Protein 8RC3 (pdb70)

Foldseek 3Di:
DKKKWKWFFQFWAAFFDDDWWWAAPVGDTRDPPPGDTFTEGEAQWDFFWAQDVNDGTDTDTFGWFFQVLVVLLLLCLLCVPQNVVLQVVVPADADPLLVCCSNPLDAVLPQPADDADPVRLVVQLQQQRCVQPDHASPRDDHQKDKGIWGFQENRCCVPVNCPPVVQYDYDAQKDKDKDWWDDVLVVDDDLVSQVVPPVGVVVSVVVVVVVVVVVVVVVVPPDDDGTGMHMYMTGGGGTMIIIMMGGDDHDLQNVLSSQSSQLRSQVDAGRDDVVVPHRHIDTDFIADPHHTQADPNGRDDPVSPSSNVNNVVSSNPDHNVSSCVSNVD/DKKKFKWAFQFWAAAFDDDWWWAAPVGRINDPPVGDIFTEGEADWDWDWAQDPVRDTDTDTFRWAFQVLVVLLLLCLLCVPPQVVLQVVVVFDADQLLVCCSNPVASDDAAQPDADDPVLLVVQLQALRCVQPAHASRGHDHFKDWGIKGFQENRCCVPPHCPCVVQYDYDAQKDKFKDWWDAVLVPDDDQVVQVVPVVGPVVSVVVVVVVVVCVVVVVVVCPDDGGTGIHMYMTGGGGIMIMIMMGGHDHDLLNVLSSQVSQLRSQVDARHDDVVVPHRHMDIDFMADPNHTQADPNGRDDPVSPSSNVNNVVSSNVDHNPSSNVRNDHPD/DKKKFKKFFQFWAFAFDDDWWWAAPVGRTNDPPVGDTFTETEADWDWDWADPPPPDTDTDTFGWAFQVLVVLLLLCLLVVPPQVVLCVVVVFDADPLLVCCSNPQASDPAADPDADDPVLLVVQCQALRCQQPDHASHGHDHQKDWGMWGFQENGCCVPPHDPDNVLYDYDAQKDKDKDWWDDVLVVDDDQVSQPPPVVGVVVSVVVVVVVVVVVVVCVVVCVPDGTGIHMYMTGGGGIMIMIMMGGDDHDLLNVLSSQVSQLCSQVDARDDDPVPPHRHMDIPFMADPNRTQQDPNGRDDPVSPSSNVNNVVSSNVDHCPSSVVRNDHPD/DKKKFKKAFQFWAAAFDDDWWWAAPVGRTNDDPDGDTFTEGEADWDWDWADLPPPDTDTDTFRWAFQVLVVLLLLCLLCVPPQVVLCVVVPFDADPQLVCCSNPVARDPAALPDADDPVLLVLQLQALRCQQPAHANRGHDHQKDWGIKGFQENGCCVPPHCPVVVQYDYDAQKDKAKDWWDAPLVPDDDQVVQPVPDVGPVVSVVVVVVVVVVVPDDPVDPCPDGTGIHIYMTGHHGTMIMIMMGGHDHDLLNVLSSQVSQLRSQVDFRDDDPVPPHRHMDTDFMADPNRTQADPNGRDDPVSVSSNVNNVVSSNVDHNPSSCVRNDRPD/DKKKWKKAFQFWAAQWDDDWWWAAPVGDTRDDPVGDIFTETEAQWDFAFFDPPPPDGDTGTFGWFAQVQVVLLLLVLLCVPPQVVLAVVVPFDADPLLVCCSNPNESDPAALPDADDPVLLVVQLQALRCVAPHHYSHGHDHFKDWGIWGFQESRCCVPVDPPPVVLHDYDAQKDWDWDVGHIYITGHHGTMTMIIMGGDPHDLQNVLSSQVSQQRSQVDAGSDCPDVPHGRMDTDWMADPNRTQQDVNGRHDPPNPSSNVNNVCSSNPDHNVSSVVRSDHPD/DFKKKKKFAFPFWAFDDPAFAWLLQLLLVLQLVVVCVVPNDPDDSVVTSVVGFFDWDAFPVRDIFTLKATWAWDFPDDKDKAKDKDFDPVVVVVVCCVVVVDDDDDDDDDCCDDPGHMDMDITITTRTIIMMMGHGDQVRSQVSCVPDQADHPPPVVPHGGTPDMDMGGDDPVVDGSQQAWAAPRDDPVRHDAAWDWDWFARHPPGPDNVRTDGTTHHPVGD/DFWLLVLCCQAVVDDFDPPFDFDDDPWFAAQQTGHTRHGRFTKHFADPDPPAPCNVLGPDPPRIHGRSVVVCPDPLNQQLQQQWKQFSHFIFGCPALLQLLCCLQPNDAGKIWGHHELDNTARTSSRTGIDHGSQWHWHDYHPDTWTGGSVLLVVLQVQQCVLCVPPPDRDRQADADLSLPDPRQLPGDPSNVVRPDPVSVVSSNPHTSNSRNSCNRQPDPDGHHHDHGDGCSVVSSVVD/DKKKKKDKQLVAWDALQVQVVVLLVLCVPPDVVLSCLQLVHDVPGRDHDPADQQWAKATDPRYIMIIGAAPVRNVSCVVCVVSSLVSSCVVDVPDHMDMDMDMFDWAKFFDQDKWKDKWFKAFQDDDVVVCVLVVDCVSVQVSVVVQVVVQVVRSCVVNVYDYPPPKDKGWDDFDAWDWDDDDPPDPDTTTMTGGTMIIMRMQGAAWGATHDDRHRHHRTDHSHVRDID

B-factor: mean 71.64, std 41.5, range [7.99, 269.21]

Radius of gyration: 53.57 Å; Cα contacts (8 Å, |Δi|>4): 5159; chains: 8; bounding box: 80×112×168 Å

Solvent-accessible surface area: 93668 Å² total; per-residue (Å²): 48,48,0,32,0,12,0,46,0,16,0,0,2,28,11,52,14,35,43,93,52,73,0,7,71,113,31,68,53,89,8,101,137,81,58,68,94,42,66,5,52,76,4,18,47,6,39,0,23,7,118,39,78,101,76,138,49,114,50,10,88,0,10,3,0,3,3,35,47,0,34,50,2,0,24,77,0,0,4,48,39,15,1,12,58,15,0,81,122,88,85,9,91,2,30,43,2,1,0,0,3,0,25,34,17,40,12,12,30,27,6,11,4,16,84,29,60,90,117,71,34,67,93,13,16,45,10,14,0,2,1,0,1,10,13,0,4,37,90,20,107,12,18,1,30,0,5,4,0,3,0,0,5,76,46,0,40,109,12,12,24,90,108,31,108,134,43,25,4,159,38,62,3,49,21,44,21,23,28,137,66,40,2,11,0,36,108,4,6,11,77,109,14,1,40,2,1,113,34,22,41,110,18,0,15,76,47,1,85,68,33,54,54,56,49,156,59,100,160,72,200,193,34,123,30,2,113,18,59,53,4,16,16,0,4,0,0,0,0,14,0,3,0,21,0,10,2,60,60,45,38,83,21,0,2,0,0,0,0,30,0,1,46,78,0,39,96,14,28,0,33,33,17,37,34,48,0,8,0,25,3,47,13,58,43,0,33,3,92,72,88,75,5,61,42,145,107,8,5,46,44,140,42,0,102,91,22,40,86,27,1,43,121,26,23,97,60,5,60,21,58,65,3,42,112,1,0,20,96,55,82,1,36,0,18,0,48,0,18,0,2,2,29,12,51,16,31,20,97,67,83,0,7,66,104,32,69,56,84,7,105,159,66,59,80,90,42,69,5,53,69,5,33,64,8,41,0,0,1,84,30,74,122,60,95,23,83,40,10,84,0,14,6,0,11,5,47,44,0,17,56,0,0,23,72,0,0,1,69,44,10,0,10,53,16,0,125,128,88,91,12,83,2,20,35,16,2,2,0,3,0,16,23,9,14,29,40,13,74,72,32,73,41,38,16,28,0,87,18,10,45,58,0,12,60,12,14,1,4,0,0,11,3,18,0,7,40,145,26,66,4,30,0,26,0,1,6,0,2,0,0,7,49,53,0,35,16,4,10,26,78,108,28,109,142,36,25,6,135,46,65,3,51,27,42,22,18,27,147,65,50,3,10,0,38,102,5,2,14,91,103,21,2,46,3,1,101,59,10,45,121,19,0,27,78,54,1,87,70,25,53,62,53,67,157,60,90,165,63,170,118,175,43,100,26,0,115,14,64,49,4,16,18,0,3,0,0,0,1,22,0,1,0,7,0,8,7,25,90,26,51,82,22,1,10,0,0,0,0,41,0,1,50,90,0,38,113,40,43,2,24,45,18,40,32,46,0,10,0,48,6,54,6,56,45,0,35,7,85,74,82,70,8,60,43,144,116,4,6,50,34,151,46,0,84,79,17,37,91,24,1,50,124,23,26,99,59,7,60,24,69,47,3,60,85,6,13,52,62,61,197,46,95,2,40,0,20,0,46,0,12,0,1,2,31,12,44,14,28,16,86,62,68,0,6,61,105,31,61,63,88,12,108,161,83,58,61,100,51,58,5,55,69,6,38,52,6,40,0,1,0,66,49,70,124,65,82,27,98,34,14,87,0,12,10,0,12,4,48,40,0,19,55,0,0,22,74,0,0,2,64,41,8,0,12,54,10,0,92,122,86,101,21,90,4,34,41,18,1,4,0,4,1,17,22,8,15,36,42,15,78,73,13,85,57,42,14,40,0,85,28,15,35,55,1,16,61,14,12,0,3,0,0,2,12,12,0,12,19,131,20,100,4,13,0,23,0,1,10,0,0,0,1,6,43,51,0,37,18,3,6,22,86,116,35,89,134,41,29,9,155,44,66,3,49,31,33,21,29,30,130,69,35,1,10,0,38,99,4,5,4,81,87,36,3,48,0,0,87,60,24,48,110,18,0,30,76,58,0,68,65,33,43,63,79,55,117,61,139,127,65,173,124,126,122,34,1,79,14,61,54,2,15,12,1,4,2,0,0,2,22,1,0,0,8,0,10,4,40,123,31,44,79,15,1,12,0,0,0,0,33,0,0,52,72,0,40,115,28,36,3,16,45,15,42,33,42,0,10,0,39,3,51,15,59,40,0,34,16,82,68,120,64,10,63,40,147,101,8,3,49,41,157,65,1,88,94,21,40,89,26,1,51,137,25,20,112,60,5,63,18,73,44,3,59,78,8,14,55,68,64,201,41,77,1,36,0,12,1,45,0,13,0,1,1,31,12,46,15,27,17,87,60,82,0,12,60,109,24,62,71,85,8,107,154,80,62,60,73,42,66,3,54,61,1,32,43,8,43,0,1,2,65,66,76,87,63,80,19,77,40,19,82,0,13,7,1,11,6,47,42,0,18,45,0,0,24,60,0,0,1,89,42,12,0,4,50,15,0,95,129,97,92,18,63,0,28,39,18,1,9,0,3,1,23,25,10,13,24,45,16,74,62,10,68,51,30,12,46,0,75,40,16,28,60,4,16,68,13,13,1,4,0,0,11,4,22,2,8,21,148,24,93,4,18,0,26,0,1,10,0,1,0,1,7,40,45,0,52,28,4,18,26,69,124,28,82,120,34,8,6,127,42,64,4,50,26,34,14,21,16,142,53,57,5,7,0,45,128,10,30,33,69,98,65,0,68,3,6,91,56,10,20,127,20,0,6,96,57,0,27,65,49,3,40,71,30,113,84,119,198,128,140,125,37,130,13,1,115,23,60,56,3,16,14,0,3,1,0,0,0,30,0,0,0,7,0,8,3,38,136,32,52,90,18,1,12,0,0,0,0,36,0,1,52,74,0,43,110,29,37,3,17,45,18,42,43,38,0,17,0,43,2,50,15,78,42,0,34,10,84,74,84,72,7,61,41,149,104,6,5,44,37,166,48,0,93,85,23,34,98,26,1,49,137,30,22,108,59,7,66,23,54,46,2,53,108,8,15,53,67,72,166,47,78,0,27,0,13,0,74,0,79,17,27,1,38,14,44,16,24,16,87,66,87,1,6,143,122,28,62,89,79,4,100,159,80,41,81,89,54,58,9,51,58,4,34,37,8,48,1,0,0,76,60,78,94,55,85,8,100,40,10,75,2,14,13,1,11,10,49,49,0,16,65,3,0,26,72,0,0,4,94,40,10,2,13,51,26,2,100,128,94,71,15,100,6,24,40,20,1,8,1,4,3,24,25,10,26,31,43,11,64,70,31,75,46,44,13,33,1,86,45,15,33,63,7,18,58,10,13,1,3,0,0,8,8,15,0,7,26,150,19,91,4,15,0,22,0,1,7,0,3,0,1,8,66,64,0,46,9,1,18,28,109,82,51,97,146,86,28,77,180,44,72,8,59,60,58,44,91,80,102,145,62,3,12,13,2,5,64,46,28,1,10,1,3,0,7,0,11,8,55,112,26,47,88,19,0,6,0,0,0,0,47,0,1,47,89,0,45,104,38,69,1,20,41,32,148,62,105,61,20,0,107,5,71,10,81,37,0,25,13,79,61,124,72,9,58,47,140,108,5,6,54,40,163,53,0,64,96,20,49,91,20,2,55,115,12,29,114,57,14,56,20,48,44,3,56,94,7,6,52,62,58,193,146,55,26,0,46,0,25,2,65,4,5,3,4,0,17,13,40,38,56,26,36,4,0,1,22,15,0,0,57,16,51,14,57,26,8,54,62,133,132,25,9,28,16,53,50,105,107,46,13,91,93,18,23,12,62,78,26,134,12,172,85,36,45,44,0,6,35,0,0,0,5,47,37,68,36,62,10,32,7,28,14,7,24,7,40,45,141,11,53,38,9,18,0,0,55,2,63,70,88,22,3,3,93,37,223,53,59,98,12,66,46,87,10,9,26,11,61,72,33,108,59,28,13,18,4,1,14,8,56,0,18,0,17,0,15,0,62,70,73,73,0,29,72,0,3,75,84,13,64,9,0,17,34,103,93,21,12,5,7,0,44,28,72,25,66,44,16,91,85,19,91,93,136,85,24,22,18,0,10,0,0,0,0,69,40,11,81,134,101,50,23,55,58,79,20,0,54,1,12,10,1,2,25,13,16,36,195,14,48,53,56,34,60,38,0,25,4,1,7,94,38,15,32,81,38,9,0,9,0,0,47,71,10,4,151,38,103,49,48,182,77,33,91,73,35,115,100,106,70,51,12,0,0,0,2,3,35,53,2,82,145,53,54,56,31,21,68,12,97,21,38,49,136,9,45,11,11,152,34,26,14,24,69,29,73,4,1,6,27,43,0,33,1,1,48,69,135,76,0,12,66,18,4,9,71,1,0,0,7,77,135,1,0,47,52,0,53,112,43,35,2,1,2,33,0,0,32,78,22,20,114,32,35,0,0,0,0,11,6,37,56,134,72,30,30,2,2,0,2,0,17,1,2,33,24,45,96,1,0,9,0,15,9,0,74,45,75,13,5,0,30,3,108,6,0,95,71,0,11,100,2,1,69,141,16,14,141,38,93,197,152,53,75,39,0,1,84,34,34,84,115,10,28,45,31,24,5,2,32,16,33,132,17,0,123,101,105,22,64,83,73,21,45,119,46,0,38,61,2,10,21,0,0,5,0,0,1,4,17,0,10,55,82,173,76,20,119,67,67,127,7,98,69,8,20,71,124,7,63,150,154,66,76,105,0,5,30,0,29,0,38,13,27,83,156,3,139,20,48,107,0,28,64,22,0,31,126,34,8,101,74,34,102,107,50,59,18,14,56,7,15,23,54,60,105,88,72,86,82,84,124,149,110,18,31,31,4,6,6,0,45,22,107,48,0,2,7,1,10,0,3,6,84,47,1,4,59,42,0,19,72,12,1,14,63,2,0,37,15,2,15,168,118,24,86,118,75,1,5,8,5,74,85,101,68,39,84,3,50,10,105,58,95,128,157,96,8,50,4,73,1,80,95,2,5,10,19,53,103,130,193,39,21,85,145,33,113,134,138,72,99,11,111,61,36,21,50,13,12,2,55,138,2,11,84,103,1,4,81,47,12,48,16,117,20,22,157,126,24,125,22,98,34,125,28,63,132,20,113,36,66,8,95,61,66,108,148,42,199,83,60,39,80,0,27,138,28,0,40,4,24,4,33,1,127,10,10,4,7,2,3,2,2,65,57,21,20,21,6,51,0,29,14,52,3,82,164,57,84,59,96

Structure (mmCIF, N/CA/C/O backbone):
data_8RC3
#
_entry.id   8RC3
#
_cell.length_a   1.00
_cell.length_b   1.00
_cell.length_c   1.00
_cell.angle_alpha   90.00
_cell.angle_beta   90.00
_cell.angle_gamma   90.00
#
_symmetry.space_group_name_H-M   'P 1'
#
loop_
_entity.id
_entity.type
_entity.pdbx_description
1 polymer 'CRISPR type AFERR-associated protein Csf2'
2 polymer 'CRISPR type AFERR-associated protein Csf3'
3 polymer 'CRISPR type AFERR-associated protein Csf1'
4 polymer crRNA
5 polymer 'Target strand (TS) DNA'
6 polymer 'Non-target strand (NTS) DNA'
7 polymer 'CRISPR type AFERR-associated protein Csf5'
8 non-polymer 'ZINC ION'
#
loop_
_atom_site.group_PDB
_atom_site.id
_atom_site.type_symbol
_atom_site.label_atom_id
_atom_site.label_alt_id
_atom_site.label_comp_id
_atom_site.label_asym_id
_atom_site.label_entity_id
_atom_site.label_seq_id
_atom_site.pdbx_PDB_ins_code
_atom_site.Cartn_x
_atom_site.Cartn_y
_atom_site.Cartn_z
_atom_site.occupancy
_atom_site.B_iso_or_equiv
_atom_site.auth_seq_id
_atom_site.auth_comp_id
_atom_site.auth_asym_id
_atom_site.auth_atom_id
_atom_site.pdbx_PDB_model_num
ATOM 1 N N . MET A 1 1 ? 185.945 171.624 224.053 1.00 60.36 1 MET A N 1
ATOM 2 C CA . MET A 1 1 ? 185.170 171.359 222.848 1.00 59.31 1 MET A CA 1
ATOM 3 C C . MET A 1 1 ? 185.651 172.250 221.715 1.00 57.94 1 MET A C 1
ATOM 4 O O . MET A 1 1 ? 185.338 173.433 221.677 1.00 63.03 1 MET A O 1
ATOM 9 N N . GLN A 1 2 ? 186.415 171.668 220.794 1.00 52.22 2 GLN A N 1
ATOM 10 C CA . GLN A 1 2 ? 187.041 172.441 219.731 1.00 49.31 2 GLN A CA 1
ATOM 11 C C . GLN A 1 2 ? 186.003 173.006 218.771 1.00 56.58 2 GLN A C 1
ATOM 12 O O . GLN A 1 2 ? 185.042 172.329 218.400 1.00 63.66 2 GLN A O 1
ATOM 18 N N . ILE A 1 3 ? 186.208 174.256 218.364 1.00 45.85 3 ILE A N 1
ATOM 19 C CA . ILE A 1 3 ? 185.453 174.878 217.283 1.00 40.09 3 ILE A CA 1
ATOM 20 C C . ILE A 1 3 ? 186.457 175.334 216.236 1.00 46.48 3 ILE A C 1
ATOM 21 O O . ILE A 1 3 ? 187.388 176.086 216.550 1.00 57.55 3 ILE A O 1
ATOM 26 N N . GLU A 1 4 ? 186.273 174.885 215.000 1.00 45.91 4 GLU A N 1
ATOM 27 C CA . GLU A 1 4 ? 187.111 175.289 213.877 1.00 41.99 4 GLU A CA 1
ATOM 28 C C . GLU A 1 4 ? 186.258 176.130 212.939 1.00 48.42 4 GLU A C 1
ATOM 29 O O . GLU A 1 4 ? 185.344 175.610 212.293 1.00 59.95 4 GLU A O 1
ATOM 35 N N . VAL A 1 5 ? 186.557 177.421 212.857 1.00 37.63 5 VAL A N 1
ATOM 36 C CA . VAL A 1 5 ? 185.808 178.351 212.023 1.00 28.41 5 VAL A CA 1
ATOM 37 C C . VAL A 1 5 ? 186.691 178.756 210.855 1.00 40.25 5 VAL A C 1
ATOM 38 O O . VAL A 1 5 ? 187.714 179.424 211.043 1.00 52.79 5 VAL A O 1
ATOM 42 N N . LEU A 1 6 ? 186.292 178.365 209.650 1.00 41.66 6 LEU A N 1
ATOM 43 C CA . LEU A 1 6 ? 187.000 178.748 208.437 1.00 36.27 6 LEU A CA 1
ATOM 44 C C . LEU A 1 6 ? 186.385 180.032 207.899 1.00 41.45 6 LEU A C 1
ATOM 45 O O . LEU A 1 6 ? 185.178 180.087 207.642 1.00 50.30 6 LEU A O 1
ATOM 50 N N . ILE A 1 7 ? 187.210 181.059 207.731 1.00 38.21 7 ILE A N 1
ATOM 51 C CA . ILE A 1 7 ? 186.745 182.398 207.401 1.00 32.50 7 ILE A CA 1
ATOM 52 C C . ILE A 1 7 ? 187.452 182.869 206.140 1.00 38.49 7 ILE A C 1
ATOM 53 O O . ILE A 1 7 ? 188.680 182.777 206.041 1.00 47.49 7 ILE A O 1
ATOM 58 N N . ARG A 1 8 ? 186.680 183.366 205.180 1.00 35.09 8 ARG A N 1
ATOM 59 C CA . ARG A 1 8 ? 187.209 184.027 203.996 1.00 29.21 8 ARG A CA 1
ATOM 60 C C . ARG A 1 8 ? 186.820 185.496 204.045 1.00 29.98 8 ARG A C 1
ATOM 61 O O . ARG A 1 8 ? 185.638 185.818 204.194 1.00 40.63 8 ARG A O 1
ATOM 69 N N . ASN A 1 9 ? 187.805 186.381 203.921 1.00 23.00 9 ASN A N 1
ATOM 70 C CA . ASN A 1 9 ? 187.550 187.811 204.042 1.00 27.59 9 ASN A CA 1
ATOM 71 C C . ASN A 1 9 ? 187.131 188.385 202.693 1.00 34.55 9 ASN A C 1
ATOM 72 O O . ASN A 1 9 ? 187.837 188.228 201.692 1.00 48.20 9 ASN A O 1
ATOM 77 N N . ILE A 1 10 ? 185.960 189.022 202.661 1.00 32.01 10 ILE A N 1
ATOM 78 C CA . ILE A 1 10 ? 185.506 189.686 201.446 1.00 23.03 10 ILE A CA 1
ATOM 79 C C . ILE A 1 10 ? 186.323 190.941 201.178 1.00 32.06 10 ILE A C 1
ATOM 80 O O . ILE A 1 10 ? 186.714 191.213 200.038 1.00 44.22 10 ILE A O 1
ATOM 85 N N . THR A 1 11 ? 186.577 191.728 202.210 1.00 24.17 11 THR A N 1
ATOM 86 C CA . THR A 1 11 ? 187.334 192.960 202.122 1.00 18.66 11 THR A CA 1
ATOM 87 C C . THR A 1 11 ? 188.648 192.822 202.875 1.00 26.52 11 THR A C 1
ATOM 88 O O . THR A 1 11 ? 188.783 191.961 203.750 1.00 37.12 11 THR A O 1
ATOM 92 N N . PRO A 1 12 ? 189.647 193.641 202.553 1.00 18.55 12 PRO A N 1
ATOM 93 C CA . PRO A 1 12 ? 190.937 193.524 203.237 1.00 23.10 12 PRO A CA 1
ATOM 94 C C . PRO A 1 12 ? 190.802 193.700 204.740 1.00 28.03 12 PRO A C 1
ATOM 95 O O . PRO A 1 12 ? 189.975 194.471 205.228 1.00 44.92 12 PRO A O 1
ATOM 99 N N . ILE A 1 13 ? 191.620 192.956 205.474 1.00 22.04 13 ILE A N 1
ATOM 100 C CA . ILE A 1 13 ? 191.625 192.980 206.930 1.00 25.21 13 ILE A CA 1
ATOM 101 C C . ILE A 1 13 ? 192.805 193.823 207.386 1.00 31.28 13 ILE A C 1
ATOM 102 O O . ILE A 1 13 ? 193.948 193.573 206.985 1.00 37.02 13 ILE A O 1
ATOM 107 N N . PHE A 1 14 ? 192.532 194.824 208.216 1.00 24.89 14 PHE A N 1
ATOM 108 C CA . PHE A 1 14 ? 193.540 195.791 208.645 1.00 21.09 14 PHE A CA 1
ATOM 109 C C . PHE A 1 14 ? 193.621 195.777 210.166 1.00 31.79 14 PHE A C 1
ATOM 110 O O . PHE A 1 14 ? 192.786 196.380 210.845 1.00 39.00 14 PHE A O 1
ATOM 118 N N . SER A 1 15 ? 194.626 195.090 210.696 1.00 32.51 15 SER A N 1
ATOM 119 C CA . SER A 1 15 ? 194.923 195.083 212.124 1.00 24.10 15 SER A CA 1
ATOM 120 C C . SER A 1 15 ? 196.207 195.881 212.302 1.00 26.96 15 SER A C 1
ATOM 121 O O . SER A 1 15 ? 197.305 195.358 212.096 1.00 36.78 15 SER A O 1
ATOM 124 N N . ALA A 1 16 ? 196.063 197.147 212.679 1.00 25.54 16 ALA A N 1
ATOM 125 C CA . ALA A 1 16 ? 197.192 198.067 212.701 1.00 19.96 16 ALA A CA 1
ATOM 126 C C . ALA A 1 16 ? 198.255 197.604 213.682 1.00 23.95 16 ALA A C 1
ATOM 127 O O . ALA A 1 16 ? 197.963 197.332 214.849 1.00 32.39 16 ALA A O 1
ATOM 129 N N . ALA A 1 17 ? 199.481 197.515 213.208 1.00 31.78 17 ALA A N 1
ATOM 130 C CA . ALA A 1 17 ? 200.596 197.170 214.071 1.00 32.31 17 ALA A CA 1
ATOM 131 C C . ALA A 1 17 ? 201.145 198.428 214.734 1.00 35.16 17 ALA A C 1
ATOM 132 O O . ALA A 1 17 ? 201.306 199.457 214.074 1.00 41.60 17 ALA A O 1
ATOM 134 N N . PRO A 1 18 ? 201.424 198.380 216.032 1.00 35.32 18 PRO A N 1
ATOM 135 C CA . PRO A 1 18 ? 201.978 199.555 216.706 1.00 34.20 18 PRO A CA 1
ATOM 136 C C . PRO A 1 18 ? 203.360 199.900 216.179 1.00 38.71 18 PRO A C 1
ATOM 137 O O . PRO A 1 18 ? 204.133 199.031 215.771 1.00 43.18 18 PRO A O 1
ATOM 141 N N . GLY A 1 19 ? 203.665 201.193 216.190 1.00 44.61 19 GLY A N 1
ATOM 142 C CA . GLY A 1 19 ? 204.972 201.650 215.768 1.00 50.47 19 GLY A CA 1
ATOM 143 C C . GLY A 1 19 ? 204.934 202.615 214.604 1.00 51.92 19 GLY A C 1
ATOM 144 O O . GLY A 1 19 ? 203.943 202.682 213.872 1.00 44.67 19 GLY A O 1
ATOM 145 N N . SER A 1 20 ? 206.014 203.370 214.426 1.00 59.42 20 SER A N 1
ATOM 146 C CA . SER A 1 20 ? 206.139 204.325 213.332 1.00 58.75 20 SER A CA 1
ATOM 147 C C . SER A 1 20 ? 206.980 203.690 212.232 1.00 54.59 20 SER A C 1
ATOM 148 O O . SER A 1 20 ? 208.189 203.500 212.396 1.00 55.32 20 SER A O 1
ATOM 151 N N . TYR A 1 21 ? 206.340 203.365 211.115 1.00 45.09 21 TYR A N 1
ATOM 152 C CA . TYR A 1 21 ? 207.008 202.787 209.962 1.00 49.35 21 TYR A CA 1
ATOM 153 C C . TYR A 1 21 ? 206.841 203.720 208.773 1.00 57.75 21 TYR A C 1
ATOM 154 O O . TYR A 1 21 ? 205.853 204.452 208.675 1.00 61.07 21 TYR A O 1
ATOM 163 N N . TYR A 1 22 ? 207.818 203.695 207.872 1.00 47.13 22 TYR A N 1
ATOM 164 C CA . TYR A 1 22 ? 207.851 204.620 206.752 1.00 38.85 22 TYR A CA 1
ATOM 165 C C . TYR A 1 22 ? 207.971 203.856 205.445 1.00 47.74 22 TYR A C 1
ATOM 166 O O . TYR A 1 22 ? 208.562 202.776 205.388 1.00 58.64 22 TYR A O 1
ATOM 175 N N . VAL A 1 23 ? 207.396 204.431 204.393 1.00 41.36 23 VAL A N 1
ATOM 176 C CA . VAL A 1 23 ? 207.422 203.843 203.063 1.00 34.38 23 VAL A CA 1
ATOM 177 C C . VAL A 1 23 ? 207.632 204.963 202.056 1.00 43.50 23 VAL A C 1
ATOM 178 O O . VAL A 1 23 ? 207.291 206.122 202.308 1.00 54.90 23 VAL A O 1
ATOM 182 N N . SER A 1 24 ? 208.219 204.616 200.918 1.00 48.95 24 SER A N 1
ATOM 183 C CA . SER A 1 24 ? 208.404 205.552 199.821 1.00 44.52 24 SER A CA 1
ATOM 184 C C . SER A 1 24 ? 207.318 205.345 198.774 1.00 44.04 24 SER A C 1
ATOM 185 O O . SER A 1 24 ? 206.527 204.404 198.839 1.00 50.21 24 SER A O 1
ATOM 188 N N . LEU A 1 25 ? 207.292 206.247 197.791 1.00 45.35 25 LEU A N 1
ATOM 189 C CA . LEU A 1 25 ? 206.267 206.183 196.757 1.00 46.51 25 LEU A CA 1
ATOM 190 C C . LEU A 1 25 ? 206.361 204.914 195.923 1.00 49.05 25 LEU A C 1
ATOM 191 O O . LEU A 1 25 ? 205.361 204.503 195.328 1.00 53.76 25 LEU A O 1
ATOM 196 N N . ASP A 1 26 ? 207.533 204.283 195.867 1.00 53.83 26 ASP A N 1
ATOM 197 C CA . ASP A 1 26 ? 207.688 203.040 195.126 1.00 56.76 26 ASP A CA 1
ATOM 198 C C . ASP A 1 26 ? 207.249 201.814 195.917 1.00 65.06 26 ASP A C 1
ATOM 199 O O . ASP A 1 26 ? 207.154 200.728 195.337 1.00 66.78 26 ASP A O 1
ATOM 204 N N . GLY A 1 27 ? 206.978 201.958 197.211 1.00 59.41 27 GLY A N 1
ATOM 205 C CA . GLY A 1 27 ? 206.558 200.848 198.037 1.00 52.41 27 GLY A CA 1
ATOM 206 C C . GLY A 1 27 ? 207.625 200.237 198.917 1.00 53.10 27 GLY A C 1
ATOM 207 O O . GLY A 1 27 ? 207.367 199.201 199.538 1.00 57.22 27 GLY A O 1
ATOM 208 N N . THR A 1 28 ? 208.809 200.837 198.993 1.00 47.79 28 THR A N 1
ATOM 209 C CA . THR A 1 28 ? 209.895 200.291 199.797 1.00 49.11 28 THR A CA 1
ATOM 210 C C . THR A 1 28 ? 209.678 200.641 201.263 1.00 53.73 28 THR A C 1
ATOM 211 O O . THR A 1 28 ? 209.588 201.821 201.617 1.00 58.18 28 THR A O 1
ATOM 215 N N . ILE A 1 29 ? 209.608 199.622 202.114 1.00 54.97 29 ILE A N 1
ATOM 216 C CA . ILE A 1 29 ? 209.374 199.826 203.539 1.00 50.41 29 I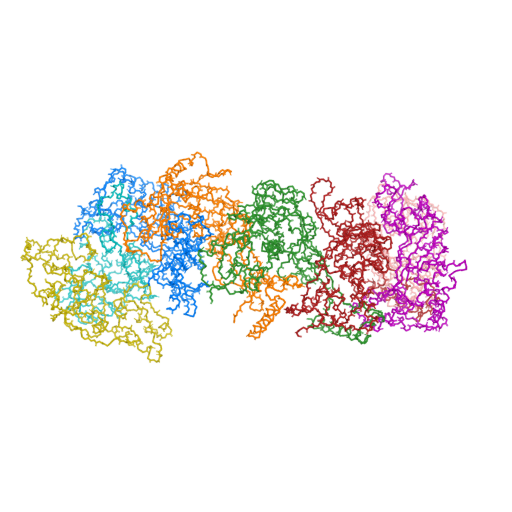LE A CA 1
ATOM 217 C C . ILE A 1 29 ? 210.656 200.320 204.191 1.00 47.02 29 ILE A C 1
ATOM 218 O O . ILE A 1 29 ? 211.737 199.767 203.958 1.00 51.59 29 ILE A O 1
ATOM 223 N N . ASN A 1 30 ? 210.534 201.356 205.020 1.00 54.78 30 ASN A N 1
ATOM 224 C CA . ASN A 1 30 ? 211.655 201.983 205.710 1.00 57.50 30 ASN A CA 1
ATOM 225 C C . ASN A 1 30 ? 212.758 202.324 204.718 1.00 57.95 30 ASN A C 1
ATOM 226 O O . ASN A 1 30 ? 213.819 201.689 204.725 1.00 62.13 30 ASN A O 1
ATOM 231 N N . PRO A 1 31 ? 212.544 203.307 203.851 1.00 58.31 31 PRO A N 1
ATOM 232 C CA . PRO A 1 31 ? 213.534 203.625 202.827 1.00 63.10 31 PRO A CA 1
ATOM 233 C C . PRO A 1 31 ? 214.757 204.279 203.441 1.00 64.89 31 PRO A C 1
ATOM 234 O O . PRO A 1 31 ? 214.707 204.761 204.582 1.00 65.69 31 PRO A O 1
ATOM 238 N N . PRO A 1 32 ? 215.877 204.307 202.722 1.00 77.89 32 PRO A N 1
ATOM 239 C CA . PRO A 1 32 ? 217.031 205.076 203.193 1.00 79.93 32 PRO A CA 1
ATOM 240 C C . PRO A 1 32 ? 216.702 206.559 203.266 1.00 84.11 32 PRO A C 1
ATOM 241 O O . PRO A 1 32 ? 215.747 207.046 202.657 1.00 84.87 32 PRO A O 1
ATOM 245 N N . GLN A 1 33 ? 217.519 207.285 204.031 1.00 91.66 33 GLN A N 1
ATOM 246 C CA . GLN A 1 33 ? 217.239 208.686 204.317 1.00 93.50 33 GLN A CA 1
ATOM 247 C C . GLN A 1 33 ? 217.374 209.587 203.097 1.00 95.12 33 GLN A C 1
ATOM 248 O O . GLN A 1 33 ? 217.017 210.767 203.181 1.00 95.76 33 GLN A O 1
ATOM 254 N N . GLY A 1 34 ? 217.885 209.073 201.978 1.00 96.03 34 GLY A N 1
ATOM 255 C CA . GLY A 1 34 ? 218.018 209.901 200.791 1.00 95.08 34 GLY A CA 1
ATOM 256 C C . GLY A 1 34 ? 216.684 210.330 200.206 1.00 97.29 34 GLY A C 1
ATOM 257 O O . GLY A 1 34 ? 216.513 211.488 199.817 1.00 95.93 34 GLY A O 1
ATOM 258 N N . ALA A 1 35 ? 215.724 209.414 200.141 1.00 88.45 35 ALA A N 1
ATOM 259 C CA . ALA A 1 35 ? 214.455 209.659 199.472 1.00 84.63 35 ALA A CA 1
ATOM 260 C C . ALA A 1 35 ? 213.383 210.100 200.464 1.00 83.64 35 ALA A C 1
ATOM 261 O O . ALA A 1 35 ? 213.533 209.984 201.682 1.00 83.05 35 ALA A O 1
ATOM 263 N N . SER A 1 36 ? 212.284 210.613 199.915 1.00 70.79 36 SER A N 1
ATOM 264 C CA . SER A 1 36 ? 211.169 211.067 200.734 1.00 70.71 36 SER A CA 1
ATOM 265 C C . SER A 1 36 ? 210.473 209.886 201.398 1.00 71.82 36 SER A C 1
ATOM 266 O O . SER A 1 36 ? 210.265 208.838 200.782 1.00 70.97 36 SER A O 1
ATOM 269 N N . ARG A 1 37 ? 210.100 210.069 202.660 1.00 62.40 37 ARG A N 1
ATOM 270 C CA . ARG A 1 37 ? 209.509 209.021 203.477 1.00 57.54 37 ARG A CA 1
ATOM 271 C C . ARG A 1 37 ? 208.069 209.382 203.804 1.00 60.24 37 ARG A C 1
ATOM 272 O O . ARG A 1 37 ? 207.780 210.528 204.160 1.00 67.22 37 ARG A O 1
ATOM 280 N N . PHE A 1 38 ? 207.171 208.409 203.681 1.00 45.79 38 PHE A N 1
ATOM 281 C CA . PHE A 1 38 ? 205.791 208.617 204.074 1.00 40.12 38 PHE A CA 1
ATOM 282 C C . PHE A 1 38 ? 205.404 207.632 205.166 1.00 47.62 38 PHE A C 1
ATOM 283 O O . PHE A 1 38 ? 205.787 206.459 205.102 1.00 57.57 38 PHE A O 1
ATOM 291 N N . PRO A 1 39 ? 204.658 208.072 206.177 1.00 39.80 39 PRO A N 1
ATOM 292 C CA . PRO A 1 39 ? 204.312 207.172 207.280 1.00 38.56 39 PRO A CA 1
ATOM 293 C C . PRO A 1 39 ? 203.499 205.980 206.800 1.00 34.79 39 PRO A C 1
ATOM 294 O O . PRO A 1 39 ? 202.700 206.076 205.868 1.00 42.81 39 PRO A O 1
ATOM 298 N N . LEU A 1 40 ? 203.721 204.844 207.450 1.00 32.07 40 LEU A N 1
ATOM 299 C CA . LEU A 1 40 ? 203.065 203.595 207.103 1.00 26.34 40 LEU A CA 1
ATOM 300 C C . LEU A 1 40 ? 202.569 202.919 208.371 1.00 34.68 40 LEU A C 1
ATOM 301 O O . LEU A 1 40 ? 203.276 202.881 209.380 1.00 39.57 40 LEU A O 1
ATOM 306 N N . THR A 1 41 ? 201.352 202.395 208.317 1.00 37.11 41 THR A N 1
ATOM 307 C CA . THR A 1 41 ? 200.751 201.660 209.426 1.00 32.81 41 THR A CA 1
ATOM 308 C C . THR A 1 41 ? 200.612 200.208 208.985 1.00 34.27 41 THR A C 1
ATOM 309 O O . THR A 1 41 ? 199.629 199.838 208.337 1.00 41.92 41 THR A O 1
ATOM 313 N N . ARG A 1 42 ? 201.597 199.390 209.336 1.00 26.28 42 ARG A N 1
ATOM 314 C CA . ARG A 1 42 ? 201.645 198.024 208.847 1.00 31.01 42 ARG A CA 1
ATOM 315 C C . ARG A 1 42 ? 200.589 197.158 209.522 1.00 34.63 42 ARG A C 1
ATOM 316 O O . ARG A 1 42 ? 200.091 197.462 210.607 1.00 42.90 42 ARG A O 1
ATOM 324 N N . ALA A 1 43 ? 200.247 196.065 208.851 1.00 27.28 43 ALA A N 1
ATOM 325 C CA . ALA A 1 43 ? 199.362 195.072 209.429 1.00 23.72 43 ALA A CA 1
ATOM 326 C C . ALA A 1 43 ? 200.093 194.282 210.509 1.00 34.58 43 ALA A C 1
ATOM 327 O O . ALA A 1 43 ? 201.322 194.174 210.516 1.00 38.28 43 ALA A O 1
ATOM 329 N N . ARG A 1 44 ? 199.316 193.731 211.437 1.00 40.71 44 ARG A N 1
ATOM 330 C CA . ARG A 1 44 ? 199.888 192.944 212.519 1.00 29.03 44 ARG A CA 1
ATOM 331 C C . ARG A 1 44 ? 200.502 191.668 211.967 1.00 34.52 44 ARG A C 1
ATOM 332 O O . ARG A 1 44 ? 199.875 190.956 211.178 1.00 39.93 44 ARG A O 1
ATOM 340 N N . THR A 1 45 ? 201.733 191.381 212.378 1.00 33.43 45 THR A N 1
ATOM 341 C CA . THR A 1 45 ? 202.436 190.184 211.948 1.00 34.59 45 THR A CA 1
ATOM 342 C C . THR A 1 45 ? 202.999 189.458 213.157 1.00 37.36 45 THR A C 1
ATOM 343 O O . THR A 1 45 ? 203.490 190.086 214.098 1.00 41.18 45 THR A O 1
ATOM 347 N N . MET A 1 46 ? 202.929 188.132 213.120 1.00 46.35 46 MET A N 1
ATOM 348 C CA . MET A 1 46 ? 203.542 187.273 214.122 1.00 45.89 46 MET A CA 1
ATOM 349 C C . MET A 1 46 ? 204.708 186.531 213.489 1.00 52.39 46 MET A C 1
ATOM 350 O O . MET A 1 46 ? 204.542 185.864 212.462 1.00 58.35 46 MET A O 1
ATOM 355 N N . THR A 1 47 ? 205.882 186.649 214.102 1.00 50.92 47 THR A N 1
ATOM 356 C CA . THR A 1 47 ? 207.069 185.949 213.629 1.00 45.76 47 THR A CA 1
ATOM 357 C C . THR A 1 47 ? 206.885 184.454 213.838 1.00 48.07 47 THR A C 1
ATOM 358 O O . THR A 1 47 ? 206.806 183.982 214.976 1.00 53.76 47 THR A O 1
ATOM 362 N N . VAL A 1 48 ? 206.806 183.705 212.743 1.00 45.32 48 VAL A N 1
ATOM 363 C CA . VAL A 1 48 ? 206.702 182.256 212.799 1.00 41.34 48 VAL A CA 1
ATOM 364 C C . VAL A 1 48 ? 207.835 181.669 211.974 1.00 48.47 48 VAL A C 1
ATOM 365 O O . VAL A 1 48 ? 208.375 182.307 211.067 1.00 56.40 48 VAL A O 1
ATOM 369 N N . VAL A 1 49 ? 208.200 180.437 212.308 1.00 68.46 49 VAL A N 1
ATOM 370 C CA . VAL A 1 49 ? 209.269 179.723 211.624 1.00 73.09 49 VAL A CA 1
ATOM 371 C C . VAL A 1 49 ? 208.646 178.838 210.555 1.00 72.96 49 VAL A C 1
ATOM 372 O O . VAL A 1 49 ? 207.722 178.065 210.834 1.00 75.46 49 VAL A O 1
ATOM 376 N N . ALA A 1 50 ? 209.124 178.972 209.323 1.00 97.12 50 ALA A N 1
ATOM 377 C CA . ALA A 1 50 ? 208.525 178.272 208.199 1.00 100.89 50 ALA A CA 1
ATOM 378 C C . ALA A 1 50 ? 209.614 177.742 207.282 1.00 105.54 50 ALA A C 1
ATOM 379 O O . ALA A 1 50 ? 210.704 178.312 207.188 1.00 105.93 50 ALA A O 1
ATOM 381 N N . GLU A 1 51 ? 209.301 176.643 206.600 1.00 125.44 51 GLU A N 1
ATOM 382 C CA . GLU A 1 51 ? 210.229 176.017 205.661 1.00 126.69 51 GLU A CA 1
ATOM 383 C C . GLU A 1 51 ? 210.186 176.801 204.357 1.00 127.90 51 GLU A C 1
ATOM 384 O O . GLU A 1 51 ? 209.362 176.549 203.477 1.00 126.72 51 GLU A O 1
ATOM 390 N N . THR A 1 52 ? 211.088 177.772 204.234 1.00 138.78 52 THR A N 1
ATOM 391 C CA . THR A 1 52 ? 211.199 178.590 203.029 1.00 139.15 52 THR A CA 1
ATOM 392 C C . THR A 1 52 ? 212.117 177.863 202.055 1.00 139.51 52 THR A C 1
ATOM 393 O O . THR A 1 52 ? 213.343 177.908 202.186 1.00 139.66 52 THR A O 1
ATOM 397 N N . GLY A 1 53 ? 211.524 177.192 201.073 1.00 143.97 53 GLY A N 1
ATOM 398 C CA . GLY A 1 53 ? 212.299 176.387 200.145 1.00 142.78 53 GLY A CA 1
ATOM 399 C C . GLY A 1 53 ? 212.986 175.207 200.797 1.00 143.83 53 GLY A C 1
ATOM 400 O O . GLY A 1 53 ? 214.130 174.891 200.446 1.00 143.47 53 GLY A O 1
ATOM 401 N N . ASP A 1 54 ? 212.314 174.551 201.738 1.00 141.84 54 ASP A N 1
ATOM 402 C CA . ASP A 1 54 ? 212.846 173.402 202.492 1.00 141.82 54 ASP A CA 1
ATOM 403 C C . ASP A 1 54 ? 214.128 173.863 203.194 1.00 141.96 54 ASP A C 1
ATOM 404 O O . ASP A 1 54 ? 214.160 174.976 203.742 1.00 141.05 54 ASP A O 1
ATOM 409 N N . GLY A 1 55 ? 215.186 173.056 203.184 1.00 138.57 55 GLY A N 1
ATOM 410 C CA . GLY A 1 55 ? 216.413 173.440 203.862 1.00 137.50 55 GLY A CA 1
ATOM 411 C C . GLY A 1 55 ? 216.189 173.618 205.350 1.00 138.23 55 GLY A C 1
ATOM 412 O O . GLY A 1 55 ? 215.592 172.768 206.021 1.00 137.53 55 GLY A O 1
ATOM 413 N N . VAL A 1 56 ? 216.671 174.738 205.880 1.00 134.47 56 VAL A N 1
ATOM 414 C CA . VAL A 1 56 ? 216.531 175.071 207.293 1.00 134.15 56 VAL A CA 1
ATOM 415 C C . VAL A 1 56 ? 215.443 176.124 207.433 1.00 133.76 56 VAL A C 1
ATOM 416 O O . VAL A 1 56 ? 215.478 177.159 206.756 1.00 132.68 56 VAL A O 1
ATOM 420 N N . ALA A 1 57 ? 214.473 175.857 208.304 1.00 117.34 57 ALA A N 1
ATOM 421 C CA . ALA A 1 57 ? 213.360 176.777 208.495 1.00 116.54 57 ALA A CA 1
ATOM 422 C C . ALA A 1 57 ? 213.846 178.080 209.116 1.00 116.82 57 ALA A C 1
ATOM 423 O O . ALA A 1 57 ? 214.640 178.073 210.061 1.00 116.96 57 ALA A O 1
ATOM 425 N N . LYS A 1 58 ? 213.364 179.199 208.583 1.00 92.41 58 LYS A N 1
ATOM 426 C CA . LYS A 1 58 ? 213.729 180.521 209.062 1.00 91.55 58 LYS A CA 1
ATOM 427 C C . LYS A 1 58 ? 212.480 181.270 209.509 1.00 89.49 58 LYS A C 1
ATOM 428 O O . LYS A 1 58 ? 211.359 180.948 209.108 1.00 88.51 58 LYS A O 1
ATOM 434 N N . ALA A 1 59 ? 212.690 182.277 210.352 1.00 67.59 59 ALA A N 1
ATOM 435 C CA . ALA A 1 59 ? 211.590 183.065 210.886 1.00 63.37 59 ALA A CA 1
ATOM 436 C C . ALA A 1 59 ? 211.055 184.015 209.823 1.00 62.20 59 ALA A C 1
ATOM 437 O O . ALA A 1 59 ? 211.820 184.752 209.194 1.00 65.61 59 ALA A O 1
ATOM 439 N N . VAL A 1 60 ? 209.740 183.998 209.626 1.00 54.08 60 VAL A N 1
ATOM 440 C CA . VAL A 1 60 ? 209.090 184.888 208.667 1.00 51.45 60 VAL A CA 1
ATOM 441 C C . VAL A 1 60 ? 207.925 185.588 209.354 1.00 55.04 60 VAL A C 1
ATOM 442 O O . VAL A 1 60 ? 207.301 185.011 210.257 1.00 60.16 60 VAL A O 1
ATOM 446 N N . PRO A 1 61 ? 207.601 186.826 208.976 1.00 48.17 61 PRO A N 1
ATOM 447 C CA . PRO A 1 61 ? 206.437 187.510 209.556 1.00 45.99 61 PRO A CA 1
ATOM 448 C C . PRO A 1 61 ? 205.148 187.023 208.909 1.00 43.14 61 PRO A C 1
ATOM 449 O O . PRO A 1 61 ? 204.995 187.077 207.687 1.00 46.50 61 PRO A O 1
ATOM 453 N N . LEU A 1 62 ? 204.221 186.539 209.732 1.00 32.11 62 LEU A N 1
ATOM 454 C CA . LEU A 1 62 ? 202.944 186.038 209.250 1.00 33.86 62 LEU A CA 1
ATOM 455 C C . LEU A 1 62 ? 201.836 187.000 209.644 1.00 39.70 62 LEU A C 1
ATOM 456 O O . LEU A 1 62 ? 201.621 187.225 210.844 1.00 47.34 62 LEU A O 1
ATOM 461 N N . PRO A 1 63 ? 201.113 187.587 208.690 1.00 29.88 63 PRO A N 1
ATOM 462 C CA . PRO A 1 63 ? 200.056 188.547 209.036 1.00 28.41 63 PRO A CA 1
ATOM 463 C C . PRO A 1 63 ? 198.871 187.836 209.671 1.00 36.96 63 PRO A C 1
ATOM 464 O O . PRO A 1 63 ? 198.312 186.903 209.094 1.00 40.44 63 PRO A O 1
ATOM 468 N N . ILE A 1 64 ? 198.494 188.276 210.872 1.00 37.76 64 ILE A N 1
ATOM 469 C CA . ILE A 1 64 ? 197.417 187.664 211.639 1.00 27.54 64 ILE A CA 1
ATOM 470 C C . ILE A 1 64 ? 196.559 188.758 212.262 1.00 32.56 64 ILE A C 1
ATOM 471 O O . ILE A 1 64 ? 196.916 189.936 212.267 1.00 42.47 64 ILE A O 1
ATOM 476 N N . VAL A 1 65 ? 195.419 188.345 212.798 1.00 34.67 65 VAL A N 1
ATOM 477 C CA . VAL A 1 65 ? 194.602 189.175 213.678 1.00 29.71 65 VAL A CA 1
ATOM 478 C C . VAL A 1 65 ? 194.805 188.663 215.100 1.00 33.03 65 VAL A C 1
ATOM 479 O O . VAL A 1 65 ? 194.621 187.462 215.341 1.00 50.40 65 VAL A O 1
ATOM 483 N N . PRO A 1 66 ? 195.190 189.512 216.051 1.00 24.56 66 PRO A N 1
ATOM 484 C CA . PRO A 1 66 ? 195.537 189.018 217.387 1.00 22.90 66 PRO A CA 1
ATOM 485 C C . PRO A 1 66 ? 194.383 188.285 218.052 1.00 27.52 66 PRO A C 1
ATOM 486 O O . PRO A 1 66 ? 193.210 188.557 217.794 1.00 37.96 66 PRO A O 1
ATOM 490 N N . GLY A 1 67 ? 194.739 187.329 218.910 1.00 24.28 67 GLY A N 1
ATOM 491 C CA . GLY A 1 67 ? 193.731 186.551 219.604 1.00 16.55 67 GLY A CA 1
ATOM 492 C C . GLY A 1 67 ? 192.873 187.377 220.536 1.00 20.30 67 GLY A C 1
ATOM 493 O O . GLY A 1 67 ? 191.697 187.070 220.734 1.00 38.58 67 GLY A O 1
ATOM 494 N N . ASN A 1 68 ? 193.447 188.421 221.136 1.00 21.78 68 ASN A N 1
ATOM 495 C CA . ASN A 1 68 ? 192.658 189.300 221.992 1.00 17.62 68 ASN A CA 1
ATOM 496 C C . ASN A 1 68 ? 191.602 190.042 221.188 1.00 23.73 68 ASN A C 1
ATOM 497 O O . ASN A 1 68 ? 190.476 190.243 221.661 1.00 39.68 68 ASN A O 1
ATOM 502 N N . THR A 1 69 ? 191.947 190.451 219.967 1.00 27.16 69 THR A N 1
ATOM 503 C CA . THR A 1 69 ? 190.984 191.135 219.115 1.00 22.48 69 THR A CA 1
ATOM 504 C C . THR A 1 69 ? 189.781 190.251 218.835 1.00 32.01 69 THR A C 1
ATOM 505 O O . THR A 1 69 ? 188.637 190.709 218.900 1.00 47.03 69 THR A O 1
ATOM 509 N N . MET A 1 70 ? 190.011 188.970 218.555 1.00 32.23 70 MET A N 1
ATOM 510 C CA . MET A 1 70 ? 188.894 188.093 218.236 1.00 24.86 70 MET A CA 1
ATOM 511 C C . MET A 1 70 ? 188.154 187.623 219.480 1.00 29.37 70 MET A C 1
ATOM 512 O O . MET A 1 70 ? 186.948 187.365 219.416 1.00 42.30 70 MET A O 1
ATOM 517 N N . ARG A 1 71 ? 188.845 187.526 220.616 1.00 31.73 71 ARG A N 1
ATOM 518 C CA . ARG A 1 71 ? 188.161 187.316 221.886 1.00 23.39 71 ARG A CA 1
ATOM 519 C C . ARG A 1 71 ? 187.160 188.433 222.144 1.00 31.38 71 ARG A C 1
ATOM 520 O O . ARG A 1 71 ? 185.985 188.183 222.448 1.00 48.39 71 ARG A O 1
ATOM 528 N N . ASN A 1 72 ? 187.606 189.681 221.995 1.00 31.51 72 ASN A N 1
ATOM 529 C CA . ASN A 1 72 ? 186.702 190.809 222.171 1.00 25.75 72 ASN A CA 1
ATOM 530 C C . ASN A 1 72 ? 185.634 190.855 221.088 1.00 34.69 72 ASN A C 1
ATOM 531 O O . ASN A 1 72 ? 184.515 191.297 221.353 1.00 49.89 72 ASN A O 1
ATOM 536 N N . LEU A 1 73 ? 185.954 190.422 219.868 1.00 34.62 73 LEU A N 1
ATOM 537 C CA . LEU A 1 73 ? 184.944 190.381 218.816 1.00 33.00 73 LEU A CA 1
ATOM 538 C C . LEU A 1 73 ? 183.834 189.400 219.159 1.00 30.11 73 LEU A C 1
ATOM 539 O O . LEU A 1 73 ? 182.651 189.699 218.969 1.00 44.41 73 LEU A O 1
ATOM 544 N N . LEU A 1 74 ? 184.196 188.224 219.670 1.00 27.51 74 LEU A N 1
ATOM 545 C CA . LEU A 1 74 ? 183.189 187.267 220.112 1.00 26.14 74 LEU A CA 1
ATOM 546 C C . LEU A 1 74 ? 182.368 187.829 221.264 1.00 33.31 74 LEU A C 1
ATOM 547 O O . LEU A 1 74 ? 181.140 187.676 221.296 1.00 47.22 74 LEU A O 1
ATOM 552 N N . ARG A 1 75 ? 183.028 188.486 222.220 1.00 28.15 75 ARG A N 1
ATOM 553 C CA . ARG A 1 75 ? 182.305 189.082 223.340 1.00 27.69 75 ARG A CA 1
ATOM 554 C C . ARG A 1 75 ? 181.319 190.139 222.861 1.00 35.52 75 ARG A C 1
ATOM 555 O O . ARG A 1 75 ? 180.166 190.184 223.310 1.00 48.37 75 ARG A O 1
ATOM 563 N N . ARG A 1 76 ? 181.761 191.005 221.950 1.00 27.57 76 ARG A N 1
ATOM 564 C CA . ARG A 1 76 ? 180.902 192.060 221.431 1.00 25.80 76 ARG A CA 1
ATOM 565 C C . ARG A 1 76 ? 179.744 191.485 220.634 1.00 34.11 76 ARG A C 1
ATOM 566 O O . ARG A 1 76 ? 178.622 191.986 220.721 1.00 45.72 76 ARG A O 1
ATOM 574 N N . THR A 1 77 ? 179.997 190.444 219.840 1.00 30.60 77 THR A N 1
ATOM 575 C CA . THR A 1 77 ? 178.915 189.787 219.118 1.00 21.75 77 THR A CA 1
ATOM 576 C C . THR A 1 77 ? 177.879 189.233 220.083 1.00 34.01 77 THR A C 1
ATOM 577 O O . THR A 1 77 ? 176.676 189.470 219.924 1.00 43.46 77 THR A O 1
ATOM 581 N N . MET A 1 78 ? 178.335 188.508 221.108 1.00 40.52 78 MET A N 1
ATOM 582 C CA . MET A 1 78 ? 177.417 187.959 222.099 1.00 32.83 78 MET A CA 1
ATOM 583 C C . MET A 1 78 ? 176.580 189.059 222.732 1.00 35.63 78 MET A C 1
ATOM 584 O O . MET A 1 78 ? 175.346 188.990 222.743 1.00 48.42 78 MET A O 1
ATOM 589 N N . LEU A 1 79 ? 177.236 190.103 223.235 1.00 29.63 79 LEU A N 1
ATOM 590 C CA . LEU A 1 79 ? 176.512 191.165 223.921 1.00 31.08 79 LEU A CA 1
ATOM 591 C C . LEU A 1 79 ? 175.535 191.861 222.984 1.00 34.29 79 LEU A C 1
ATOM 592 O O . LEU A 1 79 ? 174.341 191.958 223.278 1.00 47.01 79 LEU A O 1
ATOM 597 N N . LYS A 1 80 ? 176.016 192.314 221.827 1.00 36.13 80 LYS A N 1
ATOM 598 C CA . LYS A 1 80 ? 175.196 193.117 220.931 1.00 37.99 80 LYS A CA 1
ATOM 599 C C . LYS A 1 80 ? 174.044 192.325 220.331 1.00 39.98 80 LYS A C 1
ATOM 600 O O . LYS A 1 80 ? 172.997 192.906 220.027 1.00 45.64 80 LYS A O 1
ATOM 606 N N . ASP A 1 81 ? 174.195 191.012 220.154 1.00 38.92 81 ASP A N 1
ATOM 607 C CA . ASP A 1 81 ? 173.220 190.264 219.378 1.00 37.16 81 ASP A CA 1
ATOM 608 C C . ASP A 1 81 ? 172.337 189.329 220.187 1.00 46.59 81 ASP A C 1
ATOM 609 O O . ASP A 1 81 ? 171.200 189.089 219.779 1.00 54.48 81 ASP A O 1
ATOM 614 N N . VAL A 1 82 ? 172.803 188.788 221.313 1.00 41.36 82 VAL A N 1
ATOM 615 C CA . VAL A 1 82 ? 171.991 187.794 222.008 1.00 41.34 82 VAL A CA 1
ATOM 616 C C . VAL A 1 82 ? 171.862 188.075 223.500 1.00 45.07 82 VAL A C 1
ATOM 617 O O . VAL A 1 82 ? 171.000 187.494 224.168 1.00 57.71 82 VAL A O 1
ATOM 621 N N . ILE A 1 83 ? 172.694 188.956 224.044 1.00 37.27 83 ILE A N 1
ATOM 622 C CA . ILE A 1 83 ? 172.700 189.244 225.474 1.00 39.14 83 ILE A CA 1
ATOM 623 C C . ILE A 1 83 ? 172.044 190.584 225.780 1.00 46.29 83 ILE A C 1
ATOM 624 O O . ILE A 1 83 ? 171.108 190.656 226.577 1.00 56.10 83 ILE A O 1
ATOM 629 N N . GLU A 1 84 ? 172.541 191.663 225.177 1.00 50.95 84 GLU A N 1
ATOM 630 C CA . GLU A 1 84 ? 171.941 192.974 225.413 1.00 45.82 84 GLU A CA 1
ATOM 631 C C . GLU A 1 84 ? 170.484 193.034 224.974 1.00 51.19 84 GLU A C 1
ATOM 632 O O . GLU A 1 84 ? 169.663 193.576 225.732 1.00 59.38 84 GLU A O 1
ATOM 638 N N . PRO A 1 85 ? 170.088 192.533 223.795 1.00 46.55 85 PRO A N 1
ATOM 639 C CA . PRO A 1 85 ? 168.647 192.484 223.488 1.00 51.15 85 PRO A CA 1
ATOM 640 C C . PRO A 1 85 ? 167.844 191.661 224.480 1.00 52.73 85 PRO A C 1
ATOM 641 O O . PRO A 1 85 ? 166.712 192.032 224.820 1.00 53.38 85 PRO A O 1
ATOM 645 N N . ALA A 1 86 ? 168.407 190.550 224.959 1.00 45.61 86 ALA A N 1
ATOM 646 C CA . ALA A 1 86 ? 167.711 189.733 225.945 1.00 46.59 86 ALA A CA 1
ATOM 647 C C . ALA A 1 86 ? 167.487 190.504 227.237 1.00 47.25 86 ALA A C 1
ATOM 648 O O . ALA A 1 86 ? 166.425 190.397 227.859 1.00 52.59 86 ALA A O 1
ATOM 650 N N . LEU A 1 87 ? 168.483 191.282 227.662 1.00 48.36 87 LEU A N 1
ATOM 651 C CA . LEU A 1 87 ? 168.325 192.087 228.866 1.00 50.68 87 LEU A CA 1
ATOM 652 C C . LEU A 1 87 ? 167.358 193.244 228.648 1.00 57.93 87 LEU A C 1
ATOM 653 O O . LEU A 1 87 ? 166.629 193.619 229.572 1.00 66.22 87 LEU A O 1
ATOM 658 N N . ARG A 1 88 ? 167.340 193.825 227.445 1.00 54.80 88 ARG A N 1
ATOM 659 C CA . ARG A 1 88 ? 166.368 194.875 227.154 1.00 54.76 88 ARG A CA 1
ATOM 660 C C . ARG A 1 88 ? 164.946 194.336 227.176 1.00 57.69 88 ARG A C 1
ATOM 661 O O . ARG A 1 88 ? 164.018 195.042 227.588 1.00 63.30 88 ARG A O 1
ATOM 669 N N . ASP A 1 89 ? 164.749 193.094 226.729 1.00 59.32 89 ASP A N 1
ATOM 670 C CA . ASP A 1 89 ? 163.405 192.525 226.745 1.00 59.73 89 ASP A CA 1
ATOM 671 C C . ASP A 1 89 ? 162.847 192.442 228.160 1.00 58.47 89 ASP A C 1
ATOM 672 O O . ASP A 1 89 ? 161.627 192.501 228.350 1.00 59.32 89 ASP A O 1
ATOM 677 N N . LYS A 1 90 ? 163.713 192.303 229.160 1.00 62.09 90 LYS A N 1
ATOM 678 C CA . LYS A 1 90 ? 163.304 192.342 230.557 1.00 62.95 90 LYS A CA 1
ATOM 679 C C . LYS A 1 90 ? 163.386 193.740 231.152 1.00 67.05 90 LYS A C 1
ATOM 680 O O . LYS A 1 90 ? 163.123 193.902 232.348 1.00 69.10 90 LYS A O 1
ATOM 686 N N . SER A 1 91 ? 163.744 194.744 230.349 1.00 71.39 91 SER A N 1
ATOM 687 C CA . SER A 1 91 ? 163.984 196.106 230.829 1.00 68.54 91 SER A CA 1
ATOM 688 C C . SER A 1 91 ? 165.062 196.128 231.909 1.00 67.42 91 SER A C 1
ATOM 689 O O . SER A 1 91 ? 164.994 196.900 232.867 1.00 70.38 91 SER A O 1
ATOM 692 N N . ALA A 1 92 ? 166.067 195.272 231.751 1.00 55.68 92 ALA A N 1
ATOM 693 C CA . ALA A 1 92 ? 167.149 195.204 232.718 1.00 57.42 92 ALA A CA 1
ATOM 694 C C . ALA A 1 92 ? 168.038 196.436 232.620 1.00 60.28 92 ALA A C 1
ATOM 695 O O . ALA A 1 92 ? 168.226 197.012 231.547 1.00 65.18 92 ALA A O 1
ATOM 697 N N . GLN A 1 93 ? 168.585 196.837 233.762 1.00 56.71 93 GLN A N 1
ATOM 698 C CA . GLN A 1 93 ? 169.478 197.982 233.849 1.00 56.94 93 GLN A CA 1
ATOM 699 C C . GLN A 1 93 ? 170.774 197.531 234.498 1.00 58.58 93 GLN A C 1
ATOM 700 O O . GLN A 1 93 ? 170.753 196.878 235.545 1.00 59.01 93 GLN A O 1
ATOM 706 N N . LEU A 1 94 ? 171.895 197.879 233.879 1.00 47.70 94 LEU A N 1
ATOM 707 C CA . LEU A 1 94 ? 173.208 197.455 234.337 1.00 42.75 94 LEU A CA 1
ATOM 708 C C . LEU A 1 94 ? 173.934 198.637 234.958 1.00 48.07 94 LEU A C 1
ATOM 709 O O . LEU A 1 94 ? 173.982 199.720 234.369 1.00 51.69 94 LEU A O 1
ATOM 714 N N . SER A 1 95 ? 174.494 198.425 236.144 1.00 43.22 95 SER A N 1
ATOM 715 C CA . SER A 1 95 ? 175.315 199.446 236.766 1.00 36.42 95 SER A CA 1
ATOM 716 C C . SER A 1 95 ? 176.628 199.594 236.004 1.00 37.76 95 SER A C 1
ATOM 717 O O . SER A 1 95 ? 176.929 198.842 235.075 1.00 46.60 95 SER A O 1
ATOM 720 N N . ILE A 1 96 ? 177.419 200.586 236.410 1.00 37.78 96 ILE A N 1
ATOM 721 C CA . ILE A 1 96 ? 178.685 200.832 235.729 1.00 37.39 96 ILE A CA 1
ATOM 722 C C . ILE A 1 96 ? 179.645 199.668 235.948 1.00 39.35 96 ILE A C 1
ATOM 723 O O . ILE A 1 96 ? 180.365 199.261 235.029 1.00 43.36 96 ILE A O 1
ATOM 728 N N . GLY A 1 97 ? 179.668 199.108 237.158 1.00 34.15 97 GLY A N 1
ATOM 729 C CA . GLY A 1 97 ? 180.537 197.971 237.416 1.00 32.82 97 GLY A CA 1
ATOM 730 C C . GLY A 1 97 ? 180.148 196.744 236.614 1.00 39.00 97 GLY A C 1
ATOM 731 O O . GLY A 1 97 ? 181.001 196.084 236.014 1.00 50.11 97 GLY A O 1
ATOM 732 N N . ALA A 1 98 ? 178.852 196.420 236.594 1.00 28.82 98 ALA A N 1
ATOM 733 C CA . ALA A 1 98 ? 178.390 195.261 235.838 1.00 26.07 98 ALA A CA 1
ATOM 734 C C . ALA A 1 98 ? 178.612 195.455 234.346 1.00 32.87 98 ALA A C 1
ATOM 735 O O . ALA A 1 98 ? 179.021 194.522 233.645 1.00 43.61 98 ALA A O 1
ATOM 737 N N . TYR A 1 99 ? 178.351 196.662 233.844 1.00 34.38 99 TYR A N 1
ATOM 738 C CA . TYR A 1 99 ? 178.588 196.953 232.435 1.00 25.11 99 TYR A CA 1
ATOM 739 C C . TYR A 1 99 ? 180.061 196.814 232.084 1.00 30.56 99 TYR A C 1
ATOM 740 O O . TYR A 1 99 ? 180.409 196.225 231.054 1.00 44.38 99 TYR A O 1
ATOM 749 N N . ALA A 1 100 ? 180.943 197.356 232.925 1.00 31.25 100 ALA A N 1
ATOM 750 C CA . ALA A 1 100 ? 182.372 197.255 232.661 1.00 25.58 100 ALA A CA 1
ATOM 751 C C . ALA A 1 100 ? 182.833 195.807 232.686 1.00 27.26 100 ALA A C 1
ATOM 752 O O . ALA A 1 100 ? 183.618 195.385 231.832 1.00 45.00 100 ALA A O 1
ATOM 754 N N . THR A 1 101 ? 182.350 195.028 233.655 1.00 19.28 101 THR A N 1
ATOM 755 C CA . THR A 1 101 ? 182.724 193.621 233.727 1.00 23.34 101 THR A CA 1
ATOM 756 C C . THR A 1 101 ? 182.233 192.856 232.505 1.00 27.79 101 THR A C 1
ATOM 757 O O . THR A 1 101 ? 182.947 192.002 231.970 1.00 40.61 101 THR A O 1
ATOM 761 N N . ALA A 1 102 ? 181.016 193.151 232.048 1.00 29.75 102 ALA A N 1
ATOM 762 C CA . ALA A 1 102 ? 180.463 192.423 230.913 1.00 25.24 102 ALA A CA 1
ATOM 763 C C . ALA A 1 102 ? 181.164 192.789 229.611 1.00 29.89 102 ALA A C 1
ATOM 764 O O . ALA A 1 102 ? 181.409 191.918 228.770 1.00 48.06 102 ALA A O 1
ATOM 766 N N . TYR A 1 103 ? 181.499 194.065 229.422 1.00 28.73 103 TYR A N 1
ATOM 767 C CA . TYR A 1 103 ? 181.989 194.515 228.127 1.00 29.07 103 TYR A CA 1
ATOM 768 C C . TYR A 1 103 ? 183.506 194.535 228.013 1.00 35.64 103 TYR A C 1
ATOM 769 O O . TYR A 1 103 ? 184.024 194.493 226.893 1.00 44.71 103 TYR A O 1
ATOM 778 N N . ALA A 1 104 ? 184.233 194.609 229.126 1.00 28.49 104 ALA A N 1
ATOM 779 C CA . ALA A 1 104 ? 185.687 194.594 229.060 1.00 24.90 104 ALA A CA 1
ATOM 780 C C . ALA A 1 104 ? 186.330 193.798 230.188 1.00 31.30 104 ALA A C 1
ATOM 781 O O . ALA A 1 104 ? 187.559 193.814 230.306 1.00 40.11 104 ALA A O 1
ATOM 783 N N . GLY A 1 105 ? 185.553 193.124 231.030 1.00 39.03 105 GLY A N 1
ATOM 784 C CA . GLY A 1 105 ? 186.139 192.413 232.148 1.00 36.02 105 GLY A CA 1
ATOM 785 C C . GLY A 1 105 ? 186.807 193.298 233.174 1.00 39.00 105 GLY A C 1
ATOM 786 O O . GLY A 1 105 ? 187.636 192.816 233.948 1.00 48.04 105 GLY A O 1
ATOM 787 N N . ASN A 1 106 ? 186.463 194.581 233.204 1.00 39.64 106 ASN A N 1
ATOM 788 C CA . ASN A 1 106 ? 187.094 195.527 234.108 1.00 31.71 106 ASN A CA 1
ATOM 789 C C . ASN A 1 106 ? 186.660 195.268 235.547 1.00 43.62 106 ASN A C 1
ATOM 790 O O . ASN A 1 106 ? 185.599 194.700 235.815 1.00 51.42 106 ASN A O 1
ATOM 795 N N . SER A 1 107 ? 187.505 195.697 236.485 1.00 45.58 107 SER A N 1
ATOM 796 C CA . SER A 1 107 ? 187.269 195.494 237.908 1.00 42.88 107 SER A CA 1
ATOM 797 C C . SER A 1 107 ? 186.976 196.796 238.642 1.00 48.83 107 SER A C 1
ATOM 798 O O . SER A 1 107 ? 187.074 196.845 239.872 1.00 54.57 107 SER A O 1
ATOM 801 N N . SER A 1 108 ? 186.617 197.854 237.915 1.00 47.65 108 SER A N 1
ATOM 802 C CA . SER A 1 108 ? 186.348 199.140 238.543 1.00 39.32 108 SER A CA 1
ATOM 803 C C . SER A 1 108 ? 185.074 199.141 239.375 1.00 39.76 108 SER A C 1
ATOM 804 O O . SER A 1 108 ? 184.865 200.079 240.150 1.00 45.31 108 SER A O 1
ATOM 807 N N . GLY A 1 109 ? 184.216 198.132 239.228 1.00 46.69 109 GLY A N 1
ATOM 808 C CA . GLY A 1 109 ? 183.027 198.064 240.060 1.00 46.95 109 GLY A CA 1
ATOM 809 C C . GLY A 1 109 ? 183.357 197.859 241.525 1.00 51.81 109 GLY A C 1
ATOM 810 O O . GLY A 1 109 ? 182.715 198.441 242.403 1.00 54.56 109 GLY A O 1
ATOM 811 N N . ASN A 1 110 ? 184.357 197.032 241.808 1.00 50.07 110 ASN A N 1
ATOM 812 C CA . ASN A 1 110 ? 184.797 196.767 243.169 1.00 45.14 110 ASN A CA 1
ATOM 813 C C . ASN A 1 110 ? 186.252 196.316 243.147 1.00 48.33 110 ASN A C 1
ATOM 814 O O . ASN A 1 110 ? 186.533 195.118 243.257 1.00 53.92 110 ASN A O 1
ATOM 819 N N . PRO A 1 111 ? 187.205 197.243 243.017 1.00 44.15 111 PRO A N 1
ATOM 820 C CA . PRO A 1 111 ? 188.606 196.848 242.828 1.00 47.93 111 PRO A CA 1
ATOM 821 C C . PRO A 1 111 ? 189.283 196.324 244.080 1.00 52.43 111 PRO A C 1
ATOM 822 O O . PRO A 1 111 ? 190.460 195.956 244.014 1.00 56.37 111 PRO A O 1
ATOM 826 N N . ASP A 1 112 ? 188.588 196.281 245.216 1.00 52.27 112 ASP A N 1
ATOM 827 C CA . ASP A 1 112 ? 189.202 195.813 246.450 1.00 47.84 112 ASP A CA 1
ATOM 828 C C . ASP A 1 112 ? 189.555 194.334 246.400 1.00 54.28 112 ASP A C 1
ATOM 829 O O . ASP A 1 112 ? 190.375 193.879 247.203 1.00 58.26 112 ASP A O 1
ATOM 834 N N . GLY A 1 113 ? 188.951 193.578 245.492 1.00 56.51 113 GLY A N 1
ATOM 835 C CA . GLY A 1 113 ? 189.155 192.147 245.443 1.00 52.13 113 GLY A CA 1
ATOM 836 C C . GLY A 1 113 ? 188.141 191.446 246.318 1.00 52.25 113 GLY A C 1
ATOM 837 O O . GLY A 1 113 ? 188.141 191.631 247.537 1.00 60.23 113 GLY A O 1
ATOM 838 N N . VAL A 1 114 ? 187.275 190.638 245.719 1.00 48.73 114 VAL A N 1
ATOM 839 C CA . VAL A 1 114 ? 186.206 189.996 246.475 1.00 54.38 114 VAL A CA 1
ATOM 840 C C . VAL A 1 114 ? 186.467 188.498 246.565 1.00 54.93 114 VAL A C 1
ATOM 841 O O . VAL A 1 114 ? 186.826 187.865 245.562 1.00 58.23 114 VAL A O 1
ATOM 845 N N . PRO A 1 115 ? 186.321 187.895 247.745 1.00 61.91 115 PRO A N 1
ATOM 846 C CA . PRO A 1 115 ? 186.517 186.447 247.864 1.00 63.24 115 PRO A CA 1
ATOM 847 C C . PRO A 1 115 ? 185.308 185.706 247.315 1.00 67.10 115 PRO A C 1
ATOM 848 O O . PRO A 1 115 ? 184.163 186.032 247.637 1.00 69.78 115 PRO A O 1
ATOM 852 N N . SER A 1 116 ? 185.567 184.708 246.479 1.00 62.13 116 SER A N 1
ATOM 853 C CA . SER A 1 116 ? 184.519 183.926 245.840 1.00 62.26 116 SER A CA 1
ATOM 854 C C . SER A 1 116 ? 184.435 182.568 246.519 1.00 67.57 116 SER A C 1
ATOM 855 O O . SER A 1 116 ? 185.429 181.837 246.577 1.00 71.49 116 SER A O 1
ATOM 858 N N . SER A 1 117 ? 183.256 182.236 247.032 1.00 65.00 117 SER A N 1
ATOM 859 C CA . SER A 1 117 ? 183.046 180.927 247.621 1.00 63.72 117 SER A CA 1
ATOM 860 C C . SER A 1 117 ? 182.946 179.871 246.527 1.00 64.89 117 SER A C 1
ATOM 861 O O . SER A 1 117 ? 182.702 180.173 245.357 1.00 74.04 117 SER A O 1
ATOM 864 N N . PHE A 1 118 ? 183.146 178.613 246.926 1.00 64.96 118 PHE A N 1
ATOM 865 C CA . PHE A 1 118 ? 183.123 177.520 245.959 1.00 69.15 118 PHE A CA 1
ATOM 866 C C . PHE A 1 118 ? 181.754 177.390 245.306 1.00 70.27 118 PHE A C 1
ATOM 867 O O . PHE A 1 118 ? 181.654 177.157 244.095 1.00 75.52 118 PHE A O 1
ATOM 875 N N . ASP A 1 119 ? 180.686 177.543 246.091 1.00 63.13 119 ASP A N 1
ATOM 876 C CA . ASP A 1 119 ? 179.347 177.561 245.515 1.00 64.07 119 ASP A CA 1
ATOM 877 C C . ASP A 1 119 ? 179.186 178.722 244.544 1.00 64.97 119 ASP A C 1
ATOM 878 O O . ASP A 1 119 ? 178.601 178.565 243.467 1.00 67.83 119 ASP A O 1
ATOM 883 N N . GLU A 1 120 ? 179.701 179.898 244.908 1.00 66.09 120 GLU A N 1
ATOM 884 C CA . GLU A 1 120 ? 179.634 181.044 244.008 1.00 63.51 120 GLU A CA 1
ATOM 885 C C . GLU A 1 120 ? 180.438 180.800 242.738 1.00 66.42 120 GLU A C 1
ATOM 886 O O . GLU A 1 120 ? 180.010 181.185 241.645 1.00 74.12 120 GLU A O 1
ATOM 892 N N . ILE A 1 121 ? 181.609 180.172 242.860 1.00 63.55 121 ILE A N 1
ATOM 893 C CA . ILE A 1 121 ? 182.409 179.871 241.676 1.00 63.64 121 ILE A CA 1
ATOM 894 C C . ILE A 1 121 ? 181.662 178.913 240.757 1.00 63.40 121 ILE A C 1
ATOM 895 O O . ILE A 1 121 ? 181.636 179.099 239.534 1.00 69.30 121 ILE A O 1
ATOM 900 N N . VAL A 1 122 ? 181.038 177.881 241.326 1.00 56.99 122 VAL A N 1
ATOM 901 C CA . VAL A 1 122 ? 180.251 176.955 240.515 1.00 56.93 122 VAL A CA 1
ATOM 902 C C . VAL A 1 122 ? 179.105 177.685 239.831 1.00 63.99 122 VAL A C 1
ATOM 903 O O . VAL A 1 122 ? 178.829 177.468 238.644 1.00 70.65 122 VAL A O 1
ATOM 907 N N . THR A 1 123 ? 178.415 178.555 240.570 1.00 65.13 123 THR A N 1
ATOM 908 C CA . THR A 1 123 ? 177.258 179.257 240.023 1.00 63.49 123 THR A CA 1
ATOM 909 C C . THR A 1 123 ? 177.654 180.199 238.894 1.00 62.03 123 THR A C 1
ATOM 910 O O . THR A 1 123 ? 176.970 180.267 237.866 1.00 58.14 123 THR A O 1
ATOM 914 N N . MET A 1 124 ? 178.760 180.922 239.058 1.00 58.57 124 MET A N 1
ATOM 915 C CA . MET A 1 124 ? 179.102 181.999 238.141 1.00 57.19 124 MET A CA 1
ATOM 916 C C . MET A 1 124 ? 179.960 181.547 236.972 1.00 59.91 124 MET A C 1
ATOM 917 O O . MET A 1 124 ? 179.831 182.100 235.875 1.00 67.21 124 MET A O 1
ATOM 922 N N . ARG A 1 125 ? 180.834 180.561 237.168 1.00 52.77 125 ARG A N 1
ATOM 923 C CA . ARG A 1 125 ? 181.575 180.018 236.041 1.00 51.80 125 ARG A CA 1
ATOM 924 C C . ARG A 1 125 ? 180.694 179.190 235.119 1.00 52.78 125 ARG A C 1
ATOM 925 O O . ARG A 1 125 ? 181.135 178.836 234.022 1.00 59.05 125 ARG A O 1
ATOM 933 N N . ALA A 1 126 ? 179.471 178.874 235.536 1.00 52.56 126 ALA A N 1
ATOM 934 C CA . ALA A 1 126 ? 178.490 178.218 234.687 1.00 55.53 126 ALA A CA 1
ATOM 935 C C . ALA A 1 126 ? 177.542 179.203 234.020 1.00 53.53 126 ALA A C 1
ATOM 936 O O . ALA A 1 126 ? 176.600 178.777 233.346 1.00 53.12 126 ALA A O 1
ATOM 938 N N . HIS A 1 127 ? 177.762 180.500 234.202 1.00 47.73 127 HIS A N 1
ATOM 939 C CA . HIS A 1 127 ? 176.928 181.499 233.554 1.00 43.62 127 HIS A CA 1
ATOM 940 C C . HIS A 1 127 ? 177.114 181.420 232.041 1.00 47.89 127 HIS A C 1
ATOM 941 O O . HIS A 1 127 ? 178.245 181.270 231.564 1.00 48.72 127 HIS A O 1
ATOM 948 N N . PRO A 1 128 ? 176.033 181.500 231.261 1.00 49.24 128 PRO A N 1
ATOM 949 C CA . PRO A 1 128 ? 176.161 181.300 229.808 1.00 45.53 128 PRO A CA 1
ATOM 950 C C . PRO A 1 128 ? 177.124 182.257 229.134 1.00 48.60 128 PRO A C 1
ATOM 951 O O . PRO A 1 128 ? 177.825 181.853 228.199 1.00 58.50 128 PRO A O 1
ATOM 955 N N . PHE A 1 129 ? 177.188 183.508 229.577 1.00 40.12 129 PHE A N 1
ATOM 956 C CA . PHE A 1 129 ? 178.087 184.497 228.999 1.00 36.43 129 PHE A CA 1
ATOM 957 C C . PHE A 1 129 ? 179.283 184.800 229.886 1.00 42.87 129 PHE A C 1
ATOM 958 O O . PHE A 1 129 ? 180.427 184.744 229.428 1.00 48.33 129 PHE A O 1
ATOM 966 N N . LEU A 1 130 ? 179.041 185.130 231.154 1.00 49.69 130 LEU A N 1
ATOM 967 C CA . LEU A 1 130 ? 180.113 185.528 232.055 1.00 40.05 130 LEU A CA 1
ATOM 968 C C . LEU A 1 130 ? 181.031 184.371 232.417 1.00 37.41 130 LEU A C 1
ATOM 969 O O . LEU A 1 130 ? 182.166 184.606 232.841 1.00 44.34 130 LEU A O 1
ATOM 974 N N . GLY A 1 131 ? 180.564 183.131 232.285 1.00 42.41 131 GLY A N 1
ATOM 975 C CA . GLY A 1 131 ? 181.446 181.997 232.504 1.00 41.69 131 GLY A CA 1
ATOM 976 C C . GLY A 1 131 ? 182.508 181.874 231.431 1.00 42.92 131 GLY A C 1
ATOM 977 O O . GLY A 1 131 ? 183.648 181.499 231.712 1.00 52.44 131 GLY A O 1
ATOM 978 N N . LEU A 1 132 ? 182.144 182.179 230.185 1.00 39.13 132 LEU A N 1
ATOM 979 C CA . LEU A 1 132 ? 183.089 182.067 229.080 1.00 41.37 132 LEU A CA 1
ATOM 980 C C . LEU A 1 132 ? 184.201 183.099 229.200 1.00 42.16 132 LEU A C 1
ATOM 981 O O . LEU A 1 132 ? 185.383 182.771 229.060 1.00 47.71 132 LEU A O 1
ATOM 986 N N . PHE A 1 133 ? 183.841 184.351 229.454 1.00 41.21 133 PHE A N 1
ATOM 987 C CA . PHE A 1 133 ? 184.800 185.432 229.645 1.00 36.18 133 PHE A CA 1
ATOM 988 C C . PHE A 1 133 ? 184.826 185.769 231.128 1.00 45.95 133 PHE A C 1
ATOM 989 O O . PHE A 1 133 ? 183.886 186.381 231.645 1.00 57.38 133 PHE A O 1
ATOM 997 N N . GLY A 1 134 ? 185.900 185.389 231.806 1.00 36.66 134 GLY A N 1
ATOM 998 C CA . GLY A 1 134 ? 186.003 185.674 233.221 1.00 42.59 134 GLY A CA 1
ATOM 999 C C . GLY A 1 134 ? 186.288 187.132 233.501 1.00 50.63 134 GLY A C 1
ATOM 1000 O O . GLY A 1 134 ? 185.900 188.008 232.725 1.00 58.82 134 GLY A O 1
ATOM 1001 N N . GLY A 1 135 ? 186.962 187.411 234.605 1.00 55.86 135 GLY A N 1
ATOM 1002 C CA . GLY A 1 135 ? 187.333 188.765 234.937 1.00 51.79 135 GLY A CA 1
ATOM 1003 C C . GLY A 1 135 ? 186.423 189.393 235.970 1.00 48.11 135 GLY A C 1
ATOM 1004 O O . GLY A 1 135 ? 185.708 188.724 236.718 1.00 51.58 135 GLY A O 1
ATOM 1005 N N . GLY A 1 136 ? 186.450 190.718 235.995 1.00 44.87 136 GLY A N 1
ATOM 1006 C CA . GLY A 1 136 ? 185.751 191.466 237.006 1.00 47.53 136 GLY A CA 1
ATOM 1007 C C . GLY A 1 136 ? 186.557 191.505 238.282 1.00 49.46 136 GLY A C 1
ATOM 1008 O O . GLY A 1 136 ? 187.731 191.126 238.309 1.00 54.21 136 GLY A O 1
ATOM 1009 N N . PRO A 1 137 ? 185.948 191.982 239.366 1.00 45.49 137 PRO A N 1
ATOM 1010 C CA . PRO A 1 137 ? 186.661 191.989 240.651 1.00 47.41 137 PRO A CA 1
ATOM 1011 C C . PRO A 1 137 ? 187.082 190.605 241.097 1.00 51.88 137 PRO A C 1
ATOM 1012 O O . PRO A 1 137 ? 188.131 190.455 241.736 1.00 57.21 137 PRO A O 1
ATOM 1016 N N . ARG A 1 138 ? 186.290 189.584 240.774 1.00 48.70 138 ARG A N 1
ATOM 1017 C CA . ARG A 1 138 ? 186.632 188.222 241.159 1.00 45.01 138 ARG A CA 1
ATOM 1018 C C . ARG A 1 138 ? 187.811 187.690 240.361 1.00 50.80 138 ARG A C 1
ATOM 1019 O O . ARG A 1 138 ? 188.582 186.869 240.869 1.00 51.94 138 ARG A O 1
ATOM 1027 N N . MET A 1 139 ? 187.962 188.143 239.120 1.00 58.49 139 MET A N 1
ATOM 1028 C CA . MET A 1 139 ? 188.974 187.639 238.198 1.00 56.35 139 MET A CA 1
ATOM 1029 C C . MET A 1 139 ? 188.900 186.121 238.076 1.00 56.51 139 MET A C 1
ATOM 1030 O O . MET A 1 139 ? 189.901 185.410 238.172 1.00 59.82 139 MET A O 1
ATOM 1035 N N . LEU A 1 140 ? 187.685 185.624 237.883 1.00 54.98 140 LEU A N 1
ATOM 1036 C CA . LEU A 1 140 ? 187.508 184.210 237.608 1.00 55.05 140 LEU A CA 1
ATOM 1037 C C . LEU A 1 140 ? 188.111 183.863 236.254 1.00 53.71 140 LEU A C 1
ATOM 1038 O O . LEU A 1 140 ? 188.087 184.661 235.315 1.00 57.46 140 LEU A O 1
ATOM 1043 N N . GLN A 1 141 ? 188.665 182.661 236.158 1.00 44.26 141 GLN A N 1
ATOM 1044 C CA . GLN A 1 141 ? 189.220 182.212 234.892 1.00 43.03 141 GLN A CA 1
ATOM 1045 C C . GLN A 1 141 ? 188.088 181.866 233.939 1.00 47.14 141 GLN A C 1
ATOM 1046 O O . GLN A 1 141 ? 187.211 181.064 234.271 1.00 53.65 141 GLN A O 1
ATOM 1052 N N . GLY A 1 142 ? 188.100 182.477 232.761 1.00 56.52 142 GLY A N 1
ATOM 1053 C CA . GLY A 1 142 ? 187.082 182.177 231.779 1.00 53.50 142 GLY A CA 1
ATOM 1054 C C . GLY A 1 142 ? 187.280 180.805 231.167 1.00 52.64 142 GLY A C 1
ATOM 1055 O O . GLY A 1 142 ? 188.389 180.277 231.101 1.00 55.72 142 GLY A O 1
ATOM 1056 N N . ARG A 1 143 ? 186.176 180.223 230.711 1.00 45.29 143 ARG A N 1
ATOM 1057 C CA . ARG A 1 143 ? 186.226 178.916 230.077 1.00 42.10 143 ARG A CA 1
ATOM 1058 C C . ARG A 1 143 ? 186.652 178.982 228.621 1.00 49.76 143 ARG A C 1
ATOM 1059 O O . ARG A 1 143 ? 186.878 177.933 228.012 1.00 57.93 143 ARG A O 1
ATOM 1067 N N . LEU A 1 144 ? 186.782 180.176 228.059 1.00 49.37 144 LEU A N 1
ATOM 1068 C CA . LEU A 1 144 ? 187.056 180.359 226.644 1.00 44.30 144 LEU A CA 1
ATOM 1069 C C . LEU A 1 144 ? 188.546 180.555 226.412 1.00 45.42 144 LEU A C 1
ATOM 1070 O O . LEU A 1 144 ? 189.211 181.278 227.158 1.00 47.48 144 LEU A O 1
ATOM 1075 N N . MET A 1 145 ? 189.067 179.905 225.371 1.00 44.01 145 MET A N 1
ATOM 1076 C CA . MET A 1 145 ? 190.458 180.082 224.945 1.00 41.93 145 MET A CA 1
ATOM 1077 C C . MET A 1 145 ? 190.453 180.182 223.421 1.00 45.66 145 MET A C 1
ATOM 1078 O O . MET A 1 145 ? 190.577 179.172 222.725 1.00 49.48 145 MET A O 1
ATOM 1083 N N . VAL A 1 146 ? 190.322 181.401 222.912 1.00 37.57 146 VAL A N 1
ATOM 1084 C CA . VAL A 1 146 ? 190.293 181.640 221.475 1.00 31.99 146 VAL A CA 1
ATOM 1085 C C . VAL A 1 146 ? 191.716 181.835 220.979 1.00 41.61 146 VAL A C 1
ATOM 1086 O O . VAL A 1 146 ? 192.602 182.261 221.722 1.00 51.87 146 VAL A O 1
ATOM 1090 N N . ASP A 1 147 ? 191.943 181.507 219.714 1.00 42.12 147 ASP A N 1
ATOM 1091 C CA . ASP A 1 147 ? 193.240 181.690 219.083 1.00 32.77 147 ASP A CA 1
ATOM 1092 C C . ASP A 1 147 ? 193.211 182.899 218.156 1.00 38.48 147 ASP A C 1
ATOM 1093 O O . ASP A 1 147 ? 192.170 183.514 217.920 1.00 42.79 147 ASP A O 1
ATOM 1098 N N . SER A 1 148 ? 194.382 183.236 217.627 1.00 32.83 148 SER A N 1
ATOM 1099 C CA . SER A 1 148 ? 194.475 184.298 216.643 1.00 29.30 148 SER A CA 1
ATOM 1100 C C . SER A 1 148 ? 193.885 183.832 215.315 1.00 30.81 148 SER A C 1
ATOM 1101 O O . SER A 1 148 ? 193.563 182.658 215.122 1.00 45.04 148 SER A O 1
ATOM 1104 N N . LEU A 1 149 ? 193.738 184.773 214.388 1.00 24.80 149 LEU A N 1
ATOM 1105 C CA . LEU A 1 149 ? 193.279 184.461 213.038 1.00 18.57 149 LEU A CA 1
ATOM 1106 C C . LEU A 1 149 ? 194.504 184.235 212.165 1.00 31.60 149 LEU A C 1
ATOM 1107 O O . LEU A 1 149 ? 195.111 185.186 211.669 1.00 43.69 149 LEU A O 1
ATOM 1112 N N . TYR A 1 150 ? 194.873 182.973 211.977 1.00 32.57 150 TYR A N 1
ATOM 1113 C CA . TYR A 1 150 ? 196.003 182.631 211.128 1.00 33.40 150 TYR A CA 1
ATOM 1114 C C . TYR A 1 150 ? 195.515 182.369 209.713 1.00 33.24 150 TYR A C 1
ATOM 1115 O O . TYR A 1 150 ? 194.623 181.533 209.526 1.00 39.21 150 TYR A O 1
ATOM 1124 N N . PRO A 1 151 ? 196.049 183.048 208.704 1.00 29.55 151 PRO A N 1
ATOM 1125 C CA . PRO A 1 151 ? 195.664 182.736 207.328 1.00 33.79 151 PRO A CA 1
ATOM 1126 C C . PRO A 1 151 ? 196.172 181.369 206.912 1.00 39.99 151 PRO A C 1
ATOM 1127 O O . PRO A 1 151 ? 197.220 180.904 207.365 1.00 46.49 151 PRO A O 1
ATOM 1131 N N . ILE A 1 152 ? 195.415 180.723 206.029 1.00 44.70 152 ILE A N 1
ATOM 1132 C CA . ILE A 1 152 ? 195.851 179.464 205.438 1.00 37.21 152 ILE A CA 1
ATOM 1133 C C . ILE A 1 152 ? 196.924 179.820 204.415 1.00 44.36 152 ILE A C 1
ATOM 1134 O O . ILE A 1 152 ? 196.624 180.221 203.291 1.00 54.15 152 ILE A O 1
ATOM 1139 N N . HIS A 1 153 ? 198.184 179.682 204.813 1.00 50.83 153 HIS A N 1
ATOM 1140 C CA . HIS A 1 153 ? 199.312 180.166 204.037 1.00 48.16 153 HIS A CA 1
ATOM 1141 C C . HIS A 1 153 ? 200.423 179.130 204.096 1.00 53.63 153 HIS A C 1
ATOM 1142 O O . HIS A 1 153 ? 200.388 178.195 204.900 1.00 58.54 153 HIS A O 1
ATOM 1149 N N . GLN A 1 154 ? 201.419 179.300 203.227 1.00 60.54 154 GLN A N 1
ATOM 1150 C CA . GLN A 1 154 ? 202.557 178.389 203.231 1.00 58.59 154 GLN A CA 1
ATOM 1151 C C . GLN A 1 154 ? 203.342 178.479 204.531 1.00 62.76 154 GLN A C 1
ATOM 1152 O O . GLN A 1 154 ? 203.891 177.474 204.995 1.00 67.63 154 GLN A O 1
ATOM 1158 N N . PHE A 1 155 ? 203.410 179.666 205.132 1.00 60.10 155 PHE A N 1
ATOM 1159 C CA . PHE A 1 155 ? 204.191 179.866 206.345 1.00 59.89 155 PHE A CA 1
ATOM 1160 C C . PHE A 1 155 ? 203.451 179.471 207.615 1.00 62.77 155 PHE A C 1
ATOM 1161 O O . PHE A 1 155 ? 204.087 179.360 208.668 1.00 66.74 155 PHE A O 1
ATOM 1169 N N . SER A 1 156 ? 202.140 179.259 207.552 1.00 53.58 156 SER A N 1
ATOM 1170 C CA . SER A 1 156 ? 201.357 178.905 208.726 1.00 51.72 156 SER A CA 1
ATOM 1171 C C . SER A 1 156 ? 201.059 177.415 208.807 1.00 56.29 156 SER A C 1
ATOM 1172 O O . SER A 1 156 ? 200.264 177.001 209.657 1.00 66.69 156 SER A O 1
ATOM 1175 N N . GLN A 1 157 ? 201.673 176.600 207.946 1.00 59.53 157 GLN A N 1
ATOM 1176 C CA . GLN A 1 157 ? 201.403 175.168 207.958 1.00 60.30 157 GLN A CA 1
ATOM 1177 C C . GLN A 1 157 ? 201.855 174.500 209.248 1.00 62.24 157 GLN A C 1
ATOM 1178 O O . GLN A 1 157 ? 201.355 173.421 209.577 1.00 64.14 157 GLN A O 1
ATOM 1184 N N . ARG A 1 158 ? 202.785 175.106 209.983 1.00 54.52 158 ARG A N 1
ATOM 1185 C CA . ARG A 1 158 ? 203.205 174.546 211.259 1.00 53.79 158 ARG A CA 1
ATOM 1186 C C . ARG A 1 158 ? 202.279 174.931 212.403 1.00 54.68 158 ARG A C 1
ATOM 1187 O O . ARG A 1 158 ? 202.402 174.366 213.494 1.00 55.31 158 ARG A O 1
ATOM 1195 N N . ILE A 1 159 ? 201.364 175.874 212.185 1.00 52.64 159 ILE A N 1
ATOM 1196 C CA . ILE A 1 159 ? 200.387 176.257 213.196 1.00 49.11 159 ILE A CA 1
ATOM 1197 C C . ILE A 1 159 ? 199.038 175.673 212.810 1.00 53.23 159 ILE A C 1
ATOM 1198 O O . ILE A 1 159 ? 198.420 174.934 213.584 1.00 57.16 159 ILE A O 1
ATOM 1203 N N . ILE A 1 160 ? 198.574 176.010 211.607 1.00 52.87 160 ILE A N 1
ATOM 1204 C CA . ILE A 1 160 ? 197.294 175.501 211.123 1.00 53.73 160 ILE A CA 1
ATOM 1205 C C . ILE A 1 160 ? 197.348 173.991 210.944 1.00 57.42 160 ILE A C 1
ATOM 1206 O O . ILE A 1 160 ? 196.440 173.264 211.361 1.00 58.16 160 ILE A O 1
ATOM 1211 N N . GLY A 1 161 ? 198.408 173.499 210.333 1.00 61.30 161 GLY A N 1
ATOM 1212 C CA . GLY A 1 161 ? 198.510 172.102 209.975 1.00 63.07 161 GLY A CA 1
ATOM 1213 C C . GLY A 1 161 ? 198.381 171.912 208.476 1.00 69.30 161 GLY A C 1
ATOM 1214 O O . GLY A 1 161 ? 198.313 172.866 207.696 1.00 69.84 161 GLY A O 1
ATOM 1215 N N . SER A 1 162 ? 198.349 170.643 208.075 1.00 87.36 162 SER A N 1
ATOM 1216 C CA . SER A 1 162 ? 198.234 170.271 206.673 1.00 89.56 162 SER A CA 1
ATOM 1217 C C . SER A 1 162 ? 196.814 169.871 206.294 1.00 90.07 162 SER A C 1
ATOM 1218 O O . SER A 1 162 ? 196.603 169.293 205.223 1.00 93.17 162 SER A O 1
ATOM 1221 N N . ASP A 1 163 ? 195.837 170.168 207.149 1.00 84.08 163 ASP A N 1
ATOM 1222 C CA . ASP A 1 163 ? 194.456 169.797 206.879 1.00 83.70 163 ASP A CA 1
ATOM 1223 C C . ASP A 1 163 ? 193.803 170.680 205.824 1.00 86.68 163 ASP A C 1
ATOM 1224 O O . ASP A 1 163 ? 192.780 170.287 205.254 1.00 88.08 163 ASP A O 1
ATOM 1229 N N . TYR A 1 164 ? 194.369 171.849 205.539 1.00 81.44 164 TYR A N 1
ATOM 1230 C CA . TYR A 1 164 ? 193.788 172.804 204.600 1.00 80.42 164 TYR A CA 1
ATOM 1231 C C . TYR A 1 164 ? 194.798 173.181 203.527 1.00 79.42 164 TYR A C 1
ATOM 1232 O O . TYR A 1 164 ? 194.975 174.351 203.184 1.00 80.77 164 TYR A O 1
ATOM 1241 N N . ILE A 1 165 ? 195.484 172.177 202.976 1.00 79.68 165 ILE A N 1
ATOM 1242 C CA . ILE A 1 165 ? 196.465 172.440 201.932 1.00 81.77 165 ILE A CA 1
ATOM 1243 C C . ILE A 1 165 ? 195.800 172.889 200.637 1.00 81.89 165 ILE A C 1
ATOM 1244 O O . ILE A 1 165 ? 196.438 173.557 199.814 1.00 79.81 165 ILE A O 1
ATOM 1249 N N . ASN A 1 166 ? 194.523 172.554 200.438 1.00 78.05 166 ASN A N 1
ATOM 1250 C CA . ASN A 1 166 ? 193.843 172.915 199.199 1.00 74.43 166 ASN A CA 1
ATOM 1251 C C . ASN A 1 166 ? 193.533 174.404 199.135 1.00 77.83 166 ASN A C 1
ATOM 1252 O O . ASN A 1 166 ? 193.437 174.968 198.040 1.00 80.93 166 ASN A O 1
ATOM 1257 N N . ASP A 1 167 ? 193.373 175.053 200.287 1.00 72.54 167 ASP A N 1
ATOM 1258 C CA . ASP A 1 167 ? 192.995 176.456 200.359 1.00 71.06 167 ASP A CA 1
ATOM 1259 C C . ASP A 1 167 ? 194.171 177.360 200.705 1.00 68.10 167 ASP A C 1
ATOM 1260 O O . ASP A 1 167 ? 193.964 178.479 201.185 1.00 65.47 167 ASP A O 1
ATOM 1265 N N . SER A 1 168 ? 195.395 176.900 200.476 1.00 57.34 168 SER A N 1
ATOM 1266 C CA . SER A 1 168 ? 196.582 177.643 200.862 1.00 54.08 168 SER A CA 1
ATOM 1267 C C . SER A 1 168 ? 197.033 178.574 199.745 1.00 55.26 168 SER A C 1
ATOM 1268 O O . SER A 1 168 ? 196.870 178.282 198.559 1.00 58.03 168 SER A O 1
ATOM 1271 N N . ILE A 1 169 ? 197.605 179.706 200.143 1.00 54.51 169 ILE A N 1
ATOM 1272 C CA . ILE A 1 169 ? 198.168 180.688 199.226 1.00 50.47 169 ILE A CA 1
ATOM 1273 C C . ILE A 1 169 ? 199.675 180.715 199.432 1.00 56.13 169 ILE A C 1
ATOM 1274 O O . ILE A 1 169 ? 200.155 180.675 200.570 1.00 61.86 169 ILE A O 1
ATOM 1279 N N . LYS A 1 170 ? 200.420 180.775 198.331 1.00 54.53 170 LYS A N 1
ATOM 1280 C CA . LYS A 1 170 ? 201.871 180.681 198.403 1.00 55.29 170 LYS A CA 1
ATOM 1281 C C . LYS A 1 170 ? 202.560 182.036 198.492 1.00 55.21 170 LYS A C 1
ATOM 1282 O O . LYS A 1 170 ? 203.599 182.148 199.154 1.00 58.02 170 LYS A O 1
ATOM 1288 N N . GLY A 1 171 ? 202.016 183.068 197.850 1.00 44.63 171 GLY A N 1
ATOM 1289 C CA . GLY A 1 171 ? 202.661 184.363 197.811 1.00 48.54 171 GLY A CA 1
ATOM 1290 C C . GLY A 1 171 ? 202.338 185.225 199.018 1.00 50.73 171 GLY A C 1
ATOM 1291 O O . GLY A 1 171 ? 201.599 184.841 199.922 1.00 54.63 171 GLY A O 1
ATOM 1292 N N . GLY A 1 172 ? 202.924 186.420 199.022 1.00 45.11 172 GLY A N 1
ATOM 1293 C CA . GLY A 1 172 ? 202.605 187.390 200.052 1.00 47.66 172 GLY A CA 1
ATOM 1294 C C . GLY A 1 172 ? 201.169 187.866 199.928 1.00 43.81 172 GLY A C 1
ATOM 1295 O O . GLY A 1 172 ? 200.638 188.031 198.829 1.00 39.70 172 GLY A O 1
ATOM 1296 N N . ILE A 1 173 ? 200.535 188.095 201.075 1.00 36.25 173 ILE A N 1
ATOM 1297 C CA . ILE A 1 173 ? 199.108 188.387 201.107 1.00 36.55 173 ILE A CA 1
ATOM 1298 C C . ILE A 1 173 ? 198.852 189.762 201.706 1.00 41.01 173 ILE A C 1
ATOM 1299 O O . ILE A 1 173 ? 197.785 190.010 202.277 1.00 46.53 173 ILE A O 1
ATOM 1304 N N . THR A 1 174 ? 199.816 190.668 201.571 1.00 37.76 174 THR A N 1
ATOM 1305 C CA . THR A 1 174 ? 199.679 192.031 202.059 1.00 34.01 174 THR A CA 1
ATOM 1306 C C . THR A 1 174 ? 199.796 193.013 200.902 1.00 38.55 174 THR A C 1
ATOM 1307 O O . THR A 1 174 ? 200.265 192.673 199.813 1.00 47.73 174 THR A O 1
ATOM 1311 N N . GLU A 1 175 ? 199.358 194.243 201.153 1.00 36.62 175 GLU A N 1
ATOM 1312 C CA . GLU A 1 175 ? 199.437 195.308 200.167 1.00 40.84 175 GLU A CA 1
ATOM 1313 C C . GLU A 1 175 ? 199.453 196.641 200.895 1.00 42.32 175 GLU A C 1
ATOM 1314 O O . GLU A 1 175 ? 199.087 196.729 202.068 1.00 51.62 175 GLU A O 1
ATOM 1320 N N . ILE A 1 176 ? 199.863 197.680 200.178 1.00 35.32 176 ILE A N 1
ATOM 1321 C CA . ILE A 1 176 ? 199.941 199.032 200.717 1.00 33.57 176 ILE A CA 1
ATOM 1322 C C . ILE A 1 176 ? 198.861 199.869 200.050 1.00 41.67 176 ILE A C 1
ATOM 1323 O O . ILE A 1 176 ? 198.818 199.974 198.819 1.00 48.76 176 ILE A O 1
ATOM 1328 N N . VAL A 1 177 ? 197.995 200.468 200.860 1.00 32.56 177 VAL A N 1
ATOM 1329 C CA . VAL A 1 177 ? 196.926 201.335 200.380 1.00 31.62 177 VAL A CA 1
ATOM 1330 C C . VAL A 1 177 ? 197.285 202.762 200.758 1.00 35.99 177 VAL A C 1
ATOM 1331 O O . VAL A 1 177 ? 197.508 203.062 201.936 1.00 46.20 177 VAL A O 1
ATOM 1335 N N . TRP A 1 178 ? 197.343 203.642 199.764 1.00 29.73 178 TRP A N 1
ATOM 1336 C CA . TRP A 1 178 ? 197.732 205.026 199.984 1.00 29.73 178 TRP A CA 1
ATOM 1337 C C . TRP A 1 178 ? 196.500 205.882 200.235 1.00 37.90 178 TRP A C 1
ATOM 1338 O O . TRP A 1 178 ? 195.496 205.763 199.528 1.00 39.90 178 TRP A O 1
ATOM 1349 N N . THR A 1 179 ? 196.588 206.741 201.242 1.00 35.35 179 THR A N 1
ATOM 1350 C CA . THR A 1 179 ? 195.491 207.592 201.669 1.00 27.37 179 THR A CA 1
ATOM 1351 C C . THR A 1 179 ? 195.948 209.042 201.639 1.00 33.79 179 THR A C 1
ATOM 1352 O O . THR A 1 179 ? 197.103 209.345 201.950 1.00 40.51 179 THR A O 1
ATOM 1356 N N . ARG A 1 180 ? 195.041 209.930 201.252 1.00 35.24 180 ARG A N 1
ATOM 1357 C CA . ARG A 1 180 ? 195.331 211.344 201.093 1.00 26.34 180 ARG A CA 1
ATOM 1358 C C . ARG A 1 180 ? 194.227 212.166 201.735 1.00 31.71 180 ARG A C 1
ATOM 1359 O O . ARG A 1 180 ? 193.052 211.808 201.649 1.00 43.28 180 ARG A O 1
ATOM 1367 N N . ARG A 1 181 ? 194.604 213.261 202.387 1.00 28.67 181 ARG A N 1
ATOM 1368 C CA . ARG A 1 181 ? 193.645 214.219 202.917 1.00 23.11 181 ARG A CA 1
ATOM 1369 C C . ARG A 1 181 ? 193.851 215.559 202.233 1.00 35.05 181 ARG A C 1
ATOM 1370 O O . ARG A 1 181 ? 194.988 215.999 202.039 1.00 47.94 181 ARG A O 1
ATOM 1378 N N . ASN A 1 182 ? 192.749 216.202 201.867 1.00 31.30 182 ASN A N 1
ATOM 1379 C CA . ASN A 1 182 ? 192.778 217.459 201.141 1.00 33.24 182 ASN A CA 1
ATOM 1380 C C . ASN A 1 182 ? 192.278 218.595 202.018 1.00 47.44 182 ASN A C 1
ATOM 1381 O O . ASN A 1 182 ? 191.410 218.409 202.874 1.00 53.22 182 ASN A O 1
ATOM 1386 N N . ASP A 1 183 ? 192.835 219.775 201.793 1.00 45.01 183 ASP A N 1
ATOM 1387 C CA . ASP A 1 183 ? 192.312 220.977 202.417 1.00 33.41 183 ASP A CA 1
ATOM 1388 C C . ASP A 1 183 ? 191.081 221.434 201.646 1.00 32.71 183 ASP A C 1
ATOM 1389 O O . ASP A 1 183 ? 191.203 221.806 200.475 1.00 42.36 183 ASP A O 1
ATOM 1394 N N . PRO A 1 184 ? 189.891 221.415 202.248 1.00 22.30 184 PRO A N 1
ATOM 1395 C CA . PRO A 1 184 ? 188.686 221.780 201.489 1.00 30.98 184 PRO A CA 1
ATOM 1396 C C . PRO A 1 184 ? 188.690 223.216 201.006 1.00 44.01 184 PRO A C 1
ATOM 1397 O O . PRO A 1 184 ? 188.048 223.522 199.995 1.00 47.37 184 PRO A O 1
ATOM 1401 N N . ILE A 1 185 ? 189.389 224.110 201.706 1.00 42.91 185 ILE A N 1
ATOM 1402 C CA . ILE A 1 185 ? 189.420 225.509 201.300 1.00 35.22 185 ILE A CA 1
ATOM 1403 C C . ILE A 1 185 ? 190.213 225.677 200.015 1.00 38.60 185 ILE A C 1
ATOM 1404 O O . ILE A 1 185 ? 189.893 226.536 199.187 1.00 44.40 185 ILE A O 1
ATOM 1409 N N . LEU A 1 186 ? 191.248 224.861 199.818 1.00 34.72 186 LEU A N 1
ATOM 1410 C CA . LEU A 1 186 ? 192.021 224.911 198.586 1.00 34.73 186 LEU A CA 1
ATOM 1411 C C . LEU A 1 186 ? 191.234 224.416 197.384 1.00 43.81 186 LEU A C 1
ATOM 1412 O O . LEU A 1 186 ? 191.712 224.554 196.254 1.00 53.55 186 LEU A O 1
ATOM 1417 N N . GLN A 1 187 ? 190.053 223.840 197.598 1.00 41.03 187 GLN A N 1
ATOM 1418 C CA . GLN A 1 187 ? 189.235 223.300 196.523 1.00 38.79 187 GLN A CA 1
ATOM 1419 C C . GLN A 1 187 ? 187.949 224.091 196.317 1.00 42.36 187 GLN A C 1
ATOM 1420 O O . GLN A 1 187 ? 187.002 223.581 195.712 1.00 47.32 187 GLN A O 1
ATOM 1426 N N . LEU A 1 188 ? 187.896 225.322 196.816 1.00 40.16 188 LEU A N 1
ATOM 1427 C CA . LEU A 1 188 ? 186.810 226.230 196.484 1.00 39.86 188 LEU A CA 1
ATOM 1428 C C . LEU A 1 188 ? 187.109 226.926 195.163 1.00 50.04 188 LEU A C 1
ATOM 1429 O O . LEU A 1 188 ? 188.253 227.293 194.885 1.00 55.20 188 LEU A O 1
ATOM 1434 N N . GLY A 1 189 ? 186.074 227.107 194.348 1.00 54.66 189 GLY A N 1
ATOM 1435 C CA . GLY A 1 189 ? 186.284 227.634 193.015 1.00 53.19 189 GLY A CA 1
ATOM 1436 C C . GLY A 1 189 ? 185.436 228.830 192.635 1.00 54.34 189 GLY A C 1
ATOM 1437 O O . GLY A 1 189 ? 185.591 229.370 191.537 1.00 57.29 189 GLY A O 1
ATOM 1438 N N . SER A 1 190 ? 184.542 229.258 193.520 1.00 52.24 190 SER A N 1
ATOM 1439 C CA . SER A 1 190 ? 183.652 230.370 193.222 1.00 51.50 190 SER A CA 1
ATOM 1440 C C . SER A 1 190 ? 183.064 230.880 194.527 1.00 54.85 190 SER A C 1
ATOM 1441 O O . SER A 1 190 ? 183.106 230.179 195.544 1.00 57.87 190 SER A O 1
ATOM 1444 N N . PRO A 1 191 ? 182.521 232.100 194.537 1.00 52.24 191 PRO A N 1
ATOM 1445 C CA . PRO A 1 191 ? 181.795 232.564 195.729 1.00 53.60 191 PRO A CA 1
ATOM 1446 C C . PRO A 1 191 ? 180.561 231.739 196.041 1.00 52.91 191 PRO A C 1
ATOM 1447 O O . PRO A 1 191 ? 180.098 231.758 197.187 1.00 57.30 191 PRO A O 1
ATOM 1451 N N . ASP A 1 192 ? 180.010 231.020 195.062 1.00 55.86 192 ASP A N 1
ATOM 1452 C CA . ASP A 1 192 ? 178.906 230.111 195.348 1.00 56.85 192 ASP A CA 1
ATOM 1453 C C . ASP A 1 192 ? 179.344 229.004 196.297 1.00 58.29 192 ASP A C 1
ATOM 1454 O O . ASP A 1 192 ? 178.586 228.602 197.188 1.00 62.12 192 ASP A O 1
ATOM 1459 N N . ASP A 1 193 ? 180.564 228.495 196.119 1.00 53.02 193 ASP A N 1
ATOM 1460 C CA . ASP A 1 193 ? 181.080 227.473 197.021 1.00 52.46 193 ASP A CA 1
ATOM 1461 C C . ASP A 1 193 ? 181.399 228.042 198.397 1.00 52.86 193 ASP A C 1
ATOM 1462 O O . ASP A 1 193 ? 181.342 227.314 199.393 1.00 57.86 193 ASP A O 1
ATOM 1467 N N . ALA A 1 194 ? 181.738 229.325 198.474 1.00 47.39 194 ALA A N 1
ATOM 1468 C CA . ALA A 1 194 ? 182.067 229.973 199.735 1.00 46.01 194 ALA A CA 1
ATOM 1469 C C . ALA A 1 194 ? 180.873 230.658 200.382 1.00 44.38 194 ALA A C 1
ATOM 1470 O O . ALA A 1 194 ? 181.037 231.303 201.423 1.00 54.03 194 ALA A O 1
ATOM 1472 N N . ALA A 1 195 ? 179.684 230.547 199.790 1.00 41.57 195 ALA A N 1
ATOM 1473 C CA . ALA A 1 195 ? 178.511 231.201 200.357 1.00 44.32 195 ALA A CA 1
ATOM 1474 C C . ALA A 1 195 ? 178.178 230.653 201.737 1.00 47.27 195 ALA A C 1
ATOM 1475 O O . ALA A 1 195 ? 177.828 231.413 202.647 1.00 48.96 195 ALA A O 1
ATOM 1477 N N . VAL A 1 196 ? 178.278 229.334 201.913 1.00 47.06 196 VAL A N 1
ATOM 1478 C CA . VAL A 1 196 ? 177.877 228.716 203.170 1.00 42.14 196 VAL A CA 1
ATOM 1479 C C . VAL A 1 196 ? 178.840 229.055 204.300 1.00 44.05 196 VAL A C 1
ATOM 1480 O O . VAL A 1 196 ? 178.497 228.887 205.474 1.00 50.89 196 VAL A O 1
ATOM 1484 N N . ILE A 1 197 ? 180.032 229.541 203.981 1.00 40.69 197 ILE A N 1
ATOM 1485 C CA . ILE A 1 197 ? 180.998 229.932 205.000 1.00 35.97 197 ILE A CA 1
ATOM 1486 C C . ILE A 1 197 ? 180.645 231.317 205.522 1.00 44.07 197 ILE A C 1
ATOM 1487 O O . ILE A 1 197 ? 180.263 232.208 204.754 1.00 50.02 197 ILE A O 1
ATOM 1492 N N . GLU A 1 198 ? 180.770 231.504 206.839 1.00 53.02 198 GLU A N 1
ATOM 1493 C CA . GLU A 1 198 ? 180.351 232.761 207.453 1.00 53.68 198 GLU A CA 1
ATOM 1494 C C . GLU A 1 198 ? 181.183 233.937 206.953 1.00 59.03 198 GLU A C 1
ATOM 1495 O O . GLU A 1 198 ? 180.646 235.021 206.700 1.00 65.21 198 GLU A O 1
ATOM 1501 N N . GLY A 1 199 ? 182.491 233.748 206.802 1.00 50.52 199 GLY A N 1
ATOM 1502 C CA . GLY A 1 199 ? 183.328 234.833 206.332 1.00 49.23 199 GLY A CA 1
ATOM 1503 C C . GLY A 1 199 ? 183.310 235.050 204.839 1.00 52.99 199 GLY A C 1
ATOM 1504 O O . GLY A 1 199 ? 183.884 236.033 204.363 1.00 57.50 199 GLY A O 1
ATOM 1505 N N . GLY A 1 200 ? 182.657 234.167 204.093 1.00 51.09 200 GLY A N 1
ATOM 1506 C CA . GLY A 1 200 ? 182.638 234.300 202.647 1.00 52.51 200 GLY A CA 1
ATOM 1507 C C . GLY A 1 200 ? 184.026 234.136 202.067 1.00 49.70 200 GLY A C 1
ATOM 1508 O O . GLY A 1 200 ? 184.759 233.200 202.400 1.00 41.93 200 GLY A O 1
ATOM 1509 N N . ALA A 1 201 ? 184.399 235.061 201.182 1.00 48.57 201 ALA A N 1
ATOM 1510 C CA . ALA A 1 201 ? 185.707 234.990 200.544 1.00 46.79 201 ALA A CA 1
ATOM 1511 C C . ALA A 1 201 ? 186.823 235.400 201.492 1.00 46.75 201 ALA A C 1
ATOM 1512 O O . ALA A 1 201 ? 187.959 234.938 201.343 1.00 54.19 201 ALA A O 1
ATOM 1514 N N . GLN A 1 202 ? 186.529 236.268 202.461 1.00 48.71 202 GLN A N 1
ATOM 1515 C CA . GLN A 1 202 ? 187.570 236.742 203.368 1.00 49.44 202 GLN A CA 1
ATOM 1516 C C . GLN A 1 202 ? 188.082 235.625 204.267 1.00 50.96 202 GLN A C 1
ATOM 1517 O O . GLN A 1 202 ? 189.286 235.538 204.531 1.00 56.75 202 GLN A O 1
ATOM 1523 N N . ALA A 1 203 ? 187.184 234.770 204.760 1.00 44.01 203 ALA A N 1
ATOM 1524 C CA . ALA A 1 203 ? 187.616 233.655 205.596 1.00 43.73 203 ALA A CA 1
ATOM 1525 C C . ALA A 1 203 ? 188.505 232.696 204.816 1.00 46.00 203 ALA A C 1
ATOM 1526 O O . ALA A 1 203 ? 189.540 232.247 205.322 1.00 52.45 203 ALA A O 1
ATOM 1528 N N . ALA A 1 204 ? 188.120 232.378 203.579 1.00 42.69 204 ALA A N 1
ATOM 1529 C CA . ALA A 1 204 ? 188.942 231.503 202.753 1.00 35.00 204 ALA A CA 1
ATOM 1530 C C . ALA A 1 204 ? 190.287 232.143 202.447 1.00 42.39 204 ALA A C 1
ATOM 1531 O O . ALA A 1 204 ? 191.320 231.464 202.450 1.00 56.64 204 ALA A O 1
ATOM 1533 N N . ASN A 1 205 ? 190.296 233.451 202.183 1.00 39.59 205 ASN A N 1
ATOM 1534 C CA . ASN A 1 205 ? 191.551 234.144 201.913 1.00 37.58 205 ASN A CA 1
ATOM 1535 C C . ASN A 1 205 ? 192.467 234.119 203.126 1.00 47.59 205 ASN A C 1
ATOM 1536 O O . ASN A 1 205 ? 193.674 233.894 202.995 1.00 58.05 205 ASN A O 1
ATOM 1541 N N . ASP A 1 206 ? 191.912 234.350 204.318 1.00 42.25 206 ASP A N 1
ATOM 1542 C CA . ASP A 1 206 ? 192.717 234.295 205.534 1.00 41.30 206 ASP A CA 1
ATOM 1543 C C . ASP A 1 206 ? 193.252 232.890 205.773 1.00 41.47 206 ASP A C 1
ATOM 1544 O O . ASP A 1 206 ? 194.410 232.717 206.169 1.00 52.05 206 ASP A O 1
ATOM 1549 N N . TRP A 1 207 ? 192.419 231.876 205.540 1.00 38.81 207 TRP A N 1
ATOM 1550 C CA . TRP A 1 207 ? 192.853 230.493 205.701 1.00 35.87 207 TRP A CA 1
ATOM 1551 C C . TRP A 1 207 ? 194.008 230.173 204.761 1.00 39.76 207 TRP A C 1
ATOM 1552 O O . TRP A 1 207 ? 195.015 229.586 205.172 1.00 48.21 207 TRP A O 1
ATOM 1563 N N . ILE A 1 208 ? 193.889 230.575 203.495 1.00 36.53 208 ILE A N 1
ATOM 1564 C CA . ILE A 1 208 ? 194.936 230.279 202.523 1.00 41.29 208 ILE A CA 1
ATOM 1565 C C . ILE A 1 208 ? 196.202 231.064 202.840 1.00 50.61 208 ILE A C 1
ATOM 1566 O O . ILE A 1 208 ? 197.317 230.553 202.688 1.00 58.80 208 ILE A O 1
ATOM 1571 N N . THR A 1 209 ? 196.058 232.314 203.286 1.00 47.85 209 THR A N 1
ATOM 1572 C CA . THR A 1 209 ? 197.226 233.110 203.647 1.00 42.64 209 THR A CA 1
ATOM 1573 C C . THR A 1 209 ? 197.971 232.496 204.824 1.00 50.57 209 THR A C 1
ATOM 1574 O O . THR A 1 209 ? 199.204 232.401 204.808 1.00 58.83 209 THR A O 1
ATOM 1578 N N . SER A 1 210 ? 197.237 232.072 205.855 1.00 51.24 210 SER A N 1
ATOM 1579 C CA . SER A 1 210 ? 197.874 231.435 207.002 1.00 44.29 210 SER A CA 1
ATOM 1580 C C . SER A 1 210 ? 198.519 230.115 206.607 1.00 46.51 210 SER A C 1
ATOM 1581 O O . SER A 1 210 ? 199.607 229.780 207.088 1.00 58.36 210 SER A O 1
ATOM 1584 N N . LEU A 1 211 ? 197.862 229.351 205.732 1.00 44.75 211 LEU A N 1
ATOM 1585 C CA . LEU A 1 211 ? 198.451 228.108 205.247 1.00 50.50 211 LEU A CA 1
ATOM 1586 C C . LEU A 1 211 ? 199.754 228.369 204.504 1.00 50.47 211 LEU A C 1
ATOM 1587 O O . LEU A 1 211 ? 200.748 227.666 204.715 1.00 52.86 211 LEU A O 1
ATOM 1592 N N . LEU A 1 212 ? 199.768 229.380 203.634 1.00 49.64 212 LEU A N 1
ATOM 1593 C CA . LEU A 1 212 ? 200.981 229.717 202.897 1.00 50.50 212 LEU A CA 1
ATOM 1594 C C . LEU A 1 212 ? 202.092 230.162 203.835 1.00 54.62 212 LEU A C 1
ATOM 1595 O O . LEU A 1 212 ? 203.250 229.757 203.676 1.00 59.77 212 LEU A O 1
ATOM 1600 N N . ALA A 1 213 ? 201.760 231.000 204.819 1.00 57.84 213 ALA A N 1
ATOM 1601 C CA . ALA A 1 213 ? 202.770 231.467 205.762 1.00 56.49 213 ALA A CA 1
ATOM 1602 C C . ALA A 1 213 ? 203.345 230.312 206.571 1.00 64.37 213 ALA A C 1
ATOM 1603 O O . ALA A 1 213 ? 204.564 230.221 206.756 1.00 69.76 213 ALA A O 1
ATOM 1605 N N . THR A 1 214 ? 202.482 229.416 207.057 1.00 71.94 214 THR A N 1
ATOM 1606 C CA . THR A 1 214 ? 202.955 228.267 207.821 1.00 73.86 214 THR A CA 1
ATOM 1607 C C . THR A 1 214 ? 203.823 227.353 206.967 1.00 73.30 214 THR A C 1
ATOM 1608 O O . THR A 1 214 ? 204.867 226.870 207.423 1.00 76.60 214 THR A O 1
ATOM 1612 N N . THR A 1 215 ? 203.410 227.104 205.721 1.00 73.56 215 THR A N 1
ATOM 1613 C CA . THR A 1 215 ? 204.197 226.250 204.839 1.00 78.54 215 THR A CA 1
ATOM 1614 C C . THR A 1 215 ? 205.563 226.859 204.557 1.00 80.27 215 THR A C 1
ATOM 1615 O O . THR A 1 215 ? 206.580 226.158 204.589 1.00 82.05 215 THR A O 1
ATOM 1619 N N . LYS A 1 216 ? 205.609 228.166 204.286 1.00 87.12 216 LYS A N 1
ATOM 1620 C CA . LYS A 1 216 ? 206.886 228.821 204.027 1.00 88.97 216 LYS A CA 1
ATOM 1621 C C . LYS A 1 216 ? 207.777 228.801 205.263 1.00 91.26 216 LYS A C 1
ATOM 1622 O O . LYS A 1 216 ? 208.988 228.569 205.161 1.00 90.95 216 LYS A O 1
ATOM 1628 N N . ALA A 1 217 ? 207.195 229.039 206.441 1.00 94.58 217 ALA A N 1
ATOM 1629 C CA . ALA A 1 217 ? 207.977 229.002 207.670 1.00 94.83 217 ALA A CA 1
ATOM 1630 C C . ALA A 1 217 ? 208.551 227.614 207.917 1.00 96.57 217 ALA A C 1
ATOM 1631 O O . ALA A 1 217 ? 209.715 227.477 208.309 1.00 98.94 217 ALA A O 1
ATOM 1633 N N . LYS A 1 218 ? 207.749 226.571 207.694 1.00 99.42 218 LYS A N 1
ATOM 1634 C CA . LYS A 1 218 ? 208.239 225.211 207.891 1.00 100.97 218 LYS A CA 1
ATOM 1635 C C . LYS A 1 218 ? 209.310 224.853 206.868 1.00 101.35 218 LYS A C 1
ATOM 1636 O O . LYS A 1 218 ? 210.281 224.163 207.197 1.00 103.23 218 LYS A O 1
ATOM 1642 N N . LYS A 1 219 ? 209.148 225.304 205.620 1.00 96.46 219 LYS A N 1
ATOM 1643 C CA . LYS A 1 219 ? 210.175 225.064 204.611 1.00 97.21 219 LYS A CA 1
ATOM 1644 C C . LYS A 1 219 ? 211.485 225.741 204.989 1.00 98.14 219 LYS A C 1
ATOM 1645 O O . LYS A 1 219 ? 212.561 225.147 204.855 1.00 97.51 219 LYS A O 1
ATOM 1651 N N . GLY A 1 220 ? 211.413 226.986 205.462 1.00 114.07 220 GLY A N 1
ATOM 1652 C CA . GLY A 1 220 ? 212.617 227.664 205.912 1.00 114.74 220 GLY A CA 1
ATOM 1653 C C . GLY A 1 220 ? 213.215 227.027 207.151 1.00 116.59 220 GLY A C 1
ATOM 1654 O O . GLY A 1 220 ? 214.439 226.961 207.297 1.00 115.53 220 GLY A O 1
ATOM 1655 N N . LYS A 1 221 ? 212.367 226.553 208.057 1.00 123.02 221 LYS A N 1
ATOM 1656 C CA . LYS A 1 221 ? 212.826 225.927 209.291 1.00 121.93 221 LYS A CA 1
ATOM 1657 C C . LYS A 1 221 ? 212.880 224.409 209.149 1.00 120.89 221 LYS A C 1
ATOM 1658 O O . LYS A 1 221 ? 213.440 223.885 208.185 1.00 120.31 221 LYS A O 1
ATOM 1664 N N . ASN A 1 236 ? 204.464 223.007 215.734 1.00 88.85 236 ASN A N 1
ATOM 1665 C CA . ASN A 1 236 ? 203.443 224.016 215.989 1.00 94.57 236 ASN A CA 1
ATOM 1666 C C . ASN A 1 236 ? 202.073 223.523 215.530 1.00 95.78 236 ASN A C 1
ATOM 1667 O O . ASN A 1 236 ? 201.527 222.571 216.087 1.00 94.31 236 ASN A O 1
ATOM 1672 N N . GLY A 1 237 ? 201.524 224.175 214.511 1.00 89.98 237 GLY A N 1
ATOM 1673 C CA . GLY A 1 237 ? 200.243 223.803 213.950 1.00 84.54 237 GLY A CA 1
ATOM 1674 C C . GLY A 1 237 ? 200.413 223.022 212.662 1.00 83.82 237 GLY A C 1
ATOM 1675 O O . GLY A 1 237 ? 201.381 223.207 211.929 1.00 85.32 237 GLY A O 1
ATOM 1676 N N . ARG A 1 238 ? 199.456 222.141 212.394 1.00 58.59 238 ARG A N 1
ATOM 1677 C CA . ARG A 1 238 ? 199.493 221.273 211.228 1.00 53.04 238 ARG A CA 1
ATOM 1678 C C . ARG A 1 238 ? 198.255 221.497 210.373 1.00 57.96 238 ARG A C 1
ATOM 1679 O O . ARG A 1 238 ? 197.141 221.607 210.893 1.00 62.63 238 ARG A O 1
ATOM 1687 N N . GLY A 1 239 ? 198.459 221.564 209.061 1.00 46.78 239 GLY A N 1
ATOM 1688 C CA . GLY A 1 239 ? 197.364 221.713 208.131 1.00 45.26 239 GLY A CA 1
ATOM 1689 C C . GLY A 1 239 ? 196.648 220.404 207.886 1.00 45.76 239 GLY A C 1
ATOM 1690 O O . GLY A 1 239 ? 196.949 219.367 208.474 1.00 51.48 239 GLY A O 1
ATOM 1691 N N . LEU A 1 240 ? 195.669 220.461 206.988 1.00 40.79 240 LEU A N 1
ATOM 1692 C CA . LEU A 1 240 ? 194.857 219.291 206.686 1.00 41.60 240 LEU A CA 1
ATOM 1693 C C . LEU A 1 240 ? 195.481 218.386 205.636 1.00 46.97 240 LEU A C 1
ATOM 1694 O O . LEU A 1 240 ? 195.238 217.175 205.657 1.00 54.86 240 LEU A O 1
ATOM 1699 N N . LYS A 1 241 ? 196.271 218.938 204.718 1.00 38.80 241 LYS A N 1
ATOM 1700 C CA . LYS A 1 241 ? 196.857 218.132 203.655 1.00 33.30 241 LYS A CA 1
ATOM 1701 C C . LYS A 1 241 ? 197.790 217.082 204.237 1.00 41.26 241 LYS A C 1
ATOM 1702 O O . LYS A 1 241 ? 198.642 217.386 205.075 1.00 50.10 241 LYS A O 1
ATOM 1708 N N . ALA A 1 242 ? 197.626 215.841 203.788 1.00 35.17 242 ALA A N 1
ATOM 1709 C CA . ALA A 1 242 ? 198.444 214.745 204.282 1.00 38.48 242 ALA A CA 1
ATOM 1710 C C . ALA A 1 242 ? 198.449 213.625 203.257 1.00 40.27 242 ALA A C 1
ATOM 1711 O O . ALA A 1 242 ? 197.464 213.409 202.549 1.00 51.24 242 ALA A O 1
ATOM 1713 N N . PHE A 1 243 ? 199.574 212.922 203.186 1.00 37.36 243 PHE A N 1
ATOM 1714 C CA . PHE A 1 243 ? 199.717 211.754 202.329 1.00 35.52 243 PHE A CA 1
ATOM 1715 C C . PHE A 1 243 ? 200.409 210.668 203.132 1.00 43.76 243 PHE A C 1
ATOM 1716 O O . PHE A 1 243 ? 201.525 210.871 203.616 1.00 50.77 243 PHE A O 1
ATOM 1724 N N . ASN A 1 244 ? 199.754 209.520 203.268 1.00 37.87 244 ASN A N 1
ATOM 1725 C CA . ASN A 1 244 ? 200.265 208.442 204.096 1.00 31.79 244 ASN A CA 1
ATOM 1726 C C . ASN A 1 244 ? 199.819 207.115 203.500 1.00 33.22 244 ASN A C 1
ATOM 1727 O O . ASN A 1 244 ? 199.111 207.071 202.491 1.00 47.22 244 ASN A O 1
ATOM 1732 N N . ALA A 1 245 ? 200.236 206.027 204.140 1.00 31.72 245 ALA A N 1
ATOM 1733 C CA . ALA A 1 245 ? 199.947 204.691 203.648 1.00 30.67 245 ALA A CA 1
ATOM 1734 C C . ALA A 1 245 ? 199.719 203.765 204.830 1.00 34.98 245 ALA A C 1
ATOM 1735 O O . ALA A 1 245 ? 200.096 204.067 205.963 1.00 44.87 245 ALA A O 1
ATOM 1737 N N . HIS A 1 246 ? 199.084 202.631 204.552 1.00 33.14 246 HIS A N 1
ATOM 1738 C CA . HIS A 1 246 ? 198.864 201.610 205.561 1.00 30.63 246 HIS A CA 1
ATOM 1739 C C . HIS A 1 246 ? 198.751 200.261 204.873 1.00 32.91 246 HIS A C 1
ATOM 1740 O O . HIS A 1 246 ? 198.228 200.157 203.762 1.00 46.39 246 HIS A O 1
ATOM 1747 N N . GLU A 1 247 ? 199.236 199.227 205.550 1.00 28.82 247 GLU A N 1
ATOM 1748 C CA . GLU A 1 247 ? 199.304 197.884 204.992 1.00 22.47 247 GLU A CA 1
ATOM 1749 C C . GLU A 1 247 ? 198.093 197.077 205.433 1.00 29.96 247 GLU A C 1
ATOM 1750 O O . GLU A 1 247 ? 197.752 197.060 206.618 1.00 50.27 247 GLU A O 1
ATOM 1756 N N . VAL A 1 248 ? 197.445 196.410 204.479 1.00 22.43 248 VAL A N 1
ATOM 1757 C CA . VAL A 1 248 ? 196.299 195.560 204.762 1.00 25.21 248 VAL A CA 1
ATOM 1758 C C . VAL A 1 248 ? 196.536 194.194 204.136 1.00 29.12 248 VAL A C 1
ATOM 1759 O O . VAL A 1 248 ? 197.288 194.045 203.172 1.00 34.74 248 VAL A O 1
ATOM 1763 N N . VAL A 1 249 ? 195.882 193.189 204.706 1.00 29.00 249 VAL A N 1
ATOM 1764 C CA . VAL A 1 249 ? 195.932 191.841 204.156 1.00 23.94 249 VAL A CA 1
ATOM 1765 C C . VAL A 1 249 ? 194.901 191.734 203.044 1.00 32.14 249 VAL A C 1
ATOM 1766 O O . VAL A 1 249 ? 193.718 192.023 203.251 1.00 33.41 249 VAL A O 1
ATOM 1770 N N . ILE A 1 250 ? 195.352 191.317 201.858 1.00 37.06 250 ILE A N 1
ATOM 1771 C CA . ILE A 1 250 ? 194.512 191.373 200.671 1.00 29.65 250 ILE A CA 1
ATOM 1772 C C . ILE A 1 250 ? 193.235 190.560 200.865 1.00 31.99 250 ILE A C 1
ATOM 1773 O O . ILE A 1 250 ? 193.164 189.633 201.679 1.00 41.26 250 ILE A O 1
ATOM 1778 N N . ALA A 1 251 ? 192.211 190.931 200.108 1.00 30.28 251 ALA A N 1
ATOM 1779 C CA . ALA A 1 251 ? 190.908 190.300 200.216 1.00 23.42 251 ALA A CA 1
ATOM 1780 C C . ALA A 1 251 ? 190.905 188.930 199.553 1.00 32.33 251 ALA A C 1
ATOM 1781 O O . ALA A 1 251 ? 191.616 188.685 198.576 1.00 47.93 251 ALA A O 1
ATOM 1783 N N . GLY A 1 252 ? 190.089 188.032 200.099 1.00 28.74 252 GLY A N 1
ATOM 1784 C CA . GLY A 1 252 ? 189.920 186.702 199.569 1.00 23.65 252 GLY A CA 1
ATOM 1785 C C . GLY A 1 252 ? 190.703 185.623 200.287 1.00 30.73 252 GLY A C 1
ATOM 1786 O O . GLY A 1 252 ? 190.372 184.444 200.142 1.00 46.87 252 GLY A O 1
ATOM 1787 N N . VAL A 1 253 ? 191.725 185.992 201.059 1.00 28.37 253 VAL A N 1
ATOM 1788 C CA . VAL A 1 253 ? 192.541 185.005 201.753 1.00 30.78 253 VAL A CA 1
ATOM 1789 C C . VAL A 1 253 ? 191.696 184.274 202.788 1.00 34.87 253 VAL A C 1
ATOM 1790 O O . VAL A 1 253 ? 190.844 184.872 203.458 1.00 47.19 253 VAL A O 1
ATOM 1794 N N . LYS A 1 254 ? 191.913 182.968 202.911 1.00 33.40 254 LYS A N 1
ATOM 1795 C CA . LYS A 1 254 ? 191.179 182.159 203.871 1.00 35.25 254 LYS A CA 1
ATOM 1796 C C . LYS A 1 254 ? 191.918 182.106 205.200 1.00 41.62 254 LYS A C 1
ATOM 1797 O O . LYS A 1 254 ? 193.150 182.080 205.240 1.00 53.89 254 LYS A O 1
ATOM 1803 N N . TRP A 1 255 ? 191.153 182.085 206.286 1.00 29.02 255 TRP A N 1
ATOM 1804 C CA . TRP A 1 255 ? 191.694 182.058 207.634 1.00 20.69 255 TRP A CA 1
ATOM 1805 C C . TRP A 1 255 ? 191.070 180.906 208.401 1.00 28.44 255 TRP A C 1
ATOM 1806 O O . TRP A 1 255 ? 189.957 180.472 208.098 1.00 43.50 255 TRP A O 1
ATOM 1817 N N . LEU A 1 256 ? 191.795 180.413 209.398 1.00 36.04 256 LEU A N 1
ATOM 1818 C CA . LEU A 1 256 ? 191.286 179.391 210.299 1.00 38.04 256 LEU A CA 1
ATOM 1819 C C . LEU A 1 256 ? 191.249 179.953 211.710 1.00 37.96 256 LEU A C 1
ATOM 1820 O O . LEU A 1 256 ? 192.269 180.419 212.224 1.00 45.43 256 LEU A O 1
ATOM 1825 N N . TRP A 1 257 ? 190.077 179.899 212.331 1.00 30.90 257 TRP A N 1
ATOM 1826 C CA . TRP A 1 257 ? 189.877 180.383 213.687 1.00 33.06 257 TRP A CA 1
ATOM 1827 C C . TRP A 1 257 ? 189.548 179.205 214.586 1.00 36.68 257 TRP A C 1
ATOM 1828 O O . TRP A 1 257 ? 188.633 178.431 214.289 1.00 42.52 257 TRP A O 1
ATOM 1839 N N . ARG A 1 258 ? 190.290 179.069 215.679 1.00 42.59 258 ARG A N 1
ATOM 1840 C CA . ARG A 1 258 ? 190.109 177.975 216.620 1.00 39.57 258 ARG A CA 1
ATOM 1841 C C . ARG A 1 258 ? 189.629 178.527 217.952 1.00 44.23 258 ARG A C 1
ATOM 1842 O O . ARG A 1 258 ? 190.259 179.423 218.523 1.00 49.25 258 ARG A O 1
ATOM 1850 N N . ILE A 1 259 ? 188.517 177.989 218.441 1.00 39.08 259 ILE A N 1
ATOM 1851 C CA . ILE A 1 259 ? 187.959 178.339 219.739 1.00 36.19 259 ILE A CA 1
ATOM 1852 C C . ILE A 1 259 ? 187.858 177.066 220.562 1.00 43.21 259 ILE A C 1
ATOM 1853 O O . ILE A 1 259 ? 187.462 176.016 220.046 1.00 49.13 259 ILE A O 1
ATOM 1858 N N . ASN A 1 260 ? 188.220 177.155 221.837 1.00 50.81 260 ASN A N 1
ATOM 1859 C CA . ASN A 1 260 ? 188.160 176.005 222.722 1.00 39.63 260 ASN A CA 1
ATOM 1860 C C . ASN A 1 260 ? 187.536 176.405 224.048 1.00 45.86 260 ASN A C 1
ATOM 1861 O O . ASN A 1 260 ? 187.615 177.557 224.479 1.00 58.07 260 ASN A O 1
ATOM 1866 N N . VAL A 1 261 ? 186.917 175.424 224.694 1.00 49.25 261 VAL A N 1
ATOM 1867 C CA . VAL A 1 261 ? 186.299 175.577 226.003 1.00 51.79 261 VAL A CA 1
ATOM 1868 C C . VAL A 1 261 ? 186.722 174.402 226.875 1.00 56.74 261 VAL A C 1
ATOM 1869 O O . VAL A 1 261 ? 186.885 173.277 226.393 1.00 61.89 261 VAL A O 1
ATOM 1873 N N . ASP A 1 262 ? 186.920 174.668 228.170 1.00 50.35 262 ASP A N 1
ATOM 1874 C CA . ASP A 1 262 ? 187.484 173.639 229.040 1.00 56.49 262 ASP A CA 1
ATOM 1875 C C . ASP A 1 262 ? 186.437 172.608 229.453 1.00 64.75 262 ASP A C 1
ATOM 1876 O O . ASP A 1 262 ? 186.648 171.402 229.291 1.00 65.98 262 ASP A O 1
ATOM 1881 N N . ARG A 1 263 ? 185.298 173.063 229.977 1.00 60.93 263 ARG A N 1
ATOM 1882 C CA . ARG A 1 263 ? 184.222 172.170 230.412 1.00 55.80 263 ARG A CA 1
ATOM 1883 C C . ARG A 1 263 ? 182.900 172.899 230.245 1.00 54.60 263 ARG A C 1
ATOM 1884 O O . ARG A 1 263 ? 182.301 173.375 231.214 1.00 60.58 263 ARG A O 1
ATOM 1892 N N . PRO A 1 264 ? 182.413 173.006 229.015 1.00 47.30 264 PRO A N 1
ATOM 1893 C CA . PRO A 1 264 ? 181.264 173.872 228.752 1.00 46.14 264 PRO A CA 1
ATOM 1894 C C . PRO A 1 264 ? 179.955 173.246 229.194 1.00 53.24 264 PRO A C 1
ATOM 1895 O O . PRO A 1 264 ? 179.778 172.026 229.158 1.00 59.16 264 PRO A O 1
ATOM 1899 N N . SER A 1 265 ? 179.032 174.098 229.620 1.00 50.19 265 SER A N 1
ATOM 1900 C CA . SER A 1 265 ? 177.647 173.682 229.700 1.00 53.55 265 SER A CA 1
ATOM 1901 C C . SER A 1 265 ? 177.004 173.802 228.322 1.00 55.56 265 SER A C 1
ATOM 1902 O O . SER A 1 265 ? 177.597 174.321 227.374 1.00 63.94 265 SER A O 1
ATOM 1905 N N . GLU A 1 266 ? 175.775 173.303 228.209 1.00 55.92 266 GLU A N 1
ATOM 1906 C CA . GLU A 1 266 ? 175.060 173.419 226.944 1.00 54.69 266 GLU A CA 1
ATOM 1907 C C . GLU A 1 266 ? 174.769 174.878 226.618 1.00 57.92 266 GLU A C 1
ATOM 1908 O O . GLU A 1 266 ? 174.780 175.277 225.447 1.00 63.12 266 GLU A O 1
ATOM 1914 N N . SER A 1 267 ? 174.510 175.690 227.646 1.00 50.44 267 SER A N 1
ATOM 1915 C CA . SER A 1 267 ? 174.190 177.097 227.430 1.00 52.39 267 SER A CA 1
ATOM 1916 C C . SER A 1 267 ? 175.357 177.845 226.801 1.00 55.21 267 SER A C 1
ATOM 1917 O O . SER A 1 267 ? 175.163 178.667 225.899 1.00 61.68 267 SER A O 1
ATOM 1920 N N . GLN A 1 268 ? 176.576 177.583 227.270 1.00 46.86 268 GLN A N 1
ATOM 1921 C CA . GLN A 1 268 ? 177.733 178.310 226.763 1.00 40.00 268 GLN A CA 1
ATOM 1922 C C . GLN A 1 268 ? 178.039 177.933 225.319 1.00 49.80 268 GLN A C 1
ATOM 1923 O O . GLN A 1 268 ? 178.346 178.804 224.495 1.00 64.12 268 GLN A O 1
ATOM 1929 N N . ILE A 1 269 ? 177.946 176.644 224.987 1.00 45.38 269 ILE A N 1
ATOM 1930 C CA . ILE A 1 269 ? 178.130 176.223 223.601 1.00 46.54 269 ILE A CA 1
ATOM 1931 C C . ILE A 1 269 ? 177.039 176.815 222.718 1.00 47.29 269 ILE A C 1
ATOM 1932 O O . ILE A 1 269 ? 177.297 177.236 221.583 1.00 52.63 269 ILE A O 1
ATOM 1937 N N . GLY A 1 270 ? 175.805 176.858 223.222 1.00 38.57 270 GLY A N 1
ATOM 1938 C CA . GLY A 1 270 ? 174.734 177.473 222.458 1.00 35.91 270 GLY A CA 1
ATOM 1939 C C . GLY A 1 270 ? 174.973 178.949 222.209 1.00 38.25 270 GLY A C 1
ATOM 1940 O O . GLY A 1 270 ? 174.684 179.460 221.126 1.00 47.63 270 GLY A O 1
ATOM 1941 N N . LEU A 1 271 ? 175.501 179.654 223.210 1.00 38.45 271 LEU A N 1
ATOM 1942 C CA . LEU A 1 271 ? 175.836 181.063 223.027 1.00 38.14 271 LEU A CA 1
ATOM 1943 C C . LEU A 1 271 ? 176.947 181.232 222.003 1.00 45.54 271 LEU A C 1
ATOM 1944 O O . LEU A 1 271 ? 176.916 182.161 221.186 1.00 53.28 271 LEU A O 1
ATOM 1949 N N . ILE A 1 272 ? 177.940 180.342 222.033 1.00 41.32 272 ILE A N 1
ATOM 1950 C CA . ILE A 1 272 ? 179.005 180.377 221.033 1.00 33.83 272 ILE A CA 1
ATOM 1951 C C . ILE A 1 272 ? 178.427 180.202 219.636 1.00 40.40 272 ILE A C 1
ATOM 1952 O O . ILE A 1 272 ? 178.792 180.923 218.700 1.00 43.09 272 ILE A O 1
ATOM 1957 N N . LEU A 1 273 ? 177.512 179.245 219.474 1.00 43.37 273 LEU A N 1
ATOM 1958 C CA . LEU A 1 273 ? 176.935 178.993 218.156 1.00 34.47 273 LEU A CA 1
ATOM 1959 C C . LEU A 1 273 ? 176.043 180.145 217.707 1.00 36.79 273 LEU A C 1
ATOM 1960 O O . LEU A 1 273 ? 176.000 180.472 216.516 1.00 49.41 273 LEU A O 1
ATOM 1965 N N . LEU A 1 274 ? 175.325 180.772 218.640 1.00 32.94 274 LEU A N 1
ATOM 1966 C CA . LEU A 1 274 ? 174.530 181.948 218.294 1.00 38.35 274 LEU A CA 1
ATOM 1967 C C . LEU A 1 274 ? 175.420 183.093 217.828 1.00 40.01 274 LEU A C 1
ATOM 1968 O O . LEU A 1 274 ? 175.118 183.765 216.832 1.00 50.39 274 LEU A O 1
ATOM 1973 N N . ALA A 1 275 ? 176.527 183.326 218.535 1.00 31.21 275 ALA A N 1
ATOM 1974 C CA . ALA A 1 275 ? 177.470 184.351 218.109 1.00 29.20 275 ALA A CA 1
ATOM 1975 C C . ALA A 1 275 ? 178.041 184.028 216.738 1.00 36.14 275 ALA A C 1
ATOM 1976 O O . ALA A 1 275 ? 178.210 184.923 215.904 1.00 50.53 275 ALA A O 1
ATOM 1978 N N . LEU A 1 276 ? 178.343 182.753 216.485 1.00 34.68 276 LEU A N 1
ATOM 1979 C CA . LEU A 1 276 ? 178.848 182.355 215.174 1.00 31.83 276 LEU A CA 1
ATOM 1980 C C . LEU A 1 276 ? 177.817 182.615 214.084 1.00 32.61 276 LEU A C 1
ATOM 1981 O O . LEU A 1 276 ? 178.164 183.052 212.982 1.00 39.67 276 LEU A O 1
ATOM 1986 N N . ASN A 1 277 ? 176.544 182.339 214.370 1.00 27.84 277 ASN A N 1
ATOM 1987 C CA . ASN A 1 277 ? 175.487 182.663 213.419 1.00 28.69 277 ASN A CA 1
ATOM 1988 C C . ASN A 1 277 ? 175.437 184.160 213.149 1.00 39.50 277 ASN A C 1
ATOM 1989 O O . ASN A 1 277 ? 175.200 184.586 212.013 1.00 50.41 277 ASN A O 1
ATOM 1994 N N . LYS A 1 278 ? 175.650 184.974 214.181 1.00 40.22 278 LYS A N 1
ATOM 1995 C CA . LYS A 1 278 ? 175.580 186.423 214.060 1.00 31.72 278 LYS A CA 1
ATOM 1996 C C . LYS A 1 278 ? 176.947 187.077 213.902 1.00 33.10 278 LYS A C 1
ATOM 1997 O O . LYS A 1 278 ? 177.048 188.303 214.005 1.00 42.47 278 LYS A O 1
ATOM 2003 N N . LEU A 1 279 ? 178.000 186.296 213.662 1.00 28.18 279 LEU A N 1
ATOM 2004 C CA . LEU A 1 279 ? 179.347 186.857 213.653 1.00 24.17 279 LEU A CA 1
ATOM 2005 C C . LEU A 1 279 ? 179.629 187.648 212.385 1.00 35.71 279 LEU A C 1
ATOM 2006 O O . LEU A 1 279 ? 180.346 188.653 212.427 1.00 43.54 279 LEU A O 1
ATOM 2011 N N . ALA A 1 280 ? 179.084 187.209 211.251 1.00 37.67 280 ALA A N 1
ATOM 2012 C CA . ALA A 1 280 ? 179.395 187.847 209.978 1.00 32.71 280 ALA A CA 1
ATOM 2013 C C . ALA A 1 280 ? 178.900 189.284 209.909 1.00 41.51 280 ALA A C 1
ATOM 2014 O O . ALA A 1 280 ? 179.366 190.046 209.056 1.00 45.99 280 ALA A O 1
ATOM 2016 N N . ASN A 1 281 ? 177.968 189.674 210.780 1.00 38.24 281 ASN A N 1
ATOM 2017 C CA . ASN A 1 281 ? 177.487 191.050 210.789 1.00 36.36 281 ASN A CA 1
ATOM 2018 C C . ASN A 1 281 ? 178.527 192.024 211.321 1.00 40.52 281 ASN A C 1
ATOM 2019 O O . ASN A 1 281 ? 178.359 193.237 211.160 1.00 46.97 281 ASN A O 1
ATOM 2024 N N . GLN A 1 282 ? 179.586 191.529 211.950 1.00 35.85 282 GLN A N 1
ATOM 2025 C CA . GLN A 1 282 ? 180.624 192.368 212.526 1.00 36.31 282 GLN A CA 1
ATOM 2026 C C . GLN A 1 282 ? 181.844 192.414 211.612 1.00 36.88 282 GLN A C 1
ATOM 2027 O O . GLN A 1 282 ? 181.930 191.710 210.605 1.00 39.30 282 GLN A O 1
ATOM 2033 N N . ARG A 1 283 ? 182.795 193.263 211.982 1.00 33.18 283 ARG A N 1
ATOM 2034 C CA . ARG A 1 283 ? 184.058 193.401 211.277 1.00 24.44 283 ARG A CA 1
ATOM 2035 C C . ARG A 1 283 ? 185.180 192.773 212.093 1.00 28.10 283 ARG A C 1
ATOM 2036 O O . ARG A 1 283 ? 185.039 192.496 213.285 1.00 37.87 283 ARG A O 1
ATOM 2044 N N . ILE A 1 284 ? 186.313 192.559 211.431 1.00 27.20 284 ILE A N 1
ATOM 2045 C CA . ILE A 1 284 ? 187.508 192.011 212.057 1.00 20.70 284 ILE A CA 1
ATOM 2046 C C . ILE A 1 284 ? 188.589 193.079 212.032 1.00 34.11 284 ILE A C 1
ATOM 2047 O O . ILE A 1 284 ? 188.857 193.673 210.981 1.00 37.90 284 ILE A O 1
ATOM 2052 N N . ALA A 1 285 ? 189.194 193.327 213.187 1.00 31.80 285 ALA A N 1
ATOM 2053 C CA . ALA A 1 285 ? 190.291 194.291 213.352 1.00 24.84 285 ALA A CA 1
ATOM 2054 C C . ALA A 1 285 ? 189.737 195.686 213.045 1.00 28.38 285 ALA A C 1
ATOM 2055 O O . ALA A 1 285 ? 188.585 195.983 213.397 1.00 38.40 285 ALA A O 1
ATOM 2057 N N . GLY A 1 286 ? 190.509 196.553 212.391 1.00 33.24 286 GLY A N 1
ATOM 2058 C CA . GLY A 1 286 ? 190.127 197.929 212.176 1.00 26.50 286 GLY A CA 1
ATOM 2059 C C . GLY A 1 286 ? 189.936 198.250 210.704 1.00 30.63 286 GLY A C 1
ATOM 2060 O O . GLY A 1 286 ? 190.150 197.416 209.822 1.00 44.52 286 GLY A O 1
ATOM 2061 N N . GLY A 1 287 ? 189.529 199.491 210.460 1.00 28.84 287 GLY A N 1
ATOM 2062 C CA . GLY A 1 287 ? 189.213 199.932 209.117 1.00 31.52 287 GLY A CA 1
ATOM 2063 C C . GLY A 1 287 ? 187.720 200.031 208.907 1.00 28.55 287 GLY A C 1
ATOM 2064 O O . GLY A 1 287 ? 187.206 199.702 207.834 1.00 42.27 287 GLY A O 1
ATOM 2065 N N . HIS A 1 288 ? 187.015 200.476 209.946 1.00 28.02 288 HIS A N 1
ATOM 2066 C CA . HIS A 1 288 ? 185.566 200.606 209.870 1.00 27.36 288 HIS A CA 1
ATOM 2067 C C . HIS A 1 288 ? 185.159 201.621 208.811 1.00 33.86 288 HIS A C 1
ATOM 2068 O O . HIS A 1 288 ? 184.180 201.414 208.086 1.00 39.67 288 HIS A O 1
ATOM 2075 N N . ALA A 1 289 ? 185.902 202.722 208.704 1.00 30.49 289 ALA A N 1
ATOM 2076 C CA . ALA A 1 289 ? 185.581 203.743 207.713 1.00 27.34 289 ALA A CA 1
ATOM 2077 C C . ALA A 1 289 ? 185.703 203.201 206.295 1.00 31.10 289 ALA A C 1
ATOM 2078 O O . ALA A 1 289 ? 184.867 203.499 205.436 1.00 33.20 289 ALA A O 1
ATOM 2080 N N . LYS A 1 290 ? 186.734 202.404 206.032 1.00 27.18 290 LYS A N 1
ATOM 2081 C CA . LYS A 1 290 ? 186.985 201.854 204.709 1.00 16.88 290 LYS A CA 1
ATOM 2082 C C . LYS A 1 290 ? 186.315 200.505 204.493 1.00 25.85 290 LYS A C 1
ATOM 2083 O O . LYS A 1 290 ? 186.539 199.881 203.452 1.00 30.03 290 LYS A O 1
ATOM 2089 N N . ASP A 1 291 ? 185.511 200.044 205.451 1.00 32.44 291 ASP A N 1
ATOM 2090 C CA . ASP A 1 291 ? 184.832 198.750 205.373 1.00 24.70 291 ASP A CA 1
ATOM 2091 C C . ASP A 1 291 ? 185.842 197.608 205.288 1.00 29.60 291 ASP A C 1
ATOM 2092 O O . ASP A 1 291 ? 185.804 196.776 204.383 1.00 36.90 291 ASP A O 1
ATOM 2097 N N . TYR A 1 292 ? 186.753 197.576 206.253 1.00 32.13 292 TYR A N 1
ATOM 2098 C CA . TYR A 1 292 ? 187.779 196.552 206.340 1.00 17.43 292 TYR A CA 1
ATOM 2099 C C . TYR A 1 292 ? 187.359 195.490 207.344 1.00 26.29 292 TYR A C 1
ATOM 2100 O O . TYR A 1 292 ? 186.813 195.806 208.404 1.00 38.40 292 TYR A O 1
ATOM 2109 N N . GLY A 1 293 ? 187.616 194.231 207.008 1.00 23.45 293 GLY A N 1
ATOM 2110 C CA . GLY A 1 293 ? 187.324 193.131 207.901 1.00 23.58 293 GLY A CA 1
ATOM 2111 C C . GLY A 1 293 ? 186.062 192.359 207.592 1.00 26.96 293 GLY A C 1
ATOM 2112 O O . GLY A 1 293 ? 185.699 191.472 208.372 1.00 39.59 293 GLY A O 1
ATOM 2113 N N . ARG A 1 294 ? 185.383 192.663 206.494 1.00 26.71 294 ARG A N 1
ATOM 2114 C CA . ARG A 1 294 ? 184.197 191.908 206.121 1.00 25.80 294 ARG A CA 1
ATOM 2115 C C . ARG A 1 294 ? 184.582 190.494 205.709 1.00 31.29 294 ARG A C 1
ATOM 2116 O O . ARG A 1 294 ? 185.618 190.277 205.077 1.00 45.80 294 ARG A O 1
ATOM 2124 N N . PHE A 1 295 ? 183.744 189.528 206.073 1.00 24.21 295 PHE A N 1
ATOM 2125 C CA . PHE A 1 295 ? 184.064 188.128 205.834 1.00 19.93 295 PHE A CA 1
ATOM 2126 C C . PHE A 1 295 ? 182.780 187.315 205.780 1.00 27.94 295 PHE A C 1
ATOM 2127 O O . PHE A 1 295 ? 181.684 187.822 206.026 1.00 40.11 295 PHE A O 1
ATOM 2135 N N . VAL A 1 296 ? 182.937 186.038 205.438 1.00 29.97 296 VAL A N 1
ATOM 2136 C CA . VAL A 1 296 ? 181.846 185.071 205.411 1.00 30.11 296 VAL A CA 1
ATOM 2137 C C . VAL A 1 296 ? 182.337 183.771 206.029 1.00 37.59 296 VAL A C 1
ATOM 2138 O O . VAL A 1 296 ? 183.433 183.300 205.708 1.00 44.45 296 VAL A O 1
ATOM 2142 N N . ILE A 1 297 ? 181.536 183.193 206.917 1.00 39.73 297 ILE A N 1
ATOM 2143 C CA . ILE A 1 297 ? 181.879 181.910 207.517 1.00 36.74 297 ILE A CA 1
ATOM 2144 C C . ILE A 1 297 ? 181.669 180.821 206.479 1.00 40.52 297 ILE A C 1
ATOM 2145 O O . ILE A 1 297 ? 180.606 180.737 205.853 1.00 48.52 297 ILE A O 1
ATOM 2150 N N . GLU A 1 298 ? 182.685 179.986 206.285 1.00 42.37 298 GLU A N 1
ATOM 2151 C CA . GLU A 1 298 ? 182.612 178.910 205.310 1.00 40.26 298 GLU A CA 1
ATOM 2152 C C . GLU A 1 298 ? 182.459 177.532 205.928 1.00 52.87 298 GLU A C 1
ATOM 2153 O O . GLU A 1 298 ? 181.942 176.632 205.266 1.00 56.39 298 GLU A O 1
ATOM 2159 N N . ASP A 1 299 ? 182.889 177.345 207.174 1.00 51.06 299 ASP A N 1
ATOM 2160 C CA . ASP A 1 299 ? 182.782 176.045 207.822 1.00 42.52 299 ASP A CA 1
ATOM 2161 C C . ASP A 1 299 ? 182.986 176.215 209.317 1.00 47.99 299 ASP A C 1
ATOM 2162 O O . ASP A 1 299 ? 183.959 176.843 209.741 1.00 54.81 299 ASP A O 1
ATOM 2167 N N . VAL A 1 300 ? 182.073 175.656 210.105 1.00 51.92 300 VAL A N 1
ATOM 2168 C CA . VAL A 1 300 ? 182.218 175.557 211.551 1.00 46.39 300 VAL A CA 1
ATOM 2169 C C . VAL A 1 300 ? 182.268 174.079 211.899 1.00 44.37 300 VAL A C 1
ATOM 2170 O O . VAL A 1 300 ? 181.338 173.331 211.575 1.00 56.22 300 VAL A O 1
ATOM 2174 N N . ILE A 1 301 ? 183.344 173.659 212.553 1.00 46.86 301 ILE A N 1
ATOM 2175 C CA . ILE A 1 301 ? 183.573 172.257 212.879 1.00 49.00 301 ILE A CA 1
ATOM 2176 C C . ILE A 1 301 ? 183.531 172.109 214.392 1.00 51.47 301 ILE A C 1
ATOM 2177 O O . ILE A 1 301 ? 184.324 172.735 215.105 1.00 58.89 301 ILE A O 1
ATOM 2182 N N . LEU A 1 302 ? 182.609 171.283 214.879 1.00 58.55 302 LEU A N 1
ATOM 2183 C CA . LEU A 1 302 ? 182.396 171.068 216.308 1.00 58.72 302 LEU A CA 1
ATOM 2184 C C . LEU A 1 302 ? 182.924 169.684 216.667 1.00 62.66 302 LEU A C 1
ATOM 2185 O O . LEU A 1 302 ? 182.216 168.685 216.517 1.00 68.40 302 LEU A O 1
ATOM 2190 N N . ASP A 1 303 ? 184.164 169.633 217.150 1.00 66.31 303 ASP A N 1
ATOM 2191 C CA . ASP A 1 303 ? 184.809 168.379 217.540 1.00 72.28 303 ASP A CA 1
ATOM 2192 C C . ASP A 1 303 ? 184.836 167.380 216.384 1.00 73.67 303 ASP A C 1
ATOM 2193 O O . ASP A 1 303 ? 184.464 166.215 216.527 1.00 75.87 303 ASP A O 1
ATOM 2198 N N . GLY A 1 304 ? 185.281 167.852 215.222 1.00 73.65 304 GLY A N 1
ATOM 2199 C CA . GLY A 1 304 ? 185.501 166.994 214.080 1.00 71.80 304 GLY A CA 1
ATOM 2200 C C . GLY A 1 304 ? 184.329 166.842 213.136 1.00 73.47 304 GLY A C 1
ATOM 2201 O O . GLY A 1 304 ? 184.502 166.264 212.056 1.00 78.98 304 GLY A O 1
ATOM 2202 N N . GLU A 1 305 ? 183.149 167.337 213.494 1.00 63.16 305 GLU A N 1
ATOM 2203 C CA . GLU A 1 305 ? 181.978 167.256 212.633 1.00 62.39 305 GLU A CA 1
ATOM 2204 C C . GLU A 1 305 ? 181.600 168.649 212.148 1.00 64.06 305 GLU A C 1
ATOM 2205 O O . GLU A 1 305 ? 181.702 169.627 212.895 1.00 69.70 305 GLU A O 1
ATOM 2211 N N . SER A 1 306 ? 181.187 168.737 210.888 1.00 54.45 306 SER A N 1
ATOM 2212 C CA . SER A 1 306 ? 180.812 170.014 210.297 1.00 52.58 306 SER A CA 1
ATOM 2213 C C . SER A 1 306 ? 179.372 170.340 210.664 1.00 53.72 306 SER A C 1
ATOM 2214 O O . SER A 1 306 ? 178.455 169.580 210.338 1.00 56.76 306 SER A O 1
ATOM 2217 N N . VAL A 1 307 ? 179.173 171.469 211.335 1.00 53.85 307 VAL A N 1
ATOM 2218 C CA . VAL A 1 307 ? 177.856 171.885 211.791 1.00 54.06 307 VAL A CA 1
ATOM 2219 C C . VAL A 1 307 ? 177.381 173.134 211.052 1.00 54.88 307 VAL A C 1
ATOM 2220 O O . VAL A 1 307 ? 176.448 173.796 211.495 1.00 59.09 307 VAL A O 1
ATOM 2224 N N . TRP A 1 308 ? 178.008 173.463 209.928 1.00 48.49 308 TRP A N 1
ATOM 2225 C CA . TRP A 1 308 ? 177.675 174.665 209.179 1.00 47.34 308 TRP A CA 1
ATOM 2226 C C . TRP A 1 308 ? 176.833 174.308 207.965 1.00 53.99 308 TRP A C 1
ATOM 2227 O O . TRP A 1 308 ? 177.214 173.449 207.165 1.00 59.07 308 TRP A O 1
ATOM 2238 N N . THR A 1 309 ? 175.696 174.968 207.839 1.00 57.61 309 THR A N 1
ATOM 2239 C CA . THR A 1 309 ? 174.811 174.900 206.694 1.00 56.64 309 THR A CA 1
ATOM 2240 C C . THR A 1 309 ? 174.750 176.263 206.019 1.00 61.86 309 THR A C 1
ATOM 2241 O O . THR A 1 309 ? 175.213 177.265 206.575 1.00 67.83 309 THR A O 1
ATOM 2245 N N . PRO A 1 310 ? 174.204 176.342 204.801 1.00 64.22 310 PRO A N 1
ATOM 2246 C CA . PRO A 1 310 ? 174.087 177.658 204.152 1.00 63.94 310 PRO A CA 1
ATOM 2247 C C . PRO A 1 310 ? 173.296 178.667 204.964 1.00 66.55 310 PRO A C 1
ATOM 2248 O O . PRO A 1 310 ? 173.567 179.870 204.873 1.00 63.31 310 PRO A O 1
ATOM 2252 N N . SER A 1 311 ? 172.334 178.216 205.764 1.00 71.32 311 SER A N 1
ATOM 2253 C CA . SER A 1 311 ? 171.517 179.099 206.583 1.00 70.68 311 SER A CA 1
ATOM 2254 C C . SER A 1 311 ? 172.103 179.329 207.970 1.00 68.24 311 SER A C 1
ATOM 2255 O O . SER A 1 311 ? 171.409 179.862 208.841 1.00 70.70 311 SER A O 1
ATOM 2258 N N . GLY A 1 312 ? 173.351 178.945 208.194 1.00 56.11 312 GLY A N 1
ATOM 2259 C CA . GLY A 1 312 ? 173.992 179.093 209.484 1.00 53.03 312 GLY A CA 1
ATOM 2260 C C . GLY A 1 312 ? 174.135 177.756 210.189 1.00 60.89 312 GLY A C 1
ATOM 2261 O O . GLY A 1 312 ? 173.800 176.696 209.660 1.00 67.19 312 GLY A O 1
ATOM 2262 N N . VAL A 1 313 ? 174.653 177.831 211.413 1.00 57.01 313 VAL A N 1
ATOM 2263 C CA . VAL A 1 313 ? 174.835 176.636 212.228 1.00 48.85 313 VAL A CA 1
ATOM 2264 C C . VAL A 1 313 ? 173.466 176.058 212.560 1.00 53.18 313 VAL A C 1
ATOM 2265 O O . VAL A 1 313 ? 172.662 176.691 213.252 1.00 57.87 313 VAL A O 1
ATOM 2269 N N . SER A 1 314 ? 173.197 174.853 212.070 1.00 66.18 314 SER A N 1
ATOM 2270 C CA . SER A 1 314 ? 171.919 174.197 212.305 1.00 71.53 314 SER A CA 1
ATOM 2271 C C . SER A 1 314 ? 172.130 172.689 212.241 1.00 70.83 314 SER A C 1
ATOM 2272 O O . SER A 1 314 ? 173.262 172.206 212.143 1.00 71.31 314 SER A O 1
ATOM 2275 N N . GLY A 1 315 ? 171.036 171.946 212.292 1.00 84.73 315 GLY A N 1
ATOM 2276 C CA . GLY A 1 315 ? 171.071 170.498 212.271 1.00 86.52 315 GLY A CA 1
ATOM 2277 C C . GLY A 1 315 ? 170.667 169.901 213.608 1.00 90.44 315 GLY A C 1
ATOM 2278 O O . GLY A 1 315 ? 170.494 170.589 214.614 1.00 92.16 315 GLY A O 1
ATOM 2279 N N . GLN A 1 316 ? 170.510 168.576 213.595 1.00 96.99 316 GLN A N 1
ATOM 2280 C CA . GLN A 1 316 ? 170.126 167.874 214.814 1.00 97.05 316 GLN A CA 1
ATOM 2281 C C . GLN A 1 316 ? 171.285 167.811 215.801 1.00 97.49 316 GLN A C 1
ATOM 2282 O O . GLN A 1 316 ? 171.062 167.808 217.017 1.00 98.15 316 GLN A O 1
ATOM 2288 N N . ALA A 1 317 ? 172.524 167.789 215.304 1.00 87.71 317 ALA A N 1
ATOM 2289 C CA . ALA A 1 317 ? 173.683 167.652 216.177 1.00 87.36 317 ALA A CA 1
ATOM 2290 C C . ALA A 1 317 ? 173.900 168.867 217.068 1.00 89.55 317 ALA A C 1
ATOM 2291 O O . ALA A 1 317 ? 174.636 168.769 218.055 1.00 90.85 317 ALA A O 1
ATOM 2293 N N . THR A 1 318 ? 173.290 170.008 216.744 1.00 76.76 318 THR A N 1
ATOM 2294 C CA . THR A 1 318 ? 173.439 171.223 217.537 1.00 74.35 318 THR A CA 1
ATOM 2295 C C . THR A 1 318 ? 172.103 171.726 218.067 1.00 74.58 318 THR A C 1
ATOM 2296 O O . THR A 1 318 ? 171.985 172.900 218.428 1.00 77.47 318 THR A O 1
ATOM 2300 N N . GLU A 1 319 ? 171.088 170.864 218.113 1.00 76.18 319 GLU A N 1
ATOM 2301 C CA . GLU A 1 319 ? 169.771 171.299 218.558 1.00 77.77 319 GLU A CA 1
ATOM 2302 C C . GLU A 1 319 ? 169.690 171.450 220.071 1.00 76.79 319 GLU A C 1
ATOM 2303 O O . GLU A 1 319 ? 168.950 172.310 220.560 1.00 79.51 319 GLU A O 1
ATOM 2309 N N . GLN A 1 320 ? 170.417 170.624 220.826 1.00 68.01 320 GLN A N 1
ATOM 2310 C CA . GLN A 1 320 ? 170.358 170.719 222.281 1.00 69.16 320 GLN A CA 1
ATOM 2311 C C . GLN A 1 320 ? 170.965 172.025 222.777 1.00 73.17 320 GLN A C 1
ATOM 2312 O O . GLN A 1 320 ? 170.436 172.651 223.706 1.00 78.02 320 GLN A O 1
ATOM 2318 N N . PHE A 1 321 ? 172.070 172.457 222.165 1.00 61.83 321 PHE A N 1
ATOM 2319 C CA . PHE A 1 321 ? 172.720 173.690 222.590 1.00 58.26 321 PHE A CA 1
ATOM 2320 C C . PHE A 1 321 ? 171.816 174.893 222.371 1.00 62.24 321 PHE A C 1
ATOM 2321 O O . PHE A 1 321 ? 171.742 175.785 223.223 1.00 68.28 321 PHE A O 1
ATOM 2329 N N . PHE A 1 322 ? 171.126 174.937 221.232 1.00 57.81 322 PHE A N 1
ATOM 2330 C CA . PHE A 1 322 ? 170.258 176.072 220.943 1.00 55.61 322 PHE A CA 1
ATOM 2331 C C . PHE A 1 322 ? 169.086 176.135 221.913 1.00 63.68 322 PHE A C 1
ATOM 2332 O O . PHE A 1 322 ? 168.734 177.216 222.397 1.00 68.57 322 PHE A O 1
ATOM 2340 N N . ASP A 1 323 ? 168.475 174.989 222.220 1.00 70.44 323 ASP A N 1
ATOM 2341 C CA . ASP A 1 323 ? 167.391 174.977 223.196 1.00 69.26 323 ASP A CA 1
ATOM 2342 C C . ASP A 1 323 ? 167.885 175.408 224.571 1.00 69.53 323 ASP A C 1
ATOM 2343 O O . ASP A 1 323 ? 167.221 176.195 225.260 1.00 74.64 323 ASP A O 1
ATOM 2348 N N . ALA A 1 324 ? 169.053 174.910 224.984 1.00 60.11 324 ALA A N 1
ATOM 2349 C CA . ALA A 1 324 ? 169.582 175.271 226.295 1.00 59.12 324 ALA A CA 1
ATOM 2350 C C . ALA A 1 324 ? 169.888 176.760 226.385 1.00 61.29 324 ALA A C 1
ATOM 2351 O O . ALA A 1 324 ? 169.571 177.404 227.392 1.00 65.08 324 ALA A O 1
ATOM 2353 N N . ILE A 1 325 ? 170.500 177.329 225.344 1.00 57.39 325 ILE A N 1
ATOM 2354 C CA . ILE A 1 325 ? 170.817 178.752 225.390 1.00 53.55 325 ILE A CA 1
ATOM 2355 C C . ILE A 1 325 ? 169.551 179.593 225.298 1.00 61.79 325 ILE A C 1
ATOM 2356 O O . ILE A 1 325 ? 169.478 180.666 225.902 1.00 69.43 325 ILE A O 1
ATOM 2361 N N . ALA A 1 326 ? 168.536 179.139 224.558 1.00 63.49 326 ALA A N 1
ATOM 2362 C CA . ALA A 1 326 ? 167.271 179.867 224.542 1.00 63.90 326 ALA A CA 1
ATOM 2363 C C . ALA A 1 326 ? 166.638 179.890 225.927 1.00 65.40 326 ALA A C 1
ATOM 2364 O O . ALA A 1 326 ? 166.150 180.933 226.381 1.00 68.54 326 ALA A O 1
ATOM 2366 N N . GLU A 1 327 ? 166.653 178.749 226.621 1.00 66.82 327 GLU A N 1
ATOM 2367 C CA . GLU A 1 327 ? 166.122 178.711 227.979 1.00 69.23 327 GLU A CA 1
ATOM 2368 C C . GLU A 1 327 ? 166.927 179.605 228.915 1.00 66.73 327 GLU A C 1
ATOM 2369 O O . GLU A 1 327 ? 166.355 180.298 229.764 1.00 74.31 327 GLU A O 1
ATOM 2375 N N . ALA A 1 328 ? 168.255 179.598 228.781 1.00 57.37 328 ALA A N 1
ATOM 2376 C CA . ALA A 1 328 ? 169.084 180.444 229.635 1.00 59.69 328 ALA A CA 1
ATOM 2377 C C . ALA A 1 328 ? 168.833 181.923 229.367 1.00 60.62 328 ALA A C 1
ATOM 2378 O O . ALA A 1 328 ? 168.807 182.733 230.300 1.00 63.20 328 ALA A O 1
ATOM 2380 N N . LEU A 1 329 ? 168.659 182.295 228.098 1.00 62.78 329 LEU A N 1
ATOM 2381 C CA . LEU A 1 329 ? 168.371 183.683 227.754 1.00 62.41 329 LEU A CA 1
ATOM 2382 C C . LEU A 1 329 ? 167.018 184.117 228.295 1.00 66.01 329 LEU A C 1
ATOM 2383 O O . LEU A 1 329 ? 166.874 185.240 228.793 1.00 67.11 329 LEU A O 1
ATOM 2388 N N . ASP A 1 330 ? 166.010 183.246 228.200 1.00 73.71 330 ASP A N 1
ATOM 2389 C CA . ASP A 1 330 ? 164.687 183.597 228.703 1.00 71.90 330 ASP A CA 1
ATOM 2390 C C . ASP A 1 330 ? 164.714 183.839 230.206 1.00 73.39 330 ASP A C 1
ATOM 2391 O O . ASP A 1 330 ? 164.034 184.739 230.711 1.00 72.65 330 ASP A O 1
ATOM 2396 N N . GLY A 1 331 ? 165.492 183.047 230.937 1.00 74.88 331 GLY A N 1
ATOM 2397 C CA . GLY A 1 331 ? 165.603 183.211 232.372 1.00 74.30 331 GLY A CA 1
ATOM 2398 C C . GLY A 1 331 ? 166.772 184.076 232.794 1.00 73.66 331 GLY A C 1
ATOM 2399 O O . GLY A 1 331 ? 167.200 184.028 233.951 1.00 72.59 331 GLY A O 1
ATOM 2400 N N . MET A 1 332 ? 167.304 184.867 231.868 1.00 75.95 332 MET A N 1
ATOM 2401 C CA . MET A 1 332 ? 168.440 185.727 232.169 1.00 75.55 332 MET A CA 1
ATOM 2402 C C . MET A 1 332 ? 167.970 186.994 232.870 1.00 77.84 332 MET A C 1
ATOM 2403 O O . MET A 1 332 ? 167.007 187.634 232.437 1.00 77.28 332 MET A O 1
ATOM 2408 N N . THR A 1 333 ? 168.653 187.353 233.952 1.00 74.51 333 THR A N 1
ATOM 2409 C CA . THR A 1 333 ? 168.337 188.544 234.723 1.00 70.02 333 THR A CA 1
ATOM 2410 C C . THR A 1 333 ? 169.611 189.331 234.985 1.00 69.68 333 THR A C 1
ATOM 2411 O O . THR A 1 333 ? 170.708 188.770 235.038 1.00 77.04 333 THR A O 1
ATOM 2415 N N . SER A 1 334 ? 169.455 190.647 235.139 1.00 58.32 334 SER A N 1
ATOM 2416 C CA . SER A 1 334 ? 170.601 191.503 235.415 1.00 61.90 334 SER A CA 1
ATOM 2417 C C . SER A 1 334 ? 171.228 191.213 236.771 1.00 65.26 334 SER A C 1
ATOM 2418 O O . SER A 1 334 ? 172.393 191.564 236.988 1.00 70.48 334 SER A O 1
ATOM 2421 N N . SER A 1 335 ? 170.484 190.584 237.683 1.00 65.34 335 SER A N 1
ATOM 2422 C CA . SER A 1 335 ? 171.027 190.278 239.001 1.00 63.72 335 SER A CA 1
ATOM 2423 C C . SER A 1 335 ? 172.214 189.332 238.913 1.00 63.01 335 SER A C 1
ATOM 2424 O O . SER A 1 335 ? 173.137 189.422 239.728 1.00 67.60 335 SER A O 1
ATOM 2427 N N . GLU A 1 336 ? 172.212 188.421 237.939 1.00 58.02 336 GLU A N 1
ATOM 2428 C CA . GLU A 1 336 ? 173.370 187.555 237.742 1.00 57.58 336 GLU A CA 1
ATOM 2429 C C . GLU A 1 336 ? 174.604 188.370 237.380 1.00 60.77 336 GLU A C 1
ATOM 2430 O O . GLU A 1 336 ? 175.698 188.124 237.903 1.00 65.53 336 GLU A O 1
ATOM 2436 N N . PHE A 1 337 ? 174.443 189.353 236.493 1.00 49.66 337 PHE A N 1
ATOM 2437 C CA . PHE A 1 337 ? 175.555 190.227 236.138 1.00 46.41 337 PHE A CA 1
ATOM 2438 C C . PHE A 1 337 ? 176.024 191.037 237.339 1.00 48.62 337 PHE A C 1
ATOM 2439 O O . PHE A 1 337 ? 177.231 191.209 237.549 1.00 52.43 337 PHE A O 1
ATOM 2447 N N . GLU A 1 338 ? 175.084 191.548 238.138 1.00 49.23 338 GLU A N 1
ATOM 2448 C CA . GLU A 1 338 ? 175.463 192.322 239.316 1.00 45.55 338 GLU A CA 1
ATOM 2449 C C . GLU A 1 338 ? 176.228 191.467 240.317 1.00 51.43 338 GLU A C 1
ATOM 2450 O O . GLU A 1 338 ? 177.219 191.921 240.901 1.00 55.83 338 GLU A O 1
ATOM 2456 N N . GLN A 1 339 ? 175.781 190.229 240.533 1.00 50.61 339 GLN A N 1
ATOM 2457 C CA . GLN A 1 339 ? 176.478 189.337 241.452 1.00 44.89 339 GLN A CA 1
ATOM 2458 C C . GLN A 1 339 ? 177.860 188.972 240.932 1.00 49.37 339 GLN A C 1
ATOM 2459 O O . GLN A 1 339 ? 178.822 188.913 241.706 1.00 55.66 339 GLN A O 1
ATOM 2465 N N . PHE A 1 340 ? 177.982 188.716 239.628 1.00 47.41 340 PHE A N 1
ATOM 2466 C CA . PHE A 1 340 ? 179.293 188.417 239.062 1.00 41.21 340 PHE A CA 1
ATOM 2467 C C . PHE A 1 340 ? 180.236 189.601 239.212 1.00 45.69 340 PHE A C 1
ATOM 2468 O O . PHE A 1 340 ? 181.417 189.428 239.532 1.00 50.67 340 PHE A O 1
ATOM 2476 N N . ALA A 1 341 ? 179.734 190.813 238.982 1.00 44.59 341 ALA A N 1
ATOM 2477 C CA . ALA A 1 341 ? 180.542 192.008 239.173 1.00 39.30 341 ALA A CA 1
ATOM 2478 C C . ALA A 1 341 ? 180.777 192.326 240.641 1.00 40.65 341 ALA A C 1
ATOM 2479 O O . ALA A 1 341 ? 181.552 193.241 240.938 1.00 47.69 341 ALA A O 1
ATOM 2481 N N . ALA A 1 342 ? 180.126 191.603 241.554 1.00 39.99 342 ALA A N 1
ATOM 2482 C CA . ALA A 1 342 ? 180.272 191.816 242.994 1.00 40.61 342 ALA A CA 1
ATOM 2483 C C . ALA A 1 342 ? 179.937 193.253 243.380 1.00 46.64 342 ALA A C 1
ATOM 2484 O O . ALA A 1 342 ? 180.646 193.886 244.163 1.00 49.08 342 ALA A O 1
ATOM 2486 N N . SER A 1 343 ? 178.846 193.770 242.825 1.00 43.92 343 SER A N 1
ATOM 2487 C CA . SER A 1 343 ? 178.422 195.135 243.103 1.00 43.01 343 SER A CA 1
ATOM 2488 C C . SER A 1 343 ? 177.131 195.157 243.914 1.00 41.24 343 SER A C 1
ATOM 2489 O O . SER A 1 343 ? 177.100 195.657 245.038 1.00 37.89 343 SER A O 1
ATOM 2492 N N . MET B 1 1 ? 172.729 198.313 207.840 1.00 58.83 1 MET B N 1
ATOM 2493 C CA . MET B 1 1 ? 172.103 198.116 206.539 1.00 55.01 1 MET B CA 1
ATOM 2494 C C . MET B 1 1 ? 173.134 198.028 205.426 1.00 58.79 1 MET B C 1
ATOM 2495 O O . MET B 1 1 ? 174.120 198.758 205.420 1.00 62.81 1 MET B O 1
ATOM 2500 N N . GLN B 1 2 ? 172.897 197.119 204.486 1.00 54.06 2 GLN B N 1
ATOM 2501 C CA . GLN B 1 2 ? 173.817 196.851 203.390 1.00 48.71 2 GLN B CA 1
ATOM 2502 C C . GLN B 1 2 ? 173.230 197.412 202.104 1.00 54.69 2 GLN B C 1
ATOM 2503 O O . GLN B 1 2 ? 172.134 197.016 201.695 1.00 59.23 2 GLN B O 1
ATOM 2509 N N . ILE B 1 3 ? 173.961 198.321 201.469 1.00 46.62 3 ILE B N 1
ATOM 2510 C CA . ILE B 1 3 ? 173.567 198.912 200.196 1.00 32.67 3 ILE B CA 1
ATOM 2511 C C . ILE B 1 3 ? 174.582 198.478 199.154 1.00 40.83 3 ILE B C 1
ATOM 2512 O O . ILE B 1 3 ? 175.785 198.715 199.315 1.00 54.16 3 ILE B O 1
ATOM 2517 N N . GLU B 1 4 ? 174.106 197.841 198.092 1.00 40.58 4 GLU B N 1
ATOM 2518 C CA . GLU B 1 4 ? 174.943 197.455 196.966 1.00 35.77 4 GLU B CA 1
ATOM 2519 C C . GLU B 1 4 ? 174.494 198.244 195.747 1.00 43.56 4 GLU B C 1
ATOM 2520 O O . GLU B 1 4 ? 173.325 198.175 195.356 1.00 55.90 4 GLU B O 1
ATOM 2526 N N . VAL B 1 5 ? 175.421 198.987 195.151 1.00 28.75 5 VAL B N 1
ATOM 2527 C CA . VAL B 1 5 ? 175.136 199.872 194.031 1.00 20.14 5 VAL B CA 1
ATOM 2528 C C . VAL B 1 5 ? 175.890 199.358 192.816 1.00 30.63 5 VAL B C 1
ATOM 2529 O O . VAL B 1 5 ? 177.096 199.100 192.892 1.00 48.24 5 VAL B O 1
ATOM 2533 N N . LEU B 1 6 ? 175.180 199.204 191.704 1.00 34.03 6 LEU B N 1
ATOM 2534 C CA . LEU B 1 6 ? 175.760 198.729 190.457 1.00 33.21 6 LEU B CA 1
ATOM 2535 C C . LEU B 1 6 ? 176.036 199.918 189.548 1.00 39.57 6 LEU B C 1
ATOM 2536 O O . LEU B 1 6 ? 175.142 200.730 189.291 1.00 50.40 6 LEU B O 1
ATOM 2541 N N . ILE B 1 7 ? 177.270 200.015 189.062 1.00 31.84 7 ILE B N 1
ATOM 2542 C CA . ILE B 1 7 ? 177.758 201.190 188.351 1.00 32.36 7 ILE B CA 1
ATOM 2543 C C . ILE B 1 7 ? 178.356 200.748 187.023 1.00 39.31 7 ILE B C 1
ATOM 2544 O O . ILE B 1 7 ? 179.136 199.791 186.979 1.00 48.84 7 ILE B O 1
ATOM 2549 N N . ARG B 1 8 ? 177.985 201.435 185.947 1.00 28.08 8 ARG B N 1
ATOM 2550 C CA . ARG B 1 8 ? 178.600 201.262 184.638 1.00 19.37 8 ARG B CA 1
ATOM 2551 C C . ARG B 1 8 ? 179.239 202.577 184.220 1.00 28.36 8 ARG B C 1
ATOM 2552 O O . ARG B 1 8 ? 178.571 203.615 184.211 1.00 43.23 8 ARG B O 1
ATOM 2560 N N . ASN B 1 9 ? 180.522 202.537 183.872 1.00 23.73 9 ASN B N 1
ATOM 2561 C CA . ASN B 1 9 ? 181.257 203.754 183.554 1.00 25.34 9 ASN B CA 1
ATOM 2562 C C . ASN B 1 9 ? 181.085 204.085 182.076 1.00 33.22 9 ASN B C 1
ATOM 2563 O O . ASN B 1 9 ? 181.462 203.296 181.204 1.00 37.91 9 ASN B O 1
ATOM 2568 N N . ILE B 1 10 ? 180.495 205.247 181.800 1.00 30.23 10 ILE B N 1
ATOM 2569 C CA . ILE B 1 10 ? 180.343 205.700 180.423 1.00 22.65 10 ILE B CA 1
ATOM 2570 C C . ILE B 1 10 ? 181.699 206.054 179.829 1.00 28.72 10 ILE B C 1
ATOM 2571 O O . ILE B 1 10 ? 182.027 205.658 178.707 1.00 39.65 10 ILE B O 1
ATOM 2576 N N . THR B 1 11 ? 182.501 206.800 180.571 1.00 22.93 11 THR B N 1
ATOM 2577 C CA . THR B 1 11 ? 183.840 207.190 180.174 1.00 15.39 11 THR B CA 1
ATOM 2578 C C . THR B 1 11 ? 184.873 206.405 180.968 1.00 24.69 11 THR B C 1
ATOM 2579 O O . THR B 1 11 ? 184.566 205.863 182.034 1.00 31.34 11 THR B O 1
ATOM 2583 N N . PRO B 1 12 ? 186.104 206.301 180.470 1.00 27.38 12 PRO B N 1
ATOM 2584 C CA . PRO B 1 12 ? 187.133 205.573 181.218 1.00 28.05 12 PRO B CA 1
ATOM 2585 C C . PRO B 1 12 ? 187.367 206.176 182.592 1.00 35.76 12 PRO B C 1
ATOM 2586 O O . PRO B 1 12 ? 187.279 207.389 182.788 1.00 47.72 12 PRO B O 1
ATOM 2590 N N . ILE B 1 13 ? 187.658 205.304 183.551 1.00 30.35 13 ILE B N 1
ATOM 2591 C CA . ILE B 1 13 ? 187.903 205.689 184.934 1.00 21.44 13 ILE B CA 1
ATOM 2592 C C . ILE B 1 13 ? 189.404 205.688 185.171 1.00 28.29 13 ILE B C 1
ATOM 2593 O O . ILE B 1 13 ? 190.082 204.694 184.889 1.00 42.78 13 ILE B O 1
ATOM 2598 N N . PHE B 1 14 ? 189.927 206.798 185.681 1.00 22.94 14 PHE B N 1
ATOM 2599 C CA . PHE B 1 14 ? 191.359 206.962 185.900 1.00 25.57 14 PHE B CA 1
ATOM 2600 C C . PHE B 1 14 ? 191.598 207.331 187.356 1.00 34.62 14 PHE B C 1
ATOM 2601 O O . PHE B 1 14 ? 191.280 208.447 187.779 1.00 38.41 14 PHE B O 1
ATOM 2609 N N . SER B 1 15 ? 192.158 206.396 188.117 1.00 31.99 15 SER B N 1
ATOM 2610 C CA . SER B 1 15 ? 192.583 206.631 189.491 1.00 16.28 15 SER B CA 1
ATOM 2611 C C . SER B 1 15 ? 194.089 206.426 189.543 1.00 30.80 15 SER B C 1
ATOM 2612 O O . SER B 1 15 ? 194.568 205.296 189.411 1.00 47.44 15 SER B O 1
ATOM 2615 N N . ALA B 1 16 ? 194.830 207.512 189.733 1.00 32.58 16 ALA B N 1
ATOM 2616 C CA . ALA B 1 16 ? 196.281 207.454 189.642 1.00 26.50 16 ALA B CA 1
ATOM 2617 C C . ALA B 1 16 ? 196.863 206.642 190.789 1.00 33.40 16 ALA B C 1
ATOM 2618 O O . ALA B 1 16 ? 196.517 206.855 191.954 1.00 41.22 16 ALA B O 1
ATOM 2620 N N . ALA B 1 17 ? 197.747 205.707 190.457 1.00 30.43 17 ALA B N 1
ATOM 2621 C CA . ALA B 1 17 ? 198.454 204.934 191.464 1.00 25.77 17 ALA B CA 1
ATOM 2622 C C . ALA B 1 17 ? 199.761 205.631 191.802 1.00 35.74 17 ALA B C 1
ATOM 2623 O O . ALA B 1 17 ? 200.569 205.873 190.896 1.00 44.78 17 ALA B O 1
ATOM 2625 N N . PRO B 1 18 ? 200.006 205.981 193.062 1.00 37.71 18 PRO B N 1
ATOM 2626 C CA . PRO B 1 18 ? 201.247 206.685 193.401 1.00 33.51 18 PRO B CA 1
ATOM 2627 C C . PRO B 1 18 ? 202.468 205.831 193.106 1.00 32.83 18 PRO B C 1
ATOM 2628 O O . PRO B 1 18 ? 202.452 204.611 193.274 1.00 41.14 18 PRO B O 1
ATOM 2632 N N . GLY B 1 19 ? 203.534 206.488 192.665 1.00 28.87 19 GLY B N 1
ATOM 2633 C CA . GLY B 1 19 ? 204.751 205.789 192.311 1.00 38.39 19 GLY B CA 1
ATOM 2634 C C . GLY B 1 19 ? 205.106 205.947 190.849 1.00 41.70 19 GLY B C 1
ATOM 2635 O O . GLY B 1 19 ? 204.220 206.049 189.997 1.00 44.78 19 GLY B O 1
ATOM 2636 N N . SER B 1 20 ? 206.399 205.968 190.545 1.00 45.70 20 SER B N 1
ATOM 2637 C CA . SER B 1 20 ? 206.851 206.174 189.178 1.00 45.18 20 SER B CA 1
ATOM 2638 C C . SER B 1 20 ? 206.874 204.855 188.419 1.00 43.97 20 SER B C 1
ATOM 2639 O O . SER B 1 20 ? 207.473 203.875 188.872 1.00 47.44 20 SER B O 1
ATOM 2642 N N . TYR B 1 21 ? 206.220 204.836 187.263 1.00 34.38 21 TYR B N 1
ATOM 2643 C CA . TYR B 1 21 ? 206.259 203.706 186.351 1.00 39.40 21 TYR B CA 1
ATOM 2644 C C . TYR B 1 21 ? 206.668 204.206 184.976 1.00 46.40 21 TYR B C 1
ATOM 2645 O O . TYR B 1 21 ? 206.515 205.385 184.652 1.00 48.67 21 TYR B O 1
ATOM 2654 N N . TYR B 1 22 ? 207.197 203.297 184.166 1.00 42.05 22 TYR B N 1
ATOM 2655 C CA . TYR B 1 22 ? 207.636 203.628 182.823 1.00 34.87 22 TYR B CA 1
ATOM 2656 C C . TYR B 1 22 ? 207.084 202.612 181.838 1.00 38.27 22 TYR B C 1
ATOM 2657 O O . TYR B 1 22 ? 206.907 201.438 182.166 1.00 52.20 22 TYR B O 1
ATOM 2666 N N . VAL B 1 23 ? 206.799 203.082 180.628 1.00 31.07 23 VAL B N 1
ATOM 2667 C CA . VAL B 1 23 ? 206.276 202.237 179.565 1.00 33.86 23 VAL B CA 1
ATOM 2668 C C . VAL B 1 23 ? 206.983 202.602 178.270 1.00 38.85 23 VAL B C 1
ATOM 2669 O O . VAL B 1 23 ? 207.429 203.738 178.082 1.00 46.43 23 VAL B O 1
ATOM 2673 N N . SER B 1 24 ? 207.108 201.622 177.385 1.00 37.51 24 SER B N 1
ATOM 2674 C CA . SER B 1 24 ? 207.686 201.853 176.074 1.00 33.48 24 SER B CA 1
ATOM 2675 C C . SER B 1 24 ? 206.586 202.175 175.069 1.00 42.12 24 SER B C 1
ATOM 2676 O O . SER B 1 24 ? 205.393 202.069 175.358 1.00 43.37 24 SER B O 1
ATOM 2679 N N . LEU B 1 25 ? 207.003 202.581 173.869 1.00 42.76 25 LEU B N 1
ATOM 2680 C CA . LEU B 1 25 ? 206.035 202.905 172.828 1.00 40.02 25 LEU B CA 1
ATOM 2681 C C . LEU B 1 25 ? 205.178 201.701 172.471 1.00 42.29 25 LEU B C 1
ATOM 2682 O O . LEU B 1 25 ? 203.999 201.856 172.135 1.00 43.89 25 LEU B O 1
ATOM 2687 N N . ASP B 1 26 ? 205.750 200.499 172.540 1.00 46.15 26 ASP B N 1
ATOM 2688 C CA . ASP B 1 26 ? 204.991 199.294 172.225 1.00 48.90 26 ASP B CA 1
ATOM 2689 C C . ASP B 1 26 ? 203.863 199.075 173.224 1.00 51.28 26 ASP B C 1
ATOM 2690 O O . ASP B 1 26 ? 202.754 198.684 172.843 1.00 53.38 26 ASP B O 1
ATOM 2695 N N . GLY B 1 27 ? 204.126 199.319 174.505 1.00 50.11 27 GLY B N 1
ATOM 2696 C CA . GLY B 1 27 ? 203.121 199.143 175.533 1.00 46.72 27 GLY B CA 1
ATOM 2697 C C . GLY B 1 27 ? 203.537 198.180 176.624 1.00 49.94 27 GLY B C 1
ATOM 2698 O O . GLY B 1 27 ? 202.686 197.601 177.305 1.00 53.04 27 GLY B O 1
ATOM 2699 N N . THR B 1 28 ? 204.842 198.000 176.803 1.00 48.98 28 THR B N 1
ATOM 2700 C CA . THR B 1 28 ? 205.382 197.102 177.815 1.00 46.87 28 THR B CA 1
ATOM 2701 C C . THR B 1 28 ? 205.758 197.914 179.047 1.00 46.93 28 THR B C 1
ATOM 2702 O O . THR B 1 28 ? 206.587 198.827 178.964 1.00 52.61 28 THR B O 1
ATOM 2706 N N . ILE B 1 29 ? 205.162 197.574 180.183 1.00 47.77 29 ILE B N 1
ATOM 2707 C CA . ILE B 1 29 ? 205.371 198.320 181.417 1.00 46.00 29 ILE B CA 1
ATOM 2708 C C . ILE B 1 29 ? 206.748 198.000 181.978 1.00 48.14 29 ILE B C 1
ATOM 2709 O O . ILE B 1 29 ? 207.171 196.837 182.000 1.00 49.14 29 ILE B O 1
ATOM 2714 N N . ASN B 1 30 ? 207.448 199.037 182.442 1.00 54.56 30 ASN B N 1
ATOM 2715 C CA . ASN B 1 30 ? 208.805 198.936 182.967 1.00 51.84 30 ASN B CA 1
ATOM 2716 C C . ASN B 1 30 ? 209.690 198.211 181.963 1.00 50.71 30 ASN B C 1
ATOM 2717 O O . ASN B 1 30 ? 210.128 197.083 182.219 1.00 56.58 30 ASN B O 1
ATOM 2722 N N . PRO B 1 31 ? 209.978 198.824 180.820 1.00 46.70 31 PRO B N 1
ATOM 2723 C CA . PRO B 1 31 ? 210.652 198.110 179.741 1.00 54.45 31 PRO B CA 1
ATOM 2724 C C . PRO B 1 31 ? 212.115 197.881 180.069 1.00 61.92 31 PRO B C 1
ATOM 2725 O O . PRO B 1 31 ? 212.643 198.460 181.030 1.00 61.24 31 PRO B O 1
ATOM 2729 N N . PRO B 1 32 ? 212.799 197.026 179.308 1.00 74.85 32 PRO B N 1
ATOM 2730 C CA . PRO B 1 32 ? 214.252 196.914 179.461 1.00 70.88 32 PRO B CA 1
ATOM 2731 C C . PRO B 1 32 ? 214.926 198.244 179.164 1.00 73.17 32 PRO B C 1
ATOM 2732 O O . PRO B 1 32 ? 214.452 199.037 178.348 1.00 77.21 32 PRO B O 1
ATOM 2736 N N . GLN B 1 33 ? 216.047 198.484 179.846 1.00 87.52 33 GLN B N 1
ATOM 2737 C CA . GLN B 1 33 ? 216.731 199.768 179.733 1.00 90.18 33 GLN B CA 1
ATOM 2738 C C . GLN B 1 33 ? 217.238 200.044 178.323 1.00 91.57 33 GLN B C 1
ATOM 2739 O O . GLN B 1 33 ? 217.545 201.198 178.004 1.00 88.33 33 GLN B O 1
ATOM 2745 N N . GLY B 1 34 ? 217.339 199.017 177.476 1.00 95.28 34 GLY B N 1
ATOM 2746 C CA . GLY B 1 34 ? 217.818 199.235 176.121 1.00 95.39 34 GLY B CA 1
ATOM 2747 C C . GLY B 1 34 ? 216.889 200.108 175.298 1.00 95.06 34 GLY B C 1
ATOM 2748 O O . GLY B 1 34 ? 217.339 200.989 174.562 1.00 94.66 34 GLY B O 1
ATOM 2749 N N . ALA B 1 35 ? 215.585 199.877 175.411 1.00 82.42 35 ALA B N 1
ATOM 2750 C CA . ALA B 1 35 ? 214.612 200.636 174.644 1.00 78.96 35 ALA B CA 1
ATOM 2751 C C . ALA B 1 35 ? 214.304 201.967 175.326 1.00 81.38 35 ALA B C 1
ATOM 2752 O O . ALA B 1 35 ? 214.741 202.244 176.446 1.00 82.17 35 ALA B O 1
ATOM 2754 N N . SER B 1 36 ? 213.540 202.801 174.626 1.00 63.56 36 SER B N 1
ATOM 2755 C CA . SER B 1 36 ? 213.121 204.087 175.164 1.00 55.62 36 SER B CA 1
ATOM 2756 C C . SER B 1 36 ? 211.930 203.894 176.090 1.00 58.60 36 SER B C 1
ATOM 2757 O O . SER B 1 36 ? 210.991 203.163 175.764 1.00 62.62 36 SER B O 1
ATOM 2760 N N . ARG B 1 37 ? 211.967 204.554 177.242 1.00 53.97 37 ARG B N 1
ATOM 2761 C CA . ARG B 1 37 ? 210.926 204.439 178.251 1.00 50.26 37 ARG B CA 1
ATOM 2762 C C . ARG B 1 37 ? 210.283 205.797 178.486 1.00 50.25 37 ARG B C 1
ATOM 2763 O O . ARG B 1 37 ? 210.959 206.829 178.454 1.00 56.22 37 ARG B O 1
ATOM 2771 N N . PHE B 1 38 ? 208.973 205.791 178.717 1.00 40.11 38 PHE B N 1
ATOM 2772 C CA . PHE B 1 38 ? 208.223 207.012 178.942 1.00 33.92 38 PHE B CA 1
ATOM 2773 C C . PHE B 1 38 ? 207.465 206.915 180.257 1.00 39.55 38 PHE B C 1
ATOM 2774 O O . PHE B 1 38 ? 206.966 205.840 180.606 1.00 51.38 38 PHE B O 1
ATOM 2782 N N . PRO B 1 39 ? 207.362 208.012 181.004 1.00 33.99 39 PRO B N 1
ATOM 2783 C CA . PRO B 1 39 ? 206.655 207.961 182.287 1.00 36.70 39 PRO B CA 1
ATOM 2784 C C . PRO B 1 39 ? 205.207 207.535 182.107 1.00 34.95 39 PRO B C 1
ATOM 2785 O O . PRO B 1 39 ? 204.537 207.930 181.153 1.00 39.81 39 PRO B O 1
ATOM 2789 N N . LEU B 1 40 ? 204.731 206.715 183.039 1.00 31.20 40 LEU B N 1
ATOM 2790 C CA . LEU B 1 40 ? 203.386 206.167 182.980 1.00 21.82 40 LEU B CA 1
ATOM 2791 C C . LEU B 1 40 ? 202.753 206.247 184.357 1.00 37.92 40 LEU B C 1
ATOM 2792 O O . LEU B 1 40 ? 203.348 205.802 185.342 1.00 49.19 40 LEU B O 1
ATOM 2797 N N . THR B 1 41 ? 201.553 206.813 184.422 1.00 37.80 41 THR B N 1
ATOM 2798 C CA . THR B 1 41 ? 200.777 206.884 185.656 1.00 29.24 41 THR B CA 1
ATOM 2799 C C . THR B 1 41 ? 199.728 205.782 185.588 1.00 35.44 41 THR B C 1
ATOM 2800 O O . THR B 1 41 ? 198.698 205.930 184.928 1.00 43.75 41 THR B O 1
ATOM 2804 N N . ARG B 1 42 ? 199.995 204.675 186.269 1.00 34.11 42 ARG B N 1
ATOM 2805 C CA . ARG B 1 42 ? 199.138 203.506 186.178 1.00 28.74 42 ARG B CA 1
ATOM 2806 C C . ARG B 1 42 ? 197.862 203.695 186.983 1.00 34.19 42 ARG B C 1
ATOM 2807 O O . ARG B 1 42 ? 197.829 204.422 187.977 1.00 38.93 42 ARG B O 1
ATOM 2815 N N . ALA B 1 43 ? 196.802 203.036 186.531 1.00 34.84 43 ALA B N 1
ATOM 2816 C CA . ALA B 1 43 ? 195.570 202.996 187.300 1.00 32.47 43 ALA B CA 1
ATOM 2817 C C . ALA B 1 43 ? 195.791 202.200 188.576 1.00 39.66 43 ALA B C 1
ATOM 2818 O O . ALA B 1 43 ? 196.519 201.204 188.585 1.00 51.60 43 ALA B O 1
ATOM 2820 N N . ARG B 1 44 ? 195.168 202.647 189.662 1.00 35.94 44 ARG B N 1
ATOM 2821 C CA . ARG B 1 44 ? 195.331 201.957 190.931 1.00 31.47 44 ARG B CA 1
ATOM 2822 C C . ARG B 1 44 ? 194.773 200.546 190.840 1.00 34.83 44 ARG B C 1
ATOM 2823 O O . ARG B 1 44 ? 193.686 200.322 190.301 1.00 35.50 44 ARG B O 1
ATOM 2831 N N . THR B 1 45 ? 195.534 199.588 191.360 1.00 33.70 45 THR B N 1
ATOM 2832 C CA . THR B 1 45 ? 195.134 198.192 191.387 1.00 36.50 45 THR B CA 1
ATOM 2833 C C . THR B 1 45 ? 195.241 197.668 192.808 1.00 39.38 45 THR B C 1
ATOM 2834 O O . THR B 1 45 ? 196.158 198.035 193.547 1.00 42.35 45 THR B O 1
ATOM 2838 N N . MET B 1 46 ? 194.301 196.809 193.183 1.00 41.76 46 MET B N 1
ATOM 2839 C CA . MET B 1 46 ? 194.328 196.116 194.461 1.00 37.64 46 MET B CA 1
ATOM 2840 C C . MET B 1 46 ? 194.595 194.639 194.226 1.00 43.51 46 MET B C 1
ATOM 2841 O O . MET B 1 46 ? 193.903 193.998 193.429 1.00 49.56 46 MET B O 1
ATOM 2846 N N . THR B 1 47 ? 195.601 194.107 194.911 1.00 37.96 47 THR B N 1
ATOM 2847 C CA . THR B 1 47 ? 195.858 192.677 194.864 1.00 32.27 47 THR B CA 1
ATOM 2848 C C . THR B 1 47 ? 194.719 191.934 195.546 1.00 35.33 47 THR B C 1
ATOM 2849 O O . THR B 1 47 ? 194.344 192.256 196.676 1.00 47.93 47 THR B O 1
ATOM 2853 N N . VAL B 1 48 ? 194.150 190.952 194.850 1.00 33.12 48 VAL B N 1
ATOM 2854 C CA . VAL B 1 48 ? 193.066 190.144 195.387 1.00 31.64 48 VAL B CA 1
ATOM 2855 C C . VAL B 1 48 ? 193.352 188.682 195.083 1.00 39.49 48 VAL B C 1
ATOM 2856 O O . VAL B 1 48 ? 194.100 188.346 194.164 1.00 49.03 48 VAL B O 1
ATOM 2860 N N . VAL B 1 49 ? 192.742 187.809 195.875 1.00 39.03 49 VAL B N 1
ATOM 2861 C CA . VAL B 1 49 ? 192.860 186.370 195.680 1.00 38.06 49 VAL B CA 1
ATOM 2862 C C . VAL B 1 49 ? 191.701 185.918 194.806 1.00 45.99 49 VAL B C 1
ATOM 2863 O O . VAL B 1 49 ? 190.534 186.076 195.179 1.00 55.46 49 VAL B O 1
ATOM 2867 N N . ALA B 1 50 ? 192.017 185.358 193.645 1.00 51.73 50 ALA B N 1
ATOM 2868 C CA . ALA B 1 50 ? 191.014 184.949 192.676 1.00 54.34 50 ALA B CA 1
ATOM 2869 C C . ALA B 1 50 ? 191.159 183.469 192.369 1.00 62.94 50 ALA B C 1
ATOM 2870 O O . ALA B 1 50 ? 192.272 182.966 192.195 1.00 69.54 50 ALA B O 1
ATOM 2872 N N . GLU B 1 51 ? 190.026 182.776 192.308 1.00 77.41 51 GLU B N 1
ATOM 2873 C CA . GLU B 1 51 ? 189.986 181.377 191.893 1.00 78.58 51 GLU B CA 1
ATOM 2874 C C . GLU B 1 51 ? 189.764 181.349 190.388 1.00 81.55 51 GLU B C 1
ATOM 2875 O O . GLU B 1 51 ? 188.632 181.462 189.913 1.00 83.12 51 GLU B O 1
ATOM 2881 N N . THR B 1 52 ? 190.848 181.204 189.631 1.00 105.94 52 THR B N 1
ATOM 2882 C CA . THR B 1 52 ? 190.742 181.147 188.182 1.00 108.08 52 THR B CA 1
ATOM 2883 C C . THR B 1 52 ? 190.188 179.790 187.750 1.00 110.51 52 THR B C 1
ATOM 2884 O O . THR B 1 52 ? 189.817 178.944 188.569 1.00 110.57 52 THR B O 1
ATOM 2888 N N . GLY B 1 53 ? 190.133 179.581 186.433 1.00 124.06 53 GLY B N 1
ATOM 2889 C CA . GLY B 1 53 ? 189.629 178.326 185.903 1.00 124.30 53 GLY B CA 1
ATOM 2890 C C . GLY B 1 53 ? 190.466 177.121 186.274 1.00 124.88 53 GLY B C 1
ATOM 2891 O O . GLY B 1 53 ? 189.985 175.988 186.173 1.00 124.64 53 GLY B O 1
ATOM 2892 N N . ASP B 1 54 ? 191.712 177.338 186.704 1.00 121.47 54 ASP B N 1
ATOM 2893 C CA . ASP B 1 54 ? 192.570 176.231 187.106 1.00 121.02 54 ASP B CA 1
ATOM 2894 C C . ASP B 1 54 ? 192.134 175.607 188.424 1.00 121.59 54 ASP B C 1
ATOM 2895 O O . ASP B 1 54 ? 192.577 174.500 188.748 1.00 121.24 54 ASP B O 1
ATOM 2900 N N . GLY B 1 55 ? 191.282 176.288 189.189 1.00 117.33 55 GLY B N 1
ATOM 2901 C CA . GLY B 1 55 ? 190.813 175.790 190.460 1.00 115.51 55 GLY B CA 1
ATOM 2902 C C . GLY B 1 55 ? 191.662 176.182 191.650 1.00 116.70 55 GLY B C 1
ATOM 2903 O O . GLY B 1 55 ? 191.190 176.082 192.788 1.00 115.20 55 GLY B O 1
ATOM 2904 N N . VAL B 1 56 ? 192.893 176.627 191.423 1.00 103.24 56 VAL B N 1
ATOM 2905 C CA . VAL B 1 56 ? 193.752 177.094 192.499 1.00 97.67 56 VAL B CA 1
ATOM 2906 C C . VAL B 1 56 ? 193.504 178.580 192.715 1.00 95.61 56 VAL B C 1
ATOM 2907 O O . VAL B 1 56 ? 193.030 179.296 191.830 1.00 96.18 56 VAL B O 1
ATOM 2911 N N . ALA B 1 57 ? 193.835 179.050 193.911 1.00 78.33 57 ALA B N 1
ATOM 2912 C CA . ALA B 1 57 ? 193.657 180.445 194.280 1.00 78.05 57 ALA B CA 1
ATOM 2913 C C . ALA B 1 57 ? 195.006 181.147 194.268 1.00 75.41 57 ALA B C 1
ATOM 2914 O O . ALA B 1 57 ? 195.958 180.682 194.902 1.00 80.09 57 ALA B O 1
ATOM 2916 N N . LYS B 1 58 ? 195.087 182.259 193.544 1.00 54.44 58 LYS B N 1
ATOM 2917 C CA . LYS B 1 58 ? 196.323 183.013 193.431 1.00 58.77 58 LYS B CA 1
ATOM 2918 C C . LYS B 1 58 ? 196.026 184.496 193.577 1.00 60.83 58 LYS B C 1
ATOM 2919 O O . LYS B 1 58 ? 194.920 184.956 193.287 1.00 64.39 58 LYS B O 1
ATOM 2925 N N . ALA B 1 59 ? 197.029 185.239 194.035 1.00 50.38 59 ALA B N 1
ATOM 2926 C CA . ALA B 1 59 ? 196.900 186.680 194.202 1.00 48.11 59 ALA B CA 1
ATOM 2927 C C . ALA B 1 59 ? 197.068 187.362 192.851 1.00 48.09 59 ALA B C 1
ATOM 2928 O O . ALA B 1 59 ? 198.083 187.169 192.175 1.00 53.26 59 ALA B O 1
ATOM 2930 N N . VAL B 1 60 ? 196.079 188.158 192.458 1.00 40.34 60 VAL B N 1
ATOM 2931 C CA . VAL B 1 60 ? 196.120 188.859 191.178 1.00 42.64 60 VAL B CA 1
ATOM 293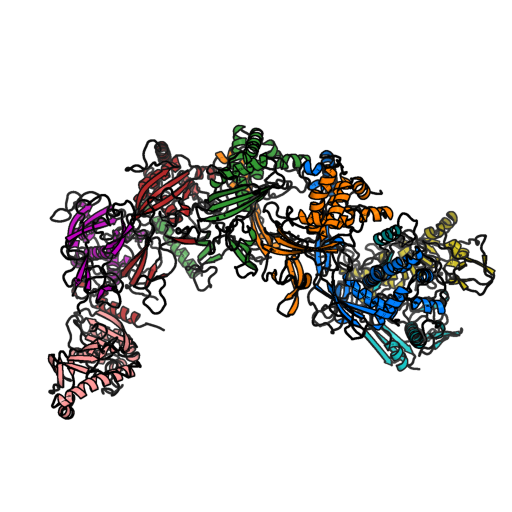2 C C . VAL B 1 60 ? 195.809 190.334 191.398 1.00 45.66 60 VAL B C 1
ATOM 2933 O O . VAL B 1 60 ? 195.058 190.678 192.322 1.00 49.25 60 VAL B O 1
ATOM 2937 N N . PRO B 1 61 ? 196.361 191.236 190.589 1.00 40.98 61 PRO B N 1
ATOM 2938 C CA . PRO B 1 61 ? 196.003 192.652 190.712 1.00 40.86 61 PRO B CA 1
ATOM 2939 C C . PRO B 1 61 ? 194.688 192.954 190.014 1.00 43.21 61 PRO B C 1
ATOM 2940 O O . PRO B 1 61 ? 194.406 192.446 188.926 1.00 44.60 61 PRO B O 1
ATOM 2944 N N . LEU B 1 62 ? 193.881 193.796 190.653 1.00 35.75 62 LEU B N 1
ATOM 2945 C CA . LEU B 1 62 ? 192.556 194.145 190.151 1.00 34.33 62 LEU B CA 1
ATOM 2946 C C . LEU B 1 62 ? 192.427 195.661 190.116 1.00 39.19 62 LEU B C 1
ATOM 2947 O O . LEU B 1 62 ? 192.581 196.317 191.166 1.00 43.12 62 LEU B O 1
ATOM 2952 N N . PRO B 1 63 ? 192.140 196.263 188.962 1.00 36.33 63 PRO B N 1
ATOM 2953 C CA . PRO B 1 63 ? 191.976 197.723 188.902 1.00 28.18 63 PRO B CA 1
ATOM 2954 C C . PRO B 1 63 ? 190.697 198.141 189.608 1.00 32.38 63 PRO B C 1
ATOM 2955 O O . PRO B 1 63 ? 189.603 197.718 189.234 1.00 39.90 63 PRO B O 1
ATOM 2959 N N . ILE B 1 64 ? 190.837 198.980 190.631 1.00 31.76 64 ILE B N 1
ATOM 2960 C CA . ILE B 1 64 ? 189.729 199.390 191.475 1.00 29.60 64 ILE B CA 1
ATOM 2961 C C . ILE B 1 64 ? 189.769 200.903 191.654 1.00 36.13 64 ILE B C 1
ATOM 2962 O O . ILE B 1 64 ? 190.639 201.593 191.127 1.00 41.21 64 ILE B O 1
ATOM 2967 N N . VAL B 1 65 ? 188.802 201.405 192.413 1.00 30.05 65 VAL B N 1
ATOM 2968 C CA . VAL B 1 65 ? 188.775 202.784 192.880 1.00 26.83 65 VAL B CA 1
ATOM 2969 C C . VAL B 1 65 ? 188.788 202.737 194.400 1.00 34.12 65 VAL B C 1
ATOM 2970 O O . VAL B 1 65 ? 188.009 201.988 194.989 1.00 44.38 65 VAL B O 1
ATOM 2974 N N . PRO B 1 66 ? 189.649 203.500 195.073 1.00 22.68 66 PRO B N 1
ATOM 2975 C CA . PRO B 1 66 ? 189.799 203.337 196.522 1.00 18.71 66 PRO B CA 1
ATOM 2976 C C . PRO B 1 66 ? 188.509 203.616 197.274 1.00 30.10 66 PRO B C 1
ATOM 2977 O O . PRO B 1 66 ? 187.659 204.393 196.836 1.00 36.40 66 PRO B O 1
ATOM 2981 N N . GLY B 1 67 ? 188.367 202.949 198.419 1.00 33.61 67 GLY B N 1
ATOM 2982 C CA . GLY B 1 67 ? 187.233 203.211 199.285 1.00 29.27 67 GLY B CA 1
ATOM 2983 C C . GLY B 1 67 ? 187.242 204.610 199.861 1.00 26.83 67 GLY B C 1
ATOM 2984 O O . GLY B 1 67 ? 186.184 205.180 200.126 1.00 32.73 67 GLY B O 1
ATOM 2985 N N . ASN B 1 68 ? 188.430 205.178 200.079 1.00 26.90 68 ASN B N 1
ATOM 2986 C CA . ASN B 1 68 ? 188.510 206.562 200.530 1.00 30.63 68 ASN B CA 1
ATOM 2987 C C . ASN B 1 68 ? 187.999 207.522 199.465 1.00 33.69 68 ASN B C 1
ATOM 2988 O O . ASN B 1 68 ? 187.301 208.494 199.779 1.00 43.31 68 ASN B O 1
ATOM 2993 N N . THR B 1 69 ? 188.336 207.267 198.200 1.00 22.82 69 THR B N 1
ATOM 2994 C CA . THR B 1 69 ? 187.838 208.108 197.119 1.00 18.45 69 THR B CA 1
ATOM 2995 C C . THR B 1 69 ? 186.321 208.040 197.025 1.00 30.67 69 THR B C 1
ATOM 2996 O O . THR B 1 69 ? 185.655 209.068 196.870 1.00 44.24 69 THR B O 1
ATOM 3000 N N . MET B 1 70 ? 185.754 206.838 197.134 1.00 25.60 70 MET B N 1
ATOM 3001 C CA . MET B 1 70 ? 184.303 206.698 197.084 1.00 20.21 70 MET B CA 1
ATOM 3002 C C . MET B 1 70 ? 183.641 207.333 198.300 1.00 31.48 70 MET B C 1
ATOM 3003 O O . MET B 1 70 ? 182.557 207.918 198.189 1.00 39.75 70 MET B O 1
ATOM 3008 N N . ARG B 1 71 ? 184.274 207.227 199.469 1.00 31.85 71 ARG B N 1
ATOM 3009 C CA . ARG B 1 71 ? 183.743 207.871 200.665 1.00 19.47 71 ARG B CA 1
ATOM 3010 C C . ARG B 1 71 ? 183.700 209.379 200.496 1.00 29.82 71 ARG B C 1
ATOM 3011 O O . ARG B 1 71 ? 182.706 210.027 200.839 1.00 37.21 71 ARG B O 1
ATOM 3019 N N . ASN B 1 72 ? 184.780 209.960 199.974 1.00 30.04 72 ASN B N 1
ATOM 3020 C CA . ASN B 1 72 ? 184.788 211.397 199.742 1.00 14.95 72 ASN B CA 1
ATOM 3021 C C . ASN B 1 72 ? 183.811 211.792 198.648 1.00 27.32 72 ASN B C 1
ATOM 3022 O O . ASN B 1 72 ? 183.230 212.876 198.708 1.00 42.64 72 ASN B O 1
ATOM 3027 N N . LEU B 1 73 ? 183.618 210.938 197.644 1.00 23.64 73 LEU B N 1
ATOM 3028 C CA . LEU B 1 73 ? 182.613 211.212 196.623 1.00 25.81 73 LEU B CA 1
ATOM 3029 C C . LEU B 1 73 ? 181.223 211.276 197.238 1.00 25.52 73 LEU B C 1
ATOM 3030 O O . LEU B 1 73 ? 180.446 212.198 196.961 1.00 34.00 73 LEU B O 1
ATOM 3035 N N . LEU B 1 74 ? 180.902 210.306 198.095 1.00 27.09 74 LEU B N 1
ATOM 3036 C CA . LEU B 1 74 ? 179.613 210.305 198.774 1.00 20.95 74 LEU B CA 1
ATOM 3037 C C . LEU B 1 74 ? 179.460 211.535 199.657 1.00 29.02 74 LEU B C 1
ATOM 3038 O O . LEU B 1 74 ? 178.419 212.199 199.640 1.00 38.76 74 LEU B O 1
ATOM 3043 N N . ARG B 1 75 ? 180.499 211.863 200.426 1.00 28.91 75 ARG B N 1
ATOM 3044 C CA . ARG B 1 75 ? 180.433 213.012 201.322 1.00 20.58 75 ARG B CA 1
ATOM 3045 C C . ARG B 1 75 ? 180.259 214.311 200.549 1.00 30.87 75 ARG B C 1
ATOM 3046 O O . ARG B 1 75 ? 179.462 215.172 200.939 1.00 42.13 75 ARG B O 1
ATOM 3054 N N . ARG B 1 76 ? 181.002 214.473 199.454 1.00 29.60 76 ARG B N 1
ATOM 3055 C CA . ARG B 1 76 ? 180.899 215.683 198.653 1.00 25.14 76 ARG B CA 1
ATOM 3056 C C . ARG B 1 76 ? 179.529 215.798 198.002 1.00 27.57 76 ARG B C 1
ATOM 3057 O O . ARG B 1 76 ? 178.964 216.894 197.942 1.00 42.92 76 ARG B O 1
ATOM 3065 N N . THR B 1 77 ? 178.975 214.686 197.512 1.00 21.90 77 THR B N 1
ATOM 3066 C CA . THR B 1 77 ? 177.618 214.717 196.974 1.00 21.19 77 THR B CA 1
ATOM 3067 C C . THR B 1 77 ? 176.622 215.148 198.040 1.00 30.90 77 THR B C 1
ATOM 3068 O O . THR B 1 77 ? 175.836 216.080 197.835 1.00 44.81 77 THR B O 1
ATOM 3072 N N . MET B 1 78 ? 176.661 214.479 199.195 1.00 31.04 78 MET B N 1
ATOM 3073 C CA . MET B 1 78 ? 175.786 214.800 200.317 1.00 27.32 78 MET B CA 1
ATOM 3074 C C . MET B 1 78 ? 175.847 216.280 200.661 1.00 35.86 78 MET B C 1
ATOM 3075 O O . MET B 1 78 ? 174.818 216.962 200.712 1.00 43.95 78 MET B O 1
ATOM 3080 N N . LEU B 1 79 ? 177.055 216.808 200.849 1.00 32.63 79 LEU B N 1
ATOM 3081 C CA . LEU B 1 79 ? 177.200 218.208 201.228 1.00 25.86 79 LEU B CA 1
ATOM 3082 C C . LEU B 1 79 ? 176.723 219.132 200.117 1.00 32.40 79 LEU B C 1
ATOM 3083 O O . LEU B 1 79 ? 175.782 219.910 200.303 1.00 45.94 79 LEU B O 1
ATOM 3088 N N . LYS B 1 80 ? 177.346 219.043 198.942 1.00 30.08 80 LYS B N 1
ATOM 3089 C CA . LYS B 1 80 ? 177.097 220.004 197.878 1.00 34.53 80 LYS B CA 1
ATOM 3090 C C . LYS B 1 80 ? 175.671 219.957 197.349 1.00 40.64 80 LYS B C 1
ATOM 3091 O O . LYS B 1 80 ? 175.217 220.941 196.758 1.00 46.86 80 LYS B O 1
ATOM 3097 N N . ASP B 1 81 ? 174.944 218.853 197.539 1.00 36.41 81 ASP B N 1
ATOM 3098 C CA . ASP B 1 81 ? 173.646 218.714 196.905 1.00 32.49 81 ASP B CA 1
ATOM 3099 C C . ASP B 1 81 ? 172.479 218.531 197.863 1.00 41.86 81 ASP B C 1
ATOM 3100 O O . ASP B 1 81 ? 171.330 218.657 197.425 1.00 51.48 81 ASP B O 1
ATOM 3105 N N . VAL B 1 82 ? 172.717 218.232 199.140 1.00 32.95 82 VAL B N 1
ATOM 3106 C CA . VAL B 1 82 ? 171.610 218.010 200.062 1.00 34.43 82 VAL B CA 1
ATOM 3107 C C . VAL B 1 82 ? 171.740 218.913 201.281 1.00 42.30 82 VAL B C 1
ATOM 3108 O O . VAL B 1 82 ? 170.816 219.664 201.610 1.00 52.66 82 VAL B O 1
ATOM 3112 N N . ILE B 1 83 ? 172.884 218.846 201.961 1.00 36.66 83 ILE B N 1
ATOM 3113 C CA . ILE B 1 83 ? 173.040 219.559 203.226 1.00 36.06 83 ILE B CA 1
ATOM 3114 C C . ILE B 1 83 ? 173.206 221.054 202.987 1.00 43.92 83 ILE B C 1
ATOM 3115 O O . ILE B 1 83 ? 172.494 221.877 203.577 1.00 55.15 83 ILE B O 1
ATOM 3120 N N . GLU B 1 84 ? 174.162 221.428 202.140 1.00 44.08 84 GLU B N 1
ATOM 3121 C CA . GLU B 1 84 ? 174.403 222.844 201.878 1.00 42.47 84 GLU B CA 1
ATOM 3122 C C . GLU B 1 84 ? 173.204 223.561 201.272 1.00 45.35 84 GLU B C 1
ATOM 3123 O O . GLU B 1 84 ? 172.959 224.717 201.660 1.00 54.39 84 GLU B O 1
ATOM 3129 N N . PRO B 1 85 ? 172.459 222.992 200.318 1.00 41.08 85 PRO B N 1
ATOM 3130 C CA . PRO B 1 85 ? 171.225 223.668 199.890 1.00 46.22 85 PRO B CA 1
ATOM 3131 C C . PRO B 1 85 ? 170.259 223.931 201.028 1.00 44.28 85 PRO B C 1
ATOM 3132 O O . PRO B 1 85 ? 169.650 225.003 201.069 1.00 51.99 85 PRO B O 1
ATOM 3136 N N . ALA B 1 86 ? 170.114 222.998 201.970 1.00 35.10 86 ALA B N 1
ATOM 3137 C CA . ALA B 1 86 ? 169.227 223.232 203.105 1.00 38.43 86 ALA B CA 1
ATOM 3138 C C . ALA B 1 86 ? 169.755 224.344 204.002 1.00 44.67 86 ALA B C 1
ATOM 3139 O O . ALA B 1 86 ? 168.992 225.217 204.441 1.00 52.81 86 ALA B O 1
ATOM 3141 N N . LEU B 1 87 ? 171.061 224.333 204.274 1.00 43.89 87 LEU B N 1
ATOM 3142 C CA . LEU B 1 87 ? 171.653 225.365 205.118 1.00 42.51 87 LEU B CA 1
ATOM 3143 C C . LEU B 1 87 ? 171.496 226.744 204.493 1.00 50.46 87 LEU B C 1
ATOM 3144 O O . LEU B 1 87 ? 171.225 227.724 205.195 1.00 56.39 87 LEU B O 1
ATOM 3149 N N . ARG B 1 88 ? 171.669 226.841 203.174 1.00 53.73 88 ARG B N 1
ATOM 3150 C CA . ARG B 1 88 ? 171.504 228.127 202.505 1.00 50.82 88 ARG B CA 1
ATOM 3151 C C . ARG B 1 88 ? 170.038 228.520 202.389 1.00 53.98 88 ARG B C 1
ATOM 3152 O O . ARG B 1 88 ? 169.717 229.713 202.401 1.00 60.10 88 ARG B O 1
ATOM 3160 N N . ASP B 1 89 ? 169.140 227.541 202.270 1.00 55.17 89 ASP B N 1
ATOM 3161 C CA . ASP B 1 89 ? 167.715 227.842 202.238 1.00 56.69 89 ASP B CA 1
ATOM 3162 C C . ASP B 1 89 ? 167.250 228.424 203.562 1.00 59.30 89 ASP B C 1
ATOM 3163 O O . ASP B 1 89 ? 166.415 229.334 203.589 1.00 63.14 89 ASP B O 1
ATOM 3168 N N . LYS B 1 90 ? 167.777 227.914 204.670 1.00 60.81 90 LYS B N 1
ATOM 3169 C CA . LYS B 1 90 ? 167.471 228.471 205.979 1.00 60.74 90 LYS B CA 1
ATOM 3170 C C . LYS B 1 90 ? 168.458 229.551 206.399 1.00 57.24 90 LYS B C 1
ATOM 3171 O O . LYS B 1 90 ? 168.430 229.980 207.556 1.00 60.11 90 LYS B O 1
ATOM 3177 N N . SER B 1 91 ? 169.324 229.992 205.484 1.00 59.51 91 SER B N 1
ATOM 3178 C CA . SER B 1 91 ? 170.299 231.053 205.742 1.00 59.46 91 SER B CA 1
ATOM 3179 C C . SER B 1 91 ? 171.214 230.697 206.913 1.00 60.80 91 SER B C 1
ATOM 3180 O O . SER B 1 91 ? 171.432 231.493 207.828 1.00 63.66 91 SER B O 1
ATOM 3183 N N . ALA B 1 92 ? 171.756 229.485 206.874 1.00 54.56 92 ALA B N 1
ATOM 3184 C CA . ALA B 1 92 ? 172.663 228.998 207.903 1.00 51.41 92 ALA B CA 1
ATOM 3185 C C . ALA B 1 92 ? 174.096 229.089 207.400 1.00 53.98 92 ALA B C 1
ATOM 3186 O O . ALA B 1 92 ? 174.419 228.560 206.332 1.00 59.69 92 ALA B O 1
ATOM 3188 N N . GLN B 1 93 ? 174.947 229.758 208.168 1.00 51.49 93 GLN B N 1
ATOM 3189 C CA . GLN B 1 93 ? 176.338 229.980 207.803 1.00 49.67 93 GLN B CA 1
ATOM 3190 C C . GLN B 1 93 ? 177.236 229.141 208.697 1.00 52.10 93 GLN B C 1
ATOM 3191 O O . GLN B 1 93 ? 177.144 229.220 209.926 1.00 59.26 93 GLN B O 1
ATOM 3197 N N . LEU B 1 94 ? 178.097 228.342 208.081 1.00 46.43 94 LEU B N 1
ATOM 3198 C CA . LEU B 1 94 ? 179.105 227.588 208.806 1.00 40.87 94 LEU B CA 1
ATOM 3199 C C . LEU B 1 94 ? 180.375 228.414 208.938 1.00 41.12 94 LEU B C 1
ATOM 3200 O O . LEU B 1 94 ? 180.706 229.220 208.067 1.00 52.49 94 LEU B O 1
ATOM 3205 N N . SER B 1 95 ? 181.085 228.216 210.042 1.00 30.23 95 SER B N 1
ATOM 3206 C CA . SER B 1 95 ? 182.408 228.801 210.139 1.00 34.36 95 SER B CA 1
ATOM 3207 C C . SER B 1 95 ? 183.365 228.049 209.218 1.00 41.62 95 SER B C 1
ATOM 3208 O O . SER B 1 95 ? 183.055 226.976 208.696 1.00 45.80 95 SER B O 1
ATOM 3211 N N . ILE B 1 96 ? 184.542 228.636 209.006 1.00 41.33 96 ILE B N 1
ATOM 3212 C CA . ILE B 1 96 ? 185.537 227.989 208.158 1.00 28.98 96 ILE B CA 1
ATOM 3213 C C . ILE B 1 96 ? 185.973 226.664 208.773 1.00 38.35 96 ILE B C 1
ATOM 3214 O O . ILE B 1 96 ? 186.206 225.679 208.063 1.00 45.42 96 ILE B O 1
ATOM 3219 N N . GLY B 1 97 ? 186.068 226.613 210.103 1.00 37.76 97 GLY B N 1
ATOM 3220 C CA . GLY B 1 97 ? 186.414 225.367 210.764 1.00 30.96 97 GLY B CA 1
ATOM 3221 C C . GLY B 1 97 ? 185.334 224.314 210.624 1.00 27.66 97 GLY B C 1
ATOM 3222 O O . GLY B 1 97 ? 185.626 223.145 210.364 1.00 40.51 97 GLY B O 1
ATOM 3223 N N . ALA B 1 98 ? 184.072 224.710 210.794 1.00 21.69 98 ALA B N 1
ATOM 3224 C CA . ALA B 1 98 ? 182.972 223.774 210.600 1.00 21.40 98 ALA B CA 1
ATOM 3225 C C . ALA B 1 98 ? 182.910 223.294 209.158 1.00 35.82 98 ALA B C 1
ATOM 3226 O O . ALA B 1 98 ? 182.624 222.121 208.896 1.00 49.42 98 ALA B O 1
ATOM 3228 N N . TYR B 1 99 ? 183.179 224.190 208.208 1.00 33.86 99 TYR B N 1
ATOM 3229 C CA . TYR B 1 99 ? 183.220 223.804 206.802 1.00 21.98 99 TYR B CA 1
ATOM 3230 C C . TYR B 1 99 ? 184.304 222.764 206.549 1.00 32.93 99 TYR B C 1
ATOM 3231 O O . TYR B 1 99 ? 184.058 221.727 205.917 1.00 44.15 99 TYR B O 1
ATOM 3240 N N . ALA B 1 100 ? 185.518 223.027 207.036 1.00 32.39 100 ALA B N 1
ATOM 3241 C CA . ALA B 1 100 ? 186.614 222.089 206.833 1.00 27.44 100 ALA B CA 1
ATOM 3242 C C . ALA B 1 100 ? 186.361 220.771 207.547 1.00 30.07 100 ALA B C 1
ATOM 3243 O O . ALA B 1 100 ? 186.792 219.718 207.071 1.00 44.63 100 ALA B O 1
ATOM 3245 N N . THR B 1 101 ? 185.672 220.803 208.688 1.00 25.69 101 THR B N 1
ATOM 3246 C CA . THR B 1 101 ? 185.352 219.566 209.391 1.00 28.10 101 THR B CA 1
ATOM 3247 C C . THR B 1 101 ? 184.300 218.760 208.642 1.00 34.70 101 THR B C 1
ATOM 3248 O O . THR B 1 101 ? 184.381 217.528 208.579 1.00 44.62 101 THR B O 1
ATOM 3252 N N . ALA B 1 102 ? 183.305 219.434 208.069 1.00 30.39 102 ALA B N 1
ATOM 3253 C CA . ALA B 1 102 ? 182.293 218.724 207.299 1.00 21.01 102 ALA B CA 1
ATOM 3254 C C . ALA B 1 102 ? 182.870 218.143 206.018 1.00 24.25 102 ALA B C 1
ATOM 3255 O O . ALA B 1 102 ? 182.427 217.081 205.571 1.00 37.63 102 ALA B O 1
ATOM 3257 N N . TYR B 1 103 ? 183.851 218.814 205.415 1.00 24.46 103 TYR B N 1
ATOM 3258 C CA . TYR B 1 103 ? 184.385 218.349 204.140 1.00 29.04 103 TYR B CA 1
ATOM 3259 C C . TYR B 1 103 ? 185.626 217.473 204.259 1.00 34.30 103 TYR B C 1
ATOM 3260 O O . TYR B 1 103 ? 185.994 216.822 203.277 1.00 44.29 103 TYR B O 1
ATOM 3269 N N . ALA B 1 104 ? 186.280 217.432 205.417 1.00 29.14 104 ALA B N 1
ATOM 3270 C CA . ALA B 1 104 ? 187.491 216.634 205.545 1.00 23.14 104 ALA B CA 1
ATOM 3271 C C . ALA B 1 104 ? 187.576 215.8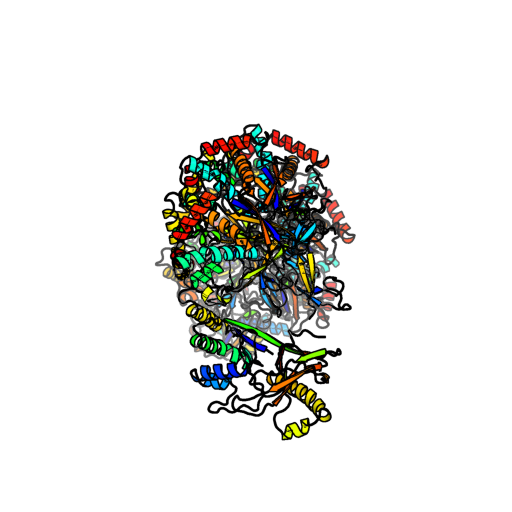86 206.868 1.00 31.80 104 ALA B C 1
ATOM 3272 O O . ALA B 1 104 ? 188.607 215.261 207.139 1.00 40.69 104 ALA B O 1
ATOM 3274 N N . GLY B 1 105 ? 186.543 215.932 207.697 1.00 35.03 105 GLY B N 1
ATOM 3275 C CA . GLY B 1 105 ? 186.522 215.220 208.960 1.00 35.87 105 GLY B CA 1
ATOM 3276 C C . GLY B 1 105 ? 187.073 215.990 210.136 1.00 36.52 105 GLY B C 1
ATOM 3277 O O . GLY B 1 105 ? 186.530 215.907 211.239 1.00 49.40 105 GLY B O 1
ATOM 3278 N N . ASN B 1 106 ? 188.148 216.744 209.925 1.00 35.37 106 ASN B N 1
ATOM 3279 C CA . ASN B 1 106 ? 188.798 217.482 210.997 1.00 33.87 106 ASN B CA 1
ATOM 3280 C C . ASN B 1 106 ? 189.199 218.859 210.490 1.00 38.20 106 ASN B C 1
ATOM 3281 O O . ASN B 1 106 ? 189.473 219.042 209.303 1.00 37.88 106 ASN B O 1
ATOM 3286 N N . SER B 1 107 ? 189.230 219.827 211.404 1.00 36.79 107 SER B N 1
ATOM 3287 C CA . SER B 1 107 ? 189.552 221.206 211.063 1.00 27.39 107 SER B CA 1
ATOM 3288 C C . SER B 1 107 ? 191.045 221.497 211.073 1.00 31.23 107 SER B C 1
ATOM 3289 O O . SER B 1 107 ? 191.443 222.605 210.703 1.00 35.21 107 SER B O 1
ATOM 3292 N N . SER B 1 108 ? 191.870 220.546 211.490 1.00 40.83 108 SER B N 1
ATOM 3293 C CA . SER B 1 108 ? 193.318 220.698 211.485 1.00 34.60 108 SER B CA 1
ATOM 3294 C C . SER B 1 108 ? 193.930 219.304 211.527 1.00 39.15 108 SER B C 1
ATOM 3295 O O . SER B 1 108 ? 193.218 218.296 211.470 1.00 45.33 108 SER B O 1
ATOM 3298 N N . GLY B 1 109 ? 195.251 219.242 211.623 1.00 41.51 109 GLY B N 1
ATOM 3299 C CA . GLY B 1 109 ? 195.949 217.980 211.695 1.00 41.63 109 GLY B CA 1
ATOM 3300 C C . GLY B 1 109 ? 196.227 217.471 213.087 1.00 50.03 109 GLY B C 1
ATOM 3301 O O . GLY B 1 109 ? 196.833 216.406 213.229 1.00 48.91 109 GLY B O 1
ATOM 3302 N N . ASN B 1 110 ? 195.800 218.191 214.121 1.00 51.76 110 ASN B N 1
ATOM 3303 C CA . ASN B 1 110 ? 196.074 217.824 215.510 1.00 46.92 110 ASN B CA 1
ATOM 3304 C C . ASN B 1 110 ? 194.779 217.459 216.219 1.00 52.75 110 ASN B C 1
ATOM 3305 O O . ASN B 1 110 ? 193.984 218.352 216.562 1.00 57.34 110 ASN B O 1
ATOM 3310 N N . PRO B 1 111 ? 194.516 216.177 216.459 1.00 52.89 111 PRO B N 1
ATOM 3311 C CA . PRO B 1 111 ? 193.339 215.808 217.249 1.00 53.68 111 PRO B CA 1
ATOM 3312 C C . PRO B 1 111 ? 193.461 216.309 218.679 1.00 57.10 111 PRO B C 1
ATOM 3313 O O . PRO B 1 111 ? 194.560 216.459 219.217 1.00 61.31 111 PRO B O 1
ATOM 3317 N N . ASP B 1 112 ? 192.306 216.580 219.293 1.00 55.50 112 ASP B N 1
ATOM 3318 C CA . ASP B 1 112 ? 192.298 217.165 220.630 1.00 53.23 112 ASP B CA 1
ATOM 3319 C C . ASP B 1 112 ? 192.923 216.232 221.657 1.00 58.55 112 ASP B C 1
ATOM 3320 O O . ASP B 1 112 ? 193.722 216.666 222.494 1.00 57.83 112 ASP B O 1
ATOM 3325 N N . GLY B 1 113 ? 192.578 214.949 221.609 1.00 56.42 113 GLY B N 1
ATOM 3326 C CA . GLY B 1 113 ? 193.035 214.022 222.621 1.00 54.17 113 GLY B CA 1
ATOM 3327 C C . GLY B 1 113 ? 192.262 214.069 223.917 1.00 55.82 113 GLY B C 1
ATOM 3328 O O . GLY B 1 113 ? 192.676 213.435 224.893 1.00 60.65 113 GLY B O 1
ATOM 3329 N N . VAL B 1 114 ? 191.156 214.804 223.958 1.00 49.21 114 VAL B N 1
ATOM 3330 C CA . VAL B 1 114 ? 190.293 214.888 225.131 1.00 46.16 114 VAL B CA 1
ATOM 3331 C C . VAL B 1 114 ? 189.016 214.123 224.803 1.00 46.15 114 VAL B C 1
ATOM 3332 O O . VAL B 1 114 ? 188.524 214.218 223.674 1.00 48.37 114 VAL B O 1
ATOM 3336 N N . PRO B 1 115 ? 188.468 213.331 225.719 1.00 38.71 115 PRO B N 1
ATOM 3337 C CA . PRO B 1 115 ? 187.237 212.597 225.409 1.00 37.38 115 PRO B CA 1
ATOM 3338 C C . PRO B 1 115 ? 186.038 213.520 225.252 1.00 39.94 115 PRO B C 1
ATOM 3339 O O . PRO B 1 115 ? 185.998 214.628 225.790 1.00 45.47 115 PRO B O 1
ATOM 3343 N N . SER B 1 116 ? 185.057 213.048 224.490 1.00 34.62 116 SER B N 1
ATOM 3344 C CA . SER B 1 116 ? 183.785 213.738 224.341 1.00 30.40 116 SER B CA 1
ATOM 3345 C C . SER B 1 116 ? 182.800 213.273 225.402 1.00 34.70 116 SER B C 1
ATOM 3346 O O . SER B 1 116 ? 182.862 212.139 225.879 1.00 50.39 116 SER B O 1
ATOM 3349 N N . SER B 1 117 ? 181.879 214.160 225.762 1.00 30.84 117 SER B N 1
ATOM 3350 C CA . SER B 1 117 ? 180.823 213.784 226.686 1.00 37.02 117 SER B CA 1
ATOM 3351 C C . SER B 1 117 ? 179.864 212.807 226.017 1.00 29.77 117 SER B C 1
ATOM 3352 O O . SER B 1 117 ? 179.706 212.796 224.795 1.00 43.16 117 SER B O 1
ATOM 3355 N N . PHE B 1 118 ? 179.228 211.970 226.837 1.00 25.44 118 PHE B N 1
ATOM 3356 C CA . PHE B 1 118 ? 178.373 210.916 226.302 1.00 29.82 118 PHE B CA 1
ATOM 3357 C C . PHE B 1 118 ? 177.194 211.493 225.529 1.00 37.34 118 PHE B C 1
ATOM 3358 O O . PHE B 1 118 ? 176.837 210.988 224.457 1.00 49.08 118 PHE B O 1
ATOM 3366 N N . ASP B 1 119 ? 176.575 212.549 226.058 1.00 35.50 119 ASP B N 1
ATOM 3367 C CA . ASP B 1 119 ? 175.446 213.164 225.369 1.00 32.94 119 ASP B CA 1
ATOM 3368 C C . ASP B 1 119 ? 175.876 213.781 224.045 1.00 36.87 119 ASP B C 1
ATOM 3369 O O . ASP B 1 119 ? 175.132 213.725 223.061 1.00 43.15 119 ASP B O 1
ATOM 3374 N N . GLU B 1 120 ? 177.074 214.367 223.995 1.00 35.05 120 GLU B N 1
ATOM 3375 C CA . GLU B 1 120 ? 177.587 214.888 222.733 1.00 27.71 120 GLU B CA 1
ATOM 3376 C C . GLU B 1 120 ? 177.769 213.774 221.712 1.00 27.59 120 GLU B C 1
ATOM 3377 O O . GLU B 1 120 ? 177.444 213.943 220.532 1.00 38.17 120 GLU B O 1
ATOM 3383 N N . ILE B 1 121 ? 178.290 212.627 222.149 1.00 25.30 121 ILE B N 1
ATOM 3384 C CA . ILE B 1 121 ? 178.481 211.499 221.243 1.00 25.67 121 ILE B CA 1
ATOM 3385 C C . ILE B 1 121 ? 177.142 211.005 220.717 1.00 34.20 121 ILE B C 1
ATOM 3386 O O . ILE B 1 121 ? 176.990 210.739 219.519 1.00 41.78 121 ILE B O 1
ATOM 3391 N N . VAL B 1 122 ? 176.150 210.877 221.600 1.00 25.56 122 VAL B N 1
ATOM 3392 C CA . VAL B 1 122 ? 174.831 210.425 221.166 1.00 20.01 122 VAL B CA 1
ATOM 3393 C C . VAL B 1 122 ? 174.220 211.423 220.192 1.00 34.34 122 VAL B C 1
ATOM 3394 O O . VAL B 1 122 ? 173.604 211.038 219.191 1.00 47.06 122 VAL B O 1
ATOM 3398 N N . THR B 1 123 ? 174.375 212.719 220.470 1.00 31.49 123 THR B N 1
ATOM 3399 C CA . THR B 1 123 ? 173.816 213.741 219.593 1.00 28.22 123 THR B CA 1
ATOM 3400 C C . THR B 1 123 ? 174.460 213.706 218.215 1.00 31.84 123 THR B C 1
ATOM 3401 O O . THR B 1 123 ? 173.766 213.784 217.196 1.00 38.63 123 THR B O 1
ATOM 3405 N N . MET B 1 124 ? 175.788 213.585 218.161 1.00 32.88 124 MET B N 1
ATOM 3406 C CA . MET B 1 124 ? 176.465 213.594 216.869 1.00 29.38 124 MET B CA 1
ATOM 3407 C C . MET B 1 124 ? 176.197 212.316 216.089 1.00 30.22 124 MET B C 1
ATOM 3408 O O . MET B 1 124 ? 175.986 212.363 214.874 1.00 42.36 124 MET B O 1
ATOM 3413 N N . ARG B 1 125 ? 176.201 211.164 216.759 1.00 28.70 125 ARG B N 1
ATOM 3414 C CA . ARG B 1 125 ? 176.000 209.909 216.048 1.00 32.40 125 ARG B CA 1
ATOM 3415 C C . ARG B 1 125 ? 174.560 209.710 215.598 1.00 32.35 125 ARG B C 1
ATOM 3416 O O . ARG B 1 125 ? 174.301 208.804 214.803 1.00 39.56 125 ARG B O 1
ATOM 3424 N N . ALA B 1 126 ? 173.625 210.517 216.094 1.00 33.13 126 ALA B N 1
ATOM 3425 C CA . ALA B 1 126 ? 172.266 210.538 215.572 1.00 29.67 126 ALA B CA 1
ATOM 3426 C C . ALA B 1 126 ? 172.062 211.616 214.517 1.00 37.13 126 ALA B C 1
ATOM 3427 O O . ALA B 1 126 ? 170.989 211.671 213.909 1.00 38.80 126 ALA B O 1
ATOM 3429 N N . HIS B 1 127 ? 173.060 212.469 214.300 1.00 42.30 127 HIS B N 1
ATOM 3430 C CA . HIS B 1 127 ? 172.974 213.495 213.273 1.00 35.34 127 HIS B CA 1
ATOM 3431 C C . HIS B 1 127 ? 172.911 212.846 211.893 1.00 34.78 127 HIS B C 1
ATOM 3432 O O . HIS B 1 127 ? 173.563 211.824 211.658 1.00 39.05 127 HIS B O 1
ATOM 3439 N N . PRO B 1 128 ? 172.129 213.404 210.966 1.00 29.22 128 PRO B N 1
ATOM 3440 C CA . PRO B 1 128 ? 172.036 212.792 209.631 1.00 25.85 128 PRO B CA 1
ATOM 3441 C C . PRO B 1 128 ? 173.364 212.703 208.902 1.00 31.78 128 PRO B C 1
ATOM 3442 O O . PRO B 1 128 ? 173.591 211.741 208.160 1.00 36.61 128 PRO B O 1
ATOM 3446 N N . PHE B 1 129 ? 174.250 213.679 209.083 1.00 35.69 129 PHE B N 1
ATOM 3447 C CA . PHE B 1 129 ? 175.510 213.726 208.355 1.00 31.29 129 PHE B CA 1
ATOM 3448 C C . PHE B 1 129 ? 176.716 213.389 209.217 1.00 38.81 129 PHE B C 1
ATOM 3449 O O . PHE B 1 129 ? 177.493 212.496 208.868 1.00 45.46 129 PHE B O 1
ATOM 3457 N N . LEU B 1 130 ? 176.902 214.090 210.338 1.00 36.83 130 LEU B N 1
ATOM 3458 C CA . LEU B 1 130 ? 178.064 213.839 211.182 1.00 28.69 130 LEU B CA 1
ATOM 3459 C C . LEU B 1 130 ? 178.024 212.446 211.792 1.00 34.82 130 LEU B C 1
ATOM 3460 O O . LEU B 1 130 ? 179.074 211.884 212.119 1.00 44.60 130 LEU B O 1
ATOM 3465 N N . GLY B 1 131 ? 176.830 211.880 211.962 1.00 29.99 131 GLY B N 1
ATOM 3466 C CA . GLY B 1 131 ? 176.731 210.523 212.463 1.00 23.49 131 GLY B CA 1
ATOM 3467 C C . GLY B 1 131 ? 177.287 209.497 211.504 1.00 30.79 131 GLY B C 1
ATOM 3468 O O . GLY B 1 131 ? 177.859 208.491 211.930 1.00 51.22 131 GLY B O 1
ATOM 3469 N N . LEU B 1 132 ? 177.127 209.729 210.202 1.00 28.33 132 LEU B N 1
ATOM 3470 C CA . LEU B 1 132 ? 177.609 208.768 209.218 1.00 31.13 132 LEU B CA 1
ATOM 3471 C C . LEU B 1 132 ? 179.127 208.789 209.110 1.00 38.99 132 LEU B C 1
ATOM 3472 O O . LEU B 1 132 ? 179.765 207.732 209.077 1.00 50.63 132 LEU B O 1
ATOM 3477 N N . PHE B 1 133 ? 179.726 209.976 209.063 1.00 27.53 133 PHE B N 1
ATOM 3478 C CA . PHE B 1 133 ? 181.157 210.096 208.816 1.00 22.33 133 PHE B CA 1
ATOM 3479 C C . PHE B 1 133 ? 181.980 210.281 210.082 1.00 29.91 133 PHE B C 1
ATOM 3480 O O . PHE B 1 133 ? 183.092 209.755 210.167 1.00 43.09 133 PHE B O 1
ATOM 3488 N N . GLY B 1 134 ? 181.469 211.011 211.069 1.00 31.44 134 GLY B N 1
ATOM 3489 C CA . GLY B 1 134 ? 182.219 211.173 212.298 1.00 32.35 134 GLY B CA 1
ATOM 3490 C C . GLY B 1 134 ? 183.470 212.009 212.095 1.00 35.91 134 GLY B C 1
ATOM 3491 O O . GLY B 1 134 ? 183.539 212.881 211.225 1.00 46.13 134 GLY B O 1
ATOM 3492 N N . GLY B 1 135 ? 184.476 211.731 212.909 1.00 37.33 135 GLY B N 1
ATOM 3493 C CA . GLY B 1 135 ? 185.716 212.485 212.859 1.00 33.26 135 GLY B CA 1
ATOM 3494 C C . GLY B 1 135 ? 185.728 213.579 213.903 1.00 33.92 135 GLY B C 1
ATOM 3495 O O . GLY B 1 135 ? 185.448 213.329 215.071 1.00 44.83 135 GLY B O 1
ATOM 3496 N N . GLY B 1 136 ? 186.052 214.795 213.479 1.00 34.61 136 GLY B N 1
ATOM 3497 C CA . GLY B 1 136 ? 186.114 215.917 214.382 1.00 31.59 136 GLY B CA 1
ATOM 3498 C C . GLY B 1 136 ? 187.404 215.919 215.170 1.00 35.72 136 GLY B C 1
ATOM 3499 O O . GLY B 1 136 ? 188.205 214.983 215.090 1.00 44.94 136 GLY B O 1
ATOM 3500 N N . PRO B 1 137 ? 187.645 216.987 215.933 1.00 31.19 137 PRO B N 1
ATOM 3501 C CA . PRO B 1 137 ? 188.844 217.005 216.783 1.00 36.01 137 PRO B CA 1
ATOM 3502 C C . PRO B 1 137 ? 188.859 215.874 217.791 1.00 40.68 137 PRO B C 1
ATOM 3503 O O . PRO B 1 137 ? 189.913 215.282 218.047 1.00 47.23 137 PRO B O 1
ATOM 3507 N N . ARG B 1 138 ? 187.705 215.555 218.364 1.00 39.90 138 ARG B N 1
ATOM 3508 C CA . ARG B 1 138 ? 187.534 214.367 219.193 1.00 33.53 138 ARG B CA 1
ATOM 3509 C C . ARG B 1 138 ? 187.086 213.259 218.255 1.00 41.45 138 ARG B C 1
ATOM 3510 O O . ARG B 1 138 ? 185.907 213.168 217.905 1.00 49.87 138 ARG B O 1
ATOM 3518 N N . MET B 1 139 ? 188.023 212.413 217.846 1.00 37.63 139 MET B N 1
ATOM 3519 C CA . MET B 1 139 ? 187.803 211.555 216.687 1.00 39.10 139 MET B CA 1
ATOM 3520 C C . MET B 1 139 ? 186.701 210.554 217.003 1.00 35.74 139 MET B C 1
ATOM 3521 O O . MET B 1 139 ? 186.903 209.588 217.739 1.00 42.54 139 MET B O 1
ATOM 3526 N N . LEU B 1 140 ? 185.523 210.808 216.442 1.00 29.56 140 LEU B N 1
ATOM 3527 C CA . LEU B 1 140 ? 184.313 210.045 216.696 1.00 30.20 140 LEU B CA 1
ATOM 3528 C C . LEU B 1 140 ? 184.151 208.938 215.664 1.00 37.63 140 LEU B C 1
ATOM 3529 O O . LEU B 1 140 ? 184.639 209.036 214.536 1.00 39.13 140 LEU B O 1
ATOM 3534 N N . GLN B 1 141 ? 183.457 207.877 216.062 1.00 32.57 141 GLN B N 1
ATOM 3535 C CA . GLN B 1 141 ? 183.212 206.734 215.195 1.00 31.91 141 GLN B CA 1
ATOM 3536 C C . GLN B 1 141 ? 181.943 206.971 214.390 1.00 34.00 141 GLN B C 1
ATOM 3537 O O . GLN B 1 141 ? 180.861 207.132 214.963 1.00 42.71 141 GLN B O 1
ATOM 3543 N N . GLY B 1 142 ? 182.075 206.991 213.072 1.00 24.09 142 GLY B N 1
ATOM 3544 C CA . GLY B 1 142 ? 180.923 207.142 212.215 1.00 19.50 142 GLY B CA 1
ATOM 3545 C C . GLY B 1 142 ? 180.191 205.837 212.004 1.00 26.50 142 GLY B C 1
ATOM 3546 O O . GLY B 1 142 ? 180.641 204.764 212.398 1.00 37.21 142 GLY B O 1
ATOM 3547 N N . ARG B 1 143 ? 179.029 205.940 211.365 1.00 24.96 143 ARG B N 1
ATOM 3548 C CA . ARG B 1 143 ? 178.214 204.776 211.061 1.00 27.00 143 ARG B CA 1
ATOM 3549 C C . ARG B 1 143 ? 178.461 204.218 209.669 1.00 35.36 143 ARG B C 1
ATOM 3550 O O . ARG B 1 143 ? 178.003 203.111 209.376 1.00 52.22 143 ARG B O 1
ATOM 3558 N N . LEU B 1 144 ? 179.177 204.939 208.814 1.00 28.67 144 LEU B N 1
ATOM 3559 C CA . LEU B 1 144 ? 179.266 204.597 207.403 1.00 22.54 144 LEU B CA 1
ATOM 3560 C C . LEU B 1 144 ? 180.454 203.677 207.156 1.00 28.60 144 LEU B C 1
ATOM 3561 O O . LEU B 1 144 ? 181.607 204.074 207.349 1.00 39.91 144 LEU B O 1
ATOM 3566 N N . MET B 1 145 ? 180.166 202.452 206.731 1.00 36.78 145 MET B N 1
ATOM 3567 C CA . MET B 1 145 ? 181.173 201.517 206.241 1.00 36.71 145 MET B CA 1
ATOM 3568 C C . MET B 1 145 ? 181.074 201.553 204.721 1.00 34.03 145 MET B C 1
ATOM 3569 O O . MET B 1 145 ? 180.150 200.982 204.138 1.00 45.33 145 MET B O 1
ATOM 3574 N N . VAL B 1 146 ? 182.017 202.226 204.074 1.00 24.61 146 VAL B N 1
ATOM 3575 C CA . VAL B 1 146 ? 182.010 202.386 202.625 1.00 31.42 146 VAL B CA 1
ATOM 3576 C C . VAL B 1 146 ? 183.214 201.663 202.040 1.00 35.82 146 VAL B C 1
ATOM 3577 O O . VAL B 1 146 ? 184.337 201.793 202.540 1.00 50.18 146 VAL B O 1
ATOM 3581 N N . ASP B 1 147 ? 182.974 200.889 200.988 1.00 32.40 147 ASP B N 1
ATOM 3582 C CA . ASP B 1 147 ? 183.966 200.003 200.401 1.00 28.41 147 ASP B CA 1
ATOM 3583 C C . ASP B 1 147 ? 184.492 200.576 199.092 1.00 32.98 147 ASP B C 1
ATOM 3584 O O . ASP B 1 147 ? 184.035 201.612 198.605 1.00 43.24 147 ASP B O 1
ATOM 3589 N N . SER B 1 148 ? 185.471 199.877 198.526 1.00 30.36 148 SER B N 1
ATOM 3590 C CA . SER B 1 148 ? 186.052 200.268 197.256 1.00 29.67 148 SER B CA 1
ATOM 3591 C C . SER B 1 148 ? 185.092 199.958 196.113 1.00 32.42 148 SER B C 1
ATOM 3592 O O . SER B 1 148 ? 183.999 199.419 196.305 1.00 42.03 148 SER B O 1
ATOM 3595 N N . LEU B 1 149 ? 185.514 200.309 194.905 1.00 28.63 149 LEU B N 1
ATOM 3596 C CA . LEU B 1 149 ? 184.742 200.050 193.695 1.00 22.39 149 LEU B CA 1
ATOM 3597 C C . LEU B 1 149 ? 185.400 198.891 192.958 1.00 32.04 149 LEU B C 1
ATOM 3598 O O . LEU B 1 149 ? 186.430 199.060 192.304 1.00 41.91 149 LEU B O 1
ATOM 3603 N N . TYR B 1 150 ? 184.799 197.708 193.067 1.00 34.81 150 TYR B N 1
ATOM 3604 C CA . TYR B 1 150 ? 185.358 196.505 192.476 1.00 32.12 150 TYR B CA 1
ATOM 3605 C C . TYR B 1 150 ? 184.668 196.219 191.156 1.00 37.91 150 TYR B C 1
ATOM 3606 O O . TYR B 1 150 ? 183.440 196.049 191.140 1.00 48.51 150 TYR B O 1
ATOM 3615 N N . PRO B 1 151 ? 185.389 196.167 190.039 1.00 31.09 151 PRO B N 1
ATOM 3616 C CA . PRO B 1 151 ? 184.748 195.808 188.773 1.00 34.24 151 PRO B CA 1
ATOM 3617 C C . PRO B 1 151 ? 184.219 194.388 188.820 1.00 33.65 151 PRO B C 1
ATOM 3618 O O . PRO B 1 151 ? 184.837 193.496 189.404 1.00 38.24 151 PRO B O 1
ATOM 3622 N N . ILE B 1 152 ? 183.063 194.178 188.198 1.00 35.54 152 ILE B N 1
ATOM 3623 C CA . ILE B 1 152 ? 182.528 192.830 188.093 1.00 32.84 152 ILE B CA 1
ATOM 3624 C C . ILE B 1 152 ? 183.375 192.091 187.072 1.00 46.65 152 ILE B C 1
ATOM 3625 O O . ILE B 1 152 ? 183.228 192.283 185.860 1.00 53.05 152 ILE B O 1
ATOM 3630 N N . HIS B 1 153 ? 184.269 191.245 187.567 1.00 52.90 153 HIS B N 1
ATOM 3631 C CA . HIS B 1 153 ? 185.330 190.649 186.779 1.00 43.15 153 HIS B CA 1
ATOM 3632 C C . HIS B 1 153 ? 185.458 189.191 187.183 1.00 48.26 153 HIS B C 1
ATOM 3633 O O . HIS B 1 153 ? 184.908 188.756 188.197 1.00 55.83 153 HIS B O 1
ATOM 3640 N N . GLN B 1 154 ? 186.189 188.426 186.374 1.00 51.83 154 GLN B N 1
ATOM 3641 C CA . GLN B 1 154 ? 186.514 187.063 186.772 1.00 50.63 154 GLN B CA 1
ATOM 3642 C C . GLN B 1 154 ? 187.408 187.046 188.001 1.00 56.73 154 GLN B C 1
ATOM 3643 O O . GLN B 1 154 ? 187.364 186.097 188.790 1.00 62.08 154 GLN B O 1
ATOM 3649 N N . PHE B 1 155 ? 188.219 188.088 188.185 1.00 56.14 155 PHE B N 1
ATOM 3650 C CA . PHE B 1 155 ? 189.160 188.153 189.294 1.00 45.96 155 PHE B CA 1
ATOM 3651 C C . PHE B 1 155 ? 188.520 188.600 190.600 1.00 50.30 155 PHE B C 1
ATOM 3652 O O . PHE B 1 155 ? 189.141 188.442 191.656 1.00 58.07 155 PHE B O 1
ATOM 3660 N N . SER B 1 156 ? 187.310 189.154 190.562 1.00 45.01 156 SER B N 1
ATOM 3661 C CA . SER B 1 156 ? 186.632 189.627 191.762 1.00 42.53 156 SER B CA 1
ATOM 3662 C C . SER B 1 156 ? 185.488 188.711 192.178 1.00 52.22 156 SER B C 1
ATOM 3663 O O . SER B 1 156 ? 184.601 189.135 192.925 1.00 61.15 156 SER B O 1
ATOM 3666 N N . GLN B 1 157 ? 185.487 187.463 191.707 1.00 50.58 157 GLN B N 1
ATOM 3667 C CA . GLN B 1 157 ? 184.399 186.549 192.036 1.00 47.34 157 GLN B CA 1
ATOM 3668 C C . GLN B 1 157 ? 184.429 186.145 193.505 1.00 51.81 157 GLN B C 1
ATOM 3669 O O . GLN B 1 157 ? 183.375 186.024 194.140 1.00 54.78 157 GLN B O 1
ATOM 3675 N N . ARG B 1 158 ? 185.620 185.924 194.062 1.00 42.21 158 ARG B N 1
ATOM 3676 C CA . ARG B 1 158 ? 185.719 185.537 195.464 1.00 46.20 158 ARG B CA 1
ATOM 3677 C C . ARG B 1 158 ? 185.326 186.664 196.408 1.00 52.61 158 ARG B C 1
ATOM 3678 O O . ARG B 1 158 ? 184.945 186.391 197.551 1.00 58.88 158 ARG B O 1
ATOM 3686 N N . ILE B 1 159 ? 185.405 187.914 195.963 1.00 40.14 159 ILE B N 1
ATOM 3687 C CA . ILE B 1 159 ? 185.095 189.054 196.816 1.00 36.11 159 ILE B CA 1
ATOM 3688 C C . ILE B 1 159 ? 183.602 189.338 196.761 1.00 38.60 159 ILE B C 1
ATOM 3689 O O . ILE B 1 159 ? 182.896 189.212 197.765 1.00 45.52 159 ILE B O 1
ATOM 3694 N N . ILE B 1 160 ? 183.107 189.703 195.574 1.00 34.02 160 ILE B N 1
ATOM 3695 C CA . ILE B 1 160 ? 181.745 190.204 195.441 1.00 38.25 160 ILE B CA 1
ATOM 3696 C C . ILE B 1 160 ? 180.718 189.095 195.290 1.00 45.35 160 ILE B C 1
ATOM 3697 O O . ILE B 1 160 ? 179.522 189.387 195.160 1.00 50.32 160 ILE B O 1
ATOM 3702 N N . GLY B 1 161 ? 181.136 187.841 195.314 1.00 45.63 161 GLY B N 1
ATOM 3703 C CA . GLY B 1 161 ? 180.205 186.749 195.144 1.00 49.41 161 GLY B CA 1
ATOM 3704 C C . GLY B 1 161 ? 179.965 186.421 193.687 1.00 53.93 161 GLY B C 1
ATOM 3705 O O . GLY B 1 161 ? 180.598 186.955 192.773 1.00 58.50 161 GLY B O 1
ATOM 3706 N N . SER B 1 162 ? 179.012 185.515 193.473 1.00 63.27 162 SER B N 1
ATOM 3707 C CA . SER B 1 162 ? 178.722 184.997 192.141 1.00 68.12 162 SER B CA 1
ATOM 3708 C C . SER B 1 162 ? 177.304 185.319 191.685 1.00 67.47 162 SER B C 1
ATOM 3709 O O . SER B 1 162 ? 176.775 184.641 190.798 1.00 70.99 162 SER B O 1
ATOM 3712 N N . ASP B 1 163 ? 176.673 186.334 192.267 1.00 58.99 163 ASP B N 1
ATOM 3713 C CA . ASP B 1 163 ? 175.335 186.734 191.854 1.00 59.67 163 ASP B CA 1
ATOM 3714 C C . ASP B 1 163 ? 175.345 187.818 190.787 1.00 62.59 163 ASP B C 1
ATOM 3715 O O . ASP B 1 163 ? 174.274 188.281 190.385 1.00 64.05 163 ASP B O 1
ATOM 3720 N N . TYR B 1 164 ? 176.522 188.231 190.322 1.00 59.13 164 TYR B N 1
ATOM 3721 C CA . TYR B 1 164 ? 176.656 189.179 189.223 1.00 57.41 164 TYR B CA 1
ATOM 3722 C C . TYR B 1 164 ? 177.500 188.593 188.097 1.00 60.93 164 TYR B C 1
ATOM 3723 O O . TYR B 1 164 ? 178.169 189.325 187.367 1.00 63.01 164 TYR B O 1
ATOM 3732 N N . ILE B 1 165 ? 177.476 187.267 187.951 1.00 69.61 165 ILE B N 1
ATOM 3733 C CA . ILE B 1 165 ? 178.327 186.606 186.968 1.00 69.22 165 ILE B CA 1
ATOM 3734 C C . ILE B 1 165 ? 177.940 186.997 185.546 1.00 70.45 165 ILE B C 1
ATOM 3735 O O . ILE B 1 165 ? 178.781 186.970 184.639 1.00 72.20 165 ILE B O 1
ATOM 3740 N N . ASN B 1 166 ? 176.679 187.370 185.322 1.00 70.43 166 ASN B N 1
ATOM 3741 C CA . ASN B 1 166 ? 176.245 187.720 183.973 1.00 67.75 166 ASN B CA 1
ATOM 3742 C C . ASN B 1 166 ? 176.908 188.998 183.478 1.00 70.17 166 ASN B C 1
ATOM 3743 O O . ASN B 1 166 ? 177.047 189.192 182.266 1.00 75.87 166 ASN B O 1
ATOM 3748 N N . ASP B 1 167 ? 177.318 189.875 184.387 1.00 64.52 167 ASP B N 1
ATOM 3749 C CA 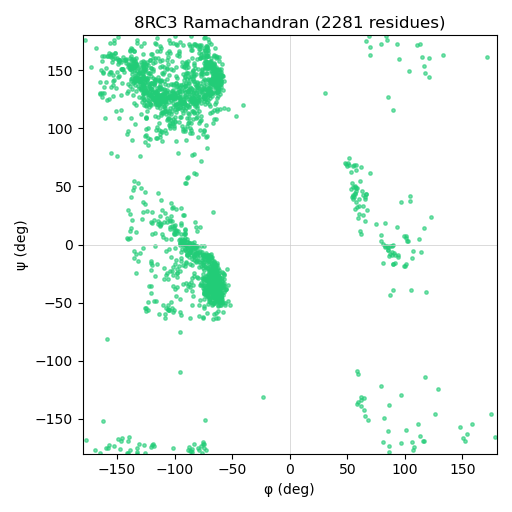. ASP B 1 167 ? 177.990 191.114 184.024 1.00 66.93 167 ASP B CA 1
ATOM 3750 C C . ASP B 1 167 ? 179.506 190.979 184.013 1.00 67.42 167 ASP B C 1
ATOM 3751 O O . ASP B 1 167 ? 180.198 191.963 183.738 1.00 69.01 167 ASP B O 1
ATOM 3756 N N . SER B 1 168 ? 180.031 189.793 184.303 1.00 54.90 168 SER B N 1
ATOM 3757 C CA . SER B 1 168 ? 181.469 189.599 184.390 1.00 53.53 168 SER B CA 1
ATOM 3758 C C . SER B 1 168 ? 182.128 189.765 183.026 1.00 54.64 168 SER B C 1
ATOM 3759 O O . SER B 1 168 ? 181.562 189.416 181.988 1.00 58.76 168 SER B O 1
ATOM 3762 N N . ILE B 1 169 ? 183.340 190.311 183.041 1.00 56.04 169 ILE B N 1
ATOM 3763 C CA . ILE B 1 169 ? 184.155 190.491 181.847 1.00 54.55 169 ILE B CA 1
ATOM 3764 C C . ILE B 1 169 ? 185.466 189.746 182.059 1.00 58.76 169 ILE B C 1
ATOM 3765 O O . ILE B 1 169 ? 186.099 189.880 183.112 1.00 59.82 169 ILE B O 1
ATOM 3770 N N . LYS B 1 170 ? 185.865 188.957 181.063 1.00 54.74 170 LYS B N 1
ATOM 3771 C CA . LYS B 1 170 ? 186.938 187.986 181.252 1.00 54.63 170 LYS B CA 1
ATOM 3772 C C . LYS B 1 170 ? 188.316 188.635 181.198 1.00 54.25 170 LYS B C 1
ATOM 3773 O O . LYS B 1 170 ? 189.076 188.588 182.171 1.00 59.14 170 LYS B O 1
ATOM 3779 N N . GLY B 1 171 ? 188.657 189.242 180.068 1.00 48.81 171 GLY B N 1
ATOM 3780 C CA . GLY B 1 171 ? 190.009 189.690 179.822 1.00 48.26 171 GLY B CA 1
ATOM 3781 C C . GLY B 1 171 ? 190.366 190.947 180.588 1.00 42.78 171 GLY B C 1
ATOM 3782 O O . GLY B 1 171 ? 189.639 191.420 181.463 1.00 45.82 171 GLY B O 1
ATOM 3783 N N . GLY B 1 172 ? 191.534 191.487 180.248 1.00 38.38 172 GLY B N 1
ATOM 3784 C CA . GLY B 1 172 ? 191.969 192.727 180.866 1.00 43.04 172 GLY B CA 1
ATOM 3785 C C . GLY B 1 172 ? 191.027 193.870 180.534 1.00 44.47 172 GLY B C 1
ATOM 3786 O O . GLY B 1 172 ? 190.536 193.994 179.410 1.00 44.00 172 GLY B O 1
ATOM 3787 N N . ILE B 1 173 ? 190.780 194.716 181.528 1.00 38.19 173 ILE B N 1
ATOM 3788 C CA . ILE B 1 173 ? 189.864 195.837 181.400 1.00 31.89 173 ILE B CA 1
ATOM 3789 C C . ILE B 1 173 ? 190.608 197.167 181.475 1.00 36.83 173 ILE B C 1
ATOM 3790 O O . ILE B 1 173 ? 189.997 198.210 181.686 1.00 41.35 173 ILE B O 1
ATOM 3795 N N . THR B 1 174 ? 191.923 197.142 181.291 1.00 41.01 174 THR B N 1
ATOM 3796 C CA . THR B 1 174 ? 192.771 198.305 181.494 1.00 35.17 174 THR B CA 1
ATOM 3797 C C . THR B 1 174 ? 193.439 198.686 180.179 1.00 41.05 174 THR B C 1
ATOM 3798 O O . THR B 1 174 ? 193.892 197.816 179.429 1.00 54.03 174 THR B O 1
ATOM 3802 N N . GLU B 1 175 ? 193.499 199.987 179.903 1.00 35.78 175 GLU B N 1
ATOM 3803 C CA . GLU B 1 175 ? 194.019 200.498 178.643 1.00 35.38 175 GLU B CA 1
ATOM 3804 C C . GLU B 1 175 ? 194.964 201.656 178.922 1.00 35.22 175 GLU B C 1
ATOM 3805 O O . GLU B 1 175 ? 194.833 202.352 179.930 1.00 49.65 175 GLU B O 1
ATOM 3811 N N . ILE B 1 176 ? 195.915 201.860 178.015 1.00 30.26 176 ILE B N 1
ATOM 3812 C CA . ILE B 1 176 ? 196.946 202.884 178.153 1.00 35.72 176 ILE B CA 1
ATOM 3813 C C . ILE B 1 176 ? 196.678 203.999 177.150 1.00 38.67 176 ILE B C 1
ATOM 3814 O O . ILE B 1 176 ? 196.462 203.739 175.960 1.00 43.50 176 ILE B O 1
ATOM 3819 N N . VAL B 1 177 ? 196.678 205.239 177.634 1.00 38.40 177 VAL B N 1
ATOM 3820 C CA . VAL B 1 177 ? 196.396 206.416 176.821 1.00 31.99 177 VAL B CA 1
ATOM 3821 C C . VAL B 1 177 ? 197.639 207.292 176.789 1.00 36.09 177 VAL B C 1
ATOM 3822 O O . VAL B 1 177 ? 198.192 207.634 177.840 1.00 44.54 177 VAL B O 1
ATOM 3826 N N . TRP B 1 178 ? 198.072 207.659 175.587 1.00 40.18 178 TRP B N 1
ATOM 3827 C CA . TRP B 1 178 ? 199.264 208.475 175.416 1.00 34.63 178 TRP B CA 1
ATOM 3828 C C . TRP B 1 178 ? 198.887 209.946 175.319 1.00 39.24 178 TRP B C 1
ATOM 3829 O O . TRP B 1 178 ? 197.921 210.311 174.647 1.00 42.17 178 TRP B O 1
ATOM 3840 N N . THR B 1 179 ? 199.660 210.785 176.000 1.00 38.15 179 THR B N 1
ATOM 3841 C CA . THR B 1 179 ? 199.371 212.205 176.120 1.00 33.66 179 THR B CA 1
ATOM 3842 C C . THR B 1 179 ? 200.594 213.005 175.700 1.00 34.79 179 THR B C 1
ATOM 3843 O O . THR B 1 179 ? 201.728 212.625 176.000 1.00 41.67 179 THR B O 1
ATOM 3847 N N . ARG B 1 180 ? 200.355 214.112 175.005 1.00 37.61 180 ARG B N 1
ATOM 3848 C CA . ARG B 1 180 ? 201.410 214.949 174.463 1.00 29.80 180 ARG B CA 1
ATOM 3849 C C . ARG B 1 180 ? 201.210 216.388 174.913 1.00 39.21 180 ARG B C 1
ATOM 3850 O O . ARG B 1 180 ? 200.086 216.816 175.182 1.00 52.22 180 ARG B O 1
ATOM 3858 N N . ARG B 1 181 ? 202.313 217.124 175.021 1.00 39.05 181 ARG B N 1
ATOM 3859 C CA . ARG B 1 181 ? 202.278 218.566 175.212 1.00 32.62 181 ARG B CA 1
ATOM 3860 C C . ARG B 1 181 ? 203.209 219.217 174.203 1.00 40.36 181 ARG B C 1
ATOM 3861 O O . ARG B 1 181 ? 204.292 218.699 173.919 1.00 51.19 181 ARG B O 1
ATOM 3869 N N . ASN B 1 182 ? 202.782 220.354 173.668 1.00 39.70 182 ASN B N 1
ATOM 3870 C CA . ASN B 1 182 ? 203.487 221.033 172.597 1.00 34.46 182 ASN B CA 1
ATOM 3871 C C . ASN B 1 182 ? 203.918 222.420 173.045 1.00 42.11 182 ASN B C 1
ATOM 3872 O O . ASN B 1 182 ? 203.260 223.055 173.873 1.00 50.53 182 ASN B O 1
ATOM 3877 N N . ASP B 1 183 ? 205.030 222.882 172.490 1.00 46.87 183 ASP B N 1
ATOM 3878 C CA . ASP B 1 183 ? 205.477 224.246 172.719 1.00 45.45 183 ASP B CA 1
ATOM 3879 C C . ASP B 1 183 ? 204.728 225.161 171.760 1.00 52.77 183 ASP B C 1
ATOM 3880 O O . ASP B 1 183 ? 204.916 225.067 170.541 1.00 58.35 183 ASP B O 1
ATOM 3885 N N . PRO B 1 184 ? 203.870 226.048 172.268 1.00 43.64 184 PRO B N 1
ATOM 3886 C CA . PRO B 1 184 ? 203.052 226.873 171.368 1.00 37.60 184 PRO B CA 1
ATOM 3887 C C . PRO B 1 184 ? 203.864 227.764 170.454 1.00 48.91 184 PRO B C 1
ATOM 3888 O O . PRO B 1 184 ? 203.443 228.023 169.320 1.00 55.56 184 PRO B O 1
ATOM 3892 N N . ILE B 1 185 ? 205.019 228.247 170.916 1.00 45.93 185 ILE B N 1
ATOM 3893 C CA . ILE B 1 185 ? 205.822 229.164 170.122 1.00 40.47 185 ILE B CA 1
ATOM 3894 C C . ILE B 1 185 ? 206.403 228.479 168.896 1.00 46.83 185 ILE B C 1
ATOM 3895 O O . ILE B 1 185 ? 206.800 229.154 167.940 1.00 53.33 185 ILE B O 1
ATOM 3900 N N . LEU B 1 186 ? 206.459 227.151 168.893 1.00 43.26 186 LEU B N 1
ATOM 3901 C CA . LEU B 1 186 ? 206.974 226.415 167.750 1.00 42.27 186 LEU B CA 1
ATOM 3902 C C . LEU B 1 186 ? 205.955 226.265 166.632 1.00 52.05 186 LEU B C 1
ATOM 3903 O O . LEU B 1 186 ? 206.336 225.886 165.519 1.00 60.55 186 LEU B O 1
ATOM 3908 N N . GLN B 1 187 ? 204.679 226.545 166.890 1.00 49.96 187 GLN B N 1
ATOM 3909 C CA . GLN B 1 187 ? 203.653 226.487 165.861 1.00 49.57 187 GLN B CA 1
ATOM 3910 C C . GLN B 1 187 ? 203.357 227.843 165.241 1.00 54.39 187 GLN B C 1
ATOM 3911 O O . GLN B 1 187 ? 202.444 227.945 164.416 1.00 59.11 187 GLN B O 1
ATOM 3917 N N . LEU B 1 188 ? 204.090 228.884 165.621 1.00 52.32 188 LEU B N 1
ATOM 3918 C CA . LEU B 1 188 ? 203.966 230.166 164.944 1.00 48.50 188 LEU B CA 1
ATOM 3919 C C . LEU B 1 188 ? 204.573 230.067 163.551 1.00 57.00 188 LEU B C 1
ATOM 3920 O O . LEU B 1 188 ? 205.665 229.518 163.379 1.00 61.02 188 LEU B O 1
ATOM 3925 N N . GLY B 1 189 ? 203.869 230.596 162.556 1.00 61.54 189 GLY B N 1
ATOM 3926 C CA . GLY B 1 189 ? 204.342 230.493 161.190 1.00 62.51 189 GLY B CA 1
ATOM 3927 C C . GLY B 1 189 ? 204.235 231.772 160.388 1.00 63.13 189 GLY B C 1
ATOM 3928 O O . GLY B 1 189 ? 204.694 231.830 159.243 1.00 65.94 189 GLY B O 1
ATOM 3929 N N . SER B 1 190 ? 203.634 232.802 160.969 1.00 62.47 190 SER B N 1
ATOM 3930 C CA . SER B 1 190 ? 203.475 234.080 160.296 1.00 61.58 190 SER B CA 1
ATOM 3931 C C . SER B 1 190 ? 203.664 235.186 161.318 1.00 62.14 190 SER B C 1
ATOM 3932 O O . SER B 1 190 ? 203.482 234.962 162.520 1.00 67.58 190 SER B O 1
ATOM 3935 N N . PRO B 1 191 ? 204.040 236.388 160.878 1.00 60.62 191 PRO B N 1
ATOM 3936 C CA . PRO B 1 191 ? 204.083 237.523 161.811 1.00 62.73 191 PRO B CA 1
ATOM 3937 C C . PRO B 1 191 ? 202.730 237.861 162.408 1.00 66.98 191 PRO B C 1
ATOM 3938 O O . PRO B 1 191 ? 202.680 238.503 163.464 1.00 73.69 191 PRO B O 1
ATOM 3942 N N . ASP B 1 192 ? 201.633 237.462 161.763 1.00 66.17 192 ASP B N 1
ATOM 3943 C CA . ASP B 1 192 ? 200.309 237.711 162.323 1.00 64.61 192 ASP B CA 1
ATOM 3944 C C . ASP B 1 192 ? 200.100 236.940 163.620 1.00 67.55 192 ASP B C 1
ATOM 3945 O O . ASP B 1 192 ? 199.514 237.467 164.572 1.00 73.65 192 ASP B O 1
ATOM 3950 N N . ASP B 1 193 ? 200.562 235.690 163.673 1.00 62.11 193 ASP B N 1
ATOM 3951 C CA . ASP B 1 193 ? 200.392 234.890 164.881 1.00 64.19 193 ASP B CA 1
ATOM 3952 C C . ASP B 1 193 ? 201.197 235.461 166.041 1.00 66.97 193 ASP B C 1
ATOM 3953 O O . ASP B 1 193 ? 200.761 235.400 167.196 1.00 72.06 193 ASP B O 1
ATOM 3958 N N . ALA B 1 194 ? 202.369 236.017 165.757 1.00 60.21 194 ALA B N 1
ATOM 3959 C CA . ALA B 1 194 ? 203.216 236.614 166.778 1.00 58.15 194 ALA B CA 1
ATOM 3960 C C . ALA B 1 194 ? 202.875 238.071 167.053 1.00 56.28 194 ALA B C 1
ATOM 3961 O O . ALA B 1 194 ? 203.548 238.704 167.871 1.00 61.68 194 ALA B O 1
ATOM 3963 N N . ALA B 1 195 ? 201.860 238.620 166.384 1.00 52.03 195 ALA B N 1
ATOM 3964 C CA . ALA B 1 195 ? 201.504 240.018 166.602 1.00 54.59 195 ALA B CA 1
ATOM 3965 C C . ALA B 1 195 ? 200.918 240.233 167.991 1.00 60.22 195 ALA B C 1
ATOM 3966 O O . ALA B 1 195 ? 201.144 241.279 168.609 1.00 60.51 195 ALA B O 1
ATOM 3968 N N . VAL B 1 196 ? 200.156 239.260 168.495 1.00 56.04 196 VAL B N 1
ATOM 3969 C CA . VAL B 1 196 ? 199.586 239.381 169.830 1.00 52.44 196 VAL B CA 1
ATOM 3970 C C . VAL B 1 196 ? 200.655 239.251 170.905 1.00 49.76 196 VAL B C 1
ATOM 3971 O O . VAL B 1 196 ? 200.451 239.698 172.037 1.00 56.17 196 VAL B O 1
ATOM 3975 N N . ILE B 1 197 ? 201.797 238.659 170.579 1.00 47.75 197 ILE B N 1
ATOM 3976 C CA . ILE B 1 197 ? 202.874 238.487 171.547 1.00 44.33 197 ILE B CA 1
ATOM 3977 C C . ILE B 1 197 ? 203.636 239.795 171.684 1.00 50.00 197 ILE B C 1
ATOM 3978 O O . ILE B 1 197 ? 204.075 240.380 170.687 1.00 53.88 197 ILE B O 1
ATOM 3983 N N . GLU B 1 198 ? 203.792 240.261 172.921 1.00 58.95 198 GLU B N 1
ATOM 3984 C CA . GLU B 1 198 ? 204.600 241.444 173.173 1.00 53.59 198 GLU B CA 1
ATOM 3985 C C . GLU B 1 198 ? 206.038 241.178 172.756 1.00 58.75 198 GLU B C 1
ATOM 3986 O O . GLU B 1 198 ? 206.619 240.149 173.111 1.00 63.70 198 GLU B O 1
ATOM 3992 N N . GLY B 1 199 ? 206.611 242.106 172.001 1.00 62.19 199 GLY B N 1
ATOM 3993 C CA . GLY B 1 199 ? 207.911 241.917 171.381 1.00 63.50 199 GLY B CA 1
ATOM 3994 C C . GLY B 1 199 ? 207.816 241.237 170.031 1.00 62.96 199 GLY B C 1
ATOM 3995 O O . GLY B 1 199 ? 208.485 241.644 169.080 1.00 65.59 199 GLY B O 1
ATOM 3996 N N . GLY B 1 200 ? 206.989 240.200 169.934 1.00 58.74 200 GLY B N 1
ATOM 3997 C CA . GLY B 1 200 ? 206.697 239.571 168.662 1.00 59.65 200 GLY B CA 1
ATOM 3998 C C . GLY B 1 200 ? 207.756 238.614 168.160 1.00 57.77 200 GLY B C 1
ATOM 3999 O O . GLY B 1 200 ? 208.084 237.624 168.823 1.00 60.26 200 GLY B O 1
ATOM 4000 N N . ALA B 1 201 ? 208.286 238.901 166.970 1.00 53.90 201 ALA B N 1
ATOM 4001 C CA . ALA B 1 201 ? 209.269 238.014 166.361 1.00 54.03 201 ALA B CA 1
ATOM 4002 C C . ALA B 1 201 ? 210.536 237.932 167.200 1.00 54.85 201 ALA B C 1
ATOM 4003 O O . ALA B 1 201 ? 211.151 236.867 167.300 1.00 62.39 201 ALA B O 1
ATOM 4005 N N . GLN B 1 202 ? 210.948 239.048 167.804 1.00 51.94 202 GLN B N 1
ATOM 4006 C CA . GLN B 1 202 ? 212.131 239.025 168.659 1.00 54.10 202 GLN B CA 1
ATOM 4007 C C . GLN B 1 202 ? 211.920 238.123 169.868 1.00 56.10 202 GLN B C 1
ATOM 4008 O O . GLN B 1 202 ? 212.804 237.334 170.227 1.00 60.53 202 GLN B O 1
ATOM 4014 N N . ALA B 1 203 ? 210.751 238.217 170.505 1.00 53.28 203 ALA B N 1
ATOM 4015 C CA . ALA B 1 203 ? 210.460 237.361 171.649 1.00 53.25 203 ALA B CA 1
ATOM 4016 C C . ALA B 1 203 ? 210.403 235.896 171.242 1.00 54.91 203 ALA B C 1
ATOM 4017 O O . ALA B 1 203 ? 210.915 235.025 171.955 1.00 63.11 203 ALA B O 1
ATOM 4019 N N . ALA B 1 204 ? 209.782 235.604 170.096 1.00 52.48 204 ALA B N 1
ATOM 4020 C CA . ALA B 1 204 ? 209.717 234.225 169.625 1.00 45.22 204 ALA B CA 1
ATOM 4021 C C . ALA B 1 204 ? 211.106 233.679 169.324 1.00 50.91 204 ALA B C 1
ATOM 4022 O O . ALA B 1 204 ? 211.415 232.529 169.658 1.00 63.06 204 ALA B O 1
ATOM 4024 N N . ASN B 1 205 ? 211.957 234.488 168.690 1.00 48.75 205 ASN B N 1
ATOM 4025 C CA . ASN B 1 205 ? 213.320 234.056 168.403 1.00 44.52 205 ASN B CA 1
ATOM 4026 C C . ASN B 1 205 ? 214.101 233.808 169.683 1.00 51.33 205 ASN B C 1
ATOM 4027 O O . ASN B 1 205 ? 214.855 232.834 169.775 1.00 60.72 205 ASN B O 1
ATOM 4032 N N . ASP B 1 206 ? 213.944 234.681 170.680 1.00 49.23 206 ASP B N 1
ATOM 4033 C CA . ASP B 1 206 ? 214.631 234.470 171.950 1.00 50.27 206 ASP B CA 1
ATOM 4034 C C . ASP B 1 206 ? 214.163 233.185 172.618 1.00 51.15 206 ASP B C 1
ATOM 4035 O O . ASP B 1 206 ? 214.978 232.407 173.131 1.00 59.76 206 ASP B O 1
ATOM 4040 N N . TRP B 1 207 ? 212.851 232.941 172.608 1.00 41.49 207 TRP B N 1
ATOM 4041 C CA . TRP B 1 207 ? 212.306 231.721 173.194 1.00 39.32 207 TRP B CA 1
ATOM 4042 C C . TRP B 1 207 ? 212.856 230.485 172.494 1.00 52.52 207 TRP B C 1
ATOM 4043 O O . TRP B 1 207 ? 213.265 229.517 173.145 1.00 58.98 207 TRP B O 1
ATOM 4054 N N . ILE B 1 208 ? 212.889 230.508 171.160 1.00 51.58 208 ILE B N 1
ATOM 4055 C CA . ILE B 1 208 ? 213.349 229.344 170.409 1.00 43.80 208 ILE B CA 1
ATOM 4056 C C . ILE B 1 208 ? 214.846 229.129 170.605 1.00 49.40 208 ILE B C 1
ATOM 4057 O O . ILE B 1 208 ? 215.311 227.989 170.708 1.00 52.15 208 ILE B O 1
ATOM 4062 N N . THR B 1 209 ? 215.625 230.212 170.656 1.00 54.34 209 THR B N 1
ATOM 4063 C CA . THR B 1 209 ? 217.058 230.084 170.899 1.00 51.72 209 THR B CA 1
ATOM 4064 C C . THR B 1 209 ? 217.332 229.500 172.278 1.00 53.41 209 THR B C 1
ATOM 4065 O O . THR B 1 209 ? 218.193 228.624 172.433 1.00 59.30 209 THR B O 1
ATOM 4069 N N . SER B 1 210 ? 216.604 229.969 173.294 1.00 52.95 210 SER B N 1
ATOM 4070 C CA . SER B 1 210 ? 216.760 229.403 174.629 1.00 52.93 210 SER B CA 1
ATOM 4071 C C . SER B 1 210 ? 216.363 227.934 174.648 1.00 59.96 210 SER B C 1
ATOM 4072 O O . SER B 1 210 ? 217.024 227.114 175.296 1.00 65.39 210 SER B O 1
ATOM 4075 N N . LEU B 1 211 ? 215.286 227.583 173.942 1.00 58.82 211 LEU B N 1
ATOM 4076 C CA . LEU B 1 211 ? 214.871 226.186 173.871 1.00 58.09 211 LEU B CA 1
ATOM 4077 C C . LEU B 1 211 ? 215.946 225.321 173.227 1.00 59.96 211 LEU B C 1
ATOM 4078 O O . LEU B 1 211 ? 216.246 224.226 173.715 1.00 62.64 211 LEU B O 1
ATOM 4083 N N . LEU B 1 212 ? 216.531 225.793 172.125 1.00 61.36 212 LEU B N 1
ATOM 4084 C CA . LEU B 1 212 ? 217.575 225.031 171.450 1.00 57.28 212 LEU B CA 1
ATOM 4085 C C . LEU B 1 212 ? 218.798 224.862 172.340 1.00 60.28 212 LEU B C 1
ATOM 4086 O O . LEU B 1 212 ? 219.375 223.770 172.415 1.00 65.75 212 LEU B O 1
ATOM 4091 N N . ALA B 1 213 ? 219.207 225.932 173.026 1.00 71.79 213 ALA B N 1
ATOM 4092 C CA . ALA B 1 213 ? 220.356 225.834 173.920 1.00 73.77 213 ALA B CA 1
ATOM 4093 C C . ALA B 1 213 ? 220.089 224.858 175.058 1.00 74.34 213 ALA B C 1
ATOM 4094 O O . ALA B 1 213 ? 220.954 224.046 175.405 1.00 77.52 213 ALA B O 1
ATOM 4096 N N . THR B 1 214 ? 218.892 224.918 175.649 1.00 76.73 214 THR B N 1
ATOM 4097 C CA . THR B 1 214 ? 218.556 224.010 176.739 1.00 78.66 214 THR B CA 1
ATOM 4098 C C . THR B 1 214 ? 218.522 222.565 176.261 1.00 78.78 214 THR B C 1
ATOM 4099 O O . THR B 1 214 ? 219.002 221.661 176.955 1.00 80.01 214 THR B O 1
ATOM 4103 N N . THR B 1 215 ? 217.954 222.328 175.077 1.00 81.81 215 THR B N 1
ATOM 4104 C CA . THR B 1 215 ? 217.908 220.975 174.535 1.00 81.28 215 THR B CA 1
ATOM 4105 C C . THR B 1 215 ? 219.310 220.440 174.277 1.00 82.11 215 THR B C 1
ATOM 4106 O O . THR B 1 215 ? 219.607 219.282 174.594 1.00 87.26 215 THR B O 1
ATOM 4110 N N . LYS B 1 216 ? 220.189 221.271 173.711 1.00 90.33 216 LYS B N 1
ATOM 4111 C CA . LYS B 1 216 ? 221.563 220.839 173.476 1.00 90.83 216 LYS B CA 1
ATOM 4112 C C . LYS B 1 216 ? 222.281 220.543 174.787 1.00 94.25 216 LYS B C 1
ATOM 4113 O O . LYS B 1 216 ? 223.021 219.557 174.889 1.00 93.98 216 LYS B O 1
ATOM 4119 N N . ALA B 1 217 ? 222.075 221.385 175.803 1.00 100.17 217 ALA B N 1
ATOM 4120 C CA . ALA B 1 217 ? 222.711 221.150 177.096 1.00 98.71 217 ALA B CA 1
ATOM 4121 C C . ALA B 1 217 ? 222.225 219.851 177.726 1.00 101.36 217 ALA B C 1
ATOM 4122 O O . ALA B 1 217 ? 223.025 219.076 178.264 1.00 103.02 217 ALA B O 1
ATOM 4124 N N . LYS B 1 218 ? 220.916 219.594 177.668 1.00 101.74 218 LYS B N 1
ATOM 4125 C CA . LYS B 1 218 ? 220.378 218.360 178.234 1.00 101.56 218 LYS B CA 1
ATOM 4126 C C . LYS B 1 218 ? 220.868 217.137 177.469 1.00 102.33 218 LYS B C 1
ATOM 4127 O O . LYS B 1 218 ? 221.146 216.093 178.070 1.00 100.99 218 LYS B O 1
ATOM 4133 N N . LYS B 1 219 ? 220.967 217.241 176.142 1.00 106.84 219 LYS B N 1
ATOM 4134 C CA . LYS B 1 219 ? 221.488 216.129 175.353 1.00 106.15 219 LYS B CA 1
ATOM 4135 C C . LYS B 1 219 ? 222.948 215.855 175.687 1.00 108.08 219 LYS B C 1
ATOM 4136 O O . LYS B 1 219 ? 223.361 214.694 175.795 1.00 109.22 219 LYS B O 1
ATOM 4142 N N . GLY B 1 220 ? 223.746 216.911 175.853 1.00 118.64 220 GLY B N 1
ATOM 4143 C CA . GLY B 1 220 ? 225.146 216.721 176.193 1.00 118.84 220 GLY B CA 1
ATOM 4144 C C . GLY B 1 220 ? 225.348 216.151 177.585 1.00 120.86 220 GLY B C 1
ATOM 4145 O O . GLY B 1 220 ? 226.205 215.287 177.791 1.00 119.66 220 GLY B O 1
ATOM 4146 N N . LYS B 1 221 ? 224.565 216.625 178.559 1.00 125.32 221 LYS B N 1
ATOM 4147 C CA . LYS B 1 221 ? 224.751 216.186 179.939 1.00 125.15 221 LYS B CA 1
ATOM 4148 C C . LYS B 1 221 ? 224.448 214.703 180.110 1.00 126.24 221 LYS B C 1
ATOM 4149 O O . LYS B 1 221 ? 225.047 214.043 180.967 1.00 124.66 221 LYS B O 1
ATOM 4155 N N . ALA B 1 222 ? 223.528 214.165 179.316 1.00 136.01 222 ALA B N 1
ATOM 4156 C CA . ALA B 1 222 ? 223.171 212.754 179.406 1.00 135.10 222 ALA B CA 1
ATOM 4157 C C . ALA B 1 222 ? 224.338 211.866 178.985 1.00 132.82 222 ALA B C 1
ATOM 4158 O O . ALA B 1 222 ? 224.564 211.644 177.795 1.00 131.58 222 ALA B O 1
ATOM 4160 N N . ASN B 1 236 ? 218.159 225.104 184.995 1.00 98.40 236 ASN B N 1
ATOM 4161 C CA . ASN B 1 236 ? 217.676 223.729 185.005 1.00 101.19 236 ASN B CA 1
ATOM 4162 C C . ASN B 1 236 ? 216.165 223.675 184.798 1.00 102.43 236 ASN B C 1
ATOM 4163 O O . ASN B 1 236 ? 215.492 222.770 185.290 1.00 100.39 236 ASN B O 1
ATOM 4168 N N . GLY B 1 237 ? 215.635 224.652 184.067 1.00 86.08 237 GLY B N 1
ATOM 4169 C CA . GLY B 1 237 ? 214.220 224.661 183.773 1.00 81.91 237 GLY B CA 1
ATOM 4170 C C . GLY B 1 237 ? 213.836 223.593 182.769 1.00 82.50 237 GLY B C 1
ATOM 4171 O O . GLY B 1 237 ? 214.667 223.043 182.046 1.00 83.94 237 GLY B O 1
ATOM 4172 N N . ARG B 1 238 ? 212.543 223.292 182.729 1.00 59.56 238 ARG B N 1
ATOM 4173 C CA . ARG B 1 238 ? 212.003 222.284 181.832 1.00 55.23 238 ARG B CA 1
ATOM 4174 C C . ARG B 1 238 ? 211.097 222.939 180.799 1.00 59.47 238 ARG B C 1
ATOM 4175 O O . ARG B 1 238 ? 210.348 223.868 181.115 1.00 61.00 238 ARG B O 1
ATOM 4183 N N . GLY B 1 239 ? 211.169 222.446 179.565 1.00 54.34 239 GLY B N 1
ATOM 4184 C CA . GLY B 1 239 ? 210.374 222.984 178.486 1.00 50.00 239 GLY B CA 1
ATOM 4185 C C . GLY B 1 239 ? 208.947 222.481 178.512 1.00 49.06 239 GLY B C 1
ATOM 4186 O O . GLY B 1 239 ? 208.511 221.775 179.419 1.00 52.49 239 GLY B O 1
ATOM 4187 N N . LEU B 1 240 ? 208.201 222.869 177.482 1.00 46.89 240 LEU B N 1
ATOM 4188 C CA . LEU B 1 240 ? 206.800 222.502 177.355 1.00 42.13 240 LEU B CA 1
ATOM 4189 C C . LEU B 1 240 ? 206.575 221.268 176.496 1.00 47.00 240 LEU B C 1
ATOM 4190 O O . LEU B 1 240 ? 205.425 220.864 176.314 1.00 52.39 240 LEU B O 1
ATOM 4195 N N . LYS B 1 241 ? 207.628 220.663 175.958 1.00 40.65 241 LYS B N 1
ATOM 4196 C CA . LYS B 1 241 ? 207.474 219.444 175.176 1.00 35.96 241 LYS B CA 1
ATOM 4197 C C . LYS B 1 241 ? 207.442 218.250 176.117 1.00 42.04 241 LYS B C 1
ATOM 4198 O O . LYS B 1 241 ? 208.380 218.035 176.890 1.00 51.57 241 LYS B O 1
ATOM 4204 N N . ALA B 1 242 ? 206.360 217.479 176.060 1.00 37.02 242 ALA B N 1
ATOM 4205 C CA . ALA B 1 242 ? 206.199 216.332 176.937 1.00 35.08 242 ALA B CA 1
ATOM 4206 C C . ALA B 1 242 ? 205.465 215.230 176.194 1.00 42.79 242 ALA B C 1
ATOM 4207 O O . ALA B 1 242 ? 204.508 215.495 175.463 1.00 55.55 242 ALA B O 1
ATOM 4209 N N . PHE B 1 243 ? 205.919 213.995 176.388 1.00 34.34 243 PHE B N 1
ATOM 4210 C CA . PHE B 1 243 ? 205.235 212.818 175.866 1.00 33.38 243 PHE B CA 1
ATOM 4211 C C . PHE B 1 243 ? 205.252 211.752 176.949 1.00 36.94 243 PHE B C 1
ATOM 4212 O O . PHE B 1 243 ? 206.306 211.185 177.248 1.00 49.69 243 PHE B O 1
ATOM 4220 N N . ASN B 1 244 ? 204.091 211.481 177.535 1.00 27.87 244 ASN B N 1
ATOM 4221 C CA . ASN B 1 244 ? 203.960 210.470 178.567 1.00 25.14 244 ASN B CA 1
ATOM 4222 C C . ASN B 1 244 ? 202.640 209.744 178.367 1.00 35.14 244 ASN B C 1
ATOM 4223 O O . ASN B 1 244 ? 201.877 210.041 177.445 1.00 45.32 244 ASN B O 1
ATOM 4228 N N . ALA B 1 245 ? 202.367 208.787 179.247 1.00 33.91 245 ALA B N 1
ATOM 4229 C CA . ALA B 1 245 ? 201.153 207.996 179.166 1.00 28.09 245 ALA B CA 1
ATOM 4230 C C . ALA B 1 245 ? 200.547 207.858 180.550 1.00 35.69 245 ALA B C 1
ATOM 4231 O O . ALA B 1 245 ? 201.225 208.009 181.568 1.00 48.72 245 ALA B O 1
ATOM 4233 N N . HIS B 1 246 ? 199.249 207.583 180.575 1.00 33.16 246 HIS B N 1
ATOM 4234 C CA . HIS B 1 246 ? 198.563 207.209 181.797 1.00 22.48 246 HIS B CA 1
ATOM 4235 C C . HIS B 1 246 ? 197.655 206.033 181.484 1.00 24.29 246 HIS B C 1
ATOM 4236 O O . HIS B 1 246 ? 197.209 205.862 180.348 1.00 43.38 246 HIS B O 1
ATOM 4243 N N . GLU B 1 247 ? 197.396 205.218 182.496 1.00 31.96 247 GLU B N 1
ATOM 4244 C CA . GLU B 1 247 ? 196.686 203.962 182.326 1.00 25.41 247 GLU B CA 1
ATOM 4245 C C . GLU B 1 247 ? 195.295 204.091 182.927 1.00 26.38 247 GLU B C 1
ATOM 4246 O O . GLU B 1 247 ? 195.150 204.529 184.072 1.00 40.43 247 GLU B O 1
ATOM 4252 N N . VAL B 1 248 ? 194.277 203.708 182.158 1.00 22.34 248 VAL B N 1
ATOM 4253 C CA . VAL B 1 248 ? 192.890 203.896 182.554 1.00 18.97 248 VAL B CA 1
ATOM 4254 C C . VAL B 1 248 ? 192.148 202.573 182.441 1.00 26.27 248 VAL B C 1
ATOM 4255 O O . VAL B 1 248 ? 192.554 201.662 181.718 1.00 37.89 248 VAL B O 1
ATOM 4259 N N . VAL B 1 249 ? 191.045 202.481 183.174 1.00 25.99 249 VAL B N 1
ATOM 4260 C CA . VAL B 1 249 ? 190.125 201.359 183.037 1.00 25.60 249 VAL B CA 1
ATOM 4261 C C . VAL B 1 249 ? 189.184 201.645 181.876 1.00 31.67 249 VAL B C 1
ATOM 4262 O O . VAL B 1 249 ? 188.608 202.734 181.784 1.00 35.82 249 VAL B O 1
ATOM 4266 N N . ILE B 1 250 ? 189.033 200.667 180.980 1.00 33.26 250 ILE B N 1
ATOM 4267 C CA . ILE B 1 250 ? 188.275 200.897 179.761 1.00 26.79 250 ILE B CA 1
ATOM 4268 C C . ILE B 1 250 ? 186.829 201.254 180.089 1.00 33.93 250 ILE B C 1
ATOM 4269 O O . ILE B 1 250 ? 186.306 200.951 181.168 1.00 40.80 250 ILE B O 1
ATOM 4274 N N . ALA B 1 251 ? 186.182 201.918 179.139 1.00 32.68 251 ALA B N 1
ATOM 4275 C CA . ALA B 1 251 ? 184.824 202.399 179.326 1.00 28.22 251 ALA B CA 1
ATOM 4276 C C . ALA B 1 251 ? 183.814 201.299 179.042 1.00 30.40 251 ALA B C 1
ATOM 4277 O O . ALA B 1 251 ? 183.975 200.517 178.103 1.00 44.39 251 ALA B O 1
ATOM 4279 N N . GLY B 1 252 ? 182.763 201.249 179.856 1.00 26.11 252 GLY B N 1
ATOM 4280 C CA . GLY B 1 252 ? 181.699 200.284 179.689 1.00 27.16 252 GLY B CA 1
ATOM 4281 C C . GLY B 1 252 ? 181.738 199.097 180.624 1.00 33.36 252 GLY B C 1
ATOM 4282 O O . GLY B 1 252 ? 180.888 198.207 180.498 1.00 44.31 252 GLY B O 1
ATOM 4283 N N . VAL B 1 253 ? 182.683 199.050 181.551 1.00 27.77 253 VAL B N 1
ATOM 4284 C CA . VAL B 1 253 ? 182.807 197.940 182.489 1.00 21.53 253 VAL B CA 1
ATOM 4285 C C . VAL B 1 253 ? 181.919 198.208 183.696 1.00 30.57 253 VAL B C 1
ATOM 4286 O O . VAL B 1 253 ? 181.770 199.354 184.133 1.00 44.79 253 VAL B O 1
ATOM 4290 N N . LYS B 1 254 ? 181.302 197.154 184.225 1.00 34.22 254 LYS B N 1
ATOM 4291 C CA . LYS B 1 254 ? 180.379 197.289 185.343 1.00 31.95 254 LYS B CA 1
ATOM 4292 C C . LYS B 1 254 ? 181.101 197.106 186.670 1.00 37.15 254 LYS B C 1
ATOM 4293 O O . LYS B 1 254 ? 181.949 196.223 186.815 1.00 49.32 254 LYS B O 1
ATOM 4299 N N . TRP B 1 255 ? 180.750 197.946 187.640 1.00 27.61 255 TRP B N 1
ATOM 4300 C CA . TRP B 1 255 ? 181.375 197.949 188.952 1.00 21.60 255 TRP B CA 1
ATOM 4301 C C . TRP B 1 255 ? 180.333 197.679 190.025 1.00 27.75 255 TRP B C 1
ATOM 4302 O O . TRP B 1 255 ? 179.153 198.000 189.860 1.00 37.31 255 TRP B O 1
ATOM 4313 N N . LEU B 1 256 ? 180.777 197.095 191.132 1.00 34.00 256 LEU B N 1
ATOM 4314 C CA . LEU B 1 256 ? 179.935 196.890 192.302 1.00 29.14 256 LEU B CA 1
ATOM 4315 C C . LEU B 1 256 ? 180.441 197.756 193.445 1.00 24.17 256 LEU B C 1
ATOM 4316 O O . LEU B 1 256 ? 181.623 197.698 193.795 1.00 34.81 256 LEU B O 1
ATOM 4321 N N . TRP B 1 257 ? 179.546 198.551 194.021 1.00 21.74 257 TRP B N 1
ATOM 4322 C CA . TRP B 1 257 ? 179.860 199.407 195.155 1.00 28.32 257 TRP B CA 1
ATOM 4323 C C . TRP B 1 257 ? 179.017 198.965 196.338 1.00 39.83 257 TRP B C 1
ATOM 4324 O O . TRP B 1 257 ? 177.786 198.937 196.247 1.00 43.87 257 TRP B O 1
ATOM 4335 N N . ARG B 1 258 ? 179.673 198.630 197.443 1.00 35.23 258 ARG B N 1
ATOM 4336 C CA . ARG B 1 258 ? 179.000 198.124 198.630 1.00 30.68 258 ARG B CA 1
ATOM 4337 C C . ARG B 1 258 ? 179.137 199.137 199.755 1.00 34.54 258 ARG B C 1
ATOM 4338 O O . ARG B 1 258 ? 180.253 199.476 200.158 1.00 42.88 258 ARG B O 1
ATOM 4346 N N . ILE B 1 259 ? 178.002 199.609 200.258 1.00 36.47 259 ILE B N 1
ATOM 4347 C CA . ILE B 1 259 ? 177.945 200.567 201.352 1.00 33.70 259 ILE B CA 1
ATOM 4348 C C . ILE B 1 259 ? 177.210 199.914 202.510 1.00 40.98 259 ILE B C 1
ATOM 4349 O O . ILE B 1 259 ? 176.085 199.430 202.343 1.00 46.53 259 ILE B O 1
ATOM 4354 N N . ASN B 1 260 ? 177.844 199.893 203.674 1.00 42.44 260 ASN B N 1
ATOM 4355 C CA . ASN B 1 260 ? 177.243 199.372 204.890 1.00 35.90 260 ASN B CA 1
ATOM 4356 C C . ASN B 1 260 ? 177.128 200.503 205.897 1.00 41.15 260 ASN B C 1
ATOM 4357 O O . ASN B 1 260 ? 178.009 201.362 205.977 1.00 54.58 260 ASN B O 1
ATOM 4362 N N . VAL B 1 261 ? 176.037 200.520 206.655 1.00 35.51 261 VAL B N 1
ATOM 4363 C CA . VAL B 1 261 ? 175.835 201.532 207.682 1.00 35.34 261 VAL B CA 1
ATOM 4364 C C . VAL B 1 261 ? 175.483 200.827 208.983 1.00 41.76 261 VAL B C 1
ATOM 4365 O O . VAL B 1 261 ? 174.645 199.919 208.993 1.00 49.51 261 VAL B O 1
ATOM 4369 N N . ASP B 1 262 ? 176.117 201.243 210.075 1.00 41.94 262 ASP B N 1
ATOM 4370 C CA . ASP B 1 262 ? 175.978 200.572 211.365 1.00 39.61 262 ASP B CA 1
ATOM 4371 C C . ASP B 1 262 ? 174.740 201.095 212.083 1.00 50.86 262 ASP B C 1
ATOM 4372 O O . ASP B 1 262 ? 174.793 202.116 212.770 1.00 52.91 262 ASP B O 1
ATOM 4377 N N . ARG B 1 263 ? 173.625 200.374 211.940 1.00 47.63 263 ARG B N 1
ATOM 4378 C CA . ARG B 1 263 ? 172.363 200.659 212.616 1.00 36.81 263 ARG B CA 1
ATOM 4379 C C . ARG B 1 263 ? 171.969 202.123 212.476 1.00 40.44 263 ARG B C 1
ATOM 4380 O O . ARG B 1 263 ? 171.996 202.867 213.464 1.00 49.36 263 ARG B O 1
ATOM 4388 N N . PRO B 1 264 ? 171.596 202.574 211.284 1.00 36.09 264 PRO B N 1
ATOM 4389 C CA . PRO B 1 264 ? 171.281 203.987 211.086 1.00 39.01 264 PRO B CA 1
ATOM 4390 C C . PRO B 1 264 ? 169.820 204.311 211.353 1.00 43.92 264 PRO B C 1
ATOM 4391 O O . PRO B 1 264 ? 168.930 203.464 211.256 1.00 49.41 264 PRO B O 1
ATOM 4395 N N . SER B 1 265 ? 169.589 205.574 211.692 1.00 41.39 265 SER B N 1
ATOM 4396 C CA . SER B 1 265 ? 168.236 206.092 211.724 1.00 38.44 265 SER B CA 1
ATOM 4397 C C . SER B 1 265 ? 167.721 206.267 210.301 1.00 43.91 265 SER B C 1
ATOM 4398 O O . SER B 1 265 ? 168.483 206.249 209.331 1.00 50.57 265 SER B O 1
ATOM 4401 N N . GLU B 1 266 ? 166.404 206.434 210.180 1.00 48.05 266 GLU B N 1
ATOM 4402 C CA . GLU B 1 266 ? 165.811 206.585 208.857 1.00 43.32 266 GLU B CA 1
ATOM 4403 C C . GLU B 1 266 ? 166.286 207.857 208.168 1.00 44.90 266 GLU B C 1
ATOM 4404 O O . GLU B 1 266 ? 166.333 207.909 206.935 1.00 51.26 266 GLU B O 1
ATOM 4410 N N . SER B 1 267 ? 166.650 208.882 208.940 1.00 37.27 267 SER B N 1
ATOM 4411 C CA . SER B 1 267 ? 167.191 210.099 208.345 1.00 40.00 267 SER B CA 1
ATOM 4412 C C . SER B 1 267 ? 168.501 209.823 207.618 1.00 42.73 267 SER B C 1
ATOM 4413 O O . SER B 1 267 ? 168.723 210.324 206.510 1.00 52.28 267 SER B O 1
ATOM 4416 N N . GLN B 1 268 ? 169.378 209.017 208.218 1.00 34.29 268 GLN B N 1
ATOM 4417 C CA . GLN B 1 268 ? 170.662 208.724 207.588 1.00 35.28 268 GLN B CA 1
ATOM 4418 C C . GLN B 1 268 ? 170.492 207.867 206.340 1.00 35.81 268 GLN B C 1
ATOM 4419 O O . GLN B 1 268 ? 171.167 208.093 205.326 1.00 43.16 268 GLN B O 1
ATOM 4425 N N . ILE B 1 269 ? 169.590 206.886 206.388 1.00 36.67 269 ILE B N 1
ATOM 4426 C CA . ILE B 1 269 ? 169.310 206.080 205.204 1.00 34.87 269 ILE B CA 1
ATOM 4427 C C . ILE B 1 269 ? 168.743 206.953 204.094 1.00 37.63 269 ILE B C 1
ATOM 4428 O O . ILE B 1 269 ? 169.113 206.812 202.923 1.00 47.71 269 ILE B O 1
ATOM 4433 N N . GLY B 1 270 ? 167.833 207.864 204.442 1.00 27.51 270 GLY B N 1
ATOM 4434 C CA . GLY B 1 270 ? 167.286 208.765 203.442 1.00 29.03 270 GLY B CA 1
ATOM 4435 C C . GLY B 1 270 ? 168.339 209.675 202.844 1.00 35.35 270 GLY B C 1
ATOM 4436 O O . GLY B 1 270 ? 168.315 209.967 201.648 1.00 46.89 270 GLY B O 1
ATOM 4437 N N . LEU B 1 271 ? 169.277 210.137 203.668 1.00 27.42 271 LEU B N 1
ATOM 4438 C CA . LEU B 1 271 ? 170.362 210.970 203.165 1.00 23.60 271 LEU B CA 1
ATOM 4439 C C . LEU B 1 271 ? 171.250 210.197 202.198 1.00 33.32 271 LEU B C 1
ATOM 4440 O O . LEU B 1 271 ? 171.637 210.718 201.143 1.00 46.14 271 LEU B O 1
ATOM 4445 N N . ILE B 1 272 ? 171.570 208.946 202.531 1.00 34.70 272 ILE B N 1
ATOM 4446 C CA . ILE B 1 272 ? 172.366 208.125 201.622 1.00 28.99 272 ILE B CA 1
ATOM 4447 C C . ILE B 1 272 ? 171.610 207.891 200.320 1.00 30.47 272 ILE B C 1
ATOM 4448 O O . ILE B 1 272 ? 172.196 207.920 199.231 1.00 42.45 272 ILE B O 1
ATOM 4453 N N . LEU B 1 273 ? 170.299 207.659 200.410 1.00 28.43 273 LEU B N 1
ATOM 4454 C CA . LEU B 1 273 ? 169.501 207.444 199.208 1.00 30.64 273 LEU B CA 1
ATOM 4455 C C . LEU B 1 273 ? 169.461 208.693 198.336 1.00 38.41 273 LEU B C 1
ATOM 4456 O O . LEU B 1 273 ? 169.532 208.602 197.105 1.00 46.45 273 LEU B O 1
ATOM 4461 N N . LEU B 1 274 ? 169.341 209.870 198.952 1.00 29.81 274 LEU B N 1
ATOM 4462 C CA . LEU B 1 274 ? 169.378 211.113 198.187 1.00 28.28 274 LEU B CA 1
ATOM 4463 C C . LEU B 1 274 ? 170.726 211.297 197.503 1.00 32.21 274 LEU B C 1
ATOM 4464 O O . LEU B 1 274 ? 170.791 211.696 196.332 1.00 40.38 274 LEU B O 1
ATOM 4469 N N . ALA B 1 275 ? 171.814 211.006 198.219 1.00 27.46 275 ALA B N 1
ATOM 4470 C CA . ALA B 1 275 ? 173.137 211.099 197.614 1.00 27.13 275 ALA B CA 1
ATOM 4471 C C . ALA B 1 275 ? 173.267 210.150 196.432 1.00 33.09 275 ALA B C 1
ATOM 4472 O O . ALA B 1 275 ? 173.854 210.504 195.405 1.00 44.52 275 ALA B O 1
ATOM 4474 N N . LEU B 1 276 ? 172.726 208.936 196.560 1.00 34.10 276 LEU B N 1
ATOM 4475 C CA . LEU B 1 276 ? 172.748 207.996 195.443 1.00 29.14 276 LEU B CA 1
ATOM 4476 C C . LEU B 1 276 ? 171.922 208.513 194.275 1.00 33.73 276 LEU B C 1
ATOM 4477 O O . LEU B 1 276 ? 172.286 208.315 193.111 1.00 39.88 276 LEU B O 1
ATOM 4482 N N . ASN B 1 277 ? 170.799 209.168 194.566 1.00 32.03 277 ASN B N 1
ATOM 4483 C CA . ASN B 1 277 ? 169.974 209.732 193.503 1.00 27.69 277 ASN B CA 1
ATOM 4484 C C . ASN B 1 277 ? 170.711 210.834 192.757 1.00 32.35 277 ASN B C 1
ATOM 4485 O O . ASN B 1 277 ? 170.551 210.984 191.541 1.00 43.38 277 ASN B O 1
ATOM 4490 N N . LYS B 1 278 ? 171.519 211.622 193.466 1.00 36.54 278 LYS B N 1
ATOM 4491 C CA . LYS B 1 278 ? 172.272 212.707 192.851 1.00 30.79 278 LYS B CA 1
ATOM 4492 C C . LYS B 1 278 ? 173.739 212.359 192.638 1.00 32.55 278 LYS B C 1
ATOM 4493 O O . LYS B 1 278 ? 174.566 213.263 192.490 1.00 40.81 278 LYS B O 1
ATOM 4499 N N . LEU B 1 279 ? 174.082 211.072 192.623 1.00 32.85 279 LEU B N 1
ATOM 4500 C CA . LEU B 1 279 ? 175.484 210.681 192.548 1.00 27.74 279 LEU B CA 1
ATOM 4501 C C . LEU B 1 279 ? 176.000 210.655 191.118 1.00 39.20 279 LEU B C 1
ATOM 4502 O O . LEU B 1 279 ? 177.170 210.976 190.883 1.00 47.52 279 LEU B O 1
ATOM 4507 N N . ALA B 1 280 ? 175.153 210.279 190.157 1.00 37.26 280 ALA B N 1
ATOM 4508 C CA . ALA B 1 280 ? 175.592 210.168 188.772 1.00 32.14 280 ALA B CA 1
ATOM 4509 C C . ALA B 1 280 ? 176.029 211.505 188.192 1.00 29.93 280 ALA B C 1
ATOM 4510 O O . ALA B 1 280 ? 176.794 211.524 187.223 1.00 31.98 280 ALA B O 1
ATOM 4512 N N . ASN B 1 281 ? 175.561 212.620 188.756 1.00 30.82 281 ASN B N 1
ATOM 4513 C CA . ASN B 1 281 ? 176.033 213.926 188.318 1.00 34.05 281 ASN B CA 1
ATOM 4514 C C . ASN B 1 281 ? 177.489 214.163 188.689 1.00 39.97 281 ASN B C 1
ATOM 4515 O O . ASN B 1 281 ? 178.132 215.037 188.101 1.00 43.55 281 ASN B O 1
ATOM 4520 N N . GLN B 1 282 ? 178.017 213.408 189.647 1.00 35.87 282 GLN B N 1
ATOM 4521 C CA . GLN B 1 282 ? 179.399 213.537 190.070 1.00 33.25 282 GLN B CA 1
ATOM 4522 C C . GLN B 1 282 ? 180.280 212.632 189.212 1.00 36.93 282 GLN B C 1
ATOM 4523 O O . GLN B 1 282 ? 179.814 211.972 188.281 1.00 37.03 282 GLN B O 1
ATOM 4529 N N . ARG B 1 283 ? 181.573 212.597 189.523 1.00 33.81 283 ARG B N 1
ATOM 4530 C CA . ARG B 1 283 ? 182.503 211.760 188.781 1.00 28.62 283 ARG B CA 1
ATOM 4531 C C . ARG B 1 283 ? 183.447 211.058 189.743 1.00 32.62 283 ARG B C 1
ATOM 4532 O O . ARG B 1 283 ? 183.865 211.633 190.750 1.00 39.17 283 ARG B O 1
ATOM 4540 N N . ILE B 1 284 ? 183.777 209.809 189.413 1.00 30.35 284 ILE B N 1
ATOM 4541 C CA . ILE B 1 284 ? 184.315 208.885 190.407 1.00 35.17 284 ILE B CA 1
ATOM 4542 C C . ILE B 1 284 ? 185.724 209.282 190.830 1.00 36.46 284 ILE B C 1
ATOM 4543 O O . ILE B 1 284 ? 186.025 209.363 192.027 1.00 42.92 284 ILE B O 1
ATOM 4548 N N . ALA B 1 285 ? 186.605 209.546 189.872 1.00 22.26 285 ALA B N 1
ATOM 4549 C CA . ALA B 1 285 ? 188.010 209.761 190.190 1.00 25.39 285 ALA B CA 1
ATOM 4550 C C . ALA B 1 285 ? 188.539 210.904 189.332 1.00 37.02 285 ALA B C 1
ATOM 4551 O O . ALA B 1 285 ? 187.775 211.664 188.730 1.00 49.22 285 ALA B O 1
ATOM 4553 N N . GLY B 1 286 ? 189.860 211.029 189.286 1.00 24.11 286 GLY B N 1
ATOM 4554 C CA . GLY B 1 286 ? 190.498 212.105 188.564 1.00 24.61 286 GLY B CA 1
ATOM 4555 C C . GLY B 1 286 ? 190.378 211.953 187.061 1.00 34.32 286 GLY B C 1
ATOM 4556 O O . GLY B 1 286 ? 189.845 210.979 186.530 1.00 37.69 286 GLY B O 1
ATOM 4557 N N . GLY B 1 287 ? 190.902 212.954 186.360 1.00 36.59 287 GLY B N 1
ATOM 4558 C CA . GLY B 1 287 ? 190.768 213.022 184.920 1.00 31.67 287 GLY B CA 1
ATOM 4559 C C . GLY B 1 287 ? 189.740 214.049 184.501 1.00 30.18 287 GLY B C 1
ATOM 4560 O O . GLY B 1 287 ? 188.939 213.806 183.595 1.00 41.51 287 GLY B O 1
ATOM 4561 N N . HIS B 1 288 ? 189.754 215.204 185.168 1.00 26.50 288 HIS B N 1
ATOM 4562 C CA . HIS B 1 288 ? 188.757 216.235 184.904 1.00 27.49 288 HIS B CA 1
ATOM 4563 C C . HIS B 1 288 ? 188.839 216.731 183.468 1.00 29.74 288 HIS B C 1
ATOM 4564 O O . HIS B 1 288 ? 187.814 216.894 182.796 1.00 42.78 288 HIS B O 1
ATOM 4571 N N . ALA B 1 289 ? 190.054 216.978 182.980 1.00 24.94 289 ALA B N 1
ATOM 4572 C CA . ALA B 1 289 ? 190.214 217.541 181.645 1.00 29.94 289 ALA B CA 1
ATOM 4573 C C . ALA B 1 289 ? 189.675 216.601 180.576 1.00 31.47 289 ALA B C 1
ATOM 4574 O O . ALA B 1 289 ? 189.033 217.043 179.618 1.00 44.00 289 ALA B O 1
ATOM 4576 N N . LYS B 1 290 ? 189.918 215.303 180.726 1.00 25.17 290 LYS B N 1
ATOM 4577 C CA . LYS B 1 290 ? 189.541 214.313 179.731 1.00 20.15 290 LYS B CA 1
ATOM 4578 C C . LYS B 1 290 ? 188.153 213.731 179.964 1.00 33.14 290 LYS B C 1
ATOM 4579 O O . LYS B 1 290 ? 187.786 212.763 179.293 1.00 38.62 290 LYS B O 1
ATOM 4585 N N . ASP B 1 291 ? 187.383 214.293 180.896 1.00 31.69 291 ASP B N 1
ATOM 4586 C CA . ASP B 1 291 ? 186.027 213.829 181.193 1.00 26.97 291 ASP B CA 1
ATOM 4587 C C . ASP B 1 291 ? 186.020 212.371 181.644 1.00 31.03 291 ASP B C 1
ATOM 4588 O O . ASP B 1 291 ? 185.130 211.596 181.293 1.00 37.87 291 ASP B O 1
ATOM 4593 N N . TYR B 1 292 ? 187.019 211.993 182.432 1.00 29.56 292 TYR B N 1
ATOM 4594 C CA . TYR B 1 292 ? 187.064 210.652 182.988 1.00 24.30 292 TYR B CA 1
ATOM 4595 C C . TYR B 1 292 ? 186.095 210.529 184.159 1.00 29.43 292 TYR B C 1
ATOM 4596 O O . TYR B 1 292 ? 185.619 211.521 184.714 1.00 39.08 292 TYR B O 1
ATOM 4605 N N . GLY B 1 293 ? 185.809 209.286 184.533 1.00 21.01 293 GLY B N 1
ATOM 4606 C CA . GLY B 1 293 ? 185.032 209.006 185.719 1.00 24.53 293 GLY B CA 1
ATOM 4607 C C . GLY B 1 293 ? 183.534 209.120 185.566 1.00 24.89 293 GLY B C 1
ATOM 4608 O O . GLY B 1 293 ? 182.816 208.913 186.550 1.00 45.14 293 GLY B O 1
ATOM 4609 N N . ARG B 1 294 ? 183.034 209.446 184.380 1.00 20.68 294 ARG B N 1
ATOM 4610 C CA . ARG B 1 294 ? 181.594 209.507 184.178 1.00 22.39 294 ARG B CA 1
ATOM 4611 C C . ARG B 1 294 ? 180.999 208.110 184.246 1.00 24.14 294 ARG B C 1
ATOM 4612 O O . ARG B 1 294 ? 181.588 207.144 183.758 1.00 40.56 294 ARG B O 1
ATOM 4620 N N . PHE B 1 295 ? 179.821 208.006 184.853 1.00 21.78 295 PHE B N 1
ATOM 4621 C CA . PHE B 1 295 ? 179.192 206.713 185.059 1.00 21.43 295 PHE B CA 1
ATOM 4622 C C . PHE B 1 295 ? 177.684 206.886 185.116 1.00 23.70 295 PHE B C 1
ATOM 4623 O O . PHE B 1 295 ? 177.162 208.002 185.114 1.00 40.05 295 PHE B O 1
ATOM 4631 N N . VAL B 1 296 ? 176.987 205.755 185.157 1.00 21.71 296 VAL B N 1
ATOM 4632 C CA . VAL B 1 296 ? 175.541 205.721 185.323 1.00 23.97 296 VAL B CA 1
ATOM 4633 C C . VAL B 1 296 ? 175.198 204.587 186.279 1.00 30.48 296 VAL B C 1
ATOM 4634 O O . VAL B 1 296 ? 175.757 203.490 186.188 1.00 44.98 296 VAL B O 1
ATOM 4638 N N . ILE B 1 297 ? 174.294 204.860 187.213 1.00 31.34 297 ILE B N 1
ATOM 4639 C CA . ILE B 1 297 ? 173.875 203.856 188.183 1.00 31.62 297 ILE B CA 1
ATOM 4640 C C . ILE B 1 297 ? 172.818 202.966 187.548 1.00 35.54 297 ILE B C 1
ATOM 4641 O O . ILE B 1 297 ? 171.824 203.455 187.000 1.00 40.51 297 ILE B O 1
ATOM 4646 N N . GLU B 1 298 ? 173.031 201.655 187.619 1.00 40.10 298 GLU B N 1
ATOM 4647 C CA . GLU B 1 298 ? 172.137 200.687 187.000 1.00 38.43 298 GLU B CA 1
ATOM 4648 C C . GLU B 1 298 ? 171.153 200.068 187.979 1.00 46.33 298 GLU B C 1
ATOM 4649 O O . GLU B 1 298 ? 169.969 199.939 187.658 1.00 51.64 298 GLU B O 1
ATOM 4655 N N . ASP B 1 299 ? 171.613 199.672 189.162 1.00 39.37 299 ASP B N 1
ATOM 4656 C CA . ASP B 1 299 ? 170.740 199.070 190.158 1.00 33.68 299 ASP B CA 1
ATOM 4657 C C . ASP B 1 299 ? 171.288 199.369 191.542 1.00 34.95 299 ASP B C 1
ATOM 4658 O O . ASP B 1 299 ? 172.489 199.228 191.777 1.00 44.28 299 ASP B O 1
ATOM 4663 N N . VAL B 1 300 ? 170.406 199.780 192.447 1.00 35.62 300 VAL B N 1
ATOM 4664 C CA . VAL B 1 300 ? 170.746 200.009 193.844 1.00 33.62 300 VAL B CA 1
ATOM 4665 C C . VAL B 1 300 ? 169.948 199.019 194.673 1.00 40.34 300 VAL B C 1
ATOM 4666 O O . VAL B 1 300 ? 168.713 199.017 194.626 1.00 51.59 300 VAL B O 1
ATOM 4670 N N . ILE B 1 301 ? 170.648 198.181 195.430 1.00 44.94 301 ILE B N 1
ATOM 4671 C CA . ILE B 1 301 ? 170.035 197.127 196.226 1.00 42.64 301 ILE B CA 1
ATOM 4672 C C . ILE B 1 301 ? 170.106 197.532 197.689 1.00 46.76 301 ILE B C 1
ATOM 4673 O O . ILE B 1 301 ? 171.187 197.845 198.201 1.00 56.35 301 ILE B O 1
ATOM 4678 N N . LEU B 1 302 ? 168.958 197.529 198.359 1.00 52.30 302 LEU B N 1
ATOM 4679 C CA . LEU B 1 302 ? 168.843 197.994 199.739 1.00 48.94 302 LEU B CA 1
ATOM 4680 C C . LEU B 1 302 ? 168.447 196.803 200.606 1.00 55.01 302 LEU B C 1
ATOM 4681 O O . LEU B 1 302 ? 167.273 196.423 200.645 1.00 61.33 302 LEU B O 1
ATOM 4686 N N . ASP B 1 303 ? 169.424 196.223 201.304 1.00 62.47 303 ASP B N 1
ATOM 4687 C CA . ASP B 1 303 ? 169.212 195.044 202.146 1.00 61.38 303 ASP B CA 1
ATOM 4688 C C . ASP B 1 303 ? 168.618 193.885 201.347 1.00 57.46 303 ASP B C 1
ATOM 4689 O O . ASP B 1 303 ? 167.620 193.278 201.738 1.00 59.45 303 ASP B O 1
ATOM 4694 N N . GLY B 1 304 ? 169.243 193.580 200.214 1.00 61.27 304 GLY B N 1
ATOM 4695 C CA . GLY B 1 304 ? 168.851 192.443 199.411 1.00 64.01 304 GLY B CA 1
ATOM 4696 C C . GLY B 1 304 ? 167.687 192.675 198.475 1.00 65.93 304 GLY B C 1
ATOM 4697 O O . GLY B 1 304 ? 167.325 191.757 197.729 1.00 69.38 304 GLY B O 1
ATOM 4698 N N . GLU B 1 305 ? 167.093 193.863 198.481 1.00 58.49 305 GLU B N 1
ATOM 4699 C CA . GLU B 1 305 ? 165.974 194.192 197.611 1.00 56.15 305 GLU B CA 1
ATOM 4700 C C . GLU B 1 305 ? 166.353 195.369 196.726 1.00 60.81 305 GLU B C 1
ATOM 4701 O O . GLU B 1 305 ? 167.098 196.260 197.145 1.00 64.88 305 GLU B O 1
ATOM 4707 N N . SER B 1 306 ? 165.855 195.360 195.494 1.00 50.01 306 SER B N 1
ATOM 4708 C CA . SER B 1 306 ? 166.167 196.405 194.531 1.00 42.10 306 SER B CA 1
ATOM 4709 C C . SER B 1 306 ? 165.199 197.565 194.700 1.00 45.46 306 SER B C 1
ATOM 4710 O O . SER B 1 306 ? 163.980 197.377 194.649 1.00 54.48 306 SER B O 1
ATOM 4713 N N . VAL B 1 307 ? 165.745 198.760 194.901 1.00 45.57 307 VAL B N 1
ATOM 4714 C CA . VAL B 1 307 ? 164.949 199.957 195.119 1.00 44.69 307 VAL B CA 1
ATOM 4715 C C . VAL B 1 307 ? 165.219 201.010 194.048 1.00 50.71 307 VAL B C 1
ATOM 4716 O O . VAL B 1 307 ? 164.915 202.179 194.239 1.00 59.16 307 VAL B O 1
ATOM 4720 N N . TRP B 1 308 ? 165.783 200.603 192.916 1.00 49.01 308 TRP B N 1
ATOM 4721 C CA . TRP B 1 308 ? 166.156 201.531 191.859 1.00 46.32 308 TRP B CA 1
ATOM 4722 C C . TRP B 1 308 ? 165.148 201.461 190.722 1.00 50.68 308 TRP B C 1
ATOM 4723 O O . TRP B 1 308 ? 164.855 200.377 190.207 1.00 54.29 308 TRP B O 1
ATOM 4734 N N . THR B 1 309 ? 164.629 202.614 190.339 1.00 55.18 309 THR B N 1
ATOM 4735 C CA . THR B 1 309 ? 163.709 202.799 189.234 1.00 52.17 309 THR B CA 1
ATOM 4736 C C . THR B 1 309 ? 164.391 203.577 188.116 1.00 58.70 309 THR B C 1
ATOM 4737 O O . THR B 1 309 ? 165.496 204.101 188.294 1.00 65.50 309 THR B O 1
ATOM 4741 N N . PRO B 1 310 ? 163.772 203.654 186.932 1.00 65.88 310 PRO B N 1
ATOM 4742 C CA . PRO B 1 310 ? 164.340 204.525 185.888 1.00 64.62 310 PRO B CA 1
ATOM 4743 C C . PRO B 1 310 ? 164.521 205.962 186.341 1.00 64.46 310 PRO B C 1
ATOM 4744 O O . PRO B 1 310 ? 165.517 206.600 185.980 1.00 61.37 310 PRO B O 1
ATOM 4748 N N . SER B 1 311 ? 163.579 206.492 187.124 1.00 67.99 311 SER B N 1
ATOM 4749 C CA . SER B 1 311 ? 163.746 207.829 187.683 1.00 65.54 311 SER B CA 1
ATOM 4750 C C . SER B 1 311 ? 164.911 207.877 188.663 1.00 61.83 311 SER B C 1
ATOM 4751 O O . SER B 1 311 ? 165.706 208.823 188.648 1.00 64.11 311 SER B O 1
ATOM 4754 N N . GLY B 1 312 ? 165.027 206.867 189.514 1.00 54.85 312 GLY B N 1
ATOM 4755 C CA . GLY B 1 312 ? 166.060 206.842 190.531 1.00 54.42 312 GLY B CA 1
ATOM 4756 C C . GLY B 1 312 ? 165.603 205.992 191.701 1.00 56.95 312 GLY B C 1
ATOM 4757 O O . GLY B 1 312 ? 164.670 205.203 191.580 1.00 60.83 312 GLY B O 1
ATOM 4758 N N . VAL B 1 313 ? 166.284 206.173 192.832 1.00 51.27 313 VAL B N 1
ATOM 4759 C CA . VAL B 1 313 ? 165.882 205.474 194.046 1.00 48.07 313 VAL B CA 1
ATOM 4760 C C . VAL B 1 313 ? 164.486 205.938 194.429 1.00 47.63 313 VAL B C 1
ATOM 4761 O O . VAL B 1 313 ? 164.273 207.109 194.760 1.00 50.93 313 VAL B O 1
ATOM 4765 N N . SER B 1 314 ? 163.527 205.023 194.374 1.00 54.80 314 SER B N 1
ATOM 4766 C CA . SER B 1 314 ? 162.132 205.356 194.619 1.00 59.59 314 SER B CA 1
ATOM 4767 C C . SER B 1 314 ? 161.407 204.087 195.047 1.00 64.33 314 SER B C 1
ATOM 4768 O O . SER B 1 314 ? 162.027 203.040 195.262 1.00 67.72 314 SER B O 1
ATOM 4771 N N . GLY B 1 315 ? 160.093 204.179 195.166 1.00 73.93 315 GLY B N 1
ATOM 4772 C CA . GLY B 1 315 ? 159.268 203.065 195.582 1.00 74.68 315 GLY B CA 1
ATOM 4773 C C . GLY B 1 315 ? 158.639 203.302 196.944 1.00 74.45 315 GLY B C 1
ATOM 4774 O O . GLY B 1 315 ? 158.934 204.267 197.648 1.00 75.59 315 GLY B O 1
ATOM 4775 N N . GLN B 1 316 ? 157.742 202.383 197.302 1.00 75.78 316 GLN B N 1
ATOM 4776 C CA . GLN B 1 316 ? 157.063 202.483 198.588 1.00 76.13 316 GLN B CA 1
ATOM 4777 C C . GLN B 1 316 ? 158.003 202.171 199.744 1.00 79.05 316 GLN B C 1
ATOM 4778 O O . GLN B 1 316 ? 157.874 202.761 200.822 1.00 79.63 316 GLN B O 1
ATOM 4784 N N . ALA B 1 317 ? 158.957 201.262 199.539 1.00 74.43 317 ALA B N 1
ATOM 4785 C CA . ALA B 1 317 ? 159.846 200.852 200.619 1.00 71.98 317 ALA B CA 1
ATOM 4786 C C . ALA B 1 317 ? 160.774 201.969 201.073 1.00 73.11 317 ALA B C 1
ATOM 4787 O O . ALA B 1 317 ? 161.303 201.899 202.187 1.00 75.99 317 ALA B O 1
ATOM 4789 N N . THR B 1 318 ? 160.989 202.988 200.246 1.00 63.71 318 THR B N 1
ATOM 4790 C CA . THR B 1 318 ? 161.907 204.070 200.570 1.00 63.54 318 THR B CA 1
ATOM 4791 C C . THR B 1 318 ? 161.199 205.346 201.006 1.00 66.27 318 THR B C 1
ATOM 4792 O O . THR B 1 318 ? 161.863 206.364 201.221 1.00 70.12 318 THR B O 1
ATOM 4796 N N . GLU B 1 319 ? 159.871 205.319 201.141 1.00 70.47 319 GLU B N 1
ATOM 4797 C CA . GLU B 1 319 ? 159.142 206.534 201.491 1.00 68.43 319 GLU B CA 1
ATOM 4798 C C . GLU B 1 319 ? 159.504 207.021 202.888 1.00 66.64 319 GLU B C 1
ATOM 4799 O O . GLU B 1 319 ? 159.666 208.228 203.107 1.00 71.56 319 GLU B O 1
ATOM 4805 N N . GLN B 1 320 ? 159.629 206.100 203.846 1.00 58.08 320 GLN B N 1
ATOM 4806 C CA . GLN B 1 320 ? 159.931 206.502 205.216 1.00 62.50 320 GLN B CA 1
ATOM 4807 C C . GLN B 1 320 ? 161.294 207.177 205.306 1.00 64.45 320 GLN B C 1
ATOM 4808 O O . GLN B 1 320 ? 161.449 208.185 206.005 1.00 65.33 320 GLN B O 1
ATOM 4814 N N . PHE B 1 321 ? 162.289 206.645 204.592 1.00 54.17 321 PHE B N 1
ATOM 4815 C CA . PHE B 1 321 ? 163.619 207.243 204.612 1.00 47.96 321 PHE B CA 1
ATOM 4816 C C . PHE B 1 321 ? 163.594 208.658 204.052 1.00 50.76 321 PHE B C 1
ATOM 4817 O O . PHE B 1 321 ? 164.198 209.573 204.626 1.00 59.37 321 PHE B O 1
ATOM 4825 N N . PHE B 1 322 ? 162.896 208.858 202.933 1.00 49.33 322 PHE B N 1
ATOM 4826 C CA . PHE B 1 322 ? 162.853 210.177 202.316 1.00 49.71 322 PHE B CA 1
ATOM 4827 C C . PHE B 1 322 ? 162.102 211.175 203.188 1.00 54.95 322 PHE B C 1
ATOM 4828 O O . PHE B 1 322 ? 162.528 212.327 203.326 1.00 59.14 322 PHE B O 1
ATOM 4836 N N . ASP B 1 323 ? 160.990 210.755 203.795 1.00 53.50 323 ASP B N 1
ATOM 4837 C CA . ASP B 1 323 ? 160.275 211.652 204.697 1.00 49.32 323 ASP B CA 1
ATOM 4838 C C . ASP B 1 323 ? 161.131 212.019 205.903 1.00 49.86 323 ASP B C 1
ATOM 4839 O O . ASP B 1 323 ? 161.174 213.187 206.314 1.00 58.05 323 ASP B O 1
ATOM 4844 N N . ALA B 1 324 ? 161.828 211.035 206.479 1.00 44.99 324 ALA B N 1
ATOM 4845 C CA . ALA B 1 324 ? 162.661 211.304 207.644 1.00 44.63 324 ALA B CA 1
ATOM 4846 C C . ALA B 1 324 ? 163.798 212.256 207.303 1.00 47.99 324 ALA B C 1
ATOM 4847 O O . ALA B 1 324 ? 164.091 213.181 208.070 1.00 55.68 324 ALA B O 1
ATOM 4849 N N . ILE B 1 325 ? 164.448 212.055 206.155 1.00 41.52 325 ILE B N 1
ATOM 4850 C CA . ILE B 1 325 ? 165.546 212.945 205.797 1.00 35.62 325 ILE B CA 1
ATOM 4851 C C . ILE B 1 325 ? 165.028 214.330 205.441 1.00 42.56 325 ILE B C 1
ATOM 4852 O O . ILE B 1 325 ? 165.703 215.329 205.705 1.00 54.01 325 ILE B O 1
ATOM 4857 N N . ALA B 1 326 ? 163.834 214.432 204.852 1.00 50.22 326 ALA B N 1
ATOM 4858 C CA . ALA B 1 326 ? 163.262 215.750 204.601 1.00 50.84 326 ALA B CA 1
ATOM 4859 C C . ALA B 1 326 ? 163.007 216.492 205.906 1.00 54.74 326 ALA B C 1
ATOM 4860 O O . ALA B 1 326 ? 163.318 217.685 206.025 1.00 56.65 326 ALA B O 1
ATOM 4862 N N . GLU B 1 327 ? 162.456 215.797 206.904 1.00 54.20 327 GLU B N 1
ATOM 4863 C CA . GLU B 1 327 ? 162.245 216.427 208.203 1.00 49.54 327 GLU B CA 1
ATOM 4864 C C . GLU B 1 327 ? 163.567 216.839 208.839 1.00 51.40 327 GLU B C 1
ATOM 4865 O O . GLU B 1 327 ? 163.681 217.936 209.401 1.00 57.64 327 GLU B O 1
ATOM 4871 N N . ALA B 1 328 ? 164.579 215.973 208.756 1.00 54.22 328 ALA B N 1
ATOM 4872 C CA . ALA B 1 328 ? 165.882 216.295 209.329 1.00 53.24 328 ALA B CA 1
ATOM 4873 C C . ALA B 1 328 ? 166.508 217.502 208.644 1.00 53.86 328 ALA B C 1
ATOM 4874 O O . ALA B 1 328 ? 167.119 218.350 209.303 1.00 61.36 328 ALA B O 1
ATOM 4876 N N . LEU B 1 329 ? 166.379 217.589 207.318 1.00 51.98 329 LEU B N 1
ATOM 4877 C CA . LEU B 1 329 ? 166.896 218.743 206.593 1.00 54.48 329 LEU B CA 1
ATOM 4878 C C . LEU B 1 329 ? 166.167 220.015 206.996 1.00 55.97 329 LEU B C 1
ATOM 4879 O O . LEU B 1 329 ? 166.787 221.072 207.155 1.00 54.34 329 LEU B O 1
ATOM 4884 N N . ASP B 1 330 ? 164.844 219.934 207.158 1.00 67.10 330 ASP B N 1
ATOM 4885 C CA . ASP B 1 330 ? 164.091 221.103 207.598 1.00 66.65 330 ASP B CA 1
ATOM 4886 C C . ASP B 1 330 ? 164.542 221.555 208.980 1.00 63.38 330 ASP B C 1
ATOM 4887 O O . ASP B 1 330 ? 164.660 222.757 209.241 1.00 67.19 330 ASP B O 1
ATOM 4892 N N . GLY B 1 331 ? 164.799 220.609 209.876 1.00 60.01 331 GLY B N 1
ATOM 4893 C CA . GLY B 1 331 ? 165.277 220.940 211.200 1.00 62.62 331 GLY B CA 1
ATOM 4894 C C . GLY B 1 331 ? 166.774 221.085 211.348 1.00 66.78 331 GLY B C 1
ATOM 4895 O O . GLY B 1 331 ? 167.250 221.347 212.457 1.00 72.90 331 GLY B O 1
ATOM 4896 N N . MET B 1 332 ? 167.539 220.926 210.271 1.00 65.09 332 MET B N 1
ATOM 4897 C CA . MET B 1 332 ? 168.992 220.995 210.352 1.00 64.06 332 MET B CA 1
ATOM 4898 C C . MET B 1 332 ? 169.469 222.437 210.446 1.00 62.09 332 MET B C 1
ATOM 4899 O O . MET B 1 332 ? 168.988 223.314 209.727 1.00 67.62 332 MET B O 1
ATOM 4904 N N . THR B 1 333 ? 170.433 222.676 211.331 1.00 57.40 333 THR B N 1
ATOM 4905 C CA . THR B 1 333 ? 171.005 224.000 211.518 1.00 55.05 333 THR B CA 1
ATOM 4906 C C . THR B 1 333 ? 172.515 223.878 211.651 1.00 57.71 333 THR B C 1
ATOM 4907 O O . THR B 1 333 ? 173.063 222.785 211.814 1.00 64.92 333 THR B O 1
ATOM 4911 N N . SER B 1 334 ? 173.191 225.024 211.580 1.00 47.71 334 SER B N 1
ATOM 4912 C CA . SER B 1 334 ? 174.643 225.060 211.684 1.00 48.17 334 SER B CA 1
ATOM 4913 C C . SER B 1 334 ? 175.144 224.813 213.099 1.00 55.93 334 SER B C 1
ATOM 4914 O O . SER B 1 334 ? 176.356 224.662 213.286 1.00 59.46 334 SER B O 1
ATOM 4917 N N . SER B 1 335 ? 174.253 224.779 214.093 1.00 52.80 335 SER B N 1
ATOM 4918 C CA . SER B 1 335 ? 174.688 224.627 215.478 1.00 49.56 335 SER B CA 1
ATOM 4919 C C . SER B 1 335 ? 175.387 223.293 215.700 1.00 48.14 335 SER B C 1
ATOM 4920 O O . SER B 1 335 ? 176.403 223.226 216.402 1.00 49.53 335 SER B O 1
ATOM 4923 N N . GLU B 1 336 ? 174.855 222.220 215.115 1.00 43.00 336 GLU B N 1
ATOM 4924 C CA . GLU B 1 336 ? 175.466 220.906 215.286 1.00 42.75 336 GLU B CA 1
ATOM 4925 C C . GLU B 1 336 ? 176.858 220.860 214.672 1.00 46.78 336 GLU B C 1
ATOM 4926 O O . GLU B 1 336 ? 177.796 220.336 215.284 1.00 51.32 336 GLU B O 1
ATOM 4932 N N . PHE B 1 337 ? 177.012 221.406 213.464 1.00 42.01 337 PHE B N 1
ATOM 4933 C CA . PHE B 1 337 ? 178.327 221.447 212.835 1.00 34.52 337 PHE B CA 1
ATOM 4934 C C . PHE B 1 337 ? 179.302 222.281 213.654 1.00 41.68 337 PHE B C 1
ATOM 4935 O O . PHE B 1 337 ? 180.464 221.895 213.835 1.00 47.97 337 PHE B O 1
ATOM 4943 N N . GLU B 1 338 ? 178.848 223.432 214.153 1.00 41.66 338 GLU B N 1
ATOM 4944 C CA . GLU B 1 338 ? 179.721 224.298 214.937 1.00 41.78 338 GLU B CA 1
ATOM 4945 C C . GLU B 1 338 ? 180.169 223.615 216.220 1.00 41.19 338 GLU B C 1
ATOM 4946 O O . GLU B 1 338 ? 181.330 223.736 216.624 1.00 44.09 338 GLU B O 1
ATOM 4952 N N . GLN B 1 339 ? 179.254 222.907 216.884 1.00 41.10 339 GLN B N 1
ATOM 4953 C CA . GLN B 1 339 ? 179.612 222.202 218.109 1.00 44.32 339 GLN B CA 1
ATOM 4954 C C . GLN B 1 339 ? 180.556 221.042 217.823 1.00 47.38 339 GLN B C 1
ATOM 4955 O O . GLN B 1 339 ? 181.493 220.794 218.589 1.00 49.06 339 GLN B O 1
ATOM 4961 N N . PHE B 1 340 ? 180.322 220.321 216.725 1.00 41.01 340 PHE B N 1
ATOM 4962 C CA . PHE B 1 340 ? 181.183 219.200 216.367 1.00 31.62 340 PHE B CA 1
ATOM 4963 C C . PHE B 1 340 ? 182.595 219.664 216.046 1.00 36.13 340 PHE B C 1
ATOM 4964 O O . PHE B 1 340 ? 183.573 219.038 216.469 1.00 40.95 340 PHE B O 1
ATOM 4972 N N . ALA B 1 341 ? 182.723 220.761 215.302 1.00 35.88 341 ALA B N 1
ATOM 4973 C CA . ALA B 1 341 ? 184.029 221.236 214.870 1.00 35.90 341 ALA B CA 1
ATOM 4974 C C . ALA B 1 341 ? 184.786 221.991 215.952 1.00 38.45 341 ALA B C 1
ATOM 4975 O O . ALA B 1 341 ? 185.993 222.200 215.802 1.00 40.45 341 ALA B O 1
ATOM 4977 N N . ALA B 1 342 ? 184.117 222.403 217.023 1.00 43.94 342 ALA B N 1
ATOM 4978 C CA . ALA B 1 342 ? 184.779 223.170 218.067 1.00 42.45 342 ALA B CA 1
ATOM 4979 C C . ALA B 1 342 ? 185.821 222.318 218.777 1.00 43.50 342 ALA B C 1
ATOM 4980 O O . ALA B 1 342 ? 185.621 221.124 219.003 1.00 48.54 342 ALA B O 1
ATOM 4982 N N . SER B 1 343 ? 186.941 222.939 219.124 1.00 59.96 343 SER B N 1
ATOM 4983 C CA . SER B 1 343 ? 188.034 222.259 219.801 1.00 62.23 343 SER B CA 1
ATOM 4984 C C . SER B 1 343 ? 188.008 222.586 221.287 1.00 64.27 343 SER B C 1
ATOM 4985 O O . SER B 1 343 ? 187.774 223.733 221.677 1.00 65.46 343 SER B O 1
ATOM 4988 N N . ALA B 1 344 ? 188.244 221.566 222.114 1.00 77.50 344 ALA B N 1
ATOM 4989 C CA . ALA B 1 344 ? 188.225 221.768 223.559 1.00 81.71 344 ALA B CA 1
ATOM 4990 C C . ALA B 1 344 ? 189.333 222.714 224.001 1.00 83.73 344 ALA B C 1
ATOM 4991 O O . ALA B 1 344 ? 189.118 223.572 224.864 1.00 81.98 344 ALA B O 1
ATOM 4993 N N . LYS B 1 345 ? 190.521 222.574 223.424 1.00 91.70 345 LYS B N 1
ATOM 4994 C CA . LYS B 1 345 ? 191.653 223.416 223.792 1.00 92.06 345 LYS B CA 1
ATOM 4995 C C . LYS B 1 345 ? 191.945 224.454 222.716 1.00 94.33 345 LYS B C 1
ATOM 4996 O O . LYS B 1 345 ? 191.633 224.258 221.542 1.00 93.46 345 LYS B O 1
ATOM 5002 N N . MET C 1 1 ? 176.218 221.012 182.912 1.00 50.67 1 MET C N 1
ATOM 5003 C CA . MET C 1 1 ? 176.121 221.664 181.611 1.00 48.02 1 MET C CA 1
ATOM 5004 C C . MET C 1 1 ? 176.706 220.766 180.532 1.00 50.25 1 MET C C 1
ATOM 5005 O O . MET C 1 1 ? 177.921 220.681 180.374 1.00 55.09 1 MET C O 1
ATOM 5010 N N . GLN C 1 2 ? 175.835 220.099 179.784 1.00 46.81 2 GLN C N 1
ATOM 5011 C CA . GLN C 1 2 ? 176.230 219.033 178.874 1.00 44.10 2 GLN C CA 1
ATOM 5012 C C . GLN C 1 2 ? 176.000 219.457 177.432 1.00 44.48 2 GLN C C 1
ATOM 5013 O O . GLN C 1 2 ? 174.906 219.903 177.078 1.00 50.54 2 GLN C O 1
ATOM 5019 N N . ILE C 1 3 ? 177.033 219.309 176.607 1.00 41.17 3 ILE C N 1
ATOM 5020 C CA . ILE C 1 3 ? 176.969 219.598 175.181 1.00 32.60 3 ILE C CA 1
ATOM 5021 C C . ILE C 1 3 ? 177.283 218.317 174.425 1.00 37.29 3 ILE C C 1
ATOM 5022 O O . ILE C 1 3 ? 178.316 217.685 174.672 1.00 43.84 3 ILE C O 1
ATOM 5027 N N . GLU C 1 4 ? 176.396 217.936 173.513 1.00 40.84 4 GLU C N 1
ATOM 5028 C CA . GLU C 1 4 ? 176.618 216.810 172.619 1.00 34.95 4 GLU C CA 1
ATOM 5029 C C . GLU C 1 4 ? 176.691 217.325 171.191 1.00 43.16 4 GLU C C 1
ATOM 5030 O O . GLU C 1 4 ? 175.800 218.053 170.744 1.00 54.74 4 GLU C O 1
ATOM 5036 N N . VAL C 1 5 ? 177.752 216.950 170.484 1.00 35.40 5 VAL C N 1
ATOM 5037 C CA . VAL C 1 5 ? 178.013 217.419 169.129 1.00 28.31 5 VAL C CA 1
ATOM 5038 C C . VAL C 1 5 ? 178.065 216.211 168.207 1.00 33.98 5 VAL C C 1
ATOM 5039 O O . VAL C 1 5 ? 178.776 215.241 168.488 1.00 42.72 5 VAL C O 1
ATOM 5043 N N . LEU C 1 6 ? 177.306 216.267 167.118 1.00 31.70 6 LEU C N 1
ATOM 5044 C CA . LEU C 1 6 ? 177.253 215.191 166.136 1.00 29.59 6 LEU C CA 1
ATOM 5045 C C . LEU C 1 6 ? 178.103 215.605 164.941 1.00 35.87 6 LEU C C 1
ATOM 5046 O O . LEU C 1 6 ? 177.771 216.563 164.238 1.00 46.96 6 LEU C O 1
ATOM 5051 N N . ILE C 1 7 ? 179.189 214.878 164.706 1.00 35.53 7 ILE C N 1
ATOM 5052 C CA . ILE C 1 7 ? 180.210 215.264 163.741 1.00 30.90 7 ILE C CA 1
ATOM 5053 C C . ILE C 1 7 ? 180.362 214.150 162.719 1.00 34.08 7 ILE C C 1
ATOM 5054 O O . ILE C 1 7 ? 180.523 212.981 163.088 1.00 47.46 7 ILE C O 1
ATOM 5059 N N . ARG C 1 8 ? 180.308 214.508 161.440 1.00 29.11 8 ARG C N 1
ATOM 5060 C CA . ARG C 1 8 ? 180.552 213.580 160.345 1.00 35.23 8 ARG C CA 1
ATOM 5061 C C . ARG C 1 8 ? 181.781 214.045 159.580 1.00 34.26 8 ARG C C 1
ATOM 5062 O O . ARG C 1 8 ? 181.852 215.204 159.162 1.00 36.27 8 ARG C O 1
ATOM 5070 N N . ASN C 1 9 ? 182.745 213.147 159.401 1.00 31.28 9 ASN C N 1
ATOM 5071 C CA . ASN C 1 9 ? 184.011 213.512 158.781 1.00 22.23 9 ASN C CA 1
ATOM 5072 C C . ASN C 1 9 ? 183.879 213.478 157.264 1.00 33.11 9 ASN C C 1
ATOM 5073 O O . ASN C 1 9 ? 183.497 212.457 156.685 1.00 46.73 9 ASN C O 1
ATOM 5078 N N . ILE C 1 10 ? 184.171 214.610 156.623 1.00 32.59 10 ILE C N 1
ATOM 5079 C CA . ILE C 1 10 ? 184.180 214.658 155.167 1.00 21.25 10 ILE C CA 1
ATOM 5080 C C . ILE C 1 10 ? 185.377 213.896 154.617 1.00 29.64 10 ILE C C 1
ATOM 5081 O O . ILE C 1 10 ? 185.250 213.114 153.668 1.00 38.23 10 ILE C O 1
ATOM 5086 N N . THR C 1 11 ? 186.547 214.101 155.203 1.00 31.81 11 THR C N 1
ATOM 5087 C CA . THR C 1 11 ? 187.783 213.448 154.811 1.00 29.37 11 THR C CA 1
ATOM 5088 C C . THR C 1 11 ? 188.230 212.469 155.889 1.00 29.52 11 THR C C 1
ATOM 5089 O O . THR C 1 11 ? 187.815 212.577 157.047 1.00 36.90 11 THR C O 1
ATOM 5093 N N . PRO C 1 12 ? 189.062 211.487 155.542 1.00 21.53 12 PRO C N 1
ATOM 5094 C CA . PRO C 1 12 ? 189.492 210.504 156.540 1.00 23.12 12 PRO C CA 1
ATOM 5095 C C . PRO C 1 12 ? 190.203 211.158 157.713 1.00 35.41 12 PRO C C 1
ATOM 5096 O O . PRO C 1 12 ? 190.909 212.156 157.565 1.00 55.55 12 PRO C O 1
ATOM 5100 N N . ILE C 1 13 ? 190.003 210.581 158.892 1.00 17.28 13 ILE C N 1
ATOM 5101 C CA . ILE C 1 13 ? 190.583 211.083 160.129 1.00 17.88 13 ILE C CA 1
ATOM 5102 C C . ILE C 1 13 ? 191.766 210.197 160.488 1.00 23.42 13 ILE C C 1
ATOM 5103 O O . ILE C 1 13 ? 191.625 208.974 160.602 1.00 35.38 13 ILE C O 1
ATOM 5108 N N . PHE C 1 14 ? 192.932 210.811 160.662 1.00 31.16 14 PHE C N 1
ATOM 5109 C CA . PHE C 1 14 ? 194.178 210.096 160.919 1.00 32.98 14 PHE C CA 1
ATOM 5110 C C . PHE C 1 14 ? 194.750 210.569 162.251 1.00 33.75 14 PHE C C 1
ATOM 5111 O O . PHE C 1 14 ? 195.511 211.538 162.302 1.00 33.83 14 PHE C O 1
ATOM 5119 N N . SER C 1 15 ? 194.383 209.883 163.328 1.00 34.04 15 SER C N 1
ATOM 5120 C CA . SER C 1 15 ? 194.979 210.100 164.643 1.00 28.60 15 SER C CA 1
ATOM 5121 C C . SER C 1 15 ? 195.941 208.946 164.889 1.00 37.68 15 SER C C 1
ATOM 5122 O O . SER C 1 15 ? 195.527 207.846 165.262 1.00 43.49 15 SER C O 1
ATOM 5125 N N . ALA C 1 16 ? 197.227 209.200 164.678 1.00 41.34 16 ALA C N 1
ATOM 5126 C CA . ALA C 1 16 ? 198.217 208.137 164.725 1.00 28.72 16 ALA C CA 1
ATOM 5127 C C . ALA C 1 16 ? 198.379 207.606 166.141 1.00 35.22 16 ALA C C 1
ATOM 5128 O O . ALA C 1 16 ? 198.334 208.358 167.116 1.00 44.22 16 ALA C O 1
ATOM 5130 N N . ALA C 1 17 ? 198.552 206.300 166.246 1.00 37.11 17 ALA C N 1
ATOM 5131 C CA . ALA C 1 17 ? 198.825 205.638 167.510 1.00 37.92 17 ALA C CA 1
ATOM 5132 C C . ALA C 1 17 ? 200.320 205.450 167.675 1.00 41.95 17 ALA C C 1
ATOM 5133 O O . ALA C 1 17 ? 200.963 204.876 166.786 1.00 50.35 17 ALA C O 1
ATOM 5135 N N . PRO C 1 18 ? 200.907 205.927 168.770 1.00 30.35 18 PRO C N 1
ATOM 5136 C CA . PRO C 1 18 ? 202.354 205.778 168.954 1.00 31.38 18 PRO C CA 1
ATOM 5137 C C . PRO C 1 18 ? 202.764 204.315 169.003 1.00 38.45 18 PRO C C 1
ATOM 5138 O O . PRO C 1 18 ? 202.051 203.466 169.538 1.00 42.70 18 PRO C O 1
ATOM 5142 N N . GLY C 1 19 ? 203.931 204.029 168.434 1.00 38.88 19 GLY C N 1
ATOM 5143 C CA . GLY C 1 19 ? 204.433 202.672 168.384 1.00 40.78 19 GLY C CA 1
ATOM 5144 C C . GLY C 1 19 ? 204.674 202.190 166.971 1.00 47.36 19 GLY C C 1
ATOM 5145 O O . GLY C 1 19 ? 203.926 202.539 166.054 1.00 55.00 19 GLY C O 1
ATOM 5146 N N . SER C 1 20 ? 205.715 201.386 166.780 1.00 48.78 20 SER C N 1
ATOM 5147 C CA . SER C 1 20 ? 206.077 200.883 165.460 1.00 45.84 20 SER C CA 1
ATOM 5148 C C . SER C 1 20 ? 205.315 199.592 165.195 1.00 50.51 20 SER C C 1
ATOM 5149 O O . SER C 1 20 ? 205.648 198.541 165.751 1.00 56.83 20 SER C O 1
ATOM 5152 N N . TYR C 1 21 ? 204.292 199.673 164.354 1.00 42.61 21 TYR C N 1
ATOM 5153 C CA . TYR C 1 21 ? 203.567 198.513 163.866 1.00 43.26 21 TYR C CA 1
ATOM 5154 C C . TYR C 1 21 ? 203.963 198.252 162.421 1.00 50.44 21 TYR C C 1
ATOM 5155 O O . TYR C 1 21 ? 204.504 199.123 161.738 1.00 55.29 21 TYR C O 1
ATOM 5164 N N . TYR C 1 22 ? 203.700 197.035 161.961 1.00 50.71 22 TYR C N 1
ATOM 5165 C CA . TYR C 1 22 ? 204.159 196.606 160.652 1.00 42.61 22 TYR C CA 1
ATOM 5166 C C . TYR C 1 22 ? 203.024 195.903 159.926 1.00 42.48 22 TYR C C 1
ATOM 5167 O O . TYR C 1 22 ? 202.199 195.228 160.544 1.00 52.90 22 TYR C O 1
ATOM 5176 N N . VAL C 1 23 ? 202.978 196.078 158.610 1.00 38.28 23 VAL C N 1
ATOM 5177 C CA . VAL C 1 23 ? 201.909 195.521 157.790 1.00 38.50 23 VAL C CA 1
ATOM 5178 C C . VAL C 1 23 ? 202.522 194.886 156.552 1.00 48.32 23 VAL C C 1
ATOM 5179 O O . VAL C 1 23 ? 203.481 195.412 155.978 1.00 58.43 23 VAL C O 1
ATOM 5183 N N . SER C 1 24 ? 201.987 193.736 156.159 1.00 44.86 24 SER C N 1
ATOM 5184 C CA . SER C 1 24 ? 202.385 193.122 154.907 1.00 39.59 24 SER C CA 1
ATOM 5185 C C . SER C 1 24 ? 201.646 193.782 153.749 1.00 47.42 24 SER C C 1
ATOM 5186 O O . SER C 1 24 ? 200.730 194.585 153.935 1.00 52.24 24 SER C O 1
ATOM 5189 N N . LEU C 1 25 ? 202.058 193.433 152.531 1.00 49.24 25 LEU C N 1
ATOM 5190 C CA . LEU C 1 25 ? 201.500 194.076 151.348 1.00 46.02 25 LEU C CA 1
ATOM 5191 C C . LEU C 1 25 ? 200.026 193.755 151.143 1.00 46.17 25 LEU C C 1
ATOM 5192 O O . LEU C 1 25 ? 199.332 194.516 150.463 1.00 52.30 25 LEU C O 1
ATOM 5197 N N . ASP C 1 26 ? 199.530 192.663 151.716 1.00 53.93 26 ASP C N 1
ATOM 5198 C CA . ASP C 1 26 ? 198.141 192.266 151.534 1.00 56.24 26 ASP C CA 1
ATOM 5199 C C . ASP C 1 26 ? 197.222 192.777 152.636 1.00 57.94 26 ASP C C 1
ATOM 5200 O O . ASP C 1 26 ? 196.036 192.435 152.638 1.00 60.88 26 ASP C O 1
ATOM 5205 N N . GLY C 1 27 ? 197.730 193.579 153.565 1.00 46.93 27 GLY C N 1
ATOM 5206 C CA . GLY C 1 27 ? 196.903 194.183 154.585 1.00 46.35 27 GLY C CA 1
ATOM 5207 C C . GLY C 1 27 ? 196.905 193.506 155.936 1.00 49.63 27 GLY C C 1
ATOM 5208 O O . GLY C 1 27 ? 196.119 193.902 156.803 1.00 57.42 27 GLY C O 1
ATOM 5209 N N . THR C 1 28 ? 197.756 192.507 156.150 1.00 55.19 28 THR C N 1
ATOM 5210 C CA . THR C 1 28 ? 197.819 191.837 157.441 1.00 57.75 28 THR C CA 1
ATOM 5211 C C . THR C 1 28 ? 198.729 192.613 158.383 1.00 56.47 28 THR C C 1
ATOM 5212 O O . THR C 1 28 ? 199.889 192.881 158.058 1.00 62.29 28 THR C O 1
ATOM 5216 N N . ILE C 1 29 ? 198.202 192.972 159.548 1.00 54.45 29 ILE C N 1
ATOM 5217 C CA . ILE C 1 29 ? 198.928 193.783 160.517 1.00 55.93 29 ILE C CA 1
ATOM 5218 C C . ILE C 1 29 ? 199.796 192.871 161.370 1.00 59.72 29 ILE C C 1
ATOM 5219 O O . ILE C 1 29 ? 199.333 191.831 161.853 1.00 64.02 29 ILE C O 1
ATOM 5224 N N . ASN C 1 30 ? 201.060 193.263 161.555 1.00 63.42 30 ASN C N 1
ATOM 5225 C CA . ASN C 1 30 ? 202.068 192.474 162.253 1.00 60.85 30 ASN C CA 1
ATOM 5226 C C . ASN C 1 30 ? 202.178 191.096 161.615 1.00 61.62 30 ASN C C 1
ATOM 5227 O O . ASN C 1 30 ? 201.822 190.089 162.240 1.00 64.79 30 ASN C O 1
ATOM 5232 N N . PRO C 1 31 ? 202.663 191.009 160.381 1.00 62.51 31 PRO C N 1
ATOM 5233 C CA . PRO C 1 31 ? 202.682 189.732 159.678 1.00 67.40 31 PRO C CA 1
ATOM 5234 C C . PRO C 1 31 ? 203.818 188.856 160.170 1.00 77.39 31 PRO C C 1
ATOM 5235 O O . PRO C 1 31 ? 204.699 189.324 160.908 1.00 77.20 31 PRO C O 1
ATOM 5239 N N . PRO C 1 32 ? 203.829 187.577 159.795 1.00 96.19 32 PRO C N 1
ATOM 5240 C CA . PRO C 1 32 ? 204.990 186.735 160.098 1.00 94.51 32 PRO C CA 1
ATOM 5241 C C . PRO C 1 32 ? 206.251 187.290 159.455 1.00 97.07 32 PRO C C 1
ATOM 5242 O O . PRO C 1 32 ? 206.212 187.914 158.392 1.00 97.29 32 PRO C O 1
ATOM 5246 N N . GLN C 1 33 ? 207.384 187.057 160.121 1.00 109.67 33 GLN C N 1
ATOM 5247 C CA . GLN C 1 33 ? 208.646 187.650 159.693 1.00 110.39 33 GLN C CA 1
ATOM 5248 C C . GLN C 1 33 ? 209.115 187.135 158.337 1.00 111.62 33 GLN C C 1
ATOM 5249 O O . GLN C 1 33 ? 210.012 187.739 157.739 1.00 111.25 33 GLN C O 1
ATOM 5255 N N . GLY C 1 34 ? 208.539 186.039 157.843 1.00 114.40 34 GLY C N 1
ATOM 5256 C CA . GLY C 1 34 ? 208.927 185.543 156.533 1.00 113.54 34 GLY C CA 1
ATOM 5257 C C . GLY C 1 34 ? 208.538 186.482 155.406 1.00 115.12 34 GLY C C 1
ATOM 5258 O O . GLY C 1 34 ? 209.296 186.663 154.448 1.00 116.56 34 GLY C O 1
ATOM 5259 N N . ALA C 1 35 ? 207.360 187.092 155.502 1.00 97.32 35 ALA C N 1
ATOM 5260 C CA . ALA C 1 35 ? 206.861 187.962 154.449 1.00 96.37 35 ALA C CA 1
ATOM 5261 C C . ALA C 1 35 ? 207.402 189.380 154.617 1.00 96.32 35 ALA C C 1
ATOM 5262 O O . ALA C 1 35 ? 208.216 189.669 155.498 1.00 97.00 35 ALA C O 1
ATOM 5264 N N . SER C 1 36 ? 206.942 190.277 153.749 1.00 72.05 36 SER C N 1
ATOM 5265 C CA . SER C 1 36 ? 207.366 191.668 153.792 1.00 66.14 36 SER C CA 1
ATOM 5266 C C . SER C 1 36 ? 206.680 192.409 154.935 1.00 66.58 36 SER C C 1
ATOM 5267 O O . SER C 1 36 ? 205.557 192.089 155.330 1.00 68.76 36 SER C O 1
ATOM 5270 N N . ARG C 1 37 ? 207.373 193.412 155.464 1.00 59.32 37 ARG C N 1
ATOM 5271 C CA . ARG C 1 37 ? 207.006 194.087 156.706 1.00 59.90 37 ARG C CA 1
ATOM 5272 C C . ARG C 1 37 ? 207.113 195.598 156.558 1.00 63.12 37 ARG C C 1
ATOM 5273 O O . ARG C 1 37 ? 207.850 196.265 157.285 1.00 70.29 37 ARG C O 1
ATOM 5281 N N . PHE C 1 38 ? 206.437 196.155 155.564 1.00 41.58 38 PHE C N 1
ATOM 5282 C CA . PHE C 1 38 ? 206.400 197.602 155.424 1.00 40.79 38 PHE C CA 1
ATOM 5283 C C . PHE C 1 38 ? 205.795 198.241 156.672 1.00 40.70 38 PHE C C 1
ATOM 5284 O O . PHE C 1 38 ? 204.780 197.759 157.186 1.00 48.10 38 PHE C O 1
ATOM 5292 N N . PRO C 1 39 ? 206.393 199.312 157.191 1.00 33.13 39 PRO C N 1
ATOM 5293 C CA . PRO C 1 39 ? 205.898 199.906 158.436 1.00 37.21 39 PRO C CA 1
ATOM 5294 C C . PRO C 1 39 ? 204.508 200.497 158.280 1.00 42.07 39 PRO C C 1
ATOM 5295 O O . PRO C 1 39 ? 204.114 200.951 157.204 1.00 48.24 39 PRO C O 1
ATOM 5299 N N . LEU C 1 40 ? 203.763 200.488 159.383 1.00 38.92 40 LEU C N 1
ATOM 5300 C CA . LEU C 1 40 ? 202.400 200.994 159.421 1.00 23.02 40 LEU C CA 1
ATOM 5301 C C . LEU C 1 40 ? 202.225 201.922 160.612 1.00 32.54 40 LEU C C 1
ATOM 5302 O O . LEU C 1 40 ? 202.692 201.626 161.715 1.00 44.74 40 LEU C O 1
ATOM 5307 N N . THR C 1 41 ? 201.550 203.043 160.384 1.00 37.57 41 THR C N 1
ATOM 5308 C CA . THR C 1 41 ? 201.176 203.980 161.437 1.00 35.59 41 THR C CA 1
ATOM 5309 C C . THR C 1 41 ? 199.684 203.809 161.687 1.00 34.37 41 THR C C 1
ATOM 5310 O O . THR C 1 41 ? 198.861 204.213 160.860 1.00 38.14 41 THR C O 1
ATOM 5314 N N . ARG C 1 42 ? 199.340 203.217 162.823 1.00 33.28 42 ARG C N 1
ATOM 5315 C CA . ARG C 1 42 ? 197.972 202.804 163.091 1.00 32.58 42 ARG C CA 1
ATOM 5316 C C . ARG C 1 42 ? 197.140 203.964 163.611 1.00 38.48 42 ARG C C 1
ATOM 5317 O O . ARG C 1 42 ? 197.636 204.828 164.338 1.00 42.81 42 ARG C O 1
ATOM 5325 N N . ALA C 1 43 ? 195.868 203.978 163.229 1.00 32.72 43 ALA C N 1
ATOM 5326 C CA . ALA C 1 43 ? 194.925 204.911 163.821 1.00 30.65 43 ALA C CA 1
ATOM 5327 C C . ALA C 1 43 ? 194.706 204.555 165.282 1.00 33.92 43 ALA C C 1
ATOM 5328 O O . ALA C 1 43 ? 194.647 203.378 165.647 1.00 41.12 43 ALA C O 1
ATOM 5330 N N . ARG C 1 44 ? 194.595 205.576 166.124 1.00 37.22 44 ARG C N 1
ATOM 5331 C CA . ARG C 1 44 ? 194.473 205.335 167.553 1.00 30.79 44 ARG C CA 1
ATOM 5332 C C . ARG C 1 44 ? 193.119 204.723 167.874 1.00 37.10 44 ARG C C 1
ATOM 5333 O O . ARG C 1 44 ? 192.081 205.198 167.405 1.00 45.02 44 ARG C O 1
ATOM 5341 N N . THR C 1 45 ? 193.135 203.661 168.673 1.00 40.47 45 THR C N 1
ATOM 5342 C CA . THR C 1 45 ? 191.927 203.008 169.144 1.00 40.26 45 THR C CA 1
ATOM 5343 C C . THR C 1 45 ? 191.979 202.916 170.659 1.00 40.40 45 THR C C 1
ATOM 5344 O O . THR C 1 45 ? 193.056 202.821 171.252 1.00 48.47 45 THR C O 1
ATOM 5348 N N . MET C 1 46 ? 190.808 202.956 171.283 1.00 38.22 46 MET C N 1
ATOM 5349 C CA . MET C 1 46 ? 190.687 202.759 172.718 1.00 43.56 46 MET C CA 1
ATOM 5350 C C . MET C 1 46 ? 189.798 201.555 172.968 1.00 45.15 46 MET C C 1
ATOM 5351 O O . MET C 1 46 ? 188.684 201.484 172.440 1.00 50.02 46 MET C O 1
ATOM 5356 N N . THR C 1 47 ? 190.293 200.609 173.759 1.00 35.19 47 THR C N 1
ATOM 5357 C CA . THR C 1 47 ? 189.508 199.429 174.083 1.00 33.61 47 THR C CA 1
ATOM 5358 C C . THR C 1 47 ? 188.259 199.832 174.852 1.00 42.12 47 THR C C 1
ATOM 5359 O O . THR C 1 47 ? 188.326 200.616 175.801 1.00 48.31 47 THR C O 1
ATOM 5363 N N . VAL C 1 48 ? 187.113 199.312 174.424 1.00 44.30 48 VAL C N 1
ATOM 5364 C CA . VAL C 1 48 ? 185.843 199.572 175.085 1.00 35.93 48 VAL C CA 1
ATOM 5365 C C . VAL C 1 48 ? 185.082 198.264 175.207 1.00 38.31 48 VAL C C 1
ATOM 5366 O O . VAL C 1 48 ? 185.268 197.338 174.413 1.00 49.28 48 VAL C O 1
ATOM 5370 N N . VAL C 1 49 ? 184.223 198.192 176.212 1.00 39.71 49 VAL C N 1
ATOM 5371 C CA . VAL C 1 49 ? 183.348 197.046 176.405 1.00 36.52 49 VAL C CA 1
ATOM 5372 C C . VAL C 1 49 ? 182.116 197.238 175.535 1.00 43.06 49 VAL C C 1
ATOM 5373 O O . VAL C 1 49 ? 181.500 198.310 175.545 1.00 53.73 49 VAL C O 1
ATOM 5377 N N . ALA C 1 50 ? 181.764 196.212 174.768 1.00 47.32 50 ALA C N 1
ATOM 5378 C CA . ALA C 1 50 ? 180.640 196.298 173.853 1.00 45.55 50 ALA C CA 1
ATOM 5379 C C . ALA C 1 50 ? 179.918 194.962 173.803 1.00 55.11 50 ALA C C 1
ATOM 5380 O O . ALA C 1 50 ? 180.530 193.902 173.951 1.00 63.02 50 ALA C O 1
ATOM 5382 N N . GLU C 1 51 ? 178.609 195.025 173.590 1.00 72.46 51 GLU C N 1
ATOM 5383 C CA . GLU C 1 51 ? 177.797 193.831 173.408 1.00 78.43 51 GLU C CA 1
ATOM 5384 C C . GLU C 1 51 ? 177.738 193.506 171.922 1.00 81.79 51 GLU C C 1
ATOM 5385 O O . GLU C 1 51 ? 177.280 194.326 171.119 1.00 79.65 51 GLU C O 1
ATOM 5391 N N . THR C 1 52 ? 178.195 192.309 171.559 1.00 103.59 52 THR C N 1
ATOM 5392 C CA . THR C 1 52 ? 178.268 191.887 170.168 1.00 103.85 52 THR C CA 1
ATOM 5393 C C . THR C 1 52 ? 176.940 191.365 169.633 1.00 103.32 52 THR C C 1
ATOM 5394 O O . THR C 1 52 ? 176.927 190.656 168.620 1.00 103.09 52 THR C O 1
ATOM 5398 N N . GLY C 1 53 ? 175.828 191.694 170.287 1.00 118.78 53 GLY C N 1
ATOM 5399 C CA . GLY C 1 53 ? 174.523 191.232 169.882 1.00 120.04 53 GLY C CA 1
ATOM 5400 C C . GLY C 1 53 ? 174.078 189.942 170.535 1.00 123.25 53 GLY C C 1
ATOM 5401 O O . GLY C 1 53 ? 172.883 189.627 170.500 1.00 124.78 53 GLY C O 1
ATOM 5402 N N . ASP C 1 54 ? 174.999 189.192 171.132 1.00 123.68 54 ASP C N 1
ATOM 5403 C CA . ASP C 1 54 ? 174.680 187.939 171.798 1.00 123.27 54 ASP C CA 1
ATOM 5404 C C . ASP C 1 54 ? 174.408 188.111 173.286 1.00 122.13 54 ASP C C 1
ATOM 5405 O O . ASP C 1 54 ? 174.157 187.117 173.974 1.00 121.94 54 ASP C O 1
ATOM 5410 N N . GLY C 1 55 ? 174.449 189.339 173.797 1.00 114.04 55 GLY C N 1
ATOM 5411 C CA . GLY C 1 55 ? 174.222 189.568 175.208 1.00 112.83 55 GLY C CA 1
ATOM 5412 C C . GLY C 1 55 ? 175.425 189.347 176.091 1.00 114.34 55 GLY C C 1
ATOM 5413 O O . GLY C 1 55 ? 175.265 189.178 177.304 1.00 114.72 55 GLY C O 1
ATOM 5414 N N . VAL C 1 56 ? 176.629 189.341 175.525 1.00 97.17 56 VAL C N 1
ATOM 5415 C CA . VAL C 1 56 ? 177.860 189.130 176.275 1.00 94.10 56 VAL C CA 1
ATOM 5416 C C . VAL C 1 56 ? 178.760 190.343 176.097 1.00 92.61 56 VAL C C 1
ATOM 5417 O O . VAL C 1 56 ? 178.929 190.847 174.981 1.00 91.06 56 VAL C O 1
ATOM 5421 N N . ALA C 1 57 ? 179.327 190.815 177.203 1.00 78.77 57 ALA C N 1
ATOM 5422 C CA . ALA C 1 57 ? 180.227 191.957 177.171 1.00 76.30 57 ALA C CA 1
ATOM 5423 C C . ALA C 1 57 ? 181.591 191.535 176.642 1.00 73.22 57 ALA C C 1
ATOM 5424 O O . ALA C 1 57 ? 182.163 190.542 177.100 1.00 73.86 57 ALA C O 1
ATOM 5426 N N . LYS C 1 58 ? 182.108 192.290 175.679 1.00 56.62 58 LYS C N 1
ATOM 5427 C CA . LYS C 1 58 ? 183.401 192.014 175.072 1.00 54.37 58 LYS C CA 1
ATOM 5428 C C . LYS C 1 58 ? 184.208 193.297 174.974 1.00 53.28 58 LYS C C 1
ATOM 5429 O O . LYS C 1 58 ? 183.663 194.360 174.668 1.00 62.67 58 LYS C O 1
ATOM 5435 N N . ALA C 1 59 ? 185.508 193.191 175.229 1.00 43.34 59 ALA C N 1
ATOM 5436 C CA . ALA C 1 59 ? 186.423 194.315 175.078 1.00 44.73 59 ALA C CA 1
ATOM 5437 C C . ALA C 1 59 ? 186.929 194.324 173.642 1.00 51.60 59 ALA C C 1
ATOM 5438 O O . ALA C 1 59 ? 187.656 193.417 173.226 1.00 58.02 59 ALA C O 1
ATOM 5440 N N . VAL C 1 60 ? 186.545 195.347 172.886 1.00 42.16 60 VAL C N 1
ATOM 5441 C CA . VAL C 1 60 ? 186.887 195.437 171.471 1.00 38.42 60 VAL C CA 1
ATOM 5442 C C . VAL C 1 60 ? 187.569 196.773 171.213 1.00 41.38 60 VAL C C 1
ATOM 5443 O O . VAL C 1 60 ? 187.295 197.752 171.920 1.00 41.32 60 VAL C O 1
ATOM 5447 N N . PRO C 1 61 ? 188.461 196.865 170.226 1.00 44.67 61 PRO C N 1
ATOM 5448 C CA . PRO C 1 61 ? 189.101 198.151 169.925 1.00 43.73 61 PRO C CA 1
ATOM 5449 C C . PRO C 1 61 ? 188.177 199.031 169.096 1.00 46.05 61 PRO C C 1
ATOM 5450 O O . PRO C 1 61 ? 187.549 198.570 168.141 1.00 47.55 61 PRO C O 1
ATOM 5454 N N . LEU C 1 62 ? 188.100 200.306 169.469 1.00 41.64 62 LEU C N 1
ATOM 5455 C CA . LEU C 1 62 ? 187.251 201.276 168.789 1.00 38.09 62 LEU C CA 1
ATOM 5456 C C . LEU C 1 62 ? 188.112 202.471 168.406 1.00 44.90 62 LEU C C 1
ATOM 5457 O O . LEU C 1 62 ? 188.703 203.114 169.298 1.00 48.61 62 LEU C O 1
ATOM 5462 N N . PRO C 1 63 ? 188.221 202.810 167.122 1.00 39.46 63 PRO C N 1
ATOM 5463 C CA . PRO C 1 63 ? 189.058 203.950 166.731 1.00 30.20 63 PRO C CA 1
ATOM 5464 C C . PRO C 1 63 ? 188.417 205.261 167.157 1.00 32.27 63 PRO C C 1
ATOM 5465 O O . PRO C 1 63 ? 187.254 205.525 166.852 1.00 39.01 63 PRO C O 1
ATOM 5469 N N . ILE C 1 64 ? 189.186 206.085 167.866 1.00 29.17 64 ILE C N 1
ATOM 5470 C CA . ILE C 1 64 ? 188.700 207.349 168.399 1.00 24.77 64 ILE C CA 1
ATOM 5471 C C . ILE C 1 64 ? 189.738 208.431 168.139 1.00 33.92 64 ILE C C 1
ATOM 5472 O O . ILE C 1 64 ? 190.882 208.158 167.776 1.00 37.92 64 ILE C O 1
ATOM 5477 N N . VAL C 1 65 ? 189.313 209.672 168.321 1.00 36.55 65 VAL C N 1
ATOM 5478 C CA . VAL C 1 65 ? 190.213 210.813 168.455 1.00 24.46 65 VAL C CA 1
ATOM 5479 C C . VAL C 1 65 ? 190.351 211.114 169.943 1.00 28.42 65 VAL C C 1
ATOM 5480 O O . VAL C 1 65 ? 189.329 211.254 170.626 1.00 40.42 65 VAL C O 1
ATOM 5484 N N . PRO C 1 66 ? 191.566 211.200 170.480 1.00 26.60 66 PRO C N 1
ATOM 5485 C CA . PRO C 1 66 ? 191.719 211.352 171.930 1.00 24.62 66 PRO C CA 1
ATOM 5486 C C . PRO C 1 66 ? 191.078 212.633 172.438 1.00 33.79 66 PRO C C 1
ATOM 5487 O O . PRO C 1 66 ? 190.995 213.639 171.731 1.00 38.88 66 PRO C O 1
ATOM 5491 N N . GLY C 1 67 ? 190.617 212.580 173.687 1.00 34.48 67 GLY C N 1
ATOM 5492 C CA . GLY C 1 67 ? 189.993 213.744 174.288 1.00 21.04 67 GLY C CA 1
ATOM 5493 C C . GLY C 1 67 ? 190.931 214.925 174.406 1.00 22.08 67 GLY C C 1
ATOM 5494 O O . GLY C 1 67 ? 190.498 216.075 174.313 1.00 36.56 67 GLY C O 1
ATOM 5495 N N . ASN C 1 68 ? 192.221 214.663 174.619 1.00 27.55 68 ASN C N 1
ATOM 5496 C CA . ASN C 1 68 ? 193.194 215.748 174.664 1.00 21.96 68 ASN C CA 1
ATOM 5497 C C . ASN C 1 68 ? 193.284 216.461 173.322 1.00 31.27 68 ASN C C 1
ATOM 5498 O O . ASN C 1 68 ? 193.398 217.692 173.270 1.00 43.55 68 ASN C O 1
ATOM 5503 N N . THR C 1 69 ? 193.234 215.703 172.225 1.00 32.10 69 THR C N 1
ATOM 5504 C CA . THR C 1 69 ? 193.292 216.302 170.897 1.00 26.75 69 THR C CA 1
ATOM 5505 C C . THR C 1 69 ? 192.116 217.243 170.667 1.00 26.51 69 THR C C 1
ATOM 5506 O O . THR C 1 69 ? 192.294 218.377 170.212 1.00 36.47 69 THR C O 1
ATOM 5510 N N . MET C 1 70 ? 190.903 216.794 170.997 1.00 25.49 70 MET C N 1
ATOM 5511 C CA . MET C 1 70 ? 189.730 217.640 170.805 1.00 23.49 70 MET C CA 1
ATOM 5512 C C . MET C 1 70 ? 189.721 218.822 171.764 1.00 33.18 70 MET C C 1
ATOM 5513 O O . MET C 1 70 ? 189.261 219.909 171.399 1.00 48.75 70 MET C O 1
ATOM 5518 N N . ARG C 1 71 ? 190.215 218.633 172.989 1.00 29.88 71 ARG C N 1
ATOM 5519 C CA . ARG C 1 71 ? 190.299 219.745 173.930 1.00 21.17 71 ARG C CA 1
ATOM 5520 C C . ARG C 1 71 ? 191.243 220.822 173.420 1.00 26.40 71 ARG C C 1
ATOM 5521 O O . ARG C 1 71 ? 190.933 222.017 173.489 1.00 41.65 71 ARG C O 1
ATOM 5529 N N . ASN C 1 72 ? 192.397 220.419 172.888 1.00 33.51 72 ASN C N 1
ATOM 5530 C CA . ASN C 1 72 ? 193.306 221.402 172.315 1.00 25.79 72 ASN C CA 1
ATOM 5531 C C . ASN C 1 72 ? 192.738 222.013 171.045 1.00 28.35 72 ASN C C 1
ATOM 5532 O O . ASN C 1 72 ? 193.007 223.181 170.755 1.00 46.06 72 ASN C O 1
ATOM 5537 N N . LEU C 1 73 ? 191.964 221.249 170.275 1.00 30.11 73 LEU C N 1
ATOM 5538 C CA . LEU C 1 73 ? 191.294 221.814 169.109 1.00 29.15 73 LEU C CA 1
ATOM 5539 C C . LEU C 1 73 ? 190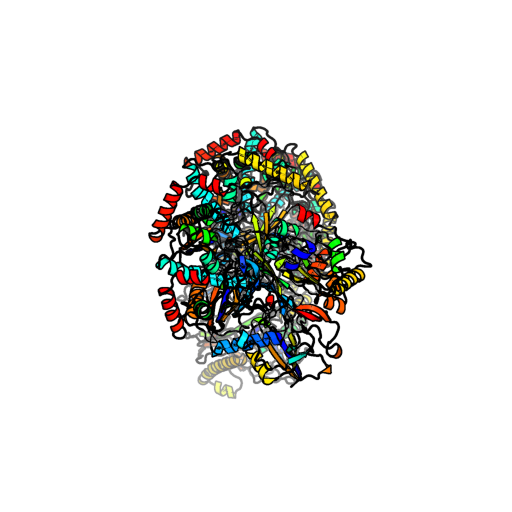.337 222.923 169.521 1.00 30.51 73 LEU C C 1
ATOM 5540 O O . LEU C 1 73 ? 190.313 223.998 168.912 1.00 42.18 73 LEU C O 1
ATOM 5545 N N . LEU C 1 74 ? 189.553 222.682 170.571 1.00 32.95 74 LEU C N 1
ATOM 5546 C CA . LEU C 1 74 ? 188.647 223.706 171.081 1.00 29.82 74 LEU C CA 1
ATOM 5547 C C . LEU C 1 74 ? 189.411 224.916 171.601 1.00 30.67 74 LEU C C 1
ATOM 5548 O O . LEU C 1 74 ? 189.027 226.063 171.340 1.00 37.69 74 LEU C O 1
ATOM 5553 N N . ARG C 1 75 ? 190.494 224.681 172.344 1.00 29.34 75 ARG C N 1
ATOM 5554 C CA . ARG C 1 75 ? 191.281 225.784 172.886 1.00 21.55 75 ARG C CA 1
ATOM 5555 C C . ARG C 1 75 ? 191.875 226.636 171.772 1.00 30.27 75 ARG C C 1
ATOM 5556 O O . ARG C 1 75 ? 191.818 227.871 171.816 1.00 45.76 75 ARG C O 1
ATOM 5564 N N . ARG C 1 76 ? 192.448 225.987 170.757 1.00 30.16 76 ARG C N 1
ATOM 5565 C CA . ARG C 1 76 ? 193.032 226.712 169.638 1.00 28.70 76 ARG C CA 1
ATOM 5566 C C . ARG C 1 76 ? 191.971 227.457 168.845 1.00 34.24 76 ARG C C 1
ATOM 5567 O O . ARG C 1 76 ? 192.209 228.581 168.398 1.00 47.10 76 ARG C O 1
ATOM 5575 N N . THR C 1 77 ? 190.800 226.848 168.649 1.00 27.38 77 THR C N 1
ATOM 5576 C CA . THR C 1 77 ? 189.723 227.537 167.947 1.00 19.64 77 THR C CA 1
ATOM 5577 C C . THR C 1 77 ? 189.303 228.793 168.695 1.00 31.07 77 THR C C 1
ATOM 5578 O O . THR C 1 77 ? 189.173 229.868 168.100 1.00 45.02 77 THR C O 1
ATOM 5582 N N . MET C 1 78 ? 189.110 228.678 170.011 1.00 31.79 78 MET C N 1
ATOM 5583 C CA . MET C 1 78 ? 188.746 229.843 170.812 1.00 30.42 78 MET C CA 1
ATOM 5584 C C . MET C 1 78 ? 189.807 230.928 170.706 1.00 37.47 78 MET C C 1
ATOM 5585 O O . MET C 1 78 ? 189.498 232.087 170.411 1.00 49.02 78 MET C O 1
ATOM 5590 N N . LEU C 1 79 ? 191.072 230.561 170.918 1.00 31.52 79 LEU C N 1
ATOM 5591 C CA . LEU C 1 79 ? 192.141 231.553 170.917 1.00 25.60 79 LEU C CA 1
ATOM 5592 C C . LEU C 1 79 ? 192.286 232.221 169.558 1.00 31.37 79 LEU C C 1
ATOM 5593 O O . LEU C 1 79 ? 192.477 233.437 169.477 1.00 44.13 79 LEU C O 1
ATOM 5598 N N . LYS C 1 80 ? 192.194 231.450 168.476 1.00 31.52 80 LYS C N 1
ATOM 5599 C CA . LYS C 1 80 ? 192.458 232.001 167.154 1.00 36.79 80 LYS C CA 1
ATOM 5600 C C . LYS C 1 80 ? 191.272 232.763 166.581 1.00 41.07 80 LYS C C 1
ATOM 5601 O O . LYS C 1 80 ? 191.472 233.682 165.781 1.00 45.99 80 LYS C O 1
ATOM 5607 N N . ASP C 1 81 ? 190.041 232.413 166.960 1.00 36.70 81 ASP C N 1
ATOM 5608 C CA . ASP C 1 81 ? 188.878 233.008 166.322 1.00 35.25 81 ASP C CA 1
ATOM 5609 C C . ASP C 1 81 ? 188.105 233.977 167.201 1.00 44.54 81 ASP C C 1
ATOM 5610 O O . ASP C 1 81 ? 187.350 234.792 166.664 1.00 56.57 81 ASP C O 1
ATOM 5615 N N . VAL C 1 82 ? 188.259 233.913 168.522 1.00 37.74 82 VAL C N 1
ATOM 5616 C CA . VAL C 1 82 ? 187.427 234.715 169.409 1.00 36.16 82 VAL C CA 1
ATOM 5617 C C . VAL C 1 82 ? 188.288 235.568 170.330 1.00 38.21 82 VAL C C 1
ATOM 5618 O O . VAL C 1 82 ? 188.119 236.789 170.397 1.00 42.44 82 VAL C O 1
ATOM 5622 N N . ILE C 1 83 ? 189.211 234.932 171.053 1.00 38.46 83 ILE C N 1
ATOM 5623 C CA . ILE C 1 83 ? 189.963 235.641 172.084 1.00 37.83 83 ILE C CA 1
ATOM 5624 C C . ILE C 1 83 ? 190.954 236.618 171.461 1.00 45.95 83 ILE C C 1
ATOM 5625 O O . ILE C 1 83 ? 191.002 237.795 171.835 1.00 57.07 83 ILE C O 1
ATOM 5630 N N . GLU C 1 84 ? 191.773 236.144 170.516 1.00 41.14 84 GLU C N 1
ATOM 5631 C CA . GLU C 1 84 ? 192.780 237.025 169.923 1.00 40.04 84 GLU C CA 1
ATOM 5632 C C . GLU C 1 84 ? 192.163 238.166 169.125 1.00 47.61 84 GLU C C 1
ATOM 5633 O O . GLU C 1 84 ? 192.630 239.309 169.270 1.00 56.42 84 GLU C O 1
ATOM 5639 N N . PRO C 1 85 ? 191.156 237.951 168.267 1.00 41.35 85 PRO C N 1
ATOM 5640 C CA . PRO C 1 85 ? 190.519 239.109 167.616 1.00 39.00 85 PRO C CA 1
ATOM 5641 C C . PRO C 1 85 ? 189.957 240.120 168.599 1.00 42.14 85 PRO C C 1
ATOM 5642 O O . PRO C 1 85 ? 189.990 241.325 168.325 1.00 50.22 85 PRO C O 1
ATOM 5646 N N . ALA C 1 86 ? 189.431 239.663 169.736 1.00 45.01 86 ALA C N 1
ATOM 5647 C CA . ALA C 1 86 ? 189.007 240.595 170.775 1.00 41.45 86 ALA C CA 1
ATOM 5648 C C . ALA C 1 86 ? 190.195 241.355 171.349 1.00 46.59 86 ALA C C 1
ATOM 5649 O O . ALA C 1 86 ? 190.105 242.561 171.601 1.00 55.02 86 ALA C O 1
ATOM 5651 N N . LEU C 1 87 ? 191.316 240.664 171.565 1.00 45.51 87 LEU C N 1
ATOM 5652 C CA . LEU C 1 87 ? 192.516 241.329 172.058 1.00 45.07 87 LEU C CA 1
ATOM 5653 C C . LEU C 1 87 ? 193.108 242.270 171.016 1.00 48.43 87 LEU C C 1
ATOM 5654 O O . LEU C 1 87 ? 193.651 243.320 171.371 1.00 54.44 87 LEU C O 1
ATOM 5659 N N . ARG C 1 88 ? 193.015 241.912 169.735 1.00 53.00 88 ARG C N 1
ATOM 5660 C CA . ARG C 1 88 ? 193.600 242.738 168.685 1.00 50.64 88 ARG C CA 1
ATOM 5661 C C . ARG C 1 88 ? 192.863 244.061 168.524 1.00 53.61 88 ARG C C 1
ATOM 5662 O O . ARG C 1 88 ? 193.471 245.059 168.124 1.00 59.99 88 ARG C O 1
ATOM 5670 N N . ASP C 1 89 ? 191.561 244.087 168.815 1.00 56.30 89 ASP C N 1
ATOM 5671 C CA . ASP C 1 89 ? 190.796 245.322 168.676 1.00 55.37 89 ASP C CA 1
ATOM 5672 C C . ASP C 1 89 ? 191.310 246.400 169.620 1.00 60.33 89 ASP C C 1
ATOM 5673 O O . ASP C 1 89 ? 191.345 247.583 169.265 1.00 63.40 89 ASP C O 1
ATOM 5678 N N . LYS C 1 90 ? 191.707 246.012 170.827 1.00 56.92 90 LYS C N 1
ATOM 5679 C CA . LYS C 1 90 ? 192.218 246.944 171.819 1.00 55.84 90 LYS C CA 1
ATOM 5680 C C . LYS C 1 90 ? 193.730 247.090 171.773 1.00 56.43 90 LYS C C 1
ATOM 5681 O O . LYS C 1 90 ? 194.287 247.837 172.584 1.00 63.56 90 LYS C O 1
ATOM 5687 N N . SER C 1 91 ? 194.400 246.399 170.851 1.00 56.14 91 SER C N 1
ATOM 5688 C CA . SER C 1 91 ? 195.860 246.402 170.764 1.00 59.52 91 SER C CA 1
ATOM 5689 C C . SER C 1 91 ? 196.495 245.987 172.089 1.00 63.22 91 SER C C 1
ATOM 5690 O O . SER C 1 91 ? 197.477 246.579 172.541 1.00 62.58 91 SER C O 1
ATOM 5693 N N . ALA C 1 92 ? 195.927 244.962 172.717 1.00 62.39 92 ALA C N 1
ATOM 5694 C CA . ALA C 1 92 ? 196.477 244.404 173.944 1.00 54.84 92 ALA C CA 1
ATOM 5695 C C . ALA C 1 92 ? 197.373 243.224 173.598 1.00 55.43 92 ALA C C 1
ATOM 5696 O O . ALA C 1 92 ? 196.952 242.302 172.894 1.00 53.35 92 ALA C O 1
ATOM 5698 N N . GLN C 1 93 ? 198.605 243.258 174.091 1.00 58.72 93 GLN C N 1
ATOM 5699 C CA . GLN C 1 93 ? 199.629 242.292 173.720 1.00 56.22 93 GLN C CA 1
ATOM 5700 C C . GLN C 1 93 ? 199.946 241.395 174.907 1.00 60.01 93 GLN C C 1
ATOM 5701 O O . GLN C 1 93 ? 200.292 241.886 175.987 1.00 63.03 93 GLN C O 1
ATOM 5707 N N . LEU C 1 94 ? 199.832 240.087 174.703 1.00 48.28 94 LEU C N 1
ATOM 5708 C CA . LEU C 1 94 ? 200.244 239.121 175.705 1.00 38.48 94 LEU C CA 1
ATOM 5709 C C . LEU C 1 94 ? 201.759 238.979 175.709 1.00 45.49 94 LEU C C 1
ATOM 5710 O O . LEU C 1 94 ? 202.416 239.090 174.672 1.00 58.53 94 LEU C O 1
ATOM 5715 N N . SER C 1 95 ? 202.312 238.732 176.891 1.00 39.88 95 SER C N 1
ATOM 5716 C CA . SER C 1 95 ? 203.720 238.396 176.980 1.00 36.65 95 SER C CA 1
ATOM 5717 C C . SER C 1 95 ? 203.950 236.992 176.429 1.00 43.15 95 SER C C 1
ATOM 5718 O O . SER C 1 95 ? 203.011 236.240 176.154 1.00 54.16 95 SER C O 1
ATOM 5721 N N . ILE C 1 96 ? 205.223 236.639 176.254 1.00 40.68 96 ILE C N 1
ATOM 5722 C CA . ILE C 1 96 ? 205.545 235.322 175.713 1.00 36.76 96 ILE C CA 1
ATOM 5723 C C . ILE C 1 96 ? 205.096 234.225 176.674 1.00 36.82 96 ILE C C 1
ATOM 5724 O O . ILE C 1 96 ? 204.528 233.207 176.256 1.00 37.60 96 ILE C O 1
ATOM 5729 N N . GLY C 1 97 ? 205.308 234.426 177.976 1.00 37.10 97 GLY C N 1
ATOM 5730 C CA . GLY C 1 97 ? 204.839 233.455 178.949 1.00 34.10 97 GLY C CA 1
ATOM 5731 C C . GLY C 1 97 ? 203.326 233.387 179.019 1.00 37.13 97 GLY C C 1
ATOM 5732 O O . GLY C 1 97 ? 202.751 232.304 179.147 1.00 44.31 97 GLY C O 1
ATOM 5733 N N . ALA C 1 98 ? 202.660 234.541 178.937 1.00 31.99 98 ALA C N 1
ATOM 5734 C CA . ALA C 1 98 ? 201.201 234.553 178.937 1.00 28.39 98 ALA C CA 1
ATOM 5735 C C . ALA C 1 98 ? 200.644 233.861 177.703 1.00 29.86 98 ALA C C 1
ATOM 5736 O O . ALA C 1 98 ? 199.663 233.116 177.791 1.00 39.16 98 ALA C O 1
ATOM 5738 N N . TYR C 1 99 ? 201.258 234.092 176.542 1.00 34.25 99 TYR C N 1
ATOM 5739 C CA . TYR C 1 99 ? 200.828 233.413 175.326 1.00 26.48 99 TYR C CA 1
ATOM 5740 C C . TYR C 1 99 ? 201.013 231.906 175.442 1.00 33.80 99 TYR C C 1
ATOM 5741 O O . TYR C 1 99 ? 200.122 231.130 175.071 1.00 45.60 99 TYR C O 1
ATOM 5750 N N . ALA C 1 100 ? 202.165 231.474 175.961 1.00 32.20 100 ALA C N 1
ATOM 5751 C CA . ALA C 1 100 ? 202.410 230.046 176.122 1.00 27.41 100 ALA C CA 1
ATOM 5752 C C . ALA C 1 100 ? 201.422 229.423 177.097 1.00 31.99 100 ALA C C 1
ATOM 5753 O O . ALA C 1 100 ? 200.935 228.311 176.870 1.00 40.57 100 ALA C O 1
ATOM 5755 N N . THR C 1 101 ? 201.119 230.120 178.193 1.00 30.49 101 THR C N 1
ATOM 5756 C CA . THR C 1 101 ? 200.147 229.614 179.156 1.00 29.08 101 THR C CA 1
ATOM 5757 C C . THR C 1 101 ? 198.753 229.534 178.549 1.00 32.51 101 THR C C 1
ATOM 5758 O O . THR C 1 101 ? 198.014 228.577 178.801 1.00 35.03 101 THR C O 1
ATOM 5762 N N . ALA C 1 102 ? 198.375 230.531 177.750 1.00 32.67 102 ALA C N 1
ATOM 5763 C CA . ALA C 1 102 ? 197.067 230.507 177.110 1.00 22.25 102 ALA C CA 1
ATOM 5764 C C . ALA C 1 102 ? 196.954 229.350 176.130 1.00 27.83 102 ALA C C 1
ATOM 5765 O O . ALA C 1 102 ? 195.904 228.705 176.040 1.00 42.49 102 ALA C O 1
ATOM 5767 N N . TYR C 1 103 ? 198.023 229.067 175.389 1.00 30.35 103 TYR C N 1
ATOM 5768 C CA . TYR C 1 103 ? 197.938 228.070 174.330 1.00 33.84 103 TYR C CA 1
ATOM 5769 C C . TYR C 1 103 ? 198.278 226.654 174.777 1.00 40.00 103 TYR C C 1
ATOM 5770 O O . TYR C 1 103 ? 197.960 225.706 174.051 1.00 43.48 103 TYR C O 1
ATOM 5779 N N . ALA C 1 104 ? 198.917 226.473 175.934 1.00 31.70 104 ALA C N 1
ATOM 5780 C CA . ALA C 1 104 ? 199.271 225.133 176.380 1.00 24.88 104 ALA C CA 1
ATOM 5781 C C . ALA C 1 104 ? 199.089 224.895 177.871 1.00 35.36 104 ALA C C 1
ATOM 5782 O O . ALA C 1 104 ? 199.458 223.819 178.347 1.00 44.93 104 ALA C O 1
ATOM 5784 N N . GLY C 1 105 ? 198.549 225.848 178.623 1.00 39.19 105 GLY C N 1
ATOM 5785 C CA . GLY C 1 105 ? 198.304 225.658 180.035 1.00 35.82 105 GLY C CA 1
ATOM 5786 C C . GLY C 1 105 ? 199.469 225.985 180.941 1.00 36.67 105 GLY C C 1
ATOM 5787 O O . GLY C 1 105 ? 199.295 225.988 182.165 1.00 46.42 105 GLY C O 1
ATOM 5788 N N . ASN C 1 106 ? 200.646 226.260 180.388 1.00 28.10 106 ASN C N 1
ATOM 5789 C CA . ASN C 1 106 ? 201.815 226.591 181.190 1.00 30.15 106 ASN C CA 1
ATOM 5790 C C . ASN C 1 106 ? 202.839 227.283 180.307 1.00 40.93 106 ASN C C 1
ATOM 5791 O O . ASN C 1 106 ? 202.780 227.206 179.078 1.00 49.12 106 ASN C O 1
ATOM 5796 N N . SER C 1 107 ? 203.779 227.967 180.955 1.00 39.09 107 SER C N 1
ATOM 5797 C CA . SER C 1 107 ? 204.924 228.548 180.272 1.00 35.21 107 SER C CA 1
ATOM 5798 C C . SER C 1 107 ? 206.198 227.743 180.474 1.00 39.69 107 SER C C 1
ATOM 5799 O O . SER C 1 107 ? 207.196 228.010 179.797 1.00 47.97 107 SER C O 1
ATOM 5802 N N . SER C 1 108 ? 206.189 226.777 181.386 1.00 42.16 108 SER C N 1
ATOM 5803 C CA . SER C 1 108 ? 207.338 225.920 181.632 1.00 40.96 108 SER C CA 1
ATOM 5804 C C . SER C 1 108 ? 206.837 224.631 182.263 1.00 41.15 108 SER C C 1
ATOM 5805 O O . SER C 1 108 ? 205.698 224.544 182.725 1.00 43.12 108 SER C O 1
ATOM 5808 N N . GLY C 1 109 ? 207.701 223.625 182.267 1.00 49.81 109 GLY C N 1
ATOM 5809 C CA . GLY C 1 109 ? 207.341 222.341 182.823 1.00 51.80 109 GLY C CA 1
ATOM 5810 C C . GLY C 1 109 ? 207.433 222.236 184.323 1.00 55.60 109 GLY C C 1
ATOM 5811 O O . GLY C 1 109 ? 207.092 221.190 184.882 1.00 56.73 109 GLY C O 1
ATOM 5812 N N . ASN C 1 110 ? 207.883 223.290 185.000 1.00 54.74 110 ASN C N 1
ATOM 5813 C CA . ASN C 1 110 ? 208.036 223.260 186.444 1.00 50.46 110 ASN C CA 1
ATOM 5814 C C . ASN C 1 110 ? 206.894 224.026 187.085 1.00 51.79 110 ASN C C 1
ATOM 5815 O O . ASN C 1 110 ? 206.868 225.262 187.002 1.00 58.21 110 ASN C O 1
ATOM 5820 N N . PRO C 1 111 ? 205.938 223.361 187.720 1.00 44.94 111 PRO C N 1
ATOM 5821 C CA . PRO C 1 111 ? 204.876 224.081 188.420 1.00 49.53 111 PRO C CA 1
ATOM 5822 C C . PRO C 1 111 ? 205.346 224.629 189.758 1.00 51.62 111 PRO C C 1
ATOM 5823 O O . PRO C 1 111 ? 206.344 224.192 190.330 1.00 54.88 111 PRO C O 1
ATOM 5827 N N . ASP C 1 112 ? 204.603 225.615 190.247 1.00 55.73 112 ASP C N 1
ATOM 5828 C CA . ASP C 1 112 ? 204.808 226.112 191.597 1.00 57.08 112 ASP C CA 1
ATOM 5829 C C . ASP C 1 112 ? 204.092 225.209 192.590 1.00 60.12 112 ASP C C 1
ATOM 5830 O O . ASP C 1 112 ? 202.964 224.770 192.352 1.00 61.31 112 ASP C O 1
ATOM 5835 N N . GLY C 1 113 ? 204.754 224.930 193.706 1.00 56.74 113 GLY C N 1
ATOM 5836 C CA . GLY C 1 113 ? 204.144 224.083 194.707 1.00 55.58 113 GLY C CA 1
ATOM 5837 C C . GLY C 1 113 ? 203.156 224.774 195.614 1.00 61.67 113 GLY C C 1
ATOM 5838 O O . GLY C 1 113 ? 202.483 224.100 196.400 1.00 61.46 113 GLY C O 1
ATOM 5839 N N . VAL C 1 114 ? 203.049 226.095 195.526 1.00 57.98 114 VAL C N 1
ATOM 5840 C CA . VAL C 1 114 ? 202.147 226.859 196.381 1.00 54.70 114 VAL C CA 1
ATOM 5841 C C . VAL C 1 114 ? 200.739 226.820 195.801 1.00 58.33 114 VAL C C 1
ATOM 5842 O O . VAL C 1 114 ? 200.574 226.668 194.583 1.00 61.14 114 VAL C O 1
ATOM 5846 N N . PRO C 1 115 ? 199.700 226.930 196.628 1.00 51.52 115 PRO C N 1
ATOM 5847 C CA . PRO C 1 115 ? 198.344 227.095 196.099 1.00 45.55 115 PRO C CA 1
ATOM 5848 C C . PRO C 1 115 ? 197.999 228.561 195.894 1.00 49.53 115 PRO C C 1
ATOM 5849 O O . PRO C 1 115 ? 198.379 229.436 196.675 1.00 54.16 115 PRO C O 1
ATOM 5853 N N . SER C 1 116 ? 197.266 228.829 194.819 1.00 53.68 116 SER C N 1
ATOM 5854 C CA . SER C 1 116 ? 196.865 230.194 194.519 1.00 52.41 116 SER C CA 1
ATOM 5855 C C . SER C 1 116 ? 195.821 230.678 195.517 1.00 50.53 116 SER C C 1
ATOM 5856 O O . SER C 1 116 ? 195.052 229.894 196.077 1.00 53.95 116 SER C O 1
ATOM 5859 N N . SER C 1 117 ? 195.801 231.989 195.736 1.00 48.23 117 SER C N 1
ATOM 5860 C CA . SER C 1 117 ? 194.882 232.574 196.696 1.00 48.47 117 SER C CA 1
ATOM 5861 C C . SER C 1 117 ? 193.444 232.459 196.202 1.00 52.26 117 SER C C 1
ATOM 5862 O O . SER C 1 117 ? 193.179 232.259 195.014 1.00 60.62 117 SER C O 1
ATOM 5865 N N . PHE C 1 118 ? 192.506 232.581 197.141 1.00 46.83 118 PHE C N 1
ATOM 5866 C CA . PHE C 1 118 ? 191.099 232.447 196.787 1.00 43.41 118 PHE C CA 1
ATOM 5867 C C . PHE C 1 118 ? 190.632 233.583 195.890 1.00 50.21 118 PHE C C 1
ATOM 5868 O O . PHE C 1 118 ? 189.774 233.372 195.026 1.00 60.30 118 PHE C O 1
ATOM 5876 N N . ASP C 1 119 ? 191.167 234.790 196.084 1.00 48.86 119 ASP C N 1
ATOM 5877 C CA . ASP C 1 119 ? 190.813 235.897 195.202 1.00 47.94 119 ASP C CA 1
ATOM 5878 C C . ASP C 1 119 ? 191.223 235.603 193.767 1.00 53.60 119 ASP C C 1
ATOM 5879 O O . ASP C 1 119 ? 190.447 235.830 192.832 1.00 58.93 119 ASP C O 1
ATOM 5884 N N . GLU C 1 120 ? 192.437 235.084 193.576 1.00 54.92 120 GLU C N 1
ATOM 5885 C CA . GLU C 1 120 ? 192.887 234.723 192.237 1.00 44.79 120 GLU C CA 1
ATOM 5886 C C . GLU C 1 120 ? 192.029 233.613 191.647 1.00 47.44 120 GLU C C 1
ATOM 5887 O O . GLU C 1 120 ? 191.705 233.639 190.455 1.00 58.28 120 GLU C O 1
ATOM 5893 N N . ILE C 1 121 ? 191.658 232.626 192.462 1.00 41.85 121 ILE C N 1
ATOM 5894 C CA . ILE C 1 121 ? 190.843 231.522 191.965 1.00 40.84 121 ILE C CA 1
ATOM 5895 C C . ILE C 1 121 ? 189.476 232.024 191.524 1.00 42.38 121 ILE C C 1
ATOM 5896 O O . ILE C 1 121 ? 188.964 231.629 190.472 1.00 54.97 121 ILE C O 1
ATOM 5901 N N . VAL C 1 122 ? 188.864 232.901 192.319 1.00 37.30 122 VAL C N 1
ATOM 5902 C CA . VAL C 1 122 ? 187.573 233.470 191.941 1.00 41.87 122 VAL C CA 1
ATOM 5903 C C . VAL C 1 122 ? 187.708 234.301 190.672 1.00 50.41 122 VAL C C 1
ATOM 5904 O O . VAL C 1 122 ? 186.849 234.248 189.783 1.00 51.53 122 VAL C O 1
ATOM 5908 N N . THR C 1 123 ? 188.789 235.078 190.563 1.00 52.74 123 THR C N 1
ATOM 5909 C CA . THR C 1 123 ? 189.000 235.904 189.380 1.00 43.86 123 THR C CA 1
ATOM 5910 C C . THR C 1 123 ? 189.160 235.057 188.125 1.00 39.30 123 THR C C 1
ATOM 5911 O O . THR C 1 123 ? 188.631 235.402 187.064 1.00 47.01 123 THR C O 1
ATOM 5915 N N . MET C 1 124 ? 189.887 233.944 188.226 1.00 37.79 124 MET C N 1
ATOM 5916 C CA . MET C 1 124 ? 190.225 233.173 187.036 1.00 43.18 124 MET C CA 1
ATOM 5917 C C . MET C 1 124 ? 189.115 232.206 186.647 1.00 46.37 124 MET C C 1
ATOM 5918 O O . MET C 1 124 ? 188.834 232.034 185.457 1.00 55.99 124 MET C O 1
ATOM 5923 N N . ARG C 1 125 ? 188.479 231.559 187.624 1.00 37.53 125 ARG C N 1
ATOM 5924 C CA . ARG C 1 125 ? 187.415 230.614 187.314 1.00 35.78 125 ARG C CA 1
ATOM 5925 C C . ARG C 1 125 ? 186.194 231.298 186.715 1.00 43.16 125 ARG C C 1
ATOM 5926 O O . ARG C 1 125 ? 185.375 230.628 186.078 1.00 49.40 125 ARG C O 1
ATOM 5934 N N . ALA C 1 126 ? 186.047 232.605 186.912 1.00 40.42 126 ALA C N 1
ATOM 5935 C CA . ALA C 1 126 ? 184.986 233.366 186.270 1.00 39.84 126 ALA C CA 1
ATOM 5936 C C . ALA C 1 126 ? 185.393 233.920 184.913 1.00 43.47 126 ALA C C 1
ATOM 5937 O O . ALA C 1 126 ? 184.536 234.438 184.192 1.00 46.89 126 ALA C O 1
ATOM 5939 N N . HIS C 1 127 ? 186.668 233.823 184.555 1.00 44.72 127 HIS C N 1
ATOM 5940 C CA . HIS C 1 127 ? 187.127 234.322 183.270 1.00 41.25 127 HIS C CA 1
ATOM 5941 C C . HIS C 1 127 ? 186.526 233.488 182.141 1.00 42.39 127 HIS C C 1
ATOM 5942 O O . HIS C 1 127 ? 186.360 232.274 182.288 1.00 45.97 127 HIS C O 1
ATOM 5949 N N . PRO C 1 128 ? 186.168 234.111 181.016 1.00 35.08 128 PRO C N 1
ATOM 5950 C CA . PRO C 1 128 ? 185.563 233.343 179.917 1.00 35.43 128 PRO C CA 1
ATOM 5951 C C . PRO C 1 128 ? 186.435 232.222 179.385 1.00 38.77 128 PRO C C 1
ATOM 5952 O O . PRO C 1 128 ? 185.907 231.164 179.025 1.00 48.01 128 PRO C O 1
ATOM 5956 N N . PHE C 1 129 ? 187.752 232.408 179.328 1.00 36.89 129 PHE C N 1
ATOM 5957 C CA . PHE C 1 129 ? 188.646 231.410 178.756 1.00 30.22 129 PHE C CA 1
ATOM 5958 C C . PHE C 1 129 ? 189.436 230.661 179.820 1.00 38.28 129 PHE C C 1
ATOM 5959 O O . PHE C 1 129 ? 189.395 229.429 179.867 1.00 49.37 129 PHE C O 1
ATOM 5967 N N . LEU C 1 130 ? 190.164 231.376 180.679 1.00 37.57 130 LEU C N 1
ATOM 5968 C CA . LEU C 1 130 ? 190.997 230.717 181.677 1.00 27.38 130 LEU C CA 1
ATOM 5969 C C . LEU C 1 130 ? 190.178 229.923 182.680 1.00 33.96 130 LEU C C 1
ATOM 5970 O O . LEU C 1 130 ? 190.706 228.990 183.292 1.00 44.41 130 LEU C O 1
ATOM 5975 N N . GLY C 1 131 ? 188.911 230.280 182.877 1.00 33.77 131 GLY C N 1
ATOM 5976 C CA . GLY C 1 131 ? 188.056 229.468 183.723 1.00 30.36 131 GLY C CA 1
ATOM 5977 C C . GLY C 1 131 ? 187.763 228.113 183.113 1.00 33.71 131 GLY C C 1
ATOM 5978 O O . GLY C 1 131 ? 187.701 227.104 183.819 1.00 44.46 131 GLY C O 1
ATOM 5979 N N . LEU C 1 132 ? 187.575 228.072 181.795 1.00 31.58 132 LEU C N 1
ATOM 5980 C CA . LEU C 1 132 ? 187.307 226.807 181.122 1.00 28.77 132 LEU C CA 1
ATOM 5981 C C . LEU C 1 132 ? 188.537 225.910 181.127 1.00 35.59 132 LEU C C 1
ATOM 5982 O O . LEU C 1 132 ? 188.458 224.733 181.491 1.00 43.71 132 LEU C O 1
ATOM 5987 N N . PHE C 1 133 ? 189.686 226.452 180.736 1.00 34.74 133 PHE C N 1
ATOM 5988 C CA . PHE C 1 133 ? 190.934 225.702 180.678 1.00 32.23 133 PHE C CA 1
ATOM 5989 C C . PHE C 1 133 ? 191.799 226.118 181.861 1.00 32.46 133 PHE C C 1
ATOM 5990 O O . PHE C 1 133 ? 192.340 227.227 181.882 1.00 39.62 133 PHE C O 1
ATOM 5998 N N . GLY C 1 134 ? 191.943 225.228 182.832 1.00 26.54 134 GLY C N 1
ATOM 5999 C CA . GLY C 1 134 ? 192.782 225.511 183.970 1.00 30.61 134 GLY C CA 1
ATOM 6000 C C . GLY C 1 134 ? 194.249 225.400 183.604 1.00 38.08 134 GLY C C 1
ATOM 6001 O O . GLY C 1 134 ? 194.637 225.281 182.441 1.00 49.36 134 GLY C O 1
ATOM 6002 N N . GLY C 1 135 ? 195.087 225.440 184.640 1.00 37.77 135 GLY C N 1
ATOM 6003 C CA . GLY C 1 135 ? 196.519 225.331 184.473 1.00 30.72 135 GLY C CA 1
ATOM 6004 C C . GLY C 1 135 ? 197.245 226.492 185.124 1.00 33.73 135 GLY C C 1
ATOM 6005 O O . GLY C 1 135 ? 196.812 227.016 186.157 1.00 44.97 135 GLY C O 1
ATOM 6006 N N . GLY C 1 136 ? 198.348 226.893 184.505 1.00 29.57 136 GLY C N 1
ATOM 6007 C CA . GLY C 1 136 ? 199.186 227.929 185.052 1.00 28.75 136 GLY C CA 1
ATOM 6008 C C . GLY C 1 136 ? 200.161 227.358 186.057 1.00 32.87 136 GLY C C 1
ATOM 6009 O O . GLY C 1 136 ? 200.140 226.161 186.357 1.00 43.53 136 GLY C O 1
ATOM 6010 N N . PRO C 1 137 ? 201.050 228.202 186.586 1.00 29.57 137 PRO C N 1
ATOM 6011 C CA . PRO C 1 137 ? 202.013 227.705 187.583 1.00 36.12 137 PRO C CA 1
ATOM 6012 C C . PRO C 1 137 ? 201.345 227.106 188.806 1.00 46.91 137 PRO C C 1
ATOM 6013 O O . PRO C 1 137 ? 201.850 226.130 189.372 1.00 46.97 137 PRO C O 1
ATOM 6017 N N . ARG C 1 138 ? 200.224 227.673 189.232 1.00 51.53 138 ARG C N 1
ATOM 6018 C CA . ARG C 1 138 ? 199.387 227.071 190.257 1.00 44.73 138 ARG C CA 1
ATOM 6019 C C . ARG C 1 138 ? 198.286 226.283 189.564 1.00 44.32 138 ARG C 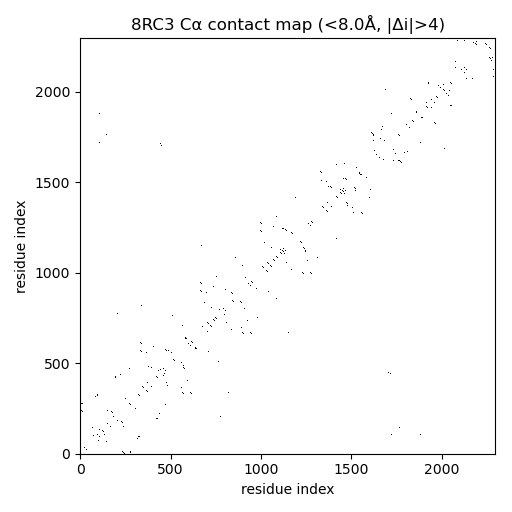C 1
ATOM 6020 O O . ARG C 1 138 ? 197.566 226.827 188.723 1.00 52.75 138 ARG C O 1
ATOM 6028 N N . MET C 1 139 ? 198.151 225.009 189.921 1.00 38.53 139 MET C N 1
ATOM 6029 C CA . MET C 1 139 ? 197.281 224.091 189.187 1.00 37.23 139 MET C CA 1
ATOM 6030 C C . MET C 1 139 ? 195.821 224.438 189.457 1.00 45.64 139 MET C C 1
ATOM 6031 O O . MET C 1 139 ? 195.150 223.858 190.314 1.00 51.37 139 MET C O 1
ATOM 6036 N N . LEU C 1 140 ? 195.332 225.426 188.713 1.00 41.91 140 LEU C N 1
ATOM 6037 C CA . LEU C 1 140 ? 193.914 225.747 188.722 1.00 31.28 140 LEU C CA 1
ATOM 6038 C C . LEU C 1 140 ? 193.135 224.690 187.955 1.00 33.51 140 LEU C C 1
ATOM 6039 O O . LEU C 1 140 ? 193.585 224.198 186.919 1.00 41.99 140 LEU C O 1
ATOM 6044 N N . GLN C 1 141 ? 191.960 224.344 188.466 1.00 30.33 141 GLN C N 1
ATOM 6045 C CA . GLN C 1 141 ? 191.101 223.359 187.827 1.00 31.83 141 GLN C CA 1
ATOM 6046 C C . GLN C 1 141 ? 190.105 224.077 186.928 1.00 35.72 141 GLN C C 1
ATOM 6047 O O . GLN C 1 141 ? 189.344 224.929 187.394 1.00 44.16 141 GLN C O 1
ATOM 6053 N N . GLY C 1 142 ? 190.113 223.739 185.648 1.00 35.46 142 GLY C N 1
ATOM 6054 C CA . GLY C 1 142 ? 189.200 224.360 184.718 1.00 27.73 142 GLY C CA 1
ATOM 6055 C C . GLY C 1 142 ? 187.807 223.783 184.802 1.00 29.00 142 GLY C C 1
ATOM 6056 O O . GLY C 1 142 ? 187.560 222.754 185.426 1.00 41.05 142 GLY C O 1
ATOM 6057 N N . ARG C 1 143 ? 186.876 224.471 184.151 1.00 31.35 143 ARG C N 1
ATOM 6058 C CA . ARG C 1 143 ? 185.483 224.055 184.125 1.00 33.03 143 ARG C CA 1
ATOM 6059 C C . ARG C 1 143 ? 185.155 223.144 182.954 1.00 36.85 143 ARG C C 1
ATOM 6060 O O . ARG C 1 143 ? 184.033 222.640 182.880 1.00 42.37 143 ARG C O 1
ATOM 6068 N N . LEU C 1 144 ? 186.099 222.908 182.051 1.00 32.22 144 LEU C N 1
ATOM 6069 C CA . LEU C 1 144 ? 185.823 222.177 180.825 1.00 20.75 144 LEU C CA 1
ATOM 6070 C C . LEU C 1 144 ? 186.176 220.705 180.987 1.00 28.71 144 LEU C C 1
ATOM 6071 O O . LEU C 1 144 ? 187.235 220.368 181.522 1.00 31.66 144 LEU C O 1
ATOM 6076 N N . MET C 1 145 ? 185.284 219.836 180.520 1.00 31.46 145 MET C N 1
ATOM 6077 C CA . MET C 1 145 ? 185.477 218.388 180.521 1.00 27.38 145 MET C CA 1
ATOM 6078 C C . MET C 1 145 ? 185.272 217.909 179.090 1.00 34.57 145 MET C C 1
ATOM 6079 O O . MET C 1 145 ? 184.140 217.640 178.680 1.00 46.40 145 MET C O 1
ATOM 6084 N N . VAL C 1 146 ? 186.352 217.800 178.325 1.00 28.50 146 VAL C N 1
ATOM 6085 C CA . VAL C 1 146 ? 186.276 217.420 176.921 1.00 24.73 146 VAL C CA 1
ATOM 6086 C C . VAL C 1 146 ? 186.517 215.924 176.806 1.00 30.13 146 VAL C C 1
ATOM 6087 O O . VAL C 1 146 ? 187.533 215.411 177.290 1.00 40.06 146 VAL C O 1
ATOM 6091 N N . ASP C 1 147 ? 185.587 215.225 176.168 1.00 32.55 147 ASP C N 1
ATOM 6092 C CA . ASP C 1 147 ? 185.664 213.783 176.000 1.00 35.09 147 ASP C CA 1
ATOM 6093 C C . ASP C 1 147 ? 186.213 213.432 174.624 1.00 41.60 147 ASP C C 1
ATOM 6094 O O . ASP C 1 147 ? 186.388 214.287 173.753 1.00 46.60 147 ASP C O 1
ATOM 6099 N N . SER C 1 148 ? 186.484 212.145 174.436 1.00 31.17 148 SER C N 1
ATOM 6100 C CA . SER C 1 148 ? 187.000 211.667 173.168 1.00 25.00 148 SER C CA 1
ATOM 6101 C C . SER C 1 148 ? 185.917 211.729 172.096 1.00 33.98 148 SER C C 1
ATOM 6102 O O . SER C 1 148 ? 184.732 211.933 172.373 1.00 44.36 148 SER C O 1
ATOM 6105 N N . LEU C 1 149 ? 186.345 211.557 170.851 1.00 32.65 149 LEU C N 1
ATOM 6106 C CA . LEU C 1 149 ? 185.440 211.539 169.707 1.00 26.66 149 LEU C CA 1
ATOM 6107 C C . LEU C 1 149 ? 185.115 210.085 169.399 1.00 31.24 149 LEU C C 1
ATOM 6108 O O . LEU C 1 149 ? 185.943 209.354 168.851 1.00 40.62 149 LEU C O 1
ATOM 6113 N N . TYR C 1 150 ? 183.907 209.660 169.757 1.00 30.25 150 TYR C N 1
ATOM 6114 C CA . TYR C 1 150 ? 183.497 208.277 169.593 1.00 32.29 150 TYR C CA 1
ATOM 6115 C C . TYR C 1 150 ? 182.689 208.130 168.319 1.00 34.07 150 TYR C C 1
ATOM 6116 O O . TYR C 1 150 ? 181.650 208.793 168.184 1.00 44.90 150 TYR C O 1
ATOM 6125 N N . PRO C 1 151 ? 183.110 207.303 167.367 1.00 25.10 151 PRO C N 1
ATOM 6126 C CA . PRO C 1 151 ? 182.257 207.037 166.209 1.00 29.57 151 PRO C CA 1
ATOM 6127 C C . PRO C 1 151 ? 180.971 206.359 166.645 1.00 35.61 151 PRO C C 1
ATOM 6128 O O . PRO C 1 151 ? 180.967 205.518 167.545 1.00 47.47 151 PRO C O 1
ATOM 6132 N N . ILE C 1 152 ? 179.871 206.730 166.000 1.00 38.29 152 ILE C N 1
ATOM 6133 C CA . ILE C 1 152 ? 178.610 206.062 166.278 1.00 34.29 152 ILE C CA 1
ATOM 6134 C C . ILE C 1 152 ? 178.683 204.695 165.622 1.00 44.46 152 ILE C C 1
ATOM 6135 O O . ILE C 1 152 ? 178.452 204.552 164.416 1.00 53.11 152 ILE C O 1
ATOM 6140 N N . HIS C 1 153 ? 179.014 203.686 166.417 1.00 52.22 153 HIS C N 1
ATOM 6141 C CA . HIS C 1 153 ? 179.323 202.349 165.946 1.00 46.73 153 HIS C CA 1
ATOM 6142 C C . HIS C 1 153 ? 178.500 201.348 166.739 1.00 52.66 153 HIS C C 1
ATOM 6143 O O . HIS C 1 153 ? 177.847 201.690 167.728 1.00 57.31 153 HIS C O 1
ATOM 6150 N N . GLN C 1 154 ? 178.527 200.095 166.291 1.00 56.20 154 GLN C N 1
ATOM 6151 C CA . GLN C 1 154 ? 177.944 199.026 167.090 1.00 53.00 154 GLN C CA 1
ATOM 6152 C C . GLN C 1 154 ? 178.741 198.791 168.365 1.00 56.11 154 GLN C C 1
ATOM 6153 O O . GLN C 1 154 ? 178.184 198.336 169.369 1.00 61.85 154 GLN C O 1
ATOM 6159 N N . PHE C 1 155 ? 180.035 199.100 168.346 1.00 48.49 155 PHE C N 1
ATOM 6160 C CA . PHE C 1 155 ? 180.909 198.876 169.488 1.00 45.77 155 PHE C CA 1
ATOM 6161 C C . PHE C 1 155 ? 180.891 200.014 170.496 1.00 50.24 155 PHE C C 1
ATOM 6162 O O . PHE C 1 155 ? 181.533 199.897 171.544 1.00 60.55 155 PHE C O 1
ATOM 6170 N N . SER C 1 156 ? 180.188 201.108 170.212 1.00 47.54 156 SER C N 1
ATOM 6171 C CA . SER C 1 156 ? 180.154 202.253 171.112 1.00 45.26 156 SER C CA 1
ATOM 6172 C C . SER C 1 156 ? 178.763 202.531 171.662 1.00 48.32 156 SER C C 1
ATOM 6173 O O . SER C 1 156 ? 178.559 203.571 172.295 1.00 57.48 156 SER C O 1
ATOM 6176 N N . GLN C 1 157 ? 177.801 201.632 171.443 1.00 44.45 157 GLN C N 1
ATOM 6177 C CA . GLN C 1 157 ? 176.461 201.847 171.976 1.00 45.16 157 GLN C CA 1
ATOM 6178 C C . GLN C 1 157 ? 176.442 201.765 173.496 1.00 49.82 157 GLN C C 1
ATOM 6179 O O . GLN C 1 157 ? 175.655 202.462 174.144 1.00 49.58 157 GLN C O 1
ATOM 6185 N N . ARG C 1 158 ? 177.297 200.926 174.078 1.00 47.68 158 ARG C N 1
ATOM 6186 C CA . ARG C 1 158 ? 177.430 200.840 175.526 1.00 44.45 158 ARG C CA 1
ATOM 6187 C C . ARG C 1 158 ? 178.021 202.103 176.135 1.00 46.78 158 ARG C C 1
ATOM 6188 O O . ARG C 1 158 ? 177.957 202.271 177.357 1.00 50.08 158 ARG C O 1
ATOM 6196 N N . ILE C 1 159 ? 178.588 202.989 175.321 1.00 44.02 159 ILE C N 1
ATOM 6197 C CA . ILE C 1 159 ? 179.223 204.216 175.797 1.00 34.50 159 ILE C CA 1
ATOM 6198 C C . ILE C 1 159 ? 178.392 205.442 175.435 1.00 40.26 159 ILE C C 1
ATOM 6199 O O . ILE C 1 159 ? 177.950 206.184 176.312 1.00 45.20 159 ILE C O 1
ATOM 6204 N N . ILE C 1 160 ? 178.166 205.672 174.139 1.00 40.34 160 ILE C N 1
ATOM 6205 C CA . ILE C 1 160 ? 177.414 206.848 173.710 1.00 36.63 160 ILE C CA 1
ATOM 6206 C C . ILE C 1 160 ? 175.915 206.691 173.886 1.00 45.80 160 ILE C C 1
ATOM 6207 O O . ILE C 1 160 ? 175.172 207.654 173.661 1.00 52.89 160 ILE C O 1
ATOM 6212 N N . GLY C 1 161 ? 175.446 205.514 174.281 1.00 44.22 161 GLY C N 1
ATOM 6213 C CA . GLY C 1 161 ? 174.030 205.302 174.488 1.00 46.37 161 GLY C CA 1
ATOM 6214 C C . GLY C 1 161 ? 173.301 204.964 173.207 1.00 54.44 161 GLY C C 1
ATOM 6215 O O . GLY C 1 161 ? 173.870 204.891 172.116 1.00 55.93 161 GLY C O 1
ATOM 6216 N N . SER C 1 162 ? 171.994 204.757 173.351 1.00 66.81 162 SER C N 1
ATOM 6217 C CA . SER C 1 162 ? 171.137 204.368 172.241 1.00 68.34 162 SER C CA 1
ATOM 6218 C C . SER C 1 162 ? 170.395 205.545 171.624 1.00 69.09 162 SER C C 1
ATOM 6219 O O . SER C 1 162 ? 169.491 205.334 170.810 1.00 72.47 162 SER C O 1
ATOM 6222 N N . ASP C 1 163 ? 170.748 206.778 171.995 1.00 65.40 163 ASP C N 1
ATOM 6223 C CA . ASP C 1 163 ? 170.070 207.938 171.429 1.00 63.97 163 ASP C CA 1
ATOM 6224 C C . ASP C 1 163 ? 170.331 208.071 169.935 1.00 65.64 163 ASP C C 1
ATOM 6225 O O . ASP C 1 163 ? 169.493 208.617 169.209 1.00 65.71 163 ASP C O 1
ATOM 6230 N N . TYR C 1 164 ? 171.474 207.586 169.460 1.00 68.58 164 TYR C N 1
ATOM 6231 C CA . TYR C 1 164 ? 171.857 207.670 168.052 1.00 67.03 164 TYR C CA 1
ATOM 6232 C C . TYR C 1 164 ? 172.113 206.252 167.557 1.00 69.21 164 TYR C C 1
ATOM 6233 O O . TYR C 1 164 ? 173.250 205.776 167.564 1.00 70.38 164 TYR C O 1
ATOM 6242 N N . ILE C 1 165 ? 171.052 205.576 167.124 1.00 75.52 165 ILE C N 1
ATOM 6243 C CA . ILE C 1 165 ? 171.167 204.219 166.624 1.00 73.53 165 ILE C CA 1
ATOM 6244 C C . ILE C 1 165 ? 171.001 204.142 165.109 1.00 73.63 165 ILE C C 1
ATOM 6245 O O . ILE C 1 165 ? 171.545 203.223 164.485 1.00 76.09 165 ILE C O 1
ATOM 6250 N N . ASN C 1 166 ? 170.283 205.084 164.496 1.00 75.94 166 ASN C N 1
ATOM 6251 C CA . ASN C 1 166 ? 170.151 205.089 163.046 1.00 76.76 166 ASN C CA 1
ATOM 6252 C C . ASN C 1 166 ? 171.429 205.537 162.353 1.00 79.08 166 ASN C C 1
ATOM 6253 O O . ASN C 1 166 ? 171.598 205.273 161.158 1.00 79.66 166 ASN C O 1
ATOM 6258 N N . ASP C 1 167 ? 172.326 206.207 163.070 1.00 71.36 167 ASP C N 1
ATOM 6259 C CA . ASP C 1 167 ? 173.609 206.625 162.526 1.00 68.19 167 ASP C CA 1
ATOM 6260 C C . ASP C 1 167 ? 174.720 205.620 162.793 1.00 68.23 167 ASP C C 1
ATOM 6261 O O . ASP C 1 167 ? 175.866 205.869 162.408 1.00 67.84 167 ASP C O 1
ATOM 6266 N N . SER C 1 168 ? 174.414 204.500 163.440 1.00 61.03 168 SER C N 1
ATOM 6267 C CA . SER C 1 168 ? 175.429 203.499 163.726 1.00 57.21 168 SER C CA 1
ATOM 6268 C C . SER C 1 168 ? 175.831 202.761 162.456 1.00 63.58 168 SER C C 1
ATOM 6269 O O . SER C 1 168 ? 175.046 202.618 161.515 1.00 67.73 168 SER C O 1
ATOM 6272 N N . ILE C 1 169 ? 177.073 202.290 162.438 1.00 67.23 169 ILE C N 1
ATOM 6273 C CA . ILE C 1 169 ? 177.622 201.532 161.322 1.00 64.43 169 ILE C CA 1
ATOM 6274 C C . ILE C 1 169 ? 178.201 200.234 161.868 1.00 67.36 169 ILE C C 1
ATOM 6275 O O . ILE C 1 169 ? 178.860 200.228 162.913 1.00 69.74 169 ILE C O 1
ATOM 6280 N N . LYS C 1 170 ? 177.940 199.130 161.167 1.00 68.06 170 LYS C N 1
ATOM 6281 C CA . LYS C 1 170 ? 178.231 197.812 161.721 1.00 65.71 170 LYS C CA 1
ATOM 6282 C C . LYS C 1 170 ? 179.678 197.394 161.491 1.00 65.68 170 LYS C C 1
ATOM 6283 O O . LYS C 1 170 ? 180.376 197.007 162.434 1.00 66.87 170 LYS C O 1
ATOM 6289 N N . GLY C 1 171 ? 180.146 197.458 160.251 1.00 55.45 171 GLY C N 1
ATOM 6290 C CA . GLY C 1 171 ? 181.432 196.899 159.897 1.00 58.37 171 GLY C CA 1
ATOM 6291 C C . GLY C 1 171 ? 182.595 197.736 160.391 1.00 59.49 171 GLY C C 1
ATOM 6292 O O . GLY C 1 171 ? 182.449 198.684 161.163 1.00 62.94 171 GLY C O 1
ATOM 6293 N N . GLY C 1 172 ? 183.785 197.350 159.938 1.00 47.13 172 GLY C N 1
ATOM 6294 C CA . GLY C 1 172 ? 184.976 198.109 160.268 1.00 43.30 172 GLY C CA 1
ATOM 6295 C C . GLY C 1 172 ? 184.999 199.440 159.539 1.00 42.28 172 GLY C C 1
ATOM 6296 O O . GLY C 1 172 ? 184.606 199.548 158.377 1.00 43.97 172 GLY C O 1
ATOM 6297 N N . ILE C 1 173 ? 185.480 200.464 160.235 1.00 36.13 173 ILE C N 1
ATOM 6298 C CA . ILE C 1 173 ? 185.483 201.829 159.732 1.00 37.45 173 ILE C CA 1
ATOM 6299 C C . ILE C 1 173 ? 186.904 202.340 159.517 1.00 35.49 173 ILE C C 1
ATOM 6300 O O . ILE C 1 173 ? 187.129 203.542 159.451 1.00 46.95 173 ILE C O 1
ATOM 6305 N N . THR C 1 174 ? 187.865 201.432 159.401 1.00 26.51 174 THR C N 1
ATOM 6306 C CA . THR C 1 174 ? 189.271 201.786 159.336 1.00 32.23 174 THR C CA 1
ATOM 6307 C C . THR C 1 174 ? 189.887 201.184 158.079 1.00 39.97 174 THR C C 1
ATOM 6308 O O . THR C 1 174 ? 189.544 200.068 157.678 1.00 46.72 174 THR C O 1
ATOM 6312 N N . GLU C 1 175 ? 190.801 201.927 157.457 1.00 42.54 175 GLU C N 1
ATOM 6313 C CA . GLU C 1 175 ? 191.398 201.519 156.194 1.00 41.05 175 GLU C CA 1
ATOM 6314 C C . GLU C 1 175 ? 192.873 201.894 156.169 1.00 38.47 175 GLU C C 1
ATOM 6315 O O . GLU C 1 175 ? 193.326 202.764 156.916 1.00 45.76 175 GLU C O 1
ATOM 6321 N N . ILE C 1 176 ? 193.617 201.229 155.287 1.00 30.72 176 ILE C N 1
ATOM 6322 C CA . ILE C 1 176 ? 195.061 201.396 155.160 1.00 33.46 176 ILE C CA 1
ATOM 6323 C C . ILE C 1 176 ? 195.360 202.146 153.872 1.00 41.23 176 ILE C C 1
ATOM 6324 O O . ILE C 1 176 ? 194.907 201.747 152.793 1.00 41.64 176 ILE C O 1
ATOM 6329 N N . VAL C 1 177 ? 196.131 203.225 153.982 1.00 38.17 177 VAL C N 1
ATOM 6330 C CA . VAL C 1 177 ? 196.577 204.007 152.836 1.00 29.65 177 VAL C CA 1
ATOM 6331 C C . VAL C 1 177 ? 198.071 203.784 152.663 1.00 35.37 177 VAL C C 1
ATOM 6332 O O . VAL C 1 177 ? 198.839 203.914 153.622 1.00 39.89 177 VAL C O 1
ATOM 6336 N N . TRP C 1 178 ? 198.482 203.447 151.445 1.00 41.02 178 TRP C N 1
ATOM 6337 C CA . TRP C 1 178 ? 199.875 203.157 151.139 1.00 34.60 178 TRP C CA 1
ATOM 6338 C C . TRP C 1 178 ? 200.540 204.411 150.594 1.00 40.04 178 TRP C C 1
ATOM 6339 O O . TRP C 1 178 ? 200.092 204.972 149.590 1.00 43.14 178 TRP C O 1
ATOM 6350 N N . THR C 1 179 ? 201.611 204.837 151.251 1.00 42.18 179 THR C N 1
ATOM 6351 C CA . THR C 1 179 ? 202.326 206.054 150.908 1.00 36.14 179 THR C CA 1
ATOM 6352 C C . THR C 1 179 ? 203.715 205.700 150.395 1.00 37.09 179 THR C C 1
ATOM 6353 O O . THR C 1 179 ? 204.368 204.795 150.917 1.00 50.48 179 THR C O 1
ATOM 6357 N N . ARG C 1 180 ? 204.157 206.421 149.372 1.00 37.51 180 ARG C N 1
ATOM 6358 C CA . ARG C 1 180 ? 205.420 206.161 148.704 1.00 33.84 180 ARG C CA 1
ATOM 6359 C C . ARG C 1 180 ? 206.181 207.467 148.553 1.00 39.05 180 ARG C C 1
ATOM 6360 O O . ARG C 1 180 ? 205.578 208.520 148.335 1.00 54.75 180 ARG C O 1
ATOM 6368 N N . ARG C 1 181 ? 207.501 207.403 148.694 1.00 34.49 181 ARG C N 1
ATOM 6369 C CA . ARG C 1 181 ? 208.372 208.546 148.463 1.00 32.63 181 ARG C CA 1
ATOM 6370 C C . ARG C 1 181 ? 209.376 208.190 147.381 1.00 44.94 181 ARG C C 1
ATOM 6371 O O . ARG C 1 181 ? 210.050 207.160 147.468 1.00 57.97 181 ARG C O 1
ATOM 6379 N N . ASN C 1 182 ? 209.477 209.044 146.374 1.00 48.25 182 ASN C N 1
ATOM 6380 C CA . ASN C 1 182 ? 210.375 208.828 145.253 1.00 45.40 182 ASN C CA 1
ATOM 6381 C C . ASN C 1 182 ? 211.689 209.564 145.468 1.00 49.38 182 ASN C C 1
ATOM 6382 O O . ASN C 1 182 ? 211.799 210.470 146.295 1.00 55.79 182 ASN C O 1
ATOM 6387 N N . ASP C 1 183 ? 212.695 209.149 144.706 1.00 52.61 183 ASP C N 1
ATOM 6388 C CA . ASP C 1 183 ? 213.949 209.870 144.635 1.00 54.21 183 ASP C CA 1
ATOM 6389 C C . ASP C 1 183 ? 213.918 210.751 143.400 1.00 62.54 183 ASP C C 1
ATOM 6390 O O . ASP C 1 183 ? 213.815 210.219 142.284 1.00 67.92 183 ASP C O 1
ATOM 6395 N N . PRO C 1 184 ? 213.979 212.077 143.536 1.00 55.18 184 PRO C N 1
ATOM 6396 C CA . PRO C 1 184 ? 213.862 212.934 142.347 1.00 49.57 184 PRO C CA 1
ATOM 6397 C C . PRO C 1 184 ? 214.922 212.659 141.302 1.00 52.61 184 PRO C C 1
ATOM 6398 O O . PRO C 1 184 ? 214.641 212.767 140.102 1.00 53.26 184 PRO C O 1
ATOM 6402 N N . ILE C 1 185 ? 216.134 212.299 141.722 1.00 54.29 185 ILE C N 1
ATOM 6403 C CA . ILE C 1 185 ? 217.227 212.113 140.776 1.00 55.10 185 ILE C CA 1
ATOM 6404 C C . ILE C 1 185 ? 216.984 210.886 139.908 1.00 57.74 185 ILE C C 1
ATOM 6405 O O . ILE C 1 185 ? 217.313 210.878 138.716 1.00 60.22 185 ILE C O 1
ATOM 6410 N N . LEU C 1 186 ? 216.407 209.831 140.485 1.00 56.25 186 LEU C N 1
ATOM 6411 C CA . LEU C 1 186 ? 216.089 208.646 139.697 1.00 56.27 186 LEU C CA 1
ATOM 6412 C C . LEU C 1 186 ? 215.069 208.965 138.612 1.00 60.35 186 LEU C C 1
ATOM 6413 O O . LEU C 1 186 ? 215.163 208.456 137.489 1.00 64.74 186 LEU C O 1
ATOM 6418 N N . GLN C 1 187 ? 214.079 209.802 138.929 1.00 62.57 187 GLN C N 1
ATOM 6419 C CA . GLN C 1 187 ? 213.126 210.239 137.917 1.00 62.36 187 GLN C CA 1
ATOM 6420 C C . GLN C 1 187 ? 213.730 211.256 136.960 1.00 60.80 187 GLN C C 1
ATOM 6421 O O . GLN C 1 187 ? 213.131 211.543 135.919 1.00 62.16 187 GLN C O 1
ATOM 6427 N N . LEU C 1 188 ? 214.894 211.807 137.290 1.00 67.09 188 LEU C N 1
ATOM 6428 C CA . LEU C 1 188 ? 215.569 212.784 136.443 1.00 67.63 188 LEU C CA 1
ATOM 6429 C C . LEU C 1 188 ? 216.314 212.044 135.339 1.00 71.03 188 LEU C C 1
ATOM 6430 O O . LEU C 1 188 ? 217.318 211.375 135.601 1.00 76.96 188 LEU C O 1
ATOM 6435 N N . GLY C 1 189 ? 215.831 212.163 134.105 1.00 79.92 189 GLY C N 1
ATOM 6436 C CA . GLY C 1 189 ? 216.410 211.403 133.013 1.00 84.24 189 GLY C CA 1
ATOM 6437 C C . GLY C 1 189 ? 216.578 212.160 131.712 1.00 84.51 189 GLY C C 1
ATOM 6438 O O . GLY C 1 189 ? 216.596 211.556 130.637 1.00 86.10 189 GLY C O 1
ATOM 6439 N N . SER C 1 190 ? 216.705 213.477 131.789 1.00 87.76 190 SER C N 1
ATOM 6440 C CA . SER C 1 190 ? 216.914 214.303 130.613 1.00 87.25 190 SER C CA 1
ATOM 6441 C C . SER C 1 190 ? 217.982 215.338 130.931 1.00 90.17 190 SER C C 1
ATOM 6442 O O . SER C 1 190 ? 218.092 215.782 132.080 1.00 93.44 190 SER C O 1
ATOM 6445 N N . PRO C 1 191 ? 218.792 215.727 129.945 1.00 89.35 191 PRO C N 1
ATOM 6446 C CA . PRO C 1 191 ? 219.802 216.765 130.208 1.00 89.36 191 PRO C CA 1
ATOM 6447 C C . PRO C 1 191 ? 219.195 218.095 130.612 1.00 94.24 191 PRO C C 1
ATOM 6448 O O . PRO C 1 191 ? 219.811 218.838 131.387 1.00 95.82 191 PRO C O 1
ATOM 6452 N N . ASP C 1 192 ? 218.004 218.420 130.105 1.00 93.53 192 ASP C N 1
ATOM 6453 C CA . ASP C 1 192 ? 217.329 219.643 130.522 1.00 92.65 192 ASP C CA 1
ATOM 6454 C C . ASP C 1 192 ? 216.909 219.580 131.983 1.00 92.82 192 ASP C C 1
ATOM 6455 O O . ASP C 1 192 ? 216.922 220.603 132.676 1.00 94.54 192 ASP C O 1
ATOM 6460 N N . ASP C 1 193 ? 216.525 218.396 132.464 1.00 84.34 193 ASP C N 1
ATOM 6461 C CA . ASP C 1 193 ? 216.099 218.262 133.852 1.00 84.23 193 ASP C CA 1
ATOM 6462 C C . ASP C 1 193 ? 217.245 218.557 134.811 1.00 83.20 193 ASP C C 1
ATOM 6463 O O . ASP C 1 193 ? 217.043 219.185 135.857 1.00 86.88 193 ASP C O 1
ATOM 6468 N N . ALA C 1 194 ? 218.453 218.114 134.474 1.00 75.08 194 ALA C N 1
ATOM 6469 C CA . ALA C 1 194 ? 219.620 218.368 135.307 1.00 74.60 194 ALA C CA 1
ATOM 6470 C C . ALA C 1 194 ? 220.259 219.720 135.034 1.00 75.56 194 ALA C C 1
ATOM 6471 O O . ALA C 1 194 ? 221.253 220.058 135.686 1.00 79.94 194 ALA C O 1
ATOM 6473 N N . ALA C 1 195 ? 219.725 220.496 134.089 1.00 74.46 195 ALA C N 1
ATOM 6474 C CA . ALA C 1 195 ? 220.284 221.809 133.797 1.00 78.80 195 ALA C CA 1
ATOM 6475 C C . ALA C 1 195 ? 220.130 222.777 134.961 1.00 78.59 195 ALA C C 1
ATOM 6476 O O . ALA C 1 195 ? 220.881 223.755 135.040 1.00 80.91 195 ALA C O 1
ATOM 6478 N N . VAL C 1 196 ? 219.179 222.527 135.864 1.00 69.13 196 VAL C N 1
ATOM 6479 C CA . VAL C 1 196 ? 218.967 223.402 137.012 1.00 67.37 196 VAL C CA 1
ATOM 6480 C C . VAL C 1 196 ? 219.835 223.023 138.204 1.00 71.85 196 VAL C C 1
ATOM 6481 O O . VAL C 1 196 ? 219.920 223.795 139.170 1.00 75.85 196 VAL C O 1
ATOM 6485 N N . ILE C 1 197 ? 220.492 221.875 138.165 1.00 68.31 197 ILE C N 1
ATOM 6486 C CA . ILE C 1 197 ? 221.277 221.384 139.290 1.00 62.70 197 ILE C CA 1
ATOM 6487 C C . ILE C 1 197 ? 222.713 221.867 139.157 1.00 69.63 197 ILE C C 1
ATOM 6488 O O . ILE C 1 197 ? 223.297 221.838 138.068 1.00 75.05 197 ILE C O 1
ATOM 6493 N N . GLU C 1 198 ? 223.281 222.329 140.270 1.00 70.33 198 GLU C N 1
ATOM 6494 C CA . GLU C 1 198 ? 224.694 222.678 140.302 1.00 68.82 198 GLU C CA 1
ATOM 6495 C C . GLU C 1 198 ? 225.538 221.449 139.999 1.00 72.24 198 GLU C C 1
ATOM 6496 O O . GLU C 1 198 ? 225.327 220.379 140.574 1.00 71.37 198 GLU C O 1
ATOM 6502 N N . GLY C 1 199 ? 226.506 221.609 139.101 1.00 84.73 199 GLY C N 1
ATOM 6503 C CA . GLY C 1 199 ? 227.304 220.500 138.635 1.00 84.61 199 GLY C CA 1
ATOM 6504 C C . GLY C 1 199 ? 226.703 219.735 137.477 1.00 85.00 199 GLY C C 1
ATOM 6505 O O . GLY C 1 199 ? 227.397 218.902 136.881 1.00 87.11 199 GLY C O 1
ATOM 6506 N N . GLY C 1 200 ? 225.446 219.999 137.136 1.00 77.42 200 GLY C N 1
ATOM 6507 C CA . GLY C 1 200 ? 224.833 219.343 135.994 1.00 77.28 200 GLY C CA 1
ATOM 6508 C C . GLY C 1 200 ? 224.766 217.840 136.171 1.00 80.69 200 GLY C C 1
ATOM 6509 O O . GLY C 1 200 ? 224.375 217.330 137.226 1.00 79.26 200 GLY C O 1
ATOM 6510 N N . ALA C 1 201 ? 225.161 217.117 135.120 1.00 80.48 201 ALA C N 1
ATOM 6511 C CA . ALA C 1 201 ? 225.045 215.663 135.122 1.00 76.41 201 ALA C CA 1
ATOM 6512 C C . ALA C 1 201 ? 226.005 215.012 136.107 1.00 78.24 201 ALA C C 1
ATOM 6513 O O . ALA C 1 201 ? 225.733 213.907 136.589 1.00 81.77 201 ALA C O 1
ATOM 6515 N N . GLN C 1 202 ? 227.129 215.666 136.406 1.00 79.14 202 GLN C N 1
ATOM 6516 C CA . GLN C 1 202 ? 228.104 215.078 137.320 1.00 78.53 202 GLN C CA 1
ATOM 6517 C C . GLN C 1 202 ? 227.518 214.891 138.713 1.00 79.66 202 GLN C C 1
ATOM 6518 O O . GLN C 1 202 ? 227.722 213.848 139.346 1.00 80.55 202 GLN C O 1
ATOM 6524 N N . ALA C 1 203 ? 226.785 215.891 139.207 1.00 73.66 203 ALA C N 1
ATOM 6525 C CA . ALA C 1 203 ? 226.194 215.785 140.536 1.00 71.36 203 ALA C CA 1
ATOM 6526 C C . ALA C 1 203 ? 225.160 214.670 140.594 1.00 72.76 203 ALA C C 1
ATOM 6527 O O . ALA C 1 203 ? 225.123 213.898 141.559 1.00 77.97 203 ALA C O 1
ATOM 6529 N N . ALA C 1 204 ? 224.310 214.569 139.570 1.00 74.10 204 ALA C N 1
ATOM 6530 C CA . ALA C 1 204 ? 223.304 213.512 139.546 1.00 74.77 204 ALA C CA 1
ATOM 6531 C C . ALA C 1 204 ? 223.951 212.137 139.462 1.00 76.07 204 ALA C C 1
ATOM 6532 O O . ALA C 1 204 ? 223.499 211.189 140.114 1.00 78.88 204 ALA C O 1
ATOM 6534 N N . ASN C 1 205 ? 225.005 212.005 138.654 1.00 76.54 205 ASN C N 1
ATOM 6535 C CA . ASN C 1 205 ? 225.709 210.730 138.564 1.00 72.68 205 ASN C CA 1
ATOM 6536 C C . ASN C 1 205 ? 226.340 210.356 139.896 1.00 73.42 205 ASN C C 1
ATOM 6537 O O . ASN C 1 205 ? 226.280 209.194 140.313 1.00 82.33 205 ASN C O 1
ATOM 6542 N N . ASP C 1 206 ? 226.950 211.327 140.580 1.00 65.50 206 ASP C N 1
ATOM 6543 C CA . ASP C 1 206 ? 227.511 211.058 141.900 1.00 66.05 206 ASP C CA 1
ATOM 6544 C C . ASP C 1 206 ? 226.427 210.626 142.876 1.00 70.52 206 ASP C C 1
ATOM 6545 O O . ASP C 1 206 ? 226.619 209.684 143.651 1.00 74.10 206 ASP C O 1
ATOM 6550 N N . TRP C 1 207 ? 225.276 211.302 142.843 1.00 68.49 207 TRP C N 1
ATOM 6551 C CA . TRP C 1 207 ? 224.161 210.945 143.714 1.00 62.93 207 TRP C CA 1
ATOM 6552 C C . TRP C 1 207 ? 223.697 209.516 143.458 1.00 64.09 207 TRP C C 1
ATOM 6553 O O . TRP C 1 207 ? 223.518 208.730 144.395 1.00 68.98 207 TRP C O 1
ATOM 6564 N N . ILE C 1 208 ? 223.520 209.157 142.186 1.00 66.89 208 ILE C N 1
ATOM 6565 C CA . ILE C 1 208 ? 223.021 207.827 141.852 1.00 65.18 208 ILE C CA 1
ATOM 6566 C C . ILE C 1 208 ? 224.035 206.755 142.232 1.00 71.01 208 ILE C C 1
ATOM 6567 O O . ILE C 1 208 ? 223.671 205.709 142.782 1.00 76.75 208 ILE C O 1
ATOM 6572 N N . THR C 1 209 ? 225.319 206.987 141.948 1.00 74.46 209 THR C N 1
ATOM 6573 C CA . THR C 1 209 ? 226.328 205.982 142.270 1.00 70.79 209 THR C CA 1
ATOM 6574 C C . THR C 1 209 ? 226.509 205.835 143.776 1.00 72.42 209 THR C C 1
ATOM 6575 O O . THR C 1 209 ? 226.720 204.723 144.272 1.00 80.62 209 THR C O 1
ATOM 6579 N N . SER C 1 210 ? 226.436 206.939 144.522 1.00 71.23 210 SER C N 1
ATOM 6580 C CA . SER C 1 210 ? 226.495 206.845 145.976 1.00 72.12 210 SER C CA 1
ATOM 6581 C C . SER C 1 210 ? 225.294 206.086 146.521 1.00 71.39 210 SER C C 1
ATOM 6582 O O . SER C 1 210 ? 225.427 205.285 147.453 1.00 73.19 210 SER C O 1
ATOM 6585 N N . LEU C 1 211 ? 224.110 206.326 145.949 1.00 78.29 211 LEU C N 1
ATOM 6586 C CA . LEU C 1 211 ? 222.930 205.565 146.342 1.00 81.01 211 LEU C CA 1
ATOM 6587 C C . LEU C 1 211 ? 223.117 204.080 146.067 1.00 82.66 211 LEU C C 1
ATOM 6588 O O . LEU C 1 211 ? 222.763 203.236 146.898 1.00 85.22 211 LEU C O 1
ATOM 6593 N N . LEU C 1 212 ? 223.672 203.744 144.901 1.00 84.33 212 LEU C N 1
ATOM 6594 C CA . LEU C 1 212 ? 223.910 202.345 144.562 1.00 82.39 212 LEU C CA 1
ATOM 6595 C C . LEU C 1 212 ? 224.898 201.703 145.526 1.00 83.74 212 LEU C C 1
ATOM 6596 O O . LEU C 1 212 ? 224.694 200.568 145.974 1.00 84.91 212 LEU C O 1
ATOM 6601 N N . ALA C 1 213 ? 225.977 202.416 145.853 1.00 93.35 213 ALA C N 1
ATOM 6602 C CA . ALA C 1 213 ? 226.964 201.881 146.783 1.00 92.46 213 ALA C CA 1
ATOM 6603 C C . ALA C 1 213 ? 226.359 201.663 148.162 1.00 95.40 213 ALA C C 1
ATOM 6604 O O . ALA C 1 213 ? 226.602 200.630 148.796 1.00 97.95 213 ALA C O 1
ATOM 6606 N N . THR C 1 214 ? 225.567 202.624 148.644 1.00 98.13 214 THR C N 1
ATOM 6607 C CA . THR C 1 214 ? 224.942 202.472 149.954 1.00 97.11 214 THR C CA 1
ATOM 6608 C C . THR C 1 214 ? 223.955 201.314 149.962 1.00 96.37 214 THR C C 1
ATOM 6609 O O . THR C 1 214 ? 223.896 200.548 150.930 1.00 97.93 214 THR C O 1
ATOM 6613 N N . THR C 1 215 ? 223.172 201.168 148.890 1.00 99.46 215 THR C N 1
ATOM 6614 C CA . THR C 1 215 ? 222.228 200.059 148.809 1.00 99.74 215 THR C CA 1
ATOM 6615 C C . THR C 1 215 ? 222.952 198.719 148.807 1.00 100.83 215 THR C C 1
ATOM 6616 O O . THR C 1 215 ? 222.545 197.784 149.507 1.00 102.97 215 THR C O 1
ATOM 6620 N N . LYS C 1 216 ? 224.033 198.608 148.031 1.00 106.78 216 LYS C N 1
ATOM 6621 C CA . LYS C 1 216 ? 224.782 197.357 147.991 1.00 106.27 216 LYS C CA 1
ATOM 6622 C C . LYS C 1 216 ? 225.421 197.050 149.339 1.00 106.44 216 LYS C C 1
ATOM 6623 O O . LYS C 1 216 ? 225.408 195.899 149.790 1.00 108.28 216 LYS C O 1
ATOM 6629 N N . ALA C 1 217 ? 225.981 198.067 149.999 1.00 114.78 217 ALA C N 1
ATOM 6630 C CA . ALA C 1 217 ? 226.578 197.856 151.313 1.00 116.90 217 ALA C CA 1
ATOM 6631 C C . ALA C 1 217 ? 225.534 197.418 152.331 1.00 118.83 217 ALA C C 1
ATOM 6632 O O . ALA C 1 217 ? 225.784 196.518 153.140 1.00 119.46 217 ALA C O 1
ATOM 6634 N N . LYS C 1 218 ? 224.357 198.048 152.310 1.00 120.74 218 LYS C N 1
ATOM 6635 C CA . LYS C 1 218 ? 223.304 197.686 153.252 1.00 118.86 218 LYS C CA 1
ATOM 6636 C C . LYS C 1 218 ? 222.786 196.276 152.996 1.00 119.92 218 LYS C C 1
ATOM 6637 O O . LYS C 1 218 ? 222.542 195.519 153.942 1.00 120.23 218 LYS C O 1
ATOM 6643 N N . LYS C 1 219 ? 222.607 195.904 151.725 1.00 120.62 219 LYS C N 1
ATOM 6644 C CA . LYS C 1 219 ? 222.138 194.556 151.421 1.00 120.30 219 LYS C CA 1
ATOM 6645 C C . LYS C 1 219 ? 223.176 193.510 151.806 1.00 123.70 219 LYS C C 1
ATOM 6646 O O . LYS C 1 219 ? 222.828 192.447 152.334 1.00 124.34 219 LYS C O 1
ATOM 6652 N N . GLY C 1 220 ? 224.455 193.789 151.545 1.00 130.21 220 GLY C N 1
ATOM 6653 C CA . GLY C 1 220 ? 225.499 192.863 151.950 1.00 129.94 220 GLY C CA 1
ATOM 6654 C C . GLY C 1 220 ? 225.647 192.769 153.457 1.00 131.71 220 GLY C C 1
ATOM 6655 O O . GLY C 1 220 ? 225.888 191.687 154.000 1.00 131.74 220 GLY C O 1
ATOM 6656 N N . LYS C 1 221 ? 225.511 193.901 154.152 1.00 132.62 221 LYS C N 1
ATOM 6657 C CA . LYS C 1 221 ? 225.646 193.903 155.605 1.00 131.64 221 LYS C CA 1
ATOM 6658 C C . LYS C 1 221 ? 224.547 193.084 156.267 1.00 132.95 221 LYS C C 1
ATOM 6659 O O . LYS C 1 221 ? 224.804 192.364 157.239 1.00 133.00 221 LYS C O 1
ATOM 6665 N N . ALA C 1 222 ? 223.321 193.184 155.756 1.00 135.44 222 ALA C N 1
ATOM 6666 C CA . ALA C 1 222 ? 222.166 192.473 156.303 1.00 134.36 222 ALA C CA 1
ATOM 6667 C C . ALA C 1 222 ? 221.974 192.773 157.787 1.00 134.92 222 ALA C C 1
ATOM 6668 O O . ALA C 1 222 ? 221.936 193.934 158.195 1.00 134.42 222 ALA C O 1
ATOM 6670 N N . GLY C 1 237 ? 222.675 207.263 157.945 1.00 80.37 237 GLY C N 1
ATOM 6671 C CA . GLY C 1 237 ? 222.232 207.781 156.664 1.00 80.17 237 GLY C CA 1
ATOM 6672 C C . GLY C 1 237 ? 221.201 206.896 155.995 1.00 80.29 237 GLY C C 1
ATOM 6673 O O . GLY C 1 237 ? 221.393 205.687 155.876 1.00 80.77 237 GLY C O 1
ATOM 6674 N N . ARG C 1 238 ? 220.100 207.501 155.560 1.00 66.05 238 ARG C N 1
ATOM 6675 C CA . ARG C 1 238 ? 219.022 206.783 154.898 1.00 64.45 238 ARG C CA 1
ATOM 6676 C C . ARG C 1 238 ? 218.648 207.504 153.613 1.00 66.80 238 ARG C C 1
ATOM 6677 O O . ARG C 1 238 ? 218.594 208.736 153.576 1.00 68.65 238 ARG C O 1
ATOM 6685 N N . GLY C 1 239 ? 218.385 206.732 152.565 1.00 59.48 239 GLY C N 1
ATOM 6686 C CA . GLY C 1 239 ? 218.037 207.295 151.281 1.00 58.64 239 GLY C CA 1
ATOM 6687 C C . GLY C 1 239 ? 216.636 207.874 151.267 1.00 57.40 239 GLY C C 1
ATOM 6688 O O . GLY C 1 239 ? 215.917 207.901 152.266 1.00 58.59 239 GLY C O 1
ATOM 6689 N N . LEU C 1 240 ? 216.243 208.351 150.087 1.00 51.75 240 LEU C N 1
ATOM 6690 C CA . LEU C 1 240 ? 214.953 209.007 149.924 1.00 50.22 240 LEU C CA 1
ATOM 6691 C C . LEU C 1 240 ? 213.823 208.040 149.616 1.00 53.52 240 LEU C C 1
ATOM 6692 O O . LEU C 1 240 ? 212.689 208.276 150.045 1.00 57.84 240 LEU C O 1
ATOM 6697 N N . LYS C 1 241 ? 214.099 206.967 148.880 1.00 52.99 241 LYS C N 1
ATOM 6698 C CA . LYS C 1 241 ? 213.052 206.026 148.507 1.00 49.57 241 LYS C CA 1
ATOM 6699 C C . LYS C 1 241 ? 212.418 205.414 149.748 1.00 50.91 241 LYS C C 1
ATOM 6700 O O . LYS C 1 241 ? 213.106 205.068 150.711 1.00 55.60 241 LYS C O 1
ATOM 6706 N N . ALA C 1 242 ? 211.094 205.292 149.726 1.00 42.23 242 ALA C N 1
ATOM 6707 C CA . ALA C 1 242 ? 210.372 204.735 150.856 1.00 41.38 242 ALA C CA 1
ATOM 6708 C C . ALA C 1 242 ? 209.065 204.132 150.374 1.00 40.38 242 ALA C C 1
ATOM 6709 O O . ALA C 1 242 ? 208.549 204.481 149.311 1.00 48.92 242 ALA C O 1
ATOM 6711 N N . PHE C 1 243 ? 208.543 203.207 151.172 1.00 31.47 243 PHE C N 1
ATOM 6712 C CA . PHE C 1 243 ? 207.222 202.630 150.955 1.00 28.15 243 PHE C CA 1
ATOM 6713 C C . PHE C 1 243 ? 206.643 202.297 152.320 1.00 39.63 243 PHE C C 1
ATOM 6714 O O . PHE C 1 243 ? 207.101 201.360 152.978 1.00 47.06 243 PHE C O 1
ATOM 6722 N N . ASN C 1 244 ? 205.642 203.062 152.743 1.00 38.57 244 ASN C N 1
ATOM 6723 C CA . ASN C 1 244 ? 205.052 202.873 154.058 1.00 30.48 244 ASN C CA 1
ATOM 6724 C C . ASN C 1 244 ? 203.550 202.695 153.947 1.00 36.28 244 ASN C C 1
ATOM 6725 O O . ASN C 1 244 ? 203.010 202.588 152.843 1.00 43.22 244 ASN C O 1
ATOM 6730 N N . ALA C 1 245 ? 202.870 202.666 155.087 1.00 41.57 245 ALA C N 1
ATOM 6731 C CA . ALA C 1 245 ? 201.419 202.670 155.122 1.00 33.46 245 ALA C CA 1
ATOM 6732 C C . ALA C 1 245 ? 200.980 203.395 156.381 1.00 39.43 245 ALA C C 1
ATOM 6733 O O . ALA C 1 245 ? 201.648 203.314 157.413 1.00 50.98 245 ALA C O 1
ATOM 6735 N N . HIS C 1 246 ? 199.873 204.117 156.287 1.00 38.22 246 HIS C N 1
ATOM 6736 C CA . HIS C 1 246 ? 199.260 204.728 157.454 1.00 31.59 246 HIS C CA 1
ATOM 6737 C C . HIS C 1 246 ? 197.782 204.389 157.451 1.00 35.30 246 HIS C C 1
ATOM 6738 O O . HIS C 1 246 ? 197.157 204.301 156.392 1.00 45.10 246 HIS C O 1
ATOM 6745 N N . GLU C 1 247 ? 197.233 204.188 158.640 1.00 34.18 247 GLU C N 1
ATOM 6746 C CA . GLU C 1 247 ? 195.888 203.665 158.805 1.00 30.63 247 GLU C CA 1
ATOM 6747 C C . GLU C 1 247 ? 194.960 204.798 159.218 1.00 39.35 247 GLU C C 1
ATOM 6748 O O . GLU C 1 247 ? 195.240 205.513 160.185 1.00 48.08 247 GLU C O 1
ATOM 6754 N N . VAL C 1 248 ? 193.859 204.962 158.486 1.00 33.87 248 VAL C N 1
ATOM 6755 C CA . VAL C 1 248 ? 192.939 206.067 158.708 1.00 22.77 248 VAL C CA 1
ATOM 6756 C C . VAL C 1 248 ? 191.529 205.529 158.897 1.00 31.91 248 VAL C C 1
ATOM 6757 O O . VAL C 1 248 ? 191.185 204.438 158.439 1.00 42.72 248 VAL C O 1
ATOM 6761 N N . VAL C 1 249 ? 190.716 206.314 159.595 1.00 28.30 249 VAL C N 1
ATOM 6762 C CA . VAL C 1 249 ? 189.288 206.044 159.701 1.00 17.49 249 VAL C CA 1
ATOM 6763 C C . VAL C 1 249 ? 188.611 206.533 158.430 1.00 27.65 249 VAL C C 1
ATOM 6764 O O . VAL C 1 249 ? 188.890 207.636 157.949 1.00 38.97 249 VAL C O 1
ATOM 6768 N N . ILE C 1 250 ? 187.723 205.705 157.874 1.00 34.18 250 ILE C N 1
ATOM 6769 C CA . ILE C 1 250 ? 187.123 206.021 156.589 1.00 29.65 250 ILE C CA 1
ATOM 6770 C C . ILE C 1 250 ? 186.273 207.286 156.685 1.00 37.28 250 ILE C C 1
ATOM 6771 O O . ILE C 1 250 ? 185.868 207.724 157.768 1.00 42.27 250 ILE C O 1
ATOM 6776 N N . ALA C 1 251 ? 186.010 207.881 155.526 1.00 32.06 251 ALA C N 1
ATOM 6777 C CA . ALA C 1 251 ? 185.289 209.140 155.443 1.00 27.80 251 ALA C CA 1
ATOM 6778 C C . ALA C 1 251 ? 183.790 208.884 155.384 1.00 33.43 251 ALA C C 1
ATOM 6779 O O . ALA C 1 251 ? 183.330 208.023 154.628 1.00 47.51 251 ALA C O 1
ATOM 6781 N N . GLY C 1 252 ? 183.034 209.635 156.179 1.00 35.17 252 GLY C N 1
ATOM 6782 C CA . GLY C 1 252 ? 181.591 209.520 156.218 1.00 28.50 252 GLY C CA 1
ATOM 6783 C C . GLY C 1 252 ? 181.027 209.001 157.521 1.00 34.88 252 GLY C C 1
ATOM 6784 O O . GLY C 1 252 ? 179.801 208.991 157.678 1.00 45.60 252 GLY C O 1
ATOM 6785 N N . VAL C 1 253 ? 181.864 208.577 158.460 1.00 31.49 253 VAL C N 1
ATOM 6786 C CA . VAL C 1 253 ? 181.376 208.052 159.730 1.00 31.98 253 VAL C CA 1
ATOM 6787 C C . VAL C 1 253 ? 180.945 209.206 160.621 1.00 38.07 253 VAL C C 1
ATOM 6788 O O . VAL C 1 253 ? 181.542 210.287 160.601 1.00 42.99 253 VAL C O 1
ATOM 6792 N N . LYS C 1 254 ? 179.892 208.983 161.402 1.00 42.55 254 LYS C N 1
ATOM 6793 C CA . LYS C 1 254 ? 179.411 209.977 162.347 1.00 35.43 254 LYS C CA 1
ATOM 6794 C C . LYS C 1 254 ? 180.082 209.773 163.695 1.00 32.59 254 LYS C C 1
ATOM 6795 O O . LYS C 1 254 ? 180.361 208.642 164.098 1.00 40.89 254 LYS C O 1
ATOM 6801 N N . TRP C 1 255 ? 180.344 210.876 164.386 1.00 26.77 255 TRP C N 1
ATOM 6802 C CA . TRP C 1 255 ? 180.998 210.846 165.680 1.00 21.10 255 TRP C CA 1
ATOM 6803 C C . TRP C 1 255 ? 180.171 211.630 166.683 1.00 29.23 255 TRP C C 1
ATOM 6804 O O . TRP C 1 255 ? 179.471 212.580 166.326 1.00 45.73 255 TRP C O 1
ATOM 6815 N N . LEU C 1 256 ? 180.261 211.230 167.946 1.00 33.61 256 LEU C N 1
ATOM 6816 C CA . LEU C 1 256 ? 179.619 211.943 169.040 1.00 28.88 256 LEU C CA 1
ATOM 6817 C C . LEU C 1 256 ? 180.696 212.551 169.923 1.00 27.36 256 LEU C C 1
ATOM 6818 O O . LEU C 1 256 ? 181.561 211.834 170.435 1.00 33.53 256 LEU C O 1
ATOM 6823 N N . TRP C 1 257 ? 180.637 213.863 170.102 1.00 25.03 257 TRP C N 1
ATOM 6824 C CA . TRP C 1 257 ? 181.572 214.589 170.949 1.00 25.57 257 TRP C CA 1
ATOM 6825 C C . TRP C 1 257 ? 180.813 215.118 172.154 1.00 39.98 257 TRP C C 1
ATOM 6826 O O . TRP C 1 257 ? 179.853 215.879 172.000 1.00 50.07 257 TRP C O 1
ATOM 6837 N N . ARG C 1 258 ? 181.242 214.721 173.345 1.00 33.12 258 ARG C N 1
ATOM 6838 C CA . ARG C 1 258 ? 180.576 215.096 174.583 1.00 29.82 258 ARG C CA 1
ATOM 6839 C C . ARG C 1 258 ? 181.439 216.100 175.331 1.00 39.54 258 ARG C C 1
ATOM 6840 O O . ARG C 1 258 ? 182.542 215.769 175.775 1.00 43.68 258 ARG C O 1
ATOM 6848 N N . ILE C 1 259 ? 180.933 217.319 175.471 1.00 35.08 259 ILE C N 1
ATOM 6849 C CA . ILE C 1 259 ? 181.604 218.381 176.207 1.00 27.39 259 ILE C CA 1
ATOM 6850 C C . ILE C 1 259 ? 180.752 218.710 177.420 1.00 35.66 259 ILE C C 1
ATOM 6851 O O . ILE C 1 259 ? 179.582 219.087 177.282 1.00 43.76 259 ILE C O 1
ATOM 6856 N N . ASN C 1 260 ? 181.334 218.573 178.605 1.00 38.02 260 ASN C N 1
ATOM 6857 C CA . ASN C 1 260 ? 180.643 218.844 179.854 1.00 35.65 260 ASN C CA 1
ATOM 6858 C C . ASN C 1 260 ? 181.345 219.979 180.578 1.00 35.14 260 ASN C C 1
ATOM 6859 O O . ASN C 1 260 ? 182.576 220.048 180.596 1.00 45.64 260 ASN C O 1
ATOM 6864 N N . VAL C 1 261 ? 180.556 220.879 181.156 1.00 32.76 261 VAL C N 1
ATOM 6865 C CA . VAL C 1 261 ? 181.068 222.009 181.918 1.00 31.35 261 VAL C CA 1
ATOM 6866 C C . VAL C 1 261 ? 180.346 222.022 183.255 1.00 43.97 261 VAL C C 1
ATOM 6867 O O . VAL C 1 261 ? 179.125 221.844 183.302 1.00 53.64 261 VAL C O 1
ATOM 6871 N N . ASP C 1 262 ? 181.089 222.207 184.340 1.00 44.91 262 ASP C N 1
ATOM 6872 C CA . ASP C 1 262 ? 180.482 222.253 185.663 1.00 50.38 262 ASP C CA 1
ATOM 6873 C C . ASP C 1 262 ? 180.247 223.704 186.064 1.00 47.80 262 ASP C C 1
ATOM 6874 O O . ASP C 1 262 ? 181.198 224.480 186.197 1.00 47.20 262 ASP C O 1
ATOM 6879 N N . ARG C 1 263 ? 178.975 224.061 186.251 1.00 50.87 263 ARG C N 1
ATOM 6880 C CA . ARG C 1 263 ? 178.536 225.378 186.698 1.00 48.74 263 ARG C CA 1
ATOM 6881 C C . ARG C 1 263 ? 179.210 226.498 185.916 1.00 50.36 263 ARG C C 1
ATOM 6882 O O . ARG C 1 263 ? 180.048 227.221 186.468 1.00 56.39 263 ARG C O 1
ATOM 6890 N N . PRO C 1 264 ? 178.879 226.675 184.642 1.00 42.25 264 PRO C N 1
ATOM 6891 C CA . PRO C 1 264 ? 179.486 227.745 183.854 1.00 39.00 264 PRO C CA 1
ATOM 6892 C C . PRO C 1 264 ? 178.697 229.044 183.934 1.00 48.01 264 PRO C C 1
ATOM 6893 O O . PRO C 1 264 ? 177.492 229.066 184.191 1.00 53.51 264 PRO C O 1
ATOM 6897 N N . SER C 1 265 ? 179.411 230.139 183.700 1.00 43.77 265 SER C N 1
ATOM 6898 C CA . SER C 1 265 ? 178.754 231.419 183.529 1.00 39.14 265 SER C CA 1
ATOM 6899 C C . SER C 1 265 ? 178.170 231.516 182.123 1.00 42.10 265 SER C C 1
ATOM 6900 O O . SER C 1 265 ? 178.403 230.664 181.262 1.00 52.98 265 SER C O 1
ATOM 6903 N N . GLU C 1 266 ? 177.387 232.570 181.896 1.00 44.86 266 GLU C N 1
ATOM 6904 C CA . GLU C 1 266 ? 176.832 232.795 180.567 1.00 44.58 266 GLU C CA 1
ATOM 6905 C C . GLU C 1 266 ? 177.934 233.067 179.552 1.00 48.57 266 GLU C C 1
ATOM 6906 O O . GLU C 1 266 ? 177.864 232.604 178.408 1.00 52.32 266 GLU C O 1
ATOM 6912 N N . SER C 1 267 ? 178.963 233.813 179.958 1.00 46.52 267 SER C N 1
ATOM 6913 C CA . SER C 1 267 ? 180.048 234.147 179.043 1.00 46.50 267 SER C CA 1
ATOM 6914 C C . SER C 1 267 ? 180.800 232.902 178.588 1.00 49.35 267 SER C C 1
ATOM 6915 O O . SER C 1 267 ? 181.196 232.801 177.423 1.00 53.18 267 SER C O 1
ATOM 6918 N N . GLN C 1 268 ? 181.010 231.943 179.491 1.00 42.81 268 GLN C N 1
ATOM 6919 C CA . GLN C 1 268 ? 181.758 230.743 179.126 1.00 36.40 268 GLN C CA 1
ATOM 6920 C C . GLN C 1 268 ? 180.971 229.861 178.162 1.00 40.40 268 GLN C C 1
ATOM 6921 O O . GLN C 1 268 ? 181.537 229.322 177.201 1.00 52.07 268 GLN C O 1
ATOM 6927 N N . ILE C 1 269 ? 179.665 229.708 178.390 1.00 30.03 269 ILE C N 1
ATOM 6928 C CA . ILE C 1 269 ? 178.833 228.978 177.438 1.00 31.12 269 ILE C CA 1
ATOM 6929 C C . ILE C 1 269 ? 178.810 229.694 176.096 1.00 42.80 269 ILE C C 1
ATOM 6930 O O . ILE C 1 269 ? 178.842 229.058 175.035 1.00 47.55 269 ILE C O 1
ATOM 6935 N N . GLY C 1 270 ? 178.737 231.024 176.119 1.00 43.32 270 GLY C N 1
ATOM 6936 C CA . GLY C 1 270 ? 178.783 231.771 174.876 1.00 40.13 270 GLY C CA 1
ATOM 6937 C C . GLY C 1 270 ? 180.080 231.555 174.125 1.00 39.68 270 GLY C C 1
ATOM 6938 O O . GLY C 1 270 ? 180.084 231.416 172.902 1.00 48.87 270 GLY C O 1
ATOM 6939 N N . LEU C 1 271 ? 181.199 231.520 174.850 1.00 39.00 271 LEU C N 1
ATOM 6940 C CA . LEU C 1 271 ? 182.489 231.268 174.219 1.00 35.92 271 LEU C CA 1
ATOM 6941 C C . LEU C 1 271 ? 182.537 229.877 173.604 1.00 36.45 271 LEU C C 1
ATOM 6942 O O . LEU C 1 271 ? 183.043 229.698 172.489 1.00 45.80 271 LEU C O 1
ATOM 6947 N N . ILE C 1 272 ? 182.012 228.879 174.314 1.00 32.83 272 ILE C N 1
ATOM 6948 C CA . ILE C 1 272 ? 182.004 227.521 173.778 1.00 27.79 272 ILE C CA 1
ATOM 6949 C C . ILE C 1 272 ? 181.156 227.448 172.515 1.00 40.18 272 ILE C C 1
ATOM 6950 O O . ILE C 1 272 ? 181.551 226.828 171.520 1.00 52.82 272 ILE C O 1
ATOM 6955 N N . LEU C 1 273 ? 179.982 228.081 172.529 1.00 39.29 273 LEU C N 1
ATOM 6956 C CA . LEU C 1 273 ? 179.120 228.049 171.351 1.00 36.87 273 LEU C CA 1
ATOM 6957 C C . LEU C 1 273 ? 179.725 228.828 170.190 1.00 38.33 273 LEU C C 1
ATOM 6958 O O . LEU C 1 273 ? 179.534 228.453 169.029 1.00 42.99 273 LEU C O 1
ATOM 6963 N N . LEU C 1 274 ? 180.452 229.910 170.479 1.00 37.23 274 LEU C N 1
ATOM 6964 C CA . LEU C 1 274 ? 181.166 230.628 169.429 1.00 35.62 274 LEU C CA 1
ATOM 6965 C C . LEU C 1 274 ? 182.253 229.759 168.815 1.00 40.10 274 LEU C C 1
ATOM 6966 O O . LEU C 1 274 ? 182.446 229.763 167.594 1.00 47.06 274 LEU C O 1
ATOM 6971 N N . ALA C 1 275 ? 182.983 229.017 169.649 1.00 31.13 275 ALA C N 1
ATOM 6972 C CA . ALA C 1 275 ? 183.993 228.101 169.131 1.00 26.23 275 ALA C CA 1
ATOM 6973 C C . ALA C 1 275 ? 183.361 227.012 168.276 1.00 30.56 275 ALA C C 1
ATOM 6974 O O . ALA C 1 275 ? 183.907 226.638 167.232 1.00 42.62 275 ALA C O 1
ATOM 6976 N N . LEU C 1 276 ? 182.213 226.486 168.705 1.00 29.23 276 LEU C N 1
ATOM 6977 C CA . LEU C 1 276 ? 181.516 225.477 167.917 1.00 33.24 276 LEU C CA 1
ATOM 6978 C C . LEU C 1 276 ? 180.945 226.037 166.622 1.00 39.36 276 LEU C C 1
ATOM 6979 O O . LEU C 1 276 ? 180.783 225.283 165.657 1.00 45.72 276 LEU C O 1
ATOM 6984 N N . ASN C 1 277 ? 180.620 227.329 166.580 1.00 38.41 277 ASN C N 1
ATOM 6985 C CA . ASN C 1 277 ? 180.185 227.932 165.325 1.00 33.28 277 ASN C CA 1
ATOM 6986 C C . ASN C 1 277 ? 181.310 227.931 164.300 1.00 38.51 277 ASN C C 1
ATOM 6987 O O . ASN C 1 277 ? 181.075 227.697 163.109 1.00 47.08 277 ASN C O 1
ATOM 6992 N N . LYS C 1 278 ? 182.539 228.193 164.743 1.00 35.17 278 LYS C N 1
ATOM 6993 C CA . LYS C 1 278 ? 183.698 228.264 163.865 1.00 32.18 278 LYS C CA 1
ATOM 6994 C C . LYS C 1 278 ? 184.612 227.053 164.014 1.00 36.90 278 LYS C C 1
ATOM 6995 O O . LYS C 1 278 ? 185.802 227.136 163.701 1.00 44.89 278 LYS C O 1
ATOM 7001 N N . LEU C 1 279 ? 184.080 225.933 164.499 1.00 36.28 279 LEU C N 1
ATOM 7002 C CA . LEU C 1 279 ? 184.894 224.740 164.695 1.00 29.22 279 LEU C CA 1
ATOM 7003 C C . LEU C 1 279 ? 185.181 224.015 163.389 1.00 25.91 279 LEU C C 1
ATOM 7004 O O . LEU C 1 279 ? 186.266 223.448 163.228 1.00 32.81 279 LEU C O 1
ATOM 7009 N N . ALA C 1 280 ? 184.231 224.018 162.452 1.00 27.14 280 ALA C N 1
ATOM 7010 C CA . ALA C 1 280 ? 184.421 223.307 161.194 1.00 34.47 280 ALA C CA 1
ATOM 7011 C C . ALA C 1 280 ? 185.538 223.903 160.351 1.00 37.35 280 ALA C C 1
ATOM 7012 O O . ALA C 1 280 ? 186.024 223.237 159.432 1.00 41.91 280 ALA C O 1
ATOM 7014 N N . ASN C 1 281 ? 185.957 225.134 160.643 1.00 36.09 281 ASN C N 1
ATOM 7015 C CA . ASN C 1 281 ? 187.047 225.758 159.906 1.00 35.44 281 ASN C CA 1
ATOM 7016 C C . ASN C 1 281 ? 188.399 225.132 160.213 1.00 40.33 281 ASN C C 1
ATOM 7017 O O . ASN C 1 281 ? 189.379 225.461 159.537 1.00 45.92 281 ASN C O 1
ATOM 7022 N N . GLN C 1 282 ? 188.480 224.254 161.208 1.00 40.10 282 GLN C N 1
ATOM 7023 C CA . GLN C 1 282 ? 189.730 223.628 161.606 1.00 38.44 282 GLN C CA 1
ATOM 7024 C C . GLN C 1 282 ? 189.601 222.113 161.530 1.00 40.21 282 GLN C C 1
ATOM 7025 O O . GLN C 1 282 ? 188.502 221.561 161.633 1.00 42.86 282 GLN C O 1
ATOM 7031 N N . ARG C 1 283 ? 190.733 221.445 161.340 1.00 38.00 283 ARG C N 1
ATOM 7032 C CA . ARG C 1 283 ? 190.760 220.000 161.187 1.00 31.19 283 ARG C CA 1
ATOM 7033 C C . ARG C 1 283 ? 190.925 219.323 162.539 1.00 34.48 283 ARG C C 1
ATOM 7034 O O . ARG C 1 283 ? 191.447 219.909 163.489 1.00 35.73 283 ARG C O 1
ATOM 7042 N N . ILE C 1 284 ? 190.480 218.069 162.613 1.00 36.31 284 ILE C N 1
ATOM 7043 C CA . ILE C 1 284 ? 190.439 217.373 163.895 1.00 39.07 284 ILE C CA 1
ATOM 7044 C C . ILE C 1 284 ? 191.838 216.939 164.318 1.00 44.62 284 ILE C C 1
ATOM 7045 O O . ILE C 1 284 ? 192.354 217.382 165.350 1.00 45.34 284 ILE C O 1
ATOM 7050 N N . ALA C 1 285 ? 192.480 216.080 163.527 1.00 33.55 285 ALA C N 1
ATOM 7051 C CA . ALA C 1 285 ? 193.775 215.548 163.931 1.00 29.46 285 ALA C CA 1
ATOM 7052 C C . ALA C 1 285 ? 194.492 214.938 162.738 1.00 44.91 285 ALA C C 1
ATOM 7053 O O . ALA C 1 285 ? 193.905 214.140 162.003 1.00 48.76 285 ALA C O 1
ATOM 7055 N N . GLY C 1 286 ? 195.756 215.315 162.557 1.00 40.98 286 GLY C N 1
ATOM 7056 C CA . GLY C 1 286 ? 196.644 214.630 161.637 1.00 30.11 286 GLY C CA 1
ATOM 7057 C C . GLY C 1 286 ? 196.339 214.810 160.167 1.00 33.75 286 GLY C C 1
ATOM 7058 O O . GLY C 1 286 ? 195.240 215.229 159.794 1.00 45.21 286 GLY C O 1
ATOM 7059 N N . GLY C 1 287 ? 197.313 214.490 159.322 1.00 29.88 287 GLY C N 1
ATOM 7060 C CA . GLY C 1 287 ? 197.122 214.527 157.884 1.00 28.07 287 GLY C CA 1
ATOM 7061 C C . GLY C 1 287 ? 196.901 215.904 157.302 1.00 30.30 287 GLY C C 1
ATOM 7062 O O . GLY C 1 287 ? 196.018 216.077 156.453 1.00 39.22 287 GLY C O 1
ATOM 7063 N N . HIS C 1 288 ? 197.677 216.896 157.741 1.00 29.45 288 HIS C N 1
ATOM 7064 C CA . HIS C 1 288 ? 197.542 218.235 157.182 1.00 28.82 288 HIS C CA 1
ATOM 7065 C C . HIS C 1 288 ? 197.884 218.246 155.702 1.00 28.66 288 HIS C C 1
ATOM 7066 O O . HIS C 1 288 ? 197.194 218.885 154.902 1.00 44.41 288 HIS C O 1
ATOM 7073 N N . ALA C 1 289 ? 198.949 217.545 155.318 1.00 20.43 289 ALA C N 1
ATOM 7074 C CA . ALA C 1 289 ? 199.343 217.515 153.916 1.00 25.50 289 ALA C CA 1
ATOM 7075 C C . ALA C 1 289 ? 198.253 216.907 153.048 1.00 28.96 289 ALA C C 1
ATOM 7076 O O . ALA C 1 289 ? 198.003 217.376 151.932 1.00 38.92 289 ALA C O 1
ATOM 7078 N N . LYS C 1 290 ? 197.585 215.868 153.545 1.00 27.75 290 LYS C N 1
ATOM 7079 C CA . LYS C 1 290 ? 196.596 215.129 152.774 1.00 23.53 290 LYS C CA 1
ATOM 7080 C C . LYS C 1 290 ? 195.165 215.542 153.098 1.00 26.89 290 LYS C C 1
ATOM 7081 O O . LYS C 1 290 ? 194.230 214.803 152.779 1.00 32.28 290 LYS C O 1
ATOM 7087 N N . ASP C 1 291 ? 194.980 216.700 153.734 1.00 32.64 291 ASP C N 1
ATOM 7088 C CA . ASP C 1 291 ? 193.657 217.266 154.001 1.00 29.72 291 ASP C CA 1
ATOM 7089 C C . ASP C 1 291 ? 192.799 216.345 154.861 1.00 31.71 291 ASP C C 1
ATOM 7090 O O . ASP C 1 291 ? 191.579 216.295 154.709 1.00 33.63 291 ASP C O 1
ATOM 7095 N N . TYR C 1 292 ? 193.425 215.612 155.773 1.00 31.46 292 TYR C N 1
ATOM 7096 C CA . TYR C 1 292 ? 192.680 214.765 156.686 1.00 18.87 292 TYR C CA 1
ATOM 7097 C C . TYR C 1 292 ? 192.044 215.601 157.791 1.00 25.12 292 TYR C C 1
ATOM 7098 O O . TYR C 1 292 ? 192.438 216.739 158.052 1.00 35.38 292 TYR C O 1
ATOM 7107 N N . GLY C 1 293 ? 191.045 215.014 158.443 1.00 25.72 293 GLY C N 1
ATOM 7108 C CA . GLY C 1 293 ? 190.421 215.619 159.599 1.00 31.71 293 GLY C CA 1
ATOM 7109 C C . GLY C 1 293 ? 189.279 216.566 159.313 1.00 27.71 293 GLY C C 1
ATOM 7110 O O . GLY C 1 293 ? 188.685 217.094 160.261 1.00 40.78 293 GLY C O 1
ATOM 7111 N N . ARG C 1 294 ? 188.951 216.804 158.050 1.00 22.34 294 ARG C N 1
ATOM 7112 C CA . ARG C 1 294 ? 187.842 217.686 157.721 1.00 20.10 294 ARG C CA 1
ATOM 7113 C C . ARG C 1 294 ? 186.527 217.067 158.169 1.00 30.86 294 ARG C C 1
ATOM 7114 O O . ARG C 1 294 ? 186.324 215.857 158.059 1.00 44.40 294 ARG C O 1
ATOM 7122 N N . PHE C 1 295 ? 185.628 217.905 158.678 1.00 31.54 295 PHE C N 1
ATOM 7123 C CA . PHE C 1 295 ? 184.370 217.416 159.220 1.00 32.41 295 PHE C CA 1
ATOM 7124 C C . PHE C 1 295 ? 183.302 218.488 159.075 1.00 32.37 295 PHE C C 1
ATOM 7125 O O . PHE C 1 295 ? 183.591 219.656 158.807 1.00 43.91 295 PHE C O 1
ATOM 7133 N N . VAL C 1 296 ? 182.052 218.065 159.244 1.00 31.64 296 VAL C N 1
ATOM 7134 C CA . VAL C 1 296 ? 180.903 218.958 159.297 1.00 31.05 296 VAL C CA 1
ATOM 7135 C C . VAL C 1 296 ? 180.065 218.577 160.507 1.00 33.43 296 VAL C C 1
ATOM 7136 O O . VAL C 1 296 ? 179.910 217.391 160.816 1.00 44.91 296 VAL C O 1
ATOM 7140 N N . ILE C 1 297 ? 179.538 219.579 161.199 1.00 33.97 297 ILE C N 1
ATOM 7141 C CA . ILE C 1 297 ? 178.725 219.356 162.388 1.00 32.25 297 ILE C CA 1
ATOM 7142 C C . ILE C 1 297 ? 177.292 219.094 161.951 1.00 30.57 297 ILE C C 1
ATOM 7143 O O . ILE C 1 297 ? 176.689 219.911 161.247 1.00 38.97 297 ILE C O 1
ATOM 7148 N N . GLU C 1 298 ? 176.746 217.954 162.366 1.00 32.50 298 GLU C N 1
ATOM 7149 C CA . GLU C 1 298 ? 175.377 217.588 162.034 1.00 34.26 298 GLU C CA 1
ATOM 7150 C C . GLU C 1 298 ? 174.372 218.157 163.024 1.00 42.27 298 GLU C C 1
ATOM 7151 O O . GLU C 1 298 ? 173.270 218.547 162.630 1.00 50.18 298 GLU C O 1
ATOM 7157 N N . ASP C 1 299 ? 174.731 218.209 164.304 1.00 41.28 299 ASP C N 1
ATOM 7158 C CA . ASP C 1 299 ? 173.821 218.692 165.331 1.00 38.96 299 ASP C CA 1
ATOM 7159 C C . ASP C 1 299 ? 174.620 219.039 166.576 1.00 36.19 299 ASP C C 1
ATOM 7160 O O . ASP C 1 299 ? 175.649 218.424 166.860 1.00 43.35 299 ASP C O 1
ATOM 7165 N N . VAL C 1 300 ? 174.134 220.035 167.310 1.00 36.94 300 VAL C N 1
ATOM 7166 C CA . VAL C 1 300 ? 174.680 220.406 168.610 1.00 38.93 300 VAL C CA 1
ATOM 7167 C C . VAL C 1 300 ? 173.537 220.366 169.610 1.00 44.74 300 VAL C C 1
ATOM 7168 O O . VAL C 1 300 ? 172.546 221.090 169.454 1.00 56.53 300 VAL C O 1
ATOM 7172 N N . ILE C 1 301 ? 173.671 219.527 170.631 1.00 45.75 301 ILE C N 1
ATOM 7173 C CA . ILE C 1 301 ? 172.633 219.327 171.635 1.00 40.56 301 ILE C CA 1
ATOM 7174 C C . ILE C 1 301 ? 173.073 220.038 172.903 1.00 38.28 301 ILE C C 1
ATOM 7175 O O . ILE C 1 301 ? 174.180 219.805 173.402 1.00 47.70 301 ILE C O 1
ATOM 7180 N N . LEU C 1 302 ? 172.210 220.899 173.424 1.00 47.61 302 LEU C N 1
ATOM 7181 C CA . LEU C 1 302 ? 172.540 221.790 174.532 1.00 49.69 302 LEU C CA 1
ATOM 7182 C C . LEU C 1 302 ? 171.656 221.402 175.716 1.00 52.37 302 LEU C C 1
ATOM 7183 O O . LEU C 1 302 ? 170.545 221.912 175.869 1.00 62.97 302 LEU C O 1
ATOM 7188 N N . ASP C 1 303 ? 172.160 220.502 176.558 1.00 51.36 303 ASP C N 1
ATOM 7189 C CA . ASP C 1 303 ? 171.421 219.975 177.706 1.00 55.41 303 ASP C CA 1
ATOM 7190 C C . ASP C 1 303 ? 170.068 219.409 177.277 1.00 58.40 303 ASP C C 1
ATOM 7191 O O . ASP C 1 303 ? 169.014 219.760 177.810 1.00 63.17 303 ASP C O 1
ATOM 7196 N N . GLY C 1 304 ? 170.116 218.517 176.292 1.00 59.11 304 GLY C N 1
ATOM 7197 C CA . GLY C 1 304 ? 168.928 217.864 175.788 1.00 56.72 304 GLY C CA 1
ATOM 7198 C C . GLY C 1 304 ? 168.158 218.638 174.742 1.00 59.46 304 GLY C C 1
ATOM 7199 O O . GLY C 1 304 ? 167.148 218.128 174.242 1.00 64.07 304 GLY C O 1
ATOM 7200 N N . GLU C 1 305 ? 168.596 219.843 174.390 1.00 54.25 305 GLU C N 1
ATOM 7201 C CA . GLU C 1 305 ? 167.919 220.678 173.408 1.00 51.26 305 GLU C CA 1
ATOM 7202 C C . GLU C 1 305 ? 168.840 220.905 172.220 1.00 54.31 305 GLU C C 1
ATOM 7203 O O . GLU C 1 305 ? 170.001 221.286 172.395 1.00 59.67 305 GLU C O 1
ATOM 7209 N N . SER C 1 306 ? 168.322 220.674 171.017 1.00 49.11 306 SER C N 1
ATOM 7210 C CA . SER C 1 306 ? 169.106 220.859 169.802 1.00 46.64 306 SER C CA 1
ATOM 7211 C C . SER C 1 306 ? 169.130 222.335 169.432 1.00 48.69 306 SER C C 1
ATOM 7212 O O . SER C 1 306 ? 168.081 222.933 169.175 1.00 51.84 306 SER C O 1
ATOM 7215 N N . VAL C 1 307 ? 170.323 222.918 169.401 1.00 48.05 307 VAL C N 1
ATOM 7216 C CA . VAL C 1 307 ? 170.494 224.336 169.127 1.00 44.82 307 VAL C CA 1
ATOM 7217 C C . VAL C 1 307 ? 171.232 224.567 167.811 1.00 48.01 307 VAL C C 1
ATOM 7218 O O . VAL C 1 307 ? 171.745 225.657 167.573 1.00 58.01 307 VAL C O 1
ATOM 7222 N N . TRP C 1 308 ? 171.288 223.560 166.946 1.00 42.21 308 TRP C N 1
ATOM 7223 C CA . TRP C 1 308 ? 171.986 223.676 165.674 1.00 46.31 308 TRP C CA 1
ATOM 7224 C C . TRP C 1 308 ? 170.998 224.047 164.577 1.00 48.90 308 TRP C C 1
ATOM 7225 O O . TRP C 1 308 ? 170.032 223.318 164.330 1.00 51.44 308 TRP C O 1
ATOM 7236 N N . THR C 1 309 ? 171.241 225.171 163.930 1.00 59.13 309 THR C N 1
ATOM 7237 C CA . THR C 1 309 ? 170.529 225.596 162.739 1.00 61.98 309 THR C CA 1
ATOM 7238 C C . THR C 1 309 ? 171.412 225.398 161.520 1.00 66.11 309 THR C C 1
ATOM 7239 O O . THR C 1 309 ? 172.616 225.158 161.642 1.00 70.84 309 THR C O 1
ATOM 7243 N N . PRO C 1 310 ? 170.847 225.473 160.311 1.00 71.39 310 PRO C N 1
ATOM 7244 C CA . PRO C 1 310 ? 171.690 225.363 159.111 1.00 72.33 310 PRO C CA 1
ATOM 7245 C C . PRO C 1 310 ? 172.793 226.404 159.040 1.00 72.52 310 PRO C C 1
ATOM 7246 O O . PRO C 1 310 ? 173.807 226.162 158.375 1.00 70.97 310 PRO C O 1
ATOM 7250 N N . SER C 1 311 ? 172.635 227.551 159.702 1.00 73.79 311 SER C N 1
ATOM 7251 C CA . SER C 1 311 ? 173.631 228.612 159.685 1.00 73.68 311 SER C CA 1
ATOM 7252 C C . SER C 1 311 ? 174.437 228.683 160.978 1.00 73.09 311 SER C C 1
ATOM 7253 O O . SER C 1 311 ? 175.032 229.726 161.273 1.00 77.04 311 SER C O 1
ATOM 7256 N N . GLY C 1 312 ? 174.470 227.609 161.752 1.00 59.47 312 GLY C N 1
ATOM 7257 C CA . GLY C 1 312 ? 175.224 227.566 162.987 1.00 58.07 312 GLY C CA 1
ATOM 7258 C C . GLY C 1 312 ? 174.315 227.459 164.198 1.00 61.56 312 GLY C C 1
ATOM 7259 O O . GLY C 1 312 ? 173.129 227.136 164.101 1.00 66.25 312 GLY C O 1
ATOM 7260 N N . VAL C 1 313 ? 174.900 227.733 165.360 1.00 55.00 313 VAL C N 1
ATOM 7261 C CA . VAL C 1 313 ? 174.157 227.731 166.616 1.00 48.31 313 VAL C CA 1
ATOM 7262 C C . VAL C 1 313 ? 173.375 229.037 166.698 1.00 53.53 313 VAL C C 1
ATOM 7263 O O . VAL C 1 313 ? 173.950 230.100 166.939 1.00 60.65 313 VAL C O 1
ATOM 7267 N N . SER C 1 314 ? 172.063 228.960 166.499 1.00 63.88 314 SER C N 1
ATOM 7268 C CA . SER C 1 314 ? 171.218 230.144 166.487 1.00 66.58 314 SER C CA 1
ATOM 7269 C C . SER C 1 314 ? 169.921 229.851 167.223 1.00 69.95 314 SER C C 1
ATOM 7270 O O . SER C 1 314 ? 169.539 228.695 167.421 1.00 70.83 314 SER C O 1
ATOM 7273 N N . GLY C 1 315 ? 169.244 230.922 167.629 1.00 78.85 315 GLY C N 1
ATOM 7274 C CA . GLY C 1 315 ? 167.967 230.801 168.301 1.00 79.73 315 GLY C CA 1
ATOM 7275 C C . GLY C 1 315 ? 167.865 231.662 169.541 1.00 82.47 315 GLY C C 1
ATOM 7276 O O . GLY C 1 315 ? 168.879 232.133 170.063 1.00 84.33 315 GLY C O 1
ATOM 7277 N N . GLN C 1 316 ? 166.638 231.880 170.019 1.00 84.39 316 GLN C N 1
ATOM 7278 C CA . GLN C 1 316 ? 166.447 232.662 171.235 1.00 83.39 316 GLN C CA 1
ATOM 7279 C C . GLN C 1 316 ? 167.053 231.965 172.445 1.00 84.64 316 GLN C C 1
ATOM 7280 O O . GLN C 1 316 ? 167.487 232.630 173.393 1.00 86.97 316 GLN C O 1
ATOM 7286 N N . ALA C 1 317 ? 167.105 230.631 172.427 1.00 78.80 317 ALA C N 1
ATOM 7287 C CA . ALA C 1 317 ? 167.651 229.896 173.561 1.00 80.79 317 ALA C CA 1
ATOM 7288 C C . ALA C 1 317 ? 169.133 230.179 173.759 1.00 84.67 317 ALA C C 1
ATOM 7289 O O . ALA C 1 317 ? 169.648 230.033 174.873 1.00 86.24 317 ALA C O 1
ATOM 7291 N N . THR C 1 318 ? 169.834 230.581 172.700 1.00 77.21 318 THR C N 1
ATOM 7292 C CA . THR C 1 318 ? 171.263 230.847 172.765 1.00 73.89 318 THR C CA 1
ATOM 7293 C C . THR C 1 318 ? 171.601 232.329 172.704 1.00 75.47 318 THR C C 1
ATOM 7294 O O . THR C 1 318 ? 172.785 232.675 172.661 1.00 79.06 318 THR C O 1
ATOM 7298 N N . GLU C 1 319 ? 170.601 233.212 172.699 1.00 72.05 319 GLU C N 1
ATOM 7299 C CA . GLU C 1 319 ? 170.873 234.637 172.544 1.00 70.76 319 GLU C CA 1
ATOM 7300 C C . GLU C 1 319 ? 171.623 235.201 173.744 1.00 72.32 319 GLU C C 1
ATOM 7301 O O . GLU C 1 319 ? 172.564 235.989 173.582 1.00 75.42 319 GLU C O 1
ATOM 7307 N N . GLN C 1 320 ? 171.218 234.816 174.955 1.00 63.95 320 GLN C N 1
ATOM 7308 C CA . GLN C 1 320 ? 171.842 235.373 176.150 1.00 65.39 320 GLN C CA 1
ATOM 7309 C C . GLN C 1 320 ? 173.308 234.972 176.250 1.00 67.24 320 GLN C C 1
ATOM 7310 O O . GLN C 1 320 ? 174.144 235.772 176.683 1.00 71.29 320 GLN C O 1
ATOM 7316 N N . PHE C 1 321 ? 173.641 233.746 175.843 1.00 61.12 321 PHE C N 1
ATOM 7317 C CA . PHE C 1 321 ? 175.033 233.309 175.864 1.00 56.04 321 PHE C CA 1
ATOM 7318 C C . PHE C 1 321 ? 175.887 234.160 174.934 1.00 59.64 321 PHE C C 1
ATOM 7319 O O . PHE C 1 321 ? 176.978 234.610 175.306 1.00 63.11 321 PHE C O 1
ATOM 7327 N N . PHE C 1 322 ? 175.402 234.388 173.712 1.00 58.83 322 PHE C N 1
ATOM 7328 C CA . PHE C 1 322 ? 176.157 235.187 172.754 1.00 58.81 322 PHE C CA 1
ATOM 7329 C C . PHE C 1 322 ? 176.297 236.627 173.226 1.00 60.70 322 PHE C C 1
ATOM 7330 O O . PHE C 1 322 ? 177.368 237.228 173.093 1.00 64.21 322 PHE C O 1
ATOM 7338 N N . ASP C 1 323 ? 175.229 237.197 173.789 1.00 63.42 323 ASP C N 1
ATOM 7339 C CA . ASP C 1 323 ? 175.318 238.558 174.306 1.00 65.10 323 ASP C CA 1
ATOM 7340 C C . ASP C 1 323 ? 176.321 238.651 175.449 1.00 68.01 323 ASP C C 1
ATOM 7341 O O . ASP C 1 323 ? 177.131 239.588 175.504 1.00 75.27 323 ASP C O 1
ATOM 7346 N N . ALA C 1 324 ? 176.290 237.681 176.366 1.00 55.61 324 ALA C N 1
ATOM 7347 C CA . ALA C 1 324 ? 177.210 237.699 177.495 1.00 53.45 324 ALA C CA 1
ATOM 7348 C C . ALA C 1 324 ? 178.653 237.574 177.034 1.00 58.82 324 ALA C C 1
ATOM 7349 O O . ALA C 1 324 ? 179.531 238.295 177.523 1.00 66.92 324 ALA C O 1
ATOM 7351 N N . ILE C 1 325 ? 178.924 236.665 176.095 1.00 58.66 325 ILE C N 1
ATOM 7352 C CA . ILE C 1 325 ? 180.303 236.512 175.645 1.00 54.00 325 ILE C CA 1
ATOM 7353 C C . ILE C 1 325 ? 180.749 237.727 174.845 1.00 58.39 325 ILE C C 1
ATOM 7354 O O . ILE C 1 325 ? 181.919 238.116 174.911 1.00 67.50 325 ILE C O 1
ATOM 7359 N N . ALA C 1 326 ? 179.845 238.356 174.089 1.00 56.37 326 ALA C N 1
ATOM 7360 C CA . ALA C 1 326 ? 180.214 239.576 173.380 1.00 57.00 326 ALA C CA 1
ATOM 7361 C C . ALA C 1 326 ? 180.597 240.679 174.356 1.00 57.74 326 ALA C C 1
ATOM 7362 O O . ALA C 1 326 ? 181.609 241.366 174.166 1.00 62.01 326 ALA C O 1
ATOM 7364 N N . GLU C 1 327 ? 179.810 240.851 175.419 1.00 57.93 327 GLU C N 1
ATOM 7365 C CA . GLU C 1 327 ? 180.148 241.850 176.427 1.00 59.68 327 GLU C CA 1
ATOM 7366 C C . GLU C 1 327 ? 181.472 241.519 177.110 1.00 61.07 327 GLU C C 1
ATOM 7367 O O . GLU C 1 327 ? 182.308 242.406 177.330 1.00 64.81 327 GLU C O 1
ATOM 7373 N N . ALA C 1 328 ? 181.687 240.243 177.438 1.00 60.39 328 ALA C N 1
ATOM 7374 C CA . ALA C 1 328 ? 182.927 239.843 178.095 1.00 62.26 328 ALA C CA 1
ATOM 7375 C C . ALA C 1 328 ? 184.136 240.097 177.204 1.00 65.34 328 ALA C C 1
ATOM 7376 O O . ALA C 1 328 ? 185.182 240.553 177.680 1.00 70.72 328 ALA C O 1
ATOM 7378 N N . LEU C 1 329 ? 184.017 239.800 175.908 1.00 57.24 329 LEU C N 1
ATOM 7379 C CA . LEU C 1 329 ? 185.108 240.075 174.981 1.00 53.83 329 LEU C CA 1
ATOM 7380 C C . LEU C 1 329 ? 185.363 241.570 174.862 1.00 59.37 329 LEU C C 1
ATOM 7381 O O . LEU C 1 329 ? 186.518 242.009 174.817 1.00 62.90 329 LEU C O 1
ATOM 7386 N N . ASP C 1 330 ? 184.295 242.370 174.800 1.00 68.33 330 ASP C N 1
ATOM 7387 C CA . ASP C 1 330 ? 184.472 243.817 174.770 1.00 68.27 330 ASP C CA 1
ATOM 7388 C C . ASP C 1 330 ? 185.139 244.319 176.042 1.00 67.79 330 ASP C C 1
ATOM 7389 O O . ASP C 1 330 ? 185.773 245.379 176.033 1.00 68.59 330 ASP C O 1
ATOM 7394 N N . GLY C 1 331 ? 185.004 243.582 177.140 1.00 62.33 331 GLY C N 1
ATOM 7395 C CA . GLY C 1 331 ? 185.692 243.940 178.364 1.00 59.93 331 GLY C CA 1
ATOM 7396 C C . GLY C 1 331 ? 186.929 243.111 178.647 1.00 63.40 331 GLY C C 1
ATOM 7397 O O . GLY C 1 331 ? 187.429 243.111 179.775 1.00 68.90 331 GLY C O 1
ATOM 7398 N N . MET C 1 332 ? 187.438 242.405 177.640 1.00 62.01 332 MET C N 1
ATOM 7399 C CA . MET C 1 332 ? 188.560 241.490 177.822 1.00 62.19 332 MET C CA 1
ATOM 7400 C C . MET C 1 332 ? 189.878 242.249 177.726 1.00 61.10 332 MET C C 1
ATOM 7401 O O . MET C 1 332 ? 190.141 242.925 176.727 1.00 64.77 332 MET C O 1
ATOM 7406 N N . THR C 1 333 ? 190.709 242.122 178.756 1.00 55.75 333 THR C N 1
ATOM 7407 C CA . THR C 1 333 ? 192.017 242.755 178.793 1.00 54.80 333 THR C CA 1
ATOM 7408 C C . THR C 1 333 ? 193.067 241.716 179.162 1.00 59.16 333 THR C C 1
ATOM 7409 O O . THR C 1 333 ? 192.765 240.684 179.767 1.00 62.94 333 THR C O 1
ATOM 7413 N N . SER C 1 334 ? 194.313 242.000 178.784 1.00 50.41 334 SER C N 1
ATOM 7414 C CA . SER C 1 334 ? 195.399 241.041 178.952 1.00 50.23 334 SER C CA 1
ATOM 7415 C C . SER C 1 334 ? 195.839 240.876 180.399 1.00 52.74 334 SER C C 1
ATOM 7416 O O . SER C 1 334 ? 196.639 239.976 180.680 1.00 59.32 334 SER C O 1
ATOM 7419 N N . SER C 1 335 ? 195.351 241.716 181.314 1.00 54.50 335 SER C N 1
ATOM 7420 C CA . SER C 1 335 ? 195.800 241.644 182.700 1.00 51.35 335 SER C CA 1
ATOM 7421 C C . SER C 1 335 ? 195.481 240.290 183.318 1.00 51.34 335 SER C C 1
ATOM 7422 O O . SER C 1 335 ? 196.272 239.761 184.105 1.00 57.71 335 SER C O 1
ATOM 7425 N N . GLU C 1 336 ? 194.327 239.713 182.975 1.00 54.41 336 GLU C N 1
ATOM 7426 C CA . GLU C 1 336 ? 193.987 238.391 183.490 1.00 52.89 336 GLU C CA 1
ATOM 7427 C C . GLU C 1 336 ? 194.988 237.342 183.024 1.00 53.62 336 GLU C C 1
ATOM 7428 O O . GLU C 1 336 ? 195.443 236.515 183.821 1.00 55.91 336 GLU C O 1
ATOM 7434 N N . PHE C 1 337 ? 195.349 237.364 181.739 1.00 47.84 337 PHE C N 1
ATOM 7435 C CA . PHE C 1 337 ? 196.320 236.400 181.232 1.00 43.49 337 PHE C CA 1
ATOM 7436 C C . PHE C 1 337 ? 197.677 236.584 181.897 1.00 47.37 337 PHE C C 1
ATOM 7437 O O . PHE C 1 337 ? 198.328 235.604 182.279 1.00 55.56 337 PHE C O 1
ATOM 7445 N N . GLU C 1 338 ? 198.120 237.835 182.042 1.00 45.14 338 GLU C N 1
ATOM 7446 C CA . GLU C 1 338 ? 199.421 238.083 182.657 1.00 45.26 338 GLU C CA 1
ATOM 7447 C C . GLU C 1 338 ? 199.440 237.638 184.113 1.00 47.87 338 GLU C C 1
ATOM 7448 O O . GLU C 1 338 ? 200.430 237.065 184.581 1.00 53.57 338 GLU C O 1
ATOM 7454 N N . GLN C 1 339 ? 198.359 237.903 184.849 1.00 44.66 339 GLN C N 1
ATOM 7455 C CA . GLN C 1 339 ? 198.276 237.459 186.235 1.00 46.26 339 GLN C CA 1
ATOM 7456 C C . GLN C 1 339 ? 198.242 235.939 186.324 1.00 47.96 339 GLN C C 1
ATOM 7457 O O . GLN C 1 339 ? 198.857 235.349 187.219 1.00 53.12 339 GLN C O 1
ATOM 7463 N N . PHE C 1 340 ? 197.527 235.292 185.404 1.00 38.56 340 PHE C N 1
ATOM 7464 C CA . PHE C 1 340 ? 197.450 233.836 185.396 1.00 39.38 340 PHE C CA 1
ATOM 7465 C C . PHE C 1 340 ? 198.812 233.209 185.141 1.00 41.20 340 PHE C C 1
ATOM 7466 O O . PHE C 1 340 ? 199.195 232.244 185.811 1.00 47.67 340 PHE C O 1
ATOM 7474 N N . ALA C 1 341 ? 199.561 233.745 184.179 1.00 34.50 341 ALA C N 1
ATOM 7475 C CA . ALA C 1 341 ? 200.819 233.132 183.774 1.00 36.45 341 ALA C CA 1
ATOM 7476 C C . ALA C 1 341 ? 201.985 233.473 184.689 1.00 43.14 341 ALA C C 1
ATOM 7477 O O . ALA C 1 341 ? 203.020 232.805 184.613 1.00 47.47 341 ALA C O 1
ATOM 7479 N N . ALA C 1 342 ? 201.853 234.484 185.542 1.00 48.68 342 ALA C N 1
ATOM 7480 C CA . ALA C 1 342 ? 202.965 234.890 186.388 1.00 46.13 342 ALA C CA 1
ATOM 7481 C C . ALA C 1 342 ? 203.194 233.866 187.490 1.00 45.85 342 ALA C C 1
ATOM 7482 O O . ALA C 1 342 ? 202.263 233.492 188.208 1.00 51.33 342 ALA C O 1
ATOM 7484 N N . SER C 1 343 ? 204.436 233.415 187.623 1.00 56.05 343 SER C N 1
ATOM 7485 C CA . SER C 1 343 ? 204.779 232.466 188.669 1.00 57.89 343 SER C CA 1
ATOM 7486 C C . SER C 1 343 ? 204.787 233.150 190.031 1.00 61.98 343 SER C C 1
ATOM 7487 O O . SER C 1 343 ? 205.124 234.330 190.159 1.00 62.14 343 SER C O 1
ATOM 7490 N N . ALA C 1 344 ? 204.413 232.391 191.057 1.00 71.17 344 ALA C N 1
ATOM 7491 C CA . ALA C 1 344 ? 204.341 232.906 192.417 1.00 73.12 344 ALA C CA 1
ATOM 7492 C C . ALA C 1 344 ? 205.670 232.829 193.154 1.00 73.78 344 ALA C C 1
ATOM 7493 O O . ALA C 1 344 ? 205.747 233.268 194.305 1.00 75.43 344 ALA C O 1
ATOM 7495 N N . LYS C 1 345 ? 206.709 232.289 192.528 1.00 76.98 345 LYS C N 1
ATOM 7496 C CA . LYS C 1 345 ? 208.014 232.194 193.166 1.00 80.05 345 LYS C CA 1
ATOM 7497 C C . LYS C 1 345 ? 209.080 232.907 192.341 1.00 82.59 345 LYS C C 1
ATOM 7498 O O . LYS C 1 345 ? 210.088 233.369 192.875 1.00 79.66 345 LYS C O 1
ATOM 7504 N N . MET D 1 1 ? 191.814 228.504 152.307 1.00 57.28 1 MET D N 1
ATOM 7505 C CA . MET D 1 1 ? 191.267 228.993 151.049 1.00 47.29 1 MET D CA 1
ATOM 7506 C C . MET D 1 1 ? 190.798 227.830 150.187 1.00 51.75 1 MET D C 1
ATOM 7507 O O . MET D 1 1 ? 191.606 227.137 149.573 1.00 56.54 1 MET D O 1
ATOM 7512 N N . GLN D 1 2 ? 189.485 227.625 150.147 1.00 46.24 2 GLN D N 1
ATOM 7513 C CA . GLN D 1 2 ? 188.923 226.470 149.463 1.00 37.55 2 GLN D CA 1
ATOM 7514 C C . GLN D 1 2 ? 189.098 226.587 147.956 1.00 40.37 2 GLN D C 1
ATOM 7515 O O . GLN D 1 2 ? 188.755 227.610 147.357 1.00 53.38 2 GLN D O 1
ATOM 7521 N N . ILE D 1 3 ? 189.626 225.532 147.345 1.00 37.45 3 ILE D N 1
ATOM 7522 C CA . ILE D 1 3 ? 189.680 225.394 145.896 1.00 29.61 3 ILE D CA 1
ATOM 7523 C C . ILE D 1 3 ? 189.084 224.044 145.539 1.00 35.23 3 ILE D C 1
ATOM 7524 O O . ILE D 1 3 ? 189.514 223.013 146.067 1.00 47.71 3 ILE D O 1
ATOM 7529 N N . GLU D 1 4 ? 188.096 224.045 144.653 1.00 30.57 4 GLU D N 1
ATOM 7530 C CA . GLU D 1 4 ? 187.483 222.818 144.166 1.00 31.07 4 GLU D CA 1
ATOM 7531 C C . GLU D 1 4 ? 187.644 222.770 142.657 1.00 41.81 4 GLU D C 1
ATOM 7532 O O . GLU D 1 4 ? 187.170 223.665 141.950 1.00 56.70 4 GLU D O 1
ATOM 7538 N N . VAL D 1 5 ? 188.310 221.729 142.168 1.00 32.01 5 VAL D N 1
ATOM 7539 C CA . VAL D 1 5 ? 188.626 221.579 140.754 1.00 27.07 5 VAL D CA 1
ATOM 7540 C C . VAL D 1 5 ? 187.828 220.405 140.216 1.00 34.42 5 VAL D C 1
ATOM 7541 O O . VAL D 1 5 ? 187.929 219.287 140.735 1.00 49.26 5 VAL D O 1
ATOM 7545 N N . LEU D 1 6 ? 187.037 220.655 139.179 1.00 32.53 6 LEU D N 1
ATOM 7546 C CA . LEU D 1 6 ? 186.272 219.606 138.521 1.00 32.16 6 LEU D CA 1
ATOM 7547 C C . LEU D 1 6 ? 187.108 219.043 137.382 1.00 39.95 6 LEU D C 1
ATOM 7548 O O . LEU D 1 6 ? 187.496 219.777 136.468 1.00 49.31 6 LEU D O 1
ATOM 7553 N N . ILE D 1 7 ? 187.384 217.746 137.439 1.00 35.90 7 ILE D N 1
ATOM 7554 C CA . ILE D 1 7 ? 188.288 217.088 136.508 1.00 26.61 7 ILE D CA 1
ATOM 7555 C C . ILE D 1 7 ? 187.543 215.951 135.830 1.00 35.69 7 ILE D C 1
ATOM 7556 O O . ILE D 1 7 ? 186.954 215.099 136.504 1.00 47.11 7 ILE D O 1
ATOM 7561 N N . ARG D 1 8 ? 187.561 215.945 134.502 1.00 42.08 8 ARG D N 1
ATOM 7562 C CA . ARG D 1 8 ? 187.037 214.843 133.709 1.00 39.75 8 ARG D CA 1
ATOM 7563 C C . ARG D 1 8 ? 188.192 214.241 132.928 1.00 43.06 8 ARG D C 1
ATOM 7564 O O . ARG D 1 8 ? 188.873 214.951 132.181 1.00 53.02 8 ARG D O 1
ATOM 7572 N N . ASN D 1 9 ? 188.412 212.942 133.095 1.00 37.33 9 ASN D N 1
ATOM 7573 C CA . ASN D 1 9 ? 189.518 212.270 132.431 1.00 34.99 9 ASN D CA 1
ATOM 7574 C C . ASN D 1 9 ? 189.064 211.733 131.084 1.00 44.35 9 ASN D C 1
ATOM 7575 O O . ASN D 1 9 ? 188.061 211.018 130.997 1.00 51.34 9 ASN D O 1
ATOM 7580 N N . ILE D 1 10 ? 189.802 212.092 130.029 1.00 50.95 10 ILE D N 1
ATOM 7581 C CA . ILE D 1 10 ? 189.507 211.597 128.692 1.00 47.27 10 ILE D CA 1
ATOM 7582 C C . ILE D 1 10 ? 190.225 210.291 128.390 1.00 47.67 10 ILE D C 1
ATOM 7583 O O . ILE D 1 10 ? 190.060 209.742 127.293 1.00 57.86 10 ILE D O 1
ATOM 7588 N N . THR D 1 11 ? 191.021 209.784 129.317 1.00 41.02 11 THR D N 1
ATOM 7589 C CA . THR D 1 11 ? 191.609 208.457 129.261 1.00 38.52 11 THR D CA 1
ATOM 7590 C C . THR D 1 11 ? 191.424 207.800 130.618 1.00 48.15 11 THR D C 1
ATOM 7591 O O . THR D 1 11 ? 191.272 208.488 131.632 1.00 52.73 11 THR D O 1
ATOM 7595 N N . PRO D 1 12 ? 191.417 206.470 130.671 1.00 39.67 12 PRO D N 1
ATOM 7596 C CA . PRO D 1 12 ? 191.289 205.791 131.963 1.00 34.63 12 PRO D CA 1
ATOM 7597 C C . PRO D 1 12 ? 192.420 206.151 132.912 1.00 38.45 12 PRO D C 1
ATOM 7598 O O . PRO D 1 12 ? 193.560 206.375 132.502 1.00 48.20 12 PRO D O 1
ATOM 7602 N N . ILE D 1 13 ? 192.082 206.218 134.196 1.00 31.13 13 ILE D N 1
ATOM 7603 C CA . ILE D 1 13 ? 193.039 206.485 135.261 1.00 31.03 13 ILE D CA 1
ATOM 7604 C C . ILE D 1 13 ? 193.455 205.156 135.867 1.00 34.02 13 ILE D C 1
ATOM 7605 O O . ILE D 1 13 ? 192.602 204.339 136.234 1.00 40.86 13 ILE D O 1
ATOM 7610 N N . PHE D 1 14 ? 194.760 204.932 135.969 1.00 33.38 14 PHE D N 1
ATOM 7611 C CA . PHE D 1 14 ? 195.301 203.685 136.496 1.00 35.84 14 PHE D CA 1
ATOM 7612 C C . PHE D 1 14 ? 196.213 204.013 137.672 1.00 37.80 14 PHE D C 1
ATOM 7613 O O . PHE D 1 14 ? 197.408 204.256 137.498 1.00 43.90 14 PHE D O 1
ATOM 7621 N N . SER D 1 15 ? 195.643 204.023 138.872 1.00 35.67 15 SER D N 1
ATOM 7622 C CA . SER D 1 15 ? 196.411 204.139 140.107 1.00 36.43 15 SER D CA 1
ATOM 7623 C C . SER D 1 15 ? 196.447 202.751 140.731 1.00 38.07 15 SER D C 1
ATOM 7624 O O . SER D 1 15 ? 195.467 202.302 141.330 1.00 43.70 15 SER D O 1
ATOM 7627 N N . ALA D 1 16 ? 197.577 202.070 140.578 1.00 36.41 16 ALA D N 1
ATOM 7628 C CA . ALA D 1 16 ? 197.676 200.678 140.984 1.00 29.93 16 ALA D CA 1
ATOM 7629 C C . ALA D 1 16 ? 197.652 200.549 142.499 1.00 38.17 16 ALA D C 1
ATOM 7630 O O . ALA D 1 16 ? 198.316 201.300 143.216 1.00 39.89 16 ALA D O 1
ATOM 7632 N N . ALA D 1 17 ? 196.879 199.593 142.982 1.00 41.44 17 ALA D N 1
ATOM 7633 C CA . ALA D 1 17 ? 196.810 199.316 144.410 1.00 36.52 17 ALA D CA 1
ATOM 7634 C C . ALA D 1 17 ? 197.894 198.320 144.795 1.00 38.02 17 ALA D C 1
ATOM 7635 O O . ALA D 1 17 ? 198.050 197.296 144.121 1.00 42.92 17 ALA D O 1
ATOM 7637 N N . PRO D 1 18 ? 198.665 198.588 145.848 1.00 38.01 18 PRO D N 1
ATOM 7638 C CA . PRO D 1 18 ? 199.725 197.656 146.239 1.00 39.66 18 PRO D CA 1
ATOM 7639 C C . PRO D 1 18 ? 199.166 196.294 146.615 1.00 42.93 18 PRO D C 1
ATOM 7640 O O . PRO D 1 18 ? 198.075 196.176 147.175 1.00 45.02 18 PRO D O 1
ATOM 7644 N N . GLY D 1 19 ? 199.936 195.258 146.300 1.00 45.91 19 GLY D N 1
ATOM 7645 C CA . GLY D 1 19 ? 199.527 193.901 146.592 1.00 47.11 19 GLY D CA 1
ATOM 7646 C C . GLY D 1 19 ? 199.296 193.082 145.343 1.00 50.95 19 GLY D C 1
ATOM 7647 O O . GLY D 1 19 ? 199.113 193.636 144.255 1.00 53.30 19 GLY D O 1
ATOM 7648 N N . SER D 1 20 ? 199.301 191.762 145.484 1.00 57.33 20 SER D N 1
ATOM 7649 C CA . SER D 1 20 ? 199.117 190.852 144.361 1.00 58.74 20 SER D CA 1
ATOM 7650 C C . SER D 1 20 ? 197.699 190.300 144.415 1.00 57.30 20 SER D C 1
ATOM 7651 O O . SER D 1 20 ? 197.325 189.621 145.375 1.00 62.99 20 SER D O 1
ATOM 7654 N N . TYR D 1 21 ? 196.914 190.598 143.387 1.00 48.75 21 TYR D N 1
ATOM 7655 C CA . TYR D 1 21 ? 195.566 190.077 143.244 1.00 52.75 21 TYR D CA 1
ATOM 7656 C C . TYR D 1 21 ? 195.475 189.300 141.942 1.00 58.36 21 TYR D C 1
ATOM 7657 O O . TYR D 1 21 ? 196.198 189.580 140.984 1.00 64.08 21 TYR D O 1
ATOM 7666 N N . TYR D 1 22 ? 194.586 188.315 141.914 1.00 58.05 22 TYR D N 1
ATOM 7667 C CA . TYR D 1 22 ? 194.448 187.426 140.772 1.00 53.75 22 TYR D CA 1
ATOM 7668 C C . TYR D 1 22 ? 193.021 187.466 140.250 1.00 52.97 22 TYR D C 1
ATOM 7669 O O . TYR D 1 22 ? 192.068 187.574 141.024 1.00 60.18 22 TYR D O 1
ATOM 7678 N N . VAL D 1 23 ? 192.887 187.388 138.931 1.00 47.20 23 VAL D N 1
ATOM 7679 C CA . VAL D 1 23 ? 191.599 187.441 138.256 1.00 46.64 23 VAL D CA 1
ATOM 7680 C C . VAL D 1 23 ? 191.515 186.269 137.292 1.00 51.85 23 VAL D C 1
ATOM 7681 O O . VAL D 1 23 ? 192.517 185.877 136.684 1.00 56.40 23 VAL D O 1
ATOM 7685 N N . SER D 1 24 ? 190.325 185.690 137.175 1.00 59.44 24 SER D N 1
ATOM 7686 C CA . SER D 1 24 ? 190.107 184.627 136.212 1.00 61.89 24 SER D CA 1
ATOM 7687 C C . SER D 1 24 ? 189.992 185.219 134.812 1.00 63.41 24 SER D C 1
ATOM 7688 O O . SER D 1 24 ? 190.096 186.431 134.608 1.00 62.51 24 SER D O 1
ATOM 7691 N N . LEU D 1 25 ? 189.772 184.352 133.829 1.00 72.08 25 LEU D N 1
ATOM 7692 C CA . LEU D 1 25 ? 189.632 184.800 132.451 1.00 72.78 25 LEU D CA 1
ATOM 7693 C C . LEU D 1 25 ? 188.275 185.433 132.174 1.00 72.13 25 LEU D C 1
ATOM 7694 O O . LEU D 1 25 ? 188.108 186.072 131.130 1.00 72.26 25 LEU D O 1
ATOM 7699 N N . ASP D 1 26 ? 187.309 185.278 133.076 1.00 68.01 26 ASP D N 1
ATOM 7700 C CA . ASP D 1 26 ? 185.985 185.860 132.912 1.00 69.34 26 ASP D CA 1
ATOM 7701 C C . ASP D 1 26 ? 185.774 187.093 133.781 1.00 70.79 26 ASP D C 1
ATOM 7702 O O . ASP D 1 26 ? 184.634 187.541 133.936 1.00 74.07 26 ASP D O 1
ATOM 7707 N N . GLY D 1 27 ? 186.839 187.648 134.352 1.00 68.62 27 GLY D N 1
ATOM 7708 C CA . GLY D 1 27 ? 186.731 188.838 135.165 1.00 67.92 27 GLY D CA 1
ATOM 7709 C C . GLY D 1 27 ? 186.487 188.602 136.638 1.00 70.04 27 GLY D C 1
ATOM 7710 O O . GLY D 1 27 ? 186.389 189.577 137.393 1.00 69.80 27 GLY D O 1
ATOM 7711 N N . THR D 1 28 ? 186.382 187.350 137.075 1.00 72.39 28 THR D N 1
ATOM 7712 C CA . THR D 1 28 ? 186.160 187.055 138.487 1.00 70.98 28 THR D CA 1
ATOM 7713 C C . THR D 1 28 ? 187.412 187.400 139.281 1.00 72.78 28 THR D C 1
ATOM 7714 O O . THR D 1 28 ? 188.455 186.758 139.121 1.00 78.90 28 THR D O 1
ATOM 7718 N N . ILE D 1 29 ? 187.316 188.411 140.136 1.00 66.17 29 ILE D N 1
ATOM 7719 C CA . ILE D 1 29 ? 188.445 188.829 140.957 1.00 68.20 29 ILE D CA 1
ATOM 7720 C C . ILE D 1 29 ? 188.612 187.845 142.107 1.00 71.78 29 ILE D C 1
ATOM 7721 O O . ILE D 1 29 ? 187.638 187.488 142.780 1.00 72.99 29 ILE D O 1
ATOM 7726 N N . ASN D 1 30 ? 189.848 187.408 142.332 1.00 78.26 30 ASN D N 1
ATOM 7727 C CA . ASN D 1 30 ? 190.168 186.375 143.310 1.00 76.19 30 ASN D CA 1
ATOM 7728 C C . ASN D 1 30 ? 189.321 185.113 143.094 1.00 73.93 30 ASN D C 1
ATOM 7729 O O . ASN D 1 30 ? 188.539 184.730 143.957 1.00 72.89 30 ASN D O 1
ATOM 7734 N N . PRO D 1 31 ? 189.468 184.457 141.944 1.00 79.44 31 PRO D N 1
ATOM 7735 C CA . PRO D 1 31 ? 188.647 183.284 141.655 1.00 82.38 31 PRO D CA 1
ATOM 7736 C C . PRO D 1 31 ? 189.083 182.098 142.494 1.00 85.88 31 PRO D C 1
ATOM 7737 O O . PRO D 1 31 ? 190.230 182.049 142.962 1.00 87.12 31 PRO D O 1
ATOM 7741 N N . PRO D 1 32 ? 188.197 181.127 142.711 1.00 97.32 32 PRO D N 1
ATOM 7742 C CA . PRO D 1 32 ? 188.579 179.948 143.493 1.00 96.61 32 PRO D CA 1
ATOM 7743 C C . PRO D 1 32 ? 189.684 179.164 142.802 1.00 98.64 32 PRO D C 1
ATOM 7744 O O . PRO D 1 32 ? 189.809 179.171 141.576 1.00 99.24 32 PRO D O 1
ATOM 7748 N N . GLN D 1 33 ? 190.496 178.491 143.612 1.00 101.66 33 GLN D N 1
ATOM 7749 C CA . GLN D 1 33 ? 191.633 177.750 143.089 1.00 101.17 33 GLN D CA 1
ATOM 7750 C C . GLN D 1 33 ? 191.171 176.595 142.209 1.00 103.36 33 GLN D C 1
ATOM 7751 O O . GLN D 1 33 ? 190.104 176.011 142.416 1.00 102.73 33 GLN D O 1
ATOM 7757 N N . GLY D 1 34 ? 191.992 176.270 141.213 1.00 106.85 34 GLY D N 1
ATOM 7758 C CA . GLY D 1 34 ? 191.680 175.201 140.287 1.00 107.20 34 GLY D CA 1
ATOM 7759 C C . GLY D 1 34 ? 191.553 175.677 138.855 1.00 107.13 34 GLY D C 1
ATOM 7760 O O . GLY D 1 34 ? 192.024 175.011 137.928 1.00 105.14 34 GLY D O 1
ATOM 7761 N N . ALA D 1 35 ? 190.919 176.828 138.661 1.00 100.35 35 ALA D N 1
ATOM 7762 C CA . ALA D 1 35 ? 190.798 177.423 137.341 1.00 99.25 35 ALA D CA 1
ATOM 7763 C C . ALA D 1 35 ? 192.004 178.310 137.047 1.00 101.54 35 ALA D C 1
ATOM 7764 O O . ALA D 1 35 ? 192.855 178.555 137.905 1.00 101.64 35 ALA D O 1
ATOM 7766 N N . SER D 1 36 ? 192.075 178.787 135.806 1.00 85.95 36 SER D N 1
ATOM 7767 C CA . SER D 1 36 ? 193.139 179.703 135.421 1.00 81.47 36 SER D CA 1
ATOM 7768 C C . SER D 1 36 ? 193.038 180.989 136.228 1.00 79.84 36 SER D C 1
ATOM 7769 O O . SER D 1 36 ? 191.955 181.561 136.375 1.00 82.23 36 SER D O 1
ATOM 7772 N N . ARG D 1 37 ? 194.171 181.442 136.758 1.00 67.88 37 ARG D N 1
ATOM 7773 C CA . ARG D 1 37 ? 194.218 182.600 137.648 1.00 67.76 37 ARG D CA 1
ATOM 7774 C C . ARG D 1 37 ? 195.375 183.496 137.218 1.00 72.98 37 ARG D C 1
ATOM 7775 O O . ARG D 1 37 ? 196.537 183.192 137.500 1.00 81.98 37 ARG D O 1
ATOM 7783 N N . PHE D 1 38 ? 195.059 184.593 136.554 1.00 56.61 38 PHE D N 1
ATOM 7784 C CA . PHE D 1 38 ? 196.082 185.519 136.104 1.00 51.27 38 PHE D CA 1
ATOM 7785 C C . PHE D 1 38 ? 196.197 186.698 137.061 1.00 55.12 38 PHE D C 1
ATOM 7786 O O . PHE D 1 38 ? 195.195 187.144 137.626 1.00 64.71 38 PHE D O 1
ATOM 7794 N N . PRO D 1 39 ? 197.404 187.223 137.266 1.00 40.39 39 PRO D N 1
ATOM 7795 C CA . PRO D 1 39 ? 197.567 188.331 138.212 1.00 46.31 39 PRO D CA 1
ATOM 7796 C C . PRO D 1 39 ? 196.817 189.569 137.750 1.00 51.97 39 PRO D C 1
ATOM 7797 O O . PRO D 1 39 ? 196.768 189.881 136.559 1.00 59.69 39 PRO D O 1
ATOM 7801 N N . LEU D 1 40 ? 196.233 190.278 138.711 1.00 51.56 40 LEU D N 1
ATOM 7802 C CA . LEU D 1 40 ? 195.443 191.473 138.446 1.00 39.01 40 LEU D CA 1
ATOM 7803 C C . LEU D 1 40 ? 195.973 192.610 139.299 1.00 45.17 40 LEU D C 1
ATOM 7804 O O . LEU D 1 40 ? 196.060 192.480 140.523 1.00 56.90 40 LEU D O 1
ATOM 7809 N N . THR D 1 41 ? 196.319 193.721 138.658 1.00 38.79 41 THR D N 1
ATOM 7810 C CA . THR D 1 41 ? 196.756 194.918 139.370 1.00 42.50 41 THR D CA 1
ATOM 7811 C C . THR D 1 41 ? 195.531 195.800 139.566 1.00 45.55 41 THR D C 1
ATOM 7812 O O . THR D 1 41 ? 195.082 196.476 138.638 1.00 50.83 41 THR D O 1
ATOM 7816 N N . ARG D 1 42 ? 194.984 195.790 140.777 1.00 39.53 42 ARG D N 1
ATOM 7817 C CA . ARG D 1 42 ? 193.748 196.502 141.048 1.00 34.76 42 ARG D CA 1
ATOM 7818 C C . ARG D 1 42 ? 193.974 198.008 141.043 1.00 38.81 42 ARG D C 1
ATOM 7819 O O . ARG D 1 42 ? 195.084 198.503 141.254 1.00 44.97 42 ARG D O 1
ATOM 7827 N N . ALA D 1 43 ? 192.894 198.739 140.795 1.00 32.16 43 ALA D N 1
ATOM 7828 C CA . ALA D 1 43 ? 192.924 200.186 140.897 1.00 30.42 43 ALA D CA 1
ATOM 7829 C C . ALA D 1 43 ? 192.757 200.607 142.349 1.00 39.94 43 ALA D C 1
ATOM 7830 O O . ALA D 1 43 ? 192.073 199.945 143.133 1.00 42.48 43 ALA D O 1
ATOM 7832 N N . ARG D 1 44 ? 193.407 201.712 142.705 1.00 44.19 44 ARG D N 1
ATOM 7833 C CA . ARG D 1 44 ? 193.325 202.222 144.066 1.00 32.25 44 ARG D CA 1
ATOM 7834 C C . ARG D 1 44 ? 191.877 202.489 144.442 1.00 32.23 44 ARG D C 1
ATOM 7835 O O . ARG D 1 44 ? 191.124 203.091 143.674 1.00 38.33 44 ARG D O 1
ATOM 7843 N N . THR D 1 45 ? 191.488 202.026 145.623 1.00 31.14 45 THR D N 1
ATOM 7844 C CA . THR D 1 45 ? 190.148 202.234 146.142 1.00 36.19 45 THR D CA 1
ATOM 7845 C C . THR D 1 45 ? 190.236 202.653 147.598 1.00 38.77 45 THR D C 1
ATOM 7846 O O . THR D 1 45 ? 191.166 202.274 148.314 1.00 46.30 45 THR D O 1
ATOM 7850 N N . MET D 1 46 ? 189.261 203.446 148.029 1.00 37.51 46 MET D N 1
ATOM 7851 C CA . MET D 1 46 ? 189.139 203.846 149.423 1.00 39.88 46 MET D CA 1
ATOM 7852 C C . MET D 1 46 ? 187.736 203.506 149.892 1.00 41.95 46 MET D C 1
ATOM 7853 O O . MET D 1 46 ? 186.756 203.937 149.277 1.00 51.13 46 MET D O 1
ATOM 7858 N N . THR D 1 47 ? 187.637 202.730 150.966 1.00 39.52 47 THR D N 1
ATOM 7859 C CA . THR D 1 47 ? 186.333 202.429 151.535 1.00 38.05 47 THR D CA 1
ATOM 7860 C C . THR D 1 47 ? 185.755 203.686 152.166 1.00 43.24 47 THR D C 1
ATOM 7861 O O . THR D 1 47 ? 186.421 204.359 152.956 1.00 49.42 47 THR D O 1
ATOM 7865 N N . VAL D 1 48 ? 184.519 204.015 151.800 1.00 44.22 48 VAL D N 1
ATOM 7866 C CA . VAL D 1 48 ? 183.846 205.204 152.296 1.00 31.02 48 VAL D CA 1
ATOM 7867 C C . VAL D 1 48 ? 182.427 204.829 152.689 1.00 46.50 48 VAL D C 1
ATOM 7868 O O . VAL D 1 48 ? 181.858 203.852 152.199 1.00 59.01 48 VAL D O 1
ATOM 7872 N N . VAL D 1 49 ? 181.854 205.626 153.579 1.00 48.34 49 VAL D N 1
ATOM 7873 C CA . VAL D 1 49 ? 180.490 205.415 154.041 1.00 42.87 49 VAL D CA 1
ATOM 7874 C C . VAL D 1 49 ? 179.542 206.125 153.087 1.00 49.89 49 VAL D C 1
ATOM 7875 O O . VAL D 1 49 ? 179.732 207.305 152.774 1.00 57.95 49 VAL D O 1
ATOM 7879 N N . ALA D 1 50 ? 178.526 205.407 152.618 1.00 61.12 50 ALA D N 1
ATOM 7880 C CA . ALA D 1 50 ? 177.602 205.959 151.642 1.00 62.10 50 ALA D CA 1
ATOM 7881 C C . ALA D 1 50 ? 176.225 205.349 151.839 1.00 70.08 50 ALA D C 1
ATOM 7882 O O . ALA D 1 50 ? 176.077 204.271 152.419 1.00 75.05 50 ALA D O 1
ATOM 7884 N N . GLU D 1 51 ? 175.214 206.056 151.343 1.00 82.74 51 GLU D N 1
ATOM 7885 C CA . GLU D 1 51 ? 173.846 205.560 151.311 1.00 84.41 51 GLU D CA 1
ATOM 7886 C C . GLU D 1 51 ? 173.521 205.091 149.900 1.00 86.05 51 GLU D C 1
ATOM 7887 O O . GLU D 1 51 ? 173.714 205.836 148.934 1.00 87.41 51 GLU D O 1
ATOM 7893 N N . THR D 1 52 ? 173.030 203.860 149.785 1.00 104.71 52 THR D N 1
ATOM 7894 C CA . THR D 1 52 ? 172.658 203.292 148.497 1.00 107.39 52 THR D CA 1
ATOM 7895 C C . THR D 1 52 ? 171.196 203.538 148.145 1.00 110.23 52 THR D C 1
ATOM 7896 O O . THR D 1 52 ? 170.684 202.921 147.206 1.00 109.99 52 THR D O 1
ATOM 7900 N N . GLY D 1 53 ? 170.520 204.430 148.866 1.00 128.79 53 GLY D N 1
ATOM 7901 C CA . GLY D 1 53 ? 169.123 204.732 148.631 1.00 128.11 53 GLY D CA 1
ATOM 7902 C C . GLY D 1 53 ? 168.174 204.159 149.658 1.00 128.76 53 GLY D C 1
ATOM 7903 O O . GLY D 1 53 ? 166.998 204.547 149.672 1.00 127.67 53 GLY D O 1
ATOM 7904 N N . ASP D 1 54 ? 168.637 203.257 150.518 1.00 122.71 54 ASP D N 1
ATOM 7905 C CA . ASP D 1 54 ? 167.799 202.662 151.550 1.00 121.44 54 ASP D CA 1
ATOM 7906 C C . ASP D 1 54 ? 167.858 203.415 152.873 1.00 120.38 54 ASP D C 1
ATOM 7907 O O . ASP D 1 54 ? 167.203 203.000 153.834 1.00 119.65 54 ASP D O 1
ATOM 7912 N N . GLY D 1 55 ? 168.622 204.502 152.947 1.00 113.45 55 GLY D N 1
ATOM 7913 C CA . GLY D 1 55 ? 168.673 205.325 154.136 1.00 113.05 55 GLY D CA 1
ATOM 7914 C C . GLY D 1 55 ? 169.641 204.872 155.206 1.00 114.14 55 GLY D C 1
ATOM 7915 O O . GLY D 1 55 ? 169.766 205.558 156.229 1.00 111.97 55 GLY D O 1
ATOM 7916 N N . VAL D 1 56 ? 170.329 203.752 155.014 1.00 103.29 56 VAL D N 1
ATOM 7917 C CA . VAL D 1 56 ? 171.301 203.266 155.981 1.00 98.91 56 VAL D CA 1
ATOM 7918 C C . VAL D 1 56 ? 172.699 203.512 155.432 1.00 98.25 56 VAL D C 1
ATOM 7919 O O . VAL D 1 56 ? 172.916 203.622 154.222 1.00 97.94 56 VAL D O 1
ATOM 7923 N N . ALA D 1 57 ? 173.658 203.602 156.345 1.00 86.05 57 ALA D N 1
ATOM 7924 C CA . ALA D 1 57 ? 175.035 203.932 156.008 1.00 83.68 57 ALA D CA 1
ATOM 7925 C C . ALA D 1 57 ? 175.891 202.675 156.045 1.00 82.35 57 ALA D C 1
ATOM 7926 O O . ALA D 1 57 ? 175.889 201.946 157.042 1.00 84.17 57 ALA D O 1
ATOM 7928 N N . LYS D 1 58 ? 176.619 202.427 154.960 1.00 66.34 58 LYS D N 1
ATOM 7929 C CA . LYS D 1 58 ? 177.504 201.278 154.864 1.00 65.69 58 LYS D CA 1
ATOM 7930 C C . LYS D 1 58 ? 178.798 201.698 154.188 1.00 64.97 58 LYS D C 1
ATOM 7931 O O . LYS D 1 58 ? 178.827 202.648 153.403 1.00 68.61 58 LYS D O 1
ATOM 7937 N N . ALA D 1 59 ? 179.871 200.981 154.506 1.00 50.30 59 ALA D N 1
ATOM 7938 C CA . ALA D 1 59 ? 181.180 201.267 153.937 1.00 51.91 59 ALA D CA 1
ATOM 7939 C C . ALA D 1 59 ? 181.308 200.576 152.587 1.00 50.58 59 ALA D C 1
ATOM 7940 O O . ALA D 1 59 ? 181.156 199.354 152.492 1.00 58.03 59 ALA D O 1
ATOM 7942 N N . VAL D 1 60 ? 181.590 201.352 151.547 1.00 39.99 60 VAL D N 1
ATOM 7943 C CA . VAL D 1 60 ? 181.709 200.819 150.194 1.00 44.19 60 VAL D CA 1
ATOM 7944 C C . VAL D 1 60 ? 183.038 201.264 149.598 1.00 45.75 60 VAL D C 1
ATOM 7945 O O . VAL D 1 60 ? 183.501 202.377 149.882 1.00 50.78 60 VAL D O 1
ATOM 7949 N N . PRO D 1 61 ? 183.684 200.438 148.774 1.00 42.78 61 PRO D N 1
ATOM 7950 C CA . PRO D 1 61 ? 184.964 200.840 148.176 1.00 43.65 61 PRO D CA 1
ATOM 7951 C C . PRO D 1 61 ? 184.746 201.784 147.002 1.00 43.08 61 PRO D C 1
ATOM 7952 O O . PRO D 1 61 ? 183.961 201.500 146.096 1.00 48.86 61 PRO D O 1
ATOM 7956 N N . LEU D 1 62 ? 185.450 202.912 147.025 1.00 38.94 62 LEU D N 1
ATOM 7957 C CA . LEU D 1 62 ? 185.332 203.937 145.998 1.00 38.63 62 LEU D CA 1
ATOM 7958 C C . LEU D 1 62 ? 186.666 204.091 145.282 1.00 44.69 62 LEU D C 1
ATOM 7959 O O . LEU D 1 62 ? 187.678 204.401 145.935 1.00 53.17 62 LEU D O 1
ATOM 7964 N N . PRO D 1 63 ? 186.731 203.889 143.966 1.00 32.60 63 PRO D N 1
ATOM 7965 C CA . PRO D 1 63 ? 188.004 204.051 143.248 1.00 22.22 63 PRO D CA 1
ATOM 7966 C C . PRO D 1 63 ? 188.415 205.514 143.214 1.00 25.58 63 PRO D C 1
ATOM 7967 O O . PRO D 1 63 ? 187.702 206.360 142.674 1.00 37.70 63 PRO D O 1
ATOM 7971 N N . ILE D 1 64 ? 189.575 205.807 143.796 1.00 27.05 64 ILE D N 1
ATOM 7972 C CA . ILE D 1 64 ? 190.066 207.168 143.938 1.00 24.51 64 ILE D CA 1
ATOM 7973 C C . ILE D 1 64 ? 191.473 207.251 143.366 1.00 31.82 64 ILE D C 1
ATOM 7974 O O . ILE D 1 64 ? 192.075 206.250 142.980 1.00 40.47 64 ILE D O 1
ATOM 7979 N N . VAL D 1 65 ? 191.983 208.472 143.307 1.00 35.05 65 VAL D N 1
ATOM 7980 C CA . VAL D 1 65 ? 193.396 208.757 143.082 1.00 28.69 65 VAL D CA 1
ATOM 7981 C C . VAL D 1 65 ? 193.964 209.274 144.398 1.00 29.68 65 VAL D C 1
ATOM 7982 O O . VAL D 1 65 ? 193.452 210.265 144.934 1.00 41.41 65 VAL D O 1
ATOM 7986 N N . PRO D 1 66 ? 194.994 208.643 144.957 1.00 25.93 66 PRO D N 1
ATOM 7987 C CA . PRO D 1 66 ? 195.448 209.018 146.299 1.00 27.31 66 PRO D CA 1
ATOM 7988 C C . PRO D 1 66 ? 195.860 210.478 146.368 1.00 35.93 66 PRO D C 1
ATOM 7989 O O . PRO D 1 66 ? 196.402 211.038 145.414 1.00 44.19 66 PRO D O 1
ATOM 7993 N N . GLY D 1 67 ? 195.587 211.093 147.518 1.00 37.91 67 GLY D N 1
ATOM 7994 C CA . GLY D 1 67 ? 195.841 212.513 147.671 1.00 38.43 67 GLY D CA 1
ATOM 7995 C C . GLY D 1 67 ? 197.305 212.877 147.578 1.00 37.40 67 GLY D C 1
ATOM 7996 O O . GLY D 1 67 ? 197.647 213.974 147.137 1.00 38.01 67 GLY D O 1
ATOM 7997 N N . ASN D 1 68 ? 198.189 211.976 148.002 1.00 35.23 68 ASN D N 1
ATOM 7998 C CA . ASN D 1 68 ? 199.615 212.261 147.915 1.00 33.14 68 ASN D CA 1
ATOM 7999 C C . ASN D 1 68 ? 200.065 212.289 146.460 1.00 38.88 68 ASN D C 1
ATOM 8000 O O . ASN D 1 68 ? 200.921 213.098 146.080 1.00 53.23 68 ASN D O 1
ATOM 8005 N N . THR D 1 69 ? 199.474 211.433 145.624 1.00 24.44 69 THR D N 1
ATOM 8006 C CA . THR D 1 69 ? 199.761 211.468 144.194 1.00 18.67 69 THR D CA 1
ATOM 8007 C C . THR D 1 69 ? 199.362 212.805 143.584 1.00 33.63 69 THR D C 1
ATOM 8008 O O . THR D 1 69 ? 200.117 213.386 142.798 1.00 46.15 69 THR D O 1
ATOM 8012 N N . MET D 1 70 ? 198.185 213.321 143.948 1.00 37.42 70 MET D N 1
ATOM 8013 C CA . MET D 1 70 ? 197.741 214.601 143.403 1.00 32.29 70 MET D CA 1
ATOM 8014 C C . MET D 1 70 ? 198.562 215.759 143.957 1.00 31.07 70 MET D C 1
ATOM 8015 O O . MET D 1 70 ? 198.829 216.735 143.246 1.00 42.01 70 MET D O 1
ATOM 8020 N N . ARG D 1 71 ? 198.972 215.674 145.223 1.00 26.93 71 ARG D N 1
ATOM 8021 C CA . ARG D 1 71 ? 199.841 216.700 145.787 1.00 29.56 71 ARG D CA 1
ATOM 8022 C C . ARG D 1 71 ? 201.175 216.743 145.061 1.00 36.40 71 ARG D C 1
ATOM 8023 O O . ARG D 1 71 ? 201.690 217.823 144.748 1.00 46.66 71 ARG D O 1
ATOM 8031 N N . ASN D 1 72 ? 201.746 215.573 144.771 1.00 38.45 72 ASN D N 1
ATOM 8032 C CA . ASN D 1 72 ? 202.987 215.540 144.011 1.00 30.05 72 ASN D CA 1
ATOM 8033 C C . ASN D 1 72 ? 202.778 215.990 142.574 1.00 29.30 72 ASN D C 1
ATOM 8034 O O . ASN D 1 72 ? 203.682 216.583 141.981 1.00 46.93 72 ASN D O 1
ATOM 8039 N N . LEU D 1 73 ? 201.609 215.713 141.994 1.00 24.28 73 LEU D N 1
ATOM 8040 C CA . LEU D 1 73 ? 201.313 216.227 140.662 1.00 31.03 73 LEU D CA 1
ATOM 8041 C C . LEU D 1 73 ? 201.313 217.748 140.657 1.00 35.28 73 LEU D C 1
ATOM 8042 O O . LEU D 1 73 ? 201.897 218.375 139.765 1.00 44.33 73 LEU D O 1
ATOM 8047 N N . LEU D 1 74 ? 200.679 218.358 141.659 1.00 38.47 74 LEU D N 1
ATOM 8048 C CA . LEU D 1 74 ? 200.687 219.813 141.765 1.00 35.06 74 LEU D CA 1
ATOM 8049 C C . LEU D 1 74 ? 202.099 220.346 141.963 1.00 38.86 74 LEU D C 1
ATOM 8050 O O . LEU D 1 74 ? 202.493 221.337 141.335 1.00 46.21 74 LEU D O 1
ATOM 8055 N N . ARG D 1 75 ? 202.877 219.701 142.835 1.00 35.73 75 ARG D N 1
ATOM 8056 C CA . ARG D 1 75 ? 204.244 220.147 143.086 1.00 23.93 75 ARG D CA 1
ATOM 8057 C C . ARG D 1 75 ? 205.090 220.073 141.823 1.00 29.52 75 ARG D C 1
ATOM 8058 O O . ARG D 1 75 ? 205.834 221.009 141.501 1.00 49.21 75 ARG D O 1
ATOM 8066 N N . ARG D 1 76 ? 204.993 218.961 141.097 1.00 32.14 76 ARG D N 1
ATOM 8067 C CA . ARG D 1 76 ? 205.770 218.798 139.878 1.00 37.37 76 ARG D CA 1
ATOM 8068 C C . ARG D 1 76 ? 205.342 219.796 138.816 1.00 36.70 76 ARG D C 1
ATOM 8069 O O . ARG D 1 76 ? 206.187 220.335 138.096 1.00 43.65 76 ARG D O 1
ATOM 8077 N N . THR D 1 77 ? 204.039 220.054 138.694 1.00 37.79 77 THR D N 1
ATOM 8078 C CA . THR D 1 77 ? 203.585 221.068 137.750 1.00 37.85 77 THR D CA 1
ATOM 8079 C C . THR D 1 77 ? 204.184 222.426 138.086 1.00 42.44 77 THR D C 1
ATOM 8080 O O . THR D 1 77 ? 204.799 223.073 137.230 1.00 47.64 77 THR D O 1
ATOM 8084 N N . MET D 1 78 ? 204.045 222.855 139.345 1.00 42.71 78 MET D N 1
ATOM 8085 C CA . MET D 1 78 ? 204.574 224.153 139.756 1.00 35.43 78 MET D CA 1
ATOM 8086 C C . MET D 1 78 ? 206.062 224.256 139.459 1.00 39.80 78 MET D C 1
ATOM 8087 O O . MET D 1 78 ? 206.510 225.205 138.807 1.00 50.71 78 MET D O 1
ATOM 8092 N N . LEU D 1 79 ? 206.838 223.260 139.886 1.00 38.98 79 LEU D N 1
ATOM 8093 C CA . LEU D 1 79 ? 208.278 223.295 139.659 1.00 38.35 79 LEU D CA 1
ATOM 8094 C C . LEU D 1 79 ? 208.604 223.300 138.171 1.00 44.14 79 LEU D C 1
ATOM 8095 O O . LEU D 1 79 ? 209.168 224.266 137.649 1.00 53.61 79 LEU D O 1
ATOM 8100 N N . LYS D 1 80 ? 208.231 222.232 137.464 1.00 45.72 80 LYS D N 1
ATOM 8101 C CA . LYS D 1 80 ? 208.666 222.038 136.088 1.00 44.09 80 LYS D CA 1
ATOM 8102 C C . LYS D 1 80 ? 208.136 223.096 135.132 1.00 45.56 80 LYS D C 1
ATOM 8103 O O . LYS D 1 80 ? 208.739 223.301 134.074 1.00 48.04 80 LYS D O 1
ATOM 8109 N N . ASP D 1 81 ? 207.032 223.773 135.456 1.00 47.26 81 ASP D N 1
ATOM 8110 C CA . ASP D 1 81 ? 206.426 224.680 134.498 1.00 47.25 81 ASP D CA 1
ATOM 8111 C C . ASP D 1 81 ? 206.446 226.144 134.904 1.00 50.93 81 ASP D C 1
ATOM 8112 O O . ASP D 1 81 ? 206.253 226.999 134.034 1.00 59.33 81 ASP D O 1
ATOM 8117 N N . VAL D 1 82 ? 206.669 226.469 136.178 1.00 42.72 82 VAL D N 1
ATOM 8118 C CA . VAL D 1 82 ? 206.597 227.842 136.659 1.00 42.81 82 VAL D CA 1
ATOM 8119 C C . VAL D 1 82 ? 207.901 228.278 137.317 1.00 47.84 82 VAL D C 1
ATOM 8120 O O . VAL D 1 82 ? 208.441 229.342 137.004 1.00 54.71 82 VAL D O 1
ATOM 8124 N N . ILE D 1 83 ? 208.422 227.467 138.230 1.00 47.64 83 ILE D N 1
ATOM 8125 C CA . ILE D 1 83 ? 209.565 227.883 139.036 1.00 46.68 83 ILE D CA 1
ATOM 8126 C C . ILE D 1 83 ? 210.889 227.512 138.380 1.00 54.11 83 ILE D C 1
ATOM 8127 O O . ILE D 1 83 ? 211.851 228.279 138.445 1.00 60.70 83 ILE D O 1
ATOM 8132 N N . GLU D 1 84 ? 210.973 226.341 137.752 1.00 59.26 84 GLU D N 1
ATOM 8133 C CA . GLU D 1 84 ? 212.191 225.990 137.025 1.00 59.07 84 GLU D CA 1
ATOM 8134 C C . GLU D 1 84 ? 212.489 226.957 135.887 1.00 62.33 84 GLU D C 1
ATOM 8135 O O . GLU D 1 84 ? 213.648 227.392 135.769 1.00 66.01 84 GLU D O 1
ATOM 8141 N N . PRO D 1 85 ? 211.537 227.321 135.016 1.00 52.32 85 PRO D N 1
ATOM 8142 C CA . PRO D 1 85 ? 211.844 228.364 134.024 1.00 53.26 85 PRO D CA 1
ATOM 8143 C C . PRO D 1 85 ? 212.212 229.696 134.648 1.00 57.07 85 PRO D C 1
ATOM 8144 O O . PRO D 1 85 ? 213.061 230.416 134.108 1.00 61.23 85 PRO D O 1
ATOM 8148 N N . ALA D 1 86 ? 211.592 230.047 135.776 1.00 51.69 86 ALA D N 1
ATOM 8149 C CA . ALA D 1 86 ? 211.916 231.307 136.435 1.00 48.79 86 ALA D CA 1
ATOM 8150 C C . ALA D 1 86 ? 213.351 231.311 136.940 1.00 54.36 86 ALA D C 1
ATOM 8151 O O . ALA D 1 86 ? 214.051 232.324 136.838 1.00 56.50 86 ALA D O 1
ATOM 8153 N N . LEU D 1 87 ? 213.805 230.189 137.499 1.00 60.75 87 LEU D N 1
ATOM 8154 C CA . LEU D 1 87 ? 215.189 230.092 137.944 1.00 59.96 87 LEU D CA 1
ATOM 8155 C C . LEU D 1 87 ? 216.151 230.040 136.767 1.00 63.28 87 LEU D C 1
ATOM 8156 O O . LEU D 1 87 ? 217.265 230.568 136.855 1.00 66.84 87 LEU D O 1
ATOM 8161 N N . ARG D 1 88 ? 215.747 229.408 135.663 1.00 62.49 88 ARG D N 1
ATOM 8162 C CA . ARG D 1 88 ? 216.616 229.352 134.492 1.00 64.38 88 ARG D CA 1
ATOM 8163 C C . ARG D 1 88 ? 216.767 230.718 133.837 1.00 68.11 88 ARG D C 1
ATOM 8164 O O . ARG D 1 88 ? 217.827 231.018 133.277 1.00 69.54 88 ARG D O 1
ATOM 8172 N N . ASP D 1 89 ? 215.725 231.551 133.891 1.00 70.96 89 ASP D N 1
ATOM 8173 C CA . ASP D 1 89 ? 215.817 232.886 133.307 1.00 66.49 89 ASP D CA 1
ATOM 8174 C C . ASP D 1 89 ? 216.877 233.722 134.009 1.00 66.92 89 ASP D C 1
ATOM 8175 O O . ASP D 1 89 ? 217.609 234.481 133.364 1.00 71.97 89 ASP D O 1
ATOM 8180 N N . LYS D 1 90 ? 216.976 233.597 135.328 1.00 69.29 90 LYS D N 1
ATOM 8181 C CA . LYS D 1 90 ? 218.038 234.250 136.079 1.00 71.67 90 LYS D CA 1
ATOM 8182 C C . LYS D 1 90 ? 219.332 233.451 136.077 1.00 73.61 90 LYS D C 1
ATOM 8183 O O . LYS D 1 90 ? 220.316 233.898 136.678 1.00 72.80 90 LYS D O 1
ATOM 8189 N N . SER D 1 91 ? 219.347 232.288 135.422 1.00 72.09 91 SER D N 1
ATOM 8190 C CA . SER D 1 91 ? 220.505 231.396 135.405 1.00 71.43 91 SER D CA 1
ATOM 8191 C C . SER D 1 91 ? 220.919 231.007 136.822 1.00 72.49 91 SER D C 1
ATOM 8192 O O . SER D 1 91 ? 222.103 230.999 137.165 1.00 71.27 91 SER D O 1
ATOM 8195 N N . ALA D 1 92 ? 219.932 230.690 137.652 1.00 71.74 92 ALA D N 1
ATOM 8196 C CA . ALA D 1 92 ? 220.161 230.252 139.019 1.00 71.10 92 ALA D CA 1
ATOM 8197 C C . ALA D 1 92 ? 220.103 228.734 139.084 1.00 70.15 92 ALA D C 1
ATOM 8198 O O . ALA D 1 92 ? 219.228 228.109 138.479 1.00 70.36 92 ALA D O 1
ATOM 8200 N N . GLN D 1 93 ? 221.042 228.144 139.816 1.00 68.48 93 GLN D N 1
ATOM 8201 C CA . GLN D 1 93 ? 221.168 226.699 139.916 1.00 67.14 93 GLN D CA 1
ATOM 8202 C C . GLN D 1 93 ? 220.925 226.269 141.354 1.00 68.31 93 GLN D C 1
ATOM 8203 O O . GLN D 1 93 ? 221.489 226.853 142.283 1.00 70.19 93 GLN D O 1
ATOM 8209 N N . LEU D 1 94 ? 220.085 225.255 141.533 1.00 59.05 94 LEU D N 1
ATOM 8210 C CA . LEU D 1 94 ? 219.871 224.656 142.841 1.00 53.94 94 LEU D CA 1
ATOM 8211 C C . LEU D 1 94 ? 220.859 223.519 143.043 1.00 57.93 94 LEU D C 1
ATOM 8212 O O . LEU D 1 94 ? 221.121 222.743 142.123 1.00 63.49 94 LEU D O 1
ATOM 8217 N N . SER D 1 95 ? 221.404 223.420 144.251 1.00 56.37 95 SER D N 1
ATOM 8218 C CA . SER D 1 95 ? 222.283 222.305 144.554 1.00 52.15 95 SER D CA 1
ATOM 8219 C C . SER D 1 95 ? 221.497 220.998 144.512 1.00 56.78 95 SER D C 1
ATOM 8220 O O . SER D 1 95 ? 220.266 220.982 144.452 1.00 64.83 95 SER D O 1
ATOM 8223 N N . ILE D 1 96 ? 222.230 219.885 144.543 1.00 51.14 96 ILE D N 1
ATOM 8224 C CA . ILE D 1 96 ? 221.591 218.579 144.426 1.00 48.91 96 ILE D CA 1
ATOM 8225 C C . ILE D 1 96 ? 220.639 218.346 145.597 1.00 51.05 96 ILE D C 1
ATOM 8226 O O . ILE D 1 96 ? 219.510 217.870 145.416 1.00 56.63 96 ILE D O 1
ATOM 8231 N N . GLY D 1 97 ? 221.060 218.720 146.807 1.00 46.76 97 GLY D N 1
ATOM 8232 C CA . GLY D 1 97 ? 220.187 218.585 147.959 1.00 45.50 97 GLY D CA 1
ATOM 8233 C C . GLY D 1 97 ? 218.995 219.517 147.899 1.00 41.57 97 GLY D C 1
ATOM 8234 O O . GLY D 1 97 ? 217.884 219.141 148.277 1.00 48.93 97 GLY D O 1
ATOM 8235 N N . ALA D 1 98 ? 219.209 220.749 147.436 1.00 38.99 98 ALA D N 1
ATOM 8236 C CA . ALA D 1 98 ? 218.101 221.685 147.295 1.00 41.50 98 ALA D CA 1
ATOM 8237 C C . ALA D 1 98 ? 217.103 221.203 146.251 1.00 45.65 98 ALA D C 1
ATOM 8238 O O . ALA D 1 98 ? 215.890 221.331 146.442 1.00 53.31 98 ALA D O 1
ATOM 8240 N N . TYR D 1 99 ? 217.594 220.645 145.143 1.00 45.37 99 TYR D N 1
ATOM 8241 C CA . TYR D 1 99 ? 216.704 220.052 144.150 1.00 42.30 99 TYR D CA 1
ATOM 8242 C C . TYR D 1 99 ? 215.903 218.902 144.747 1.00 48.60 99 TYR D C 1
ATOM 8243 O O . TYR D 1 99 ? 214.688 218.798 144.529 1.00 52.45 99 TYR D O 1
ATOM 8252 N N . ALA D 1 100 ? 216.566 218.031 145.511 1.00 44.87 100 ALA D N 1
ATOM 8253 C CA . ALA D 1 100 ? 215.864 216.915 146.134 1.00 36.86 100 ALA D CA 1
ATOM 8254 C C . ALA D 1 100 ? 214.806 217.404 147.113 1.00 38.43 100 ALA D C 1
ATOM 8255 O O . ALA D 1 100 ? 213.705 216.849 147.175 1.00 47.97 100 ALA D O 1
ATOM 8257 N N . THR D 1 101 ? 215.123 218.439 147.893 1.00 40.55 101 THR D N 1
ATOM 8258 C CA . THR D 1 101 ? 214.159 218.973 148.850 1.00 43.70 101 THR D CA 1
ATOM 8259 C C . THR D 1 101 ? 212.985 219.639 148.145 1.00 48.48 101 THR D C 1
ATOM 8260 O O . THR D 1 101 ? 211.842 219.536 148.601 1.00 55.81 101 THR D O 1
ATOM 8264 N N . ALA D 1 102 ? 213.245 220.332 147.038 1.00 41.01 102 ALA D N 1
ATOM 8265 C CA . ALA D 1 102 ? 212.159 220.959 146.299 1.00 35.21 102 ALA D CA 1
ATOM 8266 C C . ALA D 1 102 ? 211.250 219.925 145.651 1.00 42.24 102 ALA D C 1
ATOM 8267 O O . ALA D 1 102 ? 210.037 220.143 145.560 1.00 50.45 102 ALA D O 1
ATOM 8269 N N . TYR D 1 103 ? 211.804 218.801 145.199 1.00 37.20 103 TYR D N 1
ATOM 8270 C CA . TYR D 1 103 ? 210.998 217.833 144.467 1.00 35.64 103 TYR D CA 1
ATOM 8271 C C . TYR D 1 103 ? 210.396 216.739 145.338 1.00 41.73 103 TYR D C 1
ATOM 8272 O O . TYR D 1 103 ? 209.454 216.073 144.896 1.00 47.87 103 TYR D O 1
ATOM 8281 N N . ALA D 1 104 ? 210.902 216.530 146.553 1.00 36.99 104 ALA D N 1
ATOM 8282 C CA . ALA D 1 104 ? 210.363 215.473 147.400 1.00 38.72 104 ALA D CA 1
ATOM 8283 C C . ALA D 1 104 ? 210.221 215.886 148.859 1.00 42.70 104 ALA D C 1
ATOM 8284 O O . ALA D 1 104 ? 210.000 215.018 149.709 1.00 46.97 104 ALA D O 1
ATOM 8286 N N . GLY D 1 105 ? 210.359 217.168 149.183 1.00 46.91 105 GLY D N 1
ATOM 8287 C CA . GLY D 1 105 ? 210.178 217.638 150.535 1.00 47.04 105 GLY D CA 1
ATOM 8288 C C . GLY D 1 105 ? 211.366 217.451 151.448 1.00 47.69 105 GLY D C 1
ATOM 8289 O O . GLY D 1 105 ? 211.414 218.080 152.510 1.00 59.98 105 GLY D O 1
ATOM 8290 N N . ASN D 1 106 ? 212.329 216.615 151.071 1.00 41.55 106 ASN D N 1
ATOM 8291 C CA . ASN D 1 106 ? 213.520 216.404 151.880 1.00 49.09 106 ASN D CA 1
ATOM 8292 C C . ASN D 1 106 ? 214.588 215.757 151.013 1.00 52.65 106 ASN D C 1
ATOM 8293 O O . ASN D 1 106 ? 214.290 215.142 149.987 1.00 56.49 106 ASN D O 1
ATOM 8298 N N . SER D 1 107 ? 215.843 215.914 151.435 1.00 52.80 107 SER D N 1
ATOM 8299 C CA . SER D 1 107 ? 216.976 215.373 150.697 1.00 50.51 107 SER D CA 1
ATOM 8300 C C . SER D 1 107 ? 217.469 214.040 151.237 1.00 56.29 107 SER D C 1
ATOM 8301 O O . SER D 1 107 ? 218.077 213.272 150.484 1.00 59.65 107 SER D O 1
ATOM 8304 N N . SER D 1 108 ? 217.231 213.751 152.513 1.00 61.83 108 SER D N 1
ATOM 8305 C CA . SER D 1 108 ? 217.634 212.494 153.120 1.00 59.03 108 SER D CA 1
ATOM 8306 C C . SER D 1 108 ? 216.478 211.963 153.951 1.00 59.07 108 SER D C 1
ATOM 8307 O O . SER D 1 108 ? 215.510 212.673 154.236 1.00 61.77 108 SER D O 1
ATOM 8310 N N . GLY D 1 109 ? 216.581 210.699 154.337 1.00 62.77 109 GLY D N 1
ATOM 8311 C CA . GLY D 1 109 ? 215.546 210.086 155.139 1.00 64.40 109 GLY D CA 1
ATOM 8312 C C . GLY D 1 109 ? 215.624 210.352 156.621 1.00 64.99 109 GLY D C 1
ATOM 8313 O O . GLY D 1 109 ? 214.741 209.918 157.364 1.00 69.60 109 GLY D O 1
ATOM 8314 N N . ASN D 1 110 ? 216.654 211.059 157.080 1.00 61.24 110 ASN D N 1
ATOM 8315 C CA . ASN D 1 110 ? 216.828 211.314 158.500 1.00 60.43 110 ASN D CA 1
ATOM 8316 C C . ASN D 1 110 ? 216.452 212.752 158.815 1.00 65.63 110 ASN D C 1
ATOM 8317 O O . ASN D 1 110 ? 217.148 213.675 158.366 1.00 72.74 110 ASN D O 1
ATOM 8322 N N . PRO D 1 111 ? 215.382 212.996 159.564 1.00 57.83 111 PRO D N 1
ATOM 8323 C CA . PRO D 1 111 ? 215.026 214.372 159.918 1.00 58.39 111 PRO D CA 1
ATOM 8324 C C . PRO D 1 111 ? 216.049 214.983 160.859 1.00 64.80 111 PRO D C 1
ATOM 8325 O O . PRO D 1 111 ? 216.748 214.285 161.596 1.00 66.13 111 PRO D O 1
ATOM 8329 N N . ASP D 1 112 ? 216.132 216.313 160.821 1.00 71.35 112 ASP D N 1
ATOM 8330 C CA . ASP D 1 112 ? 217.074 217.017 161.682 1.00 67.57 112 ASP D CA 1
ATOM 8331 C C . ASP D 1 112 ? 216.736 216.819 163.154 1.00 73.27 112 ASP D C 1
ATOM 8332 O O . ASP D 1 112 ? 217.628 216.584 163.977 1.00 75.35 112 ASP D O 1
ATOM 8337 N N . GLY D 1 113 ? 215.456 216.909 163.507 1.00 64.04 113 GLY D N 1
ATOM 8338 C CA . GLY D 1 113 ? 215.021 216.721 164.872 1.00 63.19 113 GLY D CA 1
ATOM 8339 C C . GLY D 1 113 ? 215.012 217.967 165.731 1.00 65.60 113 GLY D C 1
ATOM 8340 O O . GLY D 1 113 ? 214.535 217.907 166.871 1.00 67.82 113 GLY D O 1
ATOM 8341 N N . VAL D 1 114 ? 215.513 219.091 165.230 1.00 62.94 114 VAL D N 1
ATOM 8342 C CA . VAL D 1 114 ? 215.546 220.330 166.002 1.00 60.45 114 VAL D CA 1
ATOM 8343 C C . VAL D 1 114 ? 214.604 221.340 165.358 1.00 61.61 114 VAL D C 1
ATOM 8344 O O . VAL D 1 114 ? 214.355 221.266 164.147 1.00 65.27 114 VAL D O 1
ATOM 8348 N N . PRO D 1 115 ? 214.052 222.284 166.116 1.00 56.03 115 PRO D N 1
ATOM 8349 C CA . PRO D 1 115 ? 213.187 223.300 165.512 1.00 53.67 115 PRO D CA 1
ATOM 8350 C C . PRO D 1 115 ? 213.990 224.339 164.746 1.00 56.61 115 PRO D C 1
ATOM 8351 O O . PRO D 1 115 ? 215.208 224.461 164.890 1.00 64.79 115 PRO D O 1
ATOM 8355 N N . SER D 1 116 ? 213.280 225.095 163.917 1.00 50.03 116 SER D N 1
ATOM 8356 C CA . SER D 1 116 ? 213.862 226.199 163.171 1.00 51.31 116 SER D CA 1
ATOM 8357 C C . SER D 1 116 ? 213.580 227.515 163.880 1.00 53.53 116 SER D C 1
ATOM 8358 O O . SER D 1 116 ? 212.588 227.653 164.600 1.00 56.84 116 SER D O 1
ATOM 8361 N N . SER D 1 117 ? 214.463 228.486 163.665 1.00 52.10 117 SER D N 1
ATOM 8362 C CA . SER D 1 117 ? 214.250 229.813 164.220 1.00 53.50 117 SER D CA 1
ATOM 8363 C C . SER D 1 117 ? 213.010 230.445 163.601 1.00 54.05 117 SER D C 1
ATOM 8364 O O . SER D 1 117 ? 212.639 230.151 162.462 1.00 57.93 117 SER D O 1
ATOM 8367 N N . PHE D 1 118 ? 212.362 231.320 164.371 1.00 48.47 118 PHE D N 1
ATOM 8368 C CA . PHE D 1 118 ? 211.111 231.919 163.919 1.00 49.28 118 PHE D CA 1
ATOM 8369 C C . PHE D 1 118 ? 211.311 232.730 162.646 1.00 55.10 118 PHE D C 1
ATOM 8370 O O . PHE D 1 118 ? 210.438 232.752 161.770 1.00 62.51 118 PHE D O 1
ATOM 8378 N N . ASP D 1 119 ? 212.453 233.409 162.528 1.00 52.79 119 ASP D N 1
ATOM 8379 C CA . ASP D 1 119 ? 212.744 234.156 161.310 1.00 53.39 119 ASP D CA 1
ATOM 8380 C C . ASP D 1 119 ? 212.806 233.231 160.103 1.00 52.39 119 ASP D C 1
ATOM 8381 O O . ASP D 1 119 ? 212.240 233.536 159.046 1.00 57.74 119 ASP D O 1
ATOM 8386 N N . GLU D 1 120 ? 213.476 232.087 160.244 1.00 51.67 120 GLU D N 1
ATOM 8387 C CA . GLU D 1 120 ? 213.510 231.120 159.155 1.00 51.61 120 GLU D CA 1
ATOM 8388 C C . GLU D 1 120 ? 212.116 230.594 158.846 1.00 52.27 120 GLU D C 1
ATOM 8389 O O . GLU D 1 120 ? 211.753 230.424 157.677 1.00 56.24 120 GLU D O 1
ATOM 8395 N N . ILE D 1 121 ? 211.320 230.330 159.883 1.00 45.79 121 ILE D N 1
ATOM 8396 C CA . ILE D 1 121 ? 209.981 229.790 159.672 1.00 43.71 121 ILE D CA 1
ATOM 8397 C C . ILE D 1 121 ? 209.134 230.766 158.868 1.00 49.42 121 ILE D C 1
ATOM 8398 O O . ILE D 1 121 ? 208.462 230.381 157.906 1.00 55.82 121 ILE D O 1
ATOM 8403 N N . VAL D 1 122 ? 209.158 232.047 159.243 1.00 45.28 122 VAL D N 1
ATOM 8404 C CA . VAL D 1 122 ? 208.350 233.025 158.520 1.00 41.99 122 VAL D CA 1
ATOM 8405 C C . VAL D 1 122 ? 208.894 233.237 157.112 1.00 50.50 122 VAL D C 1
ATOM 8406 O O . VAL D 1 122 ? 208.124 233.414 156.160 1.00 56.52 122 VAL D O 1
ATOM 8410 N N . THR D 1 123 ? 210.220 233.206 156.945 1.00 54.83 123 THR D N 1
ATOM 8411 C CA . THR D 1 123 ? 210.793 233.377 155.614 1.00 44.15 123 THR D CA 1
ATOM 8412 C C . THR D 1 123 ? 210.362 232.257 154.678 1.00 44.91 123 THR D C 1
ATOM 8413 O O . THR D 1 123 ? 210.016 232.508 153.518 1.00 49.06 123 THR D O 1
ATOM 8417 N N . MET D 1 124 ? 210.373 231.013 155.161 1.00 50.77 124 MET D N 1
ATOM 8418 C CA . MET D 1 124 ? 209.978 229.900 154.304 1.00 50.20 124 MET D CA 1
ATOM 8419 C C . MET D 1 124 ? 208.470 229.855 154.098 1.00 51.99 124 MET D C 1
ATOM 8420 O O . MET D 1 124 ? 208.003 229.540 152.999 1.00 64.64 124 MET D O 1
ATOM 8425 N N . ARG D 1 125 ? 207.687 230.158 155.134 1.00 42.29 125 ARG D N 1
ATOM 8426 C CA . ARG D 1 125 ? 206.238 230.114 154.989 1.00 41.12 125 ARG D CA 1
ATOM 8427 C C . ARG D 1 125 ? 205.708 231.270 154.155 1.00 42.57 125 ARG D C 1
ATOM 8428 O O . ARG D 1 125 ? 204.582 231.190 153.654 1.00 42.90 125 ARG D O 1
ATOM 8436 N N . ALA D 1 126 ? 206.484 232.340 154.001 1.00 45.80 126 ALA D N 1
ATOM 8437 C CA . ALA D 1 126 ? 206.144 233.401 153.065 1.00 46.65 126 ALA D CA 1
ATOM 8438 C C . ALA D 1 126 ? 206.615 233.109 151.649 1.00 47.20 126 ALA D C 1
ATOM 8439 O O . ALA D 1 126 ? 206.195 233.805 150.719 1.00 50.17 126 ALA D O 1
ATOM 8441 N N . HIS D 1 127 ? 207.467 232.107 151.468 1.00 46.76 127 HIS D N 1
ATOM 8442 C CA . HIS D 1 127 ? 207.948 231.759 150.141 1.00 43.38 127 HIS D CA 1
ATOM 8443 C C . HIS D 1 127 ? 206.800 231.212 149.296 1.00 45.45 127 HIS D C 1
ATOM 8444 O O . HIS D 1 127 ? 205.947 230.483 149.806 1.00 48.65 127 HIS D O 1
ATOM 8451 N N . PRO D 1 128 ? 206.740 231.562 148.009 1.00 42.59 128 PRO D N 1
ATOM 8452 C CA . PRO D 1 128 ? 205.633 231.077 147.171 1.00 40.53 128 PRO D CA 1
ATOM 8453 C C . PRO D 1 128 ? 205.561 229.565 147.058 1.00 47.41 128 PRO D C 1
ATOM 8454 O O . PRO D 1 128 ? 204.457 229.017 146.965 1.00 49.56 128 PRO D O 1
ATOM 8458 N N . PHE D 1 129 ? 206.698 228.869 147.053 1.00 45.09 129 PHE D N 1
ATOM 8459 C CA . PHE D 1 129 ? 206.711 227.419 146.893 1.00 34.46 129 PHE D CA 1
ATOM 8460 C C . PHE D 1 129 ? 206.899 226.688 148.218 1.00 43.28 129 PHE D C 1
ATOM 8461 O O . PHE D 1 129 ? 206.054 225.877 148.608 1.00 53.37 129 PHE D O 1
ATOM 8469 N N . LEU D 1 130 ? 208.000 226.963 148.920 1.00 38.96 130 LEU D N 1
ATOM 8470 C CA . LEU D 1 130 ? 208.307 226.225 150.141 1.00 37.18 130 LEU D CA 1
ATOM 8471 C C . LEU D 1 130 ? 207.257 226.453 151.217 1.00 43.12 130 LEU D C 1
ATOM 8472 O O . LEU D 1 130 ? 207.061 225.593 152.083 1.00 48.24 130 LEU D O 1
ATOM 8477 N N . GLY D 1 131 ? 206.582 227.601 151.191 1.00 35.85 131 GLY D N 1
ATOM 8478 C CA . GLY D 1 131 ? 205.498 227.822 152.130 1.00 36.51 131 GLY D CA 1
ATOM 8479 C C . GLY D 1 131 ? 204.319 226.903 151.882 1.00 40.59 131 GLY D C 1
ATOM 8480 O O . GLY D 1 131 ? 203.670 226.444 152.824 1.00 52.21 131 GLY D O 1
ATOM 8481 N N . LEU D 1 132 ? 204.023 226.627 150.612 1.00 31.04 132 LEU D N 1
ATOM 8482 C CA . LEU D 1 132 ? 202.882 225.780 150.288 1.00 30.09 132 LEU D CA 1
ATOM 8483 C C . LEU D 1 132 ? 203.083 224.356 150.787 1.00 37.95 132 LEU D C 1
ATOM 8484 O O . LEU D 1 132 ? 202.162 223.755 151.348 1.00 45.95 132 LEU D O 1
ATOM 8489 N N . PHE D 1 133 ? 204.282 223.805 150.610 1.00 32.17 133 PHE D N 1
ATOM 8490 C CA . PHE D 1 133 ? 204.533 222.392 150.863 1.00 31.96 133 PHE D CA 1
ATOM 8491 C C . PHE D 1 133 ? 205.255 222.136 152.178 1.00 33.41 133 PHE D C 1
ATOM 8492 O O . PHE D 1 133 ? 204.825 221.287 152.962 1.00 43.58 133 PHE D O 1
ATOM 8500 N N . GLY D 1 134 ? 206.345 222.842 152.438 1.00 29.93 134 GLY D N 1
ATOM 8501 C CA . GLY D 1 134 ? 207.040 222.658 153.693 1.00 32.74 134 GLY D CA 1
ATOM 8502 C C . GLY D 1 134 ? 207.966 221.464 153.683 1.00 36.92 134 GLY D C 1
ATOM 8503 O O . GLY D 1 134 ? 208.508 221.101 152.636 1.00 45.91 134 GLY D O 1
ATOM 8504 N N . GLY D 1 135 ? 208.153 220.841 154.841 1.00 42.88 135 GLY D N 1
ATOM 8505 C CA . GLY D 1 135 ? 209.092 219.745 154.953 1.00 33.72 135 GLY D CA 1
ATOM 8506 C C . GLY D 1 135 ? 210.499 220.223 155.235 1.00 37.04 135 GLY D C 1
ATOM 8507 O O . GLY D 1 135 ? 210.699 221.138 156.037 1.00 50.10 135 GLY D O 1
ATOM 8508 N N . GLY D 1 136 ? 211.483 219.619 154.581 1.00 38.50 136 GLY D N 1
ATOM 8509 C CA . GLY D 1 136 ? 212.861 219.983 154.793 1.00 41.46 136 GLY D CA 1
ATOM 8510 C C . GLY D 1 136 ? 213.462 219.238 155.964 1.00 42.94 136 GLY D C 1
ATOM 8511 O O . GLY D 1 136 ? 212.813 218.395 156.589 1.00 48.93 136 GLY D O 1
ATOM 8512 N N . PRO D 1 137 ? 214.725 219.527 156.275 1.00 46.84 137 PRO D N 1
ATOM 8513 C CA . PRO D 1 137 ? 215.380 218.866 157.410 1.00 47.79 137 PRO D CA 1
ATOM 8514 C C . PRO D 1 137 ? 214.640 219.099 158.715 1.00 55.70 137 PRO D C 1
ATOM 8515 O O . PRO D 1 137 ? 214.216 218.151 159.381 1.00 67.31 137 PRO D O 1
ATOM 8519 N N . ARG D 1 138 ? 214.477 220.365 159.082 1.00 51.36 138 ARG D N 1
ATOM 8520 C CA . ARG D 1 138 ? 213.664 220.751 160.231 1.00 47.57 138 ARG D CA 1
ATOM 8521 C C . ARG D 1 138 ? 212.239 220.903 159.721 1.00 48.69 138 ARG D C 1
ATOM 8522 O O . ARG D 1 138 ? 211.913 221.876 159.039 1.00 51.37 138 ARG D O 1
ATOM 8530 N N . MET D 1 139 ? 211.393 219.930 160.053 1.00 52.02 139 MET D N 1
ATOM 8531 C CA . MET D 1 139 ? 210.116 219.764 159.372 1.00 47.23 139 MET D CA 1
ATOM 8532 C C . MET D 1 139 ? 209.241 220.997 159.525 1.00 47.80 139 MET D C 1
ATOM 8533 O O . MET D 1 139 ? 209.023 221.491 160.635 1.00 50.87 139 MET D O 1
ATOM 8538 N N . LEU D 1 140 ? 208.728 221.482 158.401 1.00 40.11 140 LEU D N 1
ATOM 8539 C CA . LEU D 1 140 ? 207.957 222.711 158.342 1.00 39.11 140 LEU D CA 1
ATOM 8540 C C . LEU D 1 140 ? 206.543 222.399 157.882 1.00 44.28 140 LEU D C 1
ATOM 8541 O O . LEU D 1 140 ? 206.338 221.549 157.013 1.00 49.09 140 LEU D O 1
ATOM 8546 N N . GLN D 1 141 ? 205.572 223.093 158.464 1.00 37.64 141 GLN D N 1
ATOM 8547 C CA . GLN D 1 141 ? 204.178 222.889 158.101 1.00 38.86 141 GLN D CA 1
ATOM 8548 C C . GLN D 1 141 ? 203.856 223.687 156.846 1.00 41.79 141 GLN D C 1
ATOM 8549 O O . GLN D 1 141 ? 203.974 224.916 156.836 1.00 44.75 141 GLN D O 1
ATOM 8555 N N . GLY D 1 142 ? 203.458 222.992 155.793 1.00 38.49 142 GLY D N 1
ATOM 8556 C CA . GLY D 1 142 ? 203.036 223.667 154.591 1.00 34.27 142 GLY D CA 1
ATOM 8557 C C . GLY D 1 142 ? 201.636 224.227 154.706 1.00 38.74 142 GLY D C 1
ATOM 8558 O O . GLY D 1 142 ? 200.838 223.825 155.550 1.00 48.66 142 GLY D O 1
ATOM 8559 N N . ARG D 1 143 ? 201.335 225.176 153.828 1.00 35.97 143 ARG D N 1
ATOM 8560 C CA . ARG D 1 143 ? 200.025 225.803 153.788 1.00 30.53 143 ARG D CA 1
ATOM 8561 C C . ARG D 1 143 ? 199.026 225.039 152.933 1.00 32.33 143 ARG D C 1
ATOM 8562 O O . ARG D 1 143 ? 197.856 225.423 152.888 1.00 46.31 143 ARG D O 1
ATOM 8570 N N . LEU D 1 144 ? 199.444 223.964 152.278 1.00 22.83 144 LEU D N 1
ATOM 8571 C CA . LEU D 1 144 ? 198.624 223.275 151.292 1.00 22.92 144 LEU D CA 1
ATOM 8572 C C . LEU D 1 144 ? 197.974 222.041 151.905 1.00 27.11 144 LEU D C 1
ATOM 8573 O O . LEU D 1 144 ? 198.665 221.183 152.461 1.00 39.67 144 LEU D O 1
ATOM 8578 N N . MET D 1 145 ? 196.652 221.958 151.800 1.00 25.51 145 MET D N 1
ATOM 8579 C CA . MET D 1 145 ? 195.884 220.769 152.167 1.00 22.62 145 MET D CA 1
ATOM 8580 C C . MET D 1 145 ? 195.332 220.181 150.872 1.00 31.08 145 MET D C 1
ATOM 8581 O O . MET D 1 145 ? 194.224 220.512 150.451 1.00 45.30 145 MET D O 1
ATOM 8586 N N . VAL D 1 146 ? 196.105 219.305 150.241 1.00 30.15 146 VAL D N 1
ATOM 8587 C CA . VAL D 1 146 ? 195.692 218.680 148.992 1.00 19.81 146 VAL D CA 1
ATOM 8588 C C . VAL D 1 146 ? 194.977 217.379 149.316 1.00 28.69 146 VAL D C 1
ATOM 8589 O O . VAL D 1 146 ? 195.545 216.488 149.955 1.00 41.93 146 VAL D O 1
ATOM 8593 N N . ASP D 1 147 ? 193.732 217.269 148.874 1.00 32.54 147 ASP D N 1
ATOM 8594 C CA . ASP D 1 147 ? 192.920 216.094 149.127 1.00 31.38 147 ASP D CA 1
ATOM 8595 C C . ASP D 1 147 ? 192.997 215.130 147.949 1.00 37.12 147 ASP D C 1
ATOM 8596 O O . ASP D 1 147 ? 193.583 215.421 146.905 1.00 46.04 147 ASP D O 1
ATOM 8601 N N . SER D 1 148 ? 192.391 213.961 148.130 1.00 37.26 148 SER D N 1
ATOM 8602 C CA . SER D 1 148 ? 192.359 212.957 147.083 1.00 34.32 148 SER D CA 1
ATOM 8603 C C . SER D 1 148 ? 191.414 213.386 145.964 1.00 39.53 148 SER D C 1
ATOM 8604 O O . SER D 1 148 ? 190.651 214.347 146.087 1.00 50.16 148 SER D O 1
ATOM 8607 N N . LEU D 1 149 ? 191.478 212.657 144.856 1.00 30.29 149 LEU D N 1
ATOM 8608 C CA . LEU D 1 149 ? 190.601 212.889 143.716 1.00 25.70 149 LEU D CA 1
ATOM 8609 C C . LEU D 1 149 ? 189.402 211.958 143.845 1.00 33.88 149 LEU D C 1
ATOM 8610 O O . LEU D 1 149 ? 189.531 210.741 143.679 1.00 42.05 149 LEU D O 1
ATOM 8615 N N . TYR D 1 150 ? 188.238 212.528 144.143 1.00 35.45 150 TYR D N 1
ATOM 8616 C CA . TYR D 1 150 ? 187.036 211.747 144.384 1.00 34.18 150 TYR D CA 1
ATOM 8617 C C . TYR D 1 150 ? 186.155 211.767 143.151 1.00 41.20 150 TYR D C 1
ATOM 8618 O O . TYR D 1 150 ? 185.765 212.856 142.704 1.00 51.24 150 TYR D O 1
ATOM 8627 N N . PRO D 1 151 ? 185.822 210.620 142.566 1.00 33.57 151 PRO D N 1
ATOM 8628 C CA . PRO D 1 151 ? 184.882 210.623 141.446 1.00 36.38 151 PRO D CA 1
ATOM 8629 C C . PRO D 1 151 ? 183.517 211.102 141.901 1.00 39.45 151 PRO D C 1
ATOM 8630 O O . PRO D 1 151 ? 183.101 210.870 143.037 1.00 43.32 151 PRO D O 1
ATOM 8634 N N . ILE D 1 152 ? 182.818 211.787 141.001 1.00 50.72 152 ILE D N 1
ATOM 8635 C CA . ILE D 1 152 ? 181.452 212.212 141.280 1.00 46.05 152 ILE D CA 1
ATOM 8636 C C . ILE D 1 152 ? 180.567 210.986 141.084 1.00 50.33 152 ILE D C 1
ATOM 8637 O O . ILE D 1 152 ? 180.199 210.631 139.964 1.00 56.60 152 ILE D O 1
ATOM 8642 N N . HIS D 1 153 ? 180.238 210.328 142.190 1.00 51.72 153 HIS D N 1
ATOM 8643 C CA . HIS D 1 153 ? 179.550 209.050 142.194 1.00 47.71 153 HIS D CA 1
ATOM 8644 C C . HIS D 1 153 ? 178.502 209.084 143.293 1.00 58.42 153 HIS D C 1
ATOM 8645 O O . HIS D 1 153 ? 178.554 209.922 144.195 1.00 67.90 153 HIS D O 1
ATOM 8652 N N . GLN D 1 154 ? 177.542 208.164 143.215 1.00 60.15 154 GLN D N 1
ATOM 8653 C CA . GLN D 1 154 ? 176.552 208.076 144.281 1.00 57.98 154 GLN D CA 1
ATOM 8654 C C . GLN D 1 154 ? 177.178 207.668 145.607 1.00 58.15 154 GLN D C 1
ATOM 8655 O O . GLN D 1 154 ? 176.576 207.900 146.659 1.00 56.09 154 GLN D O 1
ATOM 8661 N N . PHE D 1 155 ? 178.372 207.073 145.577 1.00 51.99 155 PHE D N 1
ATOM 8662 C CA . PHE D 1 155 ? 179.051 206.655 146.795 1.00 51.31 155 PHE D CA 1
ATOM 8663 C C . PHE D 1 155 ? 179.816 207.787 147.464 1.00 57.13 155 PHE D C 1
ATOM 8664 O O . PHE D 1 155 ? 180.055 207.725 148.674 1.00 63.01 155 PHE D O 1
ATOM 8672 N N . SER D 1 156 ? 180.216 208.809 146.715 1.00 46.52 156 SER D N 1
ATOM 8673 C CA . SER D 1 156 ? 180.961 209.925 147.276 1.00 43.44 156 SER D CA 1
ATOM 8674 C C . SER D 1 156 ? 180.075 211.100 147.661 1.00 50.17 156 SER D C 1
ATOM 8675 O O . SER D 1 156 ? 180.592 212.112 148.142 1.00 60.38 156 SER D O 1
ATOM 8678 N N . GLN D 1 157 ? 178.757 210.990 147.475 1.00 50.72 157 GLN D N 1
ATOM 8679 C CA . GLN D 1 157 ? 177.866 212.097 147.807 1.00 50.16 157 GLN D CA 1
ATOM 8680 C C . GLN D 1 157 ? 177.886 212.413 149.295 1.00 55.94 157 GLN D C 1
ATOM 8681 O O . GLN D 1 157 ? 177.683 213.567 149.685 1.00 57.93 157 GLN D O 1
ATOM 8687 N N . ARG D 1 158 ? 178.118 211.409 150.140 1.00 53.13 158 ARG D N 1
ATOM 8688 C CA . ARG D 1 158 ? 178.255 211.653 151.569 1.00 51.14 158 ARG D CA 1
ATOM 8689 C C . ARG D 1 158 ? 179.545 212.385 151.912 1.00 54.33 158 ARG D C 1
ATOM 8690 O O . ARG D 1 158 ? 179.696 212.842 153.049 1.00 55.14 158 ARG D O 1
ATOM 8698 N N . ILE D 1 159 ? 180.467 212.512 150.963 1.00 51.17 159 ILE D N 1
ATOM 8699 C CA . ILE D 1 159 ? 181.737 213.198 151.173 1.00 43.68 159 ILE D CA 1
ATOM 8700 C C . ILE D 1 159 ? 181.770 214.528 150.433 1.00 47.27 159 ILE D C 1
ATOM 8701 O O . ILE D 1 159 ? 181.865 215.590 151.050 1.00 51.49 159 ILE D O 1
ATOM 8706 N N . ILE D 1 160 ? 181.687 214.491 149.102 1.00 47.97 160 ILE D N 1
ATOM 8707 C CA . ILE D 1 160 ? 181.834 215.710 148.319 1.00 53.63 160 ILE D CA 1
ATOM 8708 C C . ILE D 1 160 ? 180.624 216.618 148.489 1.00 57.42 160 ILE D C 1
ATOM 8709 O O . ILE D 1 160 ? 180.753 217.848 148.452 1.00 59.99 160 ILE D O 1
ATOM 8714 N N . GLY D 1 161 ? 179.447 216.047 148.679 1.00 62.40 161 GLY D N 1
ATOM 8715 C CA . GLY D 1 161 ? 178.219 216.800 148.811 1.00 62.52 161 GLY D CA 1
ATOM 8716 C C . GLY D 1 161 ? 177.265 216.492 147.678 1.00 67.44 161 GLY D C 1
ATOM 8717 O O . GLY D 1 161 ? 177.462 215.559 146.893 1.00 70.96 161 GLY D O 1
ATOM 8718 N N . SER D 1 162 ? 176.208 217.296 147.596 1.00 82.72 162 SER D N 1
ATOM 8719 C CA . SER D 1 162 ? 175.201 217.154 146.553 1.00 85.62 162 SER D CA 1
ATOM 8720 C C . SER D 1 162 ? 175.225 218.308 145.561 1.00 84.46 162 SER D C 1
ATOM 8721 O O . SER D 1 162 ? 174.319 218.415 144.728 1.00 85.15 162 SER D O 1
ATOM 8724 N N . ASP D 1 163 ? 176.236 219.175 145.631 1.00 78.20 163 ASP D N 1
ATOM 8725 C CA . ASP D 1 163 ? 176.329 220.282 144.686 1.00 78.13 163 ASP D CA 1
ATOM 8726 C C . ASP D 1 163 ? 176.535 219.775 143.266 1.00 76.18 163 ASP D C 1
ATOM 8727 O O . ASP D 1 163 ? 176.000 220.346 142.310 1.00 75.87 163 ASP D O 1
ATOM 8732 N N . TYR D 1 164 ? 177.310 218.702 143.110 1.00 68.54 164 TYR D N 1
ATOM 8733 C CA . TYR D 1 164 ? 177.624 218.132 141.807 1.00 68.01 164 TYR D CA 1
ATOM 8734 C C . TYR D 1 164 ? 176.801 216.886 141.508 1.00 71.94 164 TYR D C 1
ATOM 8735 O O . TYR D 1 164 ? 177.269 215.986 140.805 1.00 72.22 164 TYR D O 1
ATOM 8744 N N . ILE D 1 165 ? 175.571 216.822 142.024 1.00 79.05 165 ILE D N 1
ATOM 8745 C CA . ILE D 1 165 ? 174.735 215.645 141.835 1.00 75.69 165 ILE D CA 1
ATOM 8746 C C . ILE D 1 165 ? 174.352 215.445 140.376 1.00 76.86 165 ILE D C 1
ATOM 8747 O O . ILE D 1 165 ? 173.918 214.351 139.998 1.00 82.48 165 ILE D O 1
ATOM 8752 N N . ASN D 1 166 ? 174.499 216.473 139.539 1.00 76.89 166 ASN D N 1
ATOM 8753 C CA . ASN D 1 166 ? 174.159 216.346 138.129 1.00 79.60 166 ASN D CA 1
ATOM 8754 C C . ASN D 1 166 ? 175.191 215.548 137.344 1.00 81.07 166 ASN D C 1
ATOM 8755 O O . ASN D 1 166 ? 174.870 215.037 136.266 1.00 78.35 166 ASN D O 1
ATOM 8760 N N . ASP D 1 167 ? 176.415 215.428 137.856 1.00 76.16 167 ASP D N 1
ATOM 8761 C CA . ASP D 1 167 ? 177.482 214.692 137.193 1.00 72.93 167 ASP D CA 1
ATOM 8762 C C . ASP D 1 167 ? 177.678 213.295 137.768 1.00 69.21 167 ASP D C 1
ATOM 8763 O O . ASP D 1 167 ? 178.649 212.622 137.414 1.00 70.26 167 ASP D O 1
ATOM 8768 N N . SER D 1 168 ? 176.783 212.848 138.642 1.00 61.41 168 SER D N 1
ATOM 8769 C CA . SER D 1 168 ? 176.965 211.576 139.322 1.00 61.56 168 SER D CA 1
ATOM 8770 C C . SER D 1 168 ? 176.726 210.405 138.377 1.00 63.59 168 SER D C 1
ATOM 8771 O O . SER D 1 168 ? 175.986 210.506 137.395 1.00 66.08 168 SER D O 1
ATOM 8774 N N . ILE D 1 169 ? 177.373 209.284 138.685 1.00 64.12 169 ILE D N 1
ATOM 8775 C CA . ILE D 1 169 ? 177.203 208.029 137.964 1.00 63.51 169 ILE D CA 1
ATOM 8776 C C . ILE D 1 169 ? 176.839 206.958 138.981 1.00 66.31 169 ILE D C 1
ATOM 8777 O O . ILE D 1 169 ? 177.450 206.882 140.052 1.00 65.10 169 ILE D O 1
ATOM 8782 N N . LYS D 1 170 ? 175.843 206.138 138.652 1.00 63.57 170 LYS D N 1
ATOM 8783 C CA . LYS D 1 170 ? 175.310 205.185 139.616 1.00 62.02 170 LYS D CA 1
ATOM 8784 C C . LYS D 1 170 ? 176.042 203.849 139.600 1.00 65.63 170 LYS D C 1
ATOM 8785 O O . LYS D 1 170 ? 176.217 203.230 140.654 1.00 69.40 170 LYS D O 1
ATOM 8791 N N . GLY D 1 171 ? 176.473 203.387 138.431 1.00 64.28 171 GLY D N 1
ATOM 8792 C CA . GLY D 1 171 ? 177.079 202.080 138.304 1.00 65.59 171 GLY D CA 1
ATOM 8793 C C . GLY D 1 171 ? 178.556 202.082 138.649 1.00 64.63 171 GLY D C 1
ATOM 8794 O O . GLY D 1 171 ? 179.115 203.054 139.158 1.00 68.23 171 GLY D O 1
ATOM 8795 N N . GLY D 1 172 ? 179.192 200.947 138.372 1.00 55.92 172 GLY D N 1
ATOM 8796 C CA . GLY D 1 172 ? 180.625 200.846 138.560 1.00 55.08 172 GLY D CA 1
ATOM 8797 C C . GLY D 1 172 ? 181.387 201.603 137.490 1.00 53.70 172 GLY D C 1
ATOM 8798 O O . GLY D 1 172 ? 180.906 201.813 136.377 1.00 53.56 172 GLY D O 1
ATOM 8799 N N . ILE D 1 173 ? 182.603 202.018 137.836 1.00 40.75 173 ILE D N 1
ATOM 8800 C CA . ILE D 1 173 ? 183.394 202.855 136.944 1.00 40.65 173 ILE D CA 1
ATOM 8801 C C . ILE D 1 173 ? 184.783 202.266 136.743 1.00 47.53 173 ILE D C 1
ATOM 8802 O O . ILE D 1 173 ? 185.721 202.980 136.375 1.00 54.24 173 ILE D O 1
ATOM 8807 N N . THR D 1 174 ? 184.927 200.965 136.972 1.00 41.36 174 THR D N 1
ATOM 8808 C CA . THR D 1 174 ? 186.195 200.279 136.782 1.00 36.73 174 THR D CA 1
ATOM 8809 C C . THR D 1 174 ? 186.050 199.198 135.721 1.00 43.01 174 THR D C 1
ATOM 8810 O O . THR D 1 174 ? 184.955 198.691 135.464 1.00 44.88 174 THR D O 1
ATOM 8814 N N . GLU D 1 175 ? 187.175 198.851 135.101 1.00 49.19 175 GLU D N 1
ATOM 8815 C CA . GLU D 1 175 ? 187.179 197.849 134.048 1.00 49.23 175 GLU D CA 1
ATOM 8816 C C . GLU D 1 175 ? 188.508 197.111 134.043 1.00 56.26 175 GLU D C 1
ATOM 8817 O O . GLU D 1 175 ? 189.558 197.702 134.312 1.00 49.99 175 GLU D O 1
ATOM 8823 N N . ILE D 1 176 ? 188.448 195.818 133.740 1.00 54.51 176 ILE D N 1
ATOM 8824 C CA . ILE D 1 176 ? 189.644 194.998 133.587 1.00 46.49 176 ILE D CA 1
ATOM 8825 C C . ILE D 1 176 ? 190.184 195.169 132.175 1.00 48.42 176 ILE D C 1
ATOM 8826 O O . ILE D 1 176 ? 189.462 194.962 131.193 1.00 47.58 176 ILE D O 1
ATOM 8831 N N . VAL D 1 177 ? 191.454 195.542 132.068 1.00 41.43 177 VAL D N 1
ATOM 8832 C CA . VAL D 1 177 ? 192.140 195.660 130.787 1.00 37.17 177 VAL D CA 1
ATOM 8833 C C . VAL D 1 177 ? 193.206 194.578 130.728 1.00 47.24 177 VAL D C 1
ATOM 8834 O O . VAL D 1 177 ? 194.098 194.527 131.583 1.00 48.79 177 VAL D O 1
ATOM 8838 N N . TRP D 1 178 ? 193.117 193.719 129.716 1.00 54.48 178 TRP D N 1
ATOM 8839 C CA . TRP D 1 178 ? 194.004 192.573 129.582 1.00 47.27 178 TRP D CA 1
ATOM 8840 C C . TRP D 1 178 ? 195.225 192.944 128.753 1.00 46.30 178 TRP D C 1
ATOM 8841 O O . TRP D 1 178 ? 195.094 193.484 127.651 1.00 48.76 178 TRP D O 1
ATOM 8852 N N . THR D 1 179 ? 196.407 192.644 129.282 1.00 42.54 179 THR D N 1
ATOM 8853 C CA . THR D 1 179 ? 197.666 192.875 128.595 1.00 46.92 179 THR D CA 1
ATOM 8854 C C . THR D 1 179 ? 198.357 191.541 128.350 1.00 49.88 179 THR D C 1
ATOM 8855 O O . THR D 1 179 ? 198.094 190.550 129.034 1.00 55.85 179 THR D O 1
ATOM 8859 N N . ARG D 1 180 ? 199.246 191.519 127.357 1.00 65.67 180 ARG D N 1
ATOM 8860 C CA . ARG D 1 180 ? 199.968 190.298 127.024 1.00 56.56 180 ARG D CA 1
ATOM 8861 C C . ARG D 1 180 ? 201.462 190.554 126.865 1.00 59.13 180 ARG D C 1
ATOM 8862 O O . ARG D 1 180 ? 201.944 191.655 127.146 1.00 62.71 180 ARG D O 1
ATOM 8870 N N . ARG D 1 181 ? 202.202 189.525 126.455 1.00 61.83 181 ARG D N 1
ATOM 8871 C CA . ARG D 1 181 ? 203.603 189.673 126.069 1.00 63.45 181 ARG D CA 1
ATOM 8872 C C . ARG D 1 181 ? 203.968 188.458 125.228 1.00 68.94 181 ARG D C 1
ATOM 8873 O O . ARG D 1 181 ? 204.059 187.349 125.762 1.00 78.94 181 ARG D O 1
ATOM 8881 N N . ASN D 1 182 ? 204.153 188.648 123.928 1.00 66.96 182 ASN D N 1
ATOM 8882 C CA . ASN D 1 182 ? 204.628 187.567 123.078 1.00 69.68 182 ASN D CA 1
ATOM 8883 C C . ASN D 1 182 ? 206.141 187.598 122.956 1.00 74.00 182 ASN D C 1
ATOM 8884 O O . ASN D 1 182 ? 206.759 188.665 122.974 1.00 75.80 182 ASN D O 1
ATOM 8889 N N . ASP D 1 183 ? 206.728 186.420 122.834 1.00 90.77 183 ASP D N 1
ATOM 8890 C CA . ASP D 1 183 ? 208.171 186.328 122.723 1.00 88.42 183 ASP D CA 1
ATOM 8891 C C . ASP D 1 183 ? 208.608 186.798 121.342 1.00 89.02 183 ASP D C 1
ATOM 8892 O O . ASP D 1 183 ? 207.999 186.409 120.339 1.00 90.21 183 ASP D O 1
ATOM 8897 N N . PRO D 1 184 ? 209.634 187.645 121.248 1.00 82.79 184 PRO D N 1
ATOM 8898 C CA . PRO D 1 184 ? 210.099 188.075 119.919 1.00 83.33 184 PRO D CA 1
ATOM 8899 C C . PRO D 1 184 ? 210.629 186.931 119.073 1.00 89.51 184 PRO D C 1
ATOM 8900 O O . PRO D 1 184 ? 210.260 186.805 117.898 1.00 90.55 184 PRO D O 1
ATOM 8904 N N . ILE D 1 185 ? 211.486 186.084 119.647 1.00 93.65 185 ILE D N 1
ATOM 8905 C CA . ILE D 1 185 ? 212.061 184.972 118.898 1.00 88.75 185 ILE D CA 1
ATOM 8906 C C . ILE D 1 185 ? 210.985 183.980 118.481 1.00 88.00 185 ILE D C 1
ATOM 8907 O O . ILE D 1 185 ? 211.056 183.400 117.391 1.00 88.92 185 ILE D O 1
ATOM 8912 N N . LEU D 1 186 ? 209.962 183.782 119.316 1.00 92.25 186 LEU D N 1
ATOM 8913 C CA . LEU D 1 186 ? 208.897 182.843 118.981 1.00 93.75 186 LEU D CA 1
ATOM 8914 C C . LEU D 1 186 ? 208.120 183.259 117.737 1.00 95.24 186 LEU D C 1
ATOM 8915 O O . LEU D 1 186 ? 207.399 182.433 117.168 1.00 95.39 186 LEU D O 1
ATOM 8920 N N . GLN D 1 187 ? 208.245 184.512 117.305 1.00 95.90 187 GLN D N 1
ATOM 8921 C CA . GLN D 1 187 ? 207.603 184.979 116.083 1.00 94.95 187 GLN D CA 1
ATOM 8922 C C . GLN D 1 187 ? 208.471 184.798 114.845 1.00 94.99 187 GLN D C 1
ATOM 8923 O O . GLN D 1 187 ? 207.997 185.052 113.733 1.00 94.46 187 GLN D O 1
ATOM 8929 N N . LEU D 1 188 ? 209.719 184.364 115.004 1.00 100.72 188 LEU D N 1
ATOM 8930 C CA . LEU D 1 188 ? 210.610 184.162 113.868 1.00 101.42 188 LEU D CA 1
ATOM 8931 C C . LEU D 1 188 ? 210.297 182.825 113.208 1.00 104.31 188 LEU D C 1
ATOM 8932 O O . LEU D 1 188 ? 210.327 181.780 113.867 1.00 105.63 188 LEU D O 1
ATOM 8937 N N . GLY D 1 189 ? 210.000 182.856 111.911 1.00 126.21 189 GLY D N 1
ATOM 8938 C CA . GLY D 1 189 ? 209.633 181.648 111.201 1.00 127.19 189 GLY D CA 1
ATOM 8939 C C . GLY D 1 189 ? 210.384 181.428 109.904 1.00 128.05 189 GLY D C 1
ATOM 8940 O O . GLY D 1 189 ? 210.257 180.370 109.281 1.00 127.52 189 GLY D O 1
ATOM 8941 N N . SER D 1 190 ? 211.168 182.415 109.484 1.00 133.14 190 SER D N 1
ATOM 8942 C CA . SER D 1 190 ? 211.919 182.324 108.244 1.00 132.35 190 SER D CA 1
ATOM 8943 C C . SER D 1 190 ? 213.368 182.719 108.483 1.00 132.48 190 SER D C 1
ATOM 8944 O O . SER D 1 190 ? 213.652 183.571 109.331 1.00 132.03 190 SER D O 1
ATOM 8947 N N . PRO D 1 191 ? 214.306 182.110 107.751 1.00 132.64 191 PRO D N 1
ATOM 8948 C CA . PRO D 1 191 ? 215.728 182.415 107.993 1.00 131.66 191 PRO D CA 1
ATOM 8949 C C . PRO D 1 191 ? 216.100 183.862 107.723 1.00 130.58 191 PRO D C 1
ATOM 8950 O O . PRO D 1 191 ? 216.984 184.399 108.402 1.00 128.93 191 PRO D O 1
ATOM 8954 N N . ASP D 1 192 ? 215.458 184.512 106.750 1.00 126.87 192 ASP D N 1
ATOM 8955 C CA . ASP D 1 192 ? 215.812 185.888 106.422 1.00 126.88 192 ASP D CA 1
ATOM 8956 C C . ASP D 1 192 ? 215.365 186.878 107.490 1.00 127.45 192 ASP D C 1
ATOM 8957 O O . ASP D 1 192 ? 215.898 187.992 107.544 1.00 126.36 192 ASP D O 1
ATOM 8962 N N . ASP D 1 193 ? 214.399 186.503 108.332 1.00 125.36 193 ASP D N 1
ATOM 8963 C CA . ASP D 1 193 ? 213.943 187.405 109.385 1.00 124.52 193 ASP D CA 1
ATOM 8964 C C . ASP D 1 193 ? 215.046 187.682 110.397 1.00 124.62 193 ASP D C 1
ATOM 8965 O O . ASP D 1 193 ? 215.214 188.821 110.849 1.00 123.54 193 ASP D O 1
ATOM 8970 N N . ALA D 1 194 ? 215.810 186.653 110.767 1.00 120.21 194 ALA D N 1
ATOM 8971 C CA . ALA D 1 194 ? 216.839 186.769 111.792 1.00 118.60 194 ALA D CA 1
ATOM 8972 C C . ALA D 1 194 ? 218.210 187.099 111.218 1.00 117.36 194 ALA D C 1
ATOM 8973 O O . ALA D 1 194 ? 219.230 186.775 111.839 1.00 118.48 194 ALA D O 1
ATOM 8975 N N . ALA D 1 195 ? 218.264 187.737 110.047 1.00 116.10 195 ALA D N 1
ATOM 8976 C CA . ALA D 1 195 ? 219.549 188.092 109.457 1.00 118.27 195 ALA D CA 1
ATOM 8977 C C . ALA D 1 195 ? 220.312 189.105 110.299 1.00 118.74 195 ALA D C 1
ATOM 8978 O O . ALA D 1 195 ? 221.534 189.216 110.155 1.00 117.28 195 ALA D O 1
ATOM 8980 N N . VAL D 1 196 ? 219.623 189.842 111.170 1.00 108.53 196 VAL D N 1
ATOM 8981 C CA . VAL D 1 196 ? 220.298 190.826 112.008 1.00 108.81 196 VAL D CA 1
ATOM 8982 C C . VAL D 1 196 ? 220.904 190.170 113.244 1.00 109.59 196 VAL D C 1
ATOM 8983 O O . VAL D 1 196 ? 221.904 190.658 113.785 1.00 107.07 196 VAL D O 1
ATOM 8987 N N . ILE D 1 197 ? 220.329 189.057 113.701 1.00 106.39 197 ILE D N 1
ATOM 8988 C CA . ILE D 1 197 ? 220.804 188.402 114.912 1.00 105.33 197 ILE D CA 1
ATOM 8989 C C . ILE D 1 197 ? 222.176 187.790 114.664 1.00 106.48 197 ILE D C 1
ATOM 8990 O O . ILE D 1 197 ? 222.448 187.239 113.588 1.00 107.45 197 ILE D O 1
ATOM 8995 N N . GLU D 1 198 ? 223.054 187.888 115.663 1.00 103.15 198 GLU D N 1
ATOM 8996 C CA . GLU D 1 198 ? 224.377 187.282 115.580 1.00 101.67 198 GLU D CA 1
ATOM 8997 C C . GLU D 1 198 ? 224.262 185.768 115.485 1.00 101.77 198 GLU D C 1
ATOM 8998 O O . GLU D 1 198 ? 223.917 185.102 116.465 1.00 101.13 198 GLU D O 1
ATOM 9004 N N . GLY D 1 199 ? 224.553 185.215 114.310 1.00 110.07 199 GLY D N 1
ATOM 9005 C CA . GLY D 1 199 ? 224.392 183.804 114.060 1.00 109.95 199 GLY D CA 1
ATOM 9006 C C . GLY D 1 199 ? 223.029 183.409 113.536 1.00 111.22 199 GLY D C 1
ATOM 9007 O O . GLY D 1 199 ? 222.883 182.305 112.998 1.00 110.75 199 GLY D O 1
ATOM 9008 N N . GLY D 1 200 ? 222.032 184.279 113.674 1.00 111.78 200 GLY D N 1
ATOM 9009 C CA . GLY D 1 200 ? 220.716 184.042 113.116 1.00 110.68 200 GLY D CA 1
ATOM 9010 C C . GLY D 1 200 ? 220.037 182.781 113.605 1.00 111.04 200 GLY D C 1
ATOM 9011 O O . GLY D 1 200 ? 219.599 182.699 114.758 1.00 111.39 200 GLY D O 1
ATOM 9012 N N . ALA D 1 201 ? 219.943 181.790 112.715 1.00 110.27 201 ALA D N 1
ATOM 9013 C CA . ALA D 1 201 ? 219.226 180.561 113.037 1.00 110.91 201 ALA D CA 1
ATOM 9014 C C . ALA D 1 201 ? 219.858 179.841 114.219 1.00 111.57 201 ALA D C 1
ATOM 9015 O O . ALA D 1 201 ? 219.147 179.340 115.098 1.00 112.12 201 ALA D O 1
ATOM 9017 N N . GLN D 1 202 ? 221.190 179.770 114.257 1.00 109.65 202 GLN D N 1
ATOM 9018 C CA . GLN D 1 202 ? 221.858 179.072 115.350 1.00 109.26 202 GLN D CA 1
ATOM 9019 C C . GLN D 1 202 ? 221.543 179.723 116.690 1.00 111.21 202 GLN D C 1
ATOM 9020 O O . GLN D 1 202 ? 221.194 179.039 117.659 1.00 110.57 202 GLN D O 1
ATOM 9026 N N . ALA D 1 203 ? 221.647 181.052 116.758 1.00 111.01 203 ALA D N 1
ATOM 9027 C CA . ALA D 1 203 ? 221.374 181.752 118.009 1.00 109.53 203 ALA D CA 1
ATOM 9028 C C . ALA D 1 203 ? 219.914 181.615 118.418 1.00 109.42 203 ALA D C 1
ATOM 9029 O O . ALA D 1 203 ? 219.613 181.391 119.596 1.00 109.01 203 ALA D O 1
ATOM 9031 N N . ALA D 1 204 ? 218.991 181.751 117.462 1.00 107.81 204 ALA D N 1
ATOM 9032 C CA . ALA D 1 204 ? 217.575 181.630 117.793 1.00 106.85 204 ALA D CA 1
ATOM 9033 C C . ALA D 1 204 ? 217.245 180.234 118.302 1.00 108.67 204 ALA D C 1
ATOM 9034 O O . ALA D 1 204 ? 216.516 180.079 119.291 1.00 110.94 204 ALA D O 1
ATOM 9036 N N . ASN D 1 205 ? 217.782 179.204 117.645 1.00 106.86 205 ASN D N 1
ATOM 9037 C CA . ASN D 1 205 ? 217.514 177.838 118.074 1.00 107.30 205 ASN D CA 1
ATOM 9038 C C . ASN D 1 205 ? 218.148 177.550 119.427 1.00 107.71 205 ASN D C 1
ATOM 9039 O O . ASN D 1 205 ? 217.555 176.854 120.255 1.00 107.47 205 ASN D O 1
ATOM 9044 N N . ASP D 1 206 ? 219.344 178.087 119.680 1.00 106.23 206 ASP D N 1
ATOM 9045 C CA . ASP D 1 206 ? 219.950 177.935 120.998 1.00 107.43 206 ASP D CA 1
ATOM 9046 C C . ASP D 1 206 ? 219.094 178.592 122.072 1.00 107.66 206 ASP D C 1
ATOM 9047 O O . ASP D 1 206 ? 218.894 178.026 123.155 1.00 109.59 206 ASP D O 1
ATOM 9052 N N . TRP D 1 207 ? 218.577 179.787 121.788 1.00 101.44 207 TRP D N 1
ATOM 9053 C CA . TRP D 1 207 ? 217.791 180.497 122.788 1.00 101.03 207 TRP D CA 1
ATOM 9054 C C . TRP D 1 207 ? 216.487 179.762 123.080 1.00 100.22 207 TRP D C 1
ATOM 9055 O O . TRP D 1 207 ? 216.089 179.625 124.244 1.00 100.30 207 TRP D O 1
ATOM 9066 N N . ILE D 1 208 ? 215.810 179.268 122.039 1.00 104.28 208 ILE D N 1
ATOM 9067 C CA . ILE D 1 208 ? 214.566 178.540 122.279 1.00 107.02 208 ILE D CA 1
ATOM 9068 C C . ILE D 1 208 ? 214.844 177.184 122.924 1.00 110.27 208 ILE D C 1
ATOM 9069 O O . ILE D 1 208 ? 214.020 176.677 123.694 1.00 112.10 208 ILE D O 1
ATOM 9074 N N . THR D 1 209 ? 216.001 176.576 122.644 1.00 110.29 209 THR D N 1
ATOM 9075 C CA . THR D 1 209 ? 216.381 175.359 123.353 1.00 109.29 209 THR D CA 1
ATOM 9076 C C . THR D 1 209 ? 216.569 175.635 124.838 1.00 109.97 209 THR D C 1
ATOM 9077 O O . THR D 1 209 ? 216.150 174.838 125.684 1.00 109.99 209 THR D O 1
ATOM 9081 N N . SER D 1 210 ? 217.197 176.764 125.174 1.00 108.39 210 SER D N 1
ATOM 9082 C CA . SER D 1 210 ? 217.323 177.150 126.576 1.00 107.15 210 SER D CA 1
ATOM 9083 C C . SER D 1 210 ? 215.955 177.396 127.200 1.00 108.39 210 SER D C 1
ATOM 9084 O O . SER D 1 210 ? 215.721 177.053 128.367 1.00 109.32 210 SER D O 1
ATOM 9087 N N . LEU D 1 211 ? 215.043 178.005 126.440 1.00 113.20 211 LEU D N 1
ATOM 9088 C CA . LEU D 1 211 ? 213.683 178.211 126.931 1.00 113.76 211 LEU D CA 1
ATOM 9089 C C . LEU D 1 211 ? 212.997 176.882 127.228 1.00 115.82 211 LEU D C 1
ATOM 9090 O O . LEU D 1 211 ? 212.332 176.731 128.260 1.00 118.67 211 LEU D O 1
ATOM 9095 N N . LEU D 1 212 ? 213.149 175.904 126.334 1.00 115.54 212 LEU D N 1
ATOM 9096 C CA . LEU D 1 212 ? 212.573 174.584 126.573 1.00 114.50 212 LEU D CA 1
ATOM 9097 C C . LEU D 1 212 ? 213.220 173.913 127.777 1.00 115.45 212 LEU D C 1
ATOM 9098 O O . LEU D 1 212 ? 212.546 173.224 128.552 1.00 114.97 212 LEU D O 1
ATOM 9103 N N . ALA D 1 213 ? 214.532 174.093 127.942 1.00 122.11 213 ALA D N 1
ATOM 9104 C CA . ALA D 1 213 ? 215.230 173.497 129.076 1.00 123.13 213 ALA D CA 1
ATOM 9105 C C . ALA D 1 213 ? 214.738 174.075 130.396 1.00 124.07 213 ALA D C 1
ATOM 9106 O O . ALA D 1 213 ? 214.556 173.342 131.374 1.00 124.20 213 ALA D O 1
ATOM 9108 N N . THR D 1 214 ? 214.522 175.389 130.447 1.00 128.30 214 THR D N 1
ATOM 9109 C CA . THR D 1 214 ? 214.014 176.000 131.669 1.00 127.99 214 THR D CA 1
ATOM 9110 C C . THR D 1 214 ? 212.509 175.834 131.830 1.00 127.82 214 THR D C 1
ATOM 9111 O O . THR D 1 214 ? 211.985 176.113 132.913 1.00 127.85 214 THR D O 1
ATOM 9115 N N . THR D 1 215 ? 211.808 175.390 130.788 1.00 129.80 215 THR D N 1
ATOM 9116 C CA . THR D 1 215 ? 210.373 175.150 130.859 1.00 130.77 215 THR D CA 1
ATOM 9117 C C . THR D 1 215 ? 210.034 173.725 131.289 1.00 130.25 215 THR D C 1
ATOM 9118 O O . THR D 1 215 ? 208.895 173.467 131.693 1.00 130.79 215 THR D O 1
ATOM 9122 N N . LYS D 1 216 ? 211.004 172.806 131.251 1.00 128.14 216 LYS D N 1
ATOM 9123 C CA . LYS D 1 216 ? 210.718 171.405 131.551 1.00 128.69 216 LYS D CA 1
ATOM 9124 C C . LYS D 1 216 ? 210.236 171.212 132.983 1.00 129.35 216 LYS D C 1
ATOM 9125 O O . LYS D 1 216 ? 209.535 170.235 133.273 1.00 128.18 216 LYS D O 1
ATOM 9131 N N . ALA D 1 217 ? 210.593 172.120 133.887 1.00 134.95 217 ALA D N 1
ATOM 9132 C CA . ALA D 1 217 ? 210.196 172.001 135.284 1.00 134.66 217 ALA D CA 1
ATOM 9133 C C . ALA D 1 217 ? 208.794 172.567 135.469 1.00 136.54 217 ALA D C 1
ATOM 9134 O O . ALA D 1 217 ? 208.575 173.771 135.293 1.00 137.01 217 ALA D O 1
ATOM 9136 N N . LYS D 1 218 ? 207.846 171.701 135.824 1.00 137.96 218 LYS D N 1
ATOM 9137 C CA . LYS D 1 218 ? 206.469 172.107 136.077 1.00 138.65 218 LYS D CA 1
ATOM 9138 C C . LYS D 1 218 ? 206.152 172.189 137.565 1.00 139.10 218 LYS D C 1
ATOM 9139 O O . LYS D 1 218 ? 205.686 173.227 138.044 1.00 136.56 218 LYS D O 1
ATOM 9145 N N . LYS D 1 219 ? 206.397 171.112 138.307 1.00 144.45 219 LYS D N 1
ATOM 9146 C CA . LYS D 1 219 ? 206.133 171.073 139.737 1.00 144.59 219 LYS D CA 1
ATOM 9147 C C . LYS D 1 219 ? 207.239 170.293 140.432 1.00 143.02 219 LYS D C 1
ATOM 9148 O O . LYS D 1 219 ? 207.943 169.489 139.817 1.00 141.55 219 LYS D O 1
ATOM 9154 N N . GLY D 1 220 ? 207.382 170.542 141.730 1.00 135.17 220 GLY D N 1
ATOM 9155 C CA . GLY D 1 220 ? 208.384 169.865 142.531 1.00 134.58 220 GLY D CA 1
ATOM 9156 C C . GLY D 1 220 ? 207.848 168.645 143.255 1.00 133.37 220 GLY D C 1
ATOM 9157 O O . GLY D 1 220 ? 207.402 167.685 142.627 1.00 132.78 220 GLY D O 1
ATOM 9158 N N . ASP D 1 235 ? 211.015 182.058 139.069 1.00 141.01 235 ASP D N 1
ATOM 9159 C CA . ASP D 1 235 ? 212.406 181.968 139.496 1.00 140.29 235 ASP D CA 1
ATOM 9160 C C . ASP D 1 235 ? 213.309 182.805 138.597 1.00 141.04 235 ASP D C 1
ATOM 9161 O O . ASP D 1 235 ? 212.852 183.746 137.946 1.00 139.78 235 ASP D O 1
ATOM 9166 N N . ASN D 1 236 ? 214.592 182.459 138.567 1.00 133.45 236 ASN D N 1
ATOM 9167 C CA . ASN D 1 236 ? 215.533 183.152 137.698 1.00 130.61 236 ASN D CA 1
ATOM 9168 C C . ASN D 1 236 ? 215.244 182.844 136.233 1.00 130.80 236 ASN D C 1
ATOM 9169 O O . ASN D 1 236 ? 214.932 181.708 135.867 1.00 131.15 236 ASN D O 1
ATOM 9174 N N . GLY D 1 237 ? 215.340 183.873 135.393 1.00 119.22 237 GLY D N 1
ATOM 9175 C CA . GLY D 1 237 ? 215.056 183.725 133.979 1.00 118.71 237 GLY D CA 1
ATOM 9176 C C . GLY D 1 237 ? 213.626 183.307 133.701 1.00 119.16 237 GLY D C 1
ATOM 9177 O O . GLY D 1 237 ? 213.379 182.190 133.238 1.00 118.53 237 GLY D O 1
ATOM 9178 N N . ARG D 1 238 ? 212.673 184.195 133.996 1.00 95.46 238 ARG D N 1
ATOM 9179 C CA . ARG D 1 238 ? 211.266 183.866 133.792 1.00 93.44 238 ARG D CA 1
ATOM 9180 C C . ARG D 1 238 ? 210.943 183.668 132.316 1.00 93.88 238 ARG D C 1
ATOM 9181 O O . ARG D 1 238 ? 210.222 182.732 131.953 1.00 89.45 238 ARG D O 1
ATOM 9189 N N . GLY D 1 239 ? 211.459 184.530 131.457 1.00 92.34 239 GLY D N 1
ATOM 9190 C CA . GLY D 1 239 ? 211.171 184.442 130.041 1.00 89.48 239 GLY D CA 1
ATOM 9191 C C . GLY D 1 239 ? 210.164 185.486 129.596 1.00 89.09 239 GLY D C 1
ATOM 9192 O O . GLY D 1 239 ? 209.277 185.900 130.350 1.00 89.53 239 GLY D O 1
ATOM 9193 N N . LEU D 1 240 ? 210.295 185.915 128.341 1.00 83.06 240 LEU D N 1
ATOM 9194 C CA . LEU D 1 240 ? 209.466 186.987 127.792 1.00 80.99 240 LEU D CA 1
ATOM 9195 C C . LEU D 1 240 ? 208.137 186.398 127.331 1.00 80.85 240 LEU D C 1
ATOM 9196 O O . LEU D 1 240 ? 207.891 186.171 126.145 1.00 85.55 240 LEU D O 1
ATOM 9201 N N . LYS D 1 241 ? 207.262 186.152 128.302 1.00 71.34 241 LYS D N 1
ATOM 9202 C CA . LYS D 1 241 ? 205.929 185.637 128.023 1.00 72.03 241 LYS D CA 1
ATOM 9203 C C . LYS D 1 241 ? 205.053 185.910 129.232 1.00 76.12 241 LYS D C 1
ATOM 9204 O O . LYS D 1 241 ? 205.445 185.597 130.360 1.00 79.31 241 LYS D O 1
ATOM 9210 N N . ALA D 1 242 ? 203.880 186.492 129.000 1.00 70.84 242 ALA D N 1
ATOM 9211 C CA . ALA D 1 242 ? 202.983 186.823 130.096 1.00 68.82 242 ALA D CA 1
ATOM 9212 C C . ALA D 1 242 ? 201.594 187.104 129.549 1.00 68.11 242 ALA D C 1
ATOM 9213 O O . ALA D 1 242 ? 201.449 187.556 128.411 1.00 72.46 242 ALA D O 1
ATOM 9215 N N . PHE D 1 243 ? 200.580 186.814 130.360 1.00 53.82 243 PHE D N 1
ATOM 9216 C CA . PHE D 1 243 ? 199.207 187.245 130.107 1.00 46.82 243 PHE D CA 1
ATOM 9217 C C . PHE D 1 243 ? 198.597 187.623 131.449 1.00 49.01 243 PHE D C 1
ATOM 9218 O O . PHE D 1 243 ? 198.077 186.763 132.165 1.00 59.16 243 PHE D O 1
ATOM 9226 N N . ASN D 1 244 ? 198.652 188.903 131.780 1.00 50.54 244 ASN D N 1
ATOM 9227 C CA . ASN D 1 244 ? 198.109 189.423 133.022 1.00 53.75 244 ASN D CA 1
ATOM 9228 C C . ASN D 1 244 ? 197.033 190.456 132.699 1.00 50.54 244 ASN D C 1
ATOM 9229 O O . ASN D 1 244 ? 196.640 190.634 131.545 1.00 56.17 244 ASN D O 1
ATOM 9234 N N . ALA D 1 245 ? 196.549 191.133 133.735 1.00 43.23 245 ALA D N 1
ATOM 9235 C CA . ALA D 1 245 ? 195.508 192.131 133.563 1.00 40.60 245 ALA D CA 1
ATOM 9236 C C . ALA D 1 245 ? 195.684 193.217 134.609 1.00 40.77 245 ALA D C 1
ATOM 9237 O O . ALA D 1 245 ? 196.321 193.014 135.645 1.00 39.48 245 ALA D O 1
ATOM 9239 N N . HIS D 1 246 ? 195.112 194.383 134.321 1.00 46.17 246 HIS D N 1
ATOM 9240 C CA . HIS D 1 246 ? 195.067 195.466 135.288 1.00 49.88 246 HIS D CA 1
ATOM 9241 C C . HIS D 1 246 ? 193.699 196.125 135.229 1.00 44.33 246 HIS D C 1
ATOM 9242 O O . HIS D 1 246 ? 192.996 196.064 134.217 1.00 39.79 246 HIS D O 1
ATOM 9249 N N . GLU D 1 247 ? 193.331 196.753 136.337 1.00 40.48 247 GLU D N 1
ATOM 9250 C CA . GLU D 1 247 ? 192.031 197.383 136.498 1.00 35.02 247 GLU D CA 1
ATOM 9251 C C . GLU D 1 247 ? 192.190 198.890 136.383 1.00 48.06 247 GLU D C 1
ATOM 9252 O O . GLU D 1 247 ? 193.071 199.475 137.021 1.00 56.00 247 GLU D O 1
ATOM 9258 N N . VAL D 1 248 ? 191.345 199.516 135.569 1.00 41.82 248 VAL D N 1
ATOM 9259 C CA . VAL D 1 248 ? 191.414 200.953 135.346 1.00 38.20 248 VAL D CA 1
ATOM 9260 C C . VAL D 1 248 ? 190.048 201.567 135.595 1.00 41.28 248 VAL D C 1
ATOM 9261 O O . VAL D 1 248 ? 189.010 200.969 135.294 1.00 45.07 248 VAL D O 1
ATOM 9265 N N . VAL D 1 249 ? 190.055 202.771 136.165 1.00 37.43 249 VAL D N 1
ATOM 9266 C CA . VAL D 1 249 ? 188.837 203.562 136.245 1.00 32.88 249 VAL D CA 1
ATOM 9267 C C . VAL D 1 249 ? 188.459 204.009 134.843 1.00 32.81 249 VAL D C 1
ATOM 9268 O O . VAL D 1 249 ? 189.272 204.607 134.128 1.00 44.38 249 VAL D O 1
ATOM 9272 N N . ILE D 1 250 ? 187.220 203.717 134.439 1.00 36.05 250 ILE D N 1
ATOM 9273 C CA . ILE D 1 250 ? 186.841 203.904 133.047 1.00 32.64 250 ILE D CA 1
ATOM 9274 C C . ILE D 1 250 ? 186.912 205.379 132.664 1.00 38.57 250 ILE D C 1
ATOM 9275 O O . ILE D 1 250 ? 186.932 206.277 133.513 1.00 47.61 250 ILE D O 1
ATOM 9280 N N . ALA D 1 251 ? 186.958 205.621 131.361 1.00 45.06 251 ALA D N 1
ATOM 9281 C CA . ALA D 1 251 ? 187.132 206.966 130.840 1.00 47.05 251 ALA D CA 1
ATOM 9282 C C . ALA D 1 251 ? 185.822 207.742 130.863 1.00 49.07 251 ALA D C 1
ATOM 9283 O O . ALA D 1 251 ? 184.732 207.173 130.767 1.00 56.78 251 ALA D O 1
ATOM 9285 N N . GLY D 1 252 ? 185.941 209.063 130.993 1.00 42.55 252 GLY D N 1
ATOM 9286 C CA . GLY D 1 252 ? 184.800 209.950 130.972 1.00 41.66 252 GLY D CA 1
ATOM 9287 C C . GLY D 1 252 ? 184.218 210.304 132.323 1.00 44.35 252 GLY D C 1
ATOM 9288 O O . GLY D 1 252 ? 183.379 211.208 132.395 1.00 51.53 252 GLY D O 1
ATOM 9289 N N . VAL D 1 253 ? 184.635 209.635 133.397 1.00 38.69 253 VAL D N 1
ATOM 9290 C CA . VAL D 1 253 ? 184.061 209.905 134.709 1.00 38.19 253 VAL D CA 1
ATOM 9291 C C . VAL D 1 253 ? 184.559 211.248 135.226 1.00 43.63 253 VAL D C 1
ATOM 9292 O O . VAL D 1 253 ? 185.735 211.602 135.071 1.00 51.92 253 VAL D O 1
ATOM 9296 N N . LYS D 1 254 ? 183.650 212.022 135.816 1.00 50.32 254 LYS D N 1
ATOM 9297 C CA . LYS D 1 254 ? 183.971 213.343 136.340 1.00 47.53 254 LYS D CA 1
ATOM 9298 C C . LYS D 1 254 ? 184.377 213.240 137.803 1.00 46.67 254 LYS D C 1
ATOM 9299 O O . LYS D 1 254 ? 183.703 212.573 138.594 1.00 53.77 254 LYS D O 1
ATOM 9305 N N . TRP D 1 255 ? 185.471 213.902 138.155 1.00 37.76 255 TRP D N 1
ATOM 9306 C CA . TRP D 1 255 ? 186.036 213.853 139.493 1.00 29.75 255 TRP D CA 1
ATOM 9307 C C . TRP D 1 255 ? 185.907 215.207 140.171 1.00 32.02 255 TRP D C 1
ATOM 9308 O O . TRP D 1 255 ? 185.542 216.211 139.556 1.00 52.20 255 TRP D O 1
ATOM 9319 N N . LEU D 1 256 ? 186.219 215.221 141.461 1.00 26.27 256 LEU D N 1
ATOM 9320 C CA . LEU D 1 256 ? 186.317 216.450 142.231 1.00 31.24 256 LEU D CA 1
ATOM 9321 C C . LEU D 1 256 ? 187.624 216.440 143.001 1.00 33.96 256 LEU D C 1
ATOM 9322 O O . LEU D 1 256 ? 187.913 215.481 143.723 1.00 50.01 256 LEU D O 1
ATOM 9327 N N . TRP D 1 257 ? 188.408 217.499 142.844 1.00 25.78 257 TRP D N 1
ATOM 9328 C CA . TRP D 1 257 ? 189.647 217.683 143.583 1.00 23.48 257 TRP D CA 1
ATOM 9329 C C . TRP D 1 257 ? 189.493 218.904 144.472 1.00 36.09 257 TRP D C 1
ATOM 9330 O O . TRP D 1 257 ? 189.123 219.979 143.992 1.00 49.10 257 TRP D O 1
ATOM 9341 N N . ARG D 1 258 ? 189.766 218.738 145.760 1.00 38.68 258 ARG D N 1
ATOM 9342 C CA . ARG D 1 258 ? 189.598 219.799 146.742 1.00 35.98 258 ARG D CA 1
ATOM 9343 C C . ARG D 1 258 ? 190.961 220.184 147.295 1.00 33.31 258 ARG D C 1
ATOM 9344 O O . ARG D 1 258 ? 191.685 219.334 147.821 1.00 42.00 258 ARG D O 1
ATOM 9352 N N . ILE D 1 259 ? 191.306 221.460 147.173 1.00 33.00 259 ILE D N 1
ATOM 9353 C CA . ILE D 1 259 ? 192.558 222.000 147.683 1.00 36.03 259 ILE D CA 1
ATOM 9354 C C . ILE D 1 259 ? 192.218 223.105 148.667 1.00 39.76 259 ILE D C 1
ATOM 9355 O O . ILE D 1 259 ? 191.550 224.081 148.306 1.00 54.49 259 ILE D O 1
ATOM 9360 N N . ASN D 1 260 ? 192.679 222.957 149.902 1.00 31.64 260 ASN D N 1
ATOM 9361 C CA . ASN D 1 260 ? 192.490 223.956 150.941 1.00 31.48 260 ASN D CA 1
ATOM 9362 C C . ASN D 1 260 ? 193.849 224.506 151.328 1.00 42.21 260 ASN D C 1
ATOM 9363 O O . ASN D 1 260 ? 194.802 223.742 151.505 1.00 54.66 260 ASN D O 1
ATOM 9368 N N . VAL D 1 261 ? 193.947 225.824 151.440 1.00 41.29 261 VAL D N 1
ATOM 9369 C CA . VAL D 1 261 ? 195.217 226.480 151.708 1.00 33.67 261 VAL D CA 1
ATOM 9370 C C . VAL D 1 261 ? 195.064 227.318 152.967 1.00 43.51 261 VAL D C 1
ATOM 9371 O O . VAL D 1 261 ? 194.092 228.070 153.103 1.00 55.93 261 VAL D O 1
ATOM 9375 N N . ASP D 1 262 ? 196.025 227.195 153.877 1.00 47.79 262 ASP D N 1
ATOM 9376 C CA . ASP D 1 262 ? 195.960 227.833 155.190 1.00 49.50 262 ASP D CA 1
ATOM 9377 C C . ASP D 1 262 ? 196.520 229.247 155.097 1.00 53.80 262 ASP D C 1
ATOM 9378 O O . ASP D 1 262 ? 197.732 229.453 155.190 1.00 56.78 262 ASP D O 1
ATOM 9383 N N . ARG D 1 263 ? 195.628 230.224 154.921 1.00 57.14 263 ARG D N 1
ATOM 9384 C CA . ARG D 1 263 ? 195.945 231.650 154.930 1.00 51.74 263 ARG D CA 1
ATOM 9385 C C . ARG D 1 263 ? 197.097 231.980 153.991 1.00 56.08 263 ARG D C 1
ATOM 9386 O O . ARG D 1 263 ? 198.216 232.241 154.448 1.00 62.19 263 ARG D O 1
ATOM 9394 N N . PRO D 1 264 ? 196.871 231.976 152.684 1.00 49.28 264 PRO D N 1
ATOM 9395 C CA . PRO D 1 264 ? 197.956 232.216 151.736 1.00 46.94 264 PRO D CA 1
ATOM 9396 C C . PRO D 1 264 ? 198.130 233.688 151.394 1.00 51.29 264 PRO D C 1
ATOM 9397 O O . PRO D 1 264 ? 197.217 234.505 151.523 1.00 55.42 264 PRO D O 1
ATOM 9401 N N . SER D 1 265 ? 199.341 234.010 150.956 1.00 50.28 265 SER D N 1
ATOM 9402 C CA . SER D 1 265 ? 199.582 235.281 150.302 1.00 46.69 265 SER D CA 1
ATOM 9403 C C . SER D 1 265 ? 199.107 235.202 148.856 1.00 47.11 265 SER D C 1
ATOM 9404 O O . SER D 1 265 ? 198.856 234.121 148.319 1.00 58.04 265 SER D O 1
ATOM 9407 N N . GLU D 1 266 ? 198.976 236.368 148.224 1.00 53.84 266 GLU D N 1
ATOM 9408 C CA . GLU D 1 266 ? 198.493 236.390 146.849 1.00 57.22 266 GLU D CA 1
ATOM 9409 C C . GLU D 1 266 ? 199.477 235.728 145.893 1.00 57.51 266 GLU D C 1
ATOM 9410 O O . GLU D 1 266 ? 199.066 235.195 144.858 1.00 61.26 266 GLU D O 1
ATOM 9416 N N . SER D 1 267 ? 200.772 235.745 146.218 1.00 48.58 267 SER D N 1
ATOM 9417 C CA . SER D 1 267 ? 201.750 235.070 145.371 1.00 46.57 267 SER D CA 1
ATOM 9418 C C . SER D 1 267 ? 201.528 233.563 145.358 1.00 48.50 267 SER D C 1
ATOM 9419 O O . SER D 1 267 ? 201.610 232.928 144.302 1.00 57.78 267 SER D O 1
ATOM 9422 N N . GLN D 1 268 ? 201.244 232.970 146.518 1.00 42.57 268 GLN D N 1
ATOM 9423 C CA . GLN D 1 268 ? 201.008 231.531 146.570 1.00 41.96 268 GLN D CA 1
ATOM 9424 C C . GLN D 1 268 ? 199.729 231.149 145.835 1.00 47.71 268 GLN D C 1
ATOM 9425 O O . GLN D 1 268 ? 199.686 230.125 145.141 1.00 58.93 268 GLN D O 1
ATOM 9431 N N . ILE D 1 269 ? 198.679 231.962 145.965 1.00 42.53 269 ILE D N 1
ATOM 9432 C CA . ILE D 1 269 ? 197.452 231.692 145.223 1.00 38.84 269 ILE D CA 1
ATOM 9433 C C . ILE D 1 269 ? 197.699 231.808 143.727 1.00 48.27 269 ILE D C 1
ATOM 9434 O O . ILE D 1 269 ? 197.189 231.004 142.938 1.00 57.19 269 ILE D O 1
ATOM 9439 N N . GLY D 1 270 ? 198.472 232.811 143.308 1.00 45.03 270 GLY D N 1
ATOM 9440 C CA . GLY D 1 270 ? 198.811 232.924 141.900 1.00 43.31 270 GLY D CA 1
ATOM 9441 C C . GLY D 1 270 ? 199.612 231.738 141.403 1.00 47.94 270 GLY D C 1
ATOM 9442 O O . GLY D 1 270 ? 199.424 231.275 140.277 1.00 53.57 270 GLY D O 1
ATOM 9443 N N . LEU D 1 271 ? 200.515 231.229 142.241 1.00 44.53 271 LEU D N 1
ATOM 9444 C CA . LEU D 1 271 ? 201.280 230.038 141.888 1.00 38.27 271 LEU D CA 1
ATOM 9445 C C . LEU D 1 271 ? 200.366 228.836 141.694 1.00 37.55 271 LEU D C 1
ATOM 9446 O O . LEU D 1 271 ? 200.508 228.082 140.721 1.00 47.79 271 LEU D O 1
ATOM 9451 N N . ILE D 1 272 ? 199.407 228.653 142.602 1.00 37.81 272 ILE D N 1
ATOM 9452 C CA . ILE D 1 272 ? 198.463 227.545 142.477 1.00 33.36 272 ILE D CA 1
ATOM 9453 C C . ILE D 1 272 ? 197.615 227.699 141.221 1.00 41.54 272 ILE D C 1
ATOM 9454 O O . ILE D 1 272 ? 197.337 226.721 140.517 1.00 51.10 272 ILE D O 1
ATOM 9459 N N . LEU D 1 273 ? 197.177 228.924 140.926 1.00 41.92 273 LEU D N 1
ATOM 9460 C CA . LEU D 1 273 ? 196.361 229.147 139.737 1.00 40.63 273 LEU D CA 1
ATOM 9461 C C . LEU D 1 273 ? 197.157 228.888 138.464 1.00 43.26 273 LEU D C 1
ATOM 9462 O O . LEU D 1 273 ? 196.623 228.345 137.492 1.00 48.29 273 LEU D O 1
ATOM 9467 N N . LEU D 1 274 ? 198.436 229.266 138.451 1.00 43.03 274 LEU D N 1
ATOM 9468 C CA . LEU D 1 274 ? 199.289 228.946 137.311 1.00 42.78 274 LEU D CA 1
ATOM 9469 C C . LEU D 1 274 ? 199.434 227.440 137.144 1.00 39.95 274 LEU D C 1
ATOM 9470 O O . LEU D 1 274 ? 199.369 226.918 136.023 1.00 44.69 274 LEU D O 1
ATOM 9475 N N . ALA D 1 275 ? 199.626 226.725 138.254 1.00 37.58 275 ALA D N 1
ATOM 9476 C CA . ALA D 1 275 ? 199.714 225.271 138.184 1.00 40.47 275 ALA D CA 1
ATOM 9477 C C . ALA D 1 275 ? 198.436 224.670 137.622 1.00 40.29 275 ALA D C 1
ATOM 9478 O O . ALA D 1 275 ? 198.483 223.756 136.792 1.00 53.14 275 ALA D O 1
ATOM 9480 N N . LEU D 1 276 ? 197.282 225.172 138.064 1.00 34.82 276 LEU D N 1
ATOM 9481 C CA . LEU D 1 276 ? 196.013 224.681 137.537 1.00 36.15 276 LEU D CA 1
ATOM 9482 C C . LEU D 1 276 ? 195.884 224.983 136.052 1.00 37.65 276 LEU D C 1
ATOM 9483 O O . LEU D 1 276 ? 195.338 224.177 135.291 1.00 46.92 276 LEU D O 1
ATOM 9488 N N . ASN D 1 277 ? 196.382 226.143 135.622 1.00 37.06 277 ASN D N 1
ATOM 9489 C CA . ASN D 1 277 ? 196.385 226.464 134.199 1.00 39.59 277 ASN D CA 1
ATOM 9490 C C . ASN D 1 277 ? 197.218 225.463 133.412 1.00 49.51 277 ASN D C 1
ATOM 9491 O O . ASN D 1 277 ? 196.833 225.051 132.312 1.00 52.17 277 ASN D O 1
ATOM 9496 N N . LYS D 1 278 ? 198.365 225.058 133.958 1.00 57.44 278 LYS D N 1
ATOM 9497 C CA . LYS D 1 278 ? 199.263 224.128 133.286 1.00 47.20 278 LYS D CA 1
ATOM 9498 C C . LYS D 1 278 ? 199.134 222.701 133.810 1.00 43.18 278 LYS D C 1
ATOM 9499 O O . LYS D 1 278 ? 200.020 221.877 133.563 1.00 45.51 278 LYS D O 1
ATOM 9505 N N . LEU D 1 279 ? 198.052 222.391 134.527 1.00 41.12 279 LEU D N 1
ATOM 9506 C CA . LEU D 1 279 ? 197.908 221.064 135.119 1.00 36.84 279 LEU D CA 1
ATOM 9507 C C . LEU D 1 279 ? 197.563 220.008 134.079 1.00 41.87 279 LEU D C 1
ATOM 9508 O O . LEU D 1 279 ? 198.000 218.859 134.200 1.00 45.33 279 LEU D O 1
ATOM 9513 N N . ALA D 1 280 ? 196.784 220.368 133.059 1.00 42.43 280 ALA D N 1
ATOM 9514 C CA . ALA D 1 280 ? 196.356 219.401 132.056 1.00 46.72 280 ALA D CA 1
ATOM 9515 C C . ALA D 1 280 ? 197.500 218.903 131.184 1.00 49.16 280 ALA D C 1
ATOM 9516 O O . ALA D 1 280 ? 197.311 217.935 130.442 1.00 45.69 280 ALA D O 1
ATOM 9518 N N . ASN D 1 281 ? 198.669 219.533 131.255 1.00 53.19 281 ASN D N 1
ATOM 9519 C CA . ASN D 1 281 ? 199.828 219.106 130.485 1.00 50.49 281 ASN D CA 1
ATOM 9520 C C . ASN D 1 281 ? 200.568 217.940 131.124 1.00 56.25 281 ASN D C 1
ATOM 9521 O O . ASN D 1 281 ? 201.564 217.478 130.559 1.00 58.39 281 ASN D O 1
ATOM 9526 N N . GLN D 1 282 ? 200.123 217.465 132.284 1.00 44.53 282 GLN D N 1
ATOM 9527 C CA . GLN D 1 282 ? 200.742 216.331 132.949 1.00 42.48 282 GLN D CA 1
ATOM 9528 C C . GLN D 1 282 ? 199.677 215.311 133.319 1.00 49.03 282 GLN D C 1
ATOM 9529 O O . GLN D 1 282 ? 198.594 215.672 133.786 1.00 54.81 282 GLN D O 1
ATOM 9535 N N . ARG D 1 283 ? 199.994 214.037 133.107 1.00 44.35 283 ARG D N 1
ATOM 9536 C CA . ARG D 1 283 ? 199.061 212.963 133.400 1.00 37.19 283 ARG D CA 1
ATOM 9537 C C . ARG D 1 283 ? 198.909 212.779 134.906 1.00 44.04 283 ARG D C 1
ATOM 9538 O O . ARG D 1 283 ? 199.782 213.148 135.695 1.00 50.48 283 ARG D O 1
ATOM 9546 N N . ILE D 1 284 ? 197.783 212.189 135.304 1.00 43.49 284 ILE D N 1
ATOM 9547 C CA . ILE D 1 284 ? 197.461 212.084 136.725 1.00 41.46 284 ILE D CA 1
ATOM 9548 C C . ILE D 1 284 ? 198.307 211.012 137.399 1.00 48.86 284 ILE D C 1
ATOM 9549 O O . ILE D 1 284 ? 199.111 211.307 138.291 1.00 54.58 284 ILE D O 1
ATOM 9554 N N . ALA D 1 285 ? 198.149 209.757 136.983 1.00 41.15 285 ALA D N 1
ATOM 9555 C CA . ALA D 1 285 ? 198.831 208.669 137.671 1.00 38.16 285 ALA D CA 1
ATOM 9556 C C . ALA D 1 285 ? 198.854 207.428 136.796 1.00 44.21 285 ALA D C 1
ATOM 9557 O O . ALA D 1 285 ? 197.807 206.989 136.313 1.00 49.88 285 ALA D O 1
ATOM 9559 N N . GLY D 1 286 ? 200.047 206.872 136.599 1.00 38.63 286 GLY D N 1
ATOM 9560 C CA . GLY D 1 286 ? 200.201 205.564 135.997 1.00 35.32 286 GLY D CA 1
ATOM 9561 C C . GLY D 1 286 ? 199.865 205.473 134.527 1.00 39.98 286 GLY D C 1
ATOM 9562 O O . GLY D 1 286 ? 199.308 206.407 133.945 1.00 51.29 286 GLY D O 1
ATOM 9563 N N . GLY D 1 287 ? 200.200 204.340 133.918 1.00 36.90 287 GLY D N 1
ATOM 9564 C CA . GLY D 1 287 ? 199.850 204.101 132.534 1.00 40.53 287 GLY D CA 1
ATOM 9565 C C . GLY D 1 287 ? 200.557 204.992 131.543 1.00 44.27 287 GLY D C 1
ATOM 9566 O O . GLY D 1 287 ? 199.997 205.292 130.483 1.00 45.73 287 GLY D O 1
ATOM 9567 N N . HIS D 1 288 ? 201.775 205.432 131.864 1.00 45.85 288 HIS D N 1
ATOM 9568 C CA . HIS D 1 288 ? 202.548 206.241 130.929 1.00 46.23 288 HIS D CA 1
ATOM 9569 C C . HIS D 1 288 ? 202.665 205.548 129.582 1.00 41.53 288 HIS D C 1
ATOM 9570 O O . HIS D 1 288 ? 202.411 206.148 128.534 1.00 46.56 288 HIS D O 1
ATOM 9577 N N . ALA D 1 289 ? 203.035 204.268 129.597 1.00 44.95 289 ALA D N 1
ATOM 9578 C CA . ALA D 1 289 ? 203.198 203.528 128.354 1.00 45.20 289 ALA D CA 1
ATOM 9579 C C . ALA D 1 289 ? 201.898 203.445 127.570 1.00 47.82 289 ALA D C 1
ATOM 9580 O O . ALA D 1 289 ? 201.924 203.356 126.338 1.00 60.13 289 ALA D O 1
ATOM 9582 N N . LYS D 1 290 ? 200.754 203.478 128.253 1.00 28.16 290 LYS D N 1
ATOM 9583 C CA . LYS D 1 290 ? 199.463 203.309 127.600 1.00 35.72 290 LYS D CA 1
ATOM 9584 C C . LYS D 1 290 ? 198.652 204.598 127.559 1.00 45.19 290 LYS D C 1
ATOM 9585 O O . LYS D 1 290 ? 197.434 204.549 127.370 1.00 47.44 290 LYS D O 1
ATOM 9591 N N . ASP D 1 291 ? 199.303 205.749 127.734 1.00 48.19 291 ASP D N 1
ATOM 9592 C CA . ASP D 1 291 ? 198.652 207.058 127.645 1.00 42.90 291 ASP D CA 1
ATOM 9593 C C . ASP D 1 291 ? 197.508 207.201 128.644 1.00 43.80 291 ASP D C 1
ATOM 9594 O O . ASP D 1 291 ? 196.522 207.891 128.379 1.00 51.70 291 ASP D O 1
ATOM 9599 N N . TYR D 1 292 ? 197.623 206.557 129.798 1.00 40.59 292 TYR D N 1
ATOM 9600 C CA . TYR D 1 292 ? 196.597 206.677 130.820 1.00 36.10 292 TYR D CA 1
ATOM 9601 C C . TYR D 1 292 ? 196.812 207.938 131.645 1.00 38.89 292 TYR D C 1
ATOM 9602 O O . TYR D 1 292 ? 197.930 208.444 131.767 1.00 45.33 292 TYR D O 1
ATOM 9611 N N . GLY D 1 293 ? 195.724 208.442 132.215 1.00 33.07 293 GLY D N 1
ATOM 9612 C CA . GLY D 1 293 ? 195.791 209.577 133.106 1.00 34.97 293 GLY D CA 1
ATOM 9613 C C . GLY D 1 293 ? 195.581 210.931 132.471 1.00 38.37 293 GLY D C 1
ATOM 9614 O O . GLY D 1 293 ? 195.891 211.944 133.107 1.00 50.86 293 GLY D O 1
ATOM 9615 N N . ARG D 1 294 ? 195.067 210.990 131.247 1.00 41.56 294 ARG D N 1
ATOM 9616 C CA . ARG D 1 294 ? 194.851 212.269 130.587 1.00 39.03 294 ARG D CA 1
ATOM 9617 C C . ARG D 1 294 ? 193.508 212.845 131.007 1.00 40.06 294 ARG D C 1
ATOM 9618 O O . ARG D 1 294 ? 192.475 212.179 130.900 1.00 44.87 294 ARG D O 1
ATOM 9626 N N . PHE D 1 295 ? 193.527 214.088 131.479 1.00 42.37 295 PHE D N 1
ATOM 9627 C CA . PHE D 1 295 ? 192.344 214.727 132.028 1.00 38.77 295 PHE D CA 1
ATOM 9628 C C . PHE D 1 295 ? 192.259 216.160 131.531 1.00 39.59 295 PHE D C 1
ATOM 9629 O O . PHE D 1 295 ? 193.250 216.750 131.097 1.00 46.33 295 PHE D O 1
ATOM 9637 N N . VAL D 1 296 ? 191.051 216.712 131.595 1.00 35.91 296 VAL D N 1
ATOM 9638 C CA . VAL D 1 296 ? 190.807 218.115 131.294 1.00 36.03 296 VAL D CA 1
ATOM 9639 C C . VAL D 1 296 ? 190.079 218.740 132.475 1.00 37.99 296 VAL D C 1
ATOM 9640 O O . VAL D 1 296 ? 189.174 218.130 133.055 1.00 43.70 296 VAL D O 1
ATOM 9644 N N . ILE D 1 297 ? 190.503 219.938 132.859 1.00 36.59 297 ILE D N 1
ATOM 9645 C CA . ILE D 1 297 ? 189.845 220.660 133.940 1.00 35.51 297 ILE D CA 1
ATOM 9646 C C . ILE D 1 297 ? 188.571 221.290 133.401 1.00 35.25 297 ILE D C 1
ATOM 9647 O O . ILE D 1 297 ? 188.596 222.011 132.398 1.00 39.71 297 ILE D O 1
ATOM 9652 N N . GLU D 1 298 ? 187.453 221.021 134.068 1.00 41.76 298 GLU D N 1
ATOM 9653 C CA . GLU D 1 298 ? 186.156 221.474 133.593 1.00 44.80 298 GLU D CA 1
ATOM 9654 C C . GLU D 1 298 ? 185.613 222.661 134.377 1.00 48.77 298 GLU D C 1
ATOM 9655 O O . GLU D 1 298 ? 184.785 223.407 133.845 1.00 48.53 298 GLU D O 1
ATOM 9661 N N . ASP D 1 299 ? 186.065 222.859 135.613 1.00 49.07 299 ASP D N 1
ATOM 9662 C CA . ASP D 1 299 ? 185.675 224.017 136.402 1.00 41.84 299 ASP D CA 1
ATOM 9663 C C . ASP D 1 299 ? 186.622 224.149 137.583 1.00 38.60 299 ASP D C 1
ATOM 9664 O O . ASP D 1 299 ? 187.001 223.149 138.194 1.00 50.24 299 ASP D O 1
ATOM 9669 N N . VAL D 1 300 ? 187.000 225.385 137.894 1.00 29.86 300 VAL D N 1
ATOM 9670 C CA . VAL D 1 300 ? 187.807 225.699 139.066 1.00 34.38 300 VAL D CA 1
ATOM 9671 C C . VAL D 1 300 ? 187.024 226.693 139.906 1.00 42.19 300 VAL D C 1
ATOM 9672 O O . VAL D 1 300 ? 186.658 227.770 139.421 1.00 55.43 300 VAL D O 1
ATOM 9676 N N . ILE D 1 301 ? 186.776 226.340 141.161 1.00 44.24 301 ILE D N 1
ATOM 9677 C CA . ILE D 1 301 ? 185.978 227.151 142.071 1.00 37.98 301 ILE D CA 1
ATOM 9678 C C . ILE D 1 301 ? 186.889 227.641 143.186 1.00 39.26 301 ILE D C 1
ATOM 9679 O O . ILE D 1 301 ? 187.497 226.835 143.901 1.00 55.63 301 ILE D O 1
ATOM 9684 N N . LEU D 1 302 ? 186.982 228.956 143.335 1.00 36.90 302 LEU D N 1
ATOM 9685 C CA . LEU D 1 302 ? 187.866 229.594 144.304 1.00 36.82 302 LEU D CA 1
ATOM 9686 C C . LEU D 1 302 ? 187.000 230.253 145.372 1.00 42.78 302 LEU D C 1
ATOM 9687 O O . LEU D 1 302 ? 186.514 231.371 145.182 1.00 52.77 302 LEU D O 1
ATOM 9692 N N . ASP D 1 303 ? 186.816 229.559 146.496 1.00 48.11 303 ASP D N 1
ATOM 9693 C CA . ASP D 1 303 ? 185.983 230.037 147.603 1.00 52.09 303 ASP D CA 1
ATOM 9694 C C . ASP D 1 303 ? 184.547 230.295 147.152 1.00 57.90 303 ASP D C 1
ATOM 9695 O O . ASP D 1 303 ? 183.962 231.344 147.427 1.00 60.77 303 ASP D O 1
ATOM 9700 N N . GLY D 1 304 ? 183.975 229.321 146.449 1.00 55.21 304 GLY D N 1
ATOM 9701 C CA . GLY D 1 304 ? 182.591 229.384 146.041 1.00 49.81 304 GLY D CA 1
ATOM 9702 C C . GLY D 1 304 ? 182.325 230.121 144.748 1.00 51.57 304 GLY D C 1
ATOM 9703 O O . GLY D 1 304 ? 181.177 230.132 144.289 1.00 57.65 304 GLY D O 1
ATOM 9704 N N . GLU D 1 305 ? 183.338 230.731 144.143 1.00 51.18 305 GLU D N 1
ATOM 9705 C CA . GLU D 1 305 ? 183.184 231.446 142.886 1.00 48.90 305 GLU D CA 1
ATOM 9706 C C . GLU D 1 305 ? 183.939 230.714 141.786 1.00 49.64 305 GLU D C 1
ATOM 9707 O O . GLU D 1 305 ? 185.030 230.183 142.014 1.00 58.72 305 GLU D O 1
ATOM 9713 N N . SER D 1 306 ? 183.346 230.670 140.598 1.00 43.02 306 SER D N 1
ATOM 9714 C CA . SER D 1 306 ? 183.926 229.953 139.468 1.00 46.32 306 SER D CA 1
ATOM 9715 C C . SER D 1 306 ? 184.846 230.898 138.708 1.00 48.28 306 SER D C 1
ATOM 9716 O O . SER D 1 306 ? 184.380 231.823 138.036 1.00 54.62 306 SER D O 1
ATOM 9719 N N . VAL D 1 307 ? 186.153 230.661 138.807 1.00 42.03 307 VAL D N 1
ATOM 9720 C CA . VAL D 1 307 ? 187.146 231.493 138.143 1.00 42.89 307 VAL D CA 1
ATOM 9721 C C . VAL D 1 307 ? 187.662 230.851 136.861 1.00 51.02 307 VAL D C 1
ATOM 9722 O O . VAL D 1 307 ? 188.631 231.341 136.275 1.00 60.07 307 VAL D O 1
ATOM 9726 N N . TRP D 1 308 ? 187.036 229.772 136.405 1.00 42.73 308 TRP D N 1
ATOM 9727 C CA . TRP D 1 308 ? 187.502 229.056 135.226 1.00 43.34 308 TRP D CA 1
ATOM 9728 C C . TRP D 1 308 ? 186.877 229.641 133.969 1.00 49.05 308 TRP D C 1
ATOM 9729 O O . TRP D 1 308 ? 185.662 229.850 133.906 1.00 56.68 308 TRP D O 1
ATOM 9740 N N . THR D 1 309 ? 187.713 229.900 132.976 1.00 59.08 309 THR D N 1
ATOM 9741 C CA . THR D 1 309 ? 187.294 230.364 131.662 1.00 59.12 309 THR D CA 1
ATOM 9742 C C . THR D 1 309 ? 187.767 229.346 130.632 1.00 56.81 309 THR D C 1
ATOM 9743 O O . THR D 1 309 ? 188.622 228.509 130.949 1.00 60.59 309 THR D O 1
ATOM 9747 N N . PRO D 1 310 ? 187.240 229.363 129.405 1.00 54.46 310 PRO D N 1
ATOM 9748 C CA . PRO D 1 310 ? 187.752 228.433 128.386 1.00 56.83 310 PRO D CA 1
ATOM 9749 C C . PRO D 1 310 ? 189.237 228.590 128.117 1.00 58.64 310 PRO D C 1
ATOM 9750 O O . PRO D 1 310 ? 189.870 227.636 127.650 1.00 59.37 310 PRO D O 1
ATOM 9754 N N . SER D 1 311 ? 189.813 229.755 128.399 1.00 60.45 311 SER D N 1
ATOM 9755 C CA . SER D 1 311 ? 191.246 229.976 128.275 1.00 60.70 311 SER D CA 1
ATOM 9756 C C . SER D 1 311 ? 192.007 229.634 129.549 1.00 58.78 311 SER D C 1
ATOM 9757 O O . SER D 1 311 ? 193.219 229.858 129.612 1.00 61.68 311 SER D O 1
ATOM 9760 N N . GLY D 1 312 ? 191.326 229.104 130.561 1.00 56.12 312 GLY D N 1
ATOM 9761 C CA . GLY D 1 312 ? 191.970 228.774 131.816 1.00 54.79 312 GLY D CA 1
ATOM 9762 C C . GLY D 1 312 ? 191.517 229.668 132.949 1.00 52.65 312 GLY D C 1
ATOM 9763 O O . GLY D 1 312 ? 190.410 230.211 132.910 1.00 59.10 312 GLY D O 1
ATOM 9764 N N . VAL D 1 313 ? 192.358 229.828 133.965 1.00 50.14 313 VAL D N 1
ATOM 9765 C CA . VAL D 1 313 ? 192.047 230.713 135.081 1.00 52.68 313 VAL D CA 1
ATOM 9766 C C . VAL D 1 313 ? 192.384 232.135 134.651 1.00 57.16 313 VAL D C 1
ATOM 9767 O O . VAL D 1 313 ? 193.556 232.492 134.516 1.00 59.88 313 VAL D O 1
ATOM 9771 N N . SER D 1 314 ? 191.357 232.947 134.429 1.00 61.15 314 SER D N 1
ATOM 9772 C CA . SER D 1 314 ? 191.541 234.327 134.008 1.00 62.27 314 SER D CA 1
ATOM 9773 C C . SER D 1 314 ? 190.435 235.169 134.632 1.00 65.39 314 SER D C 1
ATOM 9774 O O . SER D 1 314 ? 189.728 234.724 135.541 1.00 60.46 314 SER D O 1
ATOM 9777 N N . GLY D 1 315 ? 190.287 236.391 134.140 1.00 76.95 315 GLY D N 1
ATOM 9778 C CA . GLY D 1 315 ? 189.304 237.310 134.667 1.00 79.48 315 GLY D CA 1
ATOM 9779 C C . GLY D 1 315 ? 189.897 238.244 135.708 1.00 83.36 315 GLY D C 1
ATOM 9780 O O . GLY D 1 315 ? 190.943 237.982 136.308 1.00 82.42 315 GLY D O 1
ATOM 9781 N N . GLN D 1 316 ? 189.204 239.363 135.924 1.00 89.42 316 GLN D N 1
ATOM 9782 C CA . GLN D 1 316 ? 189.676 240.363 136.874 1.00 87.16 316 GLN D CA 1
ATOM 9783 C C . GLN D 1 316 ? 189.674 239.851 138.307 1.00 85.75 316 GLN D C 1
ATOM 9784 O O . GLN D 1 316 ? 190.363 240.425 139.156 1.00 85.75 316 GLN D O 1
ATOM 9790 N N . ALA D 1 317 ? 188.923 238.787 138.594 1.00 78.99 317 ALA D N 1
ATOM 9791 C CA . ALA D 1 317 ? 188.869 238.259 139.951 1.00 80.85 317 ALA D CA 1
ATOM 9792 C C . ALA D 1 317 ? 190.187 237.634 140.387 1.00 82.95 317 ALA D C 1
ATOM 9793 O O . ALA D 1 317 ? 190.430 237.514 141.592 1.00 81.78 317 ALA D O 1
ATOM 9795 N N . THR D 1 318 ? 191.039 237.233 139.443 1.00 78.48 318 THR D N 1
ATOM 9796 C CA . THR D 1 318 ? 192.301 236.576 139.763 1.00 73.99 318 THR D CA 1
ATOM 9797 C C . THR D 1 318 ? 193.515 237.339 139.251 1.00 72.84 318 THR D C 1
ATOM 9798 O O . THR D 1 318 ? 194.629 236.805 139.299 1.00 73.68 318 THR D O 1
ATOM 9802 N N . GLU D 1 319 ? 193.338 238.566 138.759 1.00 72.52 319 GLU D N 1
ATOM 9803 C CA . GLU D 1 319 ? 194.469 239.302 138.202 1.00 71.16 319 GLU D CA 1
ATOM 9804 C C . GLU D 1 319 ? 195.481 239.684 139.273 1.00 69.75 319 GLU D C 1
ATOM 9805 O O . GLU D 1 319 ? 196.686 239.718 138.997 1.00 72.14 319 GLU D O 1
ATOM 9811 N N . GLN D 1 320 ? 195.020 239.979 140.490 1.00 63.61 320 GLN D N 1
ATOM 9812 C CA . GLN D 1 320 ? 195.951 240.343 141.552 1.00 64.46 320 GLN D CA 1
ATOM 9813 C C . GLN D 1 320 ? 196.836 239.163 141.936 1.00 70.68 320 GLN D C 1
ATOM 9814 O O . GLN D 1 320 ? 198.027 239.340 142.215 1.00 74.70 320 GLN D O 1
ATOM 9820 N N . PHE D 1 321 ? 196.279 237.949 141.939 1.00 62.14 321 PHE D N 1
ATOM 9821 C CA . PHE D 1 321 ? 197.080 236.769 142.246 1.00 59.18 321 PHE D CA 1
ATOM 9822 C C . PHE D 1 321 ? 198.168 236.557 141.204 1.00 61.59 321 PHE D C 1
ATOM 9823 O O . PHE D 1 321 ? 199.325 236.278 141.546 1.00 65.46 321 PHE D O 1
ATOM 9831 N N . PHE D 1 322 ? 197.815 236.689 139.924 1.00 60.47 322 PHE D N 1
ATOM 9832 C CA . PHE D 1 322 ? 198.802 236.527 138.865 1.00 58.58 322 PHE D CA 1
ATOM 9833 C C . PHE D 1 322 ? 199.865 237.614 138.928 1.00 60.39 322 PHE D C 1
ATOM 9834 O O . PHE D 1 322 ? 201.051 237.340 138.722 1.00 64.44 322 PHE D O 1
ATOM 9842 N N . ASP D 1 323 ? 199.463 238.854 139.215 1.00 61.62 323 ASP D N 1
ATOM 9843 C CA . ASP D 1 323 ? 200.444 239.924 139.353 1.00 59.16 323 ASP D CA 1
ATOM 9844 C C . ASP D 1 323 ? 201.397 239.650 140.507 1.00 62.75 323 ASP D C 1
ATOM 9845 O O . ASP D 1 323 ? 202.614 239.834 140.376 1.00 72.04 323 ASP D O 1
ATOM 9850 N N . ALA D 1 324 ? 200.864 239.195 141.643 1.00 52.30 324 ALA D N 1
ATOM 9851 C CA . ALA D 1 324 ? 201.710 238.919 142.798 1.00 53.52 324 ALA D CA 1
ATOM 9852 C C . ALA D 1 324 ? 202.682 237.783 142.517 1.00 55.66 324 ALA D C 1
ATOM 9853 O O . ALA D 1 324 ? 203.863 237.867 142.872 1.00 60.49 324 ALA D O 1
ATOM 9855 N N . ILE D 1 325 ? 202.210 236.710 141.879 1.00 54.63 325 ILE D N 1
ATOM 9856 C CA . ILE D 1 325 ? 203.103 235.588 141.610 1.00 52.85 325 ILE D CA 1
ATOM 9857 C C . ILE D 1 325 ? 204.147 235.970 140.567 1.00 53.23 325 ILE D C 1
ATOM 9858 O O . ILE D 1 325 ? 205.303 235.542 140.651 1.00 60.03 325 ILE D O 1
ATOM 9863 N N . ALA D 1 326 ? 203.771 236.778 139.572 1.00 55.16 326 ALA D N 1
ATOM 9864 C CA . ALA D 1 326 ? 204.755 237.241 138.600 1.00 55.69 326 ALA D CA 1
ATOM 9865 C C . ALA D 1 326 ? 205.821 238.099 139.267 1.00 56.44 326 ALA D C 1
ATOM 9866 O O . ALA D 1 326 ? 207.016 237.959 138.977 1.00 60.87 326 ALA D O 1
ATOM 9868 N N . GLU D 1 327 ? 205.406 238.990 140.170 1.00 58.63 327 GLU D N 1
ATOM 9869 C CA . GLU D 1 327 ? 206.368 239.818 140.888 1.00 57.99 327 GLU D CA 1
ATOM 9870 C C . GLU D 1 327 ? 207.289 238.969 141.754 1.00 56.17 327 GLU D C 1
ATOM 9871 O O . GLU D 1 327 ? 208.494 239.232 141.835 1.00 59.05 327 GLU D O 1
ATOM 9877 N N . ALA D 1 328 ? 206.737 237.950 142.417 1.00 59.28 328 ALA D N 1
ATOM 9878 C CA . ALA D 1 328 ? 207.560 237.078 143.250 1.00 58.34 328 ALA D CA 1
ATOM 9879 C C . ALA D 1 328 ? 208.543 236.271 142.411 1.00 60.11 328 ALA D C 1
ATOM 9880 O O . ALA D 1 328 ? 209.700 236.091 142.806 1.00 65.93 328 ALA D O 1
ATOM 9882 N N . LEU D 1 329 ? 208.099 235.770 141.257 1.00 59.02 329 LEU D N 1
ATOM 9883 C CA . LEU D 1 329 ? 208.982 235.002 140.387 1.00 57.44 329 LEU D CA 1
ATOM 9884 C C . LEU D 1 329 ? 210.096 235.871 139.820 1.00 58.45 329 LEU D C 1
ATOM 9885 O O . LEU D 1 329 ? 211.240 235.422 139.699 1.00 57.33 329 LEU D O 1
ATOM 9890 N N . ASP D 1 330 ? 209.782 237.119 139.467 1.00 66.99 330 ASP D N 1
ATOM 9891 C CA . ASP D 1 330 ? 210.791 238.015 138.917 1.00 65.67 330 ASP D CA 1
ATOM 9892 C C . ASP D 1 330 ? 211.856 238.405 139.933 1.00 66.55 330 ASP D C 1
ATOM 9893 O O . ASP D 1 330 ? 212.861 239.007 139.545 1.00 69.36 330 ASP D O 1
ATOM 9898 N N . GLY D 1 331 ? 211.656 238.100 141.211 1.00 64.36 331 GLY D N 1
ATOM 9899 C CA . GLY D 1 331 ? 212.668 238.344 142.218 1.00 65.37 331 GLY D CA 1
ATOM 9900 C C . GLY D 1 331 ? 212.999 237.099 143.013 1.00 67.32 331 GLY D C 1
ATOM 9901 O O . GLY D 1 331 ? 213.288 237.174 144.210 1.00 67.63 331 GLY D O 1
ATOM 9902 N N . MET D 1 332 ? 212.964 235.945 142.352 1.00 70.59 332 MET D N 1
ATOM 9903 C CA . MET D 1 332 ? 213.150 234.654 143.000 1.00 72.13 332 MET D CA 1
ATOM 9904 C C . MET D 1 332 ? 214.569 234.155 142.767 1.00 69.83 332 MET D C 1
ATOM 9905 O O . MET D 1 332 ? 215.048 234.144 141.630 1.00 72.18 332 MET D O 1
ATOM 9910 N N . THR D 1 333 ? 215.231 233.739 143.843 1.00 67.48 333 THR D N 1
ATOM 9911 C CA . THR D 1 333 ? 216.602 233.256 143.784 1.00 66.84 333 THR D CA 1
ATOM 9912 C C . THR D 1 333 ? 216.696 231.893 144.454 1.00 70.22 333 THR D C 1
ATOM 9913 O O . THR D 1 333 ? 215.809 231.479 145.203 1.00 73.82 333 THR D O 1
ATOM 9917 N N . SER D 1 334 ? 217.798 231.198 144.171 1.00 66.34 334 SER D N 1
ATOM 9918 C CA . SER D 1 334 ? 218.054 229.888 144.756 1.00 63.44 334 SER D CA 1
ATOM 9919 C C . SER D 1 334 ? 218.404 229.954 146.236 1.00 65.02 334 SER D C 1
ATOM 9920 O O . SER D 1 334 ? 218.462 228.903 146.884 1.00 69.58 334 SER D O 1
ATOM 9923 N N . SER D 1 335 ? 218.643 231.150 146.780 1.00 62.72 335 SER D N 1
ATOM 9924 C CA . SER D 1 335 ? 219.099 231.262 148.161 1.00 62.48 335 SER D CA 1
ATOM 9925 C C . SER D 1 335 ? 218.064 230.720 149.135 1.00 60.76 335 SER D C 1
ATOM 9926 O O . SER D 1 335 ? 218.416 230.073 150.128 1.00 66.18 335 SER D O 1
ATOM 9929 N N . GLU D 1 336 ? 216.782 230.981 148.876 1.00 55.91 336 GLU D N 1
ATOM 9930 C CA . GLU D 1 336 ? 215.737 230.480 149.762 1.00 55.36 336 GLU D CA 1
ATOM 9931 C C . GLU D 1 336 ? 215.711 228.958 149.782 1.00 61.34 336 GLU D C 1
ATOM 9932 O O . GLU D 1 336 ? 215.596 228.347 150.850 1.00 65.06 336 GLU D O 1
ATOM 9938 N N . PHE D 1 337 ? 215.829 228.328 148.612 1.00 53.31 337 PHE D N 1
ATOM 9939 C CA . PHE D 1 337 ? 215.864 226.870 148.559 1.00 48.12 337 PHE D CA 1
ATOM 9940 C C . PHE D 1 337 ? 217.099 226.321 149.260 1.00 51.17 337 PHE D C 1
ATOM 9941 O O . PHE D 1 337 ? 217.021 225.310 149.967 1.00 56.03 337 PHE D O 1
ATOM 9949 N N . GLU D 1 338 ? 218.251 226.966 149.065 1.00 57.35 338 GLU D N 1
ATOM 9950 C CA . GLU D 1 338 ? 219.470 226.498 149.717 1.00 51.86 338 GLU D CA 1
ATOM 9951 C C . GLU D 1 338 ? 219.356 226.589 151.232 1.00 54.11 338 GLU D C 1
ATOM 9952 O O . GLU D 1 338 ? 219.796 225.684 151.949 1.00 59.82 338 GLU D O 1
ATOM 9958 N N . GLN D 1 339 ? 218.778 227.679 151.739 1.00 55.64 339 GLN D N 1
ATOM 9959 C CA . GLN D 1 339 ? 218.573 227.799 153.178 1.00 51.95 339 GLN D CA 1
ATOM 9960 C C . GLN D 1 339 ? 217.568 226.772 153.680 1.00 54.43 339 GLN D C 1
ATOM 9961 O O . GLN D 1 339 ? 217.736 226.213 154.770 1.00 57.89 339 GLN D O 1
ATOM 9967 N N . PHE D 1 340 ? 216.514 226.516 152.903 1.00 45.49 340 PHE D N 1
ATOM 9968 C CA . PHE D 1 340 ? 215.504 225.547 153.313 1.00 45.78 340 PHE D CA 1
ATOM 9969 C C . PHE D 1 340 ? 216.084 224.143 153.404 1.00 50.16 340 PHE D C 1
ATOM 9970 O O . PHE D 1 340 ? 215.800 223.407 154.355 1.00 52.48 340 PHE D O 1
ATOM 9978 N N . ALA D 1 341 ? 216.903 223.756 152.428 1.00 48.10 341 ALA D N 1
ATOM 9979 C CA . ALA D 1 341 ? 217.449 222.407 152.382 1.00 42.41 341 ALA D CA 1
ATOM 9980 C C . ALA D 1 341 ? 218.673 222.223 153.266 1.00 52.71 341 ALA D C 1
ATOM 9981 O O . ALA D 1 341 ? 219.147 221.091 153.403 1.00 59.99 341 ALA D O 1
ATOM 9983 N N . ALA D 1 342 ? 219.192 223.293 153.861 1.00 61.19 342 ALA D N 1
ATOM 9984 C CA . ALA D 1 342 ? 220.392 223.189 154.679 1.00 58.27 342 ALA D CA 1
ATOM 9985 C C . ALA D 1 342 ? 220.094 222.450 155.976 1.00 58.98 342 ALA D C 1
ATOM 9986 O O . ALA D 1 342 ? 219.125 222.763 156.674 1.00 60.26 342 ALA D O 1
ATOM 9988 N N . SER D 1 343 ? 220.935 221.475 156.303 1.00 70.92 343 SER D N 1
ATOM 9989 C CA . SER D 1 343 ? 220.778 220.688 157.518 1.00 74.86 343 SER D CA 1
ATOM 9990 C C . SER D 1 343 ? 221.554 221.342 158.652 1.00 79.18 343 SER D C 1
ATOM 9991 O O . SER D 1 343 ? 222.726 221.695 158.488 1.00 79.32 343 SER D O 1
ATOM 9994 N N . ALA D 1 344 ? 220.899 221.501 159.799 1.00 86.35 344 ALA D N 1
ATOM 9995 C CA . ALA D 1 344 ? 221.482 222.199 160.936 1.00 86.52 344 ALA D CA 1
ATOM 9996 C C . ALA D 1 344 ? 222.262 221.284 161.869 1.00 86.35 344 ALA D C 1
ATOM 9997 O O . ALA D 1 344 ? 222.766 221.755 162.893 1.00 86.11 344 ALA D O 1
ATOM 9999 N N . LYS D 1 345 ? 222.375 219.999 161.550 1.00 86.02 345 LYS D N 1
ATOM 10000 C CA . LYS D 1 345 ? 223.132 219.079 162.389 1.00 87.21 345 LYS D CA 1
ATOM 10001 C C . LYS D 1 345 ? 224.491 218.771 161.772 1.00 92.56 345 LYS D C 1
ATOM 10002 O O . LYS D 1 345 ? 224.687 218.907 160.564 1.00 90.85 345 LYS D O 1
ATOM 10008 N N . MET E 1 1 ? 204.949 215.683 121.560 1.00 83.21 1 MET E N 1
ATOM 10009 C CA . MET E 1 1 ? 203.721 216.459 121.460 1.00 81.30 1 MET E CA 1
ATOM 10010 C C . MET E 1 1 ? 202.546 215.599 121.023 1.00 78.95 1 MET E C 1
ATOM 10011 O O . MET E 1 1 ? 202.688 214.394 120.822 1.00 84.52 1 MET E O 1
ATOM 10016 N N . GLN E 1 2 ? 201.383 216.225 120.873 1.00 75.25 2 GLN E N 1
ATOM 10017 C CA . GLN E 1 2 ? 200.177 215.503 120.499 1.00 74.14 2 GLN E CA 1
ATOM 10018 C C . GLN E 1 2 ? 200.200 215.173 119.015 1.00 74.32 2 GLN E C 1
ATOM 10019 O O . GLN E 1 2 ? 200.365 216.063 118.176 1.00 80.63 2 GLN E O 1
ATOM 10025 N N . ILE E 1 3 ? 200.035 213.894 118.694 1.00 71.19 3 ILE E N 1
ATOM 10026 C CA . ILE E 1 3 ? 199.895 213.430 117.320 1.00 69.89 3 ILE E CA 1
ATOM 10027 C C . ILE E 1 3 ? 198.597 212.643 117.229 1.00 70.26 3 ILE E C 1
ATOM 10028 O O . ILE E 1 3 ? 198.410 211.661 117.957 1.00 77.92 3 ILE E O 1
ATOM 10033 N N . GLU E 1 4 ? 197.704 213.071 116.344 1.00 78.44 4 GLU E N 1
ATOM 10034 C CA . GLU E 1 4 ? 196.423 212.410 116.133 1.00 78.10 4 GLU E CA 1
ATOM 10035 C C . GLU E 1 4 ? 196.428 211.771 114.753 1.00 79.37 4 GLU E C 1
ATOM 10036 O O . GLU E 1 4 ? 196.624 212.460 113.747 1.00 87.25 4 GLU E O 1
ATOM 10042 N N . VAL E 1 5 ? 196.207 210.462 114.707 1.00 72.43 5 VAL E N 1
ATOM 10043 C CA . VAL E 1 5 ? 196.209 209.698 113.466 1.00 71.25 5 VAL E CA 1
ATOM 10044 C C . VAL E 1 5 ? 194.795 209.202 113.210 1.00 74.67 5 VAL E C 1
ATOM 10045 O O . VAL E 1 5 ? 194.181 208.575 114.081 1.00 75.70 5 VAL E O 1
ATOM 10049 N N . LEU E 1 6 ? 194.286 209.477 112.016 1.00 82.96 6 LEU E N 1
ATOM 10050 C CA . LEU E 1 6 ? 192.927 209.123 111.635 1.00 80.42 6 LEU E CA 1
ATOM 10051 C C . LEU E 1 6 ? 192.961 207.888 110.748 1.00 84.90 6 LEU E C 1
ATOM 10052 O O . LEU E 1 6 ? 193.671 207.862 109.738 1.00 91.49 6 LEU E O 1
ATOM 10057 N N . ILE E 1 7 ? 192.191 206.871 111.122 1.00 77.01 7 ILE E N 1
ATOM 10058 C CA . ILE E 1 7 ? 192.291 205.551 110.514 1.00 73.99 7 ILE E CA 1
ATOM 10059 C C . ILE E 1 7 ? 190.897 205.035 110.192 1.00 75.38 7 ILE E C 1
ATOM 10060 O O . ILE E 1 7 ? 190.002 205.077 111.041 1.00 75.71 7 ILE E O 1
ATOM 10065 N N . ARG E 1 8 ? 190.718 204.537 108.970 1.00 87.90 8 ARG E N 1
ATOM 10066 C CA . ARG E 1 8 ? 189.488 203.873 108.573 1.00 89.57 8 ARG E CA 1
ATOM 10067 C C . ARG E 1 8 ? 189.840 202.499 108.020 1.00 88.93 8 ARG E C 1
ATOM 10068 O O . ARG E 1 8 ? 190.824 202.342 107.291 1.00 91.98 8 ARG E O 1
ATOM 10076 N N . ASN E 1 9 ? 189.031 201.502 108.367 1.00 84.45 9 ASN E N 1
ATOM 10077 C CA . ASN E 1 9 ? 189.349 200.110 108.075 1.00 85.43 9 ASN E CA 1
ATOM 10078 C C . ASN E 1 9 ? 188.604 199.657 106.827 1.00 88.04 9 ASN E C 1
ATOM 10079 O O . ASN E 1 9 ? 187.370 199.690 106.786 1.00 88.69 9 ASN E O 1
ATOM 10084 N N . ILE E 1 10 ? 189.361 199.237 105.812 1.00 91.62 10 ILE E N 1
ATOM 10085 C CA . ILE E 1 10 ? 188.754 198.645 104.625 1.00 93.08 10 ILE E CA 1
ATOM 10086 C C . ILE E 1 10 ? 188.125 197.303 104.967 1.00 94.27 10 ILE E C 1
ATOM 10087 O O . ILE E 1 10 ? 187.025 196.978 104.504 1.00 95.55 10 ILE E O 1
ATOM 10092 N N . THR E 1 11 ? 188.809 196.506 105.778 1.00 95.96 11 THR E N 1
ATOM 10093 C CA . THR E 1 11 ? 188.361 195.200 106.216 1.00 97.71 11 THR E CA 1
ATOM 10094 C C . THR E 1 11 ? 188.035 195.226 107.706 1.00 100.21 11 THR E C 1
ATOM 10095 O O . THR E 1 11 ? 188.581 196.046 108.451 1.00 99.61 11 THR E O 1
ATOM 10099 N N . PRO E 1 12 ? 187.144 194.351 108.169 1.00 99.84 12 PRO E N 1
ATOM 10100 C CA . PRO E 1 12 ? 186.765 194.369 109.586 1.00 98.79 12 PRO E CA 1
ATOM 10101 C C . PRO E 1 12 ? 187.949 194.101 110.502 1.00 97.56 12 PRO E C 1
ATOM 10102 O O . PRO E 1 12 ? 188.885 193.377 110.157 1.00 97.15 12 PRO E O 1
ATOM 10106 N N . ILE E 1 13 ? 187.898 194.711 111.683 1.00 89.13 13 ILE E N 1
ATOM 10107 C CA . ILE E 1 13 ? 188.907 194.541 112.721 1.00 87.25 13 ILE E CA 1
ATOM 10108 C C . ILE E 1 13 ? 188.389 193.529 113.732 1.00 91.76 13 ILE E C 1
ATOM 10109 O O . ILE E 1 13 ? 187.204 193.541 114.087 1.00 95.22 13 ILE E O 1
ATOM 10114 N N . PHE E 1 14 ? 189.272 192.647 114.194 1.00 89.96 14 PHE E N 1
ATOM 10115 C CA . PHE E 1 14 ? 188.898 191.501 115.018 1.00 86.07 14 PHE E CA 1
ATOM 10116 C C . PHE E 1 14 ? 189.799 191.395 116.242 1.00 86.09 14 PHE E C 1
ATOM 10117 O O . PHE E 1 14 ? 190.422 190.364 116.502 1.00 91.49 14 PHE E O 1
ATOM 10125 N N . SER E 1 15 ? 189.908 192.477 117.006 1.00 77.68 15 SER E N 1
ATOM 10126 C CA . SER E 1 15 ? 190.635 192.384 118.265 1.00 80.58 15 SER E CA 1
ATOM 10127 C C . SER E 1 15 ? 189.807 191.607 119.277 1.00 79.60 15 SER E C 1
ATOM 10128 O O . SER E 1 15 ? 188.986 192.190 119.991 1.00 85.08 15 SER E O 1
ATOM 10131 N N . ALA E 1 16 ? 190.018 190.296 119.350 1.00 75.36 16 ALA E N 1
ATOM 10132 C CA . ALA E 1 16 ? 189.223 189.457 120.233 1.00 76.38 16 ALA E CA 1
ATOM 10133 C C . ALA E 1 16 ? 189.548 189.747 121.692 1.00 79.14 16 ALA E C 1
ATOM 10134 O O . ALA E 1 16 ? 190.644 190.199 122.031 1.00 83.30 16 ALA E O 1
ATOM 10136 N N . ALA E 1 17 ? 188.575 189.491 122.559 1.00 72.74 17 ALA E N 1
ATOM 10137 C CA . ALA E 1 17 ? 188.751 189.746 123.976 1.00 72.42 17 ALA E CA 1
ATOM 10138 C C . ALA E 1 17 ? 188.850 188.437 124.747 1.00 71.76 17 ALA E C 1
ATOM 10139 O O . ALA E 1 17 ? 188.243 187.434 124.359 1.00 75.39 17 ALA E O 1
ATOM 10141 N N . PRO E 1 18 ? 189.610 188.412 125.841 1.00 68.96 18 PRO E N 1
ATOM 10142 C CA . PRO E 1 18 ? 189.747 187.173 126.612 1.00 68.90 18 PRO E CA 1
ATOM 10143 C C . PRO E 1 18 ? 188.421 186.748 127.219 1.00 70.99 18 PRO E C 1
ATOM 10144 O O . PRO E 1 18 ? 187.575 187.574 127.567 1.00 74.22 18 PRO E O 1
ATOM 10148 N N . GLY E 1 19 ? 188.248 185.437 127.346 1.00 82.14 19 GLY E N 1
ATOM 10149 C CA . GLY E 1 19 ? 187.026 184.894 127.901 1.00 86.10 19 GLY E CA 1
ATOM 10150 C C . GLY E 1 19 ? 186.253 184.048 126.914 1.00 86.42 19 GLY E C 1
ATOM 10151 O O . GLY E 1 19 ? 186.367 184.237 125.700 1.00 86.96 19 GLY E O 1
ATOM 10152 N N . SER E 1 20 ? 185.463 183.109 127.424 1.00 101.00 20 SER E N 1
ATOM 10153 C CA . SER E 1 20 ? 184.663 182.212 126.599 1.00 103.56 20 SER E CA 1
ATOM 10154 C C . SER E 1 20 ? 183.211 182.667 126.666 1.00 103.83 20 SER E C 1
ATOM 10155 O O . SER E 1 20 ? 182.589 182.622 127.733 1.00 104.05 20 SER E O 1
ATOM 10158 N N . TYR E 1 21 ? 182.677 183.102 125.530 1.00 107.52 21 TYR E N 1
ATOM 10159 C CA . TYR E 1 21 ? 181.293 183.529 125.422 1.00 106.91 21 TYR E CA 1
ATOM 10160 C C . TYR E 1 21 ? 180.566 182.645 124.418 1.00 109.54 21 TYR E C 1
ATOM 10161 O O . TYR E 1 21 ? 181.181 181.978 123.583 1.00 110.82 21 TYR E O 1
ATOM 10170 N N . TYR E 1 22 ? 179.240 182.642 124.514 1.00 118.72 22 TYR E N 1
ATOM 10171 C CA . TYR E 1 22 ? 178.399 181.809 123.670 1.00 117.29 22 TYR E CA 1
ATOM 10172 C C . TYR E 1 22 ? 177.308 182.656 123.035 1.00 117.94 22 TYR E C 1
ATOM 10173 O O . TYR E 1 22 ? 176.768 183.568 123.668 1.00 119.62 22 TYR E O 1
ATOM 10182 N N . VAL E 1 23 ? 176.987 182.346 121.780 1.00 124.43 23 VAL E N 1
ATOM 10183 C CA . VAL E 1 23 ? 175.946 183.043 121.041 1.00 125.05 23 VAL E CA 1
ATOM 10184 C C . VAL E 1 23 ? 175.051 182.001 120.382 1.00 124.54 23 VAL E C 1
ATOM 10185 O O . VAL E 1 23 ? 175.457 180.864 120.135 1.00 122.63 23 VAL E O 1
ATOM 10189 N N . SER E 1 24 ? 173.813 182.400 120.114 1.00 127.40 24 SER E N 1
ATOM 10190 C CA . SER E 1 24 ? 172.831 181.519 119.511 1.00 128.96 24 SER E CA 1
ATOM 10191 C C . SER E 1 24 ? 172.722 181.800 118.016 1.00 129.31 24 SER E C 1
ATOM 10192 O O . SER E 1 24 ? 173.392 182.677 117.468 1.00 128.81 24 SER E O 1
ATOM 10195 N N . LEU E 1 25 ? 171.852 181.037 117.350 1.00 127.29 25 LEU E N 1
ATOM 10196 C CA . LEU E 1 25 ? 171.656 181.212 115.915 1.00 127.19 25 LEU E CA 1
ATOM 10197 C C . LEU E 1 25 ? 171.060 182.579 115.599 1.00 128.16 25 LEU E C 1
ATOM 10198 O O . LEU E 1 25 ? 171.466 183.227 114.628 1.00 127.51 25 LEU E O 1
ATOM 10203 N N . ASP E 1 26 ? 170.097 183.033 116.402 1.00 123.17 26 ASP E N 1
ATOM 10204 C CA . ASP E 1 26 ? 169.481 184.332 116.165 1.00 121.84 26 ASP E CA 1
ATOM 10205 C C . ASP E 1 26 ? 170.349 185.492 116.633 1.00 120.09 26 ASP E C 1
ATOM 10206 O O . ASP E 1 26 ? 170.016 186.647 116.348 1.00 119.34 26 ASP E O 1
ATOM 10211 N N . GLY E 1 27 ? 171.441 185.218 117.342 1.00 120.11 27 GLY E N 1
ATOM 10212 C CA . GLY E 1 27 ? 172.418 186.232 117.674 1.00 121.89 27 GLY E CA 1
ATOM 10213 C C . GLY E 1 27 ? 172.380 186.762 119.090 1.00 124.52 27 GLY E C 1
ATOM 10214 O O . GLY E 1 27 ? 173.151 187.676 119.404 1.00 124.73 27 GLY E O 1
ATOM 10215 N N . THR E 1 28 ? 171.518 186.232 119.954 1.00 127.62 28 THR E N 1
ATOM 10216 C CA . THR E 1 28 ? 171.495 186.698 121.333 1.00 128.24 28 THR E CA 1
ATOM 10217 C C . THR E 1 28 ? 172.765 186.270 122.058 1.00 128.51 28 THR E C 1
ATOM 10218 O O . THR E 1 28 ? 173.253 185.148 121.889 1.00 128.38 28 THR E O 1
ATOM 10222 N N . ILE E 1 29 ? 173.309 187.178 122.859 1.00 126.81 29 ILE E N 1
ATOM 10223 C CA . ILE E 1 29 ? 174.553 186.921 123.574 1.00 127.21 29 ILE E CA 1
ATOM 10224 C C . ILE E 1 29 ? 174.243 186.151 124.849 1.00 126.16 29 ILE E C 1
ATOM 10225 O O . ILE E 1 29 ? 173.383 186.557 125.640 1.00 125.00 29 ILE E O 1
ATOM 10230 N N . ASN E 1 30 ? 174.948 185.034 125.050 1.00 128.49 30 ASN E N 1
ATOM 10231 C CA . ASN E 1 30 ? 174.771 184.146 126.195 1.00 127.70 30 ASN E CA 1
ATOM 10232 C C . ASN E 1 30 ? 173.324 183.679 126.294 1.00 126.85 30 ASN E C 1
ATOM 10233 O O . ASN E 1 30 ? 172.610 184.062 127.230 1.00 127.29 30 ASN E O 1
ATOM 10238 N N . PRO E 1 31 ? 172.855 182.859 125.360 1.00 133.19 31 PRO E N 1
ATOM 10239 C CA . PRO E 1 31 ? 171.466 182.403 125.398 1.00 133.66 31 PRO E CA 1
ATOM 10240 C C . PRO E 1 31 ? 171.254 181.413 126.528 1.00 132.74 31 PRO E C 1
ATOM 10241 O O . PRO E 1 31 ? 172.223 180.848 127.057 1.00 132.58 31 PRO E O 1
ATOM 10245 N N . PRO E 1 32 ? 170.008 181.180 126.931 1.00 133.60 32 PRO E N 1
ATOM 10246 C CA . PRO E 1 32 ? 169.744 180.160 127.949 1.00 133.73 32 PRO E CA 1
ATOM 10247 C C . PRO E 1 32 ? 170.086 178.770 127.436 1.00 135.59 32 PRO E C 1
ATOM 10248 O O . PRO E 1 32 ? 170.235 178.535 126.235 1.00 135.65 32 PRO E O 1
ATOM 10252 N N . GLN E 1 33 ? 170.217 177.838 128.385 1.00 142.67 33 GLN E N 1
ATOM 10253 C CA . GLN E 1 33 ? 170.613 176.476 128.041 1.00 143.52 33 GLN E CA 1
ATOM 10254 C C . GLN E 1 33 ? 169.600 175.809 127.118 1.00 144.15 33 GLN E C 1
ATOM 10255 O O . GLN E 1 33 ? 169.953 174.888 126.372 1.00 143.04 33 GLN E O 1
ATOM 10261 N N . GLY E 1 34 ? 168.343 176.258 127.148 1.00 144.31 34 GLY E N 1
ATOM 10262 C CA . GLY E 1 34 ? 167.345 175.696 126.254 1.00 142.98 34 GLY E CA 1
ATOM 10263 C C . GLY E 1 34 ? 167.623 175.986 124.793 1.00 144.21 34 GLY E C 1
ATOM 10264 O O . GLY E 1 34 ? 167.181 175.242 123.913 1.00 143.56 34 GLY E O 1
ATOM 10265 N N . ALA E 1 35 ? 168.352 177.062 124.513 1.00 143.27 35 ALA E N 1
ATOM 10266 C CA . ALA E 1 35 ? 168.726 177.393 123.149 1.00 142.58 35 ALA E CA 1
ATOM 10267 C C . ALA E 1 35 ? 169.994 176.643 122.746 1.00 142.56 35 ALA E C 1
ATOM 10268 O O . ALA E 1 35 ? 170.700 176.063 123.575 1.00 140.76 35 ALA E O 1
ATOM 10270 N N . SER E 1 36 ? 170.279 176.660 121.446 1.00 142.13 36 SER E N 1
ATOM 10271 C CA . SER E 1 36 ? 171.476 176.023 120.899 1.00 141.39 36 SER E CA 1
ATOM 10272 C C . SER E 1 36 ? 172.581 177.070 120.839 1.00 139.85 36 SER E C 1
ATOM 10273 O O . SER E 1 36 ? 172.630 177.887 119.917 1.00 139.20 36 SER E O 1
ATOM 10276 N N . ARG E 1 37 ? 173.470 177.051 121.826 1.00 130.77 37 ARG E N 1
ATOM 10277 C CA . ARG E 1 37 ? 174.542 178.030 121.889 1.00 131.66 37 ARG E CA 1
ATOM 10278 C C . ARG E 1 37 ? 175.731 177.586 121.045 1.00 131.06 37 ARG E C 1
ATOM 10279 O O . ARG E 1 37 ? 176.001 176.392 120.887 1.00 130.45 37 ARG E O 1
ATOM 10287 N N . PHE E 1 38 ? 176.437 178.569 120.493 1.00 124.48 38 PHE E N 1
ATOM 10288 C CA . PHE E 1 38 ? 177.624 178.350 119.684 1.00 122.94 38 PHE E CA 1
ATOM 10289 C C . PHE E 1 38 ? 178.792 179.138 120.268 1.00 122.67 38 PHE E C 1
ATOM 10290 O O . PHE E 1 38 ? 178.583 180.184 120.891 1.00 123.78 38 PHE E O 1
ATOM 10298 N N . PRO E 1 39 ? 180.027 178.666 120.093 1.00 118.96 39 PRO E N 1
ATOM 10299 C CA . PRO E 1 39 ? 181.169 179.388 120.662 1.00 120.47 39 PRO E CA 1
ATOM 10300 C C . PRO E 1 39 ? 181.297 180.778 120.060 1.00 120.58 39 PRO E C 1
ATOM 10301 O O . PRO E 1 39 ? 181.057 180.985 118.868 1.00 121.78 39 PRO E O 1
ATOM 10305 N N . LEU E 1 40 ? 181.676 181.738 120.901 1.00 113.37 40 LEU E N 1
ATOM 10306 C CA . LEU E 1 40 ? 181.768 183.130 120.471 1.00 113.20 40 LEU E CA 1
ATOM 10307 C C . LEU E 1 40 ? 182.904 183.801 121.225 1.00 113.63 40 LEU E C 1
ATOM 10308 O O . LEU E 1 40 ? 182.842 183.936 122.449 1.00 116.11 40 LEU E O 1
ATOM 10313 N N . THR E 1 41 ? 183.935 184.218 120.499 1.00 105.26 41 THR E N 1
ATOM 10314 C CA . THR E 1 41 ? 184.965 185.091 121.042 1.00 106.15 41 THR E CA 1
ATOM 10315 C C . THR E 1 41 ? 184.616 186.525 120.662 1.00 104.36 41 THR E C 1
ATOM 10316 O O . THR E 1 41 ? 184.230 186.794 119.520 1.00 105.13 41 THR E O 1
ATOM 10320 N N . ARG E 1 42 ? 184.711 187.431 121.628 1.00 93.64 42 ARG E N 1
ATOM 10321 C CA . ARG E 1 42 ? 184.158 188.767 121.485 1.00 93.44 42 ARG E CA 1
ATOM 10322 C C . ARG E 1 42 ? 185.258 189.799 121.287 1.00 92.69 42 ARG E C 1
ATOM 10323 O O . ARG E 1 42 ? 186.392 189.621 121.738 1.00 92.27 42 ARG E O 1
ATOM 10331 N N . ALA E 1 43 ? 184.906 190.882 120.600 1.00 83.02 43 ALA E N 1
ATOM 10332 C CA . ALA E 1 43 ? 185.845 191.964 120.358 1.00 81.76 43 ALA E CA 1
ATOM 10333 C C . ALA E 1 43 ? 186.130 192.725 121.649 1.00 79.11 43 ALA E C 1
ATOM 10334 O O . ALA E 1 43 ? 185.318 192.759 122.576 1.00 84.14 43 ALA E O 1
ATOM 10336 N N . ARG E 1 44 ? 187.305 193.349 121.698 1.00 63.32 44 ARG E N 1
ATOM 10337 C CA . ARG E 1 44 ? 187.735 194.052 122.898 1.00 62.23 44 ARG E CA 1
ATOM 10338 C C . ARG E 1 44 ? 186.921 195.325 123.081 1.00 63.26 44 ARG E C 1
ATOM 10339 O O . ARG E 1 44 ? 187.256 196.373 122.522 1.00 66.41 44 ARG E O 1
ATOM 10347 N N . THR E 1 45 ? 185.845 195.239 123.856 1.00 71.81 45 THR E N 1
ATOM 10348 C CA . THR E 1 45 ? 184.988 196.385 124.115 1.00 75.49 45 THR E CA 1
ATOM 10349 C C . THR E 1 45 ? 185.401 197.043 125.423 1.00 68.68 45 THR E C 1
ATOM 10350 O O . THR E 1 45 ? 185.595 196.361 126.434 1.00 70.67 45 THR E O 1
ATOM 10354 N N . MET E 1 46 ? 185.541 198.362 125.397 1.00 58.65 46 MET E N 1
ATOM 10355 C CA . MET E 1 46 ? 185.847 199.148 126.583 1.00 58.58 46 MET E CA 1
ATOM 10356 C C . MET E 1 46 ? 184.611 199.936 126.986 1.00 63.11 46 MET E C 1
ATOM 10357 O O . MET E 1 46 ? 184.138 200.787 126.226 1.00 65.20 46 MET E O 1
ATOM 10362 N N . THR E 1 47 ? 184.094 199.656 128.178 1.00 64.39 47 THR E N 1
ATOM 10363 C CA . THR E 1 47 ? 182.979 200.429 128.703 1.00 62.90 47 THR E CA 1
ATOM 10364 C C . THR E 1 47 ? 183.475 201.813 129.094 1.00 65.64 47 THR E C 1
ATOM 10365 O O . THR E 1 47 ? 184.393 201.943 129.910 1.00 63.95 47 THR E O 1
ATOM 10369 N N . VAL E 1 48 ? 182.871 202.845 128.512 1.00 71.92 48 VAL E N 1
ATOM 10370 C CA . VAL E 1 48 ? 183.307 204.222 128.699 1.00 69.39 48 VAL E CA 1
ATOM 10371 C C . VAL E 1 48 ? 182.088 205.096 128.957 1.00 66.35 48 VAL E C 1
ATOM 10372 O O . VAL E 1 48 ? 181.023 204.884 128.364 1.00 65.89 48 VAL E O 1
ATOM 10376 N N . VAL E 1 49 ? 182.237 206.062 129.863 1.00 62.07 49 VAL E N 1
ATOM 10377 C CA . VAL E 1 49 ? 181.152 206.987 130.165 1.00 62.47 49 VAL E CA 1
ATOM 10378 C C . VAL E 1 49 ? 180.920 207.900 128.971 1.00 70.34 49 VAL E C 1
ATOM 10379 O O . VAL E 1 49 ? 181.868 208.462 128.406 1.00 73.55 49 VAL E O 1
ATOM 10383 N N . ALA E 1 50 ? 179.658 208.051 128.577 1.00 85.72 50 ALA E N 1
ATOM 10384 C CA . ALA E 1 50 ? 179.316 208.894 127.442 1.00 85.94 50 ALA E CA 1
ATOM 10385 C C . ALA E 1 50 ? 177.899 209.418 127.601 1.00 88.86 50 ALA E C 1
ATOM 10386 O O . ALA E 1 50 ? 176.995 208.673 127.987 1.00 90.64 50 ALA E O 1
ATOM 10388 N N . GLU E 1 51 ? 177.714 210.699 127.296 1.00 101.51 51 GLU E N 1
ATOM 10389 C CA . GLU E 1 51 ? 176.385 211.292 127.333 1.00 101.09 51 GLU E CA 1
ATOM 10390 C C . GLU E 1 51 ? 175.545 210.756 126.182 1.00 102.12 51 GLU E C 1
ATOM 10391 O O . GLU E 1 51 ? 175.993 210.729 125.032 1.00 102.21 51 GLU E O 1
ATOM 10397 N N . THR E 1 52 ? 174.324 210.332 126.493 1.00 115.04 52 THR E N 1
ATOM 10398 C CA . THR E 1 52 ? 173.416 209.769 125.503 1.00 116.49 52 THR E CA 1
ATOM 10399 C C . THR E 1 52 ? 172.376 210.774 125.026 1.00 116.10 52 THR E C 1
ATOM 10400 O O . THR E 1 52 ? 171.408 210.383 124.365 1.00 113.86 52 THR E O 1
ATOM 10404 N N . GLY E 1 53 ? 172.556 212.056 125.340 1.00 125.73 53 GLY E N 1
ATOM 10405 C CA . GLY E 1 53 ? 171.619 213.094 124.981 1.00 126.27 53 GLY E CA 1
ATOM 10406 C C . GLY E 1 53 ? 170.681 213.506 126.096 1.00 126.96 53 GLY E C 1
ATOM 10407 O O . GLY E 1 53 ? 170.087 214.588 126.020 1.00 125.98 53 GLY E O 1
ATOM 10408 N N . ASP E 1 54 ? 170.532 212.675 127.123 1.00 124.70 54 ASP E N 1
ATOM 10409 C CA . ASP E 1 54 ? 169.696 212.993 128.272 1.00 123.77 54 ASP E CA 1
ATOM 10410 C C . ASP E 1 54 ? 170.455 213.729 129.367 1.00 125.10 54 ASP E C 1
ATOM 10411 O O . ASP E 1 54 ? 169.848 214.102 130.377 1.00 123.97 54 ASP E O 1
ATOM 10416 N N . GLY E 1 55 ? 171.757 213.944 129.195 1.00 124.06 55 GLY E N 1
ATOM 10417 C CA . GLY E 1 55 ? 172.571 214.568 130.214 1.00 121.75 55 GLY E CA 1
ATOM 10418 C C . GLY E 1 55 ? 173.002 213.651 131.335 1.00 120.39 55 GLY E C 1
ATOM 10419 O O . GLY E 1 55 ? 173.651 214.118 132.279 1.00 119.59 55 GLY E O 1
ATOM 10420 N N . VAL E 1 56 ? 172.667 212.366 131.265 1.00 113.48 56 VAL E N 1
ATOM 10421 C CA . VAL E 1 56 ? 173.010 211.398 132.299 1.00 113.95 56 VAL E CA 1
ATOM 10422 C C . VAL E 1 56 ? 174.240 210.625 131.848 1.00 113.65 56 VAL E C 1
ATOM 10423 O O . VAL E 1 56 ? 174.256 210.051 130.751 1.00 114.21 56 VAL E O 1
ATOM 10427 N N . ALA E 1 57 ? 175.269 210.611 132.689 1.00 96.74 57 ALA E N 1
ATOM 10428 C CA . ALA E 1 57 ? 176.521 209.926 132.382 1.00 93.62 57 ALA E CA 1
ATOM 10429 C C . ALA E 1 57 ? 176.305 208.428 132.546 1.00 93.66 57 ALA E C 1
ATOM 10430 O O . ALA E 1 57 ? 176.410 207.877 133.642 1.00 94.54 57 ALA E O 1
ATOM 10432 N N . LYS E 1 58 ? 176.000 207.760 131.440 1.00 86.87 58 LYS E N 1
ATOM 10433 C CA . LYS E 1 58 ? 175.779 206.321 131.422 1.00 86.01 58 LYS E CA 1
ATOM 10434 C C . LYS E 1 58 ? 176.981 205.635 130.790 1.00 85.31 58 LYS E C 1
ATOM 10435 O O . LYS E 1 58 ? 177.385 205.985 129.676 1.00 88.37 58 LYS E O 1
ATOM 10441 N N . ALA E 1 59 ? 177.546 204.662 131.499 1.00 74.91 59 ALA E N 1
ATOM 10442 C CA . ALA E 1 59 ? 178.689 203.920 130.989 1.00 75.57 59 ALA E CA 1
ATOM 10443 C C . ALA E 1 59 ? 178.233 202.934 129.922 1.00 76.93 59 ALA E C 1
ATOM 10444 O O . ALA E 1 59 ? 177.331 202.124 130.156 1.00 76.67 59 ALA E O 1
ATOM 10446 N N . VAL E 1 60 ? 178.861 202.999 128.752 1.00 77.16 60 VAL E N 1
ATOM 10447 C CA . VAL E 1 60 ? 178.470 202.167 127.617 1.00 78.86 60 VAL E CA 1
ATOM 10448 C C . VAL E 1 60 ? 179.699 201.479 127.034 1.00 79.02 60 VAL E C 1
ATOM 10449 O O . VAL E 1 60 ? 180.802 202.044 127.068 1.00 73.14 60 VAL E O 1
ATOM 10453 N N . PRO E 1 61 ? 179.560 200.266 126.498 1.00 75.73 61 PRO E N 1
ATOM 10454 C CA . PRO E 1 61 ? 180.723 199.574 125.927 1.00 75.30 61 PRO E CA 1
ATOM 10455 C C . PRO E 1 61 ? 181.119 200.170 124.584 1.00 81.47 61 PRO E C 1
ATOM 10456 O O . PRO E 1 61 ? 180.272 200.420 123.724 1.00 79.89 61 PRO E O 1
ATOM 10460 N N . LEU E 1 62 ? 182.417 200.387 124.409 1.00 83.75 62 LEU E N 1
ATOM 10461 C CA . LEU E 1 62 ? 182.968 200.930 123.168 1.00 76.20 62 LEU E CA 1
ATOM 10462 C C . LEU E 1 62 ? 184.037 199.995 122.625 1.00 74.70 62 LEU E C 1
ATOM 10463 O O . LEU E 1 62 ? 185.121 199.886 123.229 1.00 78.72 62 LEU E O 1
ATOM 10468 N N . PRO E 1 63 ? 183.794 199.301 121.514 1.00 65.86 63 PRO E N 1
ATOM 10469 C CA . PRO E 1 63 ? 184.823 198.409 120.958 1.00 65.95 63 PRO E CA 1
ATOM 10470 C C . PRO E 1 63 ? 186.047 199.195 120.516 1.00 63.39 63 PRO E C 1
ATOM 10471 O O . PRO E 1 63 ? 185.958 200.110 119.696 1.00 66.75 63 PRO E O 1
ATOM 10475 N N . ILE E 1 64 ? 187.202 198.829 121.074 1.00 60.10 64 ILE E N 1
ATOM 10476 C CA . ILE E 1 64 ? 188.460 199.505 120.797 1.00 56.49 64 ILE E CA 1
ATOM 10477 C C . ILE E 1 64 ? 189.535 198.467 120.515 1.00 57.83 64 ILE E C 1
ATOM 10478 O O . ILE E 1 64 ? 189.412 197.293 120.869 1.00 58.97 64 ILE E O 1
ATOM 10483 N N . VAL E 1 65 ? 190.602 198.922 119.869 1.00 59.19 65 VAL E N 1
ATOM 10484 C CA . VAL E 1 65 ? 191.829 198.144 119.732 1.00 58.68 65 VAL E CA 1
ATOM 10485 C C . VAL E 1 65 ? 192.765 198.564 120.862 1.00 59.97 65 VAL E C 1
ATOM 10486 O O . VAL E 1 65 ? 193.080 199.758 120.971 1.00 62.31 65 VAL E O 1
ATOM 10490 N N . PRO E 1 66 ? 193.216 197.641 121.709 1.00 54.99 66 PRO E N 1
ATOM 10491 C CA . PRO E 1 66 ? 193.936 198.041 122.923 1.00 51.22 66 PRO E CA 1
ATOM 10492 C C . PRO E 1 66 ? 195.189 198.841 122.608 1.00 52.36 66 PRO E C 1
ATOM 10493 O O . PRO E 1 66 ? 195.859 198.620 121.597 1.00 62.43 66 PRO E O 1
ATOM 10497 N N . GLY E 1 67 ? 195.493 199.788 123.496 1.00 52.95 67 GLY E N 1
ATOM 10498 C CA . GLY E 1 67 ? 196.645 200.647 123.291 1.00 55.59 67 GLY E CA 1
ATOM 10499 C C . GLY E 1 67 ? 197.954 199.889 123.243 1.00 57.45 67 GLY E C 1
ATOM 10500 O O . GLY E 1 67 ? 198.893 200.313 122.568 1.00 60.60 67 GLY E O 1
ATOM 10501 N N . ASN E 1 68 ? 198.042 198.770 123.963 1.00 55.61 68 ASN E N 1
ATOM 10502 C CA . ASN E 1 68 ? 199.236 197.936 123.876 1.00 52.54 68 ASN E CA 1
ATOM 10503 C C . ASN E 1 68 ? 199.408 197.377 122.471 1.00 54.77 68 ASN E C 1
ATOM 10504 O O . ASN E 1 68 ? 200.527 197.331 121.945 1.00 59.99 68 ASN E O 1
ATOM 10509 N N . THR E 1 69 ? 198.308 196.953 121.846 1.00 58.26 69 THR E N 1
ATOM 10510 C CA . THR E 1 69 ? 198.380 196.451 120.480 1.00 50.30 69 THR E CA 1
ATOM 10511 C C . THR E 1 69 ? 198.894 197.521 119.529 1.00 55.50 69 THR E C 1
ATOM 10512 O O . THR E 1 69 ? 199.752 197.247 118.686 1.00 63.49 69 THR E O 1
ATOM 10516 N N . MET E 1 70 ? 198.398 198.753 119.662 1.00 52.39 70 MET E N 1
ATOM 10517 C CA . MET E 1 70 ? 198.855 199.826 118.783 1.00 50.99 70 MET E CA 1
ATOM 10518 C C . MET E 1 70 ? 200.304 200.201 119.064 1.00 53.48 70 MET E C 1
ATOM 10519 O O . MET E 1 70 ? 201.065 200.491 118.135 1.00 64.87 70 MET E O 1
ATOM 10524 N N . ARG E 1 71 ? 200.706 200.201 120.336 1.00 46.42 71 ARG E N 1
ATOM 10525 C CA . ARG E 1 71 ? 202.095 200.488 120.675 1.00 48.07 71 ARG E CA 1
ATOM 10526 C C . ARG E 1 71 ? 203.028 199.466 120.047 1.00 52.40 71 ARG E C 1
ATOM 10527 O O . ARG E 1 71 ? 204.059 199.819 119.462 1.00 58.50 71 ARG E O 1
ATOM 10535 N N . ASN E 1 72 ? 202.671 198.187 120.142 1.00 60.64 72 ASN E N 1
ATOM 10536 C CA . ASN E 1 72 ? 203.532 197.152 119.589 1.00 60.81 72 ASN E CA 1
ATOM 10537 C C . ASN E 1 72 ? 203.472 197.146 118.067 1.00 60.69 72 ASN E C 1
ATOM 10538 O O . ASN E 1 72 ? 204.463 196.818 117.413 1.00 67.88 72 ASN E O 1
ATOM 10543 N N . LEU E 1 73 ? 202.331 197.522 117.484 1.00 57.09 73 LEU E N 1
ATOM 10544 C CA . LEU E 1 73 ? 202.258 197.695 116.037 1.00 58.09 73 LEU E CA 1
ATOM 10545 C C . LEU E 1 73 ? 203.202 198.792 115.569 1.00 56.52 73 LEU E C 1
ATOM 10546 O O . LEU E 1 73 ? 203.912 198.628 114.572 1.00 66.41 73 LEU E O 1
ATOM 10551 N N . LEU E 1 74 ? 203.224 199.918 116.282 1.00 52.22 74 LEU E N 1
ATOM 10552 C CA . LEU E 1 74 ? 204.157 200.988 115.948 1.00 59.70 74 LEU E CA 1
ATOM 10553 C C . LEU E 1 74 ? 205.600 200.529 116.108 1.00 62.80 74 LEU E C 1
ATOM 10554 O O . LEU E 1 74 ? 206.451 200.829 115.264 1.00 60.91 74 LEU E O 1
ATOM 10559 N N . ARG E 1 75 ? 205.894 199.800 117.187 1.00 62.18 75 ARG E N 1
ATOM 10560 C CA . ARG E 1 75 ? 207.251 199.310 117.410 1.00 55.61 75 ARG E CA 1
ATOM 10561 C C . ARG E 1 75 ? 207.685 198.363 116.299 1.00 63.30 75 ARG E C 1
ATOM 10562 O O . ARG E 1 75 ? 208.797 198.471 115.767 1.00 70.39 75 ARG E O 1
ATOM 10570 N N . ARG E 1 76 ? 206.809 197.426 115.931 1.00 66.28 76 ARG E N 1
ATOM 10571 C CA . ARG E 1 76 ? 207.125 196.468 114.882 1.00 61.85 76 ARG E CA 1
ATOM 10572 C C . ARG E 1 76 ? 207.300 197.161 113.541 1.00 65.81 76 ARG E C 1
ATOM 10573 O O . ARG E 1 76 ? 208.209 196.822 112.778 1.00 71.95 76 ARG E O 1
ATOM 10581 N N . THR E 1 77 ? 206.437 198.132 113.234 1.00 70.23 77 THR E N 1
ATOM 10582 C CA . THR E 1 77 ? 206.595 198.888 111.999 1.00 71.84 77 THR E CA 1
ATOM 10583 C C . THR E 1 77 ? 207.931 199.614 111.978 1.00 72.83 77 THR E C 1
ATOM 10584 O O . THR E 1 77 ? 208.685 199.520 111.003 1.00 79.09 77 THR E O 1
ATOM 10588 N N . MET E 1 78 ? 208.260 200.315 113.067 1.00 73.61 78 MET E N 1
ATOM 10589 C CA . MET E 1 78 ? 209.509 201.066 113.123 1.00 74.66 78 MET E CA 1
ATOM 10590 C C . MET E 1 78 ? 210.704 200.149 112.917 1.00 80.23 78 MET E C 1
ATOM 10591 O O . MET E 1 78 ? 211.589 200.439 112.105 1.00 86.18 78 MET E O 1
ATOM 10596 N N . LEU E 1 79 ? 210.725 199.013 113.613 1.00 76.76 79 LEU E N 1
ATOM 10597 C CA . LEU E 1 79 ? 211.839 198.084 113.472 1.00 73.15 79 LEU E CA 1
ATOM 10598 C C . LEU E 1 79 ? 211.911 197.513 112.059 1.00 76.09 79 LEU E C 1
ATOM 10599 O O . LEU E 1 79 ? 212.905 197.706 111.351 1.00 81.62 79 LEU E O 1
ATOM 10604 N N . LYS E 1 80 ? 210.846 196.842 111.615 1.00 75.36 80 LYS E N 1
ATOM 10605 C CA . LYS E 1 80 ? 210.903 196.099 110.359 1.00 81.40 80 LYS E CA 1
ATOM 10606 C C . LYS E 1 80 ? 211.105 197.011 109.155 1.00 80.62 80 LYS E C 1
ATOM 10607 O O . LYS E 1 80 ? 211.767 196.622 108.187 1.00 81.05 80 LYS E O 1
ATOM 10613 N N . ASP E 1 81 ? 210.536 198.218 109.177 1.00 81.18 81 ASP E N 1
ATOM 10614 C CA . ASP E 1 81 ? 210.599 199.085 108.011 1.00 84.47 81 ASP E CA 1
ATOM 10615 C C . ASP E 1 81 ? 211.676 200.157 108.094 1.00 85.57 81 ASP E C 1
ATOM 10616 O O . ASP E 1 81 ? 212.018 200.741 107.061 1.00 89.63 81 ASP E O 1
ATOM 10621 N N . VAL E 1 82 ? 212.216 200.440 109.279 1.00 83.19 82 VAL E N 1
ATOM 10622 C CA . VAL E 1 82 ? 213.173 201.529 109.420 1.00 85.38 82 VAL E CA 1
ATOM 10623 C C . VAL E 1 82 ? 214.463 201.027 110.053 1.00 87.97 82 VAL E C 1
ATOM 10624 O O . VAL E 1 82 ? 215.545 201.165 109.473 1.00 92.72 82 VAL E O 1
ATOM 10628 N N . ILE E 1 83 ? 214.359 200.445 111.248 1.00 85.26 83 ILE E N 1
ATOM 10629 C CA . ILE E 1 83 ? 215.555 200.065 111.996 1.00 84.94 83 ILE E CA 1
ATOM 10630 C C . ILE E 1 83 ? 216.206 198.829 111.385 1.00 84.92 83 ILE E C 1
ATOM 10631 O O . ILE E 1 83 ? 217.426 198.784 111.193 1.00 86.09 83 ILE E O 1
ATOM 10636 N N . GLU E 1 84 ? 215.408 197.802 111.085 1.00 87.03 84 GLU E N 1
ATOM 10637 C CA . GLU E 1 84 ? 215.967 196.583 110.501 1.00 89.57 84 GLU E CA 1
ATOM 10638 C C . GLU E 1 84 ? 216.613 196.814 109.141 1.00 90.97 84 GLU E C 1
ATOM 10639 O O . GLU E 1 84 ? 217.738 196.327 108.931 1.00 91.92 84 GLU E O 1
ATOM 10645 N N . PRO E 1 85 ? 215.977 197.491 108.174 1.00 91.86 85 PRO E N 1
ATOM 10646 C CA . PRO E 1 85 ? 216.677 197.729 106.900 1.00 93.70 85 PRO E CA 1
ATOM 10647 C C . PRO E 1 85 ? 217.942 198.550 107.059 1.00 93.95 85 PRO E C 1
ATOM 10648 O O . PRO E 1 85 ? 218.945 198.276 106.388 1.00 92.79 85 PRO E O 1
ATOM 10652 N N . ALA E 1 86 ? 217.927 199.544 107.948 1.00 99.62 86 ALA E N 1
ATOM 10653 C CA . ALA E 1 86 ? 219.114 200.365 108.158 1.00 99.02 86 ALA E CA 1
ATOM 10654 C C . ALA E 1 86 ? 220.242 199.554 108.780 1.00 98.82 86 ALA E C 1
ATOM 10655 O O . ALA E 1 86 ? 221.413 199.738 108.429 1.00 100.63 86 ALA E O 1
ATOM 10657 N N . LEU E 1 87 ? 219.911 198.654 109.706 1.00 97.88 87 LEU E N 1
ATOM 10658 C CA . LEU E 1 87 ? 220.941 197.837 110.335 1.00 98.91 87 LEU E CA 1
ATOM 10659 C C . LEU E 1 87 ? 221.490 196.794 109.370 1.00 99.83 87 LEU E C 1
ATOM 10660 O O . LEU E 1 87 ? 222.695 196.520 109.365 1.00 99.78 87 LEU E O 1
ATOM 10665 N N . ARG E 1 88 ? 220.626 196.199 108.543 1.00 101.99 88 ARG E N 1
ATOM 10666 C CA . ARG E 1 88 ? 221.098 195.159 107.634 1.00 102.33 88 ARG E CA 1
ATOM 10667 C C . ARG E 1 88 ? 221.889 195.752 106.475 1.00 104.47 88 ARG E C 1
ATOM 10668 O O . ARG E 1 88 ? 222.861 195.145 106.010 1.00 104.64 88 ARG E O 1
ATOM 10676 N N . ASP E 1 89 ? 221.491 196.931 105.989 1.00 108.11 89 ASP E N 1
ATOM 10677 C CA . ASP E 1 89 ? 222.253 197.575 104.924 1.00 107.88 89 ASP E CA 1
ATOM 10678 C C . ASP E 1 89 ? 223.660 197.914 105.395 1.00 109.69 89 ASP E C 1
ATOM 10679 O O . ASP E 1 89 ? 224.636 197.699 104.668 1.00 109.94 89 ASP E O 1
ATOM 10684 N N . LYS E 1 90 ? 223.781 198.442 106.613 1.00 109.87 90 LYS E N 1
ATOM 10685 C CA . LYS E 1 90 ? 225.081 198.631 107.241 1.00 109.24 90 LYS E CA 1
ATOM 10686 C C . LYS E 1 90 ? 225.707 197.306 107.662 1.00 109.31 90 LYS E C 1
ATOM 10687 O O . LYS E 1 90 ? 226.917 197.260 107.914 1.00 107.28 90 LYS E O 1
ATOM 10693 N N . SER E 1 91 ? 224.918 196.229 107.695 1.00 112.38 91 SER E N 1
ATOM 10694 C CA . SER E 1 91 ? 225.378 194.898 108.096 1.00 112.27 91 SER E CA 1
ATOM 10695 C C . SER E 1 91 ? 225.828 194.870 109.553 1.00 113.89 91 SER E C 1
ATOM 10696 O O . SER E 1 91 ? 226.752 194.138 109.915 1.00 113.53 91 SER E O 1
ATOM 10699 N N . ALA E 1 92 ? 225.182 195.669 110.396 1.00 112.86 92 ALA E N 1
ATOM 10700 C CA . ALA E 1 92 ? 225.423 195.609 111.829 1.00 110.27 92 ALA E CA 1
ATOM 10701 C C . ALA E 1 92 ? 224.767 194.367 112.414 1.00 111.19 92 ALA E C 1
ATOM 10702 O O . ALA E 1 92 ? 223.673 193.971 112.001 1.00 112.09 92 ALA E O 1
ATOM 10704 N N . GLN E 1 93 ? 225.439 193.751 113.380 1.00 108.11 93 GLN E N 1
ATOM 10705 C CA . GLN E 1 93 ? 224.951 192.534 114.012 1.00 107.16 93 GLN E CA 1
ATOM 10706 C C . GLN E 1 93 ? 224.348 192.874 115.368 1.00 105.72 93 GLN E C 1
ATOM 10707 O O . GLN E 1 93 ? 224.956 193.603 116.159 1.00 107.92 93 GLN E O 1
ATOM 10713 N N . LEU E 1 94 ? 223.153 192.356 115.626 1.00 96.18 94 LEU E N 1
ATOM 10714 C CA . LEU E 1 94 ? 222.464 192.546 116.894 1.00 97.11 94 LEU E CA 1
ATOM 10715 C C . LEU E 1 94 ? 222.452 191.233 117.661 1.00 98.57 94 LEU E C 1
ATOM 10716 O O . LEU E 1 94 ? 222.148 190.181 117.091 1.00 99.74 94 LEU E O 1
ATOM 10721 N N . SER E 1 95 ? 222.786 191.294 118.946 1.00 95.71 95 SER E N 1
ATOM 10722 C CA . SER E 1 95 ? 222.772 190.098 119.772 1.00 95.97 95 SER E CA 1
ATOM 10723 C C . SER E 1 95 ? 221.335 189.647 120.022 1.00 93.03 95 SER E C 1
ATOM 10724 O O . SER E 1 95 ? 220.372 190.385 119.798 1.00 96.23 95 SER E O 1
ATOM 10727 N N . ILE E 1 96 ? 221.197 188.406 120.491 1.00 82.77 96 ILE E N 1
ATOM 10728 C CA . ILE E 1 96 ? 219.867 187.879 120.777 1.00 85.32 96 ILE E CA 1
ATOM 10729 C C . ILE E 1 96 ? 219.222 188.653 121.922 1.00 87.64 96 ILE E C 1
ATOM 10730 O O . ILE E 1 96 ? 218.010 188.900 121.913 1.00 89.09 96 ILE E O 1
ATOM 10735 N N . GLY E 1 97 ? 220.018 189.068 122.909 1.00 82.26 97 GLY E N 1
ATOM 10736 C CA . GLY E 1 97 ? 219.472 189.872 123.990 1.00 84.54 97 GLY E CA 1
ATOM 10737 C C . GLY E 1 97 ? 219.007 191.236 123.518 1.00 85.51 97 GLY E C 1
ATOM 10738 O O . GLY E 1 97 ? 217.927 191.699 123.896 1.00 86.61 97 GLY E O 1
ATOM 10739 N N . ALA E 1 98 ? 219.811 191.895 122.682 1.00 82.06 98 ALA E N 1
ATOM 10740 C CA . ALA E 1 98 ? 219.422 193.199 122.160 1.00 78.64 98 ALA E CA 1
ATOM 10741 C C . ALA E 1 98 ? 218.175 193.095 121.297 1.00 77.10 98 ALA E C 1
ATOM 10742 O O . ALA E 1 98 ? 217.277 193.937 121.393 1.00 79.97 98 ALA E O 1
ATOM 10744 N N . TYR E 1 99 ? 218.101 192.071 120.446 1.00 73.18 99 TYR E N 1
ATOM 10745 C CA . TYR E 1 99 ? 216.918 191.882 119.614 1.00 73.28 99 TYR E CA 1
ATOM 10746 C C . TYR E 1 99 ? 215.683 191.623 120.465 1.00 76.81 99 TYR E C 1
ATOM 10747 O O . TYR E 1 99 ? 214.611 192.190 120.211 1.00 84.43 99 TYR E O 1
ATOM 10756 N N . ALA E 1 100 ? 215.817 190.775 121.487 1.00 75.24 100 ALA E N 1
ATOM 10757 C CA . ALA E 1 100 ? 214.682 190.487 122.356 1.00 76.72 100 ALA E CA 1
ATOM 10758 C C . ALA E 1 100 ? 214.213 191.739 123.082 1.00 78.72 100 ALA E C 1
ATOM 10759 O O . ALA E 1 100 ? 213.007 191.990 123.184 1.00 79.81 100 ALA E O 1
ATOM 10761 N N . THR E 1 101 ? 215.151 192.540 123.592 1.00 78.22 101 THR E N 1
ATOM 10762 C CA . THR E 1 101 ? 214.774 193.779 124.264 1.00 74.16 101 THR E CA 1
ATOM 10763 C C . THR E 1 101 ? 214.117 194.754 123.297 1.00 73.49 101 THR E C 1
ATOM 10764 O O . THR E 1 101 ? 213.110 195.388 123.631 1.00 76.08 101 THR E O 1
ATOM 10768 N N . ALA E 1 102 ? 214.663 194.876 122.088 1.00 67.67 102 ALA E N 1
ATOM 10769 C CA . ALA E 1 102 ? 214.116 195.817 121.122 1.00 66.39 102 ALA E CA 1
ATOM 10770 C C . ALA E 1 102 ? 212.699 195.436 120.724 1.00 66.31 102 ALA E C 1
ATOM 10771 O O . ALA E 1 102 ? 211.850 196.309 120.518 1.00 73.89 102 ALA E O 1
ATOM 10773 N N . TYR E 1 103 ? 212.420 194.139 120.612 1.00 62.57 103 TYR E N 1
ATOM 10774 C CA . TYR E 1 103 ? 211.102 193.727 120.151 1.00 64.86 103 TYR E CA 1
ATOM 10775 C C . TYR E 1 103 ? 210.091 193.521 121.274 1.00 69.64 103 TYR E C 1
ATOM 10776 O O . TYR E 1 103 ? 208.886 193.517 121.000 1.00 67.24 103 TYR E O 1
ATOM 10785 N N . ALA E 1 104 ? 210.533 193.353 122.523 1.00 67.42 104 ALA E N 1
ATOM 10786 C CA . ALA E 1 104 ? 209.611 193.084 123.620 1.00 58.96 104 ALA E CA 1
ATOM 10787 C C . ALA E 1 104 ? 209.847 193.918 124.869 1.00 60.09 104 ALA E C 1
ATOM 10788 O O . ALA E 1 104 ? 209.024 193.852 125.788 1.00 63.54 104 ALA E O 1
ATOM 10790 N N . GLY E 1 105 ? 210.928 194.687 124.943 1.00 66.26 105 GLY E N 1
ATOM 10791 C CA . GLY E 1 105 ? 211.138 195.601 126.042 1.00 70.16 105 GLY E CA 1
ATOM 10792 C C . GLY E 1 105 ? 211.964 195.075 127.196 1.00 71.40 105 GLY E C 1
ATOM 10793 O O . GLY E 1 105 ? 212.322 195.860 128.078 1.00 74.04 105 GLY E O 1
ATOM 10794 N N . ASN E 1 106 ? 212.281 193.783 127.226 1.00 76.06 106 ASN E N 1
ATOM 10795 C CA . ASN E 1 106 ? 213.123 193.225 128.275 1.00 77.00 106 ASN E CA 1
ATOM 10796 C C . ASN E 1 106 ? 213.990 192.115 127.708 1.00 79.23 106 ASN E C 1
ATOM 10797 O O . ASN E 1 106 ? 213.615 191.438 126.748 1.00 77.94 106 ASN E O 1
ATOM 10802 N N . SER E 1 107 ? 215.165 191.941 128.317 1.00 87.30 107 SER E N 1
ATOM 10803 C CA . SER E 1 107 ? 216.040 190.840 127.933 1.00 88.38 107 SER E CA 1
ATOM 10804 C C . SER E 1 107 ? 215.508 189.511 128.453 1.00 86.70 107 SER E C 1
ATOM 10805 O O . SER E 1 107 ? 215.523 188.506 127.734 1.00 87.43 107 SER E O 1
ATOM 10808 N N . SER E 1 108 ? 215.029 189.489 129.695 1.00 93.73 108 SER E N 1
ATOM 10809 C CA . SER E 1 108 ? 214.472 188.291 130.304 1.00 96.39 108 SER E CA 1
ATOM 10810 C C . SER E 1 108 ? 213.250 188.683 131.122 1.00 97.30 108 SER E C 1
ATOM 10811 O O . SER E 1 108 ? 212.871 189.855 131.188 1.00 100.85 108 SER E 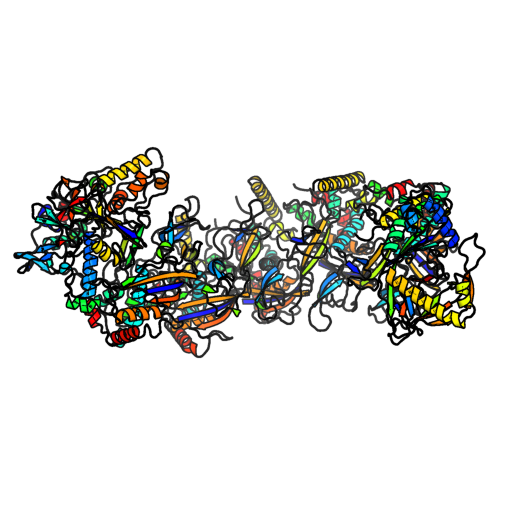O 1
ATOM 10814 N N . GLY E 1 109 ? 212.629 187.686 131.754 1.00 91.79 109 GLY E N 1
ATOM 10815 C CA . GLY E 1 109 ? 211.432 187.941 132.533 1.00 90.92 109 GLY E CA 1
ATOM 10816 C C . GLY E 1 109 ? 211.686 188.611 133.866 1.00 92.28 109 GLY E C 1
ATOM 10817 O O . GLY E 1 109 ? 210.745 189.133 134.472 1.00 92.66 109 GLY E O 1
ATOM 10818 N N . ASN E 1 110 ? 212.932 188.615 134.336 1.00 98.61 110 ASN E N 1
ATOM 10819 C CA . ASN E 1 110 ? 213.259 189.142 135.653 1.00 100.85 110 ASN E CA 1
ATOM 10820 C C . ASN E 1 110 ? 213.980 190.473 135.523 1.00 100.31 110 ASN E C 1
ATOM 10821 O O . ASN E 1 110 ? 215.098 190.513 134.987 1.00 100.36 110 ASN E O 1
ATOM 10826 N N . PRO E 1 111 ? 213.394 191.575 135.985 1.00 89.96 111 PRO E N 1
ATOM 10827 C CA . PRO E 1 111 ? 214.113 192.852 135.975 1.00 86.85 111 PRO E CA 1
ATOM 10828 C C . PRO E 1 111 ? 215.276 192.842 136.951 1.00 87.94 111 PRO E C 1
ATOM 10829 O O . PRO E 1 111 ? 215.290 192.094 137.931 1.00 91.88 111 PRO E O 1
ATOM 10833 N N . ASP E 1 112 ? 216.267 193.689 136.668 1.00 97.07 112 ASP E N 1
ATOM 10834 C CA . ASP E 1 112 ? 217.410 193.809 137.566 1.00 98.92 112 ASP E CA 1
ATOM 10835 C C . ASP E 1 112 ? 217.012 194.395 138.913 1.00 99.14 112 ASP E C 1
ATOM 10836 O O . ASP E 1 112 ? 217.620 194.062 139.936 1.00 98.57 112 ASP E O 1
ATOM 10841 N N . GLY E 1 113 ? 216.003 195.260 138.937 1.00 90.85 113 GLY E N 1
ATOM 10842 C CA . GLY E 1 113 ? 215.627 195.921 140.176 1.00 89.10 113 GLY E CA 1
ATOM 10843 C C . GLY E 1 113 ? 216.700 196.848 140.701 1.00 88.46 113 GLY E C 1
ATOM 10844 O O . GLY E 1 113 ? 216.945 196.891 141.913 1.00 89.22 113 GLY E O 1
ATOM 10845 N N . VAL E 1 114 ? 217.348 197.592 139.812 1.00 86.87 114 VAL E N 1
ATOM 10846 C CA . VAL E 1 114 ? 218.439 198.484 140.192 1.00 87.78 114 VAL E CA 1
ATOM 10847 C C . VAL E 1 114 ? 218.313 199.767 139.377 1.00 90.46 114 VAL E C 1
ATOM 10848 O O . VAL E 1 114 ? 217.965 199.712 138.190 1.00 90.62 114 VAL E O 1
ATOM 10852 N N . PRO E 1 115 ? 218.524 200.938 139.971 1.00 87.27 115 PRO E N 1
ATOM 10853 C CA . PRO E 1 115 ? 218.473 202.174 139.184 1.00 83.17 115 PRO E CA 1
ATOM 10854 C C . PRO E 1 115 ? 219.672 202.301 138.261 1.00 87.37 115 PRO E C 1
ATOM 10855 O O . PRO E 1 115 ? 220.756 201.778 138.532 1.00 92.93 115 PRO E O 1
ATOM 10859 N N . SER E 1 116 ? 219.465 203.008 137.155 1.00 84.70 116 SER E N 1
ATOM 10860 C CA . SER E 1 116 ? 220.520 203.246 136.184 1.00 83.94 116 SER E CA 1
ATOM 10861 C C . SER E 1 116 ? 221.250 204.546 136.491 1.00 84.62 116 SER E C 1
ATOM 10862 O O . SER E 1 116 ? 220.695 205.467 137.096 1.00 89.84 116 SER E O 1
ATOM 10865 N N . SER E 1 117 ? 222.509 204.610 136.069 1.00 79.69 117 SER E N 1
ATOM 10866 C CA . SER E 1 117 ? 223.265 205.847 136.167 1.00 81.84 117 SER E CA 1
ATOM 10867 C C . SER E 1 117 ? 222.652 206.907 135.260 1.00 84.61 117 SER E C 1
ATOM 10868 O O . SER E 1 117 ? 222.043 206.599 134.233 1.00 87.36 117 SER E O 1
ATOM 10871 N N . PHE E 1 118 ? 222.813 208.172 135.653 1.00 80.78 118 PHE E N 1
ATOM 10872 C CA . PHE E 1 118 ? 222.197 209.255 134.893 1.00 80.41 118 PHE E CA 1
ATOM 10873 C C . PHE E 1 118 ? 222.762 209.330 133.481 1.00 80.96 118 PHE E C 1
ATOM 10874 O O . PHE E 1 118 ? 222.030 209.623 132.528 1.00 84.70 118 PHE E O 1
ATOM 10882 N N . ASP E 1 119 ? 224.063 209.083 133.330 1.00 81.21 119 ASP E N 1
ATOM 10883 C CA . ASP E 1 119 ? 224.669 209.113 132.004 1.00 83.31 119 ASP E CA 1
ATOM 10884 C C . ASP E 1 119 ? 224.041 208.063 131.098 1.00 81.90 119 ASP E C 1
ATOM 10885 O O . ASP E 1 119 ? 223.752 208.329 129.927 1.00 83.94 119 ASP E O 1
ATOM 10890 N N . GLU E 1 120 ? 223.803 206.868 131.632 1.00 80.86 120 GLU E N 1
ATOM 10891 C CA . GLU E 1 120 ? 223.200 205.808 130.835 1.00 81.56 120 GLU E CA 1
ATOM 10892 C C . GLU E 1 120 ? 221.761 206.155 130.456 1.00 83.62 120 GLU E C 1
ATOM 10893 O O . GLU E 1 120 ? 221.323 205.897 129.325 1.00 86.80 120 GLU E O 1
ATOM 10899 N N . ILE E 1 121 ? 221.013 206.757 131.385 1.00 84.09 121 ILE E N 1
ATOM 10900 C CA . ILE E 1 121 ? 219.631 207.135 131.102 1.00 83.89 121 ILE E CA 1
ATOM 10901 C C . ILE E 1 121 ? 219.572 208.219 130.035 1.00 85.25 121 ILE E C 1
ATOM 10902 O O . ILE E 1 121 ? 218.753 208.151 129.112 1.00 86.37 121 ILE E O 1
ATOM 10907 N N . VAL E 1 122 ? 220.419 209.246 130.148 1.00 82.27 122 VAL E N 1
ATOM 10908 C CA . VAL E 1 122 ? 220.419 210.295 129.133 1.00 77.98 122 VAL E CA 1
ATOM 10909 C C . VAL E 1 122 ? 220.926 209.748 127.805 1.00 83.49 122 VAL E C 1
ATOM 10910 O O . VAL E 1 122 ? 220.550 210.245 126.737 1.00 82.83 122 VAL E O 1
ATOM 10914 N N . THR E 1 123 ? 221.772 208.717 127.840 1.00 88.39 123 THR E N 1
ATOM 10915 C CA . THR E 1 123 ? 222.211 208.086 126.602 1.00 83.54 123 THR E CA 1
ATOM 10916 C C . THR E 1 123 ? 221.054 207.394 125.893 1.00 82.88 123 THR E C 1
ATOM 10917 O O . THR E 1 123 ? 220.836 207.609 124.695 1.00 84.93 123 THR E O 1
ATOM 10921 N N . MET E 1 124 ? 220.297 206.556 126.610 1.00 80.52 124 MET E N 1
ATOM 10922 C CA . MET E 1 124 ? 219.209 205.845 125.936 1.00 80.03 124 MET E CA 1
ATOM 10923 C C . MET E 1 124 ? 218.050 206.768 125.580 1.00 82.72 124 MET E C 1
ATOM 10924 O O . MET E 1 124 ? 217.499 206.672 124.479 1.00 86.02 124 MET E O 1
ATOM 10929 N N . ARG E 1 125 ? 217.654 207.662 126.488 1.00 77.37 125 ARG E N 1
ATOM 10930 C CA . ARG E 1 125 ? 216.445 208.445 126.249 1.00 74.02 125 ARG E CA 1
ATOM 10931 C C . ARG E 1 125 ? 216.576 209.376 125.050 1.00 76.06 125 ARG E C 1
ATOM 10932 O O . ARG E 1 125 ? 215.557 209.858 124.545 1.00 80.48 125 ARG E O 1
ATOM 10940 N N . ALA E 1 126 ? 217.794 209.635 124.581 1.00 74.85 126 ALA E N 1
ATOM 10941 C CA . ALA E 1 126 ? 217.993 210.385 123.350 1.00 73.36 126 ALA E CA 1
ATOM 10942 C C . ALA E 1 126 ? 218.032 209.497 122.114 1.00 73.58 126 ALA E C 1
ATOM 10943 O O . ALA E 1 126 ? 218.036 210.021 120.996 1.00 77.54 126 ALA E O 1
ATOM 10945 N N . HIS E 1 127 ? 218.060 208.180 122.286 1.00 73.55 127 HIS E N 1
ATOM 10946 C CA . HIS E 1 127 ? 218.098 207.276 121.146 1.00 73.83 127 HIS E CA 1
ATOM 10947 C C . HIS E 1 127 ? 216.785 207.355 120.369 1.00 74.81 127 HIS E C 1
ATOM 10948 O O . HIS E 1 127 ? 215.712 207.453 120.972 1.00 78.99 127 HIS E O 1
ATOM 10955 N N . PRO E 1 128 ? 216.838 207.330 119.034 1.00 70.67 128 PRO E N 1
ATOM 10956 C CA . PRO E 1 128 ? 215.595 207.447 118.251 1.00 72.93 128 PRO E CA 1
ATOM 10957 C C . PRO E 1 128 ? 214.569 206.370 118.549 1.00 73.37 128 PRO E C 1
ATOM 10958 O O . PRO E 1 128 ? 213.366 206.656 118.543 1.00 78.06 128 PRO E O 1
ATOM 10962 N N . PHE E 1 129 ? 215.000 205.135 118.807 1.00 68.47 129 PHE E N 1
ATOM 10963 C CA . PHE E 1 129 ? 214.073 204.044 119.086 1.00 65.96 129 PHE E CA 1
ATOM 10964 C C . PHE E 1 129 ? 213.959 203.745 120.577 1.00 66.24 129 PHE E C 1
ATOM 10965 O O . PHE E 1 129 ? 212.858 203.772 121.135 1.00 71.87 129 PHE E O 1
ATOM 10973 N N . LEU E 1 130 ? 215.082 203.448 121.232 1.00 72.05 130 LEU E N 1
ATOM 10974 C CA . LEU E 1 130 ? 215.037 203.024 122.627 1.00 72.47 130 LEU E CA 1
ATOM 10975 C C . LEU E 1 130 ? 214.506 204.122 123.536 1.00 74.09 130 LEU E C 1
ATOM 10976 O O . LEU E 1 130 ? 213.852 203.828 124.542 1.00 77.58 130 LEU E O 1
ATOM 10981 N N . GLY E 1 131 ? 214.778 205.385 123.207 1.00 68.20 131 GLY E N 1
ATOM 10982 C CA . GLY E 1 131 ? 214.264 206.473 124.018 1.00 64.46 131 GLY E CA 1
ATOM 10983 C C . GLY E 1 131 ? 212.765 206.643 123.897 1.00 64.77 131 GLY E C 1
ATOM 10984 O O . GLY E 1 131 ? 212.121 207.158 124.814 1.00 76.09 131 GLY E O 1
ATOM 10985 N N . LEU E 1 132 ? 212.188 206.210 122.777 1.00 56.40 132 LEU E N 1
ATOM 10986 C CA . LEU E 1 132 ? 210.744 206.305 122.603 1.00 60.73 132 LEU E CA 1
ATOM 10987 C C . LEU E 1 132 ? 210.020 205.295 123.479 1.00 65.48 132 LEU E C 1
ATOM 10988 O O . LEU E 1 132 ? 209.196 205.660 124.325 1.00 69.46 132 LEU E O 1
ATOM 10993 N N . PHE E 1 133 ? 210.312 204.010 123.284 1.00 55.66 133 PHE E N 1
ATOM 10994 C CA . PHE E 1 133 ? 209.563 202.966 123.969 1.00 53.41 133 PHE E CA 1
ATOM 10995 C C . PHE E 1 133 ? 210.109 202.703 125.365 1.00 55.32 133 PHE E C 1
ATOM 10996 O O . PHE E 1 133 ? 209.337 202.573 126.320 1.00 64.62 133 PHE E O 1
ATOM 11004 N N . GLY E 1 134 ? 211.424 202.618 125.505 1.00 58.63 134 GLY E N 1
ATOM 11005 C CA . GLY E 1 134 ? 212.033 202.486 126.811 1.00 62.10 134 GLY E CA 1
ATOM 11006 C C . GLY E 1 134 ? 211.741 201.143 127.452 1.00 63.78 134 GLY E C 1
ATOM 11007 O O . GLY E 1 134 ? 211.045 200.286 126.910 1.00 64.75 134 GLY E O 1
ATOM 11008 N N . GLY E 1 135 ? 212.295 200.970 128.646 1.00 70.53 135 GLY E N 1
ATOM 11009 C CA . GLY E 1 135 ? 212.091 199.746 129.389 1.00 69.18 135 GLY E CA 1
ATOM 11010 C C . GLY E 1 135 ? 213.078 198.671 128.997 1.00 71.08 135 GLY E C 1
ATOM 11011 O O . GLY E 1 135 ? 213.224 198.356 127.813 1.00 74.05 135 GLY E O 1
ATOM 11012 N N . GLY E 1 136 ? 213.766 198.106 129.980 1.00 74.88 136 GLY E N 1
ATOM 11013 C CA . GLY E 1 136 ? 214.722 197.056 129.740 1.00 70.24 136 GLY E CA 1
ATOM 11014 C C . GLY E 1 136 ? 215.024 196.301 131.013 1.00 72.14 136 GLY E C 1
ATOM 11015 O O . GLY E 1 136 ? 214.187 196.205 131.916 1.00 76.90 136 GLY E O 1
ATOM 11016 N N . PRO E 1 137 ? 216.230 195.739 131.110 1.00 78.05 137 PRO E N 1
ATOM 11017 C CA . PRO E 1 137 ? 216.632 195.121 132.381 1.00 82.96 137 PRO E CA 1
ATOM 11018 C C . PRO E 1 137 ? 216.535 196.090 133.542 1.00 84.94 137 PRO E C 1
ATOM 11019 O O . PRO E 1 137 ? 216.124 195.708 134.644 1.00 86.71 137 PRO E O 1
ATOM 11023 N N . ARG E 1 138 ? 216.896 197.347 133.312 1.00 84.38 138 ARG E N 1
ATOM 11024 C CA . ARG E 1 138 ? 216.584 198.442 134.216 1.00 82.69 138 ARG E CA 1
ATOM 11025 C C . ARG E 1 138 ? 215.371 199.173 133.664 1.00 85.96 138 ARG E C 1
ATOM 11026 O O . ARG E 1 138 ? 215.348 199.540 132.485 1.00 90.88 138 ARG E O 1
ATOM 11034 N N . MET E 1 139 ? 214.367 199.377 134.510 1.00 73.73 139 MET E N 1
ATOM 11035 C CA . MET E 1 139 ? 213.103 199.947 134.060 1.00 69.14 139 MET E CA 1
ATOM 11036 C C . MET E 1 139 ? 213.328 201.383 133.610 1.00 68.97 139 MET E C 1
ATOM 11037 O O . MET E 1 139 ? 213.547 202.275 134.434 1.00 71.78 139 MET E O 1
ATOM 11042 N N . LEU E 1 140 ? 213.275 201.609 132.301 1.00 66.28 140 LEU E N 1
ATOM 11043 C CA . LEU E 1 140 ? 213.485 202.924 131.713 1.00 66.77 140 LEU E CA 1
ATOM 11044 C C . LEU E 1 140 ? 212.166 203.446 131.165 1.00 66.00 140 LEU E C 1
ATOM 11045 O O . LEU E 1 140 ? 211.470 202.737 130.432 1.00 69.06 140 LEU E O 1
ATOM 11050 N N . GLN E 1 141 ? 211.827 204.682 131.518 1.00 54.70 141 GLN E N 1
ATOM 11051 C CA . GLN E 1 141 ? 210.556 205.275 131.122 1.00 52.09 141 GLN E CA 1
ATOM 11052 C C . GLN E 1 141 ? 210.679 205.835 129.713 1.00 57.02 141 GLN E C 1
ATOM 11053 O O . GLN E 1 141 ? 211.410 206.803 129.483 1.00 63.97 141 GLN E O 1
ATOM 11059 N N . GLY E 1 142 ? 209.963 205.234 128.770 1.00 54.58 142 GLY E N 1
ATOM 11060 C CA . GLY E 1 142 ? 209.957 205.747 127.420 1.00 52.05 142 GLY E CA 1
ATOM 11061 C C . GLY E 1 142 ? 209.156 207.027 127.300 1.00 56.32 142 GLY E C 1
ATOM 11062 O O . GLY E 1 142 ? 208.331 207.367 128.148 1.00 69.96 142 GLY E O 1
ATOM 11063 N N . ARG E 1 143 ? 209.414 207.758 126.220 1.00 60.58 143 ARG E N 1
ATOM 11064 C CA . ARG E 1 143 ? 208.728 209.017 125.973 1.00 60.20 143 ARG E CA 1
ATOM 11065 C C . ARG E 1 143 ? 207.433 208.851 125.194 1.00 53.53 143 ARG E C 1
ATOM 11066 O O . ARG E 1 143 ? 206.670 209.814 125.084 1.00 61.90 143 ARG E O 1
ATOM 11074 N N . LEU E 1 144 ? 207.155 207.664 124.672 1.00 43.76 144 LEU E N 1
ATOM 11075 C CA . LEU E 1 144 ? 206.002 207.450 123.810 1.00 50.33 144 LEU E CA 1
ATOM 11076 C C . LEU E 1 144 ? 204.781 207.101 124.653 1.00 53.51 144 LEU E C 1
ATOM 11077 O O . LEU E 1 144 ? 204.821 206.163 125.454 1.00 64.10 144 LEU E O 1
ATOM 11082 N N . MET E 1 145 ? 203.705 207.860 124.474 1.00 52.90 145 MET E N 1
ATOM 11083 C CA . MET E 1 145 ? 202.422 207.606 125.124 1.00 50.62 145 MET E CA 1
ATOM 11084 C C . MET E 1 145 ? 201.432 207.218 124.033 1.00 50.44 145 MET E C 1
ATOM 11085 O O . MET E 1 145 ? 200.877 208.087 123.357 1.00 61.00 145 MET E O 1
ATOM 11090 N N . VAL E 1 146 ? 201.207 205.921 123.858 1.00 35.89 146 VAL E N 1
ATOM 11091 C CA . VAL E 1 146 ? 200.317 205.423 122.815 1.00 42.83 146 VAL E CA 1
ATOM 11092 C C . VAL E 1 146 ? 198.971 205.093 123.442 1.00 48.74 146 VAL E C 1
ATOM 11093 O O . VAL E 1 146 ? 198.883 204.246 124.338 1.00 58.58 146 VAL E O 1
ATOM 11097 N N . ASP E 1 147 ? 197.923 205.762 122.971 1.00 49.13 147 ASP E N 1
ATOM 11098 C CA . ASP E 1 147 ? 196.569 205.505 123.427 1.00 50.67 147 ASP E CA 1
ATOM 11099 C C . ASP E 1 147 ? 195.955 204.377 122.602 1.00 47.98 147 ASP E C 1
ATOM 11100 O O . ASP E 1 147 ? 196.599 203.784 121.736 1.00 51.33 147 ASP E O 1
ATOM 11105 N N . SER E 1 148 ? 194.693 204.068 122.877 1.00 53.59 148 SER E N 1
ATOM 11106 C CA . SER E 1 148 ? 193.995 203.055 122.108 1.00 58.67 148 SER E CA 1
ATOM 11107 C C . SER E 1 148 ? 193.401 203.663 120.842 1.00 60.15 148 SER E C 1
ATOM 11108 O O . SER E 1 148 ? 193.388 204.880 120.648 1.00 67.58 148 SER E O 1
ATOM 11111 N N . LEU E 1 149 ? 192.901 202.791 119.970 1.00 61.02 149 LEU E N 1
ATOM 11112 C CA . LEU E 1 149 ? 192.296 203.206 118.707 1.00 61.33 149 LEU E CA 1
ATOM 11113 C C . LEU E 1 149 ? 190.810 203.424 118.952 1.00 64.95 149 LEU E C 1
ATOM 11114 O O . LEU E 1 149 ? 189.994 202.516 118.806 1.00 72.79 149 LEU E O 1
ATOM 11119 N N . TYR E 1 150 ? 190.455 204.644 119.328 1.00 65.51 150 TYR E N 1
ATOM 11120 C CA . TYR E 1 150 ? 189.075 204.949 119.680 1.00 65.20 150 TYR E CA 1
ATOM 11121 C C . TYR E 1 150 ? 188.252 205.185 118.422 1.00 65.40 150 TYR E C 1
ATOM 11122 O O . TYR E 1 150 ? 188.580 206.086 117.642 1.00 67.73 150 TYR E O 1
ATOM 11131 N N . PRO E 1 151 ? 187.196 204.415 118.182 1.00 66.57 151 PRO E N 1
ATOM 11132 C CA . PRO E 1 151 ? 186.299 204.733 117.069 1.00 67.07 151 PRO E CA 1
ATOM 11133 C C . PRO E 1 151 ? 185.550 206.024 117.341 1.00 72.95 151 PRO E C 1
ATOM 11134 O O . PRO E 1 151 ? 185.263 206.373 118.488 1.00 79.69 151 PRO E O 1
ATOM 11138 N N . ILE E 1 152 ? 185.234 206.739 116.268 1.00 90.46 152 ILE E N 1
ATOM 11139 C CA . ILE E 1 152 ? 184.476 207.978 116.385 1.00 89.38 152 ILE E CA 1
ATOM 11140 C C . ILE E 1 152 ? 182.993 207.627 116.418 1.00 90.45 152 ILE E C 1
ATOM 11141 O O . ILE E 1 152 ? 182.444 207.101 115.445 1.00 89.41 152 ILE E O 1
ATOM 11146 N N . HIS E 1 153 ? 182.349 207.909 117.547 1.00 92.91 153 HIS E N 1
ATOM 11147 C CA . HIS E 1 153 ? 181.002 207.431 117.822 1.00 93.14 153 HIS E CA 1
ATOM 11148 C C . HIS E 1 153 ? 180.379 208.328 118.879 1.00 96.48 153 HIS E C 1
ATOM 11149 O O . HIS E 1 153 ? 181.080 209.050 119.593 1.00 97.52 153 HIS E O 1
ATOM 11156 N N . GLN E 1 154 ? 179.048 208.269 118.979 1.00 103.67 154 GLN E N 1
ATOM 11157 C CA . GLN E 1 154 ? 178.363 209.032 120.018 1.00 101.98 154 GLN E CA 1
ATOM 11158 C C . GLN E 1 154 ? 178.781 208.573 121.405 1.00 102.54 154 GLN E C 1
ATOM 11159 O O . GLN E 1 154 ? 178.723 209.353 122.362 1.00 103.84 154 GLN E O 1
ATOM 11165 N N . PHE E 1 155 ? 179.201 207.315 121.536 1.00 90.16 155 PHE E N 1
ATOM 11166 C CA . PHE E 1 155 ? 179.730 206.823 122.798 1.00 86.62 155 PHE E CA 1
ATOM 11167 C C . PHE E 1 155 ? 181.150 207.301 123.058 1.00 89.28 155 PHE E C 1
ATOM 11168 O O . PHE E 1 155 ? 181.681 207.045 124.143 1.00 90.40 155 PHE E O 1
ATOM 11176 N N . SER E 1 156 ? 181.776 207.972 122.094 1.00 88.05 156 SER E N 1
ATOM 11177 C CA . SER E 1 156 ? 183.139 208.455 122.242 1.00 84.73 156 SER E CA 1
ATOM 11178 C C . SER E 1 156 ? 183.260 209.971 122.187 1.00 87.46 156 SER E C 1
ATOM 11179 O O . SER E 1 156 ? 184.376 210.487 122.314 1.00 91.08 156 SER E O 1
ATOM 11182 N N . GLN E 1 157 ? 182.156 210.699 121.997 1.00 91.68 157 GLN E N 1
ATOM 11183 C CA . GLN E 1 157 ? 182.229 212.157 121.960 1.00 92.06 157 GLN E CA 1
ATOM 11184 C C . GLN E 1 157 ? 182.747 212.729 123.271 1.00 92.46 157 GLN E C 1
ATOM 11185 O O . GLN E 1 157 ? 183.407 213.773 123.276 1.00 91.84 157 GLN E O 1
ATOM 11191 N N . ARG E 1 158 ? 182.465 212.060 124.388 1.00 79.74 158 ARG E N 1
ATOM 11192 C CA . ARG E 1 158 ? 182.994 212.477 125.679 1.00 76.47 158 ARG E CA 1
ATOM 11193 C C . ARG E 1 158 ? 184.497 212.265 125.793 1.00 75.54 158 ARG E C 1
ATOM 11194 O O . ARG E 1 158 ? 185.101 212.751 126.754 1.00 71.71 158 ARG E O 1
ATOM 11202 N N . ILE E 1 159 ? 185.107 211.555 124.847 1.00 81.58 159 ILE E N 1
ATOM 11203 C CA . ILE E 1 159 ? 186.509 211.155 124.932 1.00 77.54 159 ILE E CA 1
ATOM 11204 C C . ILE E 1 159 ? 187.349 211.841 123.860 1.00 82.32 159 ILE E C 1
ATOM 11205 O O . ILE E 1 159 ? 188.301 212.559 124.171 1.00 79.26 159 ILE E O 1
ATOM 11210 N N . ILE E 1 160 ? 187.013 211.627 122.586 1.00 85.70 160 ILE E N 1
ATOM 11211 C CA . ILE E 1 160 ? 187.796 212.196 121.497 1.00 83.02 160 ILE E CA 1
ATOM 11212 C C . ILE E 1 160 ? 187.731 213.715 121.488 1.00 85.41 160 ILE E C 1
ATOM 11213 O O . ILE E 1 160 ? 188.619 214.367 120.929 1.00 84.89 160 ILE E O 1
ATOM 11218 N N . GLY E 1 161 ? 186.707 214.296 122.090 1.00 100.19 161 GLY E N 1
ATOM 11219 C CA . GLY E 1 161 ? 186.605 215.733 122.233 1.00 104.26 161 GLY E CA 1
ATOM 11220 C C . GLY E 1 161 ? 185.571 216.329 121.296 1.00 108.14 161 GLY E C 1
ATOM 11221 O O . GLY E 1 161 ? 184.789 215.630 120.646 1.00 105.64 161 GLY E O 1
ATOM 11222 N N . SER E 1 162 ? 185.579 217.660 121.238 1.00 128.47 162 SER E N 1
ATOM 11223 C CA . SER E 1 162 ? 184.650 218.412 120.395 1.00 126.97 162 SER E CA 1
ATOM 11224 C C . SER E 1 162 ? 185.238 218.610 118.998 1.00 127.35 162 SER E C 1
ATOM 11225 O O . SER E 1 162 ? 185.405 219.724 118.503 1.00 128.78 162 SER E O 1
ATOM 11228 N N . ASP E 1 163 ? 185.560 217.485 118.364 1.00 122.94 163 ASP E N 1
ATOM 11229 C CA . ASP E 1 163 ? 186.072 217.489 117.005 1.00 122.24 163 ASP E CA 1
ATOM 11230 C C . ASP E 1 163 ? 185.720 216.159 116.357 1.00 123.85 163 ASP E C 1
ATOM 11231 O O . ASP E 1 163 ? 185.441 215.171 117.041 1.00 124.14 163 ASP E O 1
ATOM 11236 N N . TYR E 1 164 ? 185.724 216.153 115.023 1.00 122.38 164 TYR E N 1
ATOM 11237 C CA . TYR E 1 164 ? 185.353 214.980 114.229 1.00 122.21 164 TYR E CA 1
ATOM 11238 C C . TYR E 1 164 ? 183.918 214.542 114.510 1.00 123.58 164 TYR E C 1
ATOM 11239 O O . TYR E 1 164 ? 183.570 213.370 114.353 1.00 121.68 164 TYR E O 1
ATOM 11248 N N . ILE E 1 165 ? 183.077 215.487 114.937 1.00 133.71 165 ILE E N 1
ATOM 11249 C CA . ILE E 1 165 ? 181.679 215.173 115.210 1.00 133.19 165 ILE E CA 1
ATOM 11250 C C . ILE E 1 165 ? 180.927 214.884 113.918 1.00 133.34 165 ILE E C 1
ATOM 11251 O O . ILE E 1 165 ? 180.022 214.041 113.894 1.00 134.15 165 ILE E O 1
ATOM 11256 N N . ASN E 1 166 ? 181.279 215.574 112.830 1.00 144.18 166 ASN E N 1
ATOM 11257 C CA . ASN E 1 166 ? 180.565 215.395 111.569 1.00 145.88 166 ASN E CA 1
ATOM 11258 C C . ASN E 1 166 ? 180.679 213.961 111.066 1.00 146.24 166 ASN E C 1
ATOM 11259 O O . ASN E 1 166 ? 179.682 213.351 110.661 1.00 146.35 166 ASN E O 1
ATOM 11264 N N . ASP E 1 167 ? 181.885 213.404 111.087 1.00 142.18 167 ASP E N 1
ATOM 11265 C CA . ASP E 1 167 ? 182.109 212.040 110.610 1.00 141.92 167 ASP E CA 1
ATOM 11266 C C . ASP E 1 167 ? 181.943 211.021 111.733 1.00 141.84 167 ASP E C 1
ATOM 11267 O O . ASP E 1 167 ? 182.813 210.188 111.983 1.00 141.35 167 ASP E O 1
ATOM 11272 N N . SER E 1 168 ? 180.805 211.084 112.417 1.00 137.27 168 SER E N 1
ATOM 11273 C CA . SER E 1 168 ? 180.467 210.156 113.489 1.00 136.92 168 SER E CA 1
ATOM 11274 C C . SER E 1 168 ? 179.314 209.284 113.010 1.00 137.06 168 SER E C 1
ATOM 11275 O O . SER E 1 168 ? 178.205 209.780 112.784 1.00 137.28 168 SER E O 1
ATOM 11278 N N . ILE E 1 169 ? 179.580 207.987 112.853 1.00 124.68 169 ILE E N 1
ATOM 11279 C CA . ILE E 1 169 ? 178.562 207.064 112.371 1.00 123.64 169 ILE E CA 1
ATOM 11280 C C . ILE E 1 169 ? 177.441 206.949 113.399 1.00 123.95 169 ILE E C 1
ATOM 11281 O O . ILE E 1 169 ? 177.628 207.209 114.596 1.00 122.38 169 ILE E O 1
ATOM 11286 N N . LYS E 1 170 ? 176.255 206.567 112.925 1.00 122.06 170 LYS E N 1
ATOM 11287 C CA . LYS E 1 170 ? 175.074 206.516 113.781 1.00 121.91 170 LYS E CA 1
ATOM 11288 C C . LYS E 1 170 ? 174.838 205.121 114.354 1.00 121.05 170 LYS E C 1
ATOM 11289 O O . LYS E 1 170 ? 174.807 204.942 115.576 1.00 117.13 170 LYS E O 1
ATOM 11295 N N . GLY E 1 171 ? 174.682 204.127 113.488 1.00 126.37 171 GLY E N 1
ATOM 11296 C CA . GLY E 1 171 ? 174.301 202.801 113.920 1.00 126.84 171 GLY E CA 1
ATOM 11297 C C . GLY E 1 171 ? 175.436 202.050 114.593 1.00 126.24 171 GLY E C 1
ATOM 11298 O O . GLY E 1 171 ? 176.565 202.524 114.719 1.00 124.94 171 GLY E O 1
ATOM 11299 N N . GLY E 1 172 ? 175.103 200.846 115.051 1.00 115.40 172 GLY E N 1
ATOM 11300 C CA . GLY E 1 172 ? 176.105 200.002 115.678 1.00 113.36 172 GLY E CA 1
ATOM 11301 C C . GLY E 1 172 ? 177.228 199.665 114.713 1.00 113.69 172 GLY E C 1
ATOM 11302 O O . GLY E 1 172 ? 176.997 199.325 113.551 1.00 113.72 172 GLY E O 1
ATOM 11303 N N . ILE E 1 173 ? 178.460 199.760 115.209 1.00 100.73 173 ILE E N 1
ATOM 11304 C CA . ILE E 1 173 ? 179.643 199.553 114.383 1.00 98.35 173 ILE E CA 1
ATOM 11305 C C . ILE E 1 173 ? 180.071 198.095 114.451 1.00 100.07 173 ILE E C 1
ATOM 11306 O O . ILE E 1 173 ? 181.093 197.710 113.875 1.00 103.44 173 ILE E O 1
ATOM 11311 N N . THR E 1 174 ? 179.291 197.275 115.145 1.00 101.30 174 THR E N 1
ATOM 11312 C CA . THR E 1 174 ? 179.664 195.899 115.439 1.00 102.02 174 THR E CA 1
ATOM 11313 C C . THR E 1 174 ? 178.677 194.943 114.786 1.00 101.38 174 THR E C 1
ATOM 11314 O O . THR E 1 174 ? 177.461 195.119 114.911 1.00 102.53 174 THR E O 1
ATOM 11318 N N . GLU E 1 175 ? 179.203 193.937 114.092 1.00 100.55 175 GLU E N 1
ATOM 11319 C CA . GLU E 1 175 ? 178.394 192.881 113.505 1.00 102.74 175 GLU E CA 1
ATOM 11320 C C . GLU E 1 175 ? 179.062 191.541 113.768 1.00 104.26 175 GLU E C 1
ATOM 11321 O O . GLU E 1 175 ? 180.275 191.464 113.980 1.00 104.90 175 GLU E O 1
ATOM 11327 N N . ILE E 1 176 ? 178.257 190.484 113.752 1.00 110.45 176 ILE E N 1
ATOM 11328 C CA . ILE E 1 176 ? 178.726 189.130 114.019 1.00 109.94 176 ILE E CA 1
ATOM 11329 C C . ILE E 1 176 ? 178.866 188.387 112.698 1.00 111.10 176 ILE E C 1
ATOM 11330 O O . ILE E 1 176 ? 177.952 188.401 111.864 1.00 113.78 176 ILE E O 1
ATOM 11335 N N . VAL E 1 177 ? 180.017 187.749 112.499 1.00 114.56 177 VAL E N 1
ATOM 11336 C CA . VAL E 1 177 ? 180.301 186.979 111.295 1.00 115.37 177 VAL E CA 1
ATOM 11337 C C . VAL E 1 177 ? 180.585 185.540 111.701 1.00 116.05 177 VAL E C 1
ATOM 11338 O O . VAL E 1 177 ? 181.250 185.287 112.712 1.00 115.24 177 VAL E O 1
ATOM 11342 N N . TRP E 1 178 ? 180.059 184.600 110.924 1.00 118.96 178 TRP E N 1
ATOM 11343 C CA . TRP E 1 178 ? 180.153 183.180 111.217 1.00 118.64 178 TRP E CA 1
ATOM 11344 C C . TRP E 1 178 ? 181.187 182.516 110.318 1.00 118.18 178 TRP E C 1
ATOM 11345 O O . TRP E 1 178 ? 181.618 183.076 109.306 1.00 117.84 178 TRP E O 1
ATOM 11356 N N . THR E 1 179 ? 181.583 181.309 110.706 1.00 127.86 179 THR E N 1
ATOM 11357 C CA . THR E 1 179 ? 182.517 180.513 109.918 1.00 129.66 179 THR E CA 1
ATOM 11358 C C . THR E 1 179 ? 182.404 179.036 110.278 1.00 129.66 179 THR E C 1
ATOM 11359 O O . THR E 1 179 ? 181.817 178.250 109.534 1.00 128.23 179 THR E O 1
ATOM 11363 N N . ALA E 1 242 ? 183.492 174.089 113.646 1.00 151.01 242 ALA E N 1
ATOM 11364 C CA . ALA E 1 242 ? 182.284 174.052 112.830 1.00 151.18 242 ALA E CA 1
ATOM 11365 C C . ALA E 1 242 ? 181.808 175.463 112.505 1.00 151.08 242 ALA E C 1
ATOM 11366 O O . ALA E 1 242 ? 182.592 176.311 112.078 1.00 150.36 242 ALA E O 1
ATOM 11368 N N . PHE E 1 243 ? 180.514 175.712 112.712 1.00 138.87 243 PHE E N 1
ATOM 11369 C CA . PHE E 1 243 ? 179.929 177.029 112.473 1.00 138.09 243 PHE E CA 1
ATOM 11370 C C . PHE E 1 243 ? 180.161 177.943 113.679 1.00 136.33 243 PHE E C 1
ATOM 11371 O O . PHE E 1 243 ? 179.234 178.417 114.335 1.00 136.50 243 PHE E O 1
ATOM 11379 N N . ASN E 1 244 ? 181.437 178.185 113.965 1.00 126.98 244 ASN E N 1
ATOM 11380 C CA . ASN E 1 244 ? 181.787 179.094 115.042 1.00 126.54 244 ASN E CA 1
ATOM 11381 C C . ASN E 1 244 ? 181.418 180.529 114.673 1.00 127.50 244 ASN E C 1
ATOM 11382 O O . ASN E 1 244 ? 181.279 180.885 113.499 1.00 127.53 244 ASN E O 1
ATOM 11387 N N . ALA E 1 245 ? 181.235 181.351 115.700 1.00 119.23 245 ALA E N 1
ATOM 11388 C CA . ALA E 1 245 ? 180.843 182.738 115.522 1.00 118.54 245 ALA E CA 1
ATOM 11389 C C . ALA E 1 245 ? 181.798 183.647 116.278 1.00 118.10 245 ALA E C 1
ATOM 11390 O O . ALA E 1 245 ? 182.297 183.299 117.351 1.00 117.99 245 ALA E O 1
ATOM 11392 N N . HIS E 1 246 ? 182.048 184.818 115.700 1.00 106.11 246 HIS E N 1
ATOM 11393 C CA . HIS E 1 246 ? 182.873 185.834 116.338 1.00 106.64 246 HIS E CA 1
ATOM 11394 C C . HIS E 1 246 ? 182.536 187.173 115.708 1.00 106.36 246 HIS E C 1
ATOM 11395 O O . HIS E 1 246 ? 182.600 187.314 114.484 1.00 106.65 246 HIS E O 1
ATOM 11402 N N . GLU E 1 247 ? 182.161 188.142 116.534 1.00 102.58 247 GLU E N 1
ATOM 11403 C CA . GLU E 1 247 ? 181.740 189.437 116.027 1.00 101.05 247 GLU E CA 1
ATOM 11404 C C . GLU E 1 247 ? 182.951 190.323 115.773 1.00 101.64 247 GLU E C 1
ATOM 11405 O O . GLU E 1 247 ? 183.989 190.201 116.429 1.00 102.08 247 GLU E O 1
ATOM 11411 N N . VAL E 1 248 ? 182.810 191.212 114.795 1.00 97.70 248 VAL E N 1
ATOM 11412 C CA . VAL E 1 248 ? 183.867 192.114 114.384 1.00 95.47 248 VAL E CA 1
ATOM 11413 C C . VAL E 1 248 ? 183.286 193.518 114.264 1.00 97.25 248 VAL E C 1
ATOM 11414 O O . VAL E 1 248 ? 182.085 193.732 114.423 1.00 97.49 248 VAL E O 1
ATOM 11418 N N . VAL E 1 249 ? 184.150 194.468 113.976 1.00 94.39 249 VAL E N 1
ATOM 11419 C CA . VAL E 1 249 ? 183.743 195.849 113.764 1.00 93.29 249 VAL E CA 1
ATOM 11420 C C . VAL E 1 249 ? 183.394 196.024 112.295 1.00 94.36 249 VAL E C 1
ATOM 11421 O O . VAL E 1 249 ? 183.963 195.367 111.418 1.00 95.55 249 VAL E O 1
ATOM 11425 N N . ILE E 1 250 ? 182.429 196.905 112.022 1.00 101.11 250 ILE E N 1
ATOM 11426 C CA . ILE E 1 250 ? 181.995 197.121 110.649 1.00 102.01 250 ILE E CA 1
ATOM 11427 C C . ILE E 1 250 ? 183.153 197.665 109.822 1.00 103.73 250 ILE E C 1
ATOM 11428 O O . ILE E 1 250 ? 183.951 198.487 110.290 1.00 102.94 250 ILE E O 1
ATOM 11433 N N . ALA E 1 251 ? 183.274 197.171 108.594 1.00 102.41 251 ALA E N 1
ATOM 11434 C CA . ALA E 1 251 ? 184.306 197.671 107.696 1.00 100.64 251 ALA E CA 1
ATOM 11435 C C . ALA E 1 251 ? 183.928 199.060 107.194 1.00 101.43 251 ALA E C 1
ATOM 11436 O O . ALA E 1 251 ? 182.824 199.267 106.682 1.00 99.85 251 ALA E O 1
ATOM 11438 N N . GLY E 1 252 ? 184.854 200.008 107.331 1.00 92.97 252 GLY E N 1
ATOM 11439 C CA . GLY E 1 252 ? 184.616 201.392 106.986 1.00 91.46 252 GLY E CA 1
ATOM 11440 C C . GLY E 1 252 ? 184.457 202.333 108.160 1.00 93.53 252 GLY E C 1
ATOM 11441 O O . GLY E 1 252 ? 184.363 203.546 107.947 1.00 93.70 252 GLY E O 1
ATOM 11442 N N . VAL E 1 253 ? 184.430 201.821 109.391 1.00 89.93 253 VAL E N 1
ATOM 11443 C CA . VAL E 1 253 ? 184.261 202.686 110.550 1.00 85.07 253 VAL E CA 1
ATOM 11444 C C . VAL E 1 253 ? 185.493 203.568 110.715 1.00 83.51 253 VAL E C 1
ATOM 11445 O O . VAL E 1 253 ? 186.620 203.176 110.384 1.00 89.86 253 VAL E O 1
ATOM 11449 N N . LYS E 1 254 ? 185.273 204.781 111.214 1.00 79.96 254 LYS E N 1
ATOM 11450 C CA . LYS E 1 254 ? 186.324 205.777 111.366 1.00 81.14 254 LYS E CA 1
ATOM 11451 C C . LYS E 1 254 ? 186.917 205.718 112.769 1.00 82.76 254 LYS E C 1
ATOM 11452 O O . LYS E 1 254 ? 186.179 205.703 113.757 1.00 89.89 254 LYS E O 1
ATOM 11458 N N . TRP E 1 255 ? 188.244 205.697 112.854 1.00 71.34 255 TRP E N 1
ATOM 11459 C CA . TRP E 1 255 ? 188.939 205.590 114.127 1.00 70.75 255 TRP E CA 1
ATOM 11460 C C . TRP E 1 255 ? 189.781 206.831 114.392 1.00 70.03 255 TRP E C 1
ATOM 11461 O O . TRP E 1 255 ? 190.117 207.590 113.481 1.00 76.07 255 TRP E O 1
ATOM 11472 N N . LEU E 1 256 ? 190.118 207.028 115.664 1.00 62.46 256 LEU E N 1
ATOM 11473 C CA . LEU E 1 256 ? 191.049 208.062 116.091 1.00 63.31 256 LEU E CA 1
ATOM 11474 C C . LEU E 1 256 ? 192.142 207.422 116.932 1.00 63.37 256 LEU E C 1
ATOM 11475 O O . LEU E 1 256 ? 191.851 206.647 117.848 1.00 66.14 256 LEU E O 1
ATOM 11480 N N . TRP E 1 257 ? 193.394 207.743 116.619 1.00 59.47 257 TRP E N 1
ATOM 11481 C CA . TRP E 1 257 ? 194.544 207.235 117.351 1.00 59.79 257 TRP E CA 1
ATOM 11482 C C . TRP E 1 257 ? 195.323 208.407 117.926 1.00 62.18 257 TRP E C 1
ATOM 11483 O O . TRP E 1 257 ? 195.677 209.338 117.196 1.00 68.83 257 TRP E O 1
ATOM 11494 N N . ARG E 1 258 ? 195.593 208.358 119.225 1.00 55.67 258 ARG E N 1
ATOM 11495 C CA . ARG E 1 258 ? 196.247 209.450 119.930 1.00 59.34 258 ARG E CA 1
ATOM 11496 C C . ARG E 1 258 ? 197.625 209.008 120.398 1.00 58.02 258 ARG E C 1
ATOM 11497 O O . ARG E 1 258 ? 197.756 207.995 121.091 1.00 57.96 258 ARG E O 1
ATOM 11505 N N . ILE E 1 259 ? 198.646 209.771 120.016 1.00 58.54 259 ILE E N 1
ATOM 11506 C CA . ILE E 1 259 ? 200.025 209.521 120.413 1.00 53.60 259 ILE E CA 1
ATOM 11507 C C . ILE E 1 259 ? 200.586 210.804 121.005 1.00 56.89 259 ILE E C 1
ATOM 11508 O O . ILE E 1 259 ? 200.478 211.871 120.392 1.00 70.01 259 ILE E O 1
ATOM 11513 N N . ASN E 1 260 ? 201.178 210.703 122.190 1.00 57.03 260 ASN E N 1
ATOM 11514 C CA . ASN E 1 260 ? 201.829 211.829 122.843 1.00 59.34 260 ASN E CA 1
ATOM 11515 C C . ASN E 1 260 ? 203.261 211.450 123.180 1.00 63.05 260 ASN E C 1
ATOM 11516 O O . ASN E 1 260 ? 203.529 210.324 123.606 1.00 71.48 260 ASN E O 1
ATOM 11521 N N . VAL E 1 261 ? 204.183 212.386 122.976 1.00 68.79 261 VAL E N 1
ATOM 11522 C CA . VAL E 1 261 ? 205.597 212.150 123.232 1.00 64.89 261 VAL E CA 1
ATOM 11523 C C . VAL E 1 261 ? 206.105 213.254 124.147 1.00 64.11 261 VAL E C 1
ATOM 11524 O O . VAL E 1 261 ? 205.835 214.436 123.909 1.00 66.39 261 VAL E O 1
ATOM 11528 N N . ASP E 1 262 ? 206.840 212.871 125.188 1.00 72.95 262 ASP E N 1
ATOM 11529 C CA . ASP E 1 262 ? 207.289 213.806 126.218 1.00 77.69 262 ASP E CA 1
ATOM 11530 C C . ASP E 1 262 ? 208.586 214.465 125.766 1.00 77.84 262 ASP E C 1
ATOM 11531 O O . ASP E 1 262 ? 209.670 213.899 125.924 1.00 77.12 262 ASP E O 1
ATOM 11536 N N . ARG E 1 263 ? 208.472 215.678 125.218 1.00 80.02 263 ARG E N 1
ATOM 11537 C CA . ARG E 1 263 ? 209.596 216.507 124.793 1.00 77.14 263 ARG E CA 1
ATOM 11538 C C . ARG E 1 263 ? 210.569 215.724 123.921 1.00 79.28 263 ARG E C 1
ATOM 11539 O O . ARG E 1 263 ? 211.706 215.469 124.336 1.00 82.85 263 ARG E O 1
ATOM 11547 N N . PRO E 1 264 ? 210.172 215.336 122.715 1.00 73.95 264 PRO E N 1
ATOM 11548 C CA . PRO E 1 264 ? 211.040 214.503 121.883 1.00 72.34 264 PRO E CA 1
ATOM 11549 C C . PRO E 1 264 ? 212.069 215.319 121.121 1.00 76.77 264 PRO E C 1
ATOM 11550 O O . PRO E 1 264 ? 211.898 216.510 120.855 1.00 80.60 264 PRO E O 1
ATOM 11554 N N . SER E 1 265 ? 213.152 214.641 120.760 1.00 82.17 265 SER E N 1
ATOM 11555 C CA . SER E 1 265 ? 214.108 215.204 119.826 1.00 80.51 265 SER E CA 1
ATOM 11556 C C . SER E 1 265 ? 213.564 215.088 118.406 1.00 79.57 265 SER E C 1
ATOM 11557 O O . SER E 1 265 ? 212.546 214.441 118.152 1.00 84.66 265 SER E O 1
ATOM 11560 N N . GLU E 1 266 ? 214.255 215.736 117.468 1.00 82.57 266 GLU E N 1
ATOM 11561 C CA . GLU E 1 266 ? 213.816 215.693 116.078 1.00 86.36 266 GLU E CA 1
ATOM 11562 C C . GLU E 1 266 ? 213.911 214.288 115.500 1.00 87.83 266 GLU E C 1
ATOM 11563 O O . GLU E 1 266 ? 213.089 213.908 114.657 1.00 88.67 266 GLU E O 1
ATOM 11569 N N . SER E 1 267 ? 214.901 213.506 115.937 1.00 87.24 267 SER E N 1
ATOM 11570 C CA . SER E 1 267 ? 215.053 212.147 115.428 1.00 84.59 267 SER E CA 1
ATOM 11571 C C . SER E 1 267 ? 213.856 211.279 115.791 1.00 86.10 267 SER E C 1
ATOM 11572 O O . SER E 1 267 ? 213.350 210.528 114.952 1.00 90.22 267 SER E O 1
ATOM 11575 N N . GLN E 1 268 ? 213.391 211.365 117.038 1.00 78.10 268 GLN E N 1
ATOM 11576 C CA . GLN E 1 268 ? 212.259 210.548 117.462 1.00 73.74 268 GLN E CA 1
ATOM 11577 C C . GLN E 1 268 ? 210.988 210.928 116.713 1.00 75.97 268 GLN E C 1
ATOM 11578 O O . GLN E 1 268 ? 210.208 210.053 116.311 1.00 79.55 268 GLN E O 1
ATOM 11584 N N . ILE E 1 269 ? 210.768 212.226 116.507 1.00 82.34 269 ILE E N 1
ATOM 11585 C CA . ILE E 1 269 ? 209.606 212.674 115.747 1.00 80.93 269 ILE E CA 1
ATOM 11586 C C . ILE E 1 269 ? 209.684 212.169 114.315 1.00 79.67 269 ILE E C 1
ATOM 11587 O O . ILE E 1 269 ? 208.688 211.701 113.749 1.00 82.84 269 ILE E O 1
ATOM 11592 N N . GLY E 1 270 ? 210.867 212.257 113.705 1.00 81.06 270 GLY E N 1
ATOM 11593 C CA . GLY E 1 270 ? 211.028 211.745 112.355 1.00 83.87 270 GLY E CA 1
ATOM 11594 C C . GLY E 1 270 ? 210.793 210.250 112.268 1.00 85.18 270 GLY E C 1
ATOM 11595 O O . GLY E 1 270 ? 210.217 209.758 111.296 1.00 85.80 270 GLY E O 1
ATOM 11596 N N . LEU E 1 271 ? 211.242 209.506 113.280 1.00 83.80 271 LEU E N 1
ATOM 11597 C CA . LEU E 1 271 ? 211.021 208.064 113.297 1.00 82.60 271 LEU E CA 1
ATOM 11598 C C . LEU E 1 271 ? 209.538 207.738 113.400 1.00 81.72 271 LEU E C 1
ATOM 11599 O O . LEU E 1 271 ? 209.039 206.843 112.704 1.00 84.35 271 LEU E O 1
ATOM 11604 N N . ILE E 1 272 ? 208.818 208.455 114.263 1.00 80.96 272 ILE E N 1
ATOM 11605 C CA . ILE E 1 272 ? 207.378 208.242 114.376 1.00 78.57 272 ILE E CA 1
ATOM 11606 C C . ILE E 1 272 ? 206.690 208.569 113.059 1.00 80.51 272 ILE E C 1
ATOM 11607 O O . ILE E 1 272 ? 205.776 207.858 112.626 1.00 80.01 272 ILE E O 1
ATOM 11612 N N . LEU E 1 273 ? 207.116 209.648 112.400 1.00 89.27 273 LEU E N 1
ATOM 11613 C CA . LEU E 1 273 ? 206.509 210.016 111.125 1.00 87.18 273 LEU E CA 1
ATOM 11614 C C . LEU E 1 273 ? 206.796 208.977 110.046 1.00 90.03 273 LEU E C 1
ATOM 11615 O O . LEU E 1 273 ? 205.920 208.667 109.232 1.00 93.28 273 LEU E O 1
ATOM 11620 N N . LEU E 1 274 ? 208.012 208.427 110.019 1.00 86.20 274 LEU E N 1
ATOM 11621 C CA . LEU E 1 274 ? 208.317 207.368 109.061 1.00 87.21 274 LEU E CA 1
ATOM 11622 C C . LEU E 1 274 ? 207.471 206.129 109.322 1.00 88.93 274 LEU E C 1
ATOM 11623 O O . LEU E 1 274 ? 206.958 205.504 108.383 1.00 88.45 274 LEU E O 1
ATOM 11628 N N . ALA E 1 275 ? 207.317 205.756 110.594 1.00 85.70 275 ALA E N 1
ATOM 11629 C CA . ALA E 1 275 ? 206.455 204.631 110.936 1.00 83.65 275 ALA E CA 1
ATOM 11630 C C . ALA E 1 275 ? 205.028 204.883 110.476 1.00 81.67 275 ALA E C 1
ATOM 11631 O O . ALA E 1 275 ? 204.387 204.004 109.893 1.00 80.27 275 ALA E O 1
ATOM 11633 N N . LEU E 1 276 ? 204.521 206.091 110.724 1.00 81.45 276 LEU E N 1
ATOM 11634 C CA . LEU E 1 276 ? 203.180 206.449 110.276 1.00 82.46 276 LEU E CA 1
ATOM 11635 C C . LEU E 1 276 ? 203.074 206.362 108.761 1.00 85.03 276 LEU E C 1
ATOM 11636 O O . LEU E 1 276 ? 202.036 205.958 108.224 1.00 87.18 276 LEU E O 1
ATOM 11641 N N . ASN E 1 277 ? 204.140 206.745 108.057 1.00 87.07 277 ASN E N 1
ATOM 11642 C CA . ASN E 1 277 ? 204.162 206.611 106.605 1.00 87.51 277 ASN E CA 1
ATOM 11643 C C . ASN E 1 277 ? 204.038 205.153 106.188 1.00 88.70 277 ASN E C 1
ATOM 11644 O O . ASN E 1 277 ? 203.298 204.827 105.253 1.00 87.29 277 ASN E O 1
ATOM 11649 N N . LYS E 1 278 ? 204.753 204.260 106.872 1.00 92.97 278 LYS E N 1
ATOM 11650 C CA . LYS E 1 278 ? 204.750 202.845 106.528 1.00 92.67 278 LYS E CA 1
ATOM 11651 C C . LYS E 1 278 ? 203.901 202.008 107.479 1.00 94.18 278 LYS E C 1
ATOM 11652 O O . LYS E 1 278 ? 204.022 200.779 107.488 1.00 95.66 278 LYS E O 1
ATOM 11658 N N . LEU E 1 279 ? 203.043 202.647 108.278 1.00 88.21 279 LEU E N 1
ATOM 11659 C CA . LEU E 1 279 ? 202.186 201.896 109.189 1.00 85.42 279 LEU E CA 1
ATOM 11660 C C . LEU E 1 279 ? 201.121 201.108 108.442 1.00 86.72 279 LEU E C 1
ATOM 11661 O O . LEU E 1 279 ? 200.738 200.017 108.879 1.00 87.35 279 LEU E O 1
ATOM 11666 N N . ALA E 1 280 ? 200.642 201.632 107.313 1.00 91.99 280 ALA E N 1
ATOM 11667 C CA . ALA E 1 280 ? 199.537 201.000 106.603 1.00 96.16 280 ALA E CA 1
ATOM 11668 C C . ALA E 1 280 ? 199.902 199.630 106.048 1.00 97.04 280 ALA E C 1
ATOM 11669 O O . ALA E 1 280 ? 199.003 198.867 105.678 1.00 98.20 280 ALA E O 1
ATOM 11671 N N . ASN E 1 281 ? 201.194 199.302 105.972 1.00 96.47 281 ASN E N 1
ATOM 11672 C CA . ASN E 1 281 ? 201.592 197.992 105.464 1.00 97.09 281 ASN E CA 1
ATOM 11673 C C . ASN E 1 281 ? 201.111 196.873 106.379 1.00 98.62 281 ASN E C 1
ATOM 11674 O O . ASN E 1 281 ? 200.644 195.831 105.905 1.00 98.86 281 ASN E O 1
ATOM 11679 N N . GLN E 1 282 ? 201.215 197.068 107.691 1.00 92.55 282 GLN E N 1
ATOM 11680 C CA . GLN E 1 282 ? 200.761 196.069 108.643 1.00 92.25 282 GLN E CA 1
ATOM 11681 C C . GLN E 1 282 ? 199.239 196.105 108.761 1.00 92.63 282 GLN E C 1
ATOM 11682 O O . GLN E 1 282 ? 198.545 196.814 108.026 1.00 96.06 282 GLN E O 1
ATOM 11688 N N . ARG E 1 283 ? 198.708 195.327 109.700 1.00 93.27 283 ARG E N 1
ATOM 11689 C CA . ARG E 1 283 ? 197.272 195.228 109.906 1.00 93.53 283 ARG E CA 1
ATOM 11690 C C . ARG E 1 283 ? 196.950 195.338 111.389 1.00 95.45 283 ARG E C 1
ATOM 11691 O O . ARG E 1 283 ? 197.781 195.033 112.248 1.00 97.52 283 ARG E O 1
ATOM 11699 N N . ILE E 1 284 ? 195.733 195.784 111.676 1.00 93.50 284 ILE E N 1
ATOM 11700 C CA . ILE E 1 284 ? 195.275 196.018 113.041 1.00 91.66 284 ILE E CA 1
ATOM 11701 C C . ILE E 1 284 ? 194.700 194.730 113.609 1.00 93.76 284 ILE E C 1
ATOM 11702 O O . ILE E 1 284 ? 193.996 193.986 112.914 1.00 95.14 284 ILE E O 1
ATOM 11707 N N . ALA E 1 285 ? 195.014 194.460 114.876 1.00 93.87 285 ALA E N 1
ATOM 11708 C CA . ALA E 1 285 ? 194.430 193.363 115.644 1.00 93.57 285 ALA E CA 1
ATOM 11709 C C . ALA E 1 285 ? 194.763 191.993 115.067 1.00 94.88 285 ALA E C 1
ATOM 11710 O O . ALA E 1 285 ? 194.022 191.031 115.290 1.00 93.81 285 ALA E O 1
ATOM 11712 N N . GLY E 1 286 ? 195.872 191.884 114.340 1.00 110.65 286 GLY E N 1
ATOM 11713 C CA . GLY E 1 286 ? 196.241 190.606 113.757 1.00 113.51 286 GLY E CA 1
ATOM 11714 C C . GLY E 1 286 ? 195.164 190.088 112.827 1.00 114.54 286 GLY E C 1
ATOM 11715 O O . GLY E 1 286 ? 194.593 190.830 112.021 1.00 114.64 286 GLY E O 1
ATOM 11716 N N . GLY E 1 287 ? 194.868 188.797 112.949 1.00 120.00 287 GLY E N 1
ATOM 11717 C CA . GLY E 1 287 ? 193.841 188.180 112.135 1.00 117.82 287 GLY E CA 1
ATOM 11718 C C . GLY E 1 287 ? 194.159 188.217 110.656 1.00 119.18 287 GLY E C 1
ATOM 11719 O O . GLY E 1 287 ? 193.300 188.565 109.841 1.00 120.04 287 GLY E O 1
ATOM 11720 N N . HIS E 1 288 ? 195.400 187.874 110.298 1.00 115.15 288 HIS E N 1
ATOM 11721 C CA . HIS E 1 288 ? 195.792 187.881 108.892 1.00 114.65 288 HIS E CA 1
ATOM 11722 C C . HIS E 1 288 ? 194.956 186.906 108.074 1.00 115.93 288 HIS E C 1
ATOM 11723 O O . HIS E 1 288 ? 194.724 187.137 106.882 1.00 115.23 288 HIS E O 1
ATOM 11730 N N . ALA E 1 289 ? 194.502 185.817 108.688 1.00 118.92 289 ALA E N 1
ATOM 11731 C CA . ALA E 1 289 ? 193.553 184.935 108.026 1.00 116.59 289 ALA E CA 1
ATOM 11732 C C . ALA E 1 289 ? 192.240 185.670 107.795 1.00 116.85 289 ALA E C 1
ATOM 11733 O O . ALA E 1 289 ? 191.830 186.510 108.601 1.00 115.87 289 ALA E O 1
ATOM 11735 N N . LYS E 1 290 ? 191.584 185.356 106.678 1.00 110.21 290 LYS E N 1
ATOM 11736 C CA . LYS E 1 290 ? 190.352 185.996 106.219 1.00 110.65 290 LYS E CA 1
ATOM 11737 C C . LYS E 1 290 ? 190.529 187.481 105.934 1.00 111.61 290 LYS E C 1
ATOM 11738 O O . LYS E 1 290 ? 189.534 188.178 105.694 1.00 108.54 290 LYS E O 1
ATOM 11744 N N . ASP E 1 291 ? 191.765 187.984 105.948 1.00 111.83 291 ASP E N 1
ATOM 11745 C CA . ASP E 1 291 ? 192.080 189.370 105.600 1.00 110.28 291 ASP E CA 1
ATOM 11746 C C . ASP E 1 291 ? 191.308 190.354 106.483 1.00 111.61 291 ASP E C 1
ATOM 11747 O O . ASP E 1 291 ? 190.465 191.122 106.018 1.00 112.27 291 ASP E O 1
ATOM 11752 N N . TYR E 1 292 ? 191.609 190.312 107.777 1.00 103.57 292 TYR E N 1
ATOM 11753 C CA . TYR E 1 292 ? 190.985 191.185 108.761 1.00 101.77 292 TYR E CA 1
ATOM 11754 C C . TYR E 1 292 ? 192.014 192.173 109.286 1.00 99.85 292 TYR E C 1
ATOM 11755 O O . TYR E 1 292 ? 193.104 191.774 109.708 1.00 100.01 292 TYR E O 1
ATOM 11764 N N . GLY E 1 293 ? 191.668 193.459 109.260 1.00 95.22 293 GLY E N 1
ATOM 11765 C CA . GLY E 1 293 ? 192.500 194.489 109.848 1.00 95.73 293 GLY E CA 1
ATOM 11766 C C . GLY E 1 293 ? 193.140 195.451 108.873 1.00 95.40 293 GLY E C 1
ATOM 11767 O O . GLY E 1 293 ? 193.940 196.289 109.303 1.00 96.20 293 GLY E O 1
ATOM 11768 N N . ARG E 1 294 ? 192.829 195.365 107.583 1.00 92.08 294 ARG E N 1
ATOM 11769 C CA . ARG E 1 294 ? 193.414 196.284 106.617 1.00 92.77 294 ARG E CA 1
ATOM 11770 C C . ARG E 1 294 ? 192.858 197.688 106.821 1.00 90.11 294 ARG E C 1
ATOM 11771 O O . ARG E 1 294 ? 191.646 197.873 106.971 1.00 90.26 294 ARG E O 1
ATOM 11779 N N . PHE E 1 295 ? 193.748 198.678 106.818 1.00 89.21 295 PHE E N 1
ATOM 11780 C CA . PHE E 1 295 ? 193.372 200.052 107.111 1.00 89.36 295 PHE E CA 1
ATOM 11781 C C . PHE E 1 295 ? 194.262 201.003 106.326 1.00 90.71 295 PHE E C 1
ATOM 11782 O O . PHE E 1 295 ? 195.361 200.647 105.895 1.00 92.92 295 PHE E O 1
ATOM 11790 N N . VAL E 1 296 ? 193.771 202.228 106.154 1.00 90.95 296 VAL E N 1
ATOM 11791 C CA . VAL E 1 296 ? 194.536 203.317 105.560 1.00 91.79 296 VAL E CA 1
ATOM 11792 C C . VAL E 1 296 ? 194.443 204.530 106.471 1.00 94.09 296 VAL E C 1
ATOM 11793 O O . VAL E 1 296 ? 193.398 204.786 107.079 1.00 95.50 296 VAL E O 1
ATOM 11797 N N . ILE E 1 297 ? 195.545 205.261 106.586 1.00 89.43 297 ILE E N 1
ATOM 11798 C CA . ILE E 1 297 ? 195.559 206.494 107.362 1.00 88.86 297 ILE E CA 1
ATOM 11799 C C . ILE E 1 297 ? 194.945 207.605 106.523 1.00 90.18 297 ILE E C 1
ATOM 11800 O O . ILE E 1 297 ? 195.363 207.846 105.385 1.00 90.63 297 ILE E O 1
ATOM 11805 N N . GLU E 1 298 ? 193.944 208.282 107.081 1.00 93.94 298 GLU E N 1
ATOM 11806 C CA . GLU E 1 298 ? 193.245 209.343 106.368 1.00 92.75 298 GLU E CA 1
ATOM 11807 C C . GLU E 1 298 ? 193.739 210.736 106.721 1.00 92.89 298 GLU E C 1
ATOM 11808 O O . GLU E 1 298 ? 193.648 211.640 105.884 1.00 95.05 298 GLU E O 1
ATOM 11814 N N . ASP E 1 299 ? 194.260 210.937 107.928 1.00 89.46 299 ASP E N 1
ATOM 11815 C CA . ASP E 1 299 ? 194.776 212.241 108.314 1.00 89.30 299 ASP E CA 1
ATOM 11816 C C . ASP E 1 299 ? 195.735 212.074 109.481 1.00 88.34 299 ASP E C 1
ATOM 11817 O O . ASP E 1 299 ? 195.487 211.276 110.387 1.00 91.48 299 ASP E O 1
ATOM 11822 N N . VAL E 1 300 ? 196.829 212.827 109.447 1.00 84.96 300 VAL E N 1
ATOM 11823 C CA . VAL E 1 300 ? 197.788 212.889 110.543 1.00 83.61 300 VAL E CA 1
ATOM 11824 C C . VAL E 1 300 ? 197.936 214.350 110.934 1.00 84.72 300 VAL E C 1
ATOM 11825 O O . VAL E 1 300 ? 198.355 215.176 110.114 1.00 92.07 300 VAL E O 1
ATOM 11829 N N . ILE E 1 301 ? 197.595 214.670 112.175 1.00 87.12 301 ILE E N 1
ATOM 11830 C CA . ILE E 1 301 ? 197.695 216.027 112.694 1.00 89.35 301 ILE E CA 1
ATOM 11831 C C . ILE E 1 301 ? 198.822 216.041 113.713 1.00 87.05 301 ILE E C 1
ATOM 11832 O O . ILE E 1 301 ? 198.722 215.417 114.775 1.00 91.42 301 ILE E O 1
ATOM 11837 N N . LEU E 1 302 ? 199.897 216.751 113.389 1.00 91.49 302 LEU E N 1
ATOM 11838 C CA . LEU E 1 302 ? 201.066 216.858 114.255 1.00 94.08 302 LEU E CA 1
ATOM 11839 C C . LEU E 1 302 ? 200.973 218.187 114.996 1.00 99.08 302 LEU E C 1
ATOM 11840 O O . LEU E 1 302 ? 201.203 219.252 114.417 1.00 103.88 302 LEU E O 1
ATOM 11845 N N . ASP E 1 303 ? 200.622 218.116 116.281 1.00 96.10 303 ASP E N 1
ATOM 11846 C CA . ASP E 1 303 ? 200.580 219.280 117.166 1.00 95.45 303 ASP E CA 1
ATOM 11847 C C . ASP E 1 303 ? 199.640 220.362 116.635 1.00 96.46 303 ASP E C 1
ATOM 11848 O O . ASP E 1 303 ? 199.971 221.548 116.604 1.00 97.29 303 ASP E O 1
ATOM 11853 N N . GLY E 1 304 ? 198.450 219.940 116.213 1.00 107.67 304 GLY E N 1
ATOM 11854 C CA . GLY E 1 304 ? 197.420 220.860 115.785 1.00 108.42 304 GLY E CA 1
ATOM 11855 C C . GLY E 1 304 ? 197.427 221.212 114.313 1.00 110.37 304 GLY E C 1
ATOM 11856 O O . GLY E 1 304 ? 196.494 221.882 113.852 1.00 110.54 304 GLY E O 1
ATOM 11857 N N . GLU E 1 305 ? 198.436 220.786 113.560 1.00 107.51 305 GLU E N 1
ATOM 11858 C CA . GLU E 1 305 ? 198.529 221.077 112.137 1.00 104.88 305 GLU E CA 1
ATOM 11859 C C . GLU E 1 305 ? 198.580 219.780 111.343 1.00 103.75 305 GLU E C 1
ATOM 11860 O O . GLU E 1 305 ? 199.313 218.852 111.698 1.00 106.98 305 GLU E O 1
ATOM 11866 N N . SER E 1 306 ? 197.800 219.723 110.268 1.00 95.55 306 SER E N 1
ATOM 11867 C CA . SER E 1 306 ? 197.766 218.534 109.430 1.00 96.57 306 SER E CA 1
ATOM 11868 C C . SER E 1 306 ? 199.053 218.420 108.623 1.00 96.04 306 SER E C 1
ATOM 11869 O O . SER E 1 306 ? 199.499 219.391 108.005 1.00 99.13 306 SER E O 1
ATOM 11872 N N . VAL E 1 307 ? 199.651 217.232 108.632 1.00 92.75 307 VAL E N 1
ATOM 11873 C CA . VAL E 1 307 ? 200.890 216.994 107.902 1.00 94.63 307 VAL E CA 1
ATOM 11874 C C . VAL E 1 307 ? 200.736 215.769 107.012 1.00 96.37 307 VAL E C 1
ATOM 11875 O O . VAL E 1 307 ? 201.720 215.088 106.704 1.00 97.19 307 VAL E O 1
ATOM 11879 N N . TRP E 1 308 ? 199.510 215.482 106.588 1.00 95.70 308 TRP E N 1
ATOM 11880 C CA . TRP E 1 308 ? 199.218 214.297 105.783 1.00 97.52 308 TRP E CA 1
ATOM 11881 C C . TRP E 1 308 ? 198.850 214.718 104.366 1.00 97.40 308 TRP E C 1
ATOM 11882 O O . TRP E 1 308 ? 197.699 215.066 104.089 1.00 95.81 308 TRP E O 1
ATOM 11893 N N . THR E 1 309 ? 199.831 214.681 103.474 1.00 103.38 309 THR E N 1
ATOM 11894 C CA . THR E 1 309 ? 199.578 214.785 102.049 1.00 103.30 309 THR E CA 1
ATOM 11895 C C . THR E 1 309 ? 199.123 213.431 101.513 1.00 103.59 309 THR E C 1
ATOM 11896 O O . THR E 1 309 ? 199.355 212.397 102.145 1.00 104.05 309 THR E O 1
ATOM 11900 N N . PRO E 1 310 ? 198.456 213.405 100.355 1.00 99.63 310 PRO E N 1
ATOM 11901 C CA . PRO E 1 310 ? 198.032 212.111 99.793 1.00 100.35 310 PRO E CA 1
ATOM 11902 C C . PRO E 1 310 ? 199.177 211.135 99.578 1.00 99.25 310 PRO E C 1
ATOM 11903 O O . PRO E 1 310 ? 198.980 209.921 99.704 1.00 97.17 310 PRO E O 1
ATOM 11907 N N . SER E 1 311 ? 200.370 211.633 99.250 1.00 105.74 311 SER E N 1
ATOM 11908 C CA . SER E 1 311 ? 201.529 210.752 99.143 1.00 106.33 311 SER E CA 1
ATOM 11909 C C . SER E 1 311 ? 201.901 210.163 100.498 1.00 105.84 311 SER E C 1
ATOM 11910 O O . SER E 1 311 ? 202.304 208.998 100.588 1.00 106.48 311 SER E O 1
ATOM 11913 N N . GLY E 1 312 ? 201.772 210.944 101.553 1.00 102.94 312 GLY E N 1
ATOM 11914 C CA . GLY E 1 312 ? 202.137 210.520 102.889 1.00 101.91 312 GLY E CA 1
ATOM 11915 C C . GLY E 1 312 ? 202.383 211.734 103.769 1.00 99.70 312 GLY E C 1
ATOM 11916 O O . GLY E 1 312 ? 201.844 212.810 103.518 1.00 101.08 312 GLY E O 1
ATOM 11917 N N . VAL E 1 313 ? 203.200 211.538 104.799 1.00 96.08 313 VAL E N 1
ATOM 11918 C CA . VAL E 1 313 ? 203.562 212.628 105.699 1.00 97.77 313 VAL E CA 1
ATOM 11919 C C . VAL E 1 313 ? 204.603 213.490 104.992 1.00 102.21 313 VAL E C 1
ATOM 11920 O O . VAL E 1 313 ? 205.740 213.061 104.784 1.00 101.18 313 VAL E O 1
ATOM 11924 N N . SER E 1 314 ? 204.213 214.704 104.616 1.00 112.43 314 SER E N 1
ATOM 11925 C CA . SER E 1 314 ? 205.115 215.627 103.942 1.00 109.42 314 SER E CA 1
ATOM 11926 C C . SER E 1 314 ? 204.592 217.042 104.127 1.00 109.60 314 SER E C 1
ATOM 11927 O O . SER E 1 314 ? 203.427 217.251 104.475 1.00 109.48 314 SER E O 1
ATOM 11930 N N . GLY E 1 315 ? 205.465 218.006 103.893 1.00 122.21 315 GLY E N 1
ATOM 11931 C CA . GLY E 1 315 ? 205.098 219.400 104.004 1.00 123.53 315 GLY E CA 1
ATOM 11932 C C . GLY E 1 315 ? 206.294 220.241 104.401 1.00 123.39 315 GLY E C 1
ATOM 11933 O O . GLY E 1 315 ? 207.437 219.797 104.346 1.00 121.81 315 GLY E O 1
ATOM 11934 N N . GLN E 1 316 ? 205.997 221.472 104.807 1.00 129.31 316 GLN E N 1
ATOM 11935 C CA . GLN E 1 316 ? 207.012 222.439 105.200 1.00 130.17 316 GLN E CA 1
ATOM 11936 C C . GLN E 1 316 ? 207.301 222.407 106.697 1.00 129.64 316 GLN E C 1
ATOM 11937 O O . GLN E 1 316 ? 208.005 223.287 107.203 1.00 130.15 316 GLN E O 1
ATOM 11943 N N . ALA E 1 317 ? 206.771 221.418 107.417 1.00 129.20 317 ALA E N 1
ATOM 11944 C CA . ALA E 1 317 ? 207.057 221.257 108.834 1.00 129.13 317 ALA E CA 1
ATOM 11945 C C . ALA E 1 317 ? 207.723 219.937 109.184 1.00 129.49 317 ALA E C 1
ATOM 11946 O O . ALA E 1 317 ? 208.302 219.832 110.270 1.00 130.40 317 ALA E O 1
ATOM 11948 N N . THR E 1 318 ? 207.664 218.935 108.307 1.00 117.29 318 THR E N 1
ATOM 11949 C CA . THR E 1 318 ? 208.194 217.612 108.605 1.00 115.59 318 THR E CA 1
ATOM 11950 C C . THR E 1 318 ? 209.516 217.308 107.911 1.00 115.70 318 THR E C 1
ATOM 11951 O O . THR E 1 318 ? 210.083 216.237 108.151 1.00 116.31 318 THR E O 1
ATOM 11955 N N . GLU E 1 319 ? 210.018 218.205 107.058 1.00 118.50 319 GLU E N 1
ATOM 11956 C CA . GLU E 1 319 ? 211.261 217.915 106.349 1.00 117.93 319 GLU E CA 1
ATOM 11957 C C . GLU E 1 319 ? 212.445 217.864 107.306 1.00 117.79 319 GLU E C 1
ATOM 11958 O O . GLU E 1 319 ? 213.337 217.020 107.155 1.00 120.64 319 GLU E O 1
ATOM 11964 N N . GLN E 1 320 ? 212.471 218.757 108.298 1.00 104.53 320 GLN E N 1
ATOM 11965 C CA . GLN E 1 320 ? 213.554 218.747 109.276 1.00 104.66 320 GLN E CA 1
ATOM 11966 C C . GLN E 1 320 ? 213.561 217.452 110.079 1.00 107.00 320 GLN E C 1
ATOM 11967 O O . GLN E 1 320 ? 214.628 216.897 110.364 1.00 107.03 320 GLN E O 1
ATOM 11973 N N . PHE E 1 321 ? 212.379 216.953 110.448 1.00 102.57 321 PHE E N 1
ATOM 11974 C CA . PHE E 1 321 ? 212.301 215.681 111.157 1.00 101.42 321 PHE E CA 1
ATOM 11975 C C . PHE E 1 321 ? 212.827 214.539 110.299 1.00 102.43 321 PHE E C 1
ATOM 11976 O O . PHE E 1 321 ? 213.539 213.655 110.793 1.00 103.34 321 PHE E O 1
ATOM 11984 N N . PHE E 1 322 ? 212.480 214.535 109.011 1.00 100.75 322 PHE E N 1
ATOM 11985 C CA . PHE E 1 322 ? 212.951 213.482 108.120 1.00 98.43 322 PHE E CA 1
ATOM 11986 C C . PHE E 1 322 ? 214.466 213.528 107.961 1.00 100.41 322 PHE E C 1
ATOM 11987 O O . PHE E 1 322 ? 215.130 212.486 107.972 1.00 103.26 322 PHE E O 1
ATOM 11995 N N . ASP E 1 323 ? 215.033 214.727 107.816 1.00 107.20 323 ASP E N 1
ATOM 11996 C CA . ASP E 1 323 ? 216.486 214.841 107.733 1.00 107.94 323 ASP E CA 1
ATOM 11997 C C . ASP E 1 323 ? 217.152 214.381 109.024 1.00 110.13 323 ASP E C 1
ATOM 11998 O O . ASP E 1 323 ? 218.182 213.692 108.993 1.00 112.63 323 ASP E O 1
ATOM 12003 N N . ALA E 1 324 ? 216.580 214.756 110.171 1.00 105.51 324 ALA E N 1
ATOM 12004 C CA . ALA E 1 324 ? 217.150 214.347 111.448 1.00 105.61 324 ALA E CA 1
ATOM 12005 C C . ALA E 1 324 ? 217.131 212.835 111.599 1.00 106.12 324 ALA E C 1
ATOM 12006 O O . ALA E 1 324 ? 218.116 212.237 112.044 1.00 105.94 324 ALA E O 1
ATOM 12008 N N . ILE E 1 325 ? 216.021 212.194 111.232 1.00 102.48 325 ILE E N 1
ATOM 12009 C CA . ILE E 1 325 ? 215.973 210.743 111.356 1.00 101.84 325 ILE E CA 1
ATOM 12010 C C . ILE E 1 325 ? 216.866 210.067 110.325 1.00 105.02 325 ILE E C 1
ATOM 12011 O O . ILE E 1 325 ? 217.403 208.991 110.589 1.00 106.26 325 ILE E O 1
ATOM 12016 N N . ALA E 1 326 ? 217.055 210.664 109.146 1.00 108.06 326 ALA E N 1
ATOM 12017 C CA . ALA E 1 326 ? 218.006 210.090 108.199 1.00 104.59 326 ALA E CA 1
ATOM 12018 C C . ALA E 1 326 ? 219.422 210.115 108.764 1.00 106.64 326 ALA E C 1
ATOM 12019 O O . ALA E 1 326 ? 220.159 209.119 108.678 1.00 110.30 326 ALA E O 1
ATOM 12021 N N . GLU E 1 327 ? 219.812 211.246 109.361 1.00 106.36 327 GLU E N 1
ATOM 12022 C CA . GLU E 1 327 ? 221.122 211.341 109.998 1.00 106.98 327 GLU E CA 1
ATOM 12023 C C . GLU E 1 327 ? 221.250 210.356 111.154 1.00 108.74 327 GLU E C 1
ATOM 12024 O O . GLU E 1 327 ? 222.288 209.704 111.317 1.00 109.89 327 GLU E O 1
ATOM 12030 N N . ALA E 1 328 ? 220.202 210.236 111.971 1.00 110.81 328 ALA E N 1
ATOM 12031 C CA . ALA E 1 328 ? 220.237 209.291 113.081 1.00 110.13 328 ALA E CA 1
ATOM 12032 C C . ALA E 1 328 ? 220.337 207.856 112.583 1.00 110.16 328 ALA E C 1
ATOM 12033 O O . ALA E 1 328 ? 221.050 207.036 113.170 1.00 111.10 328 ALA E O 1
ATOM 12035 N N . LEU E 1 329 ? 219.627 207.535 111.501 1.00 109.02 329 LEU E N 1
ATOM 12036 C CA . LEU E 1 329 ? 219.632 206.177 110.976 1.00 109.34 329 LEU E CA 1
ATOM 12037 C C . LEU E 1 329 ? 221.006 205.801 110.446 1.00 109.26 329 LEU E C 1
ATOM 12038 O O . LEU E 1 329 ? 221.555 204.754 110.806 1.00 109.12 329 LEU E O 1
ATOM 12043 N N . ASP E 1 330 ? 221.588 206.646 109.597 1.00 114.51 330 ASP E N 1
ATOM 12044 C CA . ASP E 1 330 ? 222.899 206.280 109.073 1.00 114.38 330 ASP E CA 1
ATOM 12045 C C . ASP E 1 330 ? 224.024 206.580 110.054 1.00 116.57 330 ASP E C 1
ATOM 12046 O O . ASP E 1 330 ? 225.186 206.304 109.740 1.00 117.08 330 ASP E O 1
ATOM 12051 N N . GLY E 1 331 ? 223.712 207.138 111.224 1.00 122.30 331 GLY E N 1
ATOM 12052 C CA . GLY E 1 331 ? 224.709 207.309 112.261 1.00 121.20 331 GLY E CA 1
ATOM 12053 C C . GLY E 1 331 ? 224.570 206.369 113.445 1.00 121.13 331 GLY E C 1
ATOM 12054 O O . GLY E 1 331 ? 225.433 206.363 114.328 1.00 119.82 331 GLY E O 1
ATOM 12055 N N . MET E 1 332 ? 223.505 205.570 113.487 1.00 119.57 332 MET E N 1
ATOM 12056 C CA . MET E 1 332 ? 223.265 204.691 114.623 1.00 119.53 332 MET E CA 1
ATOM 12057 C C . MET E 1 332 ? 223.874 203.314 114.392 1.00 119.11 332 MET E C 1
ATOM 12058 O O . MET E 1 332 ? 224.021 202.858 113.256 1.00 118.84 332 MET E O 1
ATOM 12063 N N . THR E 1 333 ? 224.227 202.652 115.495 1.00 122.09 333 THR E N 1
ATOM 12064 C CA . THR E 1 333 ? 224.817 201.320 115.447 1.00 122.29 333 THR E CA 1
ATOM 12065 C C . THR E 1 333 ? 224.101 200.382 116.411 1.00 122.41 333 THR E C 1
ATOM 12066 O O . THR E 1 333 ? 223.062 200.737 116.977 1.00 122.27 333 THR E O 1
ATOM 12070 N N . SER E 1 334 ? 224.650 199.183 116.602 1.00 114.82 334 SER E N 1
ATOM 12071 C CA . SER E 1 334 ? 224.073 198.206 117.516 1.00 113.45 334 SER E CA 1
ATOM 12072 C C . SER E 1 334 ? 224.557 198.372 118.951 1.00 113.87 334 SER E C 1
ATOM 12073 O O . SER E 1 334 ? 224.052 197.677 119.842 1.00 114.48 334 SER E O 1
ATOM 12076 N N . SER E 1 335 ? 225.515 199.269 119.196 1.00 108.44 335 SER E N 1
ATOM 12077 C CA . SER E 1 335 ? 226.064 199.421 120.539 1.00 108.52 335 SER E CA 1
ATOM 12078 C C . SER E 1 335 ? 225.010 199.926 121.517 1.00 107.99 335 SER E C 1
ATOM 12079 O O . SER E 1 335 ? 224.989 199.515 122.683 1.00 109.10 335 SER E O 1
ATOM 12082 N N . GLU E 1 336 ? 224.139 200.831 121.069 1.00 100.74 336 GLU E N 1
ATOM 12083 C CA . GLU E 1 336 ? 223.091 201.331 121.953 1.00 99.24 336 GLU E CA 1
ATOM 12084 C C . GLU E 1 336 ? 222.178 200.202 122.409 1.00 99.26 336 GLU E C 1
ATOM 12085 O O . GLU E 1 336 ? 221.867 200.087 123.601 1.00 100.95 336 GLU E O 1
ATOM 12091 N N . PHE E 1 337 ? 221.765 199.339 121.479 1.00 88.49 337 PHE E N 1
ATOM 12092 C CA . PHE E 1 337 ? 220.955 198.183 121.845 1.00 86.03 337 PHE E CA 1
ATOM 12093 C C . PHE E 1 337 ? 221.722 197.250 122.771 1.00 90.38 337 PHE E C 1
ATOM 12094 O O . PHE E 1 337 ? 221.147 196.679 123.706 1.00 92.88 337 PHE E O 1
ATOM 12102 N N . GLU E 1 338 ? 223.022 197.075 122.519 1.00 100.51 338 GLU E N 1
ATOM 12103 C CA . GLU E 1 338 ? 223.823 196.177 123.345 1.00 99.47 338 GLU E CA 1
ATOM 12104 C C . GLU E 1 338 ? 223.874 196.653 124.791 1.00 97.45 338 GLU E C 1
ATOM 12105 O O . GLU E 1 338 ? 223.625 195.877 125.719 1.00 98.82 338 GLU E O 1
ATOM 12111 N N . GLN E 1 339 ? 224.193 197.933 125.006 1.00 95.93 339 GLN E N 1
ATOM 12112 C CA . GLN E 1 339 ? 224.201 198.448 126.372 1.00 97.24 339 GLN E CA 1
ATOM 12113 C C . GLN E 1 339 ? 222.806 198.536 126.976 1.00 96.34 339 GLN E C 1
ATOM 12114 O O . GLN E 1 339 ? 222.677 198.467 128.202 1.00 94.67 339 GLN E O 1
ATOM 12120 N N . PHE E 1 340 ? 221.763 198.686 126.159 1.00 89.76 340 PHE E N 1
ATOM 12121 C CA . PHE E 1 340 ? 220.415 198.730 126.713 1.00 87.31 340 PHE E CA 1
ATOM 12122 C C . PHE E 1 340 ? 219.987 197.366 127.237 1.00 92.69 340 PHE E C 1
ATOM 12123 O O . PHE E 1 340 ? 219.466 197.254 128.353 1.00 94.54 340 PHE E O 1
ATOM 12131 N N . ALA E 1 341 ? 220.202 196.314 126.448 1.00 95.42 341 ALA E N 1
ATOM 12132 C CA . ALA E 1 341 ? 219.727 194.985 126.810 1.00 89.57 341 ALA E CA 1
ATOM 12133 C C . ALA E 1 341 ? 220.628 194.270 127.806 1.00 92.57 341 ALA E C 1
ATOM 12134 O O . ALA E 1 341 ? 220.244 193.208 128.306 1.00 91.60 341 ALA E O 1
ATOM 12136 N N . ALA E 1 342 ? 221.805 194.811 128.102 1.00 99.37 342 ALA E N 1
ATOM 12137 C CA . ALA E 1 342 ? 222.727 194.142 129.008 1.00 98.52 342 ALA E CA 1
ATOM 12138 C C . ALA E 1 342 ? 222.200 194.193 130.435 1.00 99.44 342 ALA E C 1
ATOM 12139 O O . ALA E 1 342 ? 221.803 195.253 130.925 1.00 102.22 342 ALA E O 1
ATOM 12141 N N . SER E 1 343 ? 222.197 193.043 131.103 1.00 110.34 343 SER E N 1
ATOM 12142 C CA . SER E 1 343 ? 221.760 192.986 132.489 1.00 111.97 343 SER E CA 1
ATOM 12143 C C . SER E 1 343 ? 222.808 193.600 133.410 1.00 112.71 343 SER E C 1
ATOM 12144 O O . SER E 1 343 ? 224.003 193.623 133.103 1.00 112.56 343 SER E O 1
ATOM 12147 N N . ALA E 1 344 ? 222.342 194.110 134.552 1.00 122.76 344 ALA E N 1
ATOM 12148 C CA . ALA E 1 344 ? 223.248 194.739 135.507 1.00 123.51 344 ALA E CA 1
ATOM 12149 C C . ALA E 1 344 ? 224.229 193.732 136.093 1.00 124.88 344 ALA E C 1
ATOM 12150 O O . ALA E 1 344 ? 225.421 194.030 136.239 1.00 123.54 344 ALA E O 1
ATOM 12152 N N . LYS E 1 345 ? 223.752 192.541 136.434 1.00 135.62 345 LYS E N 1
ATOM 12153 C CA . LYS E 1 345 ? 224.604 191.514 137.019 1.00 136.96 345 LYS E CA 1
ATOM 12154 C C . LYS E 1 345 ? 224.221 190.128 136.509 1.00 137.07 345 LYS E C 1
ATOM 12155 O O . LYS E 1 345 ? 223.155 189.940 135.923 1.00 136.81 345 LYS E O 1
ATOM 12161 N N . MET F 2 1 ? 211.843 158.412 242.004 1.00 81.91 1 MET F N 1
ATOM 12162 C CA . MET F 2 1 ? 212.130 156.996 241.813 1.00 84.79 1 MET F CA 1
ATOM 12163 C C . MET F 2 1 ? 212.584 156.703 240.387 1.00 83.44 1 MET F C 1
ATOM 12164 O O . MET F 2 1 ? 212.872 155.557 240.045 1.00 84.57 1 MET F O 1
ATOM 12169 N N . ASP F 2 2 ? 212.647 157.747 239.561 1.00 71.34 2 ASP F N 1
ATOM 12170 C CA . ASP F 2 2 ? 213.149 157.622 238.198 1.00 68.28 2 ASP F CA 1
ATOM 12171 C C . ASP F 2 2 ? 213.457 158.993 237.613 1.00 68.25 2 ASP F C 1
ATOM 12172 O O . ASP F 2 2 ? 212.615 159.895 237.658 1.00 74.51 2 ASP F O 1
ATOM 12177 N N . PHE F 2 3 ? 214.653 159.160 237.058 1.00 56.35 3 PHE F N 1
ATOM 12178 C CA . PHE F 2 3 ? 215.076 160.442 236.515 1.00 57.40 3 PHE F CA 1
ATOM 12179 C C . PHE F 2 3 ? 214.538 160.601 235.100 1.00 58.30 3 PHE F C 1
ATOM 12180 O O . PHE F 2 3 ? 214.644 159.683 234.282 1.00 65.05 3 PHE F O 1
ATOM 12188 N N . LEU F 2 4 ? 213.965 161.768 234.815 1.00 48.02 4 LEU F N 1
ATOM 12189 C CA . LEU F 2 4 ? 213.257 161.987 233.565 1.00 44.45 4 LEU F CA 1
ATOM 12190 C C . LEU F 2 4 ? 213.639 163.334 232.973 1.00 47.54 4 LEU F C 1
ATOM 12191 O O . LEU F 2 4 ? 214.136 164.225 233.663 1.00 57.84 4 LEU F O 1
ATOM 12196 N N . LYS F 2 5 ? 213.401 163.462 231.671 1.00 41.06 5 LYS F N 1
ATOM 12197 C CA . LYS F 2 5 ? 213.596 164.705 230.937 1.00 38.72 5 LYS F CA 1
ATOM 12198 C C . LYS F 2 5 ? 212.323 164.996 230.163 1.00 41.22 5 LYS F C 1
ATOM 12199 O O . LYS F 2 5 ? 211.992 164.274 229.218 1.00 46.96 5 LYS F O 1
ATOM 12205 N N . VAL F 2 6 ? 211.616 166.048 230.556 1.00 38.27 6 VAL F N 1
ATOM 12206 C CA . VAL F 2 6 ? 210.343 166.410 229.947 1.00 29.18 6 VAL F CA 1
ATOM 12207 C C . VAL F 2 6 ? 210.610 167.460 228.882 1.00 38.84 6 VAL F C 1
ATOM 12208 O O . VAL F 2 6 ? 211.178 168.519 229.172 1.00 52.53 6 VAL F O 1
ATOM 12212 N N . THR F 2 7 ? 210.200 167.174 227.651 1.00 34.65 7 THR F N 1
ATOM 12213 C CA . THR F 2 7 ? 210.397 168.072 226.524 1.00 33.26 7 THR F CA 1
ATOM 12214 C C . THR F 2 7 ? 209.045 168.433 225.928 1.00 40.83 7 THR F C 1
ATOM 12215 O O . THR F 2 7 ? 208.242 167.546 225.626 1.00 45.31 7 THR F O 1
ATOM 12219 N N . ILE F 2 8 ? 208.799 169.729 225.762 1.00 36.36 8 ILE F N 1
ATOM 12220 C CA . ILE F 2 8 ? 207.550 170.242 225.212 1.00 23.48 8 ILE F CA 1
ATOM 12221 C C . ILE F 2 8 ? 207.866 170.983 223.923 1.00 25.84 8 ILE F C 1
ATOM 12222 O O . ILE F 2 8 ? 208.779 171.815 223.889 1.00 40.89 8 ILE F O 1
ATOM 12227 N N . ASN F 2 9 ? 207.117 170.681 222.868 1.00 32.24 9 ASN F N 1
ATOM 12228 C CA . ASN F 2 9 ? 207.234 171.368 221.591 1.00 29.57 9 ASN F CA 1
ATOM 12229 C C . ASN F 2 9 ? 206.005 172.237 221.373 1.00 36.91 9 ASN F C 1
ATOM 12230 O O . ASN F 2 9 ? 204.886 171.836 221.704 1.00 42.94 9 ASN F O 1
ATOM 12235 N N . LEU F 2 10 ? 206.216 173.423 220.815 1.00 36.07 10 LEU F N 1
ATOM 12236 C CA . LEU F 2 10 ? 205.165 174.420 220.678 1.00 35.63 10 LEU F CA 1
ATOM 12237 C C . LEU F 2 10 ? 204.648 174.478 219.247 1.00 39.96 10 LEU F C 1
ATOM 12238 O O . LEU F 2 10 ? 205.425 174.426 218.290 1.00 44.81 10 LEU F O 1
ATOM 12243 N N . GLY F 2 11 ? 203.329 174.581 219.110 1.00 36.52 11 GLY F N 1
ATOM 12244 C CA . GLY F 2 11 ? 202.712 174.823 217.822 1.00 33.44 11 GLY F CA 1
ATOM 12245 C C . GLY F 2 11 ? 202.425 176.294 217.608 1.00 38.62 11 GLY F C 1
ATOM 12246 O O . GLY F 2 11 ? 202.223 176.739 216.476 1.00 47.91 11 GLY F O 1
ATOM 12247 N N . SER F 2 12 ? 202.407 177.057 218.696 1.00 35.42 12 SER F N 1
ATOM 12248 C CA . SER F 2 12 ? 202.252 178.502 218.676 1.00 35.21 12 SER F CA 1
ATOM 12249 C C . SER F 2 12 ? 203.213 179.100 219.689 1.00 41.98 12 SER F C 1
ATOM 12250 O O . SER F 2 12 ? 203.560 178.443 220.677 1.00 48.67 12 SER F O 1
ATOM 12253 N N . PRO F 2 13 ? 203.669 180.332 219.469 1.00 37.65 13 PRO F N 1
ATOM 12254 C CA . PRO F 2 13 ? 204.603 180.942 220.419 1.00 28.93 13 PRO F CA 1
ATOM 12255 C C . PRO F 2 13 ? 203.959 181.134 221.780 1.00 32.47 13 PRO F C 1
ATOM 12256 O O . PRO F 2 13 ? 202.789 181.501 221.887 1.00 41.45 13 PRO F O 1
ATOM 12260 N N . MET F 2 14 ? 204.737 180.886 222.824 1.00 35.15 14 MET F N 1
ATOM 12261 C CA . MET F 2 14 ? 204.281 181.059 224.192 1.00 36.46 14 MET F CA 1
ATOM 12262 C C . MET F 2 14 ? 204.702 182.422 224.713 1.00 39.67 14 MET F C 1
ATOM 12263 O O . MET F 2 14 ? 205.560 183.096 224.142 1.00 47.43 14 MET F O 1
ATOM 12268 N N . VAL F 2 15 ? 204.087 182.822 225.818 1.00 38.58 15 VAL F N 1
ATOM 12269 C CA . VAL F 2 15 ? 204.506 184.029 226.517 1.00 31.64 15 VAL F CA 1
ATOM 12270 C C . VAL F 2 15 ? 205.769 183.700 227.295 1.00 36.95 15 VAL F C 1
ATOM 12271 O O . VAL F 2 15 ? 205.776 182.787 228.127 1.00 45.37 15 VAL F O 1
ATOM 12275 N N . GLU F 2 16 ? 206.840 184.426 227.015 1.00 43.26 16 GLU F N 1
ATOM 12276 C CA . GLU F 2 16 ? 208.099 184.181 227.694 1.00 40.46 16 GLU F CA 1
ATOM 12277 C C . GLU F 2 16 ? 207.933 184.495 229.173 1.00 47.28 16 GLU F C 1
ATOM 12278 O O . GLU F 2 16 ? 207.588 185.634 229.521 1.00 53.77 16 GLU F O 1
ATOM 12284 N N . PRO F 2 17 ? 208.150 183.534 230.065 1.00 39.65 17 PRO F N 1
ATOM 12285 C CA . PRO F 2 17 ? 207.900 183.785 231.486 1.00 42.49 17 PRO F CA 1
ATOM 12286 C C . PRO F 2 17 ? 208.864 184.816 232.045 1.00 46.51 17 PRO F C 1
ATOM 12287 O O . PRO F 2 17 ? 210.062 184.797 231.755 1.00 45.73 17 PRO F O 1
ATOM 12291 N N . GLY F 2 18 ? 208.322 185.732 232.848 1.00 46.14 18 GLY F N 1
ATOM 12292 C CA . GLY F 2 18 ? 209.170 186.703 233.514 1.00 44.96 18 GLY F CA 1
ATOM 12293 C C . GLY F 2 18 ? 210.095 186.057 234.525 1.00 46.82 18 GLY F C 1
ATOM 12294 O O . GLY F 2 18 ? 211.281 186.388 234.596 1.00 49.87 18 GLY F O 1
ATOM 12295 N N . ASP F 2 19 ? 209.571 185.125 235.309 1.00 47.64 19 ASP F N 1
ATOM 12296 C CA . ASP F 2 19 ? 210.341 184.397 236.305 1.00 48.46 19 ASP F CA 1
ATOM 12297 C C . ASP F 2 19 ? 210.301 182.909 235.952 1.00 51.16 19 ASP F C 1
ATOM 12298 O O . ASP F 2 19 ? 209.821 182.517 234.886 1.00 53.88 19 ASP F O 1
ATOM 12303 N N . LEU F 2 20 ? 210.812 182.080 236.858 1.00 44.36 20 LEU F N 1
ATOM 12304 C CA . LEU F 2 20 ? 210.970 180.659 236.583 1.00 41.87 20 LEU F CA 1
ATOM 12305 C C . LEU F 2 20 ? 209.625 179.988 236.330 1.00 44.08 20 LEU F C 1
ATOM 12306 O O . LEU F 2 20 ? 208.640 180.248 237.023 1.00 49.16 20 LEU F O 1
ATOM 12311 N N . PHE F 2 21 ? 209.593 179.119 235.321 1.00 36.90 21 PHE F N 1
ATOM 12312 C CA . PHE F 2 21 ? 208.432 178.291 235.012 1.00 31.56 21 PHE F CA 1
ATOM 12313 C C . PHE F 2 21 ? 208.749 176.870 235.460 1.00 35.83 21 PHE F C 1
ATOM 12314 O O . PHE F 2 21 ? 209.562 176.183 234.834 1.00 51.30 21 PHE F O 1
ATOM 12322 N N . HIS F 2 22 ? 208.101 176.429 236.531 1.00 30.65 22 HIS F N 1
ATOM 12323 C CA . HIS F 2 22 ? 208.442 175.168 237.169 1.00 31.80 22 HIS F CA 1
ATOM 12324 C C . HIS F 2 22 ? 207.605 174.029 236.611 1.00 36.01 22 HIS F C 1
ATOM 12325 O O . HIS F 2 22 ? 206.415 174.193 236.330 1.00 46.45 22 HIS F O 1
ATOM 12332 N N . LEU F 2 23 ? 208.241 172.867 236.455 1.00 30.91 23 LEU F N 1
ATOM 12333 C CA . LEU F 2 23 ? 207.531 171.692 235.965 1.00 31.95 23 LEU F CA 1
ATOM 12334 C C . LEU F 2 23 ? 206.464 171.240 236.952 1.00 41.88 23 LEU F C 1
ATOM 12335 O O . LEU F 2 23 ? 205.369 170.832 236.547 1.00 52.99 23 LEU F O 1
ATOM 12340 N N . ASP F 2 24 ? 206.767 171.294 238.251 1.00 36.42 24 ASP F N 1
ATOM 12341 C CA . ASP F 2 24 ? 205.787 170.881 239.247 1.00 26.56 24 ASP F CA 1
ATOM 12342 C C . ASP F 2 24 ? 204.574 171.794 239.246 1.00 39.01 24 ASP F C 1
ATOM 12343 O O . ASP F 2 24 ? 203.464 171.340 239.527 1.00 50.61 24 ASP F O 1
ATOM 12348 N N . ALA F 2 25 ? 204.759 173.075 238.923 1.00 34.98 25 ALA F N 1
ATOM 12349 C CA . ALA F 2 25 ? 203.620 173.981 238.829 1.00 31.20 25 ALA F CA 1
ATOM 12350 C C . ALA F 2 25 ? 202.687 173.578 237.696 1.00 27.90 25 ALA F C 1
ATOM 12351 O O . ALA F 2 25 ? 201.464 173.540 237.871 1.00 43.87 25 ALA F O 1
ATOM 12353 N N . LEU F 2 26 ? 203.248 173.264 236.528 1.00 21.15 26 LEU F N 1
ATOM 12354 C CA . LEU F 2 26 ? 202.427 172.824 235.406 1.00 24.90 26 LEU F CA 1
ATOM 12355 C C . LEU F 2 26 ? 201.741 171.502 235.713 1.00 34.33 26 LEU F C 1
ATOM 12356 O O . LEU F 2 26 ? 200.561 171.315 235.391 1.00 49.53 26 LEU F O 1
ATOM 12361 N N . LEU F 2 27 ? 202.462 170.571 236.341 1.00 33.29 27 LEU F N 1
ATOM 12362 C CA . LEU F 2 27 ? 201.857 169.295 236.702 1.00 26.93 27 LEU F CA 1
ATOM 12363 C C . LEU F 2 27 ? 200.732 169.486 237.709 1.00 33.23 27 LEU F C 1
ATOM 12364 O O . LEU F 2 27 ? 199.696 168.820 237.622 1.00 47.61 27 LEU F O 1
ATOM 12369 N N . GLY F 2 28 ? 200.917 170.386 238.675 1.00 29.58 28 GLY F N 1
ATOM 12370 C CA . GLY F 2 28 ? 199.856 170.664 239.626 1.00 33.13 28 GLY F CA 1
ATOM 12371 C C . GLY F 2 28 ? 198.644 171.294 238.972 1.00 36.47 28 GLY F C 1
ATOM 12372 O O . GLY F 2 28 ? 197.506 170.975 239.320 1.00 46.79 28 GLY F O 1
ATOM 12373 N N . ALA F 2 29 ? 198.870 172.192 238.012 1.00 33.11 29 ALA F N 1
ATOM 12374 C CA . ALA F 2 29 ? 197.752 172.770 237.276 1.00 33.25 29 ALA F CA 1
ATOM 12375 C C . ALA F 2 29 ? 196.989 171.703 236.502 1.00 39.74 29 ALA F C 1
ATOM 12376 O O . ALA F 2 29 ? 195.754 171.696 236.494 1.00 50.11 29 ALA F O 1
ATOM 12378 N N . LEU F 2 30 ? 197.709 170.782 235.857 1.00 35.29 30 LEU F N 1
ATOM 12379 C CA . LEU F 2 30 ? 197.043 169.715 235.113 1.00 34.17 30 LEU F CA 1
ATOM 12380 C C . LEU F 2 30 ? 196.299 168.761 236.044 1.00 39.89 30 LEU F C 1
ATOM 12381 O O . LEU F 2 30 ? 195.202 168.291 235.716 1.00 48.68 30 LEU F O 1
ATOM 12386 N N . ARG F 2 31 ? 196.877 168.460 237.208 1.00 37.93 31 ARG F N 1
ATOM 12387 C CA . ARG F 2 31 ? 196.192 167.615 238.180 1.00 36.23 31 ARG F CA 1
ATOM 12388 C C . ARG F 2 31 ? 194.928 168.285 238.701 1.00 44.41 31 ARG F C 1
ATOM 12389 O O . ARG F 2 31 ? 193.892 167.631 238.873 1.00 56.01 31 ARG F O 1
ATOM 12397 N N . VAL F 2 32 ? 194.996 169.591 238.962 1.00 43.66 32 VAL F N 1
ATOM 12398 C CA . VAL F 2 32 ? 193.811 170.327 239.387 1.00 35.97 32 VAL F CA 1
ATOM 12399 C C . VAL F 2 32 ? 192.769 170.332 238.280 1.00 40.11 32 VAL F C 1
ATOM 12400 O O . VAL F 2 32 ? 191.565 170.261 238.542 1.00 51.62 32 VAL F O 1
ATOM 12404 N N . SER F 2 33 ? 193.214 170.404 237.024 1.00 34.80 33 SER F N 1
ATOM 12405 C CA . SER F 2 33 ? 192.284 170.297 235.906 1.00 34.38 33 SER F CA 1
ATOM 12406 C C . SER F 2 33 ? 191.588 168.943 235.901 1.00 42.43 33 SER F C 1
ATOM 12407 O O . SER F 2 33 ? 190.378 168.859 235.661 1.00 53.12 33 SER F O 1
ATOM 12410 N N . GLU F 2 34 ? 192.338 167.871 236.164 1.00 45.35 34 GLU F N 1
ATOM 12411 C CA . GLU F 2 34 ? 191.724 166.549 236.259 1.00 44.59 34 GLU F CA 1
ATOM 12412 C C . GLU F 2 34 ? 190.691 166.493 237.375 1.00 48.65 34 GLU F C 1
ATOM 12413 O O . GLU F 2 34 ? 189.591 165.959 237.190 1.00 53.99 34 GLU F O 1
ATOM 12419 N N . VAL F 2 35 ? 191.032 167.032 238.545 1.00 45.14 35 VAL F N 1
ATOM 12420 C CA . VAL F 2 35 ? 190.106 166.978 239.672 1.00 41.13 35 VAL F CA 1
ATOM 12421 C C . VAL F 2 35 ? 188.864 167.810 239.383 1.00 50.66 35 VAL F C 1
ATOM 12422 O O . VAL F 2 35 ? 187.749 167.440 239.769 1.00 60.52 35 VAL F O 1
ATOM 12426 N N . ARG F 2 36 ? 189.030 168.944 238.699 1.00 53.08 36 ARG F N 1
ATOM 12427 C CA . ARG F 2 36 ? 187.876 169.724 238.268 1.00 47.40 36 ARG F CA 1
ATOM 12428 C C . ARG F 2 36 ? 187.009 168.925 237.308 1.00 51.32 36 ARG F C 1
ATOM 12429 O O . ARG F 2 36 ? 185.777 168.962 237.393 1.00 61.74 36 ARG F O 1
ATOM 12437 N N . ALA F 2 37 ? 187.638 168.202 236.382 1.00 52.22 37 ALA F N 1
ATOM 12438 C CA . ALA F 2 37 ? 186.879 167.425 235.411 1.00 57.57 37 ALA F CA 1
ATOM 12439 C C . ALA F 2 37 ? 186.083 166.312 236.078 1.00 57.23 37 ALA F C 1
ATOM 12440 O O . ALA F 2 37 ? 184.947 166.040 235.676 1.00 58.74 37 ALA F O 1
ATOM 12442 N N . GLU F 2 38 ? 186.653 165.664 237.094 1.00 64.19 38 GLU F N 1
ATOM 12443 C CA . GLU F 2 38 ? 185.927 164.574 237.744 1.00 65.97 38 GLU F CA 1
ATOM 12444 C C . GLU F 2 38 ? 184.865 165.098 238.704 1.00 66.79 38 GLU F C 1
ATOM 12445 O O . GLU F 2 38 ? 183.715 164.647 238.672 1.00 69.60 38 GLU F O 1
ATOM 12451 N N . LEU F 2 39 ? 185.223 166.058 239.557 1.00 64.81 39 LEU F N 1
ATOM 12452 C CA . LEU F 2 39 ? 184.334 166.529 240.614 1.00 60.91 39 LEU F CA 1
ATOM 12453 C C . LEU F 2 39 ? 183.531 167.754 240.192 1.00 63.30 39 LEU F C 1
ATOM 12454 O O . LEU F 2 39 ? 182.298 167.715 240.170 1.00 67.29 39 LEU F O 1
ATOM 12459 N N . GLY F 2 40 ? 184.206 168.839 239.855 1.00 65.43 40 GLY F N 1
ATOM 12460 C CA . GLY F 2 40 ? 183.538 170.066 239.480 1.00 65.16 40 GLY F CA 1
ATOM 12461 C C . GLY F 2 40 ? 184.411 171.258 239.810 1.00 67.90 40 GLY F C 1
ATOM 12462 O O . GLY F 2 40 ? 185.582 171.120 240.148 1.00 72.69 40 GLY F O 1
ATOM 12463 N N . ASP F 2 41 ? 183.809 172.441 239.711 1.00 63.14 41 ASP F N 1
ATOM 12464 C CA . ASP F 2 41 ? 184.520 173.683 239.978 1.00 66.25 41 ASP F CA 1
ATOM 12465 C C . ASP F 2 41 ? 184.486 174.090 241.444 1.00 67.07 41 ASP F C 1
ATOM 12466 O O . ASP F 2 41 ? 185.168 175.050 241.818 1.00 67.28 41 ASP F O 1
ATOM 12471 N N . GLY F 2 42 ? 183.723 173.392 242.279 1.00 64.93 42 GLY F N 1
ATOM 12472 C CA . GLY F 2 42 ? 183.655 173.708 243.688 1.00 61.01 42 GLY F CA 1
ATOM 12473 C C . GLY F 2 42 ? 184.761 173.129 244.530 1.00 64.17 42 GLY F C 1
ATOM 12474 O O . GLY F 2 42 ? 184.763 173.311 245.751 1.00 66.13 42 GLY F O 1
ATOM 12475 N N . ILE F 2 43 ? 185.706 172.424 243.910 1.00 58.86 43 ILE F N 1
ATOM 12476 C CA . ILE F 2 43 ? 186.823 171.861 244.649 1.00 57.09 43 ILE F CA 1
ATOM 12477 C C . ILE F 2 43 ? 187.731 172.978 245.141 1.00 57.09 43 ILE F C 1
ATOM 12478 O O . ILE F 2 43 ? 187.803 174.063 244.549 1.00 59.22 43 ILE F O 1
ATOM 12483 N N . ASN F 2 44 ? 188.426 172.718 246.236 1.00 57.57 44 ASN F N 1
ATOM 12484 C CA . ASN F 2 44 ? 189.512 173.590 246.644 1.00 53.44 44 ASN F CA 1
ATOM 12485 C C . ASN F 2 44 ? 190.742 173.233 245.824 1.00 57.20 44 ASN F C 1
ATOM 12486 O O . ASN F 2 44 ? 191.222 172.099 245.913 1.00 64.02 44 ASN F O 1
ATOM 12491 N N . PRO F 2 45 ? 191.265 174.146 245.006 1.00 53.85 45 PRO F N 1
ATOM 12492 C CA . PRO F 2 45 ? 192.438 173.800 244.192 1.00 43.21 45 PRO F CA 1
ATOM 12493 C C . PRO F 2 45 ? 193.645 173.433 245.024 1.00 45.31 45 PRO F C 1
ATOM 12494 O O . PRO F 2 45 ? 194.496 172.664 244.562 1.00 53.47 45 PRO F O 1
ATOM 12498 N N . ARG F 2 46 ? 193.739 173.949 246.247 1.00 47.24 46 ARG F N 1
ATOM 12499 C CA . ARG F 2 46 ? 194.888 173.692 247.101 1.00 47.83 46 ARG F CA 1
ATOM 12500 C C . ARG F 2 46 ? 194.869 172.308 247.732 1.00 51.78 46 ARG F C 1
ATOM 12501 O O . ARG F 2 46 ? 195.866 171.915 248.346 1.00 56.18 46 ARG F O 1
ATOM 12509 N N . ASP F 2 47 ? 193.777 171.564 247.600 1.00 53.14 47 ASP F N 1
ATOM 12510 C CA . ASP F 2 47 ? 193.675 170.233 248.178 1.00 49.55 47 ASP F CA 1
ATOM 12511 C C . ASP F 2 47 ? 194.137 169.134 247.234 1.00 52.46 47 ASP F C 1
ATOM 12512 O O . ASP F 2 47 ? 194.168 167.968 247.637 1.00 58.16 47 ASP F O 1
ATOM 12517 N N . HIS F 2 48 ? 194.493 169.466 245.994 1.00 52.36 48 HIS F N 1
ATOM 12518 C CA . HIS F 2 48 ? 194.799 168.438 245.009 1.00 49.62 48 HIS F CA 1
ATOM 12519 C C . HIS F 2 48 ? 196.049 168.690 244.184 1.00 50.88 48 HIS F C 1
ATOM 12520 O O . HIS F 2 48 ? 196.484 167.767 243.491 1.00 56.78 48 HIS F O 1
ATOM 12527 N N . HIS F 2 49 ? 196.648 169.876 244.226 1.00 45.29 49 HIS F N 1
ATOM 12528 C CA . HIS F 2 49 ? 197.775 170.164 243.350 1.00 46.67 49 HIS F CA 1
ATOM 12529 C C . HIS F 2 49 ? 199.094 169.633 243.888 1.00 49.64 49 HIS F C 1
ATOM 12530 O O . HIS F 2 49 ? 200.118 169.772 243.215 1.00 56.31 49 HIS F O 1
ATOM 12537 N N . TYR F 2 50 ? 199.096 169.036 245.075 1.00 47.27 50 TYR F N 1
ATOM 12538 C CA . TYR F 2 50 ? 200.269 168.368 245.615 1.00 43.72 50 TYR F CA 1
ATOM 12539 C C . TYR F 2 50 ? 200.291 166.879 245.309 1.00 50.49 50 TYR F C 1
ATOM 12540 O O . TYR F 2 50 ? 201.269 166.207 245.644 1.00 57.25 50 TYR F O 1
ATOM 12549 N N . ASP F 2 51 ? 199.245 166.352 244.678 1.00 48.87 51 ASP F N 1
ATOM 12550 C CA . ASP F 2 51 ? 199.140 164.919 244.408 1.00 45.99 51 ASP F CA 1
ATOM 12551 C C . ASP F 2 51 ? 199.803 164.572 243.075 1.00 51.84 51 ASP F C 1
ATOM 12552 O O . ASP F 2 51 ? 199.194 164.012 242.166 1.00 53.59 51 ASP F O 1
ATOM 12557 N N . LEU F 2 52 ? 201.085 164.906 242.979 1.00 49.49 52 LEU F N 1
ATOM 12558 C CA . LEU F 2 52 ? 201.813 164.760 241.732 1.00 44.50 52 LEU F CA 1
ATOM 12559 C C . LEU F 2 52 ? 202.785 163.588 241.794 1.00 44.76 52 LEU F C 1
ATOM 12560 O O . LEU F 2 52 ? 203.278 163.237 242.870 1.00 50.84 52 LEU F O 1
ATOM 12565 N N . PRO F 2 53 ? 203.079 162.959 240.656 1.00 43.33 53 PRO F N 1
ATOM 12566 C CA . PRO F 2 53 ? 204.058 161.858 240.621 1.00 44.75 53 PRO F CA 1
ATOM 12567 C C . PRO F 2 53 ? 205.499 162.357 240.580 1.00 46.97 53 PRO F C 1
ATOM 12568 O O . PRO F 2 53 ? 206.248 162.105 239.636 1.00 49.86 53 PRO F O 1
ATOM 12572 N N . LEU F 2 54 ? 205.892 163.089 241.618 1.00 45.58 54 LEU F N 1
ATOM 12573 C CA . LEU F 2 54 ? 207.259 163.561 241.777 1.00 40.06 54 LEU F CA 1
ATOM 12574 C C . LEU F 2 54 ? 207.660 163.395 243.232 1.00 39.95 54 LEU F C 1
ATOM 12575 O O . LEU F 2 54 ? 206.849 163.627 244.131 1.00 48.60 54 LEU F O 1
ATOM 12580 N N . GLU F 2 55 ? 208.903 162.993 243.464 1.00 39.77 55 GLU F N 1
ATOM 12581 C CA . GLU F 2 55 ? 209.356 162.888 244.839 1.00 49.97 55 GLU F CA 1
ATOM 12582 C C . GLU F 2 55 ? 209.843 164.246 245.335 1.00 53.60 55 GLU F C 1
ATOM 12583 O O . GLU F 2 55 ? 210.142 165.150 244.553 1.00 58.19 55 GLU F O 1
ATOM 12589 N N . GLN F 2 56 ? 209.908 164.385 246.654 1.00 48.50 56 GLN F N 1
ATOM 12590 C CA . GLN F 2 56 ? 210.182 165.664 247.286 1.00 46.34 56 GLN F CA 1
ATOM 12591 C C . GLN F 2 56 ? 211.562 165.671 247.926 1.00 47.82 56 GLN F C 1
ATOM 12592 O O . GLN F 2 56 ? 212.042 164.650 248.425 1.00 56.20 56 GLN F O 1
ATOM 12598 N N . TYR F 2 57 ? 212.193 166.839 247.907 1.00 45.38 57 TYR F N 1
ATOM 12599 C CA . TYR F 2 57 ? 213.449 167.078 248.600 1.00 48.03 57 TYR F CA 1
ATOM 12600 C C . TYR F 2 57 ? 213.178 167.944 249.819 1.00 55.14 57 TYR F C 1
ATOM 12601 O O . TYR F 2 57 ? 212.601 169.027 249.692 1.00 64.63 57 TYR F O 1
ATOM 12610 N N . ARG F 2 58 ? 213.606 167.479 250.988 1.00 61.54 58 ARG F N 1
ATOM 12611 C CA . ARG F 2 58 ? 213.381 168.177 252.246 1.00 56.24 58 ARG F CA 1
ATOM 12612 C C . ARG F 2 58 ? 214.713 168.617 252.829 1.00 62.26 58 ARG F C 1
ATOM 12613 O O . ARG F 2 58 ? 215.635 167.806 252.961 1.00 71.11 58 ARG F O 1
ATOM 12621 N N . SER F 2 59 ? 214.810 169.895 253.181 1.00 66.74 59 SER F N 1
ATOM 12622 C CA . SER F 2 59 ? 216.037 170.453 253.725 1.00 68.32 59 SER F CA 1
ATOM 12623 C C . SER F 2 59 ? 216.058 170.271 255.242 1.00 73.38 59 SER F C 1
ATOM 12624 O O . SER F 2 59 ? 215.185 169.623 255.825 1.00 78.80 59 SER F O 1
ATOM 12627 N N . ARG F 2 60 ? 217.070 170.843 255.899 1.00 78.89 60 ARG F N 1
ATOM 12628 C CA . ARG F 2 60 ? 217.216 170.668 257.341 1.00 80.66 60 ARG F CA 1
ATOM 12629 C C . ARG F 2 60 ? 216.061 171.303 258.104 1.00 82.65 60 ARG F C 1
ATOM 12630 O O . ARG F 2 60 ? 215.548 170.720 259.065 1.00 86.72 60 ARG F O 1
ATOM 12638 N N . SER F 2 61 ? 215.636 172.495 257.693 1.00 77.01 61 SER F N 1
ATOM 12639 C CA . SER F 2 61 ? 214.591 173.227 258.398 1.00 77.68 61 SER F CA 1
ATOM 12640 C C . SER F 2 61 ? 213.191 172.740 258.060 1.00 76.22 61 SER F C 1
ATOM 12641 O O . SER F 2 61 ? 212.217 173.415 258.409 1.00 78.39 61 SER F O 1
ATOM 12644 N N . GLY F 2 62 ? 213.062 171.600 257.392 1.00 68.82 62 GLY F N 1
ATOM 12645 C CA . GLY F 2 62 ? 211.764 171.088 257.021 1.00 68.93 62 GLY F CA 1
ATOM 12646 C C . GLY F 2 62 ? 211.180 171.683 255.762 1.00 71.61 62 GLY F C 1
ATOM 12647 O O . GLY F 2 62 ? 210.078 171.283 255.365 1.00 75.52 62 GLY F O 1
ATOM 12648 N N . GLN F 2 63 ? 211.867 172.626 255.127 1.00 62.05 63 GLN F N 1
ATOM 12649 C CA . GLN F 2 63 ? 211.396 173.162 253.860 1.00 56.04 63 GLN F CA 1
ATOM 12650 C C . GLN F 2 63 ? 211.571 172.118 252.770 1.00 57.19 63 GLN F C 1
ATOM 12651 O O . GLN F 2 63 ? 212.660 171.564 252.595 1.00 64.87 63 GLN F O 1
ATOM 12657 N N . TRP F 2 64 ? 210.502 171.855 252.030 1.00 44.59 64 TRP F N 1
ATOM 12658 C CA . TRP F 2 64 ? 210.497 170.814 251.019 1.00 45.64 64 TRP F CA 1
ATOM 12659 C C . TRP F 2 64 ? 210.162 171.415 249.664 1.00 45.90 64 TRP F C 1
ATOM 12660 O O . TRP F 2 64 ? 209.426 172.396 249.574 1.00 51.90 64 TRP F O 1
ATOM 12671 N N . VAL F 2 65 ? 210.731 170.832 248.613 1.00 44.96 65 VAL F N 1
ATOM 12672 C CA . VAL F 2 65 ? 210.477 171.256 247.241 1.00 37.97 65 VAL F CA 1
ATOM 12673 C C . VAL F 2 65 ? 210.329 170.021 246.369 1.00 41.84 65 VAL F C 1
ATOM 12674 O O . VAL F 2 65 ? 211.025 169.020 246.568 1.00 52.16 65 VAL F O 1
ATOM 12678 N N . PHE F 2 66 ? 209.413 170.087 245.408 1.00 36.85 66 PHE F N 1
ATOM 12679 C CA . PHE F 2 66 ? 209.264 169.007 244.446 1.00 35.30 66 PHE F CA 1
ATOM 12680 C C . PHE F 2 66 ? 210.519 168.885 243.596 1.00 40.59 66 PHE F C 1
ATOM 12681 O O . PHE F 2 66 ? 211.156 169.884 243.255 1.00 52.33 66 PHE F O 1
ATOM 12689 N N . LYS F 2 67 ? 210.875 167.650 243.252 1.00 39.89 67 LYS F N 1
ATOM 12690 C CA . LYS F 2 67 ? 212.053 167.395 242.427 1.00 38.00 67 LYS F CA 1
ATOM 12691 C C . LYS F 2 67 ? 211.652 167.533 240.963 1.00 42.48 67 LYS F C 1
ATOM 12692 O O . LYS F 2 67 ? 211.452 166.557 240.237 1.00 49.54 67 LYS F O 1
ATOM 12698 N N . ALA F 2 68 ? 211.526 168.784 240.530 1.00 38.52 68 ALA F N 1
ATOM 12699 C CA . ALA F 2 68 ? 211.200 169.097 239.143 1.00 37.04 68 ALA F CA 1
ATOM 12700 C C . ALA F 2 68 ? 211.815 170.450 238.821 1.00 37.53 68 ALA F C 1
ATOM 12701 O O . ALA F 2 68 ? 211.419 171.463 239.402 1.00 43.93 68 ALA F O 1
ATOM 12703 N N . SER F 2 69 ? 212.776 170.468 237.905 1.00 31.77 69 SER F N 1
ATOM 12704 C CA . SER F 2 69 ? 213.474 171.702 237.597 1.00 30.54 69 SER F CA 1
ATOM 12705 C C . SER F 2 69 ? 212.571 172.658 236.828 1.00 36.59 69 SER F C 1
ATOM 12706 O O . SER F 2 69 ? 211.598 172.259 236.186 1.00 47.48 69 SER F O 1
ATOM 12709 N N . ALA F 2 70 ? 212.907 173.940 236.906 1.00 39.04 70 ALA F N 1
ATOM 12710 C CA . ALA F 2 70 ? 212.222 174.935 236.101 1.00 34.45 70 ALA F CA 1
ATOM 12711 C C . ALA F 2 70 ? 212.507 174.694 234.627 1.00 36.56 70 ALA F C 1
ATOM 12712 O O . ALA F 2 70 ? 213.613 174.302 234.250 1.00 41.79 70 ALA F O 1
ATOM 12714 N N . PHE F 2 71 ? 211.495 174.918 233.796 1.00 35.81 71 PHE F N 1
ATOM 12715 C CA . PHE F 2 71 ? 211.628 174.669 232.369 1.00 28.45 71 PHE F CA 1
ATOM 12716 C C . PHE F 2 71 ? 212.747 175.510 231.773 1.00 35.33 71 PHE F C 1
ATOM 12717 O O . PHE F 2 71 ? 212.904 176.688 232.100 1.00 45.18 71 PHE F O 1
ATOM 12725 N N . HIS F 2 72 ? 213.535 174.892 230.900 1.00 39.29 72 HIS F N 1
ATOM 12726 C CA . HIS F 2 72 ? 214.564 175.595 230.151 1.00 39.09 72 HIS F CA 1
ATOM 12727 C C . HIS F 2 72 ? 213.946 176.205 228.903 1.00 45.86 72 HIS F C 1
ATOM 12728 O O . HIS F 2 72 ? 213.226 175.526 228.165 1.00 49.36 72 HIS F O 1
ATOM 12735 N N . ILE F 2 73 ? 214.227 177.478 228.668 1.00 53.65 73 ILE F N 1
ATOM 12736 C CA . ILE F 2 73 ? 213.743 178.179 227.487 1.00 53.24 73 ILE F CA 1
ATOM 12737 C C . ILE F 2 73 ? 214.904 178.291 226.512 1.00 58.25 73 ILE F C 1
ATOM 12738 O O . ILE F 2 73 ? 215.887 178.992 226.776 1.00 62.08 73 ILE F O 1
ATOM 12743 N N . ASN F 2 74 ? 214.800 177.596 225.384 1.00 54.50 74 ASN F N 1
ATOM 12744 C CA . ASN F 2 74 ? 215.709 177.777 224.261 1.00 56.35 74 ASN F CA 1
ATOM 12745 C C . ASN F 2 74 ? 214.895 178.322 223.099 1.00 56.97 74 ASN F C 1
ATOM 12746 O O . ASN F 2 74 ? 213.900 177.716 222.693 1.00 60.12 74 ASN F O 1
ATOM 12751 N N . LYS F 2 75 ? 215.300 179.475 222.583 1.00 54.35 75 LYS F N 1
ATOM 12752 C CA . LYS F 2 75 ? 214.480 180.239 221.655 1.00 56.41 75 LYS F CA 1
ATOM 12753 C C . LYS F 2 75 ? 214.856 179.891 220.222 1.00 62.73 75 LYS F C 1
ATOM 12754 O O . LYS F 2 75 ? 216.009 180.072 219.817 1.00 65.52 75 LYS F O 1
ATOM 12760 N N . GLY F 2 76 ? 213.883 179.394 219.460 1.00 68.05 76 GLY F N 1
ATOM 12761 C CA . GLY F 2 76 ? 214.079 179.196 218.038 1.00 66.64 76 GLY F CA 1
ATOM 12762 C C . GLY F 2 76 ? 214.041 180.464 217.221 1.00 68.97 76 GLY F C 1
ATOM 12763 O O . GLY F 2 76 ? 214.408 180.446 216.043 1.00 73.60 76 GLY F O 1
ATOM 12764 N N . ALA F 2 77 ? 213.604 181.564 217.827 1.00 64.29 77 ALA F N 1
ATOM 12765 C CA . ALA F 2 77 ? 213.593 182.869 217.185 1.00 64.43 77 ALA F CA 1
ATOM 12766 C C . ALA F 2 77 ? 213.650 183.925 218.274 1.00 66.24 77 ALA F C 1
ATOM 12767 O O . ALA F 2 77 ? 213.409 183.641 219.450 1.00 69.60 77 ALA F O 1
ATOM 12769 N N . ALA F 2 78 ? 213.977 185.148 217.871 1.00 63.00 78 ALA F N 1
ATOM 12770 C CA . ALA F 2 78 ? 214.040 186.247 218.823 1.00 63.69 78 ALA F CA 1
ATOM 12771 C C . ALA F 2 78 ? 212.662 186.514 219.417 1.00 62.34 78 ALA F C 1
ATOM 12772 O O . ALA F 2 78 ? 211.631 186.326 218.766 1.00 64.26 78 ALA F O 1
ATOM 12774 N N . SER F 2 79 ? 212.653 186.941 220.677 1.00 56.18 79 SER F N 1
ATOM 12775 C CA . SER F 2 79 ? 211.399 187.256 221.346 1.00 54.85 79 SER F CA 1
ATOM 12776 C C . SER F 2 79 ? 210.711 188.427 220.658 1.00 52.79 79 SER F C 1
ATOM 12777 O O . SER F 2 79 ? 211.357 189.383 220.224 1.00 56.59 79 SER F O 1
ATOM 12780 N N . GLN F 2 80 ? 209.390 188.345 220.562 1.00 38.26 80 GLN F N 1
ATOM 12781 C CA . GLN F 2 80 ? 208.577 189.383 219.950 1.00 38.06 80 GLN F CA 1
ATOM 12782 C C . GLN F 2 80 ? 207.727 190.052 221.018 1.00 45.12 80 GLN F C 1
ATOM 12783 O O . GLN F 2 80 ? 207.000 189.375 221.752 1.00 52.69 80 GLN F O 1
ATOM 12789 N N . ASN F 2 81 ? 207.815 191.377 221.100 1.00 40.78 81 ASN F N 1
ATOM 12790 C CA . ASN F 2 81 ? 207.033 192.147 222.060 1.00 34.60 81 ASN F CA 1
ATOM 12791 C C . ASN F 2 81 ? 205.603 192.252 221.551 1.00 45.65 81 ASN F C 1
ATOM 12792 O O . ASN F 2 81 ? 205.330 192.980 220.592 1.00 56.20 81 ASN F O 1
ATOM 12797 N N . TRP F 2 82 ? 204.686 191.531 222.187 1.00 33.69 82 TRP F N 1
ATOM 12798 C CA . TRP F 2 82 ? 203.297 191.508 221.754 1.00 28.88 82 TRP F CA 1
ATOM 12799 C C . TRP F 2 82 ? 202.506 192.567 222.504 1.00 31.76 82 TRP F C 1
ATOM 12800 O O . TRP F 2 82 ? 202.496 192.586 223.737 1.00 47.29 82 TRP F O 1
ATOM 12811 N N . MET F 2 83 ? 201.837 193.436 221.757 1.00 38.48 83 MET F N 1
ATOM 12812 C CA . MET F 2 83 ? 201.056 194.521 222.325 1.00 36.70 83 MET F CA 1
ATOM 12813 C C . MET F 2 83 ? 199.584 194.146 222.362 1.00 38.10 83 MET F C 1
ATOM 12814 O O . MET F 2 83 ? 199.045 193.601 221.396 1.00 48.85 83 MET F O 1
ATOM 12819 N N . GLN F 2 84 ? 198.944 194.429 223.490 1.00 25.49 84 GLN F N 1
ATOM 12820 C CA . GLN F 2 84 ? 197.508 194.272 223.630 1.00 32.40 84 GLN F CA 1
ATOM 12821 C C . GLN F 2 84 ? 196.963 195.484 224.363 1.00 35.97 84 GLN F C 1
ATOM 12822 O O . GLN F 2 84 ? 197.674 196.131 225.135 1.00 45.92 84 GLN F O 1
ATOM 12828 N N . THR F 2 85 ? 195.699 195.797 224.106 1.00 34.51 85 THR F N 1
ATOM 12829 C CA . THR F 2 85 ? 195.049 196.945 224.710 1.00 38.48 85 THR F CA 1
ATOM 12830 C C . THR F 2 85 ? 193.776 196.487 225.406 1.00 36.72 85 THR F C 1
ATOM 12831 O O . THR F 2 85 ? 193.442 195.300 225.423 1.00 45.97 85 THR F O 1
ATOM 12835 N N . SER F 2 86 ? 193.071 197.442 226.001 1.00 30.87 86 SER F N 1
ATOM 12836 C CA . SER F 2 86 ? 191.771 197.184 226.600 1.00 31.16 86 SER F CA 1
ATOM 12837 C C . SER F 2 86 ? 190.987 198.481 226.582 1.00 37.08 86 SER F C 1
ATOM 12838 O O . SER F 2 86 ? 191.482 199.511 227.046 1.00 44.00 86 SER F O 1
ATOM 12841 N N . ARG F 2 87 ? 189.776 198.434 226.042 1.00 37.68 87 ARG F N 1
ATOM 12842 C CA . ARG F 2 87 ? 188.973 199.639 225.937 1.00 34.02 87 ARG F CA 1
ATOM 12843 C C . ARG F 2 87 ? 187.506 199.262 225.855 1.00 48.08 87 ARG F C 1
ATOM 12844 O O . ARG F 2 87 ? 187.149 198.204 225.330 1.00 56.91 87 ARG F O 1
ATOM 12852 N N . ILE F 2 88 ? 186.662 200.139 226.384 1.00 45.73 88 ILE F N 1
ATOM 12853 C CA . ILE F 2 88 ? 185.219 200.037 226.231 1.00 41.92 88 ILE F CA 1
ATOM 12854 C C . ILE F 2 88 ? 184.795 201.034 225.167 1.00 43.81 88 ILE F C 1
ATOM 12855 O O . ILE F 2 88 ? 185.145 202.218 225.245 1.00 51.11 88 ILE F O 1
ATOM 12860 N N . ASN F 2 89 ? 184.064 200.558 224.163 1.00 37.15 89 ASN F N 1
ATOM 12861 C CA . ASN F 2 89 ? 183.622 201.432 223.086 1.00 32.47 89 ASN F CA 1
ATOM 12862 C C . ASN F 2 89 ? 182.741 202.539 223.642 1.00 41.54 89 ASN F C 1
ATOM 12863 O O . ASN F 2 89 ? 181.668 202.276 224.191 1.00 49.79 89 ASN F O 1
ATOM 12868 N N . THR F 2 90 ? 183.207 203.780 223.506 1.00 36.79 90 THR F N 1
ATOM 12869 C CA . THR F 2 90 ? 182.484 204.906 224.081 1.00 29.52 90 THR F CA 1
ATOM 12870 C C . THR F 2 90 ? 181.200 205.199 223.319 1.00 32.00 90 THR F C 1
ATOM 12871 O O . THR F 2 90 ? 180.249 205.732 223.897 1.00 41.33 90 THR F O 1
ATOM 12875 N N . ALA F 2 91 ? 181.144 204.856 222.032 1.00 29.65 91 ALA F N 1
ATOM 12876 C CA . ALA F 2 91 ? 179.911 205.044 221.276 1.00 32.51 91 ALA F CA 1
ATOM 12877 C C . ALA F 2 91 ? 178.799 204.155 221.818 1.00 42.75 91 ALA F C 1
ATOM 12878 O O . ALA F 2 91 ? 177.681 204.620 222.081 1.00 46.34 91 ALA F O 1
ATOM 12880 N N . GLU F 2 92 ? 179.095 202.868 222.005 1.00 37.33 92 GLU F N 1
ATOM 12881 C CA . GLU F 2 92 ? 178.105 201.951 222.555 1.00 30.95 92 GLU F CA 1
ATOM 12882 C C . GLU F 2 92 ? 177.754 202.315 223.990 1.00 38.33 92 GLU F C 1
ATOM 12883 O O . GLU F 2 92 ? 176.591 202.213 224.394 1.00 50.03 92 GLU F O 1
ATOM 12889 N N . ALA F 2 93 ? 178.748 202.725 224.779 1.00 35.59 93 ALA F N 1
ATOM 12890 C CA . ALA F 2 93 ? 178.481 203.125 226.154 1.00 31.34 93 ALA F CA 1
ATOM 12891 C C . ALA F 2 93 ? 177.559 204.332 226.206 1.00 36.10 93 ALA F C 1
ATOM 12892 O O . ALA F 2 93 ? 176.630 204.377 227.018 1.00 46.52 93 ALA F O 1
ATOM 12894 N N . ALA F 2 94 ? 177.801 205.320 225.346 1.00 32.95 94 ALA F N 1
ATOM 12895 C CA . ALA F 2 94 ? 176.940 206.494 225.300 1.00 26.14 94 ALA F CA 1
ATOM 12896 C C . ALA F 2 94 ? 175.531 206.125 224.859 1.00 33.95 94 ALA F C 1
ATOM 12897 O O . ALA F 2 94 ? 174.548 206.640 225.405 1.00 47.81 94 ALA F O 1
ATOM 12899 N N . ARG F 2 95 ? 175.410 205.235 223.871 1.00 32.23 95 ARG F N 1
ATOM 12900 C CA . ARG F 2 95 ? 174.086 204.809 223.431 1.00 30.92 95 ARG F CA 1
ATOM 12901 C C . ARG F 2 95 ? 173.335 204.089 224.544 1.00 37.75 95 ARG F C 1
ATOM 12902 O O . ARG F 2 95 ? 172.141 204.329 224.753 1.00 44.99 95 ARG F O 1
ATOM 12910 N N . HIS F 2 96 ? 174.019 203.200 225.266 1.00 39.54 96 HIS F N 1
ATOM 12911 C CA . HIS F 2 96 ? 173.383 202.482 226.366 1.00 31.45 96 HIS F CA 1
ATOM 12912 C C . HIS F 2 96 ? 172.998 203.428 227.493 1.00 33.64 96 HIS F C 1
ATOM 12913 O O . HIS F 2 96 ? 171.942 203.267 228.114 1.00 45.80 96 HIS F O 1
ATOM 12920 N N . ARG F 2 97 ? 173.851 204.410 227.778 1.00 38.16 97 ARG F N 1
ATOM 12921 C CA . ARG F 2 97 ? 173.533 205.419 228.779 1.00 33.63 97 ARG F CA 1
ATOM 12922 C C . ARG F 2 97 ? 172.296 206.209 228.381 1.00 35.72 97 ARG F C 1
ATOM 12923 O O . ARG F 2 97 ? 171.451 206.523 229.226 1.00 37.70 97 ARG F O 1
ATOM 12931 N N . SER F 2 98 ? 172.178 206.544 227.095 1.00 41.11 98 SER F N 1
ATOM 12932 C CA . SER F 2 98 ? 171.000 207.257 226.613 1.00 38.40 98 SER F CA 1
ATOM 12933 C C . SER F 2 98 ? 169.742 206.409 226.741 1.00 44.03 98 SER F C 1
ATOM 12934 O O . SER F 2 98 ? 168.690 206.907 227.158 1.00 50.73 98 SER F O 1
ATOM 12937 N N . GLU F 2 99 ? 169.827 205.130 226.390 1.00 47.07 99 GLU F N 1
ATOM 12938 C CA . GLU F 2 99 ? 168.664 204.254 226.357 1.00 40.29 99 GLU F CA 1
ATOM 12939 C C . GLU F 2 99 ? 168.334 203.643 227.710 1.00 45.78 99 GLU F C 1
ATOM 12940 O O . GLU F 2 99 ? 167.335 202.927 227.820 1.00 52.14 99 GLU F O 1
ATOM 12946 N N . GLY F 2 100 ? 169.141 203.902 228.734 1.00 49.55 100 GLY F N 1
ATOM 12947 C CA . GLY F 2 100 ? 168.859 203.419 230.067 1.00 51.03 100 GLY F CA 1
ATOM 12948 C C . GLY F 2 100 ? 169.398 202.047 230.395 1.00 50.23 100 GLY F C 1
ATOM 12949 O O . GLY F 2 100 ? 169.207 201.584 231.525 1.00 54.30 100 GLY F O 1
ATOM 12950 N N . PHE F 2 101 ? 170.058 201.376 229.451 1.00 43.71 101 PHE F N 1
ATOM 12951 C CA . PHE F 2 101 ? 170.664 200.084 229.754 1.00 43.20 101 PHE F CA 1
ATOM 12952 C C . PHE F 2 101 ? 171.750 200.221 230.811 1.00 43.58 101 PHE F C 1
ATOM 12953 O O . PHE F 2 101 ? 171.856 199.388 231.718 1.00 51.85 101 PHE F O 1
ATOM 12961 N N . LEU F 2 102 ? 172.561 201.266 230.713 1.00 36.40 102 LEU F N 1
ATOM 12962 C CA . LEU F 2 102 ? 173.641 201.524 231.652 1.00 36.99 102 LEU F CA 1
ATOM 12963 C C . LEU F 2 102 ? 173.249 202.687 232.550 1.00 47.50 102 LEU F C 1
ATOM 12964 O O . LEU F 2 102 ? 172.766 203.715 232.066 1.00 55.88 102 LEU F O 1
ATOM 12969 N N . LEU F 2 103 ? 173.446 202.518 233.854 1.00 48.58 103 LEU F N 1
ATOM 12970 C CA . LEU F 2 103 ? 173.141 203.555 234.837 1.00 44.82 103 LEU F CA 1
ATOM 12971 C C . LEU F 2 103 ? 174.442 204.271 235.180 1.00 48.70 103 LEU F C 1
ATOM 12972 O O . LEU F 2 103 ? 175.155 203.895 236.110 1.00 53.81 103 LEU F O 1
ATOM 12977 N N . LEU F 2 104 ? 174.751 205.313 234.415 1.00 52.49 104 LEU F N 1
ATOM 12978 C CA . LEU F 2 104 ? 175.925 206.136 234.659 1.00 54.58 104 LEU F CA 1
ATOM 12979 C C . LEU F 2 104 ? 175.509 207.597 234.650 1.00 59.77 104 LEU F C 1
ATOM 12980 O O . LEU F 2 104 ? 174.751 208.025 233.775 1.00 63.08 104 LEU F O 1
ATOM 12985 N N . ARG F 2 105 ? 176.000 208.358 235.627 1.00 81.11 105 ARG F N 1
ATOM 12986 C CA . ARG F 2 105 ? 175.713 209.781 235.704 1.00 80.17 105 ARG F CA 1
ATOM 12987 C C . ARG F 2 105 ? 176.864 210.644 235.207 1.00 79.95 105 ARG F C 1
ATOM 12988 O O . ARG F 2 105 ? 176.639 211.805 234.850 1.00 84.96 105 ARG F O 1
ATOM 12996 N N . ALA F 2 106 ? 178.078 210.100 235.153 1.00 60.50 106 ALA F N 1
ATOM 12997 C CA . ALA F 2 106 ? 179.227 210.867 234.697 1.00 62.15 106 ALA F CA 1
ATOM 12998 C C . ALA F 2 106 ? 179.019 211.350 233.268 1.00 63.62 106 ALA F C 1
ATOM 12999 O O . ALA F 2 106 ? 178.506 210.622 232.415 1.00 66.67 106 ALA F O 1
ATOM 13001 N N . ALA F 2 107 ? 179.416 212.597 233.013 1.00 57.20 107 ALA F N 1
ATOM 13002 C CA . ALA F 2 107 ? 179.181 213.195 231.704 1.00 55.67 107 ALA F CA 1
ATOM 13003 C C . ALA F 2 107 ? 180.131 212.639 230.653 1.00 55.76 107 ALA F C 1
ATOM 13004 O O . ALA F 2 107 ? 179.718 212.366 229.521 1.00 61.66 107 ALA F O 1
ATOM 13006 N N . LYS F 2 108 ? 181.401 212.466 231.000 1.00 45.01 108 LYS F N 1
ATOM 13007 C CA . LYS F 2 108 ? 182.413 212.082 230.032 1.00 42.77 108 LYS F CA 1
ATOM 13008 C C . LYS F 2 108 ? 183.184 210.867 230.519 1.00 47.90 108 LYS F C 1
ATOM 13009 O O . LYS F 2 108 ? 183.316 210.652 231.727 1.00 51.88 108 LYS F O 1
ATOM 13015 N N . PRO F 2 109 ? 183.701 210.055 229.603 1.00 37.26 109 PRO F N 1
ATOM 13016 C CA . PRO F 2 109 ? 184.632 208.999 229.998 1.00 38.00 109 PRO F CA 1
ATOM 13017 C C . PRO F 2 109 ? 185.998 209.575 230.325 1.00 46.67 109 PRO F C 1
ATOM 13018 O O . PRO F 2 109 ? 186.337 210.698 229.953 1.00 53.92 109 PRO F O 1
ATOM 13022 N N . ASN F 2 110 ? 186.785 208.783 231.044 1.00 43.42 110 ASN F N 1
ATOM 13023 C CA . ASN F 2 110 ? 188.148 209.164 231.408 1.00 40.45 110 ASN F CA 1
ATOM 13024 C C . ASN F 2 110 ? 189.108 208.080 230.946 1.00 42.86 110 ASN F C 1
ATOM 13025 O O . ASN F 2 110 ? 189.324 207.089 231.667 1.00 46.84 110 ASN F O 1
ATOM 13030 N N . PRO F 2 111 ? 189.698 208.209 229.756 1.00 34.82 111 PRO F N 1
ATOM 13031 C CA . PRO F 2 111 ? 190.620 207.170 229.275 1.00 36.26 111 PRO F CA 1
ATOM 13032 C C . PRO F 2 111 ? 191.880 207.028 230.109 1.00 43.37 111 PRO F C 1
ATOM 13033 O O . PRO F 2 111 ? 192.562 206.004 229.990 1.00 49.45 111 PRO F O 1
ATOM 13037 N N . ALA F 2 112 ? 192.223 208.017 230.934 1.00 39.96 112 ALA F N 1
ATOM 13038 C CA . ALA F 2 112 ? 193.408 207.900 231.773 1.00 34.17 112 ALA F CA 1
ATOM 13039 C C . ALA F 2 112 ? 193.178 206.984 232.966 1.00 42.79 112 ALA F C 1
ATOM 13040 O O . ALA F 2 112 ? 194.128 206.364 233.456 1.00 54.30 112 ALA F O 1
ATOM 13042 N N . GLY F 2 113 ? 191.943 206.885 233.444 1.00 35.79 113 GLY F N 1
ATOM 13043 C CA . GLY F 2 113 ? 191.626 206.018 234.561 1.00 33.90 113 GLY F CA 1
ATOM 13044 C C . GLY F 2 113 ? 190.138 205.938 234.818 1.00 39.82 113 GLY F C 1
ATOM 13045 O O . GLY F 2 113 ? 189.402 206.878 234.512 1.00 48.14 113 GLY F O 1
ATOM 13046 N N . GLY F 2 114 ? 189.680 204.830 235.387 1.00 36.20 114 GLY F N 1
ATOM 13047 C CA . GLY F 2 114 ? 188.276 204.645 235.652 1.00 30.30 114 GLY F CA 1
ATOM 13048 C C . GLY F 2 114 ? 187.690 203.500 234.858 1.00 36.28 114 GLY F C 1
ATOM 13049 O O . GLY F 2 114 ? 188.410 202.701 234.253 1.00 44.75 114 GLY F O 1
ATOM 13050 N N . PRO F 2 115 ? 186.360 203.390 234.858 1.00 38.23 115 PRO F N 1
ATOM 13051 C CA . PRO F 2 115 ? 185.717 202.299 234.112 1.00 32.38 115 PRO F CA 1
ATOM 13052 C C . PRO F 2 115 ? 186.005 202.323 232.624 1.00 40.07 115 PRO F C 1
ATOM 13053 O O . PRO F 2 115 ? 186.091 201.257 232.003 1.00 45.44 115 PRO F O 1
ATOM 13057 N N . PHE F 2 116 ? 186.152 203.504 232.029 1.00 40.27 116 PHE F N 1
ATOM 13058 C CA . PHE F 2 116 ? 186.388 203.646 230.594 1.00 38.11 116 PHE F CA 1
ATOM 13059 C C . PHE F 2 116 ? 187.843 203.956 230.287 1.00 41.15 116 PHE F C 1
ATOM 13060 O O . PHE F 2 116 ? 188.144 204.717 229.366 1.00 45.40 116 PHE F O 1
ATOM 13068 N N . LYS F 2 117 ? 188.764 203.382 231.050 1.00 41.81 117 LYS F N 1
ATOM 13069 C CA . LYS F 2 117 ? 190.181 203.631 230.846 1.00 35.74 117 LYS F CA 1
ATOM 13070 C C . LYS F 2 117 ? 190.715 202.769 229.712 1.00 38.66 117 LYS F C 1
ATOM 13071 O O . LYS F 2 117 ? 190.487 201.557 229.682 1.00 48.62 117 LYS F O 1
ATOM 13077 N N . ASN F 2 118 ? 191.419 203.399 228.779 1.00 37.50 118 ASN F N 1
ATOM 13078 C CA . ASN F 2 118 ? 192.221 202.661 227.819 1.00 38.94 118 ASN F CA 1
ATOM 13079 C C . ASN F 2 118 ? 193.539 202.272 228.467 1.00 48.34 118 ASN F C 1
ATOM 13080 O O . ASN F 2 118 ? 194.151 203.069 229.180 1.00 56.70 118 ASN F O 1
ATOM 13085 N N . SER F 2 119 ? 193.968 201.039 228.232 1.00 40.02 119 SER F N 1
ATOM 13086 C CA . SER F 2 119 ? 195.211 200.545 228.799 1.00 39.24 119 SER F CA 1
ATOM 13087 C C . SER F 2 119 ? 196.058 199.921 227.704 1.00 40.86 119 SER F C 1
ATOM 13088 O O . SER F 2 119 ? 195.538 199.250 226.810 1.00 44.30 119 SER F O 1
ATOM 13091 N N . LEU F 2 120 ? 197.363 200.155 227.778 1.00 46.50 120 LEU F N 1
ATOM 13092 C CA . LEU F 2 120 ? 198.328 199.612 226.833 1.00 39.07 120 LEU F CA 1
ATOM 13093 C C . LEU F 2 120 ? 199.338 198.785 227.610 1.00 50.02 120 LEU F C 1
ATOM 13094 O O . LEU F 2 120 ? 200.008 199.305 228.507 1.00 57.23 120 LEU F O 1
ATOM 13099 N N . TYR F 2 121 ? 199.449 197.504 227.270 1.00 40.25 121 TYR F N 1
ATOM 13100 C CA . TYR F 2 121 ? 200.392 196.621 227.934 1.00 32.57 121 TYR F CA 1
ATOM 13101 C C . TYR F 2 121 ? 201.024 195.696 226.906 1.00 39.98 121 TYR F C 1
ATOM 13102 O O . TYR F 2 121 ? 200.450 195.423 225.851 1.00 50.20 121 TYR F O 1
ATOM 13111 N N . HIS F 2 122 ? 202.219 195.211 227.232 1.00 37.92 122 HIS F N 1
ATOM 13112 C CA . HIS F 2 122 ? 202.982 194.350 226.345 1.00 35.52 122 HIS F CA 1
ATOM 13113 C C . HIS F 2 122 ? 203.500 193.140 227.106 1.00 40.53 122 HIS F C 1
ATOM 13114 O O . HIS F 2 122 ? 203.769 193.211 228.307 1.00 49.64 122 HIS F O 1
ATOM 13121 N N . TYR F 2 123 ? 203.630 192.027 226.394 1.00 35.40 123 TYR F N 1
ATOM 13122 C CA . TYR F 2 123 ? 204.285 190.827 226.890 1.00 26.44 123 TYR F CA 1
ATOM 13123 C C . TYR F 2 123 ? 205.022 190.165 225.737 1.00 31.36 123 TYR F C 1
ATOM 13124 O O . TYR F 2 123 ? 204.609 190.299 224.580 1.00 46.27 123 TYR F O 1
ATOM 13133 N N . PRO F 2 124 ? 206.111 189.450 226.015 1.00 30.52 124 PRO F N 1
ATOM 13134 C CA . PRO F 2 124 ? 206.902 188.857 224.933 1.00 28.23 124 PRO F CA 1
ATOM 13135 C C . PRO F 2 124 ? 206.422 187.476 224.518 1.00 34.34 124 PRO F C 1
ATOM 13136 O O . PRO F 2 124 ? 205.988 186.663 225.336 1.00 52.83 124 PRO F O 1
ATOM 13140 N N . LEU F 2 125 ? 206.514 187.212 223.219 1.00 30.92 125 LEU F N 1
ATOM 13141 C CA . LEU F 2 125 ? 206.172 185.921 222.642 1.00 36.42 125 LEU F CA 1
ATOM 13142 C C . LEU F 2 125 ? 207.433 185.259 222.107 1.00 41.64 125 LEU F C 1
ATOM 13143 O O . LEU F 2 125 ? 208.256 185.910 221.457 1.00 53.98 125 LEU F O 1
ATOM 13148 N N . VAL F 2 126 ? 207.588 183.968 222.384 1.00 36.98 126 VAL F N 1
ATOM 13149 C CA . VAL F 2 126 ? 208.783 183.228 221.998 1.00 37.43 126 VAL F CA 1
ATOM 13150 C C . VAL F 2 126 ? 208.383 181.880 221.419 1.00 43.64 126 VAL F C 1
ATOM 13151 O O . VAL F 2 126 ? 207.470 181.219 221.922 1.00 51.03 126 VAL F O 1
ATOM 13155 N N . TRP F 2 127 ? 209.066 181.481 220.352 1.00 47.33 127 TRP F N 1
ATOM 13156 C CA . TRP F 2 127 ? 209.053 180.100 219.893 1.00 42.29 127 TRP F CA 1
ATOM 13157 C C . TRP F 2 127 ? 210.139 179.354 220.654 1.00 42.39 127 TRP F C 1
ATOM 13158 O O . TRP F 2 127 ? 211.317 179.719 220.573 1.00 54.98 127 TRP F O 1
ATOM 13169 N N . ALA F 2 128 ? 209.756 178.317 221.391 1.00 32.71 128 ALA F N 1
ATOM 13170 C CA . ALA F 2 128 ? 210.727 177.638 222.231 1.00 39.97 128 ALA F CA 1
ATOM 13171 C C . ALA F 2 128 ? 210.404 176.156 222.315 1.00 44.45 128 ALA F C 1
ATOM 13172 O O . ALA F 2 128 ? 209.268 175.730 222.101 1.00 52.95 128 ALA F O 1
ATOM 13174 N N . THR F 2 129 ? 211.434 175.377 222.627 1.00 38.52 129 THR F N 1
ATOM 13175 C CA . THR F 2 129 ? 211.300 173.973 222.987 1.00 38.30 129 THR F CA 1
ATOM 13176 C C . THR F 2 129 ? 211.556 173.858 224.483 1.00 43.42 129 THR F C 1
ATOM 13177 O O . THR F 2 129 ? 212.679 174.089 224.942 1.00 52.67 129 THR F O 1
ATOM 13181 N N . LEU F 2 130 ? 210.518 173.517 225.235 1.00 38.90 130 LEU F N 1
ATOM 13182 C CA . LEU F 2 130 ? 210.583 173.475 226.689 1.00 30.68 130 LEU F CA 1
ATOM 13183 C C . LEU F 2 130 ? 211.207 172.155 227.113 1.00 37.71 130 LEU F C 1
ATOM 13184 O O . LEU F 2 130 ? 210.696 171.089 226.763 1.00 48.25 130 LEU F O 1
ATOM 13189 N N . THR F 2 131 ? 212.304 172.218 227.857 1.00 39.91 131 THR F N 1
ATOM 13190 C CA . THR F 2 131 ? 212.932 171.023 228.402 1.00 41.05 131 THR F CA 1
ATOM 13191 C C . THR F 2 131 ? 213.174 171.203 229.894 1.00 42.36 131 THR F C 1
ATOM 13192 O O . THR F 2 131 ? 213.652 172.253 230.333 1.00 53.59 131 THR F O 1
ATOM 13196 N N . ALA F 2 132 ? 212.800 170.190 230.672 1.00 38.07 132 ALA F N 1
ATOM 13197 C CA . ALA F 2 132 ? 212.990 170.213 232.113 1.00 35.97 132 ALA F CA 1
ATOM 13198 C C . ALA F 2 132 ? 213.235 168.795 232.598 1.00 44.14 132 ALA F C 1
ATOM 13199 O O . ALA F 2 132 ? 212.842 167.820 231.952 1.00 56.93 132 ALA F O 1
ATOM 13201 N N . TYR F 2 133 ? 213.882 168.692 233.752 1.00 44.37 133 TYR F N 1
ATOM 13202 C CA . TYR F 2 133 ? 214.277 167.417 234.327 1.00 43.10 133 TYR F CA 1
ATOM 13203 C C . TYR F 2 133 ? 213.566 167.230 235.656 1.00 46.75 133 TYR F C 1
ATOM 13204 O O . TYR F 2 133 ? 213.400 168.184 236.419 1.00 51.97 133 TYR F O 1
ATOM 13213 N N . CYS F 2 134 ? 213.144 166.000 235.928 1.00 49.02 134 CYS F N 1
ATOM 13214 C CA . CYS F 2 134 ? 212.384 165.720 237.134 1.00 47.13 134 CYS F CA 1
ATOM 13215 C C . CYS F 2 134 ? 212.630 164.284 237.566 1.00 53.10 134 CYS F C 1
ATOM 13216 O O . CYS F 2 134 ? 213.081 163.446 236.782 1.00 58.17 134 CYS F O 1
ATOM 13219 N N . VAL F 2 135 ? 212.332 164.016 238.831 1.00 55.39 135 VAL F N 1
ATOM 13220 C CA . VAL F 2 135 ? 212.408 162.681 239.408 1.00 50.51 135 VAL F CA 1
ATOM 13221 C C . VAL F 2 135 ? 210.982 162.244 239.707 1.00 55.08 135 VAL F C 1
ATOM 13222 O O . VAL F 2 135 ? 210.322 162.817 240.581 1.00 65.59 135 VAL F O 1
ATOM 13226 N N . GLY F 2 136 ? 210.501 161.238 238.990 1.00 51.10 136 GLY F N 1
ATOM 13227 C CA . GLY F 2 136 ? 209.138 160.792 239.194 1.00 51.17 136 GLY F CA 1
ATOM 13228 C C . GLY F 2 136 ? 208.765 159.664 238.264 1.00 57.36 136 GLY F C 1
ATOM 13229 O O . GLY F 2 136 ? 209.623 159.040 237.640 1.00 62.77 136 GLY F O 1
ATOM 13230 N N . ASP F 2 137 ? 207.461 159.411 238.182 1.00 59.69 137 ASP F N 1
ATOM 13231 C CA . ASP F 2 137 ? 206.918 158.327 237.374 1.00 59.75 137 ASP F CA 1
ATOM 13232 C C . ASP F 2 137 ? 206.752 158.803 235.937 1.00 59.24 137 ASP F C 1
ATOM 13233 O O . ASP F 2 137 ? 206.069 159.800 235.685 1.00 64.76 137 ASP F O 1
ATOM 13238 N N . GLN F 2 138 ? 207.370 158.087 234.997 1.00 51.94 138 GLN F N 1
ATOM 13239 C CA . GLN F 2 138 ? 207.262 158.467 233.593 1.00 53.80 138 GLN F CA 1
ATOM 13240 C C . GLN F 2 138 ? 205.833 158.341 233.087 1.00 61.59 138 GLN F C 1
ATOM 13241 O O . GLN F 2 138 ? 205.328 159.237 232.399 1.00 66.47 138 GLN F O 1
ATOM 13247 N N . ALA F 2 139 ? 205.166 157.233 233.413 1.00 56.95 139 ALA F N 1
ATOM 13248 C CA . ALA F 2 139 ? 203.836 156.982 232.868 1.00 53.31 139 ALA F CA 1
ATOM 13249 C C . ALA F 2 139 ? 202.842 158.036 233.331 1.00 56.68 139 ALA F C 1
ATOM 13250 O O . ALA F 2 139 ? 202.076 158.578 232.527 1.00 61.65 139 ALA F O 1
ATOM 13252 N N . ARG F 2 140 ? 202.854 158.362 234.624 1.00 53.74 140 ARG F N 1
ATOM 13253 C CA . ARG F 2 140 ? 201.874 159.307 235.146 1.00 52.47 140 ARG F CA 1
ATOM 13254 C C . ARG F 2 140 ? 202.172 160.730 234.692 1.00 55.62 140 ARG F C 1
ATOM 13255 O O . ARG F 2 140 ? 201.248 161.501 234.415 1.00 61.85 140 ARG F O 1
ATOM 13263 N N . ILE F 2 141 ? 203.451 161.102 234.617 1.00 47.12 141 ILE F N 1
ATOM 13264 C CA . ILE F 2 141 ? 203.804 162.428 234.116 1.00 43.83 141 ILE F CA 1
ATOM 13265 C C . ILE F 2 141 ? 203.383 162.573 232.660 1.00 45.97 141 ILE F C 1
ATOM 13266 O O . ILE F 2 141 ? 202.829 163.602 232.257 1.00 54.35 141 ILE F O 1
ATOM 13271 N N . ALA F 2 142 ? 203.630 161.542 231.850 1.00 38.21 142 ALA F N 1
ATOM 13272 C CA . ALA F 2 142 ? 203.216 161.588 230.453 1.00 43.61 142 ALA F CA 1
ATOM 13273 C C . ALA F 2 142 ? 201.699 161.626 230.326 1.00 50.63 142 ALA F C 1
ATOM 13274 O O . ALA F 2 142 ? 201.163 162.296 229.437 1.00 55.73 142 ALA F O 1
ATOM 13276 N N . ASP F 2 143 ? 200.991 160.900 231.192 1.00 46.01 143 ASP F N 1
ATOM 13277 C CA . ASP F 2 143 ? 199.533 160.932 231.167 1.00 45.13 143 ASP F CA 1
ATOM 13278 C C . ASP F 2 143 ? 199.003 162.313 231.528 1.00 54.88 143 ASP F C 1
ATOM 13279 O O . ASP F 2 143 ? 198.065 162.810 230.895 1.00 59.59 143 ASP F O 1
ATOM 13284 N N . LEU F 2 144 ? 199.586 162.945 232.549 1.00 49.55 144 LEU F N 1
ATOM 13285 C CA . LEU F 2 144 ? 199.170 164.293 232.921 1.00 41.51 144 LEU F CA 1
ATOM 13286 C C . LEU F 2 144 ? 199.445 165.282 231.799 1.00 42.92 144 LEU F C 1
ATOM 13287 O O . LEU F 2 144 ? 198.597 166.121 231.477 1.00 50.25 144 LEU F O 1
ATOM 13292 N N . LEU F 2 145 ? 200.626 165.196 231.187 1.00 36.77 145 LEU F N 1
ATOM 13293 C CA . LEU F 2 145 ? 200.983 166.113 230.115 1.00 37.63 145 LEU F CA 1
ATOM 13294 C C . LEU F 2 145 ? 200.203 165.851 228.837 1.00 44.50 145 LEU F C 1
ATOM 13295 O O . LEU F 2 145 ? 200.225 166.694 227.936 1.00 51.01 145 LEU F O 1
ATOM 13300 N N . SER F 2 146 ? 199.527 164.707 228.734 1.00 40.80 146 SER F N 1
ATOM 13301 C CA . SER F 2 146 ? 198.723 164.433 227.550 1.00 40.83 146 SER F CA 1
ATOM 13302 C C . SER F 2 146 ? 197.554 165.401 227.447 1.00 48.07 146 SER F C 1
ATOM 13303 O O . SER F 2 146 ? 197.177 165.813 226.345 1.00 51.58 146 SER F O 1
ATOM 13306 N N . GLN F 2 147 ? 196.973 165.779 228.584 1.00 47.38 147 GLN F N 1
ATOM 13307 C CA . GLN F 2 147 ? 195.830 166.679 228.595 1.00 45.44 147 GLN F CA 1
ATOM 13308 C C . GLN F 2 147 ? 196.225 168.144 228.492 1.00 49.14 147 GLN F C 1
ATOM 13309 O O . GLN F 2 147 ? 195.342 168.995 228.351 1.00 52.23 147 GLN F O 1
ATOM 13315 N N . CYS F 2 148 ? 197.515 168.459 228.563 1.00 51.23 148 CYS F N 1
ATOM 13316 C CA . CYS F 2 148 ? 197.951 169.843 228.457 1.00 45.73 148 CYS F CA 1
ATOM 13317 C C . CYS F 2 148 ? 197.859 170.309 227.012 1.00 45.32 148 CYS F C 1
ATOM 13318 O O . CYS F 2 148 ? 198.413 169.678 226.108 1.00 50.65 148 CYS F O 1
ATOM 13321 N N . ARG F 2 149 ? 197.156 171.416 226.795 1.00 45.20 149 ARG F N 1
ATOM 13322 C CA . ARG F 2 149 ? 197.010 172.009 225.474 1.00 41.10 149 ARG F CA 1
ATOM 13323 C C . ARG F 2 149 ? 197.910 173.208 225.248 1.00 40.99 149 ARG F C 1
ATOM 13324 O O . ARG F 2 149 ? 198.381 173.412 224.130 1.00 51.81 149 ARG F O 1
ATOM 13332 N N . GLN F 2 150 ? 198.151 174.020 226.272 1.00 30.64 150 GLN F N 1
ATOM 13333 C CA . GLN F 2 150 ? 198.922 175.240 226.107 1.00 34.87 150 GLN F CA 1
ATOM 13334 C C . GLN F 2 150 ? 199.931 175.403 227.232 1.00 33.68 150 GLN F C 1
ATOM 13335 O O . GLN F 2 150 ? 199.732 174.917 228.347 1.00 38.58 150 GLN F O 1
ATOM 13341 N N . ILE F 2 151 ? 201.024 176.090 226.915 1.00 34.52 151 ILE F N 1
ATOM 13342 C CA . ILE F 2 151 ? 202.126 176.336 227.836 1.00 25.69 151 ILE F CA 1
ATOM 13343 C C . ILE F 2 151 ? 202.289 177.835 228.023 1.00 36.90 151 ILE F C 1
ATOM 13344 O O . ILE F 2 151 ? 202.287 178.593 227.047 1.00 44.46 151 ILE F O 1
ATOM 13349 N N . GLY F 2 152 ? 202.425 178.253 229.270 1.00 33.39 152 GLY F N 1
ATOM 13350 C CA . GLY F 2 152 ? 202.708 179.633 229.587 1.00 32.88 152 GLY F CA 1
ATOM 13351 C C . GLY F 2 152 ? 201.457 180.408 229.929 1.00 34.52 152 GLY F C 1
ATOM 13352 O O . GLY F 2 152 ? 200.364 179.862 230.098 1.00 41.39 152 GLY F O 1
ATOM 13353 N N . GLY F 2 153 ? 201.637 181.721 230.038 1.00 38.32 153 GLY F N 1
ATOM 13354 C CA . GLY F 2 153 ? 200.546 182.612 230.355 1.00 33.24 153 GLY F CA 1
ATOM 13355 C C . GLY F 2 153 ? 199.781 183.034 229.120 1.00 34.70 153 GLY F C 1
ATOM 13356 O O . GLY F 2 153 ? 200.059 182.608 228.002 1.00 44.02 153 GLY F O 1
ATOM 13357 N N . ARG F 2 154 ? 198.791 183.894 229.349 1.00 31.33 154 ARG F N 1
ATOM 13358 C CA . ARG F 2 154 ? 197.949 184.434 228.286 1.00 24.78 154 ARG F CA 1
ATOM 13359 C C . ARG F 2 154 ? 197.330 183.313 227.458 1.00 29.19 154 ARG F C 1
ATOM 13360 O O . ARG F 2 154 ? 197.249 183.386 226.231 1.00 36.76 154 ARG F O 1
ATOM 13368 N N . ARG F 2 155 ? 196.895 182.257 228.144 1.00 25.26 155 ARG F N 1
ATOM 13369 C CA . ARG F 2 155 ? 196.302 181.119 227.455 1.00 13.91 155 ARG F CA 1
ATOM 13370 C C . ARG F 2 155 ? 194.929 181.452 226.891 1.00 24.87 155 ARG F C 1
ATOM 13371 O O . ARG F 2 155 ? 194.486 180.817 225.930 1.00 38.58 155 ARG F O 1
ATOM 13379 N N . GLY F 2 156 ? 194.241 182.433 227.474 1.00 27.05 156 GLY F N 1
ATOM 13380 C CA . GLY F 2 156 ? 192.915 182.778 226.995 1.00 28.06 156 GLY F CA 1
ATOM 13381 C C . GLY F 2 156 ? 192.910 183.296 225.574 1.00 30.47 156 GLY F C 1
ATOM 13382 O O . GLY F 2 156 ? 191.953 183.071 224.830 1.00 44.37 156 GLY F O 1
ATOM 13383 N N . VAL F 2 157 ? 193.968 183.992 225.177 1.00 22.16 157 VAL F N 1
ATOM 13384 C CA . VAL F 2 157 ? 194.087 184.522 223.830 1.00 14.76 157 VAL F CA 1
ATOM 13385 C C . VAL F 2 157 ? 194.872 183.572 222.924 1.00 23.29 157 VAL F C 1
ATOM 13386 O O . VAL F 2 157 ? 195.332 183.972 221.859 1.00 34.83 157 VAL F O 1
ATOM 13390 N N . GLY F 2 158 ? 195.023 182.317 223.332 1.00 26.72 158 GLY F N 1
ATOM 13391 C CA . GLY F 2 158 ? 195.646 181.310 222.499 1.00 22.71 158 GLY F CA 1
ATOM 13392 C C . GLY F 2 158 ? 197.130 181.501 222.298 1.00 31.66 158 GLY F C 1
ATOM 13393 O O . GLY F 2 158 ? 197.592 181.680 221.169 1.00 46.99 158 GLY F O 1
ATOM 13394 N N . CYS F 2 159 ? 197.891 181.465 223.387 1.00 28.26 159 CYS F N 1
ATOM 13395 C CA . CYS F 2 159 ? 199.336 181.630 223.342 1.00 30.06 159 CYS F CA 1
ATOM 13396 C C . CYS F 2 159 ? 199.995 180.389 223.923 1.00 37.38 159 CYS F C 1
ATOM 13397 O O . CYS F 2 159 ? 199.762 180.046 225.085 1.00 39.32 159 CYS F O 1
ATOM 13400 N N . GLY F 2 160 ? 200.815 179.722 223.115 1.00 41.55 160 GLY F N 1
ATOM 13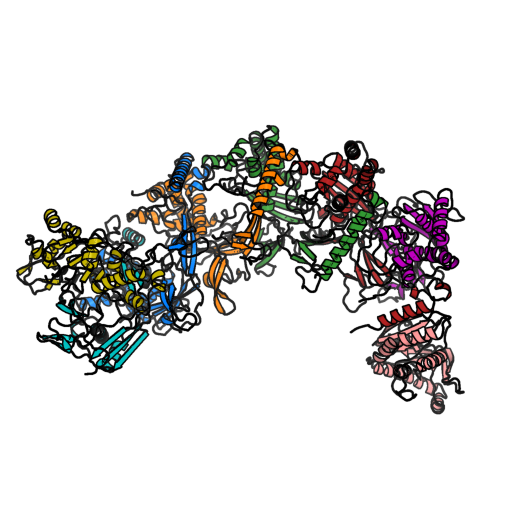401 C CA . GLY F 2 160 ? 201.628 178.625 223.597 1.00 31.37 160 GLY F CA 1
ATOM 13402 C C . GLY F 2 160 ? 201.049 177.246 223.370 1.00 28.60 160 GLY F C 1
ATOM 13403 O O . GLY F 2 160 ? 201.216 176.363 224.212 1.00 37.28 160 GLY F O 1
ATOM 13404 N N . ARG F 2 161 ? 200.384 177.041 222.238 1.00 34.23 161 ARG F N 1
ATOM 13405 C CA . ARG F 2 161 ? 199.781 175.747 221.955 1.00 34.17 161 ARG F CA 1
ATOM 13406 C C . ARG F 2 161 ? 200.850 174.666 221.867 1.00 36.61 161 ARG F C 1
ATOM 13407 O O . ARG F 2 161 ? 201.967 174.912 221.407 1.00 46.55 161 ARG F O 1
ATOM 13415 N N . VAL F 2 162 ? 200.504 173.461 222.312 1.00 35.74 162 VAL F N 1
ATOM 13416 C CA . VAL F 2 162 ? 201.442 172.347 222.383 1.00 32.79 162 VAL F CA 1
ATOM 13417 C C . VAL F 2 162 ? 201.301 171.498 221.129 1.00 37.13 162 VAL F C 1
ATOM 13418 O O . VAL F 2 162 ? 200.236 170.927 220.870 1.00 37.17 162 VAL F O 1
ATOM 13422 N N . ALA F 2 163 ? 202.381 171.413 220.351 1.00 38.45 163 ALA F N 1
ATOM 13423 C CA . ALA F 2 163 ? 202.421 170.498 219.219 1.00 35.66 163 ALA F CA 1
ATOM 13424 C C . ALA F 2 163 ? 202.668 169.062 219.659 1.00 40.06 163 ALA F C 1
ATOM 13425 O O . ALA F 2 163 ? 202.142 168.129 219.043 1.00 44.50 163 ALA F O 1
ATOM 13427 N N . GLY F 2 164 ? 203.460 168.867 220.704 1.00 35.02 164 GLY F N 1
ATOM 13428 C CA . GLY F 2 164 ? 203.738 167.532 221.197 1.00 32.78 164 GLY F CA 1
ATOM 13429 C C . GLY F 2 164 ? 204.627 167.609 222.415 1.00 39.23 164 GLY F C 1
ATOM 13430 O O . GLY F 2 164 ? 205.084 168.684 222.813 1.00 51.26 164 GLY F O 1
ATOM 13431 N N . PHE F 2 165 ? 204.872 166.442 223.005 1.00 44.74 165 PHE F N 1
ATOM 13432 C CA . PHE F 2 165 ? 205.700 166.353 224.197 1.00 39.57 165 PHE F CA 1
ATOM 13433 C C . PHE F 2 165 ? 206.335 164.974 224.264 1.00 47.99 165 PHE F C 1
ATOM 13434 O O . PHE F 2 165 ? 205.898 164.033 223.596 1.00 51.14 165 PHE F O 1
ATOM 13442 N N . SER F 2 166 ? 207.375 164.862 225.087 1.00 45.85 166 SER F N 1
ATOM 13443 C CA . SER F 2 166 ? 208.065 163.596 225.274 1.00 42.16 166 SER F CA 1
ATOM 13444 C C . SER F 2 166 ? 208.686 163.556 226.659 1.00 43.36 166 SER F C 1
ATOM 13445 O O . SER F 2 166 ? 209.202 164.565 227.145 1.00 53.58 166 SER F O 1
ATOM 13448 N N . VAL F 2 167 ? 208.633 162.385 227.287 1.00 43.75 167 VAL F N 1
ATOM 13449 C CA . VAL F 2 167 ? 209.275 162.136 228.571 1.00 43.61 167 VAL F CA 1
ATOM 13450 C C . VAL F 2 167 ? 210.287 161.017 228.374 1.00 49.55 167 VAL F C 1
ATOM 13451 O O . VAL F 2 167 ? 209.938 159.940 227.879 1.00 54.63 167 VAL F O 1
ATOM 13455 N N . GLU F 2 168 ? 211.537 161.274 228.749 1.00 51.76 168 GLU F N 1
ATOM 13456 C CA . GLU F 2 168 ? 212.622 160.337 228.507 1.00 50.26 168 GLU F CA 1
ATOM 13457 C C . GLU F 2 168 ? 213.439 160.138 229.772 1.00 49.84 168 GLU F C 1
ATOM 13458 O O . GLU F 2 168 ? 213.685 161.089 230.518 1.00 58.95 168 GLU F O 1
ATOM 13464 N N . VAL F 2 169 ? 213.866 158.901 230.000 1.00 53.34 169 VAL F N 1
ATOM 13465 C CA . VAL F 2 169 ? 214.757 158.588 231.111 1.00 54.02 169 VAL F CA 1
ATOM 13466 C C . VAL F 2 169 ? 216.182 158.918 230.687 1.00 55.66 169 VAL F C 1
ATOM 13467 O O . VAL F 2 169 ? 216.672 158.410 229.674 1.00 62.80 169 VAL F O 1
ATOM 13471 N N . VAL F 2 170 ? 216.849 159.765 231.461 1.00 59.18 170 VAL F N 1
ATOM 13472 C CA . VAL F 2 170 ? 218.194 160.218 231.119 1.00 61.95 170 VAL F CA 1
ATOM 13473 C C . VAL F 2 170 ? 219.127 159.985 232.301 1.00 64.92 170 VAL F C 1
ATOM 13474 O O . VAL F 2 170 ? 218.669 159.939 233.452 1.00 68.31 170 VAL F O 1
ATOM 13478 N N . PRO F 2 171 ? 220.428 159.817 232.070 1.00 69.80 171 PRO F N 1
ATOM 13479 C CA . PRO F 2 171 ? 221.364 159.723 233.193 1.00 69.35 171 PRO F CA 1
ATOM 13480 C C . PRO F 2 171 ? 221.415 161.023 233.977 1.00 74.46 171 PRO F C 1
ATOM 13481 O O . PRO F 2 171 ? 221.208 162.112 233.436 1.00 76.33 171 PRO F O 1
ATOM 13485 N N . GLU F 2 172 ? 221.699 160.895 235.275 1.00 74.00 172 GLU F N 1
ATOM 13486 C CA . GLU F 2 172 ? 221.726 162.061 236.150 1.00 72.16 172 GLU F CA 1
ATOM 13487 C C . GLU F 2 172 ? 222.819 163.036 235.723 1.00 73.45 172 GLU F C 1
ATOM 13488 O O . GLU F 2 172 ? 222.697 164.246 235.941 1.00 75.43 172 GLU F O 1
ATOM 13494 N N . VAL F 2 173 ? 223.878 162.531 235.086 1.00 76.59 173 VAL F N 1
ATOM 13495 C CA . VAL F 2 173 ? 225.018 163.366 234.725 1.00 80.07 173 VAL F CA 1
ATOM 13496 C C . VAL F 2 173 ? 224.657 164.436 233.699 1.00 79.42 173 VAL F C 1
ATOM 13497 O O . VAL F 2 173 ? 225.336 165.465 233.620 1.00 78.78 173 VAL F O 1
ATOM 13501 N N . GLU F 2 174 ? 223.593 164.231 232.917 1.00 77.21 174 GLU F N 1
ATOM 13502 C CA . GLU F 2 174 ? 223.227 165.207 231.892 1.00 78.70 174 GLU F CA 1
ATOM 13503 C C . GLU F 2 174 ? 222.878 166.555 232.508 1.00 78.38 174 GLU F C 1
ATOM 13504 O O . GLU F 2 174 ? 223.432 167.592 232.124 1.00 78.20 174 GLU F O 1
ATOM 13510 N N . CYS F 2 175 ? 221.959 166.556 233.465 1.00 67.93 175 CYS F N 1
ATOM 13511 C CA . CYS F 2 175 ? 221.534 167.755 234.172 1.00 63.75 175 CYS F CA 1
ATOM 13512 C C . CYS F 2 175 ? 220.712 167.291 235.362 1.00 61.25 175 CYS F C 1
ATOM 13513 O O . CYS F 2 175 ? 220.345 166.118 235.460 1.00 68.22 175 CYS F O 1
ATOM 13516 N N . THR F 2 176 ? 220.420 168.219 236.261 1.00 49.54 176 THR F N 1
ATOM 13517 C CA . THR F 2 176 ? 219.762 167.884 237.512 1.00 52.63 176 THR F CA 1
ATOM 13518 C C . THR F 2 176 ? 218.406 168.565 237.604 1.00 49.23 176 THR F C 1
ATOM 13519 O O . THR F 2 176 ? 218.029 169.384 236.763 1.00 52.12 176 THR F O 1
ATOM 13523 N N . TRP F 2 177 ? 217.673 168.206 238.651 1.00 42.79 177 TRP F N 1
ATOM 13524 C CA . TRP F 2 177 ? 216.380 168.796 238.960 1.00 42.56 177 TRP F CA 1
ATOM 13525 C C . TRP F 2 177 ? 216.498 170.038 239.821 1.00 40.24 177 TRP F C 1
ATOM 13526 O O . TRP F 2 177 ? 215.473 170.611 240.200 1.00 46.01 177 TRP F O 1
ATOM 13537 N N . ALA F 2 178 ? 217.715 170.460 240.147 1.00 45.59 178 ALA F N 1
ATOM 13538 C CA . ALA F 2 178 ? 217.915 171.527 241.114 1.00 51.04 178 ALA F CA 1
ATOM 13539 C C . ALA F 2 178 ? 217.799 172.918 240.515 1.00 53.88 178 ALA F C 1
ATOM 13540 O O . ALA F 2 178 ? 217.882 173.900 241.259 1.00 56.97 178 ALA F O 1
ATOM 13542 N N . LEU F 2 179 ? 217.617 173.035 239.202 1.00 42.88 179 LEU F N 1
ATOM 13543 C CA . LEU F 2 179 ? 217.461 174.336 238.558 1.00 36.60 179 LEU F CA 1
ATOM 13544 C C . LEU F 2 179 ? 216.043 174.849 238.810 1.00 49.01 179 LEU F C 1
ATOM 13545 O O . LEU F 2 179 ? 215.186 174.895 237.925 1.00 60.44 179 LEU F O 1
ATOM 13550 N N . ARG F 2 180 ? 215.806 175.238 240.058 1.00 39.96 180 ARG F N 1
ATOM 13551 C CA . ARG F 2 180 ? 214.500 175.707 240.499 1.00 38.07 180 ARG F CA 1
ATOM 13552 C C . ARG F 2 180 ? 214.704 176.559 241.746 1.00 41.66 180 ARG F C 1
ATOM 13553 O O . ARG F 2 180 ? 215.837 176.818 242.161 1.00 49.56 180 ARG F O 1
ATOM 13561 N N . ALA F 2 181 ? 213.602 176.990 242.351 1.00 39.52 181 ALA F N 1
ATOM 13562 C CA . ALA F 2 181 ? 213.652 177.771 243.583 1.00 38.56 181 ALA F CA 1
ATOM 13563 C C . ALA F 2 181 ? 213.889 176.820 244.747 1.00 41.66 181 ALA F C 1
ATOM 13564 O O . ALA F 2 181 ? 212.986 176.097 245.171 1.00 50.55 181 ALA F O 1
ATOM 13566 N N . MET F 2 182 ? 215.105 176.812 245.257 1.00 45.68 182 MET F N 1
ATOM 13567 C CA . MET F 2 182 ? 215.517 175.954 246.355 1.00 45.45 182 MET F CA 1
ATOM 13568 C C . MET F 2 182 ? 215.302 176.619 247.702 1.00 49.39 182 MET F C 1
ATOM 13569 O O . MET F 2 182 ? 215.275 177.848 247.806 1.00 59.04 182 MET F O 1
ATOM 13574 N N . PRO F 2 183 ? 215.143 175.823 248.758 1.00 41.74 183 PRO F N 1
ATOM 13575 C CA . PRO F 2 183 ? 215.047 176.397 250.100 1.00 47.74 183 PRO F CA 1
ATOM 13576 C C . PRO F 2 183 ? 216.317 177.147 250.467 1.00 55.23 183 PRO F C 1
ATOM 13577 O O . PRO F 2 183 ? 217.375 176.968 249.863 1.00 61.32 183 PRO F O 1
ATOM 13581 N N . ASP F 2 184 ? 216.190 178.010 251.476 1.00 66.07 184 ASP F N 1
ATOM 13582 C CA . ASP F 2 184 ? 217.303 178.873 251.859 1.00 66.59 184 ASP F CA 1
ATOM 13583 C C . ASP F 2 184 ? 218.509 178.059 252.308 1.00 69.76 184 ASP F C 1
ATOM 13584 O O . ASP F 2 184 ? 219.650 178.384 251.961 1.00 68.24 184 ASP F O 1
ATOM 13589 N N . ASP F 2 185 ? 218.279 176.997 253.081 1.00 76.68 185 ASP F N 1
ATOM 13590 C CA . ASP F 2 185 ? 219.350 176.156 253.597 1.00 74.41 185 ASP F CA 1
ATOM 13591 C C . ASP F 2 185 ? 219.546 174.891 252.769 1.00 75.12 185 ASP F C 1
ATOM 13592 O O . ASP F 2 185 ? 219.935 173.851 253.310 1.00 78.05 185 ASP F O 1
ATOM 13597 N N . SER F 2 186 ? 219.274 174.956 251.469 1.00 72.11 186 SER F N 1
ATOM 13598 C CA . SER F 2 186 ? 219.507 173.808 250.606 1.00 71.62 186 SER F CA 1
ATOM 13599 C C . SER F 2 186 ? 220.994 173.489 250.552 1.00 75.50 186 SER F C 1
ATOM 13600 O O . SER F 2 186 ? 221.840 174.386 250.590 1.00 76.57 186 SER F O 1
ATOM 13603 N N . GLU F 2 187 ? 221.311 172.200 250.475 1.00 78.76 187 GLU F N 1
ATOM 13604 C CA . GLU F 2 187 ? 222.703 171.775 250.467 1.00 78.37 187 GLU F CA 1
ATOM 13605 C C . GLU F 2 187 ? 223.402 172.246 249.199 1.00 78.95 187 GLU F C 1
ATOM 13606 O O . GLU F 2 187 ? 222.840 172.198 248.103 1.00 83.92 187 GLU F O 1
ATOM 13612 N N . GLN F 2 188 ? 224.644 172.706 249.359 1.00 79.39 188 GLN F N 1
ATOM 13613 C CA . GLN F 2 188 ? 225.384 173.262 248.231 1.00 83.31 188 GLN F CA 1
ATOM 13614 C C . GLN F 2 188 ? 225.723 172.200 247.193 1.00 84.49 188 GLN F C 1
ATOM 13615 O O . GLN F 2 188 ? 225.760 172.499 245.994 1.00 85.88 188 GLN F O 1
ATOM 13621 N N . SER F 2 189 ? 225.955 170.959 247.628 1.00 82.22 189 SER F N 1
ATOM 13622 C CA . SER F 2 189 ? 226.421 169.922 246.713 1.00 81.83 189 SER F CA 1
ATOM 13623 C C . SER F 2 189 ? 225.407 169.647 245.610 1.00 84.14 189 SER F C 1
ATOM 13624 O O . SER F 2 189 ? 225.784 169.425 244.453 1.00 82.01 189 SER F O 1
ATOM 13627 N N . ILE F 2 190 ? 224.114 169.662 245.943 1.00 79.85 190 ILE F N 1
ATOM 13628 C CA . ILE F 2 190 ? 223.085 169.309 244.966 1.00 74.37 190 ILE F CA 1
ATOM 13629 C C . ILE F 2 190 ? 222.737 170.448 244.025 1.00 75.32 190 ILE F C 1
ATOM 13630 O O . ILE F 2 190 ? 222.001 170.231 243.055 1.00 75.42 190 ILE F O 1
ATOM 13635 N N . LEU F 2 191 ? 223.241 171.652 244.276 1.00 75.71 191 LEU F N 1
ATOM 13636 C CA . LEU F 2 191 ? 222.911 172.800 243.445 1.00 74.29 191 LEU F CA 1
ATOM 13637 C C . LEU F 2 191 ? 223.776 172.806 242.192 1.00 74.45 191 LEU F C 1
ATOM 13638 O O . LEU F 2 191 ? 224.984 172.561 242.260 1.00 78.02 191 LEU F O 1
ATOM 13643 N N . CYS F 2 192 ? 223.155 173.082 241.049 1.00 67.39 192 CYS F N 1
ATOM 13644 C CA . CYS F 2 192 ? 223.852 173.152 239.770 1.00 68.90 192 CYS F CA 1
ATOM 13645 C C . CYS F 2 192 ? 224.122 174.614 239.441 1.00 70.21 192 CYS F C 1
ATOM 13646 O O . CYS F 2 192 ? 223.205 175.353 239.070 1.00 72.11 192 CYS F O 1
ATOM 13649 N N . GLY F 2 193 ? 225.377 175.023 239.564 1.00 72.85 193 GLY F N 1
ATOM 13650 C CA . GLY F 2 193 ? 225.759 176.379 239.236 1.00 73.41 193 GLY F CA 1
ATOM 13651 C C . GLY F 2 193 ? 225.559 177.341 240.389 1.00 72.79 193 GLY F C 1
ATOM 13652 O O . GLY F 2 193 ? 225.465 176.966 241.561 1.00 73.72 193 GLY F O 1
ATOM 13653 N N . GLU F 2 194 ? 225.500 178.621 240.034 1.00 68.63 194 GLU F N 1
ATOM 13654 C CA . GLU F 2 194 ? 225.373 179.695 241.007 1.00 68.01 194 GLU F CA 1
ATOM 13655 C C . GLU F 2 194 ? 223.905 179.954 241.316 1.00 65.01 194 GLU F C 1
ATOM 13656 O O . GLU F 2 194 ? 223.080 180.057 240.403 1.00 64.76 194 GLU F O 1
ATOM 13662 N N . TYR F 2 195 ? 223.588 180.066 242.603 1.00 54.52 195 TYR F N 1
ATOM 13663 C CA . TYR F 2 195 ? 222.232 180.320 243.073 1.00 51.34 195 TYR F CA 1
ATOM 13664 C C . TYR F 2 195 ? 222.220 181.639 243.826 1.00 54.27 195 TYR F C 1
ATOM 13665 O O . TYR F 2 195 ? 222.998 181.827 244.767 1.00 60.32 195 TYR F O 1
ATOM 13674 N N . ALA F 2 196 ? 221.344 182.547 243.415 1.00 44.18 196 ALA F N 1
ATOM 13675 C CA . ALA F 2 196 ? 221.219 183.851 244.047 1.00 43.85 196 ALA F CA 1
ATOM 13676 C C . ALA F 2 196 ? 220.018 183.848 244.979 1.00 46.99 196 ALA F C 1
ATOM 13677 O O . ALA F 2 196 ? 218.933 183.397 244.599 1.00 53.13 196 ALA F O 1
ATOM 13679 N N . LEU F 2 197 ? 220.216 184.347 246.194 1.00 46.36 197 LEU F N 1
ATOM 13680 C CA . LEU F 2 197 ? 219.127 184.423 247.155 1.00 42.76 197 LEU F CA 1
ATOM 13681 C C . LEU F 2 197 ? 218.095 185.440 246.690 1.00 43.44 197 LEU F C 1
ATOM 13682 O O . LEU F 2 197 ? 218.436 186.573 246.345 1.00 51.41 197 LEU F O 1
ATOM 13687 N N . ALA F 2 198 ? 216.831 185.036 246.680 1.00 42.74 198 ALA F N 1
ATOM 13688 C CA . ALA F 2 198 ? 215.755 185.914 246.257 1.00 42.99 198 ALA F CA 1
ATOM 13689 C C . ALA F 2 198 ? 214.476 185.484 246.956 1.00 39.54 198 ALA F C 1
ATOM 13690 O O . ALA F 2 198 ? 214.447 184.490 247.685 1.00 47.46 198 ALA F O 1
ATOM 13692 N N . MET F 2 199 ? 213.412 186.243 246.731 1.00 49.51 199 MET F N 1
ATOM 13693 C CA . MET F 2 199 ? 212.108 185.942 247.303 1.00 54.19 199 MET F CA 1
ATOM 13694 C C . MET F 2 199 ? 211.251 185.257 246.250 1.00 55.10 199 MET F C 1
ATOM 13695 O O . MET F 2 199 ? 210.942 185.850 245.212 1.00 62.05 199 MET F O 1
ATOM 13700 N N . SER F 2 200 ? 210.878 184.011 246.520 1.00 36.07 200 SER F N 1
ATOM 13701 C CA . SER F 2 200 ? 210.058 183.236 245.605 1.00 36.09 200 SER F CA 1
ATOM 13702 C C . SER F 2 200 ? 209.336 182.163 246.400 1.00 41.74 200 SER F C 1
ATOM 13703 O O . SER F 2 200 ? 209.710 181.847 247.531 1.00 53.15 200 SER F O 1
ATOM 13706 N N . ALA F 2 201 ? 208.293 181.611 245.795 1.00 39.67 201 ALA F N 1
ATOM 13707 C CA . ALA F 2 201 ? 207.588 180.498 246.400 1.00 35.14 201 ALA F CA 1
ATOM 13708 C C . ALA F 2 201 ? 208.298 179.194 246.073 1.00 41.75 201 ALA F C 1
ATOM 13709 O O . ALA F 2 201 ? 208.943 179.056 245.030 1.00 49.86 201 ALA F O 1
ATOM 13711 N N . LEU F 2 202 ? 208.194 178.237 246.990 1.00 40.46 202 LEU F N 1
ATOM 13712 C CA . LEU F 2 202 ? 208.763 176.915 246.789 1.00 35.40 202 LEU F CA 1
ATOM 13713 C C . LEU F 2 202 ? 207.739 175.895 246.318 1.00 39.36 202 LEU F C 1
ATOM 13714 O O . LEU F 2 202 ? 208.128 174.809 245.879 1.00 44.27 202 LEU F O 1
ATOM 13719 N N . GLN F 2 203 ? 206.451 176.212 246.400 1.00 41.32 203 GLN F N 1
ATOM 13720 C CA . GLN F 2 203 ? 205.391 175.338 245.929 1.00 37.98 203 GLN F CA 1
ATOM 13721 C C . GLN F 2 203 ? 204.431 176.131 245.063 1.00 44.24 203 GLN F C 1
ATOM 13722 O O . GLN F 2 203 ? 204.285 177.345 245.222 1.00 43.48 203 GLN F O 1
ATOM 13728 N N . SER F 2 204 ? 203.780 175.433 244.146 1.00 45.35 204 SER F N 1
ATOM 13729 C CA . SER F 2 204 ? 202.692 176.042 243.410 1.00 38.93 204 SER F CA 1
ATOM 13730 C C . SER F 2 204 ? 201.550 176.366 244.370 1.00 42.38 204 SER F C 1
ATOM 13731 O O . SER F 2 204 ? 201.274 175.594 245.292 1.00 49.26 204 SER F O 1
ATOM 13734 N N . PRO F 2 205 ? 200.878 177.503 244.193 1.00 35.42 205 PRO F N 1
ATOM 13735 C CA . PRO F 2 205 ? 201.096 178.518 243.161 1.00 32.13 205 PRO F CA 1
ATOM 13736 C C . PRO F 2 205 ? 202.285 179.412 243.470 1.00 41.86 205 PRO F C 1
ATOM 13737 O O . PRO F 2 205 ? 202.482 179.825 244.606 1.00 46.62 205 PRO F O 1
ATOM 13741 N N . TYR F 2 206 ? 203.096 179.738 242.470 1.00 38.44 206 TYR F N 1
ATOM 13742 C CA . TYR F 2 206 ? 204.252 180.593 242.684 1.00 35.73 206 TYR F CA 1
ATOM 13743 C C . TYR F 2 206 ? 203.910 182.069 242.593 1.00 40.54 206 TYR F C 1
ATOM 13744 O O . TYR F 2 206 ? 204.751 182.907 242.930 1.00 52.46 206 TYR F O 1
ATOM 13753 N N . TRP F 2 207 ? 202.701 182.401 242.157 1.00 36.14 207 TRP F N 1
ATOM 13754 C CA . TRP F 2 207 ? 202.262 183.780 242.037 1.00 30.23 207 TRP F CA 1
ATOM 13755 C C . TRP F 2 207 ? 201.636 184.319 243.313 1.00 35.43 207 TRP F C 1
ATOM 13756 O O . TRP F 2 207 ? 201.301 185.506 243.363 1.00 44.02 207 TRP F O 1
ATOM 13767 N N . ASP F 2 208 ? 201.462 183.482 244.332 1.00 48.07 208 ASP F N 1
ATOM 13768 C CA . ASP F 2 208 ? 200.843 183.903 245.583 1.00 43.39 208 ASP F CA 1
ATOM 13769 C C . ASP F 2 208 ? 201.887 184.623 246.422 1.00 45.21 208 ASP F C 1
ATOM 13770 O O . ASP F 2 208 ? 202.854 184.010 246.883 1.00 57.76 208 ASP F O 1
ATOM 13775 N N . ARG F 2 209 ? 201.695 185.926 246.623 1.00 35.55 209 ARG F N 1
ATOM 13776 C CA . ARG F 2 209 ? 202.694 186.732 247.309 1.00 40.83 209 ARG F CA 1
ATOM 13777 C C . ARG F 2 209 ? 202.712 186.504 248.813 1.00 44.30 209 ARG F C 1
ATOM 13778 O O . ARG F 2 209 ? 203.690 186.878 249.468 1.00 52.10 209 ARG F O 1
ATOM 13786 N N . SER F 2 210 ? 201.663 185.909 249.376 1.00 43.12 210 SER F N 1
ATOM 13787 C CA . SER F 2 210 ? 201.676 185.569 250.791 1.00 44.67 210 SER F CA 1
ATOM 13788 C C . SER F 2 210 ? 202.502 184.326 251.079 1.00 49.43 210 SER F C 1
ATOM 13789 O O . SER F 2 210 ? 202.892 184.109 252.230 1.00 54.26 210 SER F O 1
ATOM 13792 N N . LEU F 2 211 ? 202.773 183.512 250.064 1.00 50.66 211 LEU F N 1
ATOM 13793 C CA . LEU F 2 211 ? 203.569 182.301 250.203 1.00 47.42 211 LEU F CA 1
ATOM 13794 C C . LEU F 2 211 ? 205.035 182.511 249.857 1.00 46.89 211 LEU F C 1
ATOM 13795 O O . LEU F 2 211 ? 205.808 181.550 249.900 1.00 50.42 211 LEU F O 1
ATOM 13800 N N . HIS F 2 212 ? 205.432 183.730 249.511 1.00 43.30 212 HIS F N 1
ATOM 13801 C CA . HIS F 2 212 ? 206.801 183.976 249.082 1.00 43.91 212 HIS F CA 1
ATOM 13802 C C . HIS F 2 212 ? 207.764 183.869 250.254 1.00 43.91 212 HIS F C 1
ATOM 13803 O O . HIS F 2 212 ? 207.460 184.294 251.371 1.00 54.26 212 HIS F O 1
ATOM 13810 N N . LYS F 2 213 ? 208.931 183.300 249.992 1.00 46.73 213 LYS F N 1
ATOM 13811 C CA . LYS F 2 213 ? 209.938 183.039 251.005 1.00 50.57 213 LYS F CA 1
ATOM 13812 C C . LYS F 2 213 ? 211.307 183.372 250.440 1.00 56.22 213 LYS F C 1
ATOM 13813 O O . LYS F 2 213 ? 211.504 183.345 249.220 1.00 65.35 213 LYS F O 1
ATOM 13819 N N . PRO F 2 214 ? 212.272 183.698 251.298 1.00 46.28 214 PRO F N 1
ATOM 13820 C CA . PRO F 2 214 ? 213.661 183.805 250.833 1.00 44.33 214 PRO F CA 1
ATOM 13821 C C . PRO F 2 214 ? 214.152 182.459 250.327 1.00 51.36 214 PRO F C 1
ATOM 13822 O O . PRO F 2 214 ? 214.244 181.489 251.081 1.00 55.61 214 PRO F O 1
ATOM 13826 N N . ALA F 2 215 ? 214.468 182.404 249.037 1.00 45.24 215 ALA F N 1
ATOM 13827 C CA . ALA F 2 215 ? 214.805 181.150 248.385 1.00 34.30 215 ALA F CA 1
ATOM 13828 C C . ALA F 2 215 ? 215.995 181.355 247.462 1.00 39.47 215 ALA F C 1
ATOM 13829 O O . ALA F 2 215 ? 216.292 182.471 247.033 1.00 52.65 215 ALA F O 1
ATOM 13831 N N . LEU F 2 216 ? 216.674 180.255 247.160 1.00 39.68 216 LEU F N 1
ATOM 13832 C CA . LEU F 2 216 ? 217.801 180.263 246.239 1.00 40.92 216 LEU F CA 1
ATOM 13833 C C . LEU F 2 216 ? 217.289 180.005 244.829 1.00 45.11 216 LEU F C 1
ATOM 13834 O O . LEU F 2 216 ? 216.731 178.938 244.552 1.00 56.64 216 LEU F O 1
ATOM 13839 N N . VAL F 2 217 ? 217.480 180.972 243.947 1.00 39.51 217 VAL F N 1
ATOM 13840 C CA . VAL F 2 217 ? 217.007 180.908 242.567 1.00 39.80 217 VAL F CA 1
ATOM 13841 C C . VAL F 2 217 ? 218.224 180.903 241.654 1.00 47.89 217 VAL F C 1
ATOM 13842 O O . VAL F 2 217 ? 219.120 181.735 241.835 1.00 59.65 217 VAL F O 1
ATOM 13846 N N . PRO F 2 218 ? 218.308 179.993 240.685 1.00 43.89 218 PRO F N 1
ATOM 13847 C CA . PRO F 2 218 ? 219.485 179.960 239.809 1.00 50.33 218 PRO F CA 1
ATOM 13848 C C . PRO F 2 218 ? 219.588 181.226 238.973 1.00 54.85 218 PRO F C 1
ATOM 13849 O O . PRO F 2 218 ? 218.623 181.654 238.337 1.00 57.19 218 PRO F O 1
ATOM 13853 N N . THR F 2 219 ? 220.780 181.826 238.979 1.00 57.45 219 THR F N 1
ATOM 13854 C CA . THR F 2 219 ? 220.996 183.043 238.209 1.00 59.12 219 THR F CA 1
ATOM 13855 C C . THR F 2 219 ? 220.978 182.770 236.711 1.00 63.48 219 THR F C 1
ATOM 13856 O O . THR F 2 219 ? 220.548 183.626 235.931 1.00 67.32 219 THR F O 1
ATOM 13860 N N . SER F 2 220 ? 221.427 181.591 236.290 1.00 61.91 220 SER F N 1
ATOM 13861 C CA . SER F 2 220 ? 221.482 181.239 234.879 1.00 61.73 220 SER F CA 1
ATOM 13862 C C . SER F 2 220 ? 220.147 180.757 234.333 1.00 61.50 220 SER F C 1
ATOM 13863 O O . SER F 2 220 ? 220.114 180.159 233.252 1.00 62.39 220 SER F O 1
ATOM 13866 N N . LEU F 2 221 ? 219.051 180.988 235.051 1.00 60.33 221 LEU F N 1
ATOM 13867 C CA . LEU F 2 221 ? 217.731 180.572 234.594 1.00 64.30 221 LEU F CA 1
ATOM 13868 C C . LEU F 2 221 ? 216.660 181.641 234.723 1.00 66.30 221 LEU F C 1
ATOM 13869 O O . LEU F 2 221 ? 215.672 181.582 233.981 1.00 67.25 221 LEU F O 1
ATOM 13874 N N . ALA F 2 222 ? 216.812 182.610 235.619 1.00 71.07 222 ALA F N 1
ATOM 13875 C CA . ALA F 2 222 ? 215.805 183.646 235.802 1.00 72.26 222 ALA F CA 1
ATOM 13876 C C . ALA F 2 222 ? 215.859 184.653 234.663 1.00 73.68 222 ALA F C 1
ATOM 13877 O O . ALA F 2 222 ? 216.799 184.652 233.871 1.00 70.92 222 ALA F O 1
ATOM 13880 N N . MET G 3 1 ? 214.728 193.846 255.777 1.00 71.35 1 MET G N 1
ATOM 13881 C CA . MET G 3 1 ? 213.464 194.193 255.142 1.00 70.98 1 MET G CA 1
ATOM 13882 C C . MET G 3 1 ? 212.910 193.008 254.361 1.00 72.62 1 MET G C 1
ATOM 13883 O O . MET G 3 1 ? 213.626 192.354 253.606 1.00 75.59 1 MET G O 1
ATOM 13888 N N . ARG G 3 2 ? 211.621 192.743 254.559 1.00 60.64 2 ARG G N 1
ATOM 13889 C CA . ARG G 3 2 ? 210.998 191.500 254.125 1.00 55.54 2 ARG G CA 1
ATOM 13890 C C . ARG G 3 2 ? 209.829 191.768 253.188 1.00 58.94 2 ARG G C 1
ATOM 13891 O O . ARG G 3 2 ? 209.599 191.014 252.239 1.00 62.24 2 ARG G O 1
ATOM 13899 N N . TYR G 3 3 ? 209.094 192.838 253.444 1.00 57.54 3 TYR G N 1
ATOM 13900 C CA . TYR G 3 3 ? 207.892 193.189 252.706 1.00 56.25 3 TYR G CA 1
ATOM 13901 C C . TYR G 3 3 ? 208.036 194.590 252.140 1.00 57.75 3 TYR G C 1
ATOM 13902 O O . TYR G 3 3 ? 208.830 195.392 252.641 1.00 64.45 3 TYR G O 1
ATOM 13911 N N . PRO G 3 4 ? 207.293 194.910 251.080 1.00 53.30 4 PRO G N 1
ATOM 13912 C CA . PRO G 3 4 ? 207.327 196.284 250.559 1.00 51.02 4 PRO G CA 1
ATOM 13913 C C . PRO G 3 4 ? 206.915 197.328 251.578 1.00 54.34 4 PRO G C 1
ATOM 13914 O O . PRO G 3 4 ? 207.458 198.437 251.570 1.00 56.97 4 PRO G O 1
ATOM 13918 N N . SER G 3 5 ? 205.970 197.006 252.460 1.00 54.25 5 SER G N 1
ATOM 13919 C CA . SER G 3 5 ? 205.511 197.956 253.463 1.00 48.27 5 SER G CA 1
ATOM 13920 C C . SER G 3 5 ? 206.543 198.214 254.548 1.00 51.45 5 SER G C 1
ATOM 13921 O O . SER G 3 5 ? 206.387 199.175 255.307 1.00 62.86 5 SER G O 1
ATOM 13924 N N . ASP G 3 6 ? 207.586 197.390 254.640 1.00 55.55 6 ASP G N 1
ATOM 13925 C CA . ASP G 3 6 ? 208.612 197.579 255.655 1.00 56.07 6 ASP G CA 1
ATOM 13926 C C . ASP G 3 6 ? 209.410 198.857 255.458 1.00 57.78 6 ASP G C 1
ATOM 13927 O O . ASP G 3 6 ? 210.121 199.267 256.379 1.00 64.18 6 ASP G O 1
ATOM 13932 N N . VAL G 3 7 ? 209.321 199.489 254.287 1.00 55.52 7 VAL G N 1
ATOM 13933 C CA . VAL G 3 7 ? 210.067 200.717 254.059 1.00 56.42 7 VAL G CA 1
ATOM 13934 C C . VAL G 3 7 ? 209.532 201.863 254.903 1.00 58.98 7 VAL G C 1
ATOM 13935 O O . VAL G 3 7 ? 210.276 202.799 255.205 1.00 64.01 7 VAL G O 1
ATOM 13939 N N . VAL G 3 8 ? 208.261 201.819 255.303 1.00 58.37 8 VAL G N 1
ATOM 13940 C CA . VAL G 3 8 ? 207.677 202.948 256.022 1.00 55.03 8 VAL G CA 1
ATOM 13941 C C . VAL G 3 8 ? 208.384 203.145 257.356 1.00 58.19 8 VAL G C 1
ATOM 13942 O O . VAL G 3 8 ? 209.077 204.145 257.571 1.00 66.28 8 VAL G O 1
ATOM 13946 N N . ASP G 3 9 ? 208.281 202.155 258.240 1.00 63.60 9 ASP G N 1
ATOM 13947 C CA . ASP G 3 9 ? 208.831 202.277 259.583 1.00 65.78 9 ASP G CA 1
ATOM 13948 C C . ASP G 3 9 ? 210.348 202.149 259.635 1.00 65.95 9 ASP G C 1
ATOM 13949 O O . ASP G 3 9 ? 210.933 202.415 260.689 1.00 64.42 9 ASP G O 1
ATOM 13954 N N . GLN G 3 10 ? 211.003 201.758 258.542 1.00 67.88 10 GLN G N 1
ATOM 13955 C CA . GLN G 3 10 ? 212.440 201.523 258.575 1.00 67.17 10 GLN G CA 1
ATOM 13956 C C . GLN G 3 10 ? 213.270 202.600 257.896 1.00 70.67 10 GLN G C 1
ATOM 13957 O O . GLN G 3 10 ? 214.411 202.818 258.307 1.00 74.93 10 GLN G O 1
ATOM 13963 N N . VAL G 3 11 ? 212.752 203.276 256.873 1.00 67.86 11 VAL G N 1
ATOM 13964 C CA . VAL G 3 11 ? 213.457 204.417 256.304 1.00 67.99 11 VAL G CA 1
ATOM 13965 C C . VAL G 3 11 ? 212.655 205.708 256.369 1.00 70.39 11 VAL G C 1
ATOM 13966 O O . VAL G 3 11 ? 213.257 206.792 256.317 1.00 74.53 11 VAL G O 1
ATOM 13970 N N . PHE G 3 12 ? 211.327 205.655 256.478 1.00 70.14 12 PHE G N 1
ATOM 13971 C CA . PHE G 3 12 ? 210.544 206.863 256.676 1.00 67.35 12 PHE G CA 1
ATOM 13972 C C . PHE G 3 12 ? 210.180 207.096 258.135 1.00 67.50 12 PHE G C 1
ATOM 13973 O O . PHE G 3 12 ? 209.937 208.245 258.519 1.00 68.86 12 PHE G O 1
ATOM 13981 N N . LYS G 3 13 ? 210.143 206.036 258.945 1.00 69.64 13 LYS G N 1
ATOM 13982 C CA . LYS G 3 13 ? 209.933 206.141 260.388 1.00 66.10 13 LYS G CA 1
ATOM 13983 C C . LYS G 3 13 ? 208.657 206.913 260.709 1.00 65.96 13 LYS G C 1
ATOM 13984 O O . LYS G 3 13 ? 208.615 207.739 261.623 1.00 66.99 13 LYS G O 1
ATOM 13990 N N . LEU G 3 14 ? 207.606 206.639 259.944 1.00 64.93 14 LEU G N 1
ATOM 13991 C CA . LEU G 3 14 ? 206.334 207.324 260.116 1.00 63.18 14 LEU G CA 1
ATOM 13992 C C . LEU G 3 14 ? 205.442 206.530 261.058 1.00 66.16 14 LEU G C 1
ATOM 13993 O O . LEU G 3 14 ? 205.175 205.351 260.790 1.00 69.59 14 LEU G O 1
ATOM 13998 N N . PRO G 3 15 ? 204.978 207.114 262.162 1.00 63.94 15 PRO G N 1
ATOM 13999 C CA . PRO G 3 15 ? 204.047 206.399 263.028 1.00 64.55 15 PRO G CA 1
ATOM 14000 C C . PRO G 3 15 ? 202.725 206.158 262.315 1.00 65.19 15 PRO G C 1
ATOM 14001 O O . PRO G 3 15 ? 202.356 206.908 261.398 1.00 65.45 15 PRO G O 1
ATOM 14005 N N . PRO G 3 16 ? 201.987 205.120 262.703 1.00 59.45 16 PRO G N 1
ATOM 14006 C CA . PRO G 3 16 ? 200.724 204.821 262.019 1.00 60.58 16 PRO G CA 1
ATOM 14007 C C . PRO G 3 16 ? 199.704 205.933 262.204 1.00 63.88 16 PRO G C 1
ATOM 14008 O O . PRO G 3 16 ? 199.724 206.670 263.191 1.00 67.82 16 PRO G O 1
ATOM 14012 N N . ASP G 3 17 ? 198.804 206.045 261.231 1.00 70.35 17 ASP G N 1
ATOM 14013 C CA . ASP G 3 17 ? 197.765 207.060 261.272 1.00 72.52 17 ASP G CA 1
ATOM 14014 C C . ASP G 3 17 ? 196.762 206.757 262.384 1.00 77.02 17 ASP G C 1
ATOM 14015 O O . ASP G 3 17 ? 196.795 205.703 263.026 1.00 77.96 17 ASP G O 1
ATOM 14020 N N . LYS G 3 18 ? 195.857 207.702 262.606 1.00 80.85 18 LYS G N 1
ATOM 14021 C CA . LYS G 3 18 ? 194.842 207.588 263.641 1.00 80.25 18 LYS G CA 1
ATOM 14022 C C . LYS G 3 18 ? 193.525 207.097 263.052 1.00 80.81 18 LYS G C 1
ATOM 14023 O O . LYS G 3 18 ? 193.298 207.148 261.841 1.00 77.53 18 LYS G O 1
ATOM 14029 N N . GLY G 3 19 ? 192.653 206.619 263.935 1.00 81.87 19 GLY G N 1
ATOM 14030 C CA . GLY G 3 19 ? 191.360 206.128 263.504 1.00 79.90 19 GLY G CA 1
ATOM 14031 C C . GLY G 3 19 ? 191.392 204.785 262.819 1.00 82.16 19 GLY G C 1
ATOM 14032 O O . GLY G 3 19 ? 190.432 204.427 262.133 1.00 83.47 19 GLY G O 1
ATOM 14033 N N . LEU G 3 20 ? 192.470 204.024 262.986 1.00 73.15 20 LEU G N 1
ATOM 14034 C CA . LEU G 3 20 ? 192.617 202.738 262.323 1.00 70.10 20 LEU G CA 1
ATOM 14035 C C . LEU G 3 20 ? 192.057 201.620 263.188 1.00 74.07 20 LEU G C 1
ATOM 14036 O O . LEU G 3 20 ? 192.289 201.577 264.399 1.00 76.63 20 LEU G O 1
ATOM 14041 N N . LEU G 3 21 ? 191.320 200.714 262.554 1.00 66.98 21 LEU G N 1
ATOM 14042 C CA . LEU G 3 21 ? 190.781 199.561 263.251 1.00 64.78 21 LEU G CA 1
ATOM 14043 C C . LEU G 3 21 ? 191.903 198.609 263.648 1.00 65.77 21 LEU G C 1
ATOM 14044 O O . LEU G 3 21 ? 192.992 198.610 263.068 1.00 70.12 21 LEU G O 1
ATOM 14049 N N . THR G 3 22 ? 191.627 197.793 264.658 1.00 66.00 22 THR G N 1
ATOM 14050 C CA . THR G 3 22 ? 192.573 196.805 265.156 1.00 68.56 22 THR G CA 1
ATOM 14051 C C . THR G 3 22 ? 192.060 195.411 264.829 1.00 69.00 22 THR G C 1
ATOM 14052 O O . THR G 3 22 ? 190.915 195.077 265.149 1.00 72.74 22 THR G O 1
ATOM 14056 N N . TRP G 3 23 ? 192.905 194.608 264.191 1.00 63.37 23 TRP G N 1
ATOM 14057 C CA . TRP G 3 23 ? 192.505 193.269 263.782 1.00 63.49 23 TRP G CA 1
ATOM 14058 C C . TRP G 3 23 ? 192.323 192.379 265.004 1.00 65.94 23 TRP G C 1
ATOM 14059 O O . TRP G 3 23 ? 193.194 192.317 265.877 1.00 69.11 23 TRP G O 1
ATOM 14070 N N . ASP G 3 24 ? 191.186 191.693 265.068 1.00 67.99 24 ASP G N 1
ATOM 14071 C CA . ASP G 3 24 ? 190.856 190.819 266.189 1.00 69.23 24 ASP G CA 1
ATOM 14072 C C . ASP G 3 24 ? 190.271 189.509 265.673 1.00 69.58 24 ASP G C 1
ATOM 14073 O O . ASP G 3 24 ? 189.247 189.023 266.155 1.00 72.15 24 ASP G O 1
ATOM 14078 N N . ASN G 3 25 ? 190.921 188.923 264.674 1.00 69.00 25 ASN G N 1
ATOM 14079 C CA . ASN G 3 25 ? 190.438 187.691 264.069 1.00 72.69 25 ASN G CA 1
ATOM 14080 C C . ASN G 3 25 ? 191.641 186.860 263.639 1.00 73.17 25 ASN G C 1
ATOM 14081 O O . ASN G 3 25 ? 192.784 187.152 264.006 1.00 68.54 25 ASN G O 1
ATOM 14086 N N . ASP G 3 26 ? 191.377 185.812 262.866 1.00 75.21 26 ASP G N 1
ATOM 14087 C CA . ASP G 3 26 ? 192.448 184.975 262.351 1.00 72.01 26 ASP G CA 1
ATOM 14088 C C . ASP G 3 26 ? 193.345 185.800 261.432 1.00 70.51 26 ASP G C 1
ATOM 14089 O O . ASP G 3 26 ? 192.848 186.645 260.678 1.00 75.15 26 ASP G O 1
ATOM 14094 N N . PRO G 3 27 ? 194.661 185.600 261.477 1.00 60.65 27 PRO G N 1
ATOM 14095 C CA . PRO G 3 27 ? 195.554 186.410 260.642 1.00 65.13 27 PRO G CA 1
ATOM 14096 C C . PRO G 3 27 ? 195.258 186.229 259.162 1.00 66.02 27 PRO G C 1
ATOM 14097 O O . PRO G 3 27 ? 194.885 185.146 258.709 1.00 65.93 27 PRO G O 1
ATOM 14101 N N . VAL G 3 28 ? 195.417 187.317 258.411 1.00 56.65 28 VAL G N 1
ATOM 14102 C CA . VAL G 3 28 ? 195.233 187.296 256.967 1.00 55.39 28 VAL G CA 1
ATOM 14103 C C . VAL G 3 28 ? 196.153 188.346 256.363 1.00 57.31 28 VAL G C 1
ATOM 14104 O O . VAL G 3 28 ? 196.454 189.367 256.985 1.00 58.41 28 VAL G O 1
ATOM 14108 N N . ALA G 3 29 ? 196.619 188.075 255.148 1.00 50.97 29 ALA G N 1
ATOM 14109 C CA . ALA G 3 29 ? 197.617 188.924 254.518 1.00 41.49 29 ALA G CA 1
ATOM 14110 C C . ALA G 3 29 ? 197.012 190.241 254.051 1.00 44.62 29 ALA G C 1
ATOM 14111 O O . ALA G 3 29 ? 195.822 190.332 253.741 1.00 50.30 29 ALA G O 1
ATOM 14113 N N . CYS G 3 30 ? 197.851 191.271 254.018 1.00 52.90 30 CYS G N 1
ATOM 14114 C CA . CYS G 3 30 ? 197.461 192.540 253.422 1.00 45.48 30 CYS G CA 1
ATOM 14115 C C . CYS G 3 30 ? 197.126 192.351 251.950 1.00 50.76 30 CYS G C 1
ATOM 14116 O O . CYS G 3 30 ? 197.784 191.587 251.239 1.00 58.79 30 CYS G O 1
ATOM 14119 N N . SER G 3 31 ? 196.092 193.054 251.487 1.00 40.28 31 SER G N 1
ATOM 14120 C CA . SER G 3 31 ? 195.713 192.956 250.084 1.00 40.47 31 SER G CA 1
ATOM 14121 C C . SER G 3 31 ? 196.734 193.595 249.157 1.00 44.93 31 SER G C 1
ATOM 14122 O O . SER G 3 31 ? 196.640 193.411 247.941 1.00 57.76 31 SER G O 1
ATOM 14125 N N . HIS G 3 32 ? 197.699 194.337 249.692 1.00 41.03 32 HIS G N 1
ATOM 14126 C CA . HIS G 3 32 ? 198.669 195.059 248.882 1.00 35.76 32 HIS G CA 1
ATOM 14127 C C . HIS G 3 32 ? 200.069 194.471 248.958 1.00 43.46 32 HIS G C 1
ATOM 14128 O O . HIS G 3 32 ? 200.675 194.191 247.922 1.00 53.76 32 HIS G O 1
ATOM 14135 N N . CYS G 3 33 ? 200.603 194.271 250.162 1.00 44.98 33 CYS G N 1
ATOM 14136 C CA . CYS G 3 33 ? 201.972 193.802 250.338 1.00 42.28 33 CYS G CA 1
ATOM 14137 C C . CYS G 3 33 ? 202.056 192.376 250.867 1.00 50.02 33 CYS G C 1
ATOM 14138 O O . CYS G 3 33 ? 203.154 191.914 251.191 1.00 55.84 33 CYS G O 1
ATOM 14141 N N . ALA G 3 34 ? 200.929 191.675 250.977 1.00 49.45 34 ALA G N 1
ATOM 14142 C CA . ALA G 3 34 ? 200.848 190.300 251.464 1.00 45.18 34 ALA G CA 1
ATOM 14143 C C . ALA G 3 34 ? 201.339 190.143 252.898 1.00 48.44 34 ALA G C 1
ATOM 14144 O O . ALA G 3 34 ? 201.528 189.013 253.359 1.00 56.09 34 ALA G O 1
ATOM 14146 N N . ARG G 3 35 ? 201.545 191.237 253.616 1.00 50.58 35 ARG G N 1
ATOM 14147 C CA . ARG G 3 35 ? 202.023 191.146 254.990 1.00 50.10 35 ARG G CA 1
ATOM 14148 C C . ARG G 3 35 ? 200.928 190.584 255.885 1.00 54.03 35 ARG G C 1
ATOM 14149 O O . ARG G 3 35 ? 199.772 191.010 255.781 1.00 63.41 35 ARG G O 1
ATOM 14157 N N . PRO G 3 36 ? 201.239 189.634 256.764 1.00 54.17 36 PRO G N 1
ATOM 14158 C CA . PRO G 3 36 ? 200.217 189.127 257.684 1.00 55.61 36 PRO G CA 1
ATOM 14159 C C . PRO G 3 36 ? 199.716 190.230 258.602 1.00 54.79 36 PRO G C 1
ATOM 14160 O O . PRO G 3 36 ? 200.482 191.077 259.062 1.00 54.39 36 PRO G O 1
ATOM 14164 N N . ILE G 3 37 ? 198.418 190.212 258.864 1.00 52.99 37 ILE G N 1
ATOM 14165 C CA . ILE G 3 37 ? 197.788 191.140 259.797 1.00 56.37 37 ILE G CA 1
ATOM 14166 C C . ILE G 3 37 ? 197.267 190.292 260.950 1.00 62.89 37 ILE G C 1
ATOM 14167 O O . ILE G 3 37 ? 196.144 189.782 260.916 1.00 66.67 37 ILE G O 1
ATOM 14172 N N . GLU G 3 38 ? 198.087 190.132 261.983 1.00 67.34 38 GLU G N 1
ATOM 14173 C CA . GLU G 3 38 ? 197.714 189.315 263.124 1.00 66.75 38 GLU G CA 1
ATOM 14174 C C . GLU G 3 38 ? 196.890 190.135 264.112 1.00 69.20 38 GLU G C 1
ATOM 14175 O O . GLU G 3 38 ? 196.594 191.312 263.892 1.00 70.54 38 GLU G O 1
ATOM 14181 N N . LYS G 3 39 ? 196.512 189.500 265.217 1.00 73.38 39 LYS G N 1
ATOM 14182 C CA . LYS G 3 39 ? 195.745 190.187 266.244 1.00 74.44 39 LYS G CA 1
ATOM 14183 C C . LYS G 3 39 ? 196.571 191.305 266.866 1.00 73.57 39 LYS G C 1
ATOM 14184 O O . LYS G 3 39 ? 197.758 191.138 267.155 1.00 75.44 39 LYS G O 1
ATOM 14190 N N . GLY G 3 40 ? 195.932 192.454 267.069 1.00 66.89 40 GLY G N 1
ATOM 14191 C CA . GLY G 3 40 ? 196.592 193.608 267.631 1.00 70.37 40 GLY G CA 1
ATOM 14192 C C . GLY G 3 40 ? 197.252 194.519 266.623 1.00 70.71 40 GLY G C 1
ATOM 14193 O O . GLY G 3 40 ? 197.699 195.610 266.998 1.00 73.96 40 GLY G O 1
ATOM 14194 N N . ASP G 3 41 ? 197.330 194.112 265.360 1.00 68.06 41 ASP G N 1
ATOM 14195 C CA . ASP G 3 41 ? 197.911 194.954 264.327 1.00 68.26 41 ASP G CA 1
ATOM 14196 C C . ASP G 3 41 ? 196.870 195.928 263.795 1.00 66.81 41 ASP G C 1
ATOM 14197 O O . ASP G 3 41 ? 195.694 195.585 263.650 1.00 65.84 41 ASP G O 1
ATOM 14202 N N . LEU G 3 42 ? 197.310 197.148 263.506 1.00 63.03 42 LEU G N 1
ATOM 14203 C CA . LEU G 3 42 ? 196.413 198.180 263.009 1.00 63.10 42 LEU G CA 1
ATOM 14204 C C . LEU G 3 42 ? 196.220 198.027 261.508 1.00 69.64 42 LEU G C 1
ATOM 14205 O O . LEU G 3 42 ? 197.191 197.999 260.746 1.00 71.04 42 LEU G O 1
ATOM 14210 N N . TYR G 3 43 ? 194.964 197.936 261.085 1.00 58.47 43 TYR G N 1
ATOM 14211 C CA . TYR G 3 43 ? 194.606 197.788 259.686 1.00 50.45 43 TYR G CA 1
ATOM 14212 C C . TYR G 3 43 ? 193.489 198.769 259.358 1.00 55.57 43 TYR G C 1
ATOM 14213 O O . TYR G 3 43 ? 193.050 199.550 260.206 1.00 62.70 43 TYR G O 1
ATOM 14222 N N . SER G 3 44 ? 193.033 198.732 258.105 1.00 58.32 44 SER G N 1
ATOM 14223 C CA . SER G 3 44 ? 191.893 199.509 257.661 1.00 50.49 44 SER G CA 1
ATOM 14224 C C . SER G 3 44 ? 191.259 198.785 256.487 1.00 47.29 44 SER G C 1
ATOM 14225 O O . SER G 3 44 ? 191.986 198.231 255.650 1.00 57.34 44 SER G O 1
ATOM 14228 N N . PRO G 3 45 ? 189.933 198.760 256.397 1.00 44.91 45 PRO G N 1
ATOM 14229 C CA . PRO G 3 45 ? 189.285 198.074 255.276 1.00 53.27 45 PRO G CA 1
ATOM 14230 C C . PRO G 3 45 ? 189.582 198.762 253.955 1.00 54.02 45 PRO G C 1
ATOM 14231 O O . PRO G 3 45 ? 189.890 199.954 253.900 1.00 57.12 45 PRO G O 1
ATOM 14235 N N . SER G 3 46 ? 189.497 197.983 252.881 1.00 48.61 46 SER G N 1
ATOM 14236 C CA . SER G 3 46 ? 189.890 198.463 251.563 1.00 47.40 46 SER G CA 1
ATOM 14237 C C . SER G 3 46 ? 188.859 199.449 251.028 1.00 52.82 46 SER G C 1
ATOM 14238 O O . SER G 3 46 ? 187.668 199.134 250.947 1.00 59.80 46 SER G O 1
ATOM 14241 N N . SER G 3 47 ? 189.320 200.643 250.665 1.00 52.20 47 SER G N 1
ATOM 14242 C CA . SER G 3 47 ? 188.481 201.690 250.090 1.00 54.73 47 SER G CA 1
ATOM 14243 C C . SER G 3 47 ? 189.195 202.313 248.895 1.00 58.01 47 SER G C 1
ATOM 14244 O O . SER G 3 47 ? 189.313 203.532 248.775 1.00 60.63 47 SER G O 1
ATOM 14247 N N . VAL G 3 48 ? 189.688 201.458 247.996 1.00 53.45 48 VAL G N 1
ATOM 14248 C CA . VAL G 3 48 ? 190.590 201.909 246.940 1.00 50.67 48 VAL G CA 1
ATOM 14249 C C . VAL G 3 48 ? 189.894 202.855 245.966 1.00 54.55 48 VAL G C 1
ATOM 14250 O O . VAL G 3 48 ? 190.521 203.787 245.449 1.00 54.15 48 VAL G O 1
ATOM 14254 N N . GLY G 3 49 ? 188.610 202.647 245.696 1.00 54.33 49 GLY G N 1
ATOM 14255 C CA . GLY G 3 49 ? 187.876 203.500 244.787 1.00 48.41 49 GLY G CA 1
ATOM 14256 C C . GLY G 3 49 ? 187.877 202.986 243.358 1.00 50.94 49 GLY G C 1
ATOM 14257 O O . GLY G 3 49 ? 188.564 202.029 242.999 1.00 59.09 49 GLY G O 1
ATOM 14258 N N . ALA G 3 50 ? 187.087 203.658 242.521 1.00 44.29 50 ALA G N 1
ATOM 14259 C CA . ALA G 3 50 ? 186.872 203.220 241.148 1.00 46.65 50 ALA G CA 1
ATOM 14260 C C . ALA G 3 50 ? 188.051 203.501 240.227 1.00 55.39 50 ALA G C 1
ATOM 14261 O O . ALA G 3 50 ? 188.047 203.021 239.089 1.00 58.49 50 ALA G O 1
ATOM 14263 N N . PHE G 3 51 ? 189.048 204.257 240.675 1.00 51.63 51 PHE G N 1
ATOM 14264 C CA . PHE G 3 51 ? 190.207 204.583 239.855 1.00 42.59 51 PHE G CA 1
ATOM 14265 C C . PHE G 3 51 ? 191.404 203.698 240.160 1.00 44.08 51 PHE G C 1
ATOM 14266 O O . PHE G 3 51 ? 192.518 204.003 239.723 1.00 49.92 51 PHE G O 1
ATOM 14274 N N . PHE G 3 52 ? 191.201 202.614 240.900 1.00 44.93 52 PHE G N 1
ATOM 14275 C CA . PHE G 3 52 ? 192.257 201.660 241.212 1.00 43.84 52 PHE G CA 1
ATOM 14276 C C . PHE G 3 52 ? 192.322 200.637 240.087 1.00 56.56 52 PHE G C 1
ATOM 14277 O O . PHE G 3 52 ? 191.394 199.843 239.906 1.00 61.70 52 PHE G O 1
ATOM 14285 N N . SER G 3 53 ? 193.417 200.652 239.331 1.00 57.16 53 SER G N 1
ATOM 14286 C CA . SER G 3 53 ? 193.577 199.791 238.167 1.00 51.00 53 SER G CA 1
ATOM 14287 C C . SER G 3 53 ? 194.592 198.679 238.412 1.00 50.64 53 SER G C 1
ATOM 14288 O O . SER G 3 53 ? 195.216 198.183 237.473 1.00 57.48 53 SER G O 1
ATOM 14291 N N . ASP G 3 54 ? 194.763 198.278 239.667 1.00 52.20 54 ASP G N 1
ATOM 14292 C CA . ASP G 3 54 ? 195.747 197.274 240.049 1.00 52.50 54 ASP G CA 1
ATOM 14293 C C . ASP G 3 54 ? 195.101 196.170 240.868 1.00 53.58 54 ASP G C 1
ATOM 14294 O O . ASP G 3 54 ? 195.697 195.633 241.804 1.00 57.03 54 ASP G O 1
ATOM 14299 N N . THR G 3 55 ? 193.864 195.815 240.524 1.00 46.07 55 THR G N 1
ATOM 14300 C CA . THR G 3 55 ? 193.213 194.693 241.186 1.00 39.97 55 THR G CA 1
ATOM 14301 C C . THR G 3 55 ? 193.915 193.381 240.868 1.00 50.11 55 THR G C 1
ATOM 14302 O O . THR G 3 55 ? 193.869 192.442 241.670 1.00 57.87 55 THR G O 1
ATOM 14306 N N . ARG G 3 56 ? 194.568 193.296 239.709 1.00 43.30 56 ARG G N 1
ATOM 14307 C CA . ARG G 3 56 ? 195.275 192.075 239.348 1.00 38.04 56 ARG G CA 1
ATOM 14308 C C . ARG G 3 56 ? 196.475 191.827 240.247 1.00 43.53 56 ARG G C 1
ATOM 14309 O O . ARG G 3 56 ? 196.839 190.672 240.486 1.00 53.29 56 ARG G O 1
ATOM 14317 N N . ASN G 3 57 ? 197.093 192.885 240.754 1.00 44.78 57 ASN G N 1
ATOM 14318 C CA . ASN G 3 57 ? 198.297 192.764 241.559 1.00 41.48 57 ASN G CA 1
ATOM 14319 C C . ASN G 3 57 ? 198.013 192.656 243.049 1.00 49.61 57 ASN G C 1
ATOM 14320 O O . ASN G 3 57 ? 198.960 192.623 243.841 1.00 58.26 57 ASN G O 1
ATOM 14325 N N . LEU G 3 58 ? 196.746 192.609 243.451 1.00 47.11 58 LEU G N 1
ATOM 14326 C CA . LEU G 3 58 ? 196.428 192.464 244.862 1.00 39.24 58 LEU G CA 1
ATOM 14327 C C . LEU G 3 58 ? 196.924 191.122 245.374 1.00 47.23 58 LEU G C 1
ATOM 14328 O O . LEU G 3 58 ? 196.722 190.086 244.737 1.00 53.30 58 LEU G O 1
ATOM 14333 N N . ALA G 3 59 ? 197.583 191.149 246.531 1.00 49.53 59 ALA G N 1
ATOM 14334 C CA . ALA G 3 59 ? 198.189 189.937 247.065 1.00 49.39 59 ALA G CA 1
ATOM 14335 C C . ALA G 3 59 ? 197.148 188.975 247.616 1.00 50.39 59 ALA G C 1
ATOM 14336 O O . ALA G 3 59 ? 197.364 187.759 247.602 1.00 59.03 59 ALA G O 1
ATOM 14338 N N . SER G 3 60 ? 196.025 189.489 248.105 1.00 40.20 60 SER G N 1
ATOM 14339 C CA . SER G 3 60 ? 194.992 188.635 248.667 1.00 43.26 60 SER G CA 1
ATOM 14340 C C . SER G 3 60 ? 193.654 189.349 248.579 1.00 48.66 60 SER G C 1
ATOM 14341 O O . SER G 3 60 ? 193.589 190.569 248.418 1.00 57.59 60 SER G O 1
ATOM 14344 N N . THR G 3 61 ? 192.583 188.563 248.696 1.00 49.18 61 THR G N 1
ATOM 14345 C CA . THR G 3 61 ? 191.220 189.075 248.674 1.00 50.12 61 THR G CA 1
ATOM 14346 C C . THR G 3 61 ? 190.673 189.335 250.070 1.00 53.89 61 THR G C 1
ATOM 14347 O O . THR G 3 61 ? 189.464 189.200 250.296 1.00 54.89 61 THR G O 1
ATOM 14351 N N . SER G 3 62 ? 191.538 189.697 251.017 1.00 51.71 62 SER G N 1
ATOM 14352 C CA . SER G 3 62 ? 191.116 189.942 252.388 1.00 51.74 62 SER G CA 1
ATOM 14353 C C . SER G 3 62 ? 190.455 191.298 252.573 1.00 53.78 62 SER G C 1
ATOM 14354 O O . SER G 3 62 ? 189.817 191.520 253.608 1.00 54.62 62 SER G O 1
ATOM 14357 N N . ARG G 3 63 ? 190.599 192.204 251.605 1.00 49.99 63 ARG G N 1
ATOM 14358 C CA . ARG G 3 63 ? 190.023 193.546 251.670 1.00 45.94 63 ARG G CA 1
ATOM 14359 C C . ARG G 3 63 ? 190.487 194.304 252.909 1.00 50.46 63 ARG G C 1
ATOM 14360 O O . ARG G 3 63 ? 189.759 195.138 253.448 1.00 58.43 63 ARG G O 1
ATOM 14368 N N . SER G 3 64 ? 191.700 194.018 253.366 1.00 44.43 64 SER G N 1
ATOM 14369 C CA . SER G 3 64 ? 192.301 194.695 254.502 1.00 40.67 64 SER G CA 1
ATOM 14370 C C . SER G 3 64 ? 193.635 195.285 254.080 1.00 46.18 64 SER G C 1
ATOM 14371 O O . SER G 3 64 ? 194.372 194.677 253.299 1.00 56.61 64 SER G O 1
ATOM 14374 N N . ILE G 3 65 ? 193.935 196.474 254.589 1.00 45.59 65 ILE G N 1
ATOM 14375 C CA . ILE G 3 65 ? 195.164 197.184 254.266 1.00 44.25 65 ILE G CA 1
ATOM 14376 C C . ILE G 3 65 ? 195.849 197.567 255.568 1.00 45.07 65 ILE G C 1
ATOM 14377 O O . ILE G 3 65 ? 195.229 198.184 256.440 1.00 58.38 65 ILE G O 1
ATOM 14382 N N . CYS G 3 66 ? 197.121 197.203 255.700 1.00 43.41 66 CYS G N 1
ATOM 14383 C CA . CYS G 3 66 ? 197.879 197.583 256.880 1.00 46.12 66 CYS G CA 1
ATOM 14384 C C . CYS G 3 66 ? 198.204 199.074 256.844 1.00 50.36 66 CYS G C 1
ATOM 14385 O O . CYS G 3 66 ? 198.115 199.733 255.805 1.00 62.78 66 CYS G O 1
ATOM 14388 N N . TRP G 3 67 ? 198.585 199.607 258.007 1.00 46.80 67 TRP G N 1
ATOM 14389 C CA . TRP G 3 67 ? 198.833 201.042 258.111 1.00 49.59 67 TRP G CA 1
ATOM 14390 C C . TRP G 3 67 ? 200.044 201.476 257.296 1.00 50.17 67 TRP G C 1
ATOM 14391 O O . TRP G 3 67 ? 200.065 202.597 256.769 1.00 59.32 67 TRP G O 1
ATOM 14402 N N . ARG G 3 68 ? 201.056 200.615 257.178 1.00 45.49 68 ARG G N 1
ATOM 14403 C CA . ARG G 3 68 ? 202.215 200.957 256.362 1.00 47.17 68 ARG G CA 1
ATOM 14404 C C . ARG G 3 68 ? 201.819 201.155 254.908 1.00 51.07 68 ARG G C 1
ATOM 14405 O O . ARG G 3 68 ? 202.278 202.096 254.251 1.00 60.61 68 ARG G O 1
ATOM 14413 N N . CYS G 3 69 ? 200.962 200.278 254.386 1.00 51.31 69 CYS G N 1
ATOM 14414 C CA . CYS G 3 69 ? 200.466 200.459 253.028 1.00 51.20 69 CYS G CA 1
ATOM 14415 C C . CYS G 3 69 ? 199.608 201.711 252.913 1.00 55.51 69 CYS G C 1
ATOM 14416 O O . CYS G 3 69 ? 199.689 202.430 251.911 1.00 64.36 69 CYS G O 1
ATOM 14419 N N . LEU G 3 70 ? 198.786 201.991 253.927 1.00 49.08 70 LEU G N 1
ATOM 14420 C CA . LEU G 3 70 ? 197.986 203.211 253.912 1.00 42.59 70 LEU G CA 1
ATOM 14421 C C . LEU G 3 70 ? 198.872 204.439 253.781 1.00 49.18 70 LEU G C 1
ATOM 14422 O O . LEU G 3 70 ? 198.535 205.383 253.058 1.00 56.01 70 LEU G O 1
ATOM 14427 N N . ILE G 3 71 ? 200.007 204.445 254.479 1.00 48.03 71 ILE G N 1
ATOM 14428 C CA . ILE G 3 71 ? 200.984 205.512 254.293 1.00 47.15 71 ILE G CA 1
ATOM 14429 C C . ILE G 3 71 ? 201.556 205.473 252.881 1.00 49.55 71 ILE G C 1
ATOM 14430 O O . ILE G 3 71 ? 201.728 206.513 252.237 1.00 55.57 71 ILE G O 1
ATOM 14435 N N . LEU G 3 72 ? 201.850 204.274 252.373 1.00 50.81 72 LEU G N 1
ATOM 14436 C CA . LEU G 3 72 ? 202.417 204.144 251.035 1.00 48.52 72 LEU G CA 1
ATOM 14437 C C . LEU G 3 72 ? 201.443 204.593 249.952 1.00 51.76 72 LEU G C 1
ATOM 14438 O O . LEU G 3 72 ? 201.871 205.039 248.882 1.00 61.69 72 LEU G O 1
ATOM 14443 N N . ARG G 3 73 ? 200.141 204.483 250.201 1.00 47.45 73 ARG G N 1
ATOM 14444 C CA . ARG G 3 73 ? 199.132 204.776 249.191 1.00 46.14 73 ARG G CA 1
ATOM 14445 C C . ARG G 3 73 ? 198.795 206.255 249.091 1.00 53.12 73 ARG G C 1
ATOM 14446 O O . ARG G 3 73 ? 197.939 206.622 248.281 1.00 54.52 73 ARG G O 1
ATOM 14454 N N . LYS G 3 74 ? 199.420 207.102 249.901 1.00 60.40 74 LYS G N 1
ATOM 14455 C CA . LYS G 3 74 ? 199.198 208.535 249.804 1.00 55.60 74 LYS G CA 1
ATOM 14456 C C . LYS G 3 74 ? 199.749 209.071 248.489 1.00 54.16 74 LYS G C 1
ATOM 14457 O O . LYS G 3 74 ? 200.705 208.534 247.925 1.00 60.73 74 LYS G O 1
ATOM 14463 N N . LYS G 3 75 ? 199.127 210.144 247.997 1.00 57.50 75 LYS G N 1
ATOM 14464 C CA . LYS G 3 75 ? 199.545 210.725 246.725 1.00 58.40 75 LYS G CA 1
ATOM 14465 C C . LYS G 3 75 ? 200.977 211.232 246.793 1.00 63.93 75 LYS G C 1
ATOM 14466 O O . LYS G 3 75 ? 201.747 211.072 245.838 1.00 70.94 75 LYS G O 1
ATOM 14472 N N . GLN G 3 76 ? 201.351 211.852 247.913 1.00 63.42 76 GLN G N 1
ATOM 14473 C CA . GLN G 3 76 ? 202.720 212.326 248.075 1.00 62.35 76 GLN G CA 1
ATOM 14474 C C . GLN G 3 76 ? 203.704 211.167 248.039 1.00 63.09 76 GLN G C 1
ATOM 14475 O O . GLN G 3 76 ? 204.820 211.302 247.526 1.00 67.63 76 GLN G O 1
ATOM 14481 N N . MET G 3 77 ? 203.305 210.020 248.587 1.00 61.67 77 MET G N 1
ATOM 14482 C CA . MET G 3 77 ? 204.166 208.844 248.575 1.00 59.66 77 MET G CA 1
ATOM 14483 C C . MET G 3 77 ? 204.237 208.223 247.185 1.00 62.99 77 MET G C 1
ATOM 14484 O O . MET G 3 77 ? 205.306 207.778 246.754 1.00 68.68 77 MET G O 1
ATOM 14489 N N . LEU G 3 78 ? 203.111 208.177 246.471 1.00 57.91 78 LEU G N 1
ATOM 14490 C CA . LEU G 3 78 ? 203.116 207.634 245.117 1.00 53.45 78 LEU G CA 1
ATOM 14491 C C . LEU G 3 78 ? 203.988 208.471 244.193 1.00 58.20 78 LEU G C 1
ATOM 14492 O O . LEU G 3 78 ? 204.810 207.935 243.442 1.00 62.03 78 LEU G O 1
ATOM 14497 N N . ASN G 3 79 ? 203.819 209.794 244.231 1.00 60.11 79 ASN G N 1
ATOM 14498 C CA . ASN G 3 79 ? 204.622 210.662 243.377 1.00 55.84 79 ASN G CA 1
ATOM 14499 C C . ASN G 3 79 ? 206.096 210.594 243.748 1.00 59.62 79 ASN G C 1
ATOM 14500 O O . ASN G 3 79 ? 206.963 210.568 242.868 1.00 67.15 79 ASN G O 1
ATOM 14505 N N . GLY G 3 80 ? 206.399 210.568 245.047 1.00 56.24 80 GLY G N 1
ATOM 14506 C CA . GLY G 3 80 ? 207.785 210.522 245.478 1.00 56.16 80 GLY G CA 1
ATOM 14507 C C . GLY G 3 80 ? 208.492 209.237 245.106 1.00 58.63 80 GLY G C 1
ATOM 14508 O O . GLY G 3 80 ? 209.700 209.240 244.859 1.00 59.30 80 GLY G O 1
ATOM 14509 N N . LEU G 3 81 ? 207.760 208.123 245.064 1.00 59.77 81 LEU G N 1
ATOM 14510 C CA . LEU G 3 81 ? 208.331 206.815 244.771 1.00 55.61 81 LEU G CA 1
ATOM 14511 C C . LEU G 3 81 ? 208.087 206.377 243.331 1.00 57.92 81 LEU G C 1
ATOM 14512 O O . LEU G 3 81 ? 207.945 205.180 243.065 1.00 63.50 81 LEU G O 1
ATOM 14517 N N . SER G 3 82 ? 208.028 207.322 242.392 1.00 52.20 82 SER G N 1
ATOM 14518 C CA . SER G 3 82 ? 207.829 206.947 240.997 1.00 51.49 82 SER G CA 1
ATOM 14519 C C . SER G 3 82 ? 209.096 206.358 240.391 1.00 58.91 82 SER G C 1
ATOM 14520 O O . SER G 3 82 ? 209.030 205.387 239.630 1.00 67.47 82 SER G O 1
ATOM 14523 N N . TYR G 3 83 ? 210.254 206.928 240.709 1.00 62.77 83 TYR G N 1
ATOM 14524 C CA . TYR G 3 83 ? 211.545 206.463 240.211 1.00 57.40 83 TYR G CA 1
ATOM 14525 C C . TYR G 3 83 ? 212.515 206.282 241.366 1.00 57.66 83 TYR G C 1
ATOM 14526 O O . TYR G 3 83 ? 213.657 206.741 241.334 1.00 68.92 83 TYR G O 1
ATOM 14535 N N . ALA G 3 84 ? 212.066 205.600 242.413 1.00 50.27 84 ALA G N 1
ATOM 14536 C CA . ALA G 3 84 ? 212.783 205.548 243.676 1.00 55.02 84 ALA G CA 1
ATOM 14537 C C . ALA G 3 84 ? 213.444 204.194 243.886 1.00 50.85 84 ALA G C 1
ATOM 14538 O O . ALA G 3 84 ? 212.888 203.154 243.526 1.00 54.90 84 ALA G O 1
ATOM 14540 N N . LEU G 3 85 ? 214.637 204.227 244.471 1.00 58.44 85 LEU G N 1
ATOM 14541 C CA . LEU G 3 85 ? 215.349 203.045 244.945 1.00 54.58 85 LEU G CA 1
ATOM 14542 C C . LEU G 3 85 ? 215.447 203.152 246.459 1.00 62.05 85 LEU G C 1
ATOM 14543 O O . LEU G 3 85 ? 216.164 204.013 246.979 1.00 71.29 85 LEU G O 1
ATOM 14548 N N . ILE G 3 86 ? 214.719 202.296 247.165 1.00 55.37 86 ILE G N 1
ATOM 14549 C CA . ILE G 3 86 ? 214.657 202.335 248.620 1.00 45.72 86 ILE G CA 1
ATOM 14550 C C . ILE G 3 86 ? 215.571 201.249 249.164 1.00 55.26 86 ILE G C 1
ATOM 14551 O O . ILE G 3 86 ? 215.256 200.058 249.076 1.00 66.42 86 ILE G O 1
ATOM 14556 N N . THR G 3 87 ? 216.695 201.652 249.735 1.00 60.38 87 THR G N 1
ATOM 14557 C CA . THR G 3 87 ? 217.585 200.739 250.424 1.00 60.19 87 THR G CA 1
ATOM 14558 C C . THR G 3 87 ? 217.364 200.875 251.929 1.00 60.76 87 THR G C 1
ATOM 14559 O O . THR G 3 87 ? 216.462 201.582 252.384 1.00 66.03 87 THR G O 1
ATOM 14563 N N . GLN G 3 88 ? 218.182 200.178 252.718 1.00 67.04 88 GLN G N 1
ATOM 14564 C CA . GLN G 3 88 ? 218.068 200.291 254.168 1.00 68.62 88 GLN G CA 1
ATOM 14565 C C . GLN G 3 88 ? 218.455 201.683 254.649 1.00 67.86 88 GLN G C 1
ATOM 14566 O O . GLN G 3 88 ? 217.868 202.201 255.605 1.00 69.61 88 GLN G O 1
ATOM 14572 N N . ASP G 3 89 ? 219.450 202.298 254.009 1.00 68.55 89 ASP G N 1
ATOM 14573 C CA . ASP G 3 89 ? 219.918 203.603 254.459 1.00 70.20 89 ASP G CA 1
ATOM 14574 C C . ASP G 3 89 ? 218.901 204.699 254.163 1.00 71.42 89 ASP G C 1
ATOM 14575 O O . ASP G 3 89 ? 218.635 205.551 255.018 1.00 75.63 89 ASP G O 1
ATOM 14580 N N . GLY G 3 90 ? 218.323 204.697 252.969 1.00 68.15 90 GLY G N 1
ATOM 14581 C CA . GLY G 3 90 ? 217.383 205.740 252.611 1.00 67.92 90 GLY G CA 1
ATOM 14582 C C . GLY G 3 90 ? 216.800 205.495 251.239 1.00 66.22 90 GLY G C 1
ATOM 14583 O O . GLY G 3 90 ? 216.960 204.420 250.658 1.00 74.05 90 GLY G O 1
ATOM 14584 N N . VAL G 3 91 ? 216.115 206.512 250.726 1.00 63.14 91 VAL G N 1
ATOM 14585 C CA . VAL G 3 91 ? 215.450 206.448 249.430 1.00 62.10 91 VAL G CA 1
ATOM 14586 C C . VAL G 3 91 ? 216.231 207.295 248.438 1.00 63.33 91 VAL G C 1
ATOM 14587 O O . VAL G 3 91 ? 216.476 208.483 248.681 1.00 75.20 91 VAL G O 1
ATOM 14591 N N . PHE G 3 92 ? 216.613 206.685 247.323 1.00 55.92 92 PHE G N 1
ATOM 14592 C CA . PHE G 3 92 ? 217.354 207.339 246.260 1.00 54.95 92 PHE G CA 1
ATOM 14593 C C . PHE G 3 92 ? 216.498 207.396 245.004 1.00 55.29 92 PHE G C 1
ATOM 14594 O O . PHE G 3 92 ? 215.523 206.655 244.861 1.00 65.41 92 PHE G O 1
ATOM 14602 N N . GLN G 3 93 ? 216.866 208.288 244.093 1.00 63.15 93 GLN G N 1
ATOM 14603 C CA . GLN G 3 93 ? 216.136 208.483 242.848 1.00 66.14 93 GLN G CA 1
ATOM 14604 C C . GLN G 3 93 ? 216.985 207.989 241.686 1.00 69.04 93 GLN G C 1
ATOM 14605 O O . GLN G 3 93 ? 218.089 208.493 241.461 1.00 75.33 93 GLN G O 1
ATOM 14611 N N . ILE G 3 94 ? 216.461 207.021 240.943 1.00 70.36 94 ILE G N 1
ATOM 14612 C CA . ILE G 3 94 ? 217.164 206.438 239.812 1.00 69.46 94 ILE G CA 1
ATOM 14613 C C . ILE G 3 94 ? 216.625 206.968 238.482 1.00 74.54 94 ILE G C 1
ATOM 14614 O O . ILE G 3 94 ? 216.745 206.300 237.457 1.00 77.88 94 ILE G O 1
ATOM 14619 N N . SER G 3 95 ? 216.028 208.161 238.485 1.00 88.67 95 SER G N 1
ATOM 14620 C CA . SER G 3 95 ? 215.414 208.689 237.271 1.00 88.98 95 SER G CA 1
ATOM 14621 C C . SER G 3 95 ? 216.446 208.916 236.173 1.00 91.41 95 SER G C 1
ATOM 14622 O O . SER G 3 95 ? 216.164 208.691 234.991 1.00 92.13 95 SER G O 1
ATOM 14625 N N . LYS G 3 96 ? 217.642 209.366 236.539 1.00 88.70 96 LYS G N 1
ATOM 14626 C CA . LYS G 3 96 ? 218.667 209.652 235.549 1.00 90.30 96 LYS G CA 1
ATOM 14627 C C . LYS G 3 96 ? 219.273 208.361 235.001 1.00 90.51 96 LYS G C 1
ATOM 14628 O O . LYS G 3 96 ? 219.235 207.304 235.636 1.00 93.78 96 LYS G O 1
ATOM 14634 N N . ASP G 3 97 ? 219.833 208.461 233.792 1.00 91.18 97 ASP G N 1
ATOM 14635 C CA . ASP G 3 97 ? 220.447 207.299 233.157 1.00 88.93 97 ASP G CA 1
ATOM 14636 C C . ASP G 3 97 ? 221.695 206.849 233.903 1.00 89.45 97 ASP G C 1
ATOM 14637 O O . ASP G 3 97 ? 221.953 205.646 234.023 1.00 95.10 97 ASP G O 1
ATOM 14642 N N . THR G 3 98 ? 222.492 207.801 234.390 1.00 80.19 98 THR G N 1
ATOM 14643 C CA . THR G 3 98 ? 223.696 207.447 235.132 1.00 81.21 98 THR G CA 1
ATOM 14644 C C . THR G 3 98 ? 223.350 206.694 236.408 1.00 82.84 98 THR G C 1
ATOM 14645 O O . THR G 3 98 ? 224.042 205.741 236.786 1.00 86.95 98 THR G O 1
ATOM 14649 N N . ASN G 3 99 ? 222.277 207.106 237.085 1.00 75.09 99 ASN G N 1
ATOM 14650 C CA . ASN G 3 99 ? 221.827 206.388 238.271 1.00 74.40 99 ASN G CA 1
ATOM 14651 C C . ASN G 3 99 ? 221.400 204.967 237.925 1.00 77.73 99 ASN G C 1
ATOM 14652 O O . ASN G 3 99 ? 221.694 204.025 238.669 1.00 80.94 99 ASN G O 1
ATOM 14657 N N . LYS G 3 100 ? 220.705 204.792 236.799 1.00 72.64 100 LYS G N 1
ATOM 14658 C CA . LYS G 3 100 ? 220.313 203.451 236.377 1.00 67.47 100 LYS G CA 1
ATOM 14659 C C . LYS G 3 100 ? 221.530 202.588 236.083 1.00 67.89 100 LYS G C 1
ATOM 14660 O O . LYS G 3 100 ? 221.571 201.411 236.460 1.00 76.40 100 LYS G O 1
ATOM 14666 N N . ALA G 3 101 ? 222.525 203.153 235.398 1.00 66.11 101 ALA G N 1
ATOM 14667 C CA . ALA G 3 101 ? 223.738 202.399 235.099 1.00 66.24 101 ALA G CA 1
ATOM 14668 C C . ALA G 3 101 ? 224.460 201.998 236.376 1.00 67.11 101 ALA G C 1
ATOM 14669 O O . ALA G 3 101 ? 224.925 200.858 236.507 1.00 72.35 101 ALA G O 1
ATOM 14671 N N . TRP G 3 102 ? 224.552 202.919 237.335 1.00 62.71 102 TRP G N 1
ATOM 14672 C CA . TRP G 3 102 ? 225.183 202.598 238.609 1.00 65.11 102 TRP G CA 1
ATOM 14673 C C . TRP G 3 102 ? 224.423 201.501 239.341 1.00 65.79 102 TRP G C 1
ATOM 14674 O O . TRP G 3 102 ? 225.032 200.584 239.901 1.00 68.97 102 TRP G O 1
ATOM 14685 N N . LEU G 3 103 ? 223.091 201.576 239.348 1.00 64.26 103 LEU G N 1
ATOM 14686 C CA . LEU G 3 103 ? 222.301 200.573 240.052 1.00 57.14 103 LEU G CA 1
ATOM 14687 C C . LEU G 3 103 ? 222.433 199.202 239.405 1.00 60.23 103 LEU G C 1
ATOM 14688 O O . LEU G 3 103 ? 222.548 198.190 240.105 1.00 67.39 103 LEU G O 1
ATOM 14693 N N . PHE G 3 104 ? 222.424 199.143 238.077 1.00 61.44 104 PHE G N 1
ATOM 14694 C CA . PHE G 3 104 ? 222.425 197.868 237.375 1.00 58.52 104 PHE G CA 1
ATOM 14695 C C . PHE G 3 104 ? 223.822 197.353 237.065 1.00 58.97 104 PHE G C 1
ATOM 14696 O O . PHE G 3 104 ? 223.950 196.280 236.470 1.00 65.64 104 PHE G O 1
ATOM 14704 N N . THR G 3 105 ? 224.863 198.079 237.443 1.00 59.42 105 THR G N 1
ATOM 14705 C CA . THR G 3 105 ? 226.222 197.571 237.321 1.00 55.41 105 THR G CA 1
ATOM 14706 C C . THR G 3 105 ? 226.948 197.496 238.654 1.00 63.86 105 THR G C 1
ATOM 14707 O O . THR G 3 105 ? 227.724 196.563 238.875 1.00 68.35 105 THR G O 1
ATOM 14711 N N . THR G 3 106 ? 226.707 198.443 239.557 1.00 65.05 106 THR G N 1
ATOM 14712 C CA . THR G 3 106 ? 227.306 198.449 240.891 1.00 62.45 106 THR G CA 1
ATOM 14713 C C . THR G 3 106 ? 226.191 198.664 241.908 1.00 62.43 106 THR G C 1
ATOM 14714 O O . THR G 3 106 ? 226.008 199.769 242.433 1.00 71.49 106 THR G O 1
ATOM 14718 N N . PRO G 3 107 ? 225.400 197.632 242.181 1.00 52.91 107 PRO G N 1
ATOM 14719 C CA . PRO G 3 107 ? 224.240 197.793 243.060 1.00 58.19 107 PRO G CA 1
ATOM 14720 C C . PRO G 3 107 ? 224.659 197.924 244.512 1.00 60.18 107 PRO G C 1
ATOM 14721 O O . PRO G 3 107 ? 225.766 197.513 244.889 1.00 61.99 107 PRO G O 1
ATOM 14725 N N . PRO G 3 108 ? 223.805 198.506 245.357 1.00 59.17 108 PRO G N 1
ATOM 14726 C CA . PRO G 3 108 ? 224.086 198.509 246.789 1.00 61.37 108 PRO G CA 1
ATOM 14727 C C . PRO G 3 108 ? 224.011 197.095 247.353 1.00 66.98 108 PRO G C 1
ATOM 14728 O O . PRO G 3 108 ? 223.272 196.248 246.830 1.00 70.81 108 PRO G O 1
ATOM 14732 N N . PRO G 3 109 ? 224.758 196.809 248.419 1.00 68.44 109 PRO G N 1
ATOM 14733 C CA . PRO G 3 109 ? 224.745 195.435 248.949 1.00 70.74 109 PRO G CA 1
ATOM 14734 C C . PRO G 3 109 ? 223.470 195.081 249.694 1.00 66.84 109 PRO G C 1
ATOM 14735 O O . PRO G 3 109 ? 222.934 193.982 249.506 1.00 64.77 109 PRO G O 1
ATOM 14739 N N . ALA G 3 110 ? 222.961 195.987 250.523 1.00 71.28 110 ALA G N 1
ATOM 14740 C CA . ALA G 3 110 ? 221.850 195.682 251.407 1.00 76.20 110 ALA G CA 1
ATOM 14741 C C . ALA G 3 110 ? 220.586 195.390 250.600 1.00 75.57 110 ALA G C 1
ATOM 14742 O O . ALA G 3 110 ? 220.517 195.701 249.411 1.00 77.95 110 ALA G O 1
ATOM 14744 N N . PRO G 3 111 ? 219.588 194.751 251.214 1.00 68.34 111 PRO G N 1
ATOM 14745 C CA . PRO G 3 111 ? 218.302 194.583 250.527 1.00 66.54 111 PRO G CA 1
ATOM 14746 C C . PRO G 3 111 ? 217.718 195.928 250.124 1.00 67.13 111 PRO G C 1
ATOM 14747 O O . PRO G 3 111 ? 217.799 196.909 250.866 1.00 67.96 111 PRO G O 1
ATOM 14751 N N . PHE G 3 112 ? 217.125 195.970 248.934 1.00 48.32 112 PHE G N 1
ATOM 14752 C CA . PHE G 3 112 ? 216.559 197.207 248.425 1.00 45.54 112 PHE G CA 1
ATOM 14753 C C . PHE G 3 112 ? 215.382 196.899 247.516 1.00 51.95 112 PHE G C 1
ATOM 14754 O O . PHE G 3 112 ? 215.234 195.784 247.012 1.00 59.26 112 PHE G O 1
ATOM 14762 N N . PHE G 3 113 ? 214.543 197.910 247.320 1.00 53.99 113 PHE G N 1
ATOM 14763 C CA . PHE G 3 113 ? 213.441 197.866 246.373 1.00 49.21 113 PHE G CA 1
ATOM 14764 C C . PHE G 3 113 ? 213.732 198.827 245.231 1.00 49.90 113 PHE G C 1
ATOM 14765 O O . PHE G 3 113 ? 214.257 199.921 245.451 1.00 59.57 113 PHE G O 1
ATOM 14773 N N . VAL G 3 114 ? 213.399 198.417 244.011 1.00 45.58 114 VAL G N 1
ATOM 14774 C CA . VAL G 3 114 ? 213.591 199.243 242.827 1.00 46.15 114 VAL G CA 1
ATOM 14775 C C . VAL G 3 114 ? 212.230 199.530 242.212 1.00 51.88 114 VAL G C 1
ATOM 14776 O O . VAL G 3 114 ? 211.460 198.604 241.937 1.00 60.67 114 VAL G O 1
ATOM 14780 N N . MET G 3 115 ? 211.937 200.809 242.003 1.00 52.17 115 MET G N 1
ATOM 14781 C CA . MET G 3 115 ? 210.680 201.248 241.424 1.00 47.16 115 MET G CA 1
ATOM 14782 C C . MET G 3 115 ? 210.951 202.080 240.182 1.00 53.46 115 MET G C 1
ATOM 14783 O O . MET G 3 115 ? 211.953 202.794 240.098 1.00 64.96 115 MET G O 1
ATOM 14788 N N . HIS G 3 116 ? 210.043 201.984 239.217 1.00 47.25 116 HIS G N 1
ATOM 14789 C CA . HIS G 3 116 ? 210.079 202.866 238.057 1.00 45.75 116 HIS G CA 1
ATOM 14790 C C . HIS G 3 116 ? 208.682 202.921 237.468 1.00 47.50 116 HIS G C 1
ATOM 14791 O O . HIS G 3 116 ? 208.099 201.879 237.162 1.00 60.01 116 HIS G O 1
ATOM 14798 N N . SER G 3 117 ? 208.140 204.123 237.326 1.00 40.89 117 SER G N 1
ATOM 14799 C CA . SER G 3 117 ? 206.804 204.298 236.785 1.00 43.26 117 SER G CA 1
ATOM 14800 C C . SER G 3 117 ? 206.867 204.420 235.272 1.00 51.93 117 SER G C 1
ATOM 14801 O O . SER G 3 117 ? 207.765 205.064 234.724 1.00 54.64 117 SER G O 1
ATOM 14804 N N . SER G 3 118 ? 205.915 203.783 234.601 1.00 58.32 118 SER G N 1
ATOM 14805 C CA . SER G 3 118 ? 205.786 203.882 233.157 1.00 58.36 118 SER G CA 1
ATOM 14806 C C . SER G 3 118 ? 204.798 204.956 232.728 1.00 61.31 118 SER G C 1
ATOM 14807 O O . SER G 3 118 ? 204.552 205.107 231.528 1.00 68.05 118 SER G O 1
ATOM 14810 N N . SER G 3 119 ? 204.229 205.701 233.671 1.00 57.60 119 SER G N 1
ATOM 14811 C CA . SER G 3 119 ? 203.244 206.723 233.356 1.00 58.19 119 SER G CA 1
ATOM 14812 C C . SER G 3 119 ? 203.349 207.835 234.393 1.00 60.94 119 SER G C 1
ATOM 14813 O O . SER G 3 119 ? 204.310 207.900 235.164 1.00 61.22 119 SER G O 1
ATOM 14816 N N . THR G 3 120 ? 202.346 208.716 234.409 1.00 60.56 120 THR G N 1
ATOM 14817 C CA . THR G 3 120 ? 202.400 209.894 235.270 1.00 61.39 120 THR G CA 1
ATOM 14818 C C . THR G 3 120 ? 202.403 209.514 236.745 1.00 65.45 120 THR G C 1
ATOM 14819 O O . THR G 3 120 ? 203.159 210.086 237.538 1.00 70.24 120 THR G O 1
ATOM 14823 N N . MET G 3 121 ? 201.563 208.560 237.136 1.00 59.09 121 MET G N 1
ATOM 14824 C CA . MET G 3 121 ? 201.532 208.101 238.515 1.00 57.72 121 MET G CA 1
ATOM 14825 C C . MET G 3 121 ? 200.988 206.685 238.548 1.00 61.17 121 MET G C 1
ATOM 14826 O O . MET G 3 121 ? 199.990 206.381 237.889 1.00 68.61 121 MET G O 1
ATOM 14831 N N . GLN G 3 122 ? 201.645 205.825 239.321 1.00 50.63 122 GLN G N 1
ATOM 14832 C CA . GLN G 3 122 ? 201.257 204.430 239.418 1.00 51.55 122 GLN G CA 1
ATOM 14833 C C . GLN G 3 122 ? 201.475 203.938 240.838 1.00 58.31 122 GLN G C 1
ATOM 14834 O O . GLN G 3 122 ? 202.255 204.507 241.604 1.00 62.49 122 GLN G O 1
ATOM 14840 N N . HIS G 3 123 ? 200.772 202.863 241.177 1.00 52.20 123 HIS G N 1
ATOM 14841 C CA . HIS G 3 123 ? 200.979 202.166 242.439 1.00 44.25 123 HIS G CA 1
ATOM 14842 C C . HIS G 3 123 ? 202.137 201.197 242.263 1.00 46.37 123 HIS G C 1
ATOM 14843 O O . HIS G 3 123 ? 201.998 200.172 241.591 1.00 56.55 123 HIS G O 1
ATOM 14850 N N . LEU G 3 124 ? 203.282 201.511 242.860 1.00 45.38 124 LEU G N 1
ATOM 14851 C CA . LEU G 3 124 ? 204.477 200.704 242.662 1.00 48.99 124 LEU G CA 1
ATOM 14852 C C . LEU G 3 124 ? 204.985 200.069 243.943 1.00 47.83 124 LEU G C 1
ATOM 14853 O O . LEU G 3 124 ? 205.231 198.859 243.966 1.00 57.46 124 LEU G O 1
ATOM 14858 N N . CYS G 3 125 ? 205.122 200.846 245.019 1.00 47.82 125 CYS G N 1
ATOM 14859 C CA . CYS G 3 125 ? 205.925 200.406 246.155 1.00 49.10 125 CYS G CA 1
ATOM 14860 C C . CYS G 3 125 ? 205.404 199.106 246.749 1.00 50.47 125 CYS G C 1
ATOM 14861 O O . CYS G 3 125 ? 206.190 198.206 247.061 1.00 53.14 125 CYS G O 1
ATOM 14864 N N . TRP G 3 126 ? 204.090 198.978 246.898 1.00 44.79 126 TRP G N 1
ATOM 14865 C CA . TRP G 3 126 ? 203.530 197.777 247.503 1.00 41.75 126 TRP G CA 1
ATOM 14866 C C . TRP G 3 126 ? 203.500 196.590 246.552 1.00 43.42 126 TRP G C 1
ATOM 14867 O O . TRP G 3 126 ? 203.070 195.506 246.958 1.00 52.25 126 TRP G O 1
ATOM 14878 N N . ARG G 3 127 ? 203.936 196.760 245.306 1.00 42.51 127 ARG G N 1
ATOM 14879 C CA . ARG G 3 127 ? 204.037 195.648 244.373 1.00 42.20 127 ARG G CA 1
ATOM 14880 C C . ARG G 3 127 ? 205.458 195.133 244.200 1.00 45.93 127 ARG G C 1
ATOM 14881 O O . ARG G 3 127 ? 205.634 193.976 243.806 1.00 50.68 127 ARG G O 1
ATOM 14889 N N . THR G 3 128 ? 206.466 195.950 244.482 1.00 44.46 128 THR G N 1
ATOM 14890 C CA . THR G 3 128 ? 207.847 195.561 244.230 1.00 43.00 128 THR G CA 1
ATOM 14891 C C . THR G 3 128 ? 208.307 194.537 245.257 1.00 47.76 128 THR G C 1
ATOM 14892 O O . THR G 3 128 ? 208.295 194.830 246.457 1.00 54.33 128 THR G O 1
ATOM 14896 N N . PRO G 3 129 ? 208.722 193.346 244.841 1.00 43.75 129 PRO G N 1
ATOM 14897 C CA . PRO G 3 129 ? 209.357 192.422 245.781 1.00 44.44 129 PRO G CA 1
ATOM 14898 C C . PRO G 3 129 ? 210.747 192.904 246.154 1.00 46.14 129 PRO G C 1
ATOM 14899 O O . PRO G 3 129 ? 211.403 193.625 245.401 1.00 48.44 129 PRO G O 1
ATOM 14903 N N . VAL G 3 130 ? 211.191 192.500 247.332 1.00 44.05 130 VAL G N 1
ATOM 14904 C CA . VAL G 3 130 ? 212.486 192.931 247.840 1.00 43.47 130 VAL G CA 1
ATOM 14905 C C . VAL G 3 130 ? 213.592 192.175 247.120 1.00 47.81 130 VAL G C 1
ATOM 14906 O O . VAL G 3 130 ? 213.465 190.982 246.824 1.00 53.15 130 VAL G O 1
ATOM 14910 N N . THR G 3 131 ? 214.677 192.880 246.811 1.00 44.45 131 THR G N 1
ATOM 14911 C CA . THR G 3 131 ? 215.857 192.279 246.197 1.00 37.36 131 THR G CA 1
ATOM 14912 C C . THR G 3 131 ? 216.779 191.811 247.314 1.00 48.81 131 THR G C 1
ATOM 14913 O O . THR G 3 131 ? 217.488 192.612 247.927 1.00 54.23 131 THR G O 1
ATOM 14917 N N . LEU G 3 132 ? 216.768 190.506 247.585 1.00 49.27 132 LEU G N 1
ATOM 14918 C CA . LEU G 3 132 ? 217.566 189.979 248.687 1.00 45.35 132 LEU G CA 1
ATOM 14919 C C . LEU G 3 132 ? 219.046 189.922 248.330 1.00 52.30 132 LEU G C 1
ATOM 14920 O O . LEU G 3 132 ? 219.903 190.177 249.183 1.00 52.83 132 LEU G O 1
ATOM 14925 N N . ASP G 3 133 ? 219.369 189.589 247.083 1.00 50.71 133 ASP G N 1
ATOM 14926 C CA . ASP G 3 133 ? 220.749 189.518 246.621 1.00 47.49 133 ASP G CA 1
ATOM 14927 C C . ASP G 3 133 ? 220.917 190.404 245.398 1.00 51.85 133 ASP G C 1
ATOM 14928 O O . ASP G 3 133 ? 220.103 190.348 244.471 1.00 60.76 133 ASP G O 1
ATOM 14933 N N . ASN G 3 134 ? 221.978 191.212 245.393 1.00 50.17 134 ASN G N 1
ATOM 14934 C CA . ASN G 3 134 ? 222.191 192.172 244.317 1.00 51.31 134 ASN G CA 1
ATOM 14935 C C . ASN G 3 134 ? 222.522 191.510 242.988 1.00 52.35 134 ASN G C 1
ATOM 14936 O O . ASN G 3 134 ? 222.524 192.196 241.961 1.00 60.85 134 ASN G O 1
ATOM 14941 N N . ARG G 3 135 ? 222.811 190.210 242.977 1.00 45.08 135 ARG G N 1
ATOM 14942 C CA . ARG G 3 135 ? 223.063 189.525 241.717 1.00 46.83 135 ARG G CA 1
ATOM 14943 C C . ARG G 3 135 ? 221.779 189.271 240.942 1.00 52.15 135 ARG G C 1
ATOM 14944 O O . ARG G 3 135 ? 221.816 189.149 239.713 1.00 56.05 135 ARG G O 1
ATOM 14952 N N . LEU G 3 136 ? 220.643 189.188 241.633 1.00 49.84 136 LEU G N 1
ATOM 14953 C CA . LEU G 3 136 ? 219.340 188.940 241.015 1.00 46.98 136 LEU G CA 1
ATOM 14954 C C . LEU G 3 136 ? 218.413 190.064 241.463 1.00 43.31 136 LEU G C 1
ATOM 14955 O O . LEU G 3 136 ? 217.709 189.935 242.467 1.00 44.60 136 LEU G O 1
ATOM 14960 N N . ILE G 3 137 ? 218.413 191.160 240.715 1.00 42.83 137 ILE G N 1
ATOM 14961 C CA . ILE G 3 137 ? 217.679 192.363 241.086 1.00 41.23 137 ILE G CA 1
ATOM 14962 C C . ILE G 3 137 ? 216.286 192.306 240.477 1.00 44.20 137 ILE G C 1
ATOM 14963 O O . ILE G 3 137 ? 216.134 192.092 239.269 1.00 51.58 137 ILE G O 1
ATOM 14968 N N . LYS G 3 138 ? 215.270 192.502 241.310 1.00 48.38 138 LYS G N 1
ATOM 14969 C CA . LYS G 3 138 ? 213.884 192.527 240.867 1.00 47.28 138 LYS G CA 1
ATOM 14970 C C . LYS G 3 138 ? 213.425 193.976 240.763 1.00 46.28 138 LYS G C 1
ATOM 14971 O O . LYS G 3 138 ? 213.402 194.697 241.765 1.00 53.68 138 LYS G O 1
ATOM 14977 N N . VAL G 3 139 ? 213.055 194.391 239.556 1.00 44.13 139 VAL G N 1
ATOM 14978 C CA . VAL G 3 139 ? 212.693 195.770 239.257 1.00 40.88 139 VAL G CA 1
ATOM 14979 C C . VAL G 3 139 ? 211.240 195.800 238.813 1.00 44.44 139 VAL G C 1
ATOM 14980 O O . VAL G 3 139 ? 210.835 195.017 237.948 1.00 53.03 139 VAL G O 1
ATOM 14984 N N . ARG G 3 140 ? 210.459 196.694 239.408 1.00 43.56 140 ARG G N 1
ATOM 14985 C CA . ARG G 3 140 ? 209.063 196.889 239.033 1.00 40.61 140 ARG G CA 1
ATOM 14986 C C . ARG G 3 140 ? 208.985 198.145 238.176 1.00 46.14 140 ARG G C 1
ATOM 14987 O O . ARG G 3 140 ? 209.084 199.266 238.682 1.00 56.90 140 ARG G O 1
ATOM 14995 N N . TYR G 3 141 ? 208.826 197.956 236.871 1.00 44.12 141 TYR G N 1
ATOM 14996 C CA . TYR G 3 141 ? 208.632 199.057 235.935 1.00 39.63 141 TYR G CA 1
ATOM 14997 C C . TYR G 3 141 ? 207.155 199.065 235.561 1.00 46.92 141 TYR G C 1
ATOM 14998 O O . TYR G 3 141 ? 206.693 198.217 234.794 1.00 59.67 141 TYR G O 1
ATOM 15007 N N . GLY G 3 142 ? 206.412 200.010 236.125 1.00 44.40 142 GLY G N 1
ATOM 15008 C CA . GLY G 3 142 ? 204.997 200.119 235.842 1.00 42.90 142 GLY G CA 1
ATOM 15009 C C . GLY G 3 142 ? 204.225 198.870 236.202 1.00 45.29 142 GLY G C 1
ATOM 15010 O O . GLY G 3 142 ? 204.080 198.538 237.381 1.00 56.47 142 GLY G O 1
ATOM 15011 N N . ASN G 3 143 ? 203.719 198.169 235.192 1.00 41.73 143 ASN G N 1
ATOM 15012 C CA . ASN G 3 143 ? 202.959 196.945 235.392 1.00 41.55 143 ASN G CA 1
ATOM 15013 C C . ASN G 3 143 ? 203.786 195.690 235.163 1.00 47.77 143 ASN G C 1
ATOM 15014 O O . ASN G 3 143 ? 203.273 194.585 235.357 1.00 54.74 143 ASN G O 1
ATOM 15019 N N . ASN G 3 144 ? 205.046 195.830 234.769 1.00 41.66 144 ASN G N 1
ATOM 15020 C CA . ASN G 3 144 ? 205.896 194.694 234.450 1.00 39.07 144 ASN G CA 1
ATOM 15021 C C . ASN G 3 144 ? 206.837 194.419 235.611 1.00 45.91 144 ASN G C 1
ATOM 15022 O O . ASN G 3 144 ? 207.481 195.338 236.125 1.00 51.70 144 ASN G O 1
ATOM 15027 N N . LEU G 3 145 ? 206.913 193.158 236.022 1.00 47.53 145 LEU G N 1
ATOM 15028 C CA . LEU G 3 145 ? 207.846 192.736 237.060 1.00 42.35 145 LEU G CA 1
ATOM 15029 C C . LEU G 3 145 ? 209.099 192.201 236.381 1.00 41.47 145 LEU G C 1
ATOM 15030 O O . LEU G 3 145 ? 209.071 191.135 235.758 1.00 43.26 145 LEU G O 1
ATOM 15035 N N . PHE G 3 146 ? 210.195 192.939 236.500 1.00 47.29 146 PHE G N 1
ATOM 15036 C CA . PHE G 3 146 ? 211.419 192.655 235.772 1.00 47.25 146 PHE G CA 1
ATOM 15037 C C . PHE G 3 146 ? 212.466 192.045 236.692 1.00 49.07 146 PHE G C 1
ATOM 15038 O O . PHE G 3 146 ? 212.552 192.379 237.876 1.00 58.71 146 PHE G O 1
ATOM 15046 N N . VAL G 3 147 ? 213.262 191.141 236.132 1.00 41.96 147 VAL G N 1
ATOM 15047 C CA . VAL G 3 147 ? 214.413 190.563 236.810 1.00 40.12 147 VAL G CA 1
ATOM 15048 C C . VAL G 3 147 ? 215.653 190.991 236.044 1.00 52.37 147 VAL G C 1
ATOM 15049 O O . VAL G 3 147 ? 215.802 190.660 234.862 1.00 60.58 147 VAL G O 1
ATOM 15053 N N . VAL G 3 148 ? 216.540 191.721 236.713 1.00 54.01 148 VAL G N 1
ATOM 15054 C CA . VAL G 3 148 ? 217.750 192.254 236.102 1.00 43.96 148 VAL G CA 1
ATOM 15055 C C . VAL G 3 148 ? 218.951 191.639 236.801 1.00 44.77 148 VAL G C 1
ATOM 15056 O O . VAL G 3 148 ? 219.056 191.695 238.031 1.00 55.21 148 VAL G O 1
ATOM 15060 N N . ARG G 3 149 ? 219.848 191.051 236.019 1.00 47.80 149 ARG G N 1
ATOM 15061 C CA . ARG G 3 149 ? 221.079 190.478 236.545 1.00 49.84 149 ARG G CA 1
ATOM 15062 C C . ARG G 3 149 ? 222.249 191.356 236.132 1.00 51.86 149 ARG G C 1
ATOM 15063 O O . ARG G 3 149 ? 222.532 191.470 234.929 1.00 62.87 149 ARG G O 1
ATOM 15071 N N . PRO G 3 150 ? 222.943 192.001 237.072 1.00 46.85 150 PRO G N 1
ATOM 15072 C CA . PRO G 3 150 ? 224.027 192.917 236.683 1.00 50.11 150 PRO G CA 1
ATOM 15073 C C . PRO G 3 150 ? 225.130 192.260 235.877 1.00 52.82 150 PRO G C 1
ATOM 15074 O O . PRO G 3 150 ? 225.744 192.925 235.033 1.00 60.08 150 PRO G O 1
ATOM 15078 N N . GLU G 3 151 ? 225.408 190.977 236.109 1.00 54.59 151 GLU G N 1
ATOM 15079 C CA . GLU G 3 151 ? 226.433 190.295 235.327 1.00 59.16 151 GLU G CA 1
ATOM 15080 C C . GLU G 3 151 ? 226.051 190.234 233.853 1.00 64.26 151 GLU G C 1
ATOM 15081 O O . GLU G 3 151 ? 226.894 190.454 232.976 1.00 66.48 151 GLU G O 1
ATOM 15087 N N . ALA G 3 152 ? 224.783 189.940 233.561 1.00 58.17 152 ALA G N 1
ATOM 15088 C CA . ALA G 3 152 ? 224.329 189.917 232.175 1.00 50.56 152 ALA G CA 1
ATOM 15089 C C . ALA G 3 152 ? 224.395 191.302 231.549 1.00 52.92 152 ALA G C 1
ATOM 15090 O O . ALA G 3 152 ? 224.745 191.441 230.372 1.00 63.12 152 ALA G O 1
ATOM 15092 N N . ILE G 3 153 ? 224.056 192.339 232.317 1.00 55.79 153 ILE G N 1
ATOM 15093 C CA . ILE G 3 153 ? 224.151 193.705 231.811 1.00 55.57 153 ILE G CA 1
ATOM 15094 C C . ILE G 3 153 ? 225.592 194.034 231.450 1.00 61.52 153 ILE G C 1
ATOM 15095 O O . ILE G 3 153 ? 225.875 194.591 230.381 1.00 71.55 153 ILE G O 1
ATOM 15100 N N . ARG G 3 154 ? 226.528 193.685 232.337 1.00 59.11 154 ARG G N 1
ATOM 15101 C CA . ARG G 3 154 ? 227.938 193.943 232.068 1.00 56.31 154 ARG G CA 1
ATOM 15102 C C . ARG G 3 154 ? 228.415 193.172 230.846 1.00 60.58 154 ARG G C 1
ATOM 15103 O O . ARG G 3 154 ? 229.168 193.703 230.022 1.00 64.68 154 ARG G O 1
ATOM 15111 N N . GLU G 3 155 ? 227.987 191.916 230.710 1.00 62.33 155 GLU G N 1
ATOM 15112 C CA . GLU G 3 155 ? 228.403 191.119 229.562 1.00 63.12 155 GLU G CA 1
ATOM 15113 C C . GLU G 3 155 ? 227.863 191.692 228.258 1.00 66.81 155 GLU G C 1
ATOM 15114 O O . GLU G 3 155 ? 228.574 191.724 227.250 1.00 73.47 155 GLU G O 1
ATOM 15120 N N . ALA G 3 156 ? 226.608 192.147 228.254 1.00 70.66 156 ALA G N 1
ATOM 15121 C CA . ALA G 3 156 ? 226.050 192.747 227.045 1.00 69.76 156 ALA G CA 1
ATOM 15122 C C . ALA G 3 156 ? 226.747 194.058 226.705 1.00 69.44 156 ALA G C 1
ATOM 15123 O O . ALA G 3 156 ? 226.994 194.353 225.527 1.00 76.70 156 ALA G O 1
ATOM 15125 N N . LEU G 3 157 ? 227.072 194.860 227.720 1.00 68.02 157 LEU G N 1
ATOM 15126 C CA . LEU G 3 157 ? 227.816 196.089 227.470 1.00 72.15 157 LEU G CA 1
ATOM 15127 C C . LEU G 3 157 ? 229.191 195.787 226.888 1.00 75.58 157 LEU G C 1
ATOM 15128 O O . LEU G 3 157 ? 229.650 196.473 225.967 1.00 79.88 157 LEU G O 1
ATOM 15133 N N . GLU G 3 158 ? 229.860 194.756 227.408 1.00 79.83 158 GLU G N 1
ATOM 15134 C CA . GLU G 3 158 ? 231.146 194.353 226.852 1.00 79.52 158 GLU G CA 1
ATOM 15135 C C . GLU G 3 158 ? 230.998 193.865 225.417 1.00 80.21 158 GLU G C 1
ATOM 15136 O O . GLU G 3 158 ? 231.857 194.134 224.572 1.00 83.69 158 GLU G O 1
ATOM 15142 N N . ILE G 3 159 ? 229.922 193.130 225.129 1.00 81.87 159 ILE G N 1
ATOM 15143 C CA . ILE G 3 159 ? 229.684 192.653 223.769 1.00 81.20 159 ILE G CA 1
ATOM 15144 C C . ILE G 3 159 ? 229.543 193.831 222.818 1.00 81.94 159 ILE G C 1
ATOM 15145 O O . ILE G 3 159 ? 230.134 193.853 221.732 1.00 87.64 159 ILE G O 1
ATOM 15150 N N . ALA G 3 160 ? 228.766 194.837 223.222 1.00 88.52 160 ALA G N 1
ATOM 15151 C CA . ALA G 3 160 ? 228.611 196.027 222.391 1.00 89.58 160 ALA G CA 1
ATOM 15152 C C . ALA G 3 160 ? 229.937 196.756 222.212 1.00 92.48 160 ALA G C 1
ATOM 15153 O O . ALA G 3 160 ? 230.250 197.230 221.113 1.00 96.10 160 ALA G O 1
ATOM 15155 N N . ASP G 3 161 ? 230.726 196.863 223.284 1.00 96.64 161 ASP G N 1
ATOM 15156 C CA . ASP G 3 161 ? 232.008 197.554 223.190 1.00 95.97 161 ASP G CA 1
ATOM 15157 C C . ASP G 3 161 ? 232.955 196.842 222.233 1.00 96.67 161 ASP G C 1
ATOM 15158 O O . ASP G 3 161 ? 233.623 197.487 221.416 1.00 99.66 161 ASP G O 1
ATOM 15163 N N . ARG G 3 162 ? 233.029 195.512 222.318 1.00 94.98 162 ARG G N 1
ATOM 15164 C CA . ARG G 3 162 ? 233.866 194.756 221.390 1.00 93.73 162 ARG G CA 1
ATOM 15165 C C . ARG G 3 162 ? 233.355 194.880 219.963 1.00 94.28 162 ARG G C 1
ATOM 15166 O O . ARG G 3 162 ? 234.146 194.952 219.016 1.00 97.84 162 ARG G O 1
ATOM 15174 N N . MET G 3 163 ? 232.034 194.892 219.787 1.00 95.14 163 MET G N 1
ATOM 15175 C CA . MET G 3 163 ? 231.470 195.018 218.450 1.00 93.50 163 MET G CA 1
ATOM 15176 C C . MET G 3 163 ? 231.799 196.370 217.829 1.00 93.36 163 MET G C 1
ATOM 15177 O O . MET G 3 163 ? 232.091 196.456 216.631 1.00 95.06 163 MET G O 1
ATOM 15182 N N . ASN G 3 164 ? 231.762 197.438 218.626 1.00 99.61 164 ASN G N 1
ATOM 15183 C CA . ASN G 3 164 ? 231.873 198.796 218.108 1.00 102.55 164 ASN G CA 1
ATOM 15184 C C . ASN G 3 164 ? 233.159 199.495 218.540 1.00 105.31 164 ASN G C 1
ATOM 15185 O O . ASN G 3 164 ? 233.201 200.728 218.583 1.00 106.24 164 ASN G O 1
ATOM 15190 N N . GLU G 3 165 ? 234.209 198.738 218.865 1.00 111.66 165 GLU G N 1
ATOM 15191 C CA . GLU G 3 165 ? 235.452 199.364 219.306 1.00 111.06 165 GLU G CA 1
ATOM 15192 C C . GLU G 3 165 ? 236.168 200.059 218.154 1.00 111.57 165 GLU G C 1
ATOM 15193 O O . GLU G 3 165 ? 236.792 201.109 218.347 1.00 110.19 165 GLU G O 1
ATOM 15199 N N . GLY G 3 166 ? 236.091 199.494 216.952 1.00 119.12 166 GLY G N 1
ATOM 15200 C CA . GLY G 3 166 ? 236.828 200.023 215.821 1.00 118.81 166 GLY G CA 1
ATOM 15201 C C . GLY G 3 166 ? 236.041 200.972 214.941 1.00 119.85 166 GLY G C 1
ATOM 15202 O O . GLY G 3 166 ? 236.536 202.044 214.583 1.00 117.83 166 GLY G O 1
ATOM 15203 N N . GLN G 3 167 ? 234.817 200.588 214.583 1.00 117.84 167 GLN G N 1
ATOM 15204 C CA . GLN G 3 167 ? 234.006 201.406 213.691 1.00 116.18 167 GLN G CA 1
ATOM 15205 C C . GLN G 3 167 ? 233.686 202.750 214.333 1.00 117.11 167 GLN G C 1
ATOM 15206 O O . GLN G 3 167 ? 233.375 202.833 215.523 1.00 117.57 167 GLN G O 1
ATOM 15212 N N . LYS G 3 168 ? 233.767 203.813 213.529 1.00 121.37 168 LYS G N 1
ATOM 15213 C CA . LYS G 3 168 ? 233.520 205.153 214.051 1.00 122.74 168 LYS G CA 1
ATOM 15214 C C . LYS G 3 168 ? 232.039 205.378 214.327 1.00 122.44 168 LYS G C 1
ATOM 15215 O O . LYS G 3 168 ? 231.679 206.039 215.308 1.00 120.76 168 LYS G O 1
ATOM 15221 N N . LYS G 3 169 ? 231.168 204.843 213.476 1.00 116.25 169 LYS G N 1
ATOM 15222 C CA . LYS G 3 169 ? 229.724 205.001 213.638 1.00 116.02 169 LYS G CA 1
ATOM 15223 C C . LYS G 3 169 ? 229.229 203.910 214.579 1.00 117.07 169 LYS G C 1
ATOM 15224 O O . LYS G 3 169 ? 229.118 202.743 214.194 1.00 117.10 169 LYS G O 1
ATOM 15230 N N . TRP G 3 170 ? 228.932 204.289 215.819 1.00 104.91 170 TRP G N 1
ATOM 15231 C CA . TRP G 3 170 ? 228.458 203.329 216.806 1.00 102.78 170 TRP G CA 1
ATOM 15232 C C . TRP G 3 170 ? 227.060 202.845 216.447 1.00 104.38 170 TRP G C 1
ATOM 15233 O O . TRP G 3 170 ? 226.168 203.647 216.157 1.00 104.29 170 TRP G O 1
ATOM 15244 N N . GLN G 3 171 ? 226.870 201.528 216.470 1.00 106.16 171 GLN G N 1
ATOM 15245 C CA . GLN G 3 171 ? 225.593 200.907 216.151 1.00 103.62 171 GLN G CA 1
ATOM 15246 C C . GLN G 3 171 ? 225.186 199.970 217.277 1.00 104.68 171 GLN G C 1
ATOM 15247 O O . GLN G 3 171 ? 226.017 199.230 217.811 1.00 104.75 171 GLN G O 1
ATOM 15253 N N . ALA G 3 172 ? 223.908 200.005 217.632 1.00 96.75 172 ALA G N 1
ATOM 15254 C CA . ALA G 3 172 ? 223.402 199.163 218.708 1.00 95.45 172 ALA G CA 1
ATOM 15255 C C . ALA G 3 172 ? 223.285 197.722 218.229 1.00 92.01 172 ALA G C 1
ATOM 15256 O O . ALA G 3 172 ? 222.614 197.468 217.223 1.00 94.69 172 ALA G O 1
ATOM 15258 N N . PRO G 3 173 ? 223.923 196.760 218.900 1.00 77.05 173 PRO G N 1
ATOM 15259 C CA . PRO G 3 173 ? 223.766 195.358 218.483 1.00 77.97 173 PRO G CA 1
ATOM 15260 C C . PRO G 3 173 ? 222.334 194.862 218.557 1.00 78.62 173 PRO G C 1
ATOM 15261 O O . PRO G 3 173 ? 221.913 194.067 217.709 1.00 79.61 173 PRO G O 1
ATOM 15265 N N . ILE G 3 174 ? 221.568 195.319 219.542 1.00 73.48 174 ILE G N 1
ATOM 15266 C CA . ILE G 3 174 ? 220.202 194.863 219.763 1.00 69.16 174 ILE G CA 1
ATOM 15267 C C . ILE G 3 174 ? 219.298 196.083 219.859 1.00 69.32 174 ILE G C 1
ATOM 15268 O O . ILE G 3 174 ? 219.675 197.097 220.456 1.00 74.61 174 ILE G O 1
ATOM 15273 N N . PHE G 3 175 ? 218.132 196.004 219.226 1.00 62.85 175 PHE G N 1
ATOM 15274 C CA . PHE G 3 175 ? 217.168 197.091 219.307 1.00 59.83 175 PHE G CA 1
ATOM 15275 C C . PHE G 3 175 ? 216.509 197.086 220.678 1.00 64.10 175 PHE G C 1
ATOM 15276 O O . PHE G 3 175 ? 215.978 196.063 221.119 1.00 70.91 175 PHE G O 1
ATOM 15284 N N . LEU G 3 176 ? 216.538 198.230 221.352 1.00 62.91 176 LEU G N 1
ATOM 15285 C CA . LEU G 3 176 ? 215.993 198.351 222.695 1.00 61.27 176 LEU G CA 1
ATOM 15286 C C . LEU G 3 176 ? 215.160 199.617 222.805 1.00 64.15 176 LEU G C 1
ATOM 15287 O O . LEU G 3 176 ? 215.498 200.649 222.218 1.00 65.92 176 LEU G O 1
ATOM 15292 N N . ASP G 3 177 ? 214.073 199.529 223.563 1.00 66.81 177 ASP G N 1
ATOM 15293 C CA . ASP G 3 177 ? 213.178 200.648 223.814 1.00 61.08 177 ASP G CA 1
ATOM 15294 C C . ASP G 3 177 ? 213.138 200.920 225.309 1.00 64.38 177 ASP G C 1
ATOM 15295 O O . ASP G 3 177 ? 212.968 199.992 226.105 1.00 72.09 177 ASP G O 1
ATOM 15300 N N . ARG G 3 178 ? 213.299 202.190 225.687 1.00 64.94 178 ARG G N 1
ATOM 15301 C CA . ARG G 3 178 ? 213.262 202.545 227.102 1.00 65.34 178 ARG G CA 1
ATOM 15302 C C . ARG G 3 178 ? 211.894 202.280 227.709 1.00 68.52 178 ARG G C 1
ATOM 15303 O O . ARG G 3 178 ? 211.794 201.980 228.903 1.00 73.32 178 ARG G O 1
ATOM 15311 N N . LYS G 3 179 ? 210.834 202.400 226.915 1.00 59.71 179 LYS G N 1
ATOM 15312 C CA . LYS G 3 179 ? 209.487 202.125 227.386 1.00 59.12 179 LYS G CA 1
ATOM 15313 C C . LYS G 3 179 ? 209.112 200.654 227.291 1.00 61.45 179 LYS G C 1
ATOM 15314 O O . LYS G 3 179 ? 208.042 200.275 227.779 1.00 67.43 179 LYS G O 1
ATOM 15320 N N . ALA G 3 180 ? 209.963 199.826 226.682 1.00 55.25 180 ALA G N 1
ATOM 15321 C CA . ALA G 3 180 ? 209.682 198.404 226.483 1.00 52.92 180 ALA G CA 1
ATOM 15322 C C . ALA G 3 180 ? 208.354 198.206 225.761 1.00 50.97 180 ALA G C 1
ATOM 15323 O O . ALA G 3 180 ? 207.583 197.295 226.067 1.00 50.99 180 ALA G O 1
ATOM 15325 N N . ALA G 3 181 ? 208.088 199.071 224.788 1.00 52.56 181 ALA G N 1
ATOM 15326 C CA . ALA G 3 181 ? 206.809 199.102 224.097 1.00 51.69 181 ALA G CA 1
ATOM 15327 C C . ALA G 3 181 ? 206.895 198.793 222.613 1.00 57.02 181 ALA G C 1
ATOM 15328 O O . ALA G 3 181 ? 205.913 198.312 222.045 1.00 64.90 181 ALA G O 1
ATOM 15330 N N . ASP G 3 182 ? 208.028 199.054 221.971 1.00 59.60 182 ASP G N 1
ATOM 15331 C CA . ASP G 3 182 ? 208.134 198.850 220.535 1.00 60.68 182 ASP G CA 1
ATOM 15332 C C . ASP G 3 182 ? 208.047 197.368 220.188 1.00 58.84 182 ASP G C 1
ATOM 15333 O O . ASP G 3 182 ? 208.475 196.500 220.952 1.00 61.68 182 ASP G O 1
ATOM 15338 N N . SER G 3 183 ? 207.478 197.085 219.015 1.00 47.17 183 SER G N 1
ATOM 15339 C CA . SER G 3 183 ? 207.350 195.707 218.559 1.00 47.09 183 SER G CA 1
ATOM 15340 C C . SER G 3 183 ? 208.694 195.082 218.219 1.00 52.29 183 SER G C 1
ATOM 15341 O O . SER G 3 183 ? 208.780 193.856 218.098 1.00 52.52 183 SER G O 1
ATOM 15344 N N . GLY G 3 184 ? 209.735 195.891 218.054 1.00 59.18 184 GLY G N 1
ATOM 15345 C CA . GLY G 3 184 ? 211.080 195.410 217.836 1.00 58.11 184 GLY G CA 1
ATOM 15346 C C . GLY G 3 184 ? 211.941 195.353 219.077 1.00 59.04 184 GLY G C 1
ATOM 15347 O O . GLY G 3 184 ? 213.158 195.174 218.957 1.00 63.07 184 GLY G O 1
ATOM 15348 N N . HIS G 3 185 ? 211.356 195.503 220.261 1.00 55.78 185 HIS G N 1
ATOM 15349 C CA . HIS G 3 185 ? 212.124 195.470 221.497 1.00 51.61 185 HIS G CA 1
ATOM 15350 C C . HIS G 3 185 ? 212.761 194.102 221.683 1.00 55.26 185 HIS G C 1
ATOM 15351 O O . HIS G 3 185 ? 212.075 193.077 221.637 1.00 58.77 185 HIS G O 1
ATOM 15358 N N . GLY G 3 186 ? 214.076 194.085 221.887 1.00 59.27 186 GLY G N 1
ATOM 15359 C CA . GLY G 3 186 ? 214.801 192.856 222.104 1.00 58.60 186 GLY G CA 1
ATOM 15360 C C . GLY G 3 186 ? 215.235 192.137 220.848 1.00 60.58 186 GLY G C 1
ATOM 15361 O O . GLY G 3 186 ? 215.930 191.119 220.946 1.00 66.72 186 GLY G O 1
ATOM 15362 N N . ALA G 3 187 ? 214.848 192.623 219.675 1.00 64.93 187 ALA G N 1
ATOM 15363 C CA . ALA G 3 187 ? 215.264 192.003 218.430 1.00 64.70 187 ALA G CA 1
ATOM 15364 C C . ALA G 3 187 ? 216.651 192.487 218.031 1.00 67.84 187 ALA G C 1
ATOM 15365 O O . ALA G 3 187 ? 217.028 193.635 218.281 1.00 72.45 187 ALA G O 1
ATOM 15367 N N . LEU G 3 188 ? 217.411 191.595 217.404 1.00 72.46 188 LEU G N 1
ATOM 15368 C CA . LEU G 3 188 ? 218.748 191.941 216.946 1.00 73.08 188 LEU G CA 1
ATOM 15369 C C . LEU G 3 188 ? 218.673 192.923 215.785 1.00 74.30 188 LEU G C 1
ATOM 15370 O O . LEU G 3 188 ? 217.912 192.719 214.834 1.00 74.32 188 LEU G O 1
ATOM 15375 N N . THR G 3 189 ? 219.465 193.990 215.867 1.00 82.07 189 THR G N 1
ATOM 15376 C CA . THR G 3 189 ? 219.583 194.924 214.762 1.00 80.27 189 THR G CA 1
ATOM 15377 C C . THR G 3 189 ? 220.425 194.298 213.657 1.00 82.71 189 THR G C 1
ATOM 15378 O O . THR G 3 189 ? 221.051 193.251 213.836 1.00 86.05 189 THR G O 1
ATOM 15382 N N . LYS G 3 190 ? 220.424 194.941 212.492 1.00 86.96 190 LYS G N 1
ATOM 15383 C CA . LYS G 3 190 ? 221.196 194.420 211.371 1.00 87.98 190 LYS G CA 1
ATOM 15384 C C . LYS G 3 190 ? 222.680 194.389 211.691 1.00 86.96 190 LYS G C 1
ATOM 15385 O O . LYS G 3 190 ? 223.354 193.378 211.468 1.00 91.50 190 LYS G O 1
ATOM 15391 N N . ALA G 3 191 ? 223.207 195.492 212.223 1.00 87.33 191 ALA G N 1
ATOM 15392 C CA . ALA G 3 191 ? 224.640 195.570 212.474 1.00 89.85 191 ALA G CA 1
ATOM 15393 C C . ALA G 3 191 ? 225.080 194.481 213.442 1.00 92.15 191 ALA G C 1
ATOM 15394 O O . ALA G 3 191 ? 226.101 193.823 213.221 1.00 95.97 191 ALA G O 1
ATOM 15396 N N . GLY G 3 192 ? 224.303 194.248 214.501 1.00 90.95 192 GLY G N 1
ATOM 15397 C CA . GLY G 3 192 ? 224.571 193.119 215.372 1.00 88.54 192 GLY G CA 1
ATOM 15398 C C . GLY G 3 192 ? 224.313 191.775 214.726 1.00 87.75 192 GLY G C 1
ATOM 15399 O O . GLY G 3 192 ? 224.893 190.770 215.149 1.00 88.89 192 GLY G O 1
ATOM 15400 N N . ARG G 3 193 ? 223.462 191.734 213.701 1.00 87.07 193 ARG G N 1
ATOM 15401 C CA . ARG G 3 193 ? 223.150 190.456 213.073 1.00 85.77 193 ARG G CA 1
ATOM 15402 C C . ARG G 3 193 ? 224.298 189.964 212.200 1.00 87.08 193 ARG G C 1
ATOM 15403 O O . ARG G 3 193 ? 224.613 188.770 212.207 1.00 87.00 193 ARG G O 1
ATOM 15411 N N . GLU G 3 194 ? 224.931 190.857 211.434 1.00 90.82 194 GLU G N 1
ATOM 15412 C CA . GLU G 3 194 ? 226.107 190.483 210.649 1.00 90.02 194 GLU G CA 1
ATOM 15413 C C . GLU G 3 194 ? 227.393 191.119 211.172 1.00 89.52 194 GLU G C 1
ATOM 15414 O O . GLU G 3 194 ? 228.320 191.373 210.400 1.00 90.82 194 GLU G O 1
ATOM 15420 N N . HIS G 3 195 ? 227.468 191.388 212.478 1.00 87.91 195 HIS G N 1
ATOM 15421 C CA . HIS G 3 195 ? 228.735 191.779 213.083 1.00 86.11 195 HIS G CA 1
ATOM 15422 C C . HIS G 3 195 ? 228.973 191.119 214.437 1.00 88.20 195 HIS G C 1
ATOM 15423 O O . HIS G 3 195 ? 229.874 191.551 215.167 1.00 88.45 195 HIS G O 1
ATOM 15430 N N . LEU G 3 196 ? 228.211 190.088 214.797 1.00 86.22 196 LEU G N 1
ATOM 15431 C CA . LEU G 3 196 ? 228.386 189.392 216.063 1.00 85.04 196 LEU G CA 1
ATOM 15432 C C . LEU G 3 196 ? 228.495 187.894 215.820 1.00 82.79 196 LEU G C 1
ATOM 15433 O O . LEU G 3 196 ? 227.880 187.352 214.899 1.00 83.59 196 LEU G O 1
ATOM 15438 N N . SER G 3 197 ? 229.280 187.228 216.662 1.00 80.96 197 SER G N 1
ATOM 15439 C CA . SER G 3 197 ? 229.451 185.790 216.550 1.00 81.68 197 SER G CA 1
ATOM 15440 C C . SER G 3 197 ? 228.187 185.065 217.007 1.00 82.74 197 SER G C 1
ATOM 15441 O O . SER G 3 197 ? 227.259 185.660 217.562 1.00 88.74 197 SER G O 1
ATOM 15444 N N . ALA G 3 198 ? 228.159 183.752 216.764 1.00 81.29 198 ALA G N 1
ATOM 15445 C CA . ALA G 3 198 ? 226.992 182.956 217.130 1.00 80.22 198 ALA G CA 1
ATOM 15446 C C . ALA G 3 198 ? 226.769 182.958 218.636 1.00 83.21 198 ALA G C 1
ATOM 15447 O O . ALA G 3 198 ? 225.626 183.039 219.100 1.00 89.81 198 ALA G O 1
ATOM 15449 N N . ALA G 3 199 ? 227.847 182.861 219.415 1.00 79.67 199 ALA G N 1
ATOM 15450 C CA . ALA G 3 199 ? 227.710 182.852 220.867 1.00 82.63 199 ALA G CA 1
ATOM 15451 C C . ALA G 3 199 ? 227.161 184.176 221.383 1.00 82.91 199 ALA G C 1
ATOM 15452 O O . ALA G 3 199 ? 226.286 184.192 222.256 1.00 82.25 199 ALA G O 1
ATOM 15454 N N . ASP G 3 200 ? 227.661 185.297 220.857 1.00 81.84 200 ASP G N 1
ATOM 15455 C CA . ASP G 3 200 ? 227.178 186.600 221.306 1.00 78.93 200 ASP G CA 1
ATOM 15456 C C . ASP G 3 200 ? 225.728 186.827 220.899 1.00 77.97 200 ASP G C 1
ATOM 15457 O O . ASP G 3 200 ? 224.944 187.391 221.671 1.00 84.59 200 ASP G O 1
ATOM 15462 N N . GLN G 3 201 ? 225.352 186.398 219.693 1.00 69.54 201 GLN G N 1
ATOM 15463 C CA . GLN G 3 201 ? 223.956 186.496 219.279 1.00 69.68 201 GLN G CA 1
ATOM 15464 C C . GLN G 3 201 ? 223.060 185.646 220.170 1.00 68.80 201 GLN G C 1
ATOM 15465 O O . GLN G 3 201 ? 221.975 186.082 220.571 1.00 74.50 201 GLN G O 1
ATOM 15471 N N . GLU G 3 202 ? 223.502 184.430 220.492 1.00 66.28 202 GLU G N 1
ATOM 15472 C CA . GLU G 3 202 ? 222.735 183.573 221.389 1.00 70.63 202 GLU G CA 1
ATOM 15473 C C . GLU G 3 202 ? 222.579 184.215 222.760 1.00 74.05 202 GLU G C 1
ATOM 15474 O O . GLU G 3 202 ? 221.503 184.151 223.366 1.00 78.31 202 GLU G O 1
ATOM 15480 N N . PHE G 3 203 ? 223.647 184.833 223.268 1.00 65.36 203 PHE G N 1
ATOM 15481 C CA . PHE G 3 203 ? 223.565 185.514 224.555 1.00 61.01 203 PHE G CA 1
ATOM 15482 C C . PHE G 3 203 ? 222.595 186.686 224.499 1.00 63.61 203 PHE G C 1
ATOM 15483 O O . PHE G 3 203 ? 221.815 186.901 225.433 1.00 70.57 203 PHE G O 1
ATOM 15491 N N . LEU G 3 204 ? 222.630 187.458 223.412 1.00 60.59 204 LEU G N 1
ATOM 15492 C CA . LEU G 3 204 ? 221.747 188.614 223.300 1.00 59.75 204 LEU G CA 1
ATOM 15493 C C . LEU G 3 204 ? 220.288 188.192 223.188 1.00 61.36 204 LEU G C 1
ATOM 15494 O O . LEU G 3 204 ? 219.401 188.869 223.715 1.00 66.71 204 LEU G O 1
ATOM 15499 N N . LEU G 3 205 ? 220.013 187.088 222.494 1.00 60.37 205 LEU G N 1
ATOM 15500 C CA . LEU G 3 205 ? 218.636 186.619 222.402 1.00 61.25 205 LEU G CA 1
ATOM 15501 C C . LEU G 3 205 ? 218.137 185.968 223.685 1.00 62.80 205 LEU G C 1
ATOM 15502 O O . LEU G 3 205 ? 216.924 185.795 223.834 1.00 67.80 205 LEU G O 1
ATOM 15507 N N . ASN G 3 206 ? 219.022 185.610 224.609 1.00 58.38 206 ASN G N 1
ATOM 15508 C CA . ASN G 3 206 ? 218.645 184.896 225.824 1.00 56.86 206 ASN G CA 1
ATOM 15509 C C . ASN G 3 206 ? 218.809 185.757 227.072 1.00 62.43 206 ASN G C 1
ATOM 15510 O O . ASN G 3 206 ? 219.224 185.273 228.126 1.00 64.63 206 ASN G O 1
ATOM 15515 N N . ILE G 3 207 ? 218.485 187.039 226.973 1.00 56.43 207 ILE G N 1
ATOM 15516 C CA . ILE G 3 207 ? 218.491 187.928 228.127 1.00 52.65 207 ILE G CA 1
ATOM 15517 C C . ILE G 3 207 ? 217.054 188.151 228.569 1.00 53.35 207 ILE G C 1
ATOM 15518 O O . ILE G 3 207 ? 216.117 188.100 227.766 1.00 55.59 207 ILE G O 1
ATOM 15523 N N . THR G 3 208 ? 216.879 188.398 229.864 1.00 52.52 208 THR G N 1
ATOM 15524 C CA . THR G 3 208 ? 215.555 188.604 230.417 1.00 51.30 208 THR G CA 1
ATOM 15525 C C . THR G 3 208 ? 214.972 189.922 229.917 1.00 52.70 208 THR G C 1
ATOM 15526 O O . THR G 3 208 ? 215.709 190.825 229.518 1.00 58.83 208 THR G O 1
ATOM 15530 N N . PRO G 3 209 ? 213.641 190.050 229.916 1.00 47.88 209 PRO G N 1
ATOM 15531 C CA . PRO G 3 209 ? 213.041 191.336 229.525 1.00 48.39 209 PRO G CA 1
ATOM 15532 C C . PRO G 3 209 ? 213.523 192.501 230.370 1.00 50.97 209 PRO G C 1
ATOM 15533 O O . PRO G 3 209 ? 213.696 193.614 229.853 1.00 61.30 209 PRO G O 1
ATOM 15537 N N . GLY G 3 210 ? 213.755 192.270 231.661 1.00 44.83 210 GLY G N 1
ATOM 15538 C CA . GLY G 3 210 ? 214.291 193.324 232.504 1.00 51.32 210 GLY G CA 1
ATOM 15539 C C . GLY G 3 210 ? 215.671 193.770 232.068 1.00 52.02 210 GLY G C 1
ATOM 15540 O O . GLY G 3 210 ? 216.003 194.955 232.138 1.00 54.75 210 GLY G O 1
ATOM 15541 N N . GLU G 3 211 ? 216.494 192.828 231.608 1.00 51.41 211 GLU G N 1
ATOM 15542 C CA . GLU G 3 211 ? 217.822 193.190 231.128 1.00 52.44 211 GLU G CA 1
ATOM 15543 C C . GLU G 3 211 ? 217.743 193.998 229.840 1.00 56.25 211 GLU G C 1
ATOM 15544 O O . GLU G 3 211 ? 218.515 194.943 229.651 1.00 66.26 211 GLU G O 1
ATOM 15550 N N . ARG G 3 212 ? 216.808 193.658 228.949 1.00 43.74 212 ARG G N 1
ATOM 15551 C CA . ARG G 3 212 ? 216.595 194.488 227.768 1.00 42.13 212 ARG G CA 1
ATOM 15552 C C . ARG G 3 212 ? 216.169 195.895 228.160 1.00 49.62 212 ARG G C 1
ATOM 15553 O O . ARG G 3 212 ? 216.668 196.883 227.606 1.00 60.58 212 ARG G O 1
ATOM 15561 N N . TRP G 3 213 ? 215.252 196.006 229.122 1.00 48.27 213 TRP G N 1
ATOM 15562 C CA . TRP G 3 213 ? 214.790 197.320 229.555 1.00 47.01 213 TRP G CA 1
ATOM 15563 C C . TRP G 3 213 ? 215.925 198.134 230.167 1.00 51.55 213 TRP G C 1
ATOM 15564 O O . TRP G 3 213 ? 216.037 199.340 229.919 1.00 59.81 213 TRP G O 1
ATOM 15575 N N . ALA G 3 214 ? 216.772 197.494 230.975 1.00 47.32 214 ALA G N 1
ATOM 15576 C CA . ALA G 3 214 ? 217.896 198.200 231.583 1.00 48.45 214 ALA G CA 1
ATOM 15577 C C . ALA G 3 214 ? 218.917 198.631 230.539 1.00 49.93 214 ALA G C 1
ATOM 15578 O O . ALA G 3 214 ? 219.427 199.759 230.584 1.00 63.78 214 ALA G O 1
ATOM 15580 N N . LEU G 3 215 ? 219.238 197.744 229.595 1.00 51.36 215 LEU G N 1
ATOM 15581 C CA . LEU G 3 215 ? 220.182 198.098 228.544 1.00 56.02 215 LEU G CA 1
ATOM 15582 C C . LEU G 3 215 ? 219.631 199.195 227.648 1.00 58.54 215 LEU G C 1
ATOM 15583 O O . LEU G 3 215 ? 220.404 199.943 227.041 1.00 65.20 215 LEU G O 1
ATOM 15588 N N . ALA G 3 216 ? 218.305 199.310 227.554 1.00 54.03 216 ALA G N 1
ATOM 15589 C CA . ALA G 3 216 ? 217.713 200.411 226.807 1.00 50.90 216 ALA G CA 1
ATOM 15590 C C . ALA G 3 216 ? 218.068 201.764 227.402 1.00 58.90 216 ALA G C 1
ATOM 15591 O O . ALA G 3 216 ? 217.969 202.780 226.706 1.00 64.34 216 ALA G O 1
ATOM 15593 N N . TYR G 3 217 ? 218.470 201.803 228.671 1.00 64.08 217 TYR G N 1
ATOM 15594 C CA . TYR G 3 217 ? 218.951 203.017 229.318 1.00 61.53 217 TYR G CA 1
ATOM 15595 C C . TYR G 3 217 ? 220.468 203.093 229.378 1.00 60.08 217 TYR G C 1
ATOM 15596 O O . TYR G 3 217 ? 221.036 204.174 229.210 1.00 65.04 217 TYR G O 1
ATOM 15605 N N . ILE G 3 218 ? 221.142 201.968 229.616 1.00 68.04 218 ILE G N 1
ATOM 15606 C CA . ILE G 3 218 ? 222.586 202.023 229.821 1.00 68.01 218 ILE G CA 1
ATOM 15607 C C . ILE G 3 218 ? 223.355 201.982 228.503 1.00 71.89 218 ILE G C 1
ATOM 15608 O O . ILE G 3 218 ? 224.429 202.583 228.393 1.00 76.57 218 ILE G O 1
ATOM 15613 N N . MET G 3 219 ? 222.842 201.288 227.491 1.00 79.22 219 MET G N 1
ATOM 15614 C CA . MET G 3 219 ? 223.597 201.035 226.267 1.00 78.39 219 MET G CA 1
ATOM 15615 C C . MET G 3 219 ? 223.298 202.122 225.241 1.00 82.31 219 MET G C 1
ATOM 15616 O O . MET G 3 219 ? 222.175 202.218 224.735 1.00 80.10 219 MET G O 1
ATOM 15621 N N . HIS G 3 220 ? 224.307 202.931 224.927 1.00 94.77 220 HIS G N 1
ATOM 15622 C CA . HIS G 3 220 ? 224.198 203.969 223.913 1.00 92.54 220 HIS G CA 1
ATOM 15623 C C . HIS G 3 220 ? 225.554 204.131 223.239 1.00 96.64 220 HIS G C 1
ATOM 15624 O O . HIS G 3 220 ? 226.504 203.397 223.525 1.00 96.49 220 HIS G O 1
ATOM 15631 N N . SER G 3 221 ? 225.637 205.108 222.334 1.00 111.55 221 SER G N 1
ATOM 15632 C CA . SER G 3 221 ? 226.917 205.431 221.713 1.00 110.07 221 SER G CA 1
ATOM 15633 C C . SER G 3 221 ? 227.916 205.925 222.749 1.00 108.69 221 SER G C 1
ATOM 15634 O O . SER G 3 221 ? 229.096 205.559 222.712 1.00 107.42 221 SER G O 1
ATOM 15637 N N . LYS G 3 222 ? 227.461 206.758 223.679 1.00 107.94 222 LYS G N 1
ATOM 15638 C CA . LYS G 3 222 ? 228.279 207.262 224.779 1.00 107.55 222 LYS G CA 1
ATOM 15639 C C . LYS G 3 222 ? 227.663 206.737 226.070 1.00 106.11 222 LYS G C 1
ATOM 15640 O O . LYS G 3 222 ? 226.686 207.301 226.571 1.00 106.69 222 LYS G O 1
ATOM 15646 N N . ARG G 3 223 ? 228.232 205.660 226.600 1.00 104.49 223 ARG G N 1
ATOM 15647 C CA . ARG G 3 223 ? 227.668 205.020 227.779 1.00 106.99 223 ARG G CA 1
ATOM 15648 C C . ARG G 3 223 ? 227.706 205.976 228.967 1.00 108.16 223 ARG G C 1
ATOM 15649 O O . ARG G 3 223 ? 228.750 206.590 229.229 1.00 108.07 223 ARG G O 1
ATOM 15657 N N . PRO G 3 224 ? 226.601 206.144 229.691 1.00 107.12 224 PRO G N 1
ATOM 15658 C CA . PRO G 3 224 ? 226.618 207.023 230.864 1.00 106.10 224 PRO G CA 1
ATOM 15659 C C . PRO G 3 224 ? 227.580 206.508 231.922 1.00 107.19 224 PRO G C 1
ATOM 15660 O O . PRO G 3 224 ? 227.698 205.303 232.148 1.00 107.56 224 PRO G O 1
ATOM 15664 N N . GLN G 3 225 ? 228.268 207.434 232.568 1.00 105.16 225 GLN G N 1
ATOM 15665 C CA . GLN G 3 225 ? 229.182 207.060 233.637 1.00 104.74 225 GLN G CA 1
ATOM 15666 C C . GLN G 3 225 ? 228.408 206.882 234.937 1.00 103.34 225 GLN G C 1
ATOM 15667 O O . GLN G 3 225 ? 227.683 207.793 235.347 1.00 102.34 225 GLN G O 1
ATOM 15673 N N . PRO G 3 226 ? 228.528 205.733 235.598 1.00 90.36 226 PRO G N 1
ATOM 15674 C CA . PRO G 3 226 ? 227.740 205.492 236.811 1.00 89.47 226 PRO G CA 1
ATOM 15675 C C . PRO G 3 226 ? 228.026 206.527 237.888 1.00 90.02 226 PRO G C 1
ATOM 15676 O O . PRO G 3 226 ? 229.165 206.955 238.080 1.00 94.30 226 PRO G O 1
ATOM 15680 N N . GLU G 3 227 ? 226.971 206.927 238.592 1.00 81.64 227 GLU G N 1
ATOM 15681 C CA . GLU G 3 227 ? 227.091 207.890 239.673 1.00 80.93 227 GLU G CA 1
ATOM 15682 C C . GLU G 3 227 ? 226.066 207.556 240.745 1.00 80.81 227 GLU G C 1
ATOM 15683 O O . GLU G 3 227 ? 225.007 206.993 240.458 1.00 83.96 227 GLU G O 1
ATOM 15689 N N . GLU G 3 228 ? 226.395 207.899 241.979 1.00 79.46 228 GLU G N 1
ATOM 15690 C CA . GLU G 3 228 ? 225.508 207.597 243.092 1.00 78.93 228 GLU G CA 1
ATOM 15691 C C . GLU G 3 228 ? 224.315 208.544 243.080 1.00 78.78 228 GLU G C 1
ATOM 15692 O O . GLU G 3 228 ? 224.500 209.765 243.025 1.00 82.08 228 GLU G O 1
ATOM 15698 N N . PRO G 3 229 ? 223.090 208.032 243.122 1.00 69.03 229 PRO G N 1
ATOM 15699 C CA . PRO G 3 229 ? 221.922 208.913 243.180 1.00 72.73 229 PRO G CA 1
ATOM 15700 C C . PRO G 3 229 ? 221.848 209.647 244.509 1.00 75.66 229 PRO G C 1
ATOM 15701 O O . PRO G 3 229 ? 222.419 209.232 245.519 1.00 76.97 229 PRO G O 1
ATOM 15705 N N . GLU G 3 230 ? 221.133 210.765 244.493 1.00 73.13 230 GLU G N 1
ATOM 15706 C CA . GLU G 3 230 ? 220.989 211.592 245.678 1.00 70.79 230 GLU G CA 1
ATOM 15707 C C . GLU G 3 230 ? 219.833 211.096 246.538 1.00 69.37 230 GLU G C 1
ATOM 15708 O O . GLU G 3 230 ? 218.819 210.609 246.033 1.00 74.00 230 GLU G O 1
ATOM 15714 N N . CYS G 3 231 ? 220.005 211.214 247.851 1.00 60.70 231 CYS G N 1
ATOM 15715 C CA . CYS G 3 231 ? 218.983 210.766 248.786 1.00 61.58 231 CYS G CA 1
ATOM 15716 C C . CYS G 3 231 ? 217.748 211.652 248.689 1.00 64.82 231 CYS G C 1
ATOM 15717 O O . CYS G 3 231 ? 217.848 212.874 248.557 1.00 71.49 231 CYS G O 1
ATOM 15720 N N . ILE G 3 232 ? 216.575 211.027 248.756 1.00 63.56 232 ILE G N 1
ATOM 15721 C CA . ILE G 3 232 ? 215.316 211.727 248.539 1.00 62.71 232 ILE G CA 1
ATOM 15722 C C . ILE G 3 232 ? 214.373 211.650 249.733 1.00 66.96 232 ILE G C 1
ATOM 15723 O O . ILE G 3 232 ? 213.426 212.451 249.804 1.00 74.50 232 ILE G O 1
ATOM 15728 N N . THR G 3 233 ? 214.598 210.746 250.692 1.00 65.78 233 THR G N 1
ATOM 15729 C CA . THR G 3 233 ? 213.611 210.525 251.747 1.00 70.72 233 THR G CA 1
ATOM 15730 C C . THR G 3 233 ? 213.318 211.798 252.530 1.00 73.28 233 THR G C 1
ATOM 15731 O O . THR G 3 233 ? 212.204 211.968 253.039 1.00 76.93 233 THR G O 1
ATOM 15735 N N . SER G 3 234 ? 214.290 212.707 252.627 1.00 69.54 234 SER G N 1
ATOM 15736 C CA . SER G 3 234 ? 214.033 213.991 253.268 1.00 69.54 234 SER G CA 1
ATOM 15737 C C . SER G 3 234 ? 212.987 214.788 252.500 1.00 67.91 234 SER G C 1
ATOM 15738 O O . SER G 3 234 ? 212.072 215.363 253.100 1.00 69.30 234 SER G O 1
ATOM 15741 N N . LYS G 3 235 ? 213.100 214.826 251.170 1.00 67.70 235 LYS G N 1
ATOM 15742 C CA . LYS G 3 235 ? 212.125 215.551 250.361 1.00 69.25 235 LYS G CA 1
ATOM 15743 C C . LYS G 3 235 ? 210.733 214.950 250.500 1.00 71.17 235 LYS G C 1
ATOM 15744 O O . LYS G 3 235 ? 209.745 215.677 250.654 1.00 77.15 235 LYS G O 1
ATOM 15750 N N . ILE G 3 236 ? 210.638 213.621 250.441 1.00 67.96 236 ILE G N 1
ATOM 15751 C CA . ILE G 3 236 ? 209.343 212.958 250.541 1.00 65.39 236 ILE G CA 1
ATOM 15752 C C . ILE G 3 236 ? 208.724 213.204 251.908 1.00 74.09 236 ILE G C 1
ATOM 15753 O O . ILE G 3 236 ? 207.521 213.469 252.022 1.00 79.99 236 ILE G O 1
ATOM 15758 N N . LEU G 3 237 ? 209.532 213.118 252.967 1.00 74.85 237 LEU G N 1
ATOM 15759 C CA . LEU G 3 237 ? 209.019 213.376 254.307 1.00 72.15 237 LEU G CA 1
ATOM 15760 C C . LEU G 3 237 ? 208.554 214.819 254.453 1.00 75.16 237 LEU G C 1
ATOM 15761 O O . LEU G 3 237 ? 207.517 215.085 255.072 1.00 77.05 237 LEU G O 1
ATOM 15766 N N . GLU G 3 238 ? 209.309 215.767 253.892 1.00 77.39 238 GLU G N 1
ATOM 15767 C CA . GLU G 3 238 ? 208.915 217.169 253.971 1.00 74.05 238 GLU G CA 1
ATOM 15768 C C . GLU G 3 238 ? 207.609 217.419 253.230 1.00 74.17 238 GLU G C 1
ATOM 15769 O O . GLU G 3 238 ? 206.740 218.149 253.718 1.00 80.56 238 GLU G O 1
ATOM 15775 N N . LYS G 3 239 ? 207.450 216.820 252.049 1.00 76.00 239 LYS G N 1
ATOM 15776 C CA . LYS G 3 239 ? 206.216 216.999 251.293 1.00 79.67 239 LYS G CA 1
ATOM 15777 C C . LYS G 3 239 ? 205.048 216.216 251.871 1.00 81.09 239 LYS G C 1
ATOM 15778 O O . LYS G 3 239 ? 203.913 216.415 251.426 1.00 83.29 239 LYS G O 1
ATOM 15784 N N . LEU G 3 240 ? 205.289 215.337 252.836 1.00 75.37 240 LEU G N 1
ATOM 15785 C CA . LEU G 3 240 ? 204.225 214.526 253.410 1.00 76.07 240 LEU G CA 1
ATOM 15786 C C . LEU G 3 240 ? 203.661 215.175 254.668 1.00 78.15 240 LEU G C 1
ATOM 15787 O O . LEU G 3 240 ? 202.494 214.988 255.008 1.00 80.05 240 LEU G O 1
ATOM 18139 N N . MET K 7 1 ? 196.263 162.388 134.201 1.00 116.57 1 MET M N 1
ATOM 18140 C CA . MET K 7 1 ? 195.263 162.632 133.171 1.00 116.49 1 MET M CA 1
ATOM 18141 C C . MET K 7 1 ? 195.777 163.662 132.171 1.00 115.73 1 MET M C 1
ATOM 18142 O O . MET K 7 1 ? 195.000 164.415 131.587 1.00 114.32 1 MET M O 1
ATOM 18147 N N . PHE K 7 2 ? 197.091 163.691 131.979 1.00 116.82 2 PHE M N 1
ATOM 18148 C CA . PHE K 7 2 ? 197.746 164.697 131.155 1.00 117.02 2 PHE M CA 1
ATOM 18149 C C . PHE K 7 2 ? 198.337 164.044 129.915 1.00 116.39 2 PHE M C 1
ATOM 18150 O O . PHE K 7 2 ? 198.987 162.998 130.008 1.00 117.84 2 PHE M O 1
ATOM 18158 N N . VAL K 7 3 ? 198.109 164.663 128.761 1.00 113.25 3 VAL M N 1
ATOM 18159 C CA . VAL K 7 3 ? 198.679 164.222 127.494 1.00 110.51 3 VAL M CA 1
ATOM 18160 C C . VAL K 7 3 ? 199.434 165.406 126.910 1.00 109.15 3 VAL M C 1
ATOM 18161 O O . VAL K 7 3 ? 198.827 166.423 126.553 1.00 112.33 3 VAL M O 1
ATOM 18165 N N . THR K 7 4 ? 200.752 165.276 126.802 1.00 109.75 4 THR M N 1
ATOM 18166 C CA . THR K 7 4 ? 201.604 166.376 126.371 1.00 110.21 4 THR M CA 1
ATOM 18167 C C . THR K 7 4 ? 201.740 166.356 124.854 1.00 112.30 4 THR M C 1
ATOM 18168 O O . THR K 7 4 ? 202.237 165.381 124.282 1.00 118.07 4 THR M O 1
ATOM 18172 N N . GLN K 7 5 ? 201.309 167.435 124.207 1.00 114.29 5 GLN M N 1
ATOM 18173 C CA . GLN K 7 5 ? 201.434 167.595 122.766 1.00 112.78 5 GLN M CA 1
ATOM 18174 C C . GLN K 7 5 ? 202.498 168.639 122.467 1.00 114.67 5 GLN M C 1
ATOM 18175 O O . GLN K 7 5 ? 202.440 169.757 122.988 1.00 119.95 5 GLN M O 1
ATOM 18181 N N . VAL K 7 6 ? 203.465 168.274 121.629 1.00 116.79 6 VAL M N 1
ATOM 18182 C CA . VAL K 7 6 ? 204.558 169.155 121.239 1.00 117.99 6 VAL M CA 1
ATOM 18183 C C . VAL K 7 6 ? 204.573 169.252 119.721 1.00 119.05 6 VAL M C 1
ATOM 18184 O O . VAL K 7 6 ? 204.518 168.230 119.028 1.00 119.94 6 VAL M O 1
ATOM 18188 N N . ILE K 7 7 ? 204.645 170.477 119.208 1.00 121.41 7 ILE M N 1
ATOM 18189 C CA . ILE K 7 7 ? 204.609 170.744 117.775 1.00 121.85 7 ILE M CA 1
ATOM 18190 C C . ILE K 7 7 ? 205.971 171.264 117.346 1.00 123.10 7 ILE M C 1
ATOM 18191 O O . ILE K 7 7 ? 206.495 172.216 117.939 1.00 123.11 7 ILE M O 1
ATOM 18196 N N . PHE K 7 8 ? 206.540 170.648 116.314 1.00 122.99 8 PHE M N 1
ATOM 18197 C CA . PHE K 7 8 ? 207.791 171.098 115.717 1.00 122.28 8 PHE M CA 1
ATOM 18198 C C . PHE K 7 8 ? 207.493 171.698 114.350 1.00 124.72 8 PHE M C 1
ATOM 18199 O O . PHE K 7 8 ? 206.894 171.036 113.494 1.00 124.48 8 PHE M O 1
ATOM 18207 N N . ASN K 7 9 ? 207.900 172.952 114.153 1.00 135.22 9 ASN M N 1
ATOM 18208 C CA . ASN K 7 9 ? 207.683 173.652 112.888 1.00 136.25 9 ASN M CA 1
ATOM 18209 C C . ASN K 7 9 ? 208.929 173.579 111.995 1.00 136.22 9 ASN M C 1
ATOM 18210 O O . ASN K 7 9 ? 209.703 174.524 111.825 1.00 134.38 9 ASN M O 1
ATOM 18215 N N . MET K 7 10 ? 209.079 172.414 111.359 1.00 140.59 10 MET M N 1
ATOM 18216 C CA . MET K 7 10 ? 210.203 172.189 110.457 1.00 139.70 10 MET M CA 1
ATOM 18217 C C . MET K 7 10 ? 210.254 173.226 109.340 1.00 141.18 10 MET M C 1
ATOM 18218 O O . MET K 7 10 ? 211.332 173.508 108.803 1.00 140.97 10 MET M O 1
ATOM 18223 N N . GLY K 7 11 ? 209.111 173.804 108.982 1.00 149.75 11 GLY M N 1
ATOM 18224 C CA . GLY K 7 11 ? 209.050 174.743 107.882 1.00 149.91 11 GLY M CA 1
ATOM 18225 C C . GLY K 7 11 ? 208.414 174.116 106.662 1.00 150.00 11 GLY M C 1
ATOM 18226 O O . GLY K 7 11 ? 207.634 174.755 105.949 1.00 149.78 11 GLY M O 1
ATOM 18227 N N . GLU K 7 12 ? 208.745 172.853 106.419 1.00 152.78 12 GLU M N 1
ATOM 18228 C CA . GLU K 7 12 ? 208.127 172.054 105.373 1.00 152.69 12 GLU M CA 1
ATOM 18229 C C . GLU K 7 12 ? 207.293 170.961 106.023 1.00 153.59 12 GLU M C 1
ATOM 18230 O O . GLU K 7 12 ? 207.743 170.314 106.976 1.00 153.14 12 GLU M O 1
ATOM 18236 N N . ARG K 7 13 ? 206.074 170.779 105.524 1.00 161.97 13 ARG M N 1
ATOM 18237 C CA . ARG K 7 13 ? 205.180 169.768 106.069 1.00 161.58 13 ARG M CA 1
ATOM 18238 C C . ARG K 7 13 ? 205.795 168.382 105.914 1.00 162.21 13 ARG M C 1
ATOM 18239 O O . ARG K 7 13 ? 206.297 168.027 104.844 1.00 162.33 13 ARG M O 1
ATOM 18247 N N . ALA K 7 14 ? 205.750 167.597 106.988 1.00 164.18 14 ALA M N 1
ATOM 18248 C CA . ALA K 7 14 ? 206.516 166.363 107.093 1.00 164.10 14 ALA M CA 1
ATOM 18249 C C . ALA K 7 14 ? 205.600 165.148 107.145 1.00 164.47 14 ALA M C 1
ATOM 18250 O O . ALA K 7 14 ? 204.509 165.198 107.721 1.00 164.67 14 ALA M O 1
ATOM 18252 N N . TYR K 7 15 ? 206.059 164.060 106.531 1.00 160.07 15 TYR M N 1
ATOM 18253 C CA . TYR K 7 15 ? 205.376 162.782 106.628 1.00 159.95 15 TYR M CA 1
ATOM 18254 C C . TYR K 7 15 ? 205.534 162.211 108.037 1.00 160.22 15 TYR M C 1
ATOM 18255 O O . TYR K 7 15 ? 206.521 162.490 108.719 1.00 159.31 15 TYR M O 1
ATOM 18264 N N . PRO K 7 16 ? 204.570 161.411 108.500 1.00 161.21 16 PRO M N 1
ATOM 18265 C CA . PRO K 7 16 ? 204.717 160.775 109.817 1.00 160.08 16 PRO M CA 1
ATOM 18266 C C . PRO K 7 16 ? 205.835 159.745 109.851 1.00 159.80 16 PRO M C 1
ATOM 18267 O O . PRO K 7 16 ? 206.710 159.793 110.721 1.00 158.39 16 PRO M O 1
ATOM 18271 N N . ASP K 7 17 ? 205.810 158.805 108.903 1.00 155.48 17 ASP M N 1
ATOM 18272 C CA . ASP K 7 17 ? 206.811 157.742 108.882 1.00 155.49 17 ASP M CA 1
ATOM 18273 C C . ASP K 7 17 ? 208.200 158.283 108.566 1.00 155.72 17 ASP M C 1
ATOM 18274 O O . ASP K 7 17 ? 209.195 157.840 109.155 1.00 155.70 17 ASP M O 1
ATOM 18279 N N . ARG K 7 18 ? 208.293 159.231 107.629 1.00 151.46 18 ARG M N 1
ATOM 18280 C CA . ARG K 7 18 ? 209.589 159.824 107.321 1.00 151.19 18 ARG M CA 1
ATOM 18281 C C . ARG K 7 18 ? 210.135 160.572 108.529 1.00 151.12 18 ARG M C 1
ATOM 18282 O O . ARG K 7 18 ? 211.334 160.504 108.818 1.00 150.14 18 ARG M O 1
ATOM 18290 N N . ALA K 7 19 ? 209.267 161.288 109.249 1.00 149.96 19 ALA M N 1
ATOM 18291 C CA . ALA K 7 19 ? 209.701 161.958 110.470 1.00 149.33 19 ALA M CA 1
ATOM 18292 C C . ALA K 7 19 ? 210.165 160.952 111.512 1.00 148.82 19 ALA M C 1
ATOM 18293 O O . ALA K 7 19 ? 211.157 161.186 112.211 1.00 148.39 19 ALA M O 1
ATOM 18295 N N . ARG K 7 20 ? 209.452 159.831 111.639 1.00 143.94 20 ARG M N 1
ATOM 18296 C CA . ARG K 7 20 ? 209.851 158.801 112.592 1.00 144.40 20 ARG M CA 1
ATOM 18297 C C . ARG K 7 20 ? 211.239 158.269 112.264 1.00 143.17 20 ARG M C 1
ATOM 18298 O O . ARG K 7 20 ? 212.102 158.160 113.144 1.00 142.16 20 ARG M O 1
ATOM 18306 N N . ALA K 7 21 ? 211.477 157.952 110.991 1.00 144.31 21 ALA M N 1
ATOM 18307 C CA . ALA K 7 21 ? 212.790 157.462 110.586 1.00 144.25 21 ALA M CA 1
ATOM 18308 C C . ALA K 7 21 ? 213.867 158.516 110.814 1.00 144.94 21 ALA M C 1
ATOM 18309 O O . ALA K 7 21 ? 214.965 158.202 111.293 1.00 142.81 21 ALA M O 1
ATOM 18311 N N . MET K 7 22 ? 213.568 159.774 110.482 1.00 139.33 22 MET M N 1
ATOM 18312 C CA . MET K 7 22 ? 214.554 160.840 110.626 1.00 137.98 22 MET M CA 1
ATOM 18313 C C . MET K 7 22 ? 214.937 161.045 112.085 1.00 137.20 22 MET M C 1
ATOM 18314 O O . MET K 7 22 ? 216.121 161.168 112.414 1.00 135.39 22 MET M O 1
ATOM 18319 N N . VAL K 7 23 ? 213.947 161.081 112.980 1.00 136.40 23 VAL M N 1
ATOM 18320 C CA . VAL K 7 23 ? 214.255 161.284 114.391 1.00 135.17 23 VAL M CA 1
ATOM 18321 C C . VAL K 7 23 ? 214.963 160.063 114.964 1.00 134.43 23 VAL M C 1
ATOM 18322 O O . VAL K 7 23 ? 215.877 160.194 115.786 1.00 131.77 23 VAL M O 1
ATOM 18326 N N . ALA K 7 24 ? 214.575 158.858 114.529 1.00 136.89 24 ALA M N 1
ATOM 18327 C CA . ALA K 7 24 ? 215.260 157.659 114.995 1.00 136.87 24 ALA M CA 1
ATOM 18328 C C . ALA K 7 24 ? 216.728 157.682 114.597 1.00 137.70 24 ALA M C 1
ATOM 18329 O O . ALA K 7 24 ? 217.601 157.310 115.390 1.00 138.04 24 ALA M O 1
ATOM 18331 N N . GLU K 7 25 ? 217.020 158.117 113.370 1.00 136.43 25 GLU M N 1
ATOM 18332 C CA . GLU K 7 25 ? 218.410 158.302 112.971 1.00 136.17 25 GLU M CA 1
ATOM 18333 C C . GLU K 7 25 ? 219.082 159.376 113.817 1.00 136.60 25 GLU M C 1
ATOM 18334 O O . GLU K 7 25 ? 220.230 159.211 114.247 1.00 136.21 25 GLU M O 1
ATOM 18340 N N . LEU K 7 26 ? 218.380 160.483 114.067 1.00 138.90 26 LEU M N 1
ATOM 18341 C CA . LEU K 7 26 ? 218.940 161.549 114.891 1.00 139.96 26 LEU M CA 1
ATOM 18342 C C . LEU K 7 26 ? 219.125 161.097 116.333 1.00 140.12 26 LEU M C 1
ATOM 18343 O O . LEU K 7 26 ? 220.151 161.398 116.956 1.00 139.70 26 LEU M O 1
ATOM 18348 N N . MET K 7 27 ? 218.143 160.380 116.885 1.00 138.63 27 MET M N 1
ATOM 18349 C CA . MET K 7 27 ? 218.272 159.897 118.255 1.00 139.73 27 MET M CA 1
ATOM 18350 C C . MET K 7 27 ? 219.401 158.885 118.388 1.00 140.23 27 MET M C 1
ATOM 18351 O O . MET K 7 27 ? 220.042 158.811 119.441 1.00 140.09 27 MET M O 1
ATOM 18356 N N . ASP K 7 28 ? 219.675 158.115 117.332 1.00 138.25 28 ASP M N 1
ATOM 18357 C CA . ASP K 7 28 ? 220.680 157.060 117.421 1.00 137.04 28 ASP M CA 1
ATOM 18358 C C . ASP K 7 28 ? 222.017 157.586 117.927 1.00 137.52 28 ASP M C 1
ATOM 18359 O O . ASP K 7 28 ? 222.730 156.880 118.649 1.00 137.52 28 ASP M O 1
ATOM 18364 N N . GLY K 7 29 ? 222.373 158.820 117.564 1.00 141.10 29 GLY M N 1
ATOM 18365 C CA . GLY K 7 29 ? 223.600 159.407 118.079 1.00 140.49 29 GLY M CA 1
ATOM 18366 C C . GLY K 7 29 ? 223.545 159.684 119.572 1.00 141.83 29 GLY M C 1
ATOM 18367 O O . GLY K 7 29 ? 224.498 159.398 120.302 1.00 140.97 29 GLY M O 1
ATOM 18368 N N . VAL K 7 30 ? 222.431 160.243 120.046 1.00 139.91 30 VAL M N 1
ATOM 18369 C CA . VAL K 7 30 ? 222.325 160.691 121.433 1.00 139.66 30 VAL M CA 1
ATOM 18370 C C . VAL K 7 30 ? 222.106 159.495 122.350 1.00 139.14 30 VAL M C 1
ATOM 18371 O O . VAL K 7 30 ? 221.907 158.368 121.880 1.00 138.56 30 VAL M O 1
ATOM 18375 N N . GLN K 7 31 ? 222.159 159.739 123.669 1.00 130.37 31 GLN M N 1
ATOM 18376 C CA . GLN K 7 31 ? 222.115 158.741 124.735 1.00 129.87 31 GLN M CA 1
ATOM 18377 C C . GLN K 7 31 ? 221.100 157.639 124.449 1.00 130.97 31 GLN M C 1
ATOM 18378 O O . GLN K 7 31 ? 219.902 157.915 124.312 1.00 129.18 31 GLN M O 1
ATOM 18384 N N . PRO K 7 32 ? 221.546 156.383 124.363 1.00 132.32 32 PRO M N 1
ATOM 18385 C CA . PRO K 7 32 ? 220.637 155.300 123.950 1.00 130.39 32 PRO M CA 1
ATOM 18386 C C . PRO K 7 32 ? 219.448 155.091 124.871 1.00 129.94 32 PRO M C 1
ATOM 18387 O O . PRO K 7 32 ? 218.409 154.598 124.411 1.00 131.26 32 PRO M O 1
ATOM 18391 N N . GLY K 7 33 ? 219.569 155.421 126.159 1.00 125.13 33 GLY M N 1
ATOM 18392 C CA . GLY K 7 33 ? 218.442 155.232 127.060 1.00 125.25 33 GLY M CA 1
ATOM 18393 C C . GLY K 7 33 ? 217.228 156.029 126.629 1.00 126.27 33 GLY M C 1
ATOM 18394 O O . GLY K 7 33 ? 216.121 155.492 126.518 1.00 126.42 33 GLY M O 1
ATOM 18395 N N . LEU K 7 34 ? 217.429 157.318 126.342 1.00 124.87 34 LEU M N 1
ATOM 18396 C CA . LEU K 7 34 ? 216.340 158.143 125.834 1.00 124.69 34 LEU M CA 1
ATOM 18397 C C . LEU K 7 34 ? 215.849 157.644 124.485 1.00 121.85 34 LEU M C 1
ATOM 18398 O O . LEU K 7 34 ? 214.661 157.754 124.181 1.00 120.61 34 LEU M O 1
ATOM 18403 N N . VAL K 7 35 ? 216.742 157.077 123.677 1.00 125.76 35 VAL M N 1
ATOM 18404 C CA . VAL K 7 35 ? 216.362 156.554 122.367 1.00 127.91 35 VAL M CA 1
ATOM 18405 C C . VAL K 7 35 ? 215.348 155.424 122.522 1.00 128.04 35 VAL M C 1
ATOM 18406 O O . VAL K 7 35 ? 214.229 155.472 121.984 1.00 127.47 35 VAL M O 1
ATOM 18410 N N . ALA K 7 36 ? 215.733 154.393 123.279 1.00 136.24 36 ALA M N 1
ATOM 18411 C CA . ALA K 7 36 ? 214.858 153.246 123.488 1.00 137.09 36 ALA M CA 1
ATOM 18412 C C . ALA K 7 36 ? 213.589 153.640 124.227 1.00 138.14 36 ALA M C 1
ATOM 18413 O O . ALA K 7 36 ? 212.521 153.073 123.968 1.00 136.78 36 ALA M O 1
ATOM 18415 N N . THR K 7 37 ? 213.680 154.602 125.150 1.00 136.88 37 THR M N 1
ATOM 18416 C CA . THR K 7 37 ? 212.477 155.096 125.810 1.00 135.74 37 THR M CA 1
ATOM 18417 C C . THR K 7 37 ? 211.547 155.785 124.818 1.00 134.20 37 THR M C 1
ATOM 18418 O O . THR K 7 37 ? 210.325 155.609 124.878 1.00 131.18 37 THR M O 1
ATOM 18422 N N . LEU K 7 38 ? 212.110 156.564 123.891 1.00 132.71 38 LEU M N 1
ATOM 18423 C CA . LEU K 7 38 ? 211.289 157.341 122.971 1.00 131.88 38 LEU M CA 1
ATOM 18424 C C . LEU K 7 38 ? 210.550 156.441 121.993 1.00 131.02 38 LEU M C 1
ATOM 18425 O O . LEU K 7 38 ? 209.334 156.574 121.816 1.00 132.21 38 LEU M O 1
ATOM 18430 N N . MET K 7 39 ? 211.255 155.510 121.346 1.00 131.12 39 MET M N 1
ATOM 18431 C CA . MET K 7 39 ? 210.553 154.634 120.415 1.00 131.81 39 MET M CA 1
ATOM 18432 C C . MET K 7 39 ? 210.056 153.348 121.066 1.00 133.59 39 MET M C 1
ATOM 18433 O O . MET K 7 39 ? 209.868 152.347 120.365 1.00 135.81 39 MET M O 1
ATOM 18438 N N . ASN K 7 40 ? 209.831 153.360 122.381 1.00 134.80 40 ASN M N 1
ATOM 18439 C CA . ASN K 7 40 ? 209.183 152.254 123.088 1.00 135.79 40 ASN M CA 1
ATOM 18440 C C . ASN K 7 40 ? 209.907 150.931 122.851 1.00 136.27 40 ASN M C 1
ATOM 18441 O O . ASN K 7 40 ? 209.283 149.885 122.667 1.00 135.25 40 ASN M O 1
ATOM 18446 N N . TYR K 7 41 ? 211.234 150.977 122.853 1.00 140.37 41 TYR M N 1
ATOM 18447 C CA . TYR K 7 41 ? 212.057 149.801 122.622 1.00 141.05 41 TYR M CA 1
ATOM 18448 C C . TYR K 7 41 ? 212.677 149.340 123.933 1.00 142.11 41 TYR M C 1
ATOM 18449 O O . TYR K 7 41 ? 213.140 150.159 124.733 1.00 141.32 41 TYR M O 1
ATOM 18458 N N . ILE K 7 42 ? 212.665 148.028 124.151 1.00 141.24 42 ILE M N 1
ATOM 18459 C CA . ILE K 7 42 ? 213.249 147.478 125.378 1.00 140.10 42 ILE M CA 1
ATOM 18460 C C . ILE K 7 42 ? 214.737 147.795 125.402 1.00 139.44 42 ILE M C 1
ATOM 18461 O O . ILE K 7 42 ? 215.417 147.646 124.365 1.00 139.69 42 ILE M O 1
ATOM 18466 N N . PRO K 7 43 ? 215.293 148.261 126.528 1.00 134.78 43 PRO M N 1
ATOM 18467 C CA . PRO K 7 43 ? 216.726 148.585 126.575 1.00 134.91 43 PRO M CA 1
ATOM 18468 C C . PRO K 7 43 ? 217.614 147.432 126.134 1.00 134.57 43 PRO M C 1
ATOM 18469 O O . PRO K 7 43 ? 217.635 146.371 126.765 1.00 133.35 43 PRO M O 1
ATOM 18473 N N . GLY K 7 44 ? 218.352 147.637 125.046 1.00 133.20 44 GLY M N 1
ATOM 18474 C CA . GLY K 7 44 ? 219.210 146.628 124.475 1.00 132.66 44 GLY M CA 1
ATOM 18475 C C . GLY K 7 44 ? 218.634 145.922 123.265 1.00 134.45 44 GLY M C 1
ATOM 18476 O O . GLY K 7 44 ? 219.390 145.288 122.520 1.00 133.20 44 GLY M O 1
ATOM 18477 N N . THR K 7 45 ? 217.327 146.015 123.050 1.00 144.40 45 THR M N 1
ATOM 18478 C CA . THR K 7 45 ? 216.656 145.389 121.918 1.00 144.56 45 THR M CA 1
ATOM 18479 C C . THR K 7 45 ? 215.958 146.458 121.081 1.00 143.96 45 THR M C 1
ATOM 18480 O O . THR K 7 45 ? 216.088 147.659 121.327 1.00 142.35 45 THR M O 1
ATOM 18484 N N . SER K 7 46 ? 215.211 146.002 120.079 1.00 150.45 46 SER M N 1
ATOM 18485 C CA . SER K 7 46 ? 214.452 146.870 119.187 1.00 150.11 46 SER M CA 1
ATOM 18486 C C . SER K 7 46 ? 213.074 146.284 118.920 1.00 149.99 46 SER M C 1
ATOM 18487 O O . SER K 7 46 ? 212.570 146.314 117.794 1.00 149.73 46 SER M O 1
ATOM 18490 N N . THR K 7 47 ? 212.444 145.737 119.955 1.00 155.34 47 THR M N 1
ATOM 18491 C CA . THR K 7 47 ? 211.154 145.076 119.826 1.00 157.43 47 THR M CA 1
ATOM 18492 C C . THR K 7 47 ? 210.034 145.991 120.305 1.00 156.99 47 THR M C 1
ATOM 18493 O O . THR K 7 47 ? 210.163 146.663 121.333 1.00 156.29 47 THR M O 1
ATOM 18497 N N . SER K 7 48 ? 208.937 146.015 119.552 1.00 159.09 48 SER M N 1
ATOM 18498 C CA . SER K 7 48 ? 207.765 146.780 119.951 1.00 158.53 48 SER M CA 1
ATOM 18499 C C . SER K 7 48 ? 207.086 146.111 121.138 1.00 158.71 48 SER M C 1
ATOM 18500 O O . SER K 7 48 ? 206.832 144.903 121.129 1.00 158.66 48 SER M O 1
ATOM 18503 N N . ARG K 7 49 ? 206.787 146.906 122.160 1.00 149.38 49 ARG M N 1
ATOM 18504 C CA . ARG K 7 49 ? 206.266 146.369 123.407 1.00 148.99 49 ARG M CA 1
ATOM 18505 C C . ARG K 7 49 ? 204.803 145.966 123.262 1.00 149.03 49 ARG M C 1
ATOM 18506 O O . ARG K 7 49 ? 204.033 146.582 122.519 1.00 147.82 49 ARG M O 1
ATOM 18514 N N . THR K 7 50 ? 204.428 144.906 123.984 1.00 166.92 50 THR M N 1
ATOM 18515 C CA . THR K 7 50 ? 203.037 144.463 123.992 1.00 167.58 50 THR M CA 1
ATOM 18516 C C . THR K 7 50 ? 202.128 145.522 124.599 1.00 166.91 50 THR M C 1
ATOM 18517 O O . THR K 7 50 ? 201.029 145.774 124.091 1.00 165.99 50 THR M O 1
ATOM 18521 N N . GLU K 7 51 ? 202.573 146.149 125.684 1.00 156.50 51 GLU M N 1
ATOM 18522 C CA . GLU K 7 51 ? 201.755 147.120 126.392 1.00 156.09 51 GLU M CA 1
ATOM 18523 C C . GLU K 7 51 ? 201.493 148.343 125.522 1.00 154.92 51 GLU M C 1
ATOM 18524 O O . GLU K 7 51 ? 202.278 148.681 124.632 1.00 153.45 51 GLU M O 1
ATOM 18530 N N . PHE K 7 52 ? 200.360 148.996 125.786 1.00 144.76 52 PHE M N 1
ATOM 18531 C CA . PHE K 7 52 ? 199.896 150.215 125.136 1.00 144.46 52 PHE M CA 1
ATOM 18532 C C . PHE K 7 52 ? 201.026 151.234 125.051 1.00 143.84 52 PHE M C 1
ATOM 18533 O O . PHE K 7 52 ? 201.455 151.770 126.081 1.00 144.06 52 PHE M O 1
ATOM 18541 N N . PRO K 7 53 ? 201.544 151.516 123.857 1.00 138.74 53 PRO M N 1
ATOM 18542 C CA . PRO K 7 53 ? 202.590 152.538 123.742 1.00 140.02 53 PRO M CA 1
ATOM 18543 C C . PRO K 7 53 ? 202.064 153.908 124.142 1.00 136.70 53 PRO M C 1
ATOM 18544 O O . PRO K 7 53 ? 200.970 154.318 123.748 1.00 134.10 53 PRO M O 1
ATOM 18548 N N . THR K 7 54 ? 202.864 154.618 124.936 1.00 129.15 54 THR M N 1
ATOM 18549 C CA . THR K 7 54 ? 202.458 155.897 125.498 1.00 129.61 54 THR M CA 1
ATOM 18550 C C . THR K 7 54 ? 203.041 157.095 124.763 1.00 130.62 54 THR M C 1
ATOM 18551 O O . THR K 7 54 ? 202.429 158.168 124.782 1.00 134.08 54 THR M O 1
ATOM 18555 N N . VAL K 7 55 ? 204.191 156.943 124.112 1.00 124.92 55 VAL M N 1
ATOM 18556 C CA . VAL K 7 55 ? 204.805 158.005 123.325 1.00 124.35 55 VAL M CA 1
ATOM 18557 C C . VAL K 7 55 ? 204.652 157.637 121.857 1.00 124.83 55 VAL M C 1
ATOM 18558 O O . VAL K 7 55 ? 205.108 156.571 121.427 1.00 127.35 55 VAL M O 1
ATOM 18562 N N . GLN K 7 56 ? 204.013 158.516 121.090 1.00 125.24 56 GLN M N 1
ATOM 18563 C CA . GLN K 7 56 ? 203.750 158.267 119.681 1.00 125.15 56 GLN M CA 1
ATOM 18564 C C . GLN K 7 56 ? 203.991 159.550 118.899 1.00 123.90 56 GLN M C 1
ATOM 18565 O O . GLN K 7 56 ? 204.397 160.575 119.455 1.00 123.85 56 GLN M O 1
ATOM 18571 N N . PHE K 7 57 ? 203.733 159.490 117.598 1.00 130.50 57 PHE M N 1
ATOM 18572 C CA . PHE K 7 57 ? 203.990 160.594 116.685 1.00 131.89 57 PHE M CA 1
ATOM 18573 C C . PHE K 7 57 ? 202.677 161.059 116.056 1.00 134.20 57 PHE M C 1
ATOM 18574 O O . PHE K 7 57 ? 201.589 160.611 116.426 1.00 134.56 57 PHE M O 1
ATOM 18582 N N . GLY K 7 58 ? 202.793 161.971 115.096 1.00 137.57 58 GLY M N 1
ATOM 18583 C CA . GLY K 7 58 ? 201.642 162.493 114.388 1.00 136.00 58 GLY M CA 1
ATOM 18584 C C . GLY K 7 58 ? 201.999 163.666 113.501 1.00 136.52 58 GLY M C 1
ATOM 18585 O O . GLY K 7 58 ? 203.044 164.297 113.685 1.00 135.48 58 GLY M O 1
ATOM 18586 N N . GLY K 7 59 ? 201.132 163.976 112.539 1.00 152.79 59 GLY M N 1
ATOM 18587 C CA . GLY K 7 59 ? 201.425 165.012 111.575 1.00 153.78 59 GLY M CA 1
ATOM 18588 C C . GLY K 7 59 ? 201.043 166.405 112.041 1.00 152.63 59 GLY M C 1
ATOM 18589 O O . GLY K 7 59 ? 200.339 166.590 113.032 1.00 151.47 59 GLY M O 1
ATOM 18590 N N . ALA K 7 60 ? 201.529 167.394 111.294 1.00 153.97 60 ALA M N 1
ATOM 18591 C CA . ALA K 7 60 ? 201.236 168.794 111.559 1.00 153.85 60 ALA M CA 1
ATOM 18592 C C . ALA K 7 60 ? 201.297 169.559 110.246 1.00 154.40 60 ALA M C 1
ATOM 18593 O O . ALA K 7 60 ? 201.824 169.067 109.244 1.00 154.82 60 ALA M O 1
ATOM 18595 N N . SER K 7 61 ? 200.743 170.774 110.259 1.00 149.95 61 SER M N 1
ATOM 18596 C CA . SER K 7 61 ? 200.718 171.592 109.052 1.00 150.36 61 SER M CA 1
ATOM 18597 C C . SER K 7 61 ? 202.112 171.975 108.577 1.00 151.15 61 SER M C 1
ATOM 18598 O O . SER K 7 61 ? 202.302 172.217 107.381 1.00 151.24 61 SER M O 1
ATOM 18601 N N . ASP K 7 62 ? 203.092 172.037 109.483 1.00 146.95 62 ASP M N 1
ATOM 18602 C CA . ASP K 7 62 ? 204.447 172.413 109.097 1.00 145.78 62 ASP M CA 1
ATOM 18603 C C . ASP K 7 62 ? 205.505 171.537 109.762 1.00 146.05 62 ASP M C 1
ATOM 18604 O O . ASP K 7 62 ? 206.668 171.951 109.857 1.00 144.52 62 ASP M O 1
ATOM 18609 N N . GLY K 7 63 ? 205.136 170.346 110.222 1.00 146.47 63 GLY M N 1
ATOM 18610 C CA . GLY K 7 63 ? 206.084 169.439 110.836 1.00 144.71 63 GLY M CA 1
ATOM 18611 C C . GLY K 7 63 ? 205.428 168.197 111.399 1.00 144.47 63 GLY M C 1
ATOM 18612 O O . GLY K 7 63 ? 204.449 167.695 110.840 1.00 144.59 63 GLY M O 1
ATOM 18613 N N . PHE K 7 64 ? 205.960 167.691 112.506 1.00 130.89 64 PHE M N 1
ATOM 18614 C CA . PHE K 7 64 ? 205.421 166.521 113.178 1.00 129.75 64 PHE M CA 1
ATOM 18615 C C . PHE K 7 64 ? 205.051 166.886 114.609 1.00 130.27 64 PHE M C 1
ATOM 18616 O O . PHE K 7 64 ? 205.554 167.862 115.172 1.00 131.25 64 PHE M O 1
ATOM 18624 N N . CYS K 7 65 ? 204.164 166.090 115.197 1.00 125.75 65 CYS M N 1
ATOM 18625 C CA . CYS K 7 65 ? 203.670 166.344 116.541 1.00 126.02 65 CYS M CA 1
ATOM 18626 C C . CYS K 7 65 ? 203.996 165.170 117.453 1.00 125.23 65 CYS M C 1
ATOM 18627 O O . CYS K 7 65 ? 203.895 164.007 117.049 1.00 127.13 65 CYS M O 1
ATOM 18630 N N . LEU K 7 66 ? 204.408 165.486 118.676 1.00 116.06 66 LEU M N 1
ATOM 18631 C CA . LEU K 7 66 ? 204.645 164.485 119.705 1.00 115.71 66 LEU M CA 1
ATOM 18632 C C . LEU K 7 66 ? 203.400 164.357 120.569 1.00 115.74 66 LEU M C 1
ATOM 18633 O O . LEU K 7 66 ? 202.871 165.362 121.053 1.00 119.71 66 LEU M O 1
ATOM 18638 N N . LEU K 7 67 ? 202.932 163.128 120.761 1.00 116.33 67 LEU M N 1
ATOM 18639 C CA . LEU K 7 67 ? 201.752 162.859 121.582 1.00 118.56 67 LEU M CA 1
ATOM 18640 C C . LEU K 7 67 ? 202.142 161.847 122.653 1.00 120.65 67 LEU M C 1
ATOM 18641 O O . LEU K 7 67 ? 202.200 160.644 122.386 1.00 126.87 67 LEU M O 1
ATOM 18646 N N . GLY K 7 68 ? 202.407 162.334 123.861 1.00 120.50 68 GLY M N 1
ATOM 18647 C CA . GLY K 7 68 ? 202.765 161.457 124.956 1.00 121.16 68 GLY M CA 1
ATOM 18648 C C . GLY K 7 68 ? 201.609 161.189 125.895 1.00 120.98 68 GLY M C 1
ATOM 18649 O O . GLY K 7 68 ? 201.278 162.025 126.740 1.00 123.84 68 GLY M O 1
ATOM 18650 N N . PHE K 7 69 ? 200.991 160.020 125.761 1.00 118.48 69 PHE M N 1
ATOM 18651 C CA . PHE K 7 69 ? 199.858 159.670 126.599 1.00 117.57 69 PHE M CA 1
ATOM 18652 C C . PHE K 7 69 ? 200.306 159.435 128.039 1.00 119.26 69 PHE M C 1
ATOM 18653 O O . PHE K 7 69 ? 201.471 159.139 128.317 1.00 118.82 69 PHE M O 1
ATOM 18661 N N . GLY K 7 70 ? 199.360 159.584 128.961 1.00 118.43 70 GLY M N 1
ATOM 18662 C CA . GLY K 7 70 ? 199.603 159.281 130.357 1.00 117.67 70 GLY M CA 1
ATOM 18663 C C . GLY K 7 70 ? 200.598 160.197 131.036 1.00 117.03 70 GLY M C 1
ATOM 18664 O O . GLY K 7 70 ? 201.208 161.058 130.395 1.00 117.33 70 GLY M O 1
ATOM 18665 N N . ASP K 7 71 ? 200.767 160.019 132.347 1.00 115.71 71 ASP M N 1
ATOM 18666 C CA . ASP K 7 71 ? 201.729 160.831 133.083 1.00 117.37 71 ASP M CA 1
ATOM 18667 C C . ASP K 7 71 ? 203.161 160.459 132.721 1.00 118.27 71 ASP M C 1
ATOM 18668 O O . ASP K 7 71 ? 204.013 161.340 132.555 1.00 117.88 71 ASP M O 1
ATOM 18673 N N . GLY K 7 72 ? 203.448 159.161 132.603 1.00 121.57 72 GLY M N 1
ATOM 18674 C CA . GLY K 7 72 ? 204.800 158.746 132.262 1.00 120.91 72 GLY M CA 1
ATOM 18675 C C . GLY K 7 72 ? 205.214 159.194 130.873 1.00 121.78 72 GLY M C 1
ATOM 18676 O O . GLY K 7 72 ? 206.297 159.755 130.686 1.00 120.11 72 GLY M O 1
ATOM 18677 N N . GLY K 7 73 ? 204.348 158.970 129.883 1.00 123.53 73 GLY M N 1
ATOM 18678 C CA . GLY K 7 73 ? 204.668 159.387 128.527 1.00 123.10 73 GLY M CA 1
ATOM 18679 C C . GLY K 7 73 ? 204.767 160.894 128.394 1.00 124.13 73 GLY M C 1
ATOM 18680 O O . GLY K 7 73 ? 205.624 161.410 127.667 1.00 126.23 73 GLY M O 1
ATOM 18681 N N . GLY K 7 74 ? 203.895 161.620 129.093 1.00 118.44 74 GLY M N 1
ATOM 18682 C CA . GLY K 7 74 ? 204.009 163.067 129.117 1.00 118.18 74 GLY M CA 1
ATOM 18683 C C . GLY K 7 74 ? 205.339 163.529 129.676 1.00 119.53 74 GLY M C 1
ATOM 18684 O O . GLY K 7 74 ? 205.979 164.420 129.118 1.00 122.29 74 GLY M O 1
ATOM 18685 N N . ALA K 7 75 ? 205.784 162.914 130.775 1.00 116.35 75 ALA M N 1
ATOM 18686 C CA . ALA K 7 75 ? 207.075 163.273 131.352 1.00 115.62 75 ALA M CA 1
ATOM 18687 C C . ALA K 7 75 ? 208.218 162.949 130.397 1.00 115.64 75 ALA M C 1
ATOM 18688 O O . ALA K 7 75 ? 209.178 163.723 130.278 1.00 116.80 75 ALA M O 1
ATOM 18690 N N . ILE K 7 76 ? 208.134 161.801 129.717 1.00 116.08 76 ILE M N 1
ATOM 18691 C CA . ILE K 7 76 ? 209.168 161.417 128.758 1.00 118.25 76 ILE M CA 1
ATOM 18692 C C . ILE K 7 76 ? 209.265 162.451 127.644 1.00 117.39 76 ILE M C 1
ATOM 18693 O O . ILE K 7 76 ? 210.358 162.896 127.274 1.00 115.90 76 ILE M O 1
ATOM 18698 N N . VAL K 7 77 ? 208.119 162.858 127.100 1.00 115.75 77 VAL M N 1
ATOM 18699 C CA . VAL K 7 77 ? 208.131 163.888 126.066 1.00 114.85 77 VAL M CA 1
ATOM 18700 C C . VAL K 7 77 ? 208.692 165.190 126.624 1.00 115.97 77 VAL M C 1
ATOM 18701 O O . VAL K 7 77 ? 209.484 165.877 125.965 1.00 118.58 77 VAL M O 1
ATOM 18705 N N . ARG K 7 78 ? 208.308 165.541 127.856 1.00 117.72 78 ARG M N 1
ATOM 18706 C CA . ARG K 7 78 ? 208.725 166.817 128.431 1.00 117.37 78 ARG M CA 1
ATOM 18707 C C . ARG K 7 78 ? 210.237 166.900 128.585 1.00 118.99 78 ARG M C 1
ATOM 18708 O O . ARG K 7 78 ? 210.836 167.941 128.289 1.00 119.36 78 ARG M O 1
ATOM 18716 N N . ASP K 7 79 ? 210.879 165.828 129.046 1.00 116.80 79 ASP M N 1
ATOM 18717 C CA . ASP K 7 79 ? 212.331 165.907 129.181 1.00 115.36 79 ASP M CA 1
ATOM 18718 C C . ASP K 7 79 ? 213.058 165.446 127.925 1.00 116.70 79 ASP M C 1
ATOM 18719 O O . ASP K 7 79 ? 214.293 165.479 127.897 1.00 114.07 79 ASP M O 1
ATOM 18724 N N . ALA K 7 80 ? 212.331 165.026 126.884 1.00 119.37 80 ALA M N 1
ATOM 18725 C CA . ALA K 7 80 ? 212.960 164.663 125.622 1.00 118.46 80 ALA M CA 1
ATOM 18726 C C . ALA K 7 80 ? 212.924 165.764 124.568 1.00 119.14 80 ALA M C 1
ATOM 18727 O O . ALA K 7 80 ? 213.731 165.719 123.633 1.00 118.84 80 ALA M O 1
ATOM 18729 N N . VAL K 7 81 ? 212.014 166.742 124.679 1.00 120.52 81 VAL M N 1
ATOM 18730 C CA . VAL K 7 81 ? 211.962 167.817 123.675 1.00 119.16 81 VAL M CA 1
ATOM 18731 C C . VAL K 7 81 ? 213.255 168.610 123.532 1.00 118.05 81 VAL M C 1
ATOM 18732 O O . VAL K 7 81 ? 213.614 168.941 122.392 1.00 118.43 81 VAL M O 1
ATOM 18736 N N . PRO K 7 82 ? 213.992 168.981 124.595 1.00 113.63 82 PRO M N 1
ATOM 18737 C CA . PRO K 7 82 ? 215.193 169.798 124.341 1.00 112.07 82 PRO M CA 1
ATOM 18738 C C . PRO K 7 82 ? 216.228 169.091 123.482 1.00 113.20 82 PRO M C 1
ATOM 18739 O O . PRO K 7 82 ? 216.803 169.706 122.574 1.00 114.00 82 PRO M O 1
ATOM 18743 N N . LEU K 7 83 ? 216.455 167.799 123.723 1.00 114.76 83 LEU M N 1
ATOM 18744 C CA . LEU K 7 83 ? 217.462 167.071 122.959 1.00 113.83 83 LEU M CA 1
ATOM 18745 C C . LEU K 7 83 ? 217.051 166.913 121.500 1.00 111.86 83 LEU M C 1
ATOM 18746 O O . LEU K 7 83 ? 217.869 167.118 120.595 1.00 110.59 83 LEU M O 1
ATOM 18751 N N . ILE K 7 84 ? 215.792 166.545 121.249 1.00 112.37 84 ILE M N 1
ATOM 18752 C CA . ILE K 7 84 ? 215.347 166.372 119.870 1.00 112.88 84 ILE M CA 1
ATOM 18753 C C . ILE K 7 84 ? 215.330 167.710 119.143 1.00 113.47 84 ILE M C 1
ATOM 18754 O O . ILE K 7 84 ? 215.640 167.782 117.949 1.00 114.26 84 ILE M O 1
ATOM 18759 N N . HIS K 7 85 ? 214.983 168.792 119.843 1.00 115.67 85 HIS M N 1
ATOM 18760 C CA . HIS K 7 85 ? 215.029 170.107 119.214 1.00 116.24 85 HIS M CA 1
ATOM 18761 C C . HIS K 7 85 ? 216.457 170.505 118.866 1.00 117.60 85 HIS M C 1
ATOM 18762 O O . HIS K 7 85 ? 216.706 171.065 117.791 1.00 117.74 85 HIS M O 1
ATOM 18769 N N . ALA K 7 86 ? 217.409 170.229 119.760 1.00 113.57 86 ALA M N 1
ATOM 18770 C CA . ALA K 7 86 ? 218.806 170.517 119.451 1.00 111.04 86 ALA M CA 1
ATOM 18771 C C . ALA K 7 86 ? 219.280 169.699 118.256 1.00 112.64 86 ALA M C 1
ATOM 18772 O O . ALA K 7 86 ? 219.990 170.211 117.382 1.00 114.44 86 ALA M O 1
ATOM 18774 N N . ALA K 7 87 ? 218.888 168.425 118.199 1.00 115.98 87 ALA M N 1
ATOM 18775 C CA . ALA K 7 87 ? 219.261 167.586 117.065 1.00 116.90 87 ALA M CA 1
ATOM 18776 C C . ALA K 7 87 ? 218.664 168.114 115.766 1.00 117.56 87 ALA M C 1
ATOM 18777 O O . ALA K 7 87 ? 219.337 168.135 114.729 1.00 117.95 87 ALA M O 1
ATOM 18779 N N . LEU K 7 88 ? 217.400 168.539 115.802 1.00 116.21 88 LEU M N 1
ATOM 18780 C CA . LEU K 7 88 ? 216.770 169.101 114.611 1.00 115.08 88 LEU M CA 1
ATOM 18781 C C . LEU K 7 88 ? 217.470 170.378 114.171 1.00 116.19 88 LEU M C 1
ATOM 18782 O O . LEU K 7 88 ? 217.659 170.610 112.971 1.00 118.11 88 LEU M O 1
ATOM 18787 N N . ALA K 7 89 ? 217.852 171.224 115.129 1.00 112.97 89 ALA M N 1
ATOM 18788 C CA . ALA K 7 89 ? 218.584 172.439 114.791 1.00 113.61 89 ALA M CA 1
ATOM 18789 C C . ALA K 7 89 ? 219.921 172.109 114.144 1.00 113.42 89 ALA M C 1
ATOM 18790 O O . ALA K 7 89 ? 220.333 172.763 113.179 1.00 113.09 89 ALA M O 1
ATOM 18792 N N . ARG K 7 90 ? 220.615 171.095 114.665 1.00 116.39 90 ARG M N 1
ATOM 18793 C CA . ARG K 7 90 ? 221.881 170.683 114.066 1.00 117.56 90 ARG M CA 1
ATOM 18794 C C . ARG K 7 90 ? 221.679 170.144 112.655 1.00 117.48 90 ARG M C 1
ATOM 18795 O O . ARG K 7 90 ? 222.479 170.423 111.755 1.00 117.86 90 ARG M O 1
ATOM 18803 N N . ARG K 7 91 ? 220.614 169.368 112.441 1.00 123.92 91 ARG M N 1
ATOM 18804 C CA . ARG K 7 91 ? 220.445 168.684 111.162 1.00 124.19 91 ARG M CA 1
ATOM 18805 C C . ARG K 7 91 ? 220.036 169.648 110.052 1.00 125.69 91 ARG M C 1
ATOM 18806 O O . ARG K 7 91 ? 220.508 169.523 108.917 1.00 124.89 91 ARG M O 1
ATOM 18814 N N . MET K 7 92 ? 219.161 170.612 110.351 1.00 129.16 92 MET M N 1
ATOM 18815 C CA . MET K 7 92 ? 218.765 171.626 109.376 1.00 128.70 92 MET M CA 1
ATOM 18816 C C . MET K 7 92 ? 219.286 172.986 109.820 1.00 126.76 92 MET M C 1
ATOM 18817 O O . MET K 7 92 ? 218.615 173.699 110.579 1.00 125.80 92 MET M O 1
ATOM 18822 N N . PRO K 7 93 ? 220.476 173.396 109.373 1.00 135.52 93 PRO M N 1
ATOM 18823 C CA . PRO K 7 93 ? 220.932 174.765 109.640 1.00 136.88 93 PRO M CA 1
ATOM 18824 C C . PRO K 7 93 ? 220.308 175.799 108.722 1.00 137.29 93 PRO M C 1
ATOM 18825 O O . PRO K 7 93 ? 220.528 177.000 108.930 1.00 136.36 93 PRO M O 1
ATOM 18829 N N . ASP K 7 94 ? 219.545 175.374 107.718 1.00 141.66 94 ASP M N 1
ATOM 18830 C CA . ASP K 7 94 ? 218.942 176.277 106.748 1.00 142.45 94 ASP M CA 1
ATOM 18831 C C . ASP K 7 94 ? 217.536 176.715 107.132 1.00 141.85 94 ASP M C 1
ATOM 18832 O O . ASP K 7 94 ? 216.920 177.486 106.388 1.00 140.94 94 ASP M O 1
ATOM 18837 N N . ARG K 7 95 ? 217.013 176.247 108.262 1.00 137.26 95 ARG M N 1
ATOM 18838 C CA . ARG K 7 95 ? 215.685 176.638 108.705 1.00 137.06 95 ARG M CA 1
ATOM 18839 C C . ARG K 7 95 ? 215.677 176.699 110.225 1.00 137.70 95 ARG M C 1
ATOM 18840 O O . ARG K 7 95 ? 216.430 175.985 110.892 1.00 137.48 95 ARG M O 1
ATOM 18848 N N . ILE K 7 96 ? 214.822 177.562 110.766 1.00 127.83 96 ILE M N 1
ATOM 18849 C CA . ILE K 7 96 ? 214.714 177.770 112.205 1.00 126.40 96 ILE M CA 1
ATOM 18850 C C . ILE K 7 96 ? 213.561 176.922 112.723 1.00 126.13 96 ILE M C 1
ATOM 18851 O O . ILE K 7 96 ? 212.405 177.125 112.333 1.00 125.22 96 ILE M O 1
ATOM 18856 N N . ILE K 7 97 ? 213.871 175.978 113.604 1.00 122.38 97 ILE M N 1
ATOM 18857 C CA . ILE K 7 97 ? 212.868 175.108 114.204 1.00 120.89 97 ILE M CA 1
ATOM 18858 C C . ILE K 7 97 ? 212.352 175.770 115.474 1.00 121.80 97 ILE M C 1
ATOM 18859 O O . ILE K 7 97 ? 213.138 176.258 116.295 1.00 125.25 97 ILE M O 1
ATOM 18864 N N . GLN K 7 98 ? 211.032 175.817 115.627 1.00 121.39 98 GLN M N 1
ATOM 18865 C CA . GLN K 7 98 ? 210.419 176.492 116.761 1.00 122.29 98 GLN M CA 1
ATOM 18866 C C . GLN K 7 98 ? 209.418 175.556 117.421 1.00 123.21 98 GLN M C 1
ATOM 18867 O O . GLN K 7 98 ? 208.690 174.829 116.739 1.00 122.64 98 GLN M O 1
ATOM 18873 N N . VAL K 7 99 ? 209.381 175.585 118.751 1.00 124.55 99 VAL M N 1
ATOM 18874 C CA . VAL K 7 99 ? 208.626 174.624 119.544 1.00 123.26 99 VAL M CA 1
ATOM 18875 C C . VAL K 7 99 ? 207.702 175.377 120.488 1.00 125.08 99 VAL M C 1
ATOM 18876 O O . VAL K 7 99 ? 208.140 176.295 121.190 1.00 123.63 99 VAL M O 1
ATOM 18880 N N . GLU K 7 100 ? 206.430 174.988 120.506 1.00 128.82 100 GLU M N 1
ATOM 18881 C CA . GLU K 7 100 ? 205.495 175.414 121.535 1.00 128.11 100 GLU M CA 1
ATOM 18882 C C . GLU K 7 100 ? 204.899 174.173 122.185 1.00 126.42 100 GLU M C 1
ATOM 18883 O O . GLU K 7 100 ? 204.625 173.175 121.509 1.00 124.49 100 GLU M O 1
ATOM 18889 N N . HIS K 7 101 ? 204.736 174.226 123.501 1.00 121.00 101 HIS M N 1
ATOM 18890 C CA . HIS K 7 101 ? 204.282 173.088 124.287 1.00 119.28 101 HIS M CA 1
ATOM 18891 C C . HIS K 7 101 ? 202.843 173.306 124.730 1.00 119.56 101 HIS M C 1
ATOM 18892 O O . HIS K 7 101 ? 202.504 174.373 125.252 1.00 123.82 101 HIS M O 1
ATOM 18899 N N . LYS K 7 102 ? 202.001 172.301 124.509 1.00 116.34 102 LYS M N 1
ATOM 18900 C CA . LYS K 7 102 ? 200.592 172.345 124.885 1.00 115.88 102 LYS M CA 1
ATOM 18901 C C . LYS K 7 102 ? 200.294 171.134 125.757 1.00 119.09 102 LYS M C 1
ATOM 18902 O O . LYS K 7 102 ? 200.255 170.003 125.262 1.00 123.65 102 LYS M O 1
ATOM 18908 N N . GLU K 7 103 ? 200.075 171.369 127.047 1.00 118.58 103 GLU M N 1
ATOM 18909 C CA . GLU K 7 103 ? 199.764 170.310 127.998 1.00 118.22 103 GLU M CA 1
ATOM 18910 C C . GLU K 7 103 ? 198.257 170.270 128.210 1.00 119.02 103 GLU M C 1
ATOM 18911 O O . GLU K 7 103 ? 197.678 171.213 128.760 1.00 121.19 103 GLU M O 1
ATOM 18917 N N . HIS K 7 104 ? 197.630 169.180 127.785 1.00 113.82 104 HIS M N 1
ATOM 18918 C CA . HIS K 7 104 ? 196.181 169.053 127.790 1.00 111.42 104 HIS M CA 1
ATOM 18919 C C . HIS K 7 104 ? 195.714 168.201 128.961 1.00 112.62 104 HIS M C 1
ATOM 18920 O O . HIS K 7 104 ? 196.472 167.402 129.516 1.00 117.46 104 HIS M O 1
ATOM 18927 N N . SER K 7 105 ? 194.454 168.388 129.336 1.00 112.46 105 SER M N 1
ATOM 18928 C CA . SER K 7 105 ? 193.809 167.576 130.357 1.00 114.23 105 SER M CA 1
ATOM 18929 C C . SER K 7 105 ? 192.935 166.531 129.678 1.00 115.70 105 SER M C 1
ATOM 18930 O O . SER K 7 105 ? 192.120 166.863 128.810 1.00 115.62 105 SER M O 1
ATOM 18933 N N . LEU K 7 106 ? 193.107 165.275 130.073 1.00 116.64 106 LEU M N 1
ATOM 18934 C CA . LEU K 7 106 ? 192.414 164.156 129.454 1.00 116.15 106 LEU M CA 1
ATOM 18935 C C . LEU K 7 106 ? 191.294 163.678 130.368 1.00 116.11 106 LEU M C 1
ATOM 18936 O O . LEU K 7 106 ? 191.527 163.406 131.550 1.00 117.03 106 LEU M O 1
ATOM 18941 N N . SER K 7 107 ? 190.084 163.585 129.821 1.00 113.35 107 SER M N 1
ATOM 18942 C CA . SER K 7 107 ? 188.941 163.107 130.585 1.00 114.46 107 SER M CA 1
ATOM 18943 C C . SER K 7 107 ? 187.865 162.627 129.625 1.00 115.21 107 SER M C 1
ATOM 18944 O O . SER K 7 107 ? 187.759 163.113 128.497 1.00 114.74 107 SER M O 1
ATOM 18947 N N . ALA K 7 108 ? 187.066 161.667 130.089 1.00 119.17 108 ALA M N 1
ATOM 18948 C CA . ALA K 7 108 ? 185.954 161.136 129.313 1.00 119.32 108 ALA M CA 1
ATOM 18949 C C . ALA K 7 108 ? 184.772 160.911 130.242 1.00 119.73 108 ALA M C 1
ATOM 18950 O O . ALA K 7 108 ? 184.929 160.324 131.316 1.00 120.63 108 ALA M O 1
ATOM 18952 N N . GLU K 7 109 ? 183.595 161.376 129.828 1.00 120.13 109 GLU M N 1
ATOM 18953 C CA . GLU K 7 109 ? 182.400 161.291 130.653 1.00 120.79 109 GLU M CA 1
ATOM 18954 C C . GLU K 7 109 ? 181.209 160.913 129.787 1.00 121.22 109 GLU M C 1
ATOM 18955 O O . GLU K 7 109 ? 181.180 161.197 128.587 1.00 121.04 109 GLU M O 1
ATOM 18961 N N . ALA K 7 110 ? 180.222 160.276 130.411 1.00 131.78 110 ALA M N 1
ATOM 18962 C CA . ALA K 7 110 ? 179.046 159.770 129.719 1.00 131.86 110 ALA M CA 1
ATOM 18963 C C . ALA K 7 110 ? 177.884 160.745 129.842 1.00 133.35 110 ALA M C 1
ATOM 18964 O O . ALA K 7 110 ? 177.700 161.382 130.883 1.00 133.98 110 ALA M O 1
ATOM 18966 N N . ARG K 7 111 ? 177.105 160.854 128.772 1.00 140.36 111 ARG M N 1
ATOM 18967 C CA . ARG K 7 111 ? 175.894 161.655 128.737 1.00 140.41 111 ARG M CA 1
ATOM 18968 C C . ARG K 7 111 ? 174.809 160.871 128.016 1.00 139.96 111 ARG M C 1
ATOM 18969 O O . ARG K 7 111 ? 175.111 160.070 127.124 1.00 139.77 111 ARG M O 1
ATOM 18977 N N . PRO K 7 112 ? 173.541 161.073 128.383 1.00 140.95 112 PRO M N 1
ATOM 18978 C CA . PRO K 7 112 ? 172.458 160.399 127.649 1.00 139.73 112 PRO M CA 1
ATOM 18979 C C . PRO K 7 112 ? 172.423 160.759 126.177 1.00 140.40 112 PRO M C 1
ATOM 18980 O O . PRO K 7 112 ? 171.974 159.946 125.359 1.00 139.70 112 PRO M O 1
ATOM 18984 N N . TYR K 7 113 ? 172.878 161.956 125.816 1.00 149.20 113 TYR M N 1
ATOM 18985 C CA . TYR K 7 113 ? 172.937 162.349 124.416 1.00 151.17 113 TYR M CA 1
ATOM 18986 C C . TYR K 7 113 ? 173.933 161.482 123.655 1.00 152.95 113 TYR M C 1
ATOM 18987 O O . TYR K 7 113 ? 174.949 161.038 124.197 1.00 151.90 113 TYR M O 1
ATOM 18996 N N . VAL K 7 114 ? 173.631 161.238 122.384 1.00 162.21 114 VAL M N 1
ATOM 18997 C CA . VAL K 7 114 ? 174.500 160.458 121.511 1.00 161.42 114 VAL M CA 1
ATOM 18998 C C . VAL K 7 114 ? 175.422 161.419 120.773 1.00 159.98 114 VAL M C 1
ATOM 18999 O O . VAL K 7 114 ? 174.962 162.262 119.995 1.00 159.56 114 VAL M O 1
ATOM 19003 N N . LEU K 7 115 ? 176.723 161.288 121.010 1.00 151.94 115 LEU M N 1
ATOM 19004 C CA . LEU K 7 115 ? 177.717 162.202 120.465 1.00 150.76 115 LEU M CA 1
ATOM 19005 C C . LEU K 7 115 ? 178.340 161.592 119.216 1.00 151.49 115 LEU M C 1
ATOM 19006 O O . LEU K 7 115 ? 178.767 160.433 119.233 1.00 152.03 115 LEU M O 1
ATOM 19011 N N . SER K 7 116 ? 178.391 162.372 118.141 1.00 150.22 116 SER M N 1
ATOM 19012 C CA . SER K 7 116 ? 178.940 161.924 116.869 1.00 150.34 116 SER M CA 1
ATOM 19013 C C . SER K 7 116 ? 180.380 162.400 116.735 1.00 149.51 116 SER M C 1
ATOM 19014 O O . SER K 7 116 ? 180.671 163.580 116.957 1.00 148.82 116 SER M O 1
ATOM 19017 N N . TYR K 7 117 ? 181.274 161.483 116.373 1.00 142.94 117 TYR M N 1
ATOM 19018 C CA . TYR K 7 117 ? 182.685 161.794 116.204 1.00 143.46 117 TYR M CA 1
ATOM 19019 C C . TYR K 7 117 ? 183.162 161.322 114.838 1.00 143.04 117 TYR M C 1
ATOM 19020 O O . TYR K 7 117 ? 182.699 160.305 114.314 1.00 141.52 117 TYR M O 1
ATOM 19029 N N . THR K 7 118 ? 184.098 162.077 114.269 1.00 143.57 118 THR M N 1
ATOM 19030 C CA . THR K 7 118 ? 184.683 161.779 112.971 1.00 143.56 118 THR M CA 1
ATOM 19031 C C . THR K 7 118 ? 186.173 161.517 113.136 1.00 143.67 118 THR M C 1
ATOM 19032 O O . THR K 7 118 ? 186.852 162.202 113.907 1.00 143.72 118 THR M O 1
ATOM 19036 N N . VAL K 7 119 ? 186.677 160.521 112.415 1.00 143.87 119 VAL M N 1
ATOM 19037 C CA . VAL K 7 119 ? 188.093 160.183 112.404 1.00 143.38 119 VAL M CA 1
ATOM 19038 C C . VAL K 7 119 ? 188.575 160.238 110.962 1.00 143.89 119 VAL M C 1
ATOM 19039 O O . VAL K 7 119 ? 187.944 159.644 110.086 1.00 143.71 119 VAL M O 1
ATOM 19043 N N . PRO K 7 120 ? 189.662 160.951 110.666 1.00 151.88 120 PRO M N 1
ATOM 19044 C CA . PRO K 7 120 ? 190.085 161.117 109.268 1.00 153.28 120 PRO M CA 1
ATOM 19045 C C . PRO K 7 120 ? 190.604 159.836 108.633 1.00 152.44 120 PRO M C 1
ATOM 19046 O O . PRO K 7 120 ? 190.234 159.507 107.503 1.00 150.87 120 PRO M O 1
ATOM 19050 N N . ARG K 7 121 ? 191.464 159.110 109.343 1.00 150.83 121 ARG M N 1
ATOM 19051 C CA . ARG K 7 121 ? 192.107 157.918 108.807 1.00 150.47 121 ARG M CA 1
ATOM 19052 C C . ARG K 7 121 ? 191.894 156.752 109.761 1.00 150.54 121 ARG M C 1
ATOM 19053 O O . ARG K 7 121 ? 192.024 156.912 110.978 1.00 149.76 121 ARG M O 1
ATOM 19061 N N . MET K 7 122 ? 191.563 155.587 109.207 1.00 151.39 122 MET M N 1
ATOM 19062 C CA . MET K 7 122 ? 191.315 154.385 109.989 1.00 151.46 122 MET M CA 1
ATOM 19063 C C . MET K 7 122 ? 192.031 153.198 109.362 1.00 152.30 122 MET M C 1
ATOM 19064 O O . MET K 7 122 ? 192.116 153.090 108.136 1.00 152.65 122 MET M O 1
ATOM 19069 N N . VAL K 7 123 ? 192.545 152.310 110.212 1.00 155.34 123 VAL M N 1
ATOM 19070 C CA . VAL K 7 123 ? 193.205 151.083 109.784 1.00 155.46 123 VAL M CA 1
ATOM 19071 C C . VAL K 7 123 ? 192.566 149.912 110.519 1.00 155.45 123 VAL M C 1
ATOM 19072 O O . VAL K 7 123 ? 192.392 149.954 111.742 1.00 155.12 123 VAL M O 1
ATOM 19076 N N . VAL K 7 124 ? 192.185 148.876 109.770 1.00 165.48 124 VAL M N 1
ATOM 19077 C CA . VAL K 7 124 ? 191.401 147.794 110.358 1.00 166.37 124 VAL M CA 1
ATOM 19078 C C . VAL K 7 124 ? 191.927 146.412 109.985 1.00 167.08 124 VAL M C 1
ATOM 19079 O O . VAL K 7 124 ? 191.265 145.404 110.256 1.00 166.84 124 VAL M O 1
ATOM 19083 N N . GLN K 7 125 ? 193.115 146.333 109.386 1.00 174.31 125 GLN M N 1
ATOM 19084 C CA . GLN K 7 125 ? 193.626 145.044 108.932 1.00 174.10 125 GLN M CA 1
ATOM 19085 C C . GLN K 7 125 ? 195.124 144.945 109.173 1.00 174.36 125 GLN M C 1
ATOM 19086 O O . GLN K 7 125 ? 195.878 145.842 108.787 1.00 174.68 125 GLN M O 1
ATOM 19092 N N . LYS K 7 126 ? 195.545 143.839 109.787 1.00 175.75 126 LYS M N 1
ATOM 19093 C CA . LYS K 7 126 ? 196.948 143.537 110.058 1.00 175.96 126 LYS M CA 1
ATOM 19094 C C . LYS K 7 126 ? 197.440 142.296 109.332 1.00 176.60 126 LYS M C 1
ATOM 19095 O O . LYS K 7 126 ? 198.506 142.334 108.705 1.00 176.98 126 LYS M O 1
ATOM 19101 N N . LYS K 7 127 ? 196.703 141.191 109.403 1.00 184.76 127 LYS M N 1
ATOM 19102 C CA . LYS K 7 127 ? 197.120 139.933 108.803 1.00 185.42 127 LYS M CA 1
ATOM 19103 C C . LYS K 7 127 ? 196.027 139.406 107.882 1.00 185.01 127 LYS M C 1
ATOM 19104 O O . LYS K 7 127 ? 194.845 139.724 108.049 1.00 184.04 127 LYS M O 1
ATOM 19110 N N . GLN K 7 128 ? 196.434 138.600 106.897 1.00 186.43 128 GLN M N 1
ATOM 19111 C CA . GLN K 7 128 ? 195.467 138.039 105.958 1.00 186.58 128 GLN M CA 1
ATOM 19112 C C . GLN K 7 128 ? 194.495 137.100 106.661 1.00 186.39 128 GLN M C 1
ATOM 19113 O O . GLN K 7 128 ? 193.300 137.087 106.347 1.00 185.52 128 GLN M O 1
ATOM 19119 N N . ARG K 7 129 ? 194.989 136.299 107.610 1.00 185.03 129 ARG M N 1
ATOM 19120 C CA . ARG K 7 129 ? 194.088 135.484 108.418 1.00 184.71 129 ARG M CA 1
ATOM 19121 C C . ARG K 7 129 ? 193.108 136.355 109.193 1.00 184.80 129 ARG M C 1
ATOM 19122 O O . ARG K 7 129 ? 191.964 135.950 109.424 1.00 184.50 129 ARG M O 1
ATOM 19130 N N . HIS K 7 130 ? 193.538 137.551 109.600 1.00 181.50 130 HIS M N 1
ATOM 19131 C CA . HIS K 7 130 ? 192.608 138.536 110.135 1.00 180.51 130 HIS M CA 1
ATOM 19132 C C . HIS K 7 130 ? 191.790 139.187 109.028 1.00 180.95 130 HIS M C 1
ATOM 19133 O O . HIS K 7 130 ? 190.642 139.582 109.262 1.00 180.93 130 HIS M O 1
ATOM 19140 N N . ALA K 7 131 ? 192.358 139.305 107.826 1.00 185.32 131 ALA M N 1
ATOM 19141 C CA . ALA K 7 131 ? 191.586 139.776 106.683 1.00 185.40 131 ALA M CA 1
ATOM 19142 C C . ALA K 7 131 ? 190.559 138.749 106.228 1.00 185.99 131 ALA M C 1
ATOM 19143 O O . ALA K 7 131 ? 189.579 139.121 105.573 1.00 186.11 131 ALA M O 1
ATOM 19145 N N . GLU K 7 132 ? 190.765 137.468 106.548 1.00 182.05 132 GLU M N 1
ATOM 19146 C CA . GLU K 7 132 ? 189.718 136.480 106.314 1.00 181.38 132 GLU M CA 1
ATOM 19147 C C . GLU K 7 132 ? 188.478 136.798 107.136 1.00 181.45 132 GLU M C 1
ATOM 19148 O O . GLU K 7 132 ? 187.352 136.546 106.693 1.00 180.77 132 GLU M O 1
ATOM 19154 N N . ARG K 7 133 ? 188.667 137.349 108.336 1.00 183.35 133 ARG M N 1
ATOM 19155 C CA . ARG K 7 133 ? 187.552 137.874 109.111 1.00 182.85 133 ARG M CA 1
ATOM 19156 C C . ARG K 7 133 ? 187.054 139.201 108.550 1.00 182.49 133 ARG M C 1
ATOM 19157 O O . ARG K 7 133 ? 185.889 139.558 108.761 1.00 181.05 133 ARG M O 1
ATOM 19165 N N . LEU K 7 134 ? 187.894 139.911 107.800 1.00 179.02 134 LEU M N 1
ATOM 19166 C CA . LEU K 7 134 ? 187.537 141.182 107.190 1.00 178.62 134 LEU M CA 1
ATOM 19167 C C . LEU K 7 134 ? 187.044 141.011 105.754 1.00 179.14 134 LEU M C 1
ATOM 19168 O O . LEU K 7 134 ? 186.794 142.006 105.069 1.00 179.02 134 LEU M O 1
ATOM 19173 N N . LEU K 7 135 ? 186.828 139.765 105.312 1.00 174.91 135 LEU M N 1
ATOM 19174 C CA . LEU K 7 135 ? 186.454 139.513 103.921 1.00 174.18 135 LEU M CA 1
ATOM 19175 C C . LEU K 7 135 ? 185.187 140.259 103.517 1.00 173.69 135 LEU M C 1
ATOM 19176 O O . LEU K 7 135 ? 184.992 140.546 102.330 1.00 173.13 135 LEU M O 1
ATOM 19181 N N . HIS K 7 136 ? 184.319 140.579 104.474 1.00 167.39 136 HIS M N 1
ATOM 19182 C CA . HIS K 7 136 ? 183.092 141.308 104.189 1.00 166.44 136 HIS M CA 1
ATOM 19183 C C . HIS K 7 136 ? 182.795 142.268 105.329 1.00 165.90 136 HIS M C 1
ATOM 19184 O O . HIS K 7 136 ? 183.280 142.105 106.451 1.00 165.65 136 HIS M O 1
ATOM 19191 N N . GLU K 7 137 ? 181.982 143.281 105.020 1.00 157.28 137 GLU M N 1
ATOM 19192 C CA . GLU K 7 137 ? 181.580 144.260 106.023 1.00 156.96 137 GLU M CA 1
ATOM 19193 C C . GLU K 7 137 ? 180.644 143.665 107.069 1.00 158.28 137 GLU M C 1
ATOM 19194 O O . GLU K 7 137 ? 180.498 144.244 108.151 1.00 157.83 137 GLU M O 1
ATOM 19200 N N . ALA K 7 138 ? 180.015 142.524 106.773 1.00 162.04 138 ALA M N 1
ATOM 19201 C CA . ALA K 7 138 ? 179.132 141.889 107.747 1.00 160.33 138 ALA M CA 1
ATOM 19202 C C . ALA K 7 138 ? 179.891 141.536 109.019 1.00 160.83 138 ALA M C 1
ATOM 19203 O O . ALA K 7 138 ? 179.406 141.768 110.132 1.00 160.13 138 ALA M O 1
ATOM 19205 N N . GLU K 7 139 ? 181.091 140.972 108.872 1.00 157.95 139 GLU M N 1
ATOM 19206 C CA . GLU K 7 139 ? 181.971 140.769 110.014 1.00 156.84 139 GLU M CA 1
ATOM 19207 C C . GLU K 7 139 ? 182.830 141.992 110.303 1.00 155.90 139 GLU M C 1
ATOM 19208 O O . GLU K 7 139 ? 183.383 142.101 111.403 1.00 155.19 139 GLU M O 1
ATOM 19214 N N . GLY K 7 140 ? 182.951 142.908 109.341 1.00 153.00 140 GLY M N 1
ATOM 19215 C CA . GLY K 7 140 ? 183.784 144.081 109.545 1.00 151.96 140 GLY M CA 1
ATOM 19216 C C . GLY K 7 140 ? 183.221 145.044 110.573 1.00 152.08 140 GLY M C 1
ATOM 19217 O O . GLY K 7 140 ? 183.969 145.615 111.372 1.00 151.03 140 GLY M O 1
ATOM 19218 N N . LYS K 7 141 ? 181.900 145.245 110.565 1.00 147.97 141 LYS M N 1
ATOM 19219 C CA . LYS K 7 141 ? 181.306 146.255 111.435 1.00 147.37 141 LYS M CA 1
ATOM 19220 C C . LYS K 7 141 ? 181.513 145.911 112.907 1.00 146.83 141 LYS M C 1
ATOM 19221 O O . LYS K 7 141 ? 181.931 146.765 113.695 1.00 145.77 141 LYS M O 1
ATOM 19227 N N . ALA K 7 142 ? 181.258 144.657 113.291 1.00 142.49 142 ALA M N 1
ATOM 19228 C CA . ALA K 7 142 ? 181.495 144.248 114.671 1.00 142.41 142 ALA M CA 1
ATOM 19229 C C . ALA K 7 142 ? 182.949 144.470 115.055 1.00 140.57 142 ALA M C 1
ATOM 19230 O O . ALA K 7 142 ? 183.246 144.985 116.141 1.00 140.05 142 ALA M O 1
ATOM 19232 N N . HIS K 7 143 ? 183.868 144.106 114.159 1.00 143.98 143 HIS M N 1
ATOM 19233 C CA . HIS K 7 143 ? 185.279 144.385 114.385 1.00 146.06 143 HIS M CA 1
ATOM 19234 C C . HIS K 7 143 ? 185.534 145.875 114.558 1.00 146.22 143 HIS M C 1
ATOM 19235 O O . HIS K 7 143 ? 186.409 146.263 115.334 1.00 146.77 143 HIS M O 1
ATOM 19242 N N . LEU K 7 144 ? 184.757 146.723 113.885 1.00 135.90 144 LEU M N 1
ATOM 19243 C CA . LEU K 7 144 ? 184.989 148.162 113.933 1.00 135.49 144 LEU M CA 1
ATOM 19244 C C . LEU K 7 144 ? 184.736 148.734 115.324 1.00 134.34 144 LEU M C 1
ATOM 19245 O O . LEU K 7 144 ? 185.667 149.229 115.973 1.00 133.40 144 LEU M O 1
ATOM 19250 N N . GLU K 7 145 ? 183.489 148.666 115.800 1.00 133.71 145 GLU M N 1
ATOM 19251 C CA . GLU K 7 145 ? 183.211 149.164 117.142 1.00 135.13 145 GLU M CA 1
ATOM 19252 C C . GLU K 7 145 ? 183.932 148.358 118.212 1.00 137.14 145 GLU M C 1
ATOM 19253 O O . GLU K 7 145 ? 184.254 148.913 119.269 1.00 136.86 145 GLU M O 1
ATOM 19259 N N . GLY K 7 146 ? 184.217 147.078 117.960 1.00 139.16 146 GLY M N 1
ATOM 19260 C CA . GLY K 7 146 ? 185.063 146.339 118.881 1.00 137.06 146 GLY M CA 1
ATOM 19261 C C . GLY K 7 146 ? 186.433 146.970 119.024 1.00 137.08 146 GLY M C 1
ATOM 19262 O O . GLY K 7 146 ? 186.935 147.152 120.134 1.00 136.30 146 GLY M O 1
ATOM 19263 N N . LEU K 7 147 ? 187.047 147.332 117.894 1.00 139.65 147 LEU M N 1
ATOM 19264 C CA . LEU K 7 147 ? 188.350 147.985 117.918 1.00 140.30 147 LEU M CA 1
ATOM 19265 C C . LEU K 7 147 ? 188.274 149.335 118.614 1.00 139.18 147 LEU M C 1
ATOM 19266 O O . LEU K 7 147 ? 189.161 149.686 119.400 1.00 138.40 147 LEU M O 1
ATOM 19271 N N . PHE K 7 148 ? 187.228 150.113 118.328 1.00 135.32 148 PHE M N 1
ATOM 19272 C CA . PHE K 7 148 ? 187.093 151.415 118.978 1.00 135.54 148 PHE M CA 1
ATOM 19273 C C . PHE K 7 148 ? 186.995 151.266 120.492 1.00 134.86 148 PHE M C 1
ATOM 19274 O O . PHE K 7 148 ? 187.713 151.939 121.244 1.00 134.09 148 PHE M O 1
ATOM 19282 N N . LEU K 7 149 ? 186.117 150.374 120.959 1.00 127.89 149 LEU M N 1
ATOM 19283 C CA . LEU K 7 149 ? 185.957 150.183 122.395 1.00 126.14 149 LEU M CA 1
ATOM 19284 C C . LEU K 7 149 ? 187.235 149.651 123.028 1.00 128.17 149 LEU M C 1
ATOM 19285 O O . LEU K 7 149 ? 187.626 150.091 124.116 1.00 128.08 149 LEU M O 1
ATOM 19290 N N . ARG K 7 150 ? 187.902 148.704 122.362 1.00 133.49 150 ARG M N 1
ATOM 19291 C CA . ARG K 7 150 ? 189.137 148.151 122.905 1.00 133.34 150 ARG M CA 1
ATOM 19292 C C . ARG K 7 150 ? 190.214 149.218 123.021 1.00 133.12 150 ARG M C 1
ATOM 19293 O O . ARG K 7 150 ? 190.921 149.283 124.030 1.00 132.35 150 ARG M O 1
ATOM 19301 N N . SER K 7 151 ? 190.350 150.068 122.001 1.00 135.02 151 SER M N 1
ATOM 19302 C CA . SER K 7 151 ? 191.341 151.137 122.058 1.00 135.11 151 SER M CA 1
ATOM 19303 C C . SER K 7 151 ? 191.024 152.122 123.174 1.00 133.43 151 SER M C 1
ATOM 19304 O O . SER K 7 151 ? 191.925 152.554 123.906 1.00 131.73 151 SER M O 1
ATOM 19307 N N . LEU K 7 152 ? 189.748 152.491 123.318 1.00 131.86 152 LEU M N 1
ATOM 19308 C CA . LEU K 7 152 ? 189.367 153.412 124.384 1.00 132.61 152 LEU M CA 1
ATOM 19309 C C . LEU K 7 152 ? 189.686 152.827 125.754 1.00 133.19 152 LEU M C 1
ATOM 19310 O O . LEU K 7 152 ? 190.269 153.504 126.610 1.00 133.52 152 LEU M O 1
ATOM 19315 N N . GLN K 7 153 ? 189.326 151.560 125.975 1.00 128.80 153 GLN M N 1
ATOM 19316 C CA . GLN K 7 153 ? 189.621 150.926 127.257 1.00 128.88 153 GLN M CA 1
ATOM 19317 C C . GLN K 7 153 ? 191.123 150.814 127.487 1.00 127.82 153 GLN M C 1
ATOM 19318 O O . GLN K 7 153 ? 191.601 151.022 128.609 1.00 125.01 153 GLN M O 1
ATOM 19324 N N . ARG K 7 154 ? 191.883 150.486 126.440 1.00 130.28 154 ARG M N 1
ATOM 19325 C CA . ARG K 7 154 ? 193.328 150.349 126.584 1.00 130.19 154 ARG M CA 1
ATOM 19326 C C . ARG K 7 154 ? 193.965 151.667 127.000 1.00 129.84 154 ARG M C 1
ATOM 19327 O O . ARG K 7 154 ? 194.778 151.707 127.931 1.00 129.37 154 ARG M O 1
ATOM 19335 N N . GLN K 7 155 ? 193.605 152.762 126.326 1.00 130.23 155 GLN M N 1
ATOM 19336 C CA . GLN K 7 155 ? 194.204 154.042 126.693 1.00 130.25 155 GLN M CA 1
ATOM 19337 C C . GLN K 7 155 ? 193.718 154.520 128.055 1.00 127.86 155 GLN M C 1
ATOM 19338 O O . GLN K 7 155 ? 194.497 155.113 128.812 1.00 127.44 155 GLN M O 1
ATOM 19344 N N . ALA K 7 156 ? 192.453 154.258 128.395 1.00 125.03 156 ALA M N 1
ATOM 19345 C CA . ALA K 7 156 ? 191.959 154.631 129.716 1.00 126.61 156 ALA M CA 1
ATOM 19346 C C . ALA K 7 156 ? 192.716 153.894 130.813 1.00 127.36 156 ALA M C 1
ATOM 19347 O O . ALA K 7 156 ? 193.077 154.488 131.836 1.00 128.36 156 ALA M O 1
ATOM 19349 N N . ALA K 7 157 ? 192.969 152.597 130.617 1.00 127.41 157 ALA M N 1
ATOM 19350 C CA . ALA K 7 157 ? 193.726 151.835 131.604 1.00 129.11 157 ALA M CA 1
ATOM 19351 C C . ALA K 7 157 ? 195.179 152.289 131.659 1.00 129.52 157 ALA M C 1
ATOM 19352 O O . ALA K 7 157 ? 195.772 152.360 132.742 1.00 129.19 157 ALA M O 1
ATOM 19354 N N . ALA K 7 158 ? 195.772 152.593 130.501 1.00 125.91 158 ALA M N 1
ATOM 19355 C CA . ALA K 7 158 ? 197.165 153.025 130.473 1.00 124.49 158 ALA M CA 1
ATOM 19356 C C . ALA K 7 158 ? 197.350 154.345 131.206 1.00 124.55 158 ALA M C 1
ATOM 19357 O O . ALA K 7 158 ? 198.332 154.527 131.935 1.00 122.67 158 ALA M O 1
ATOM 19359 N N . VAL K 7 159 ? 196.418 155.287 131.021 1.00 125.33 159 VAL M N 1
ATOM 19360 C CA . VAL K 7 159 ? 196.490 156.559 131.731 1.00 124.58 159 VAL M CA 1
ATOM 19361 C C . VAL K 7 159 ? 195.786 156.511 133.079 1.00 123.69 159 VAL M C 1
ATOM 19362 O O . VAL K 7 159 ? 195.800 157.510 133.811 1.00 123.12 159 VAL M O 1
ATOM 19366 N N . GLY K 7 160 ? 195.183 155.382 133.438 1.00 121.28 160 GLY M N 1
ATOM 19367 C CA . GLY K 7 160 ? 194.490 155.264 134.710 1.00 121.79 160 GLY M CA 1
ATOM 19368 C C . GLY K 7 160 ? 193.259 156.134 134.832 1.00 121.48 160 GLY M C 1
ATOM 19369 O O . GLY K 7 160 ? 193.048 156.760 135.879 1.00 119.69 160 GLY M O 1
ATOM 19370 N N . LEU K 7 161 ? 192.438 156.190 133.785 1.00 124.23 161 LEU M N 1
ATOM 19371 C CA . LEU K 7 161 ? 191.249 157.030 133.767 1.00 122.54 161 LEU M CA 1
ATOM 19372 C C . LEU K 7 161 ? 190.002 156.163 133.751 1.00 122.49 161 LEU M C 1
ATOM 19373 O O . LEU K 7 161 ? 189.803 155.398 132.795 1.00 122.91 161 LEU M O 1
ATOM 19378 N N . PRO K 7 162 ? 189.150 156.234 134.773 1.00 128.36 162 PRO M N 1
ATOM 19379 C CA . PRO K 7 162 ? 187.908 155.450 134.754 1.00 129.14 162 PRO M CA 1
ATOM 19380 C C . PRO K 7 162 ? 187.027 155.834 133.575 1.00 129.26 162 PRO M C 1
ATOM 19381 O O . PRO K 7 162 ? 186.934 157.004 133.198 1.00 129.37 162 PRO M O 1
ATOM 19385 N N . LEU K 7 163 ? 186.364 154.834 133.002 1.00 125.98 163 LEU M N 1
ATOM 19386 C CA . LEU K 7 163 ? 185.591 155.019 131.787 1.00 125.80 163 LEU M CA 1
ATOM 19387 C C . LEU K 7 163 ? 184.141 154.610 132.017 1.00 124.51 163 LEU M C 1
ATOM 19388 O O . LEU K 7 163 ? 183.866 153.708 132.815 1.00 124.01 163 LEU M O 1
ATOM 19393 N N . PRO K 7 164 ? 183.193 155.271 131.353 1.00 122.70 164 PRO M N 1
ATOM 19394 C CA . PRO K 7 164 ? 181.776 154.909 131.512 1.00 123.53 164 PRO M CA 1
ATOM 19395 C C . PRO K 7 164 ? 181.520 153.449 131.173 1.00 125.01 164 PRO M C 1
ATOM 19396 O O . PRO K 7 164 ? 181.711 153.011 130.037 1.00 123.18 164 PRO M O 1
ATOM 19400 N N . GLU K 7 165 ? 181.061 152.697 132.175 1.00 131.10 165 GLU M N 1
ATOM 19401 C CA . GLU K 7 165 ? 180.837 151.266 132.022 1.00 130.71 165 GLU M CA 1
ATOM 19402 C C . GLU K 7 165 ? 179.638 150.941 131.141 1.00 130.77 165 GLU M C 1
ATOM 19403 O O . GLU K 7 165 ? 179.445 149.770 130.799 1.00 131.26 165 GLU M O 1
ATOM 19409 N N . ASN K 7 166 ? 178.836 151.934 130.770 1.00 130.54 166 ASN M N 1
ATOM 19410 C CA . ASN K 7 166 ? 177.646 151.732 129.950 1.00 131.00 166 ASN M CA 1
ATOM 19411 C C . ASN K 7 166 ? 177.791 152.405 128.589 1.00 132.09 166 ASN M C 1
ATOM 19412 O O . ASN K 7 166 ? 176.872 153.065 128.101 1.00 131.11 166 ASN M O 1
ATOM 19417 N N . LEU K 7 167 ? 178.955 152.244 127.967 1.00 139.32 167 LEU M N 1
ATOM 19418 C CA . LEU K 7 167 ? 179.217 152.845 126.668 1.00 139.40 167 LEU M CA 1
ATOM 19419 C C . LEU K 7 167 ? 178.685 151.965 125.544 1.00 139.78 167 LEU M C 1
ATOM 19420 O O . LEU K 7 167 ? 178.716 150.735 125.630 1.00 139.81 167 LEU M O 1
ATOM 19425 N N . GLU K 7 168 ? 178.191 152.608 124.486 1.00 140.89 168 GLU M N 1
ATOM 19426 C CA . GLU K 7 168 ? 177.739 151.911 123.280 1.00 139.95 168 GLU M CA 1
ATOM 19427 C C . GLU K 7 168 ? 178.182 152.737 122.077 1.00 141.52 168 GLU M C 1
ATOM 19428 O O . GLU K 7 168 ? 177.513 153.705 121.702 1.00 142.72 168 GLU M O 1
ATOM 19434 N N . VAL K 7 169 ? 179.301 152.352 121.474 1.00 146.93 169 VAL M N 1
ATOM 19435 C CA . VAL K 7 169 ? 179.836 153.044 120.307 1.00 147.50 169 VAL M CA 1
ATOM 19436 C C . VAL K 7 169 ? 179.266 152.402 119.049 1.00 146.91 169 VAL M C 1
ATOM 19437 O O . VAL K 7 169 ? 179.158 151.173 118.956 1.00 147.12 169 VAL M O 1
ATOM 19441 N N . GLU K 7 170 ? 178.863 153.235 118.091 1.00 145.85 170 GLU M N 1
ATOM 19442 C CA . GLU K 7 170 ? 178.222 152.769 116.868 1.00 147.00 170 GLU M CA 1
ATOM 19443 C C . GLU K 7 170 ? 178.858 153.457 115.671 1.00 146.79 170 GLU M C 1
ATOM 19444 O O . GLU K 7 170 ? 178.828 154.688 115.573 1.00 144.96 170 GLU M O 1
ATOM 19450 N N . PHE K 7 171 ? 179.430 152.665 114.768 1.00 148.06 171 PHE M N 1
ATOM 19451 C CA . PHE K 7 171 ? 179.956 153.203 113.521 1.00 147.45 171 PHE M CA 1
ATOM 19452 C C . PHE K 7 171 ? 178.811 153.660 112.626 1.00 147.76 171 PHE M C 1
ATOM 19453 O O . PHE K 7 171 ? 177.767 153.008 112.546 1.00 147.96 171 PHE M O 1
ATOM 19461 N N . LYS K 7 172 ? 179.009 154.790 111.947 1.00 148.06 172 LYS M N 1
ATOM 19462 C CA . LYS K 7 172 ? 177.952 155.405 111.153 1.00 149.00 172 LYS M CA 1
ATOM 19463 C C . LYS K 7 172 ? 178.151 155.215 109.654 1.00 147.53 172 LYS M C 1
ATOM 19464 O O . LYS K 7 172 ? 177.262 154.690 108.979 1.00 146.91 172 LYS M O 1
ATOM 19470 N N . GLY K 7 173 ? 179.291 155.625 109.109 1.00 141.99 173 GLY M N 1
ATOM 19471 C CA . GLY K 7 173 ? 179.458 155.544 107.670 1.00 141.41 173 GLY M CA 1
ATOM 19472 C C . GLY K 7 173 ? 180.889 155.802 107.261 1.00 142.09 173 GLY M C 1
ATOM 19473 O O . GLY K 7 173 ? 181.778 155.991 108.095 1.00 143.00 173 GLY M O 1
ATOM 19474 N N . ALA K 7 174 ? 181.096 155.809 105.946 1.00 138.89 174 ALA M N 1
ATOM 19475 C CA . ALA K 7 174 ? 182.412 155.967 105.350 1.00 138.97 174 ALA M CA 1
ATOM 19476 C C . ALA K 7 174 ? 182.346 156.977 104.214 1.00 139.81 174 ALA M C 1
ATOM 19477 O O . ALA K 7 174 ? 181.287 157.218 103.628 1.00 139.55 174 ALA M O 1
ATOM 19479 N N . VAL K 7 175 ? 183.499 157.571 103.907 1.00 143.57 175 VAL M N 1
ATOM 19480 C CA . VAL K 7 175 ? 183.599 158.547 102.827 1.00 143.48 175 VAL M CA 1
ATOM 19481 C C . VAL K 7 175 ? 184.651 158.106 101.818 1.00 142.70 175 VAL M C 1
ATOM 19482 O O . VAL K 7 175 ? 184.362 157.971 100.624 1.00 143.00 175 VAL M O 1
ATOM 19486 N N . GLY K 7 176 ? 185.881 157.878 102.289 1.00 149.53 176 GLY M N 1
ATOM 19487 C CA . GLY K 7 176 ? 186.977 157.530 101.413 1.00 149.53 176 GLY M CA 1
ATOM 19488 C C . GLY K 7 176 ? 187.755 156.337 101.940 1.00 150.55 176 GLY M C 1
ATOM 19489 O O . GLY K 7 176 ? 187.520 155.850 103.048 1.00 151.64 176 GLY M O 1
ATOM 19490 N N . ASN K 7 177 ? 188.687 155.871 101.112 1.00 149.44 177 ASN M N 1
ATOM 19491 C CA . ASN K 7 177 ? 189.555 154.753 101.449 1.00 149.77 177 ASN M CA 1
ATOM 19492 C C . ASN K 7 177 ? 190.993 155.098 101.090 1.00 149.74 177 ASN M C 1
ATOM 19493 O O . ASN K 7 177 ? 191.251 155.822 100.125 1.00 149.66 177 ASN M O 1
ATOM 19498 N N . PHE K 7 178 ? 191.931 154.571 101.875 1.00 154.75 178 PHE M N 1
ATOM 19499 C CA . PHE K 7 178 ? 193.351 154.769 101.616 1.00 155.61 178 PHE M CA 1
ATOM 19500 C C . PHE K 7 178 ? 194.079 153.462 101.917 1.00 156.03 178 PHE M C 1
ATOM 19501 O O . PHE K 7 178 ? 193.459 152.409 102.094 1.00 155.60 178 PHE M O 1
ATOM 19509 N N . ALA K 7 179 ? 195.408 153.526 101.958 1.00 171.60 179 ALA M N 1
ATOM 19510 C CA . ALA K 7 179 ? 196.244 152.365 102.222 1.00 172.10 179 ALA M CA 1
ATOM 19511 C C . ALA K 7 179 ? 197.245 152.688 103.321 1.00 171.62 179 ALA M C 1
ATOM 19512 O O . ALA K 7 179 ? 197.778 153.800 103.381 1.00 170.59 179 ALA M O 1
ATOM 19514 N N . ALA K 7 180 ? 197.502 151.707 104.183 1.00 168.99 180 ALA M N 1
ATOM 19515 C CA . ALA K 7 180 ? 198.442 151.844 105.286 1.00 168.72 180 ALA M CA 1
ATOM 19516 C C . ALA K 7 180 ? 199.678 151.001 105.007 1.00 168.93 180 ALA M C 1
ATOM 19517 O O . ALA K 7 180 ? 199.569 149.793 104.771 1.00 168.75 180 ALA M O 1
ATOM 19519 N N . LYS K 7 181 ? 200.848 151.636 105.049 1.00 165.80 181 LYS M N 1
ATOM 19520 C CA . LYS K 7 181 ? 202.114 150.990 104.715 1.00 165.62 181 LYS M CA 1
ATOM 19521 C C . LYS K 7 181 ? 203.046 151.108 105.915 1.00 165.59 181 LYS M C 1
ATOM 19522 O O . LYS K 7 181 ? 203.393 152.219 106.329 1.00 164.19 181 LYS M O 1
ATOM 19528 N N . HIS K 7 182 ? 203.450 149.962 106.471 1.00 174.69 182 HIS M N 1
ATOM 19529 C CA . HIS K 7 182 ? 204.220 149.957 107.713 1.00 174.90 182 HIS M CA 1
ATOM 19530 C C . HIS K 7 182 ? 205.661 150.395 107.489 1.00 175.49 182 HIS M C 1
ATOM 19531 O O . HIS K 7 182 ? 206.147 151.320 108.149 1.00 174.79 182 HIS M O 1
ATOM 19538 N N . ASN K 7 183 ? 206.362 149.741 106.571 1.00 174.72 183 ASN M N 1
ATOM 19539 C CA . ASN K 7 183 ? 207.759 150.043 106.322 1.00 174.00 183 ASN M CA 1
ATOM 19540 C C . ASN K 7 183 ? 207.958 150.369 104.852 1.00 173.96 183 ASN M C 1
ATOM 19541 O O . ASN K 7 183 ? 207.177 149.929 104.003 1.00 174.17 183 ASN M O 1
ATOM 19546 N N . PRO K 7 184 ? 208.983 151.160 104.525 1.00 171.25 184 PRO M N 1
ATOM 19547 C CA . PRO K 7 184 ? 209.257 151.434 103.104 1.00 170.71 184 PRO M CA 1
ATOM 19548 C C . PRO K 7 184 ? 209.532 150.179 102.295 1.00 170.94 184 PRO M C 1
ATOM 19549 O O . PRO K 7 184 ? 209.133 150.100 101.126 1.00 169.44 184 PRO M O 1
ATOM 19553 N N . ASN K 7 185 ? 210.197 149.185 102.887 1.00 171.23 185 ASN M N 1
ATOM 19554 C CA . ASN K 7 185 ? 210.514 147.957 102.169 1.00 170.61 185 ASN M CA 1
ATOM 19555 C C . ASN K 7 185 ? 209.330 147.004 102.069 1.00 170.49 185 ASN M C 1
ATOM 19556 O O . ASN K 7 185 ? 209.342 146.116 101.210 1.00 169.42 185 ASN M O 1
ATOM 19561 N N . SER K 7 186 ? 208.321 147.158 102.920 1.00 183.79 186 SER M N 1
ATOM 19562 C CA . SER K 7 186 ? 207.183 146.250 102.896 1.00 183.70 186 SER M CA 1
ATOM 19563 C C . SER K 7 186 ? 206.297 146.524 101.687 1.00 183.70 186 SER M C 1
ATOM 19564 O O . SER K 7 186 ? 205.962 147.674 101.387 1.00 182.86 186 SER M O 1
ATOM 19567 N N . LYS K 7 187 ? 205.917 145.453 100.992 1.00 192.46 187 LYS M N 1
ATOM 19568 C CA . LYS K 7 187 ? 205.023 145.550 99.846 1.00 192.39 187 LYS M CA 1
ATOM 19569 C C . LYS K 7 187 ? 203.554 145.547 100.246 1.00 192.60 187 LYS M C 1
ATOM 19570 O O . LYS K 7 187 ? 202.705 145.964 99.451 1.00 192.30 187 LYS M O 1
ATOM 19576 N N . VAL K 7 188 ? 203.243 145.103 101.463 1.00 198.17 188 VAL M N 1
ATOM 19577 C CA . VAL K 7 188 ? 201.857 144.977 101.892 1.00 197.80 188 VAL M CA 1
ATOM 19578 C C . VAL K 7 188 ? 201.314 146.332 102.320 1.00 197.81 188 VAL M C 1
ATOM 19579 O O . VAL K 7 188 ? 201.945 147.063 103.097 1.00 197.64 188 VAL M O 1
ATOM 19583 N N . ALA K 7 189 ? 200.135 146.674 101.812 1.00 192.25 189 ALA M N 1
ATOM 19584 C CA . ALA K 7 189 ? 199.411 147.869 102.221 1.00 192.08 189 ALA M CA 1
ATOM 19585 C C . ALA K 7 189 ? 198.192 147.441 103.024 1.00 192.36 189 ALA M C 1
ATOM 19586 O O . ALA K 7 189 ? 197.319 146.736 102.505 1.00 192.95 189 ALA M O 1
ATOM 19588 N N . TYR K 7 190 ? 198.135 147.863 104.283 1.00 176.18 190 TYR M N 1
ATOM 19589 C CA . TYR K 7 190 ? 197.023 147.502 105.145 1.00 175.91 190 TYR M CA 1
ATOM 19590 C C . TYR K 7 190 ? 195.770 148.282 104.755 1.00 175.83 190 TYR M C 1
ATOM 19591 O O . TYR K 7 190 ? 195.814 149.243 103.983 1.00 176.32 190 TYR M O 1
ATOM 19600 N N . ARG K 7 191 ? 194.637 147.848 105.302 1.00 164.97 191 ARG M N 1
ATOM 19601 C CA . ARG K 7 191 ? 193.369 148.501 105.009 1.00 164.55 191 ARG M CA 1
ATOM 19602 C C . ARG K 7 191 ? 193.363 149.929 105.536 1.00 164.25 191 ARG M C 1
ATOM 19603 O O . ARG K 7 191 ? 193.895 150.218 106.611 1.00 164.11 191 ARG M O 1
ATOM 19611 N N . GLY K 7 192 ? 192.756 150.826 104.765 1.00 157.93 192 GLY M N 1
ATOM 19612 C CA . GLY K 7 192 ? 192.660 152.218 105.153 1.00 157.16 192 GLY M CA 1
ATOM 19613 C C . GLY K 7 192 ? 191.376 152.864 104.677 1.00 157.14 192 GLY M C 1
ATOM 19614 O O . GLY K 7 192 ? 191.035 152.781 103.494 1.00 157.68 192 GLY M O 1
ATOM 19615 N N . LEU K 7 193 ? 190.656 153.511 105.589 1.00 151.81 193 LEU M N 1
ATOM 19616 C CA . LEU K 7 193 ? 189.383 154.145 105.279 1.00 151.76 193 LEU M CA 1
ATOM 19617 C C . LEU K 7 193 ? 189.437 155.604 105.707 1.00 152.92 193 LEU M C 1
ATOM 19618 O O . LEU K 7 193 ? 189.901 155.913 106.809 1.00 152.02 193 LEU M O 1
ATOM 19623 N N . ARG K 7 194 ? 188.960 156.492 104.839 1.00 156.06 194 ARG M N 1
ATOM 19624 C CA . ARG K 7 194 ? 188.973 157.925 105.085 1.00 154.90 194 ARG M CA 1
ATOM 19625 C C . ARG K 7 194 ? 187.560 158.440 105.328 1.00 154.27 194 ARG M C 1
ATOM 19626 O O . ARG K 7 194 ? 186.580 157.878 104.832 1.00 153.91 194 ARG M O 1
ATOM 19634 N N . GLY K 7 195 ? 187.471 159.524 106.092 1.00 144.56 195 GLY M N 1
ATOM 19635 C CA . GLY K 7 195 ? 186.180 160.121 106.395 1.00 143.88 195 GLY M CA 1
ATOM 19636 C C . GLY K 7 195 ? 185.266 159.218 107.191 1.00 143.48 195 GLY M C 1
ATOM 19637 O O . GLY K 7 195 ? 184.069 159.128 106.892 1.00 143.84 195 GLY M O 1
ATOM 19638 N N . ALA K 7 196 ? 185.803 158.540 108.200 1.00 144.66 196 ALA M N 1
ATOM 19639 C CA . ALA K 7 196 ? 185.017 157.624 109.012 1.00 145.43 196 ALA M CA 1
ATOM 19640 C C . ALA K 7 196 ? 184.328 158.387 110.135 1.00 145.32 196 ALA M C 1
ATOM 19641 O O . ALA K 7 196 ? 184.949 159.217 110.806 1.00 144.16 196 ALA M O 1
ATOM 19643 N N . VAL K 7 197 ? 183.044 158.101 110.331 1.00 146.96 197 VAL M N 1
ATOM 19644 C CA . VAL K 7 197 ? 182.226 158.749 111.347 1.00 146.94 197 VAL M CA 1
ATOM 19645 C C . VAL K 7 197 ? 181.529 157.676 112.171 1.00 147.23 197 VAL M C 1
ATOM 19646 O O . VAL K 7 197 ? 181.107 156.643 111.639 1.00 147.43 197 VAL M O 1
ATOM 19650 N N . PHE K 7 198 ? 181.436 157.909 113.479 1.00 150.33 198 PHE M N 1
ATOM 19651 C CA . PHE K 7 198 ? 180.793 156.966 114.379 1.00 151.40 198 PHE M CA 1
ATOM 19652 C C . PHE K 7 198 ? 180.132 157.730 115.517 1.00 151.46 198 PHE M C 1
ATOM 19653 O O . PHE K 7 198 ? 180.485 158.874 115.813 1.00 150.64 198 PHE M O 1
ATOM 19661 N N . ASP K 7 199 ? 179.163 157.077 116.152 1.00 151.06 199 ASP M N 1
ATOM 19662 C CA . ASP K 7 199 ? 178.403 157.656 117.251 1.00 151.01 199 ASP M CA 1
ATOM 19663 C C . ASP K 7 199 ? 178.808 156.988 118.556 1.00 150.43 199 ASP M C 1
ATOM 19664 O O . ASP K 7 199 ? 178.893 155.757 118.628 1.00 150.42 199 ASP M O 1
ATOM 19669 N N . VAL K 7 200 ? 179.058 157.798 119.581 1.00 149.64 200 VAL M N 1
ATOM 19670 C CA . VAL K 7 200 ? 179.431 157.312 120.902 1.00 150.11 200 VAL M CA 1
ATOM 19671 C C . VAL K 7 200 ? 178.584 158.035 121.940 1.00 149.93 200 VAL M C 1
ATOM 19672 O O . VAL K 7 200 ? 178.270 159.221 121.785 1.00 151.28 200 VAL M O 1
ATOM 19676 N N . ASN K 7 201 ? 178.190 157.314 122.984 1.00 143.81 201 ASN M N 1
ATOM 19677 C CA . ASN K 7 201 ? 177.353 157.873 124.045 1.00 144.33 201 ASN M CA 1
ATOM 19678 C C . ASN K 7 201 ? 178.197 158.455 125.176 1.00 143.83 201 ASN M C 1
ATOM 19679 O O . ASN K 7 201 ? 178.015 158.127 126.347 1.00 145.17 201 ASN M O 1
ATOM 19684 N N . ALA K 7 202 ? 179.133 159.335 124.827 1.00 135.33 202 ALA M N 1
ATOM 19685 C CA . ALA K 7 202 ? 180.007 159.941 125.820 1.00 134.83 202 ALA M CA 1
ATOM 19686 C C . ALA K 7 202 ? 180.649 161.188 125.235 1.00 135.28 202 ALA M C 1
ATOM 19687 O O . ALA K 7 202 ? 180.924 161.256 124.034 1.00 135.57 202 ALA M O 1
ATOM 19689 N N . ARG K 7 203 ? 180.888 162.170 126.101 1.00 126.54 203 ARG M N 1
ATOM 19690 C CA . ARG K 7 203 ? 181.598 163.387 125.725 1.00 125.84 203 ARG M CA 1
ATOM 19691 C C . ARG K 7 203 ? 183.090 163.136 125.896 1.00 125.49 203 ARG M C 1
ATOM 19692 O O . ARG K 7 203 ? 183.584 163.032 127.023 1.00 125.51 203 ARG M O 1
ATOM 19700 N N . LEU K 7 204 ? 183.806 163.038 124.781 1.00 127.81 204 LEU M N 1
ATOM 19701 C CA . LEU K 7 204 ? 185.230 162.740 124.802 1.00 128.50 204 LEU M CA 1
ATOM 19702 C C . LEU K 7 204 ? 186.030 164.027 124.944 1.00 127.69 204 LEU M C 1
ATOM 19703 O O . LEU K 7 204 ? 185.828 164.979 124.184 1.00 129.40 204 LEU M O 1
ATOM 19708 N N . GLY K 7 205 ? 186.937 164.053 125.921 1.00 126.56 205 GLY M N 1
ATOM 19709 C CA . GLY K 7 205 ? 187.831 165.168 126.125 1.00 127.08 205 GLY M CA 1
ATOM 19710 C C . GLY K 7 205 ? 189.272 164.779 125.831 1.00 128.74 205 GLY M C 1
ATOM 19711 O O . GLY K 7 205 ? 189.621 163.605 125.722 1.00 131.14 205 GLY M O 1
ATOM 19712 N N . GLY K 7 206 ? 190.115 165.803 125.712 1.00 126.60 206 GLY M N 1
ATOM 19713 C CA . GLY K 7 206 ? 191.498 165.556 125.351 1.00 128.29 206 GLY M CA 1
ATOM 19714 C C . GLY K 7 206 ? 191.610 164.992 123.943 1.00 130.52 206 GLY M C 1
ATOM 19715 O O . GLY K 7 206 ? 190.813 165.299 123.052 1.00 130.90 206 GLY M O 1
ATOM 19716 N N . ILE K 7 207 ? 192.615 164.143 123.744 1.00 125.32 207 ILE M N 1
ATOM 19717 C CA . ILE K 7 207 ? 192.847 163.479 122.467 1.00 123.70 207 ILE M CA 1
ATOM 19718 C C . ILE K 7 207 ? 192.786 161.974 122.687 1.00 123.52 207 ILE M C 1
ATOM 19719 O O . ILE K 7 207 ? 193.369 161.455 123.646 1.00 123.76 207 ILE M O 1
ATOM 19724 N N . TRP K 7 208 ? 192.061 161.283 121.817 1.00 128.65 208 TRP M N 1
ATOM 19725 C CA . TRP K 7 208 ? 191.938 159.833 121.857 1.00 129.51 208 TRP M CA 1
ATOM 19726 C C . TRP K 7 208 ? 192.540 159.248 120.584 1.00 129.65 208 TRP M C 1
ATOM 19727 O O . TRP K 7 208 ? 192.901 159.973 119.653 1.00 131.41 208 TRP M O 1
ATOM 19738 N N . THR K 7 209 ? 192.648 157.922 120.542 1.00 131.14 209 THR M N 1
ATOM 19739 C CA . THR K 7 209 ? 193.280 157.266 119.408 1.00 132.22 209 THR M CA 1
ATOM 19740 C C . THR K 7 209 ? 192.592 155.931 119.157 1.00 130.90 209 THR M C 1
ATOM 19741 O O . THR K 7 209 ? 192.069 155.303 120.081 1.00 131.12 209 THR M O 1
ATOM 19745 N N . ALA K 7 210 ? 192.600 155.502 117.896 1.00 139.02 210 ALA M N 1
ATOM 19746 C CA . ALA K 7 210 ? 192.038 154.213 117.520 1.00 140.53 210 ALA M CA 1
ATOM 19747 C C . ALA K 7 210 ? 192.811 153.673 116.327 1.00 141.82 210 ALA M C 1
ATOM 19748 O O . ALA K 7 210 ? 193.411 154.430 115.560 1.00 143.07 210 ALA M O 1
ATOM 19750 N N . GLY K 7 211 ? 192.797 152.350 116.184 1.00 150.06 211 GLY M N 1
ATOM 19751 C CA . GLY K 7 211 ? 193.469 151.723 115.062 1.00 150.73 211 GLY M CA 1
ATOM 19752 C C . GLY K 7 211 ? 194.419 150.605 115.442 1.00 151.33 211 GLY M C 1
ATOM 19753 O O . GLY K 7 211 ? 194.026 149.641 116.105 1.00 152.10 211 GLY M O 1
ATOM 19754 N N . PHE K 7 212 ? 195.675 150.729 115.019 1.00 159.23 212 PHE M N 1
ATOM 19755 C CA . PHE K 7 212 ? 196.681 149.703 115.253 1.00 159.69 212 PHE M CA 1
ATOM 19756 C C . PHE K 7 212 ? 198.045 150.369 115.225 1.00 158.42 212 PHE M C 1
ATOM 19757 O O . PHE K 7 212 ? 198.231 151.357 114.506 1.00 154.59 212 PHE M O 1
ATOM 19765 N N . MET K 7 213 ? 198.989 149.833 116.001 1.00 166.22 213 MET M N 1
ATOM 19766 C CA . MET K 7 213 ? 200.395 150.226 115.915 1.00 167.01 213 MET M CA 1
ATOM 19767 C C . MET K 7 213 ? 200.530 151.736 116.161 1.00 166.66 213 MET M C 1
ATOM 19768 O O . MET K 7 213 ? 200.770 152.549 115.271 1.00 165.56 213 MET M O 1
ATOM 19773 N N . LEU K 7 214 ? 200.261 152.093 117.417 1.00 156.99 214 LEU M N 1
ATOM 19774 C CA . LEU K 7 214 ? 200.227 153.477 117.875 1.00 155.17 214 LEU M CA 1
ATOM 19775 C C . LEU K 7 214 ? 201.523 154.221 117.563 1.00 153.85 214 LEU M C 1
ATOM 19776 O O . LEU K 7 214 ? 201.535 155.455 117.497 1.00 150.48 214 LEU M O 1
ATOM 19781 N N . SER K 7 215 ? 202.612 153.482 117.351 1.00 158.26 215 SER M N 1
ATOM 19782 C CA . SER K 7 215 ? 203.956 154.042 117.300 1.00 158.42 215 SER M CA 1
ATOM 19783 C C . SER K 7 215 ? 204.282 154.738 115.981 1.00 158.47 215 SER M C 1
ATOM 19784 O O . SER K 7 215 ? 205.461 155.002 115.715 1.00 158.08 215 SER M O 1
ATOM 19787 N N . LYS K 7 216 ? 203.291 155.043 115.154 1.00 155.69 216 LYS M N 1
ATOM 19788 C CA . LYS K 7 216 ? 203.540 155.760 113.910 1.00 155.60 216 LYS M CA 1
ATOM 19789 C C . LYS K 7 216 ? 202.802 157.083 113.825 1.00 155.55 216 LYS M C 1
ATOM 19790 O O . LYS K 7 216 ? 203.377 158.073 113.367 1.00 156.22 216 LYS M O 1
ATOM 19796 N N . GLY K 7 217 ? 201.543 157.132 114.251 1.00 150.64 217 GLY M N 1
ATOM 19797 C CA . GLY K 7 217 ? 200.777 158.360 114.244 1.00 151.04 217 GLY M CA 1
ATOM 19798 C C . GLY K 7 217 ? 199.549 158.380 113.357 1.00 151.16 217 GLY M C 1
ATOM 19799 O O . GLY K 7 217 ? 199.015 159.465 113.101 1.00 151.19 217 GLY M O 1
ATOM 19800 N N . TYR K 7 218 ? 199.086 157.230 112.876 1.00 148.59 218 TYR M N 1
ATOM 19801 C CA . TYR K 7 218 ? 197.856 157.173 112.099 1.00 148.98 218 TYR M CA 1
ATOM 19802 C C . TYR K 7 218 ? 196.663 157.028 113.044 1.00 148.78 218 TYR M C 1
ATOM 19803 O O . TYR K 7 218 ? 196.815 156.795 114.246 1.00 148.58 218 TYR M O 1
ATOM 19812 N N . GLY K 7 219 ? 195.455 157.158 112.501 1.00 145.98 219 GLY M N 1
ATOM 19813 C CA . GLY K 7 219 ? 194.235 156.917 113.250 1.00 145.12 219 GLY M CA 1
ATOM 19814 C C . GLY K 7 219 ? 194.024 157.778 114.481 1.00 145.60 219 GLY M C 1
ATOM 19815 O O . GLY K 7 219 ? 193.276 157.393 115.383 1.00 145.41 219 GLY M O 1
ATOM 19816 N N . GLN K 7 220 ? 194.666 158.939 114.535 1.00 139.88 220 GLN M N 1
ATOM 19817 C CA . GLN K 7 220 ? 194.521 159.833 115.673 1.00 138.53 220 GLN M CA 1
ATOM 19818 C C . GLN K 7 220 ? 193.425 160.862 115.412 1.00 139.29 220 GLN M C 1
ATOM 19819 O O . GLN K 7 220 ? 193.082 161.165 114.267 1.00 140.66 220 GLN M O 1
ATOM 19825 N N . PHE K 7 221 ? 192.876 161.402 116.499 1.00 135.04 221 PHE M N 1
ATOM 19826 C CA . PHE K 7 221 ? 191.827 162.409 116.396 1.00 135.26 221 PHE M CA 1
ATOM 19827 C C . PHE K 7 221 ? 191.731 163.163 117.713 1.00 134.47 221 PHE M C 1
ATOM 19828 O O . PHE K 7 221 ? 191.762 162.549 118.784 1.00 132.13 221 PHE M O 1
ATOM 19836 N N . ASN K 7 222 ? 191.622 164.486 117.629 1.00 139.07 222 ASN M N 1
ATOM 19837 C CA . ASN K 7 222 ? 191.486 165.339 118.805 1.00 139.65 222 ASN M CA 1
ATOM 19838 C C . ASN K 7 222 ? 190.004 165.573 119.068 1.00 140.38 222 ASN M C 1
ATOM 19839 O O . ASN K 7 222 ? 189.311 166.185 118.251 1.00 140.33 222 ASN M O 1
ATOM 19844 N N . ALA K 7 223 ? 189.521 165.088 120.213 1.00 141.80 223 ALA M N 1
ATOM 19845 C CA . ALA K 7 223 ? 188.129 165.317 120.579 1.00 141.25 223 ALA M CA 1
ATOM 19846 C C . ALA K 7 223 ? 187.899 166.744 121.060 1.00 142.38 223 ALA M C 1
ATOM 19847 O O . ALA K 7 223 ? 186.793 167.276 120.908 1.00 140.96 223 ALA M O 1
ATOM 19849 N N . THR K 7 224 ? 188.921 167.374 121.642 1.00 137.73 224 THR M N 1
ATOM 19850 C CA . THR K 7 224 ? 188.753 168.716 122.190 1.00 135.71 224 THR M CA 1
ATOM 19851 C C . THR K 7 224 ? 188.489 169.736 121.090 1.00 134.61 224 THR M C 1
ATOM 19852 O O . THR K 7 224 ? 187.524 170.505 121.161 1.00 134.54 224 THR M O 1
ATOM 19856 N N . HIS K 7 225 ? 189.329 169.751 120.056 1.00 135.26 225 HIS M N 1
ATOM 19857 C CA . HIS K 7 225 ? 189.215 170.751 119.003 1.00 135.57 225 HIS M CA 1
ATOM 19858 C C . HIS K 7 225 ? 188.178 170.384 117.952 1.00 134.40 225 HIS M C 1
ATOM 19859 O O . HIS K 7 225 ? 187.877 171.211 117.084 1.00 132.48 225 HIS M O 1
ATOM 19866 N N . GLN K 7 226 ? 187.627 169.172 118.009 1.00 141.21 226 GLN M N 1
ATOM 19867 C CA . GLN K 7 226 ? 186.619 168.732 117.055 1.00 142.47 226 GLN M CA 1
ATOM 19868 C C . GLN K 7 226 ? 185.216 169.198 117.421 1.00 143.22 226 GLN M C 1
ATOM 19869 O O . GLN K 7 226 ? 184.302 169.053 116.601 1.00 143.46 226 GLN M O 1
ATOM 19875 N N . LEU K 7 227 ? 185.029 169.752 118.614 1.00 146.22 227 LEU M N 1
ATOM 19876 C CA . LEU K 7 227 ? 183.706 170.169 119.111 1.00 146.16 227 LEU M CA 1
ATOM 19877 C C . LEU K 7 227 ? 182.844 168.903 119.181 1.00 145.55 227 LEU M C 1
ATOM 19878 O O . LEU K 7 227 ? 183.342 167.846 119.597 1.00 143.40 227 LEU M O 1
ATOM 19883 N N . SER K 7 228 ? 181.577 168.961 118.787 1.00 154.19 228 SER M N 1
ATOM 19884 C CA . SER K 7 228 ? 180.686 167.807 118.849 1.00 154.80 228 SER M CA 1
ATOM 19885 C C . SER K 7 228 ? 179.465 168.108 117.989 1.00 155.27 228 SER M C 1
ATOM 19886 O O . SER K 7 228 ? 179.360 169.176 117.377 1.00 153.83 228 SER M O 1
ATOM 19889 N N . GLY K 7 229 ? 178.539 167.156 117.952 1.00 157.21 229 GLY M N 1
ATOM 19890 C CA . GLY K 7 229 ? 177.312 167.310 117.192 1.00 155.88 229 GLY M CA 1
ATOM 19891 C C . GLY K 7 229 ? 176.076 167.360 118.068 1.00 154.44 229 GLY M C 1
ATOM 19892 O O . GLY K 7 229 ? 175.292 168.305 117.998 1.00 154.27 229 GLY M O 1
#

Secondary structure (DSSP, 8-state):
--EEEEEEESS-BB-BPSS-EEE-TT--BS--TTS--EEEEPBPEEEEEE-TTSSS-EEEEEE-B-HHHHHHHHHHHHIIIIIHHHHHHTT--EEHHHHHHHHH---TT-TT-----HHHHHHHHTSTTTTTS-BTTTTBPPSEEE--BEESBSTTTTTT-STTGGG-B-S--EEEEEEEE--GGGG--STTTTTTBTTTHHHHHHHHHHHHHHHHHHHH-----S-EEEEEEEEPBT-EEEEEEEESS--HHHHHHHHHHHHTGGGS--SB-TTTT---EEEEEEEETTEE-EETTEE-SGGGHHHHHHHHHHHHT--HHHHHHHTT-/-EEEEEEEESS-B--BPSS-EEE-SS--BS--TTS--EEEEPBPEEEEEEE-TTS-EEEEEEE-B-HHHHHHHHHHHHIIIIIHHHHHHTT--B-HHHHHHHHHS-SSSS---SPPPHHHHHHHHTSTTHHHH-BTTTTBPPSEEEEEEEE-BGGGHHHH-STTGGG-B-S--EEEEEEEE--GGGG--STTTTTSBSSTHHHHHHHHHHHHHHHHHHHHH-----S-EEEEEEEEPBT-EEEEEEEESS--HHHHHHHHHHHHTTTTS-SSS-TTTTTT-EEEEEEEETTEE-B-SSSB-SSTTHHHHHHHHHHHHH--HHHHHHHH----/-EEEEEEEESS-B--BPSS-EEE-TTS-BS--TTS--EEEEPBPEEEEEEE-SSS-EEEEEEE-B-HHHHHHHHHHHHIIIIIHHHHHHTT--B-HHHHHHHHHS-SSS---SSPPPHHHHHHHHTSTTTTTS-BTTTTBPPSEEEEEEEE-BGGGHHHH-SS--TT-B-S--EEEEEEEE--HHHH--STTGGGGBTTTHHHHHHHHHHHHHHHHHHHHH----S-EEEEEEEEPBT-EEEEEEEESS--HHHHHHHHHHHHTSTTS--SS-TTTTTT-EEEEEEEETTEE-EETTEE-SGGGHHHHHHHHHHHHT--THHHHHHHS---/-EEEEEEEESS-B--BPSS-EEE-TTS-BSPPBTB--EEEEPBPEEEEEEE-SSS-EEEEEEE-B-HHHHHHHHHHHHIIIIIHHHHHHTT--B-HHHHHHHHHS-SSSS---SPPPHHHHHHHHTSTTHHHHEETTTTEE-SEEEEEEEE-BTTTHHHH-STTGGG-B-S--EEEEEEEE--TGGG--STTGGGGBTTTHHHHHHHHHHHHHHHS---------S-EEEEEEEEPTT-EEEEEEEESS--HHHHHHHHHHHHTGGGS-SSS-TTTT---EEEEEEEETTEE-EETTEE-SGGGHHHHHHHHHHHTT--THHHHHHH----/-EEEEEEEESS----B-SS-EEE-TT--BS--TTS--EEEE-B-EEEEEEE-SSS-EEEEEEE-B-HHHHHHHHHHHHIIIIIHHHHHHHT--B-HHHHHHHHHS-SSSS----PPPHHHHHHHHTSTTHHHH--SSS----SEEEEEEEE-STTTHHHH-SSS-TT---S-SEEEEE----EEEEEPTT-EEEEEEEESS--HHHHHHHHHHHHHGGGS-TT--TTTT---EEEEEEEETTEE-B-SSSB-SSSSHHHHHHHHHHHHH--SHHHHHHH----/--EEEEEEEESSPEEPPSS--BHHHHHHHHHHHHHHHHT-TTS-GGGTTT--SB-EEE-TTS-EEESBPBPEEEESS--EEEEEEE---HHHHHHHHHHTSEE---SS--TTSSTT--EEEEEEEE-EEEEEEEEB-HHHHHHHHHT--B-SS-GGGT-SBEEEEEEEE--TTT--S-SS-B-TT--STT--S-EEEEEE-SSS-TT-GGG-EEEEEETTT-/--STTHHIIIII-PPPPSS-EE--SS-EE-TTT--EE-TT-EEEE----TT---STT-S-SS-EEEHHHHHHTSHHHHHHTSSEEE-SS-EEE--SHHHHHHHHHS--SS-BEEEE-SSSS---TTTPPPBSSTTSEEEEETTEEEEE-HHHHHHHHHHHHHHTSS-SS---SB---TTS-STTTTPBPHHHHTTS-HHHHHHHHT--HHHHHHHHHH-SSSPPPP-PPPB-HHHHHHH-/-EEEEEEE--SS---HHHHHHHHHHHHHHS-HHHHHHHTTB-TTS-PBPSS---EE--B-SSSBEEEE-HHHHHHHHHHHHHHHHHHHHHH-TTS---EEEEEEE--EEEEEEEEEEEEEEE---S-HHHHHHTSSHHHHHHHHHHHHHHHHHHHHHHHT----TT---EEEE--EEEEEESSSS---EEEEEEEEEEEEEEEE-SEEE-SS-TTS--SEEETTTT---

Nearest PDB structures (foldseek):
  8rc3-assembly1_M  TM=1.004E+00  e=5.340E-51  Ectopseudomonas oleovorans
  7xg3-assembly1_H  TM=9.649E-01  e=5.367E-31  Pseudomonas aeruginosa
  6h9i-assembly2_B  TM=7.219E-01  e=8.948E-13  Aromatoleum aromaticum EbN1
  4z7l-assembly3_G  TM=6.968E-01  e=7.040E-08  Methanococcus maripaludis C5
  4z7l-assembly1_B  TM=6.686E-01  e=1.127E-06  Methanococcus maripaludis C5

Organism: Ectopseudomonas oleovorans (NCBI:txid301)

Sequence (2297 aa):
MQIEVLIRNITPIFSAAPGSYYVSLDGTINPPQGASRFPLTRARTMTVVAETGDGVAKAVPLPIVPGNTMRNLLRRTMLKDVIEPALRDKSAQLSIGAYATAYAGNSSGNPDGVPSSFDEIVTMRAHPFLGLFGGGPRMLQGRLMVDSLYPIHQFSQRIIGSDYINDSIKGGITEIVWTRRNDPILQLGSPDDAAVIEGGAQAANDWITSLLATTKAKKGKNGRGLKAFNAHEVVIAGVKWLWRINVDRPSESQIGLILLALNKLANQRIAGGHAKDYGRFVIEDVILDGESVWTPSGVSGQATEQFFDAIAEALDGMTSSEFEQFAASMQIEVLIRNITPIFSAAPGSYYVSLDGTINPPQGASRFPLTRARTMTVVAETGDGVAKAVPLPIVPGNTMRNLLRRTMLKDVIEPALRDKSAQLSIGAYATAYAGNSSGNPDGVPSSFDEIVTMRAHPFLGLFGGGPRMLQGRLMVDSLYPIHQFSQRIIGSDYINDSIKGGITEIVWTRRNDPILQLGSPDDAAVIEGGAQAANDWITSLLATTKAKKGKANGRGLKAFNAHEVVIAGVKWLWRINVDRPSESQIGLILLALNKLANQRIAGGHAKDYGRFVIEDVILDGESVWTPSGVSGQATEQFFDAIAEALDGMTSSEFEQFAASAKMQIEVLIRNITPIFSAAPGSYYVSLDGTINPPQGASRFPLTRARTMTVVAETGDGVAKAVPLPIVPGNTMRNLLRRTMLKDVIEPALRDKSAQLSIGAYATAYAGNSSGNPDGVPSSFDEIVTMRAHPFLGLFGGGPRMLQGRLMVDSLYPIHQFSQRIIGSDYINDSIKGGITEIVWTRRNDPILQLGSPDDAAVIEGGAQAANDWITSLLATTKAKKGKAGRGLKAFNAHEVVIAGVKWLWRINVDRPSESQIGLILLALNKLANQRIAGGHAKDYGRFVIEDVILDGESVWTPSGVSGQATEQFFDAIAEALDGMTSSEFEQFAASAKMQIEVLIRNITPIFSAAPGSYYVSLDGTINPPQGASRFPLTRARTMTVVAETGDGVAKAVPLPIVPGNTMRNLLRRTMLKDVIEPALRDKSAQLSIGAYATAYAGNSSGNPDGVPSSFDEIVTMRAHPFLGLFGGGPRMLQGRLMVDSLYPIHQFSQRIIGSDYINDSIKGGITEIVWTRRNDPILQLGSPDDAAVIEGGAQAANDWITSLLATTKAKKGDNGRGLKAFNAHEVVIAGVKWLWRINVDRPSESQIGLILLALNKLANQRIAGGHAKDYGRFVIEDVILDGESVWTPSGVSGQATEQFFDAIAEALDGMTSSEFEQFAASAKMQIEVLIRNITPIFSAAPGSYYVSLDGTINPPQGASRFPLTRARTMTVVAETGDGVAKAVPLPIVPGNTMRNLLRRTMLKDVIEPALRDKSAQLSIGAYATAYAGNSSGNPDGVPSSFDEIVTMRAHPFLGLFGGGPRMLQGRLMVDSLYPIHQFSQRIIGSDYINDSIKGGITEIVWTAFNAHEVVIAGVKWLWRINVDRPSESQIGLILLALNKLANQRIAGGHAKDYGRFVIEDVILDGESVWTPSGVSGQATEQFFDAIAEALDGMTSSEFEQFAASAKMDFLKVTINLGSPMVEPGDLFHLDALLGALRVSEVRAELGDGINPRDHHYDLPLEQYRSRSGQWVFKASAFHINKGAASQNWMQTSRINTAEAARHRSEGFLLLRAAKPNPAGGPFKNSLYHYPLVWATLTAYCVGDQARIADLLSQCRQIGGRRGVGCGRVAGFSVEVVPEVECTWALRAMPDDSEQSILCGEYALAMSALQSPYWDRSLHKPALVPTSLAMRYPSDVVDQVFKLPPDKGLLTWDNDPVACSHCARPIEKGDLYSPSSVGAFFSDTRNLASTSRSICWRCLILRKKQMLNGLSYALITQDGVFQISKDTNKAWLFTTPPPAPFFVMHSSSTMQHLCWRTPVTLDNRLIKVRYGNNLFVVRPEAIREALEIADRMNEGQKKWQAPIFLDRKAADSGHGALTKAGREHLSAADQEFLLNITPGERWALAYIMHSKRPQPEEPECITSKILEKLMFVTQVIFNMGERAYPDRARAMVAELMDGVQPGLVATLMNYIPGTSTSRTEFPTVQFGGASDGFCLLGFGDGGGAIVRDAVPLIHAALARRMPDRIIQVEHKEHSLSAEARPYVLSYTVPRMVVQKKQRHAERLLHEAEGKAHLEGLFLRSLQRQAAAVGLPLPENLEVEFKGAVGNFAAKHNPNSKVAYRGLRGAVFDVNARLGGIWTAGFMLSKGYGQFNATHQLSG

InterPro domains:
  IPR017546 CRISPR type IV/AFERR-associated protein Csf2 [TIGR03115] (3-341)